Protein 9JLF (pdb70)

Structure (mmCIF, N/CA/C/O backbone):
data_9JLF
#
_entry.id   9JLF
#
loop_
_entity.id
_entity.type
_entity.pdbx_description
1 polymer 'Terminator protein'
2 polymer 'Tail tube protein'
3 polymer 'Portal protein'
4 polymer 'Adaptor protein'
5 polymer 'Connector protein'
#
loop_
_atom_site.group_PDB
_atom_site.id
_atom_site.type_symbol
_atom_site.label_atom_id
_atom_site.label_alt_id
_atom_site.label_comp_id
_atom_site.label_asym_id
_atom_site.label_entity_id
_atom_site.label_seq_id
_atom_site.pdbx_PDB_ins_code
_atom_site.Cartn_x
_atom_site.Cartn_y
_atom_site.Cartn_z
_atom_site.occupancy
_atom_site.B_iso_or_equiv
_atom_site.auth_seq_id
_atom_site.auth_comp_id
_atom_site.auth_asym_id
_atom_site.auth_atom_id
_atom_site.pdbx_PDB_model_num
ATOM 1 N N . MET A 1 1 ? 291.074 267.467 399.981 1.00 68.75 1 MET D N 1
ATOM 2 C CA . MET A 1 1 ? 291.847 266.261 399.716 1.00 68.75 1 MET D CA 1
ATOM 3 C C . MET A 1 1 ? 290.988 265.205 399.030 1.00 68.75 1 MET D C 1
ATOM 4 O O . MET A 1 1 ? 290.671 264.172 399.617 1.00 68.75 1 MET D O 1
ATOM 9 N N . HIS A 1 2 ? 290.615 265.472 397.781 1.00 57.96 2 HIS D N 1
ATOM 10 C CA . HIS A 1 2 ? 289.796 264.560 396.997 1.00 57.96 2 HIS D CA 1
ATOM 11 C C . HIS A 1 2 ? 290.486 264.067 395.735 1.00 57.96 2 HIS D C 1
ATOM 12 O O . HIS A 1 2 ? 290.165 262.978 395.256 1.00 57.96 2 HIS D O 1
ATOM 19 N N . TYR A 1 3 ? 291.416 264.847 395.186 1.00 60.64 3 TYR D N 1
ATOM 20 C CA . TYR A 1 3 ? 292.202 264.412 394.036 1.00 60.64 3 TYR D CA 1
ATOM 21 C C . TYR A 1 3 ? 293.195 263.322 394.431 1.00 60.64 3 TYR D C 1
ATOM 22 O O . TYR A 1 3 ? 293.355 262.322 393.715 1.00 60.64 3 TYR D O 1
ATOM 31 N N . GLU A 1 4 ? 293.848 263.484 395.585 1.00 59.93 4 GLU D N 1
ATOM 32 C CA . GLU A 1 4 ? 294.822 262.497 396.036 1.00 59.93 4 GLU D CA 1
ATOM 33 C C . GLU A 1 4 ? 294.166 261.164 396.372 1.00 59.93 4 GLU D C 1
ATOM 34 O O . GLU A 1 4 ? 294.804 260.116 396.250 1.00 59.93 4 GLU D O 1
ATOM 40 N N . LEU A 1 5 ? 292.902 261.179 396.796 1.00 54.13 5 LEU D N 1
ATOM 41 C CA . LEU A 1 5 ? 292.208 259.928 397.090 1.00 54.13 5 LEU D CA 1
ATOM 42 C C . LEU A 1 5 ? 292.022 259.093 395.827 1.00 54.13 5 LEU D C 1
ATOM 43 O O . LEU A 1 5 ? 292.303 257.885 395.814 1.00 54.13 5 LEU D O 1
ATOM 48 N N . SER A 1 6 ? 291.553 259.726 394.749 1.00 55.17 6 SER D N 1
ATOM 49 C CA . SER A 1 6 ? 291.436 259.029 393.474 1.00 55.17 6 SER D CA 1
ATOM 50 C C . SER A 1 6 ? 292.802 258.594 392.966 1.00 55.17 6 SER D C 1
ATOM 51 O O . SER A 1 6 ? 292.944 257.504 392.396 1.00 55.17 6 SER D O 1
ATOM 54 N N . ALA A 1 7 ? 293.822 259.435 393.162 1.00 56.65 7 ALA D N 1
ATOM 55 C CA . ALA A 1 7 ? 295.173 259.049 392.769 1.00 56.65 7 ALA D CA 1
ATOM 56 C C . ALA A 1 7 ? 295.626 257.793 393.504 1.00 56.65 7 ALA D C 1
ATOM 57 O O . ALA A 1 7 ? 296.223 256.895 392.902 1.00 56.65 7 ALA D O 1
ATOM 59 N N . ALA A 1 8 ? 295.351 257.714 394.807 1.00 55.85 8 ALA D N 1
ATOM 60 C CA . ALA A 1 8 ? 295.736 256.544 395.591 1.00 55.85 8 ALA D CA 1
ATOM 61 C C . ALA A 1 8 ? 294.989 255.297 395.136 1.00 55.85 8 ALA D C 1
ATOM 62 O O . ALA A 1 8 ? 295.580 254.211 395.038 1.00 55.85 8 ALA D O 1
ATOM 64 N N . ALA A 1 9 ? 293.687 255.428 394.873 1.00 54.86 9 ALA D N 1
ATOM 65 C CA . ALA A 1 9 ? 292.922 254.282 394.389 1.00 54.86 9 ALA D CA 1
ATOM 66 C C . ALA A 1 9 ? 293.470 253.782 393.057 1.00 54.86 9 ALA D C 1
ATOM 67 O O . ALA A 1 9 ? 293.635 252.571 392.855 1.00 54.86 9 ALA D O 1
ATOM 69 N N . ARG A 1 10 ? 293.778 254.706 392.143 1.00 59.17 10 ARG D N 1
ATOM 70 C CA . ARG A 1 10 ? 294.378 254.319 390.871 1.00 59.17 10 ARG D CA 1
ATOM 71 C C . ARG A 1 10 ? 295.731 253.653 391.080 1.00 59.17 10 ARG D C 1
ATOM 72 O O . ARG A 1 10 ? 296.055 252.664 390.412 1.00 59.17 10 ARG D O 1
ATOM 80 N N . ALA A 1 11 ? 296.540 254.188 391.995 1.00 60.04 11 ALA D N 1
ATOM 81 C CA . ALA A 1 11 ? 297.857 253.616 392.245 1.00 60.04 11 ALA D CA 1
ATOM 82 C C . ALA A 1 11 ? 297.740 252.174 392.716 1.00 60.04 11 ALA D C 1
ATOM 83 O O . ALA A 1 11 ? 298.451 251.291 392.226 1.00 60.04 11 ALA D O 1
ATOM 85 N N . ALA A 1 12 ? 296.822 251.912 393.647 1.00 58.08 12 ALA D N 1
ATOM 86 C CA . ALA A 1 12 ? 296.618 250.543 394.114 1.00 58.08 12 ALA D CA 1
ATOM 87 C C . ALA A 1 12 ? 296.131 249.641 392.984 1.00 58.08 12 ALA D C 1
ATOM 88 O O . ALA A 1 12 ? 296.626 248.516 392.807 1.00 58.08 12 ALA D O 1
ATOM 90 N N . PHE A 1 13 ? 295.165 250.125 392.195 1.00 56.68 13 PHE D N 1
ATOM 91 C CA . PHE A 1 13 ? 294.590 249.287 391.147 1.00 56.68 13 PHE D CA 1
ATOM 92 C C . PHE A 1 13 ? 295.636 248.907 390.104 1.00 56.68 13 PHE D C 1
ATOM 93 O O . PHE A 1 13 ? 295.710 247.745 389.688 1.00 56.68 13 PHE D O 1
ATOM 101 N N . LEU A 1 14 ? 296.457 249.869 389.670 1.00 62.00 14 LEU D N 1
ATOM 102 C CA . LEU A 1 14 ? 297.539 249.533 388.747 1.00 62.00 14 LEU D CA 1
ATOM 103 C C . LEU A 1 14 ? 298.624 248.703 389.418 1.00 62.00 14 LEU D C 1
ATOM 104 O O . LEU A 1 14 ? 299.306 247.923 388.743 1.00 62.00 14 LEU D O 1
ATOM 109 N N . SER A 1 15 ? 298.811 248.855 390.731 1.00 63.67 15 SER D N 1
ATOM 110 C CA . SER A 1 15 ? 299.768 248.010 391.432 1.00 63.67 15 SER D CA 1
ATOM 111 C C . SER A 1 15 ? 299.345 246.551 391.379 1.00 63.67 15 SER D C 1
ATOM 112 O O . SER A 1 15 ? 300.193 245.651 391.351 1.00 63.67 15 SER D O 1
ATOM 115 N N . LYS A 1 16 ? 298.038 246.293 391.363 1.00 61.22 16 LYS D N 1
ATOM 116 C CA . LYS A 1 16 ? 297.581 244.909 391.300 1.00 61.22 16 LYS D CA 1
ATOM 117 C C . LYS A 1 16 ? 297.345 244.404 389.879 1.00 61.22 16 LYS D C 1
ATOM 118 O O . LYS A 1 16 ? 297.679 243.251 389.583 1.00 61.22 16 LYS D O 1
ATOM 124 N N . TYR A 1 17 ? 296.791 245.226 388.989 1.00 61.01 17 TYR D N 1
ATOM 125 C CA . TYR A 1 17 ? 296.312 244.769 387.683 1.00 61.01 17 TYR D CA 1
ATOM 126 C C . TYR A 1 17 ? 296.887 245.621 386.558 1.00 61.01 17 TYR D C 1
ATOM 127 O O . TYR A 1 17 ? 296.167 246.127 385.695 1.00 61.01 17 TYR D O 1
ATOM 136 N N . ARG A 1 18 ? 298.210 245.796 386.563 1.00 67.46 18 ARG D N 1
ATOM 137 C CA . ARG A 1 18 ? 298.859 246.591 385.525 1.00 67.46 18 ARG D CA 1
ATOM 138 C C . ARG A 1 18 ? 298.685 245.970 384.143 1.00 67.46 18 ARG D C 1
ATOM 139 O O . ARG A 1 18 ? 298.433 246.681 383.164 1.00 67.46 18 ARG D O 1
ATOM 147 N N . ASP A 1 19 ? 298.814 244.646 384.040 1.00 69.35 19 ASP D N 1
ATOM 148 C CA . ASP A 1 19 ? 298.860 243.988 382.740 1.00 69.35 19 ASP D CA 1
ATOM 149 C C . ASP A 1 19 ? 297.489 243.616 382.188 1.00 69.35 19 ASP D C 1
ATOM 150 O O . ASP A 1 19 ? 297.343 243.506 380.965 1.00 69.35 19 ASP D O 1
ATOM 155 N N . PHE A 1 20 ? 296.494 243.414 383.044 1.00 59.24 20 PHE D N 1
ATOM 156 C CA . PHE A 1 20 ? 295.171 243.041 382.564 1.00 59.24 20 PHE D CA 1
ATOM 157 C C . PHE A 1 20 ? 294.550 244.193 381.776 1.00 59.24 20 PHE D C 1
ATOM 158 O O . PHE A 1 20 ? 294.745 245.361 382.128 1.00 59.24 20 PHE D O 1
ATOM 166 N N . PRO A 1 21 ? 293.815 243.902 380.704 1.00 54.83 21 PRO D N 1
ATOM 167 C CA . PRO A 1 21 ? 293.139 244.975 379.963 1.00 54.83 21 PRO D CA 1
ATOM 168 C C . PRO A 1 21 ? 292.117 245.681 380.842 1.00 54.83 21 PRO D C 1
ATOM 169 O O . PRO A 1 21 ? 291.330 245.042 381.544 1.00 54.83 21 PRO D O 1
ATOM 173 N N . HIS A 1 22 ? 292.130 247.010 380.794 1.00 51.19 22 HIS D N 1
ATOM 174 C CA . HIS A 1 22 ? 291.280 247.803 381.668 1.00 51.19 22 HIS D CA 1
ATOM 175 C C . HIS A 1 22 ? 290.948 249.125 380.994 1.00 51.19 22 HIS D C 1
ATOM 176 O O . HIS A 1 22 ? 291.627 249.559 380.060 1.00 51.19 22 HIS D O 1
ATOM 183 N N . TYR A 1 23 ? 289.889 249.761 381.487 1.00 52.53 23 TYR D N 1
ATOM 184 C CA . TYR A 1 23 ? 289.413 251.037 380.976 1.00 52.53 23 TYR D CA 1
ATOM 185 C C . TYR A 1 23 ? 289.534 252.086 382.070 1.00 52.53 23 TYR D C 1
ATOM 186 O O . TYR A 1 23 ? 289.291 251.790 383.245 1.00 52.53 23 TYR D O 1
ATOM 195 N N . MET A 1 24 ? 289.905 253.304 381.688 1.00 57.12 24 MET D N 1
ATOM 196 C CA . MET A 1 24 ? 290.059 254.400 382.632 1.00 57.12 24 MET D CA 1
ATOM 197 C C . MET A 1 24 ? 289.231 255.596 382.187 1.00 57.12 24 MET D C 1
ATOM 198 O O . MET A 1 24 ? 288.938 255.762 380.999 1.00 57.12 24 MET D O 1
ATOM 203 N N . GLU A 1 25 ? 288.861 256.429 383.158 1.00 55.87 25 GLU D N 1
ATOM 204 C CA . GLU A 1 25 ? 287.898 257.495 382.917 1.00 55.87 25 GLU D CA 1
ATOM 205 C C . GLU A 1 25 ? 288.396 258.468 381.857 1.00 55.87 25 GLU D C 1
ATOM 206 O O . GLU A 1 25 ? 289.543 258.920 381.898 1.00 55.87 25 GLU D O 1
ATOM 212 N N . ASN A 1 26 ? 287.514 258.787 380.908 1.00 52.81 26 ASN D N 1
ATOM 213 C CA . ASN A 1 26 ? 287.759 259.814 379.896 1.00 52.81 26 ASN D CA 1
ATOM 214 C C . ASN A 1 26 ? 289.025 259.531 379.090 1.00 52.81 26 ASN D C 1
ATOM 215 O O . ASN A 1 26 ? 289.805 260.436 378.789 1.00 52.81 26 ASN D O 1
ATOM 220 N N . ARG A 1 27 ? 289.239 258.265 378.746 1.00 55.60 27 ARG D N 1
ATOM 221 C CA . ARG A 1 27 ? 290.349 257.866 377.893 1.00 55.60 27 ARG D CA 1
ATOM 222 C C . ARG A 1 27 ? 289.844 256.917 376.819 1.00 55.60 27 ARG D C 1
ATOM 223 O O . ARG A 1 27 ? 289.060 256.007 377.104 1.00 55.60 27 ARG D O 1
ATOM 231 N N . ASN A 1 28 ? 290.292 257.136 375.585 1.00 57.08 28 ASN D N 1
ATOM 232 C CA . ASN A 1 28 ? 289.882 256.288 374.473 1.00 57.08 28 ASN D CA 1
ATOM 233 C C . ASN A 1 28 ? 290.420 254.877 374.673 1.00 57.08 28 ASN D C 1
ATOM 234 O O . ASN A 1 28 ? 291.632 254.679 374.814 1.00 57.08 28 ASN D O 1
ATOM 239 N N . PHE A 1 29 ? 289.520 253.898 374.682 1.00 52.43 29 PHE D N 1
ATOM 240 C CA . PHE A 1 29 ? 289.878 252.509 374.921 1.00 52.43 29 PHE D CA 1
ATOM 241 C C . PHE A 1 29 ? 288.976 251.613 374.089 1.00 52.43 29 PHE D C 1
ATOM 242 O O . PHE A 1 29 ? 287.760 251.810 374.055 1.00 52.43 29 PHE D O 1
ATOM 250 N N . THR A 1 30 ? 289.576 250.627 373.424 1.00 56.48 30 THR D N 1
ATOM 251 C CA . THR A 1 30 ? 288.798 249.702 372.618 1.00 56.48 30 THR D CA 1
ATOM 252 C C . THR A 1 30 ? 288.809 248.308 373.236 1.00 56.48 30 THR D C 1
ATOM 253 O O . THR A 1 30 ? 289.839 247.871 373.761 1.00 56.48 30 THR D O 1
ATOM 257 N N . PRO A 1 31 ? 287.681 247.601 373.210 1.00 52.69 31 PRO D N 1
ATOM 258 C CA . PRO A 1 31 ? 287.641 246.277 373.819 1.00 52.69 31 PRO D CA 1
ATOM 259 C C . PRO A 1 31 ? 288.549 245.318 373.076 1.00 52.69 31 PRO D C 1
ATOM 260 O O . PRO A 1 31 ? 288.843 245.511 371.882 1.00 52.69 31 PRO D O 1
ATOM 264 N N . PRO A 1 32 ? 289.036 244.277 373.752 1.00 55.05 32 PRO D N 1
ATOM 265 C CA . PRO A 1 32 ? 289.930 243.319 373.089 1.00 55.05 32 PRO D CA 1
ATOM 266 C C . PRO A 1 32 ? 289.260 242.651 371.898 1.00 55.05 32 PRO D C 1
ATOM 267 O O . PRO A 1 32 ? 288.063 242.355 371.917 1.00 55.05 32 PRO D O 1
ATOM 271 N N . LYS A 1 33 ? 290.053 242.418 370.851 1.00 57.82 33 LYS D N 1
ATOM 272 C CA . LYS A 1 33 ? 289.524 241.802 369.639 1.00 57.82 33 LYS D CA 1
ATOM 273 C C . LYS A 1 33 ? 289.135 240.349 369.879 1.00 57.82 33 LYS D C 1
ATOM 274 O O . LYS A 1 33 ? 288.209 239.834 369.241 1.00 57.82 33 LYS D O 1
ATOM 280 N N . ASP A 1 34 ? 289.828 239.673 370.795 1.00 61.83 34 ASP D N 1
ATOM 281 C CA . ASP A 1 34 ? 289.581 238.260 371.054 1.00 61.83 34 ASP D CA 1
ATOM 282 C C . ASP A 1 34 ? 288.278 238.008 371.800 1.00 61.83 34 ASP D C 1
ATOM 283 O O . ASP A 1 34 ? 287.920 236.843 372.003 1.00 61.83 34 ASP D O 1
ATOM 288 N N . GLY A 1 35 ? 287.577 239.054 372.229 1.00 55.92 35 GLY D N 1
ATOM 289 C CA . GLY A 1 35 ? 286.323 238.880 372.929 1.00 55.92 35 GLY D CA 1
ATOM 290 C C . GLY A 1 35 ? 286.446 238.550 374.397 1.00 55.92 35 GLY D C 1
ATOM 291 O O . GLY A 1 35 ? 285.426 238.287 375.043 1.00 55.92 35 GLY D O 1
ATOM 292 N N . GLY A 1 36 ? 287.654 238.560 374.948 1.00 55.57 36 GLY D N 1
ATOM 293 C CA . GLY A 1 36 ? 287.852 238.231 376.341 1.00 55.57 36 GLY D CA 1
ATOM 294 C C . GLY A 1 36 ? 287.363 239.332 377.262 1.00 55.57 36 GLY D C 1
ATOM 295 O O . GLY A 1 36 ? 286.938 240.410 376.846 1.00 55.57 36 GLY D O 1
ATOM 296 N N . MET A 1 37 ? 287.430 239.040 378.556 1.00 54.12 37 MET D N 1
ATOM 297 C CA . MET A 1 37 ? 286.946 239.967 379.566 1.00 54.12 37 MET D CA 1
ATOM 298 C C . MET A 1 37 ? 287.951 241.086 379.807 1.00 54.12 37 MET D C 1
ATOM 299 O O . MET A 1 37 ? 289.164 240.903 379.673 1.00 54.12 37 MET D O 1
ATOM 304 N N . TRP A 1 38 ? 287.431 242.258 380.166 1.00 48.04 38 TRP D N 1
ATOM 305 C CA . TRP A 1 38 ? 288.264 243.397 380.521 1.00 48.04 38 TRP D CA 1
ATOM 306 C C . TRP A 1 38 ? 287.674 244.088 381.740 1.00 48.04 38 TRP D C 1
ATOM 307 O O . TRP A 1 38 ? 286.484 243.963 382.037 1.00 48.04 38 TRP D O 1
ATOM 318 N N . LEU A 1 39 ? 288.526 244.822 382.446 1.00 51.14 39 LEU D N 1
ATOM 319 C CA . LEU A 1 39 ? 288.137 245.497 383.673 1.00 51.14 39 LEU D CA 1
ATOM 320 C C . LEU A 1 39 ? 287.624 246.903 383.380 1.00 51.14 39 LEU D C 1
ATOM 321 O O . LEU A 1 39 ? 287.944 247.511 382.356 1.00 51.14 39 LEU D O 1
ATOM 326 N N . ARG A 1 40 ? 286.819 247.415 384.305 1.00 51.75 40 ARG D N 1
ATOM 327 C CA . ARG A 1 40 ? 286.223 248.737 384.199 1.00 51.75 40 ARG D CA 1
ATOM 328 C C . ARG A 1 40 ? 286.440 249.484 385.506 1.00 51.75 40 ARG D C 1
ATOM 329 O O . ARG A 1 40 ? 286.236 248.925 386.587 1.00 51.75 40 ARG D O 1
ATOM 337 N N . PHE A 1 41 ? 286.855 250.744 385.407 1.00 49.38 41 PHE D N 1
ATOM 338 C CA . PHE A 1 41 ? 287.195 251.547 386.574 1.00 49.38 41 PHE D CA 1
ATOM 339 C C . PHE A 1 41 ? 286.376 252.828 386.567 1.00 49.38 41 PHE D C 1
ATOM 340 O O . PHE A 1 41 ? 286.322 253.529 385.552 1.00 49.38 41 PHE D O 1
ATOM 348 N N . ASN A 1 42 ? 285.743 253.130 387.699 1.00 49.89 42 ASN D N 1
ATOM 349 C CA . ASN A 1 42 ? 284.958 254.346 387.849 1.00 49.89 42 ASN D CA 1
ATOM 350 C C . ASN A 1 42 ? 285.159 254.909 389.247 1.00 49.89 42 ASN D C 1
ATOM 351 O O . ASN A 1 42 ? 285.431 254.172 390.198 1.00 49.89 42 ASN D O 1
ATOM 356 N N . TYR A 1 43 ? 285.023 256.227 389.360 1.00 49.43 43 TYR D N 1
ATOM 357 C CA . TYR A 1 43 ? 285.159 256.936 390.626 1.00 49.43 43 TYR D CA 1
ATOM 358 C C . TYR A 1 43 ? 283.896 257.750 390.858 1.00 49.43 43 TYR D C 1
ATOM 359 O O . TYR A 1 43 ? 283.553 258.613 390.043 1.00 49.43 43 TYR D O 1
ATOM 368 N N . ILE A 1 44 ? 283.209 257.479 391.964 1.00 50.19 44 ILE D N 1
ATOM 369 C CA . ILE A 1 44 ? 281.949 258.135 392.294 1.00 50.19 44 ILE D CA 1
ATOM 370 C C . ILE A 1 44 ? 282.178 259.014 393.514 1.00 50.19 44 ILE D C 1
ATOM 371 O O . ILE A 1 44 ? 282.538 258.517 394.588 1.00 50.19 44 ILE D O 1
ATOM 376 N N . GLU A 1 45 ? 281.967 260.317 393.351 1.00 55.85 45 GLU D N 1
ATOM 377 C CA . GLU A 1 45 ? 282.107 261.240 394.467 1.00 55.85 45 GLU D CA 1
ATOM 378 C C . GLU A 1 45 ? 280.983 261.034 395.474 1.00 55.85 45 GLU D C 1
ATOM 379 O O . GLU A 1 45 ? 279.842 260.742 395.105 1.00 55.85 45 GLU D O 1
ATOM 385 N N . GLY A 1 46 ? 281.311 261.185 396.747 1.00 62.67 46 GLY D N 1
ATOM 386 C CA . GLY A 1 46 ? 280.349 261.093 397.831 1.00 62.67 46 GLY D CA 1
ATOM 387 C C . GLY A 1 46 ? 279.964 262.458 398.356 1.00 62.67 46 GLY D C 1
ATOM 388 O O . GLY A 1 46 ? 279.597 263.359 397.593 1.00 62.67 46 GLY D O 1
ATOM 389 N N . ASP A 1 47 ? 280.048 262.617 399.673 1.00 68.21 47 ASP D N 1
ATOM 390 C CA . ASP A 1 47 ? 279.775 263.887 400.325 1.00 68.21 47 ASP D CA 1
ATOM 391 C C . ASP A 1 47 ? 280.846 264.179 401.368 1.00 68.21 47 ASP D C 1
ATOM 392 O O . ASP A 1 47 ? 281.464 263.270 401.929 1.00 68.21 47 ASP D O 1
ATOM 397 N N . THR A 1 48 ? 281.061 265.466 401.619 1.00 65.49 48 THR D N 1
ATOM 398 C CA . THR A 1 48 ? 282.016 265.921 402.619 1.00 65.49 48 THR D CA 1
ATOM 399 C C . THR A 1 48 ? 281.258 266.379 403.856 1.00 65.49 48 THR D C 1
ATOM 400 O O . THR A 1 48 ? 280.333 267.192 403.758 1.00 65.49 48 THR D O 1
ATOM 404 N N . LEU A 1 49 ? 281.649 265.857 405.014 1.00 65.34 49 LEU D N 1
ATOM 405 C CA . LEU A 1 49 ? 280.950 266.105 406.266 1.00 65.34 49 LEU D CA 1
ATOM 406 C C . LEU A 1 49 ? 281.751 267.070 407.128 1.00 65.34 49 LEU D C 1
ATOM 407 O O . LEU A 1 49 ? 282.949 266.863 407.350 1.00 65.34 49 LEU D O 1
ATOM 412 N N . TYR A 1 50 ? 281.088 268.119 407.607 1.00 65.46 50 TYR D N 1
ATOM 413 C CA . TYR A 1 50 ? 281.668 269.030 408.587 1.00 65.46 50 TYR D CA 1
ATOM 414 C C . TYR A 1 50 ? 281.363 268.473 409.972 1.00 65.46 50 TYR D C 1
ATOM 415 O O . TYR A 1 50 ? 280.208 268.477 410.410 1.00 65.46 50 TYR D O 1
ATOM 424 N N . LEU A 1 51 ? 282.397 267.995 410.661 1.00 67.10 51 LEU D N 1
ATOM 425 C CA . LEU A 1 51 ? 282.203 267.221 411.881 1.00 67.10 51 LEU D CA 1
ATOM 426 C C . LEU A 1 51 ? 282.108 268.088 413.131 1.00 67.10 51 LEU D C 1
ATOM 427 O O . LEU A 1 51 ? 281.284 267.812 414.009 1.00 67.10 51 LEU D O 1
ATOM 432 N N . SER A 1 52 ? 282.927 269.127 413.234 1.00 67.20 52 SER D N 1
ATOM 433 C CA . SER A 1 52 ? 283.007 269.925 414.444 1.00 67.20 52 SER D CA 1
ATOM 434 C C . SER A 1 52 ? 282.124 271.166 414.334 1.00 67.20 52 SER D C 1
ATOM 435 O O . SER A 1 52 ? 281.344 271.327 413.391 1.00 67.20 52 SER D O 1
ATOM 438 N N . ILE A 1 53 ? 282.248 272.058 415.317 1.00 65.70 53 ILE D N 1
ATOM 439 C CA . ILE A 1 53 ? 281.469 273.289 415.343 1.00 65.70 53 ILE D CA 1
ATOM 440 C C . ILE A 1 53 ? 282.256 274.487 414.819 1.00 65.70 53 ILE D C 1
ATOM 441 O O . ILE A 1 53 ? 281.644 275.507 414.467 1.00 65.70 53 ILE D O 1
ATOM 446 N N . ASP A 1 54 ? 283.582 274.395 414.746 1.00 70.51 54 ASP D N 1
ATOM 447 C CA . ASP A 1 54 ? 284.401 275.457 414.179 1.00 70.51 54 ASP D CA 1
ATOM 448 C C . ASP A 1 54 ? 284.639 275.281 412.686 1.00 70.51 54 ASP D C 1
ATOM 449 O O . ASP A 1 54 ? 285.362 276.087 412.091 1.00 70.51 54 ASP D O 1
ATOM 454 N N . ARG A 1 55 ? 284.050 274.250 412.077 1.00 67.42 55 ARG D N 1
ATOM 455 C CA . ARG A 1 55 ? 284.142 274.013 410.635 1.00 67.42 55 ARG D CA 1
ATOM 456 C C . ARG A 1 55 ? 285.593 273.893 410.177 1.00 67.42 55 ARG D C 1
ATOM 457 O O . ARG A 1 55 ? 285.988 274.450 409.151 1.00 67.42 55 ARG D O 1
ATOM 465 N N . LYS A 1 56 ? 286.398 273.159 410.944 1.00 74.44 56 LYS D N 1
ATOM 466 C CA . LYS A 1 56 ? 287.809 272.968 410.636 1.00 74.44 56 LYS D CA 1
ATOM 467 C C . LYS A 1 56 ? 288.150 271.532 410.268 1.00 74.44 56 LYS D C 1
ATOM 468 O O . LYS A 1 56 ? 288.710 271.287 409.196 1.00 74.44 56 LYS D O 1
ATOM 474 N N . CYS A 1 57 ? 287.827 270.569 411.128 1.00 78.41 57 CYS D N 1
ATOM 475 C CA . CYS A 1 57 ? 288.111 269.172 410.830 1.00 78.41 57 CYS D CA 1
ATOM 476 C C . CYS A 1 57 ? 286.982 268.584 409.991 1.00 78.41 57 CYS D C 1
ATOM 477 O O . CYS A 1 57 ? 285.814 268.617 410.391 1.00 78.41 57 CYS D O 1
ATOM 480 N N . LYS A 1 58 ? 287.333 268.058 408.821 1.00 69.56 58 LYS D N 1
ATOM 481 C CA . LYS A 1 58 ? 286.373 267.594 407.828 1.00 69.56 58 LYS D CA 1
ATOM 482 C C . LYS A 1 58 ? 286.563 266.103 407.564 1.00 69.56 58 LYS D C 1
ATOM 483 O O . LYS A 1 58 ? 287.361 265.426 408.215 1.00 69.56 58 LYS D O 1
ATOM 489 N N . SER A 1 59 ? 285.811 265.599 406.587 1.00 62.56 59 SER D N 1
ATOM 490 C CA . SER A 1 59 ? 285.893 264.205 406.178 1.00 62.56 59 SER D CA 1
ATOM 491 C C . SER A 1 59 ? 285.425 264.095 404.735 1.00 62.56 59 SER D C 1
ATOM 492 O O . SER A 1 59 ? 284.570 264.863 404.289 1.00 62.56 59 SER D O 1
ATOM 495 N N . TYR A 1 60 ? 285.993 263.132 404.013 1.00 59.32 60 TYR D N 1
ATOM 496 C CA . TYR A 1 60 ? 285.673 262.915 402.609 1.00 59.32 60 TYR D CA 1
ATOM 497 C C . TYR A 1 60 ? 285.285 261.461 402.385 1.00 59.32 60 TYR D C 1
ATOM 498 O O . TYR A 1 60 ? 285.963 260.547 402.863 1.00 59.32 60 TYR D O 1
ATOM 507 N N . ILE A 1 61 ? 284.193 261.255 401.653 1.00 54.44 61 ILE D N 1
ATOM 508 C CA . ILE A 1 61 ? 283.687 259.928 401.329 1.00 54.44 61 ILE D CA 1
ATOM 509 C C . ILE A 1 61 ? 283.657 259.784 399.815 1.00 54.44 61 ILE D C 1
ATOM 510 O O . ILE A 1 61 ? 283.303 260.728 399.101 1.00 54.44 61 ILE D O 1
ATOM 515 N N . ALA A 1 62 ? 284.038 258.606 399.327 1.00 50.06 62 ALA D N 1
ATOM 516 C CA . ALA A 1 62 ? 284.042 258.343 397.897 1.00 50.06 62 ALA D CA 1
ATOM 517 C C . ALA A 1 62 ? 283.724 256.876 397.658 1.00 50.06 62 ALA D C 1
ATOM 518 O O . ALA A 1 62 ? 283.889 256.032 398.541 1.00 50.06 62 ALA D O 1
ATOM 520 N N . ILE A 1 63 ? 283.263 256.582 396.445 1.00 45.74 63 ILE D N 1
ATOM 521 C CA . ILE A 1 63 ? 282.866 255.236 396.053 1.00 45.74 63 ILE D CA 1
ATOM 522 C C . ILE A 1 63 ? 283.642 254.847 394.804 1.00 45.74 63 ILE D C 1
ATOM 523 O O . ILE A 1 63 ? 283.662 255.598 393.823 1.00 45.74 63 ILE D O 1
ATOM 528 N N . VAL A 1 64 ? 284.274 253.678 394.840 1.00 43.32 64 VAL D N 1
ATOM 529 C CA . VAL A 1 64 ? 285.029 253.144 393.714 1.00 43.32 64 VAL D CA 1
ATOM 530 C C . VAL A 1 64 ? 284.336 251.876 393.240 1.00 43.32 64 VAL D C 1
ATOM 531 O O . VAL A 1 64 ? 284.087 250.965 394.038 1.00 43.32 64 VAL D O 1
ATOM 535 N N . GLN A 1 65 ? 284.024 251.820 391.949 1.00 45.83 65 GLN D N 1
ATOM 536 C CA . GLN A 1 65 ? 283.316 250.694 391.358 1.00 45.83 65 GLN D CA 1
ATOM 537 C C . GLN A 1 65 ? 284.189 250.042 390.298 1.00 45.83 65 GLN D C 1
ATOM 538 O O . GLN A 1 65 ? 284.700 250.723 389.403 1.00 45.83 65 GLN D O 1
ATOM 544 N N . ILE A 1 66 ? 284.355 248.726 390.400 1.00 46.38 66 ILE D N 1
ATOM 545 C CA . ILE A 1 66 ? 285.097 247.938 389.423 1.00 46.38 66 ILE D CA 1
ATOM 546 C C . ILE A 1 66 ? 284.150 246.890 388.860 1.00 46.38 66 ILE D C 1
ATOM 547 O O . ILE A 1 66 ? 283.558 246.111 389.618 1.00 46.38 66 ILE D O 1
ATOM 552 N N . GLY A 1 67 ? 284.007 246.869 387.545 1.00 47.85 67 GLY D N 1
ATOM 553 C CA . GLY A 1 67 ? 283.100 245.948 386.878 1.00 47.85 67 GLY D CA 1
ATOM 554 C C . GLY A 1 67 ? 283.846 245.030 385.932 1.00 47.85 67 GLY D C 1
ATOM 555 O O . GLY A 1 67 ? 284.809 245.445 385.284 1.00 47.85 67 GLY D O 1
ATOM 556 N N . VAL A 1 68 ? 283.396 243.780 385.859 1.00 45.84 68 VAL D N 1
ATOM 557 C CA . VAL A 1 68 ? 283.944 242.787 384.944 1.00 45.84 68 VAL D CA 1
ATOM 558 C C . VAL A 1 68 ? 282.892 242.490 383.886 1.00 45.84 68 VAL D C 1
ATOM 559 O O . VAL A 1 68 ? 281.731 242.218 384.213 1.00 45.84 68 VAL D O 1
ATOM 563 N N . VAL A 1 69 ? 283.291 242.560 382.620 1.00 45.14 69 VAL D N 1
ATOM 564 C CA . VAL A 1 69 ? 282.397 242.325 381.494 1.00 45.14 69 VAL D CA 1
ATOM 565 C C . VAL A 1 69 ? 282.899 241.107 380.733 1.00 45.14 69 VAL D C 1
ATOM 566 O O . VAL A 1 69 ? 284.097 240.988 380.457 1.00 45.14 69 VAL D O 1
ATOM 570 N N . PHE A 1 70 ? 281.989 240.194 380.421 1.00 44.85 70 PHE D N 1
ATOM 571 C CA . PHE A 1 70 ? 282.333 238.932 379.792 1.00 44.85 70 PHE D CA 1
ATOM 572 C C . PHE A 1 70 ? 281.348 238.596 378.683 1.00 44.85 70 PHE D C 1
ATOM 573 O O . PHE A 1 70 ? 280.175 238.975 378.750 1.00 44.85 70 PHE D O 1
ATOM 581 N N . PRO A 1 71 ? 281.806 237.895 377.641 1.00 47.13 71 PRO D N 1
ATOM 582 C CA . PRO A 1 71 ? 280.976 237.736 376.448 1.00 47.13 71 PRO D CA 1
ATOM 583 C C . PRO A 1 71 ? 279.760 236.875 376.732 1.00 47.13 71 PRO D C 1
ATOM 584 O O . PRO A 1 71 ? 279.786 236.012 377.625 1.00 47.13 71 PRO D O 1
ATOM 588 N N . PRO A 1 72 ? 278.668 237.074 375.997 1.00 46.70 72 PRO D N 1
ATOM 589 C CA . PRO A 1 72 ? 277.481 236.239 376.197 1.00 46.70 72 PRO D CA 1
ATOM 590 C C . PRO A 1 72 ? 277.715 234.811 375.731 1.00 46.70 72 PRO D C 1
ATOM 591 O O . PRO A 1 72 ? 278.512 234.547 374.828 1.00 46.70 72 PRO D O 1
ATOM 595 N N . GLY A 1 73 ? 276.999 233.884 376.362 1.00 51.14 73 GLY D N 1
ATOM 596 C CA . GLY A 1 73 ? 277.117 232.484 376.013 1.00 51.14 73 GLY D CA 1
ATOM 597 C C . GLY A 1 73 ? 278.385 231.813 376.480 1.00 51.14 73 GLY D C 1
ATOM 598 O O . GLY A 1 73 ? 278.769 230.784 375.917 1.00 51.14 73 GLY D O 1
ATOM 599 N N . SER A 1 74 ? 279.053 232.360 377.498 1.00 52.42 74 SER D N 1
ATOM 600 C CA . SER A 1 74 ? 280.316 231.816 377.983 1.00 52.42 74 SER D CA 1
ATOM 601 C C . SER A 1 74 ? 280.274 231.488 379.472 1.00 52.42 74 SER D C 1
ATOM 602 O O . SER A 1 74 ? 281.327 231.354 380.102 1.00 52.42 74 SER D O 1
ATOM 605 N N . GLY A 1 75 ? 279.082 231.357 380.049 1.00 55.13 75 GLY D N 1
ATOM 606 C CA . GLY A 1 75 ? 278.955 230.990 381.444 1.00 55.13 75 GLY D CA 1
ATOM 607 C C . GLY A 1 75 ? 279.182 232.157 382.386 1.00 55.13 75 GLY D C 1
ATOM 608 O O . GLY A 1 75 ? 279.467 233.287 381.987 1.00 55.13 75 GLY D O 1
ATOM 609 N N . VAL A 1 76 ? 279.049 231.863 383.678 1.00 58.67 76 VAL D N 1
ATOM 610 C CA . VAL A 1 76 ? 279.201 232.870 384.723 1.00 58.67 76 VAL D CA 1
ATOM 611 C C . VAL A 1 76 ? 280.147 232.361 385.802 1.00 58.67 76 VAL D C 1
ATOM 612 O O . VAL A 1 76 ? 280.184 232.900 386.914 1.00 58.67 76 VAL D O 1
ATOM 616 N N . ASP A 1 77 ? 280.916 231.319 385.487 1.00 66.17 77 ASP D N 1
ATOM 617 C CA . ASP A 1 77 ? 281.801 230.716 386.479 1.00 66.17 77 ASP D CA 1
ATOM 618 C C . ASP A 1 77 ? 283.084 231.525 386.648 1.00 66.17 77 ASP D C 1
ATOM 619 O O . ASP A 1 77 ? 283.399 231.993 387.750 1.00 66.17 77 ASP D O 1
ATOM 624 N N . GLU A 1 78 ? 283.840 231.693 385.561 1.00 64.82 78 GLU D N 1
ATOM 625 C CA . GLU A 1 78 ? 285.104 232.418 385.641 1.00 64.82 78 GLU D CA 1
ATOM 626 C C . GLU A 1 78 ? 284.892 233.877 386.025 1.00 64.82 78 GLU D C 1
ATOM 627 O O . GLU A 1 78 ? 285.739 234.467 386.707 1.00 64.82 78 GLU D O 1
ATOM 633 N N . ALA A 1 79 ? 283.772 234.473 385.609 1.00 58.40 79 ALA D N 1
ATOM 634 C CA . ALA A 1 79 ? 283.472 235.839 386.022 1.00 58.40 79 ALA D CA 1
ATOM 635 C C . ALA A 1 79 ? 283.292 235.928 387.530 1.00 58.40 79 ALA D C 1
ATOM 636 O O . ALA A 1 79 ? 283.800 236.856 388.171 1.00 58.40 79 ALA D O 1
ATOM 638 N N . ARG A 1 80 ? 282.578 234.966 388.118 1.00 55.78 80 ARG D N 1
ATOM 639 C CA . ARG A 1 80 ? 282.402 234.968 389.566 1.00 55.78 80 ARG D CA 1
ATOM 640 C C . ARG A 1 80 ? 283.717 234.698 390.284 1.00 55.78 80 ARG D C 1
ATOM 641 O O . ARG A 1 80 ? 283.969 235.260 391.354 1.00 55.78 80 ARG D O 1
ATOM 649 N N . LEU A 1 81 ? 284.571 233.844 389.714 1.00 55.92 81 LEU D N 1
ATOM 650 C CA . LEU A 1 81 ? 285.886 233.622 390.312 1.00 55.92 81 LEU D CA 1
ATOM 651 C C . LEU A 1 81 ? 286.719 234.901 390.304 1.00 55.92 81 LEU D C 1
ATOM 652 O O . LEU A 1 81 ? 287.376 235.237 391.300 1.00 55.92 81 LEU D O 1
ATOM 657 N N . LYS A 1 82 ? 286.699 235.630 389.186 1.00 53.52 82 LYS D N 1
ATOM 658 C CA . LYS A 1 82 ? 287.424 236.894 389.109 1.00 53.52 82 LYS D CA 1
ATOM 659 C C . LYS A 1 82 ? 286.862 237.912 390.092 1.00 53.52 82 LYS D C 1
ATOM 660 O O . LYS A 1 82 ? 287.617 238.656 390.728 1.00 53.52 82 LYS D O 1
ATOM 666 N N . ALA A 1 83 ? 285.534 237.964 390.227 1.00 53.54 83 ALA D N 1
ATOM 667 C CA . ALA A 1 83 ? 284.924 238.868 391.196 1.00 53.54 83 ALA D CA 1
ATOM 668 C C . ALA A 1 83 ? 285.325 238.503 392.619 1.00 53.54 83 ALA D C 1
ATOM 669 O O . ALA A 1 83 ? 285.560 239.386 393.453 1.00 53.54 83 ALA D O 1
ATOM 671 N N . LYS A 1 84 ? 285.400 237.205 392.918 1.00 57.60 84 LYS D N 1
ATOM 672 C CA . LYS A 1 84 ? 285.850 236.770 394.235 1.00 57.60 84 LYS D CA 1
ATOM 673 C C . LYS A 1 84 ? 287.284 237.207 394.497 1.00 57.60 84 LYS D C 1
ATOM 674 O O . LYS A 1 84 ? 287.608 237.673 395.595 1.00 57.60 84 LYS D O 1
ATOM 680 N N . GLU A 1 85 ? 288.159 237.065 393.499 1.00 58.61 85 GLU D N 1
ATOM 681 C CA . GLU A 1 85 ? 289.536 237.527 393.667 1.00 58.61 85 GLU D CA 1
ATOM 682 C C . GLU A 1 85 ? 289.590 239.036 393.884 1.00 58.61 85 GLU D C 1
ATOM 683 O O . GLU A 1 85 ? 290.353 239.525 394.730 1.00 58.61 85 GLU D O 1
ATOM 689 N N . ILE A 1 86 ? 288.780 239.788 393.134 1.00 54.62 86 ILE D N 1
ATOM 690 C CA . ILE A 1 86 ? 288.729 241.240 393.298 1.00 54.62 86 ILE D CA 1
ATOM 691 C C . ILE A 1 86 ? 288.312 241.596 394.719 1.00 54.62 86 ILE D C 1
ATOM 692 O O . ILE A 1 86 ? 288.915 242.459 395.367 1.00 54.62 86 ILE D O 1
ATOM 697 N N . ALA A 1 87 ? 287.269 240.933 395.222 1.00 56.13 87 ALA D N 1
ATOM 698 C CA . ALA A 1 87 ? 286.787 241.218 396.569 1.00 56.13 87 ALA D CA 1
ATOM 699 C C . ALA A 1 87 ? 287.829 240.855 397.619 1.00 56.13 87 ALA D C 1
ATOM 700 O O . ALA A 1 87 ? 288.002 241.577 398.608 1.00 56.13 87 ALA D O 1
ATOM 702 N N . ASP A 1 88 ? 288.528 239.734 397.428 1.00 59.56 88 ASP D N 1
ATOM 703 C CA . ASP A 1 88 ? 289.537 239.321 398.398 1.00 59.56 88 ASP D CA 1
ATOM 704 C C . ASP A 1 88 ? 290.714 240.287 398.429 1.00 59.56 88 ASP D C 1
ATOM 705 O O . ASP A 1 88 ? 291.282 240.543 399.498 1.00 59.56 88 ASP D O 1
ATOM 710 N N . PHE A 1 89 ? 291.109 240.825 397.272 1.00 56.79 89 PHE D N 1
ATOM 711 C CA . PHE A 1 89 ? 292.241 241.748 397.260 1.00 56.79 89 PHE D CA 1
ATOM 712 C C . PHE A 1 89 ? 291.936 243.023 398.040 1.00 56.79 89 PHE D C 1
ATOM 713 O O . PHE A 1 89 ? 292.780 243.506 398.804 1.00 56.79 89 PHE D O 1
ATOM 721 N N . PHE A 1 90 ? 290.742 243.584 397.860 1.00 53.88 90 PHE D N 1
ATOM 722 C CA . PHE A 1 90 ? 290.371 244.842 398.513 1.00 53.88 90 PHE D CA 1
ATOM 723 C C . PHE A 1 90 ? 289.686 244.547 399.848 1.00 53.88 90 PHE D C 1
ATOM 724 O O . PHE A 1 90 ? 288.491 244.776 400.046 1.00 53.88 90 PHE D O 1
ATOM 732 N N . LYS A 1 91 ? 290.482 244.027 400.778 1.00 59.63 91 LYS D N 1
ATOM 733 C CA . LYS A 1 91 ? 289.972 243.676 402.095 1.00 59.63 91 LYS D CA 1
ATOM 734 C C . LYS A 1 91 ? 289.581 244.924 402.878 1.00 59.63 91 LYS D C 1
ATOM 735 O O . LYS A 1 91 ? 290.122 246.013 402.670 1.00 59.63 91 LYS D O 1
ATOM 741 N N . ASP A 1 92 ? 288.622 244.753 403.785 1.00 63.16 92 ASP D N 1
ATOM 742 C CA . ASP A 1 92 ? 288.173 245.858 404.620 1.00 63.16 92 ASP D CA 1
ATOM 743 C C . ASP A 1 92 ? 289.300 246.291 405.551 1.00 63.16 92 ASP D C 1
ATOM 744 O O . ASP A 1 92 ? 290.075 245.467 406.044 1.00 63.16 92 ASP D O 1
ATOM 749 N N . GLY A 1 93 ? 289.386 247.597 405.790 1.00 59.06 93 GLY D N 1
ATOM 750 C CA . GLY A 1 93 ? 290.405 248.147 406.654 1.00 59.06 93 GLY D CA 1
ATOM 751 C C . GLY A 1 93 ? 291.768 248.308 406.021 1.00 59.06 93 GLY D C 1
ATOM 752 O O . GLY A 1 93 ? 292.710 248.705 406.719 1.00 59.06 93 GLY D O 1
ATOM 753 N N . LYS A 1 94 ? 291.910 248.007 404.732 1.00 60.00 94 LYS D N 1
ATOM 754 C CA . LYS A 1 94 ? 293.193 248.168 404.063 1.00 60.00 94 LYS D CA 1
ATOM 755 C C . LYS A 1 94 ? 293.619 249.629 404.079 1.00 60.00 94 LYS D C 1
ATOM 756 O O . LYS A 1 94 ? 292.823 250.531 403.807 1.00 60.00 94 LYS D O 1
ATOM 762 N N . MET A 1 95 ? 294.887 249.860 404.404 1.00 62.90 95 MET D N 1
ATOM 763 C CA . MET A 1 95 ? 295.429 251.205 404.551 1.00 62.90 95 MET D CA 1
ATOM 764 C C . MET A 1 95 ? 296.083 251.624 403.239 1.00 62.90 95 MET D C 1
ATOM 765 O O . MET A 1 95 ? 297.138 251.101 402.868 1.00 62.90 95 MET D O 1
ATOM 770 N N . LEU A 1 96 ? 295.453 252.563 402.540 1.00 61.57 96 LEU D N 1
ATOM 771 C CA . LEU A 1 96 ? 296.066 253.158 401.366 1.00 61.57 96 LEU D CA 1
ATOM 772 C C . LEU A 1 96 ? 297.135 254.163 401.794 1.00 61.57 96 LEU D C 1
ATOM 773 O O . LEU A 1 96 ? 297.338 254.429 402.982 1.00 61.57 96 LEU D O 1
ATOM 778 N N . ASN A 1 97 ? 297.825 254.729 400.808 1.00 63.17 97 ASN D N 1
ATOM 779 C CA . ASN A 1 97 ? 298.874 255.696 401.103 1.00 63.17 97 ASN D CA 1
ATOM 780 C C . ASN A 1 97 ? 298.347 257.115 401.274 1.00 63.17 97 ASN D C 1
ATOM 781 O O . ASN A 1 97 ? 299.134 258.014 401.586 1.00 63.17 97 ASN D O 1
ATOM 786 N N . VAL A 1 98 ? 297.049 257.342 401.075 1.00 59.24 98 VAL D N 1
ATOM 787 C CA . VAL A 1 98 ? 296.462 258.657 401.309 1.00 59.24 98 VAL D CA 1
ATOM 788 C C . VAL A 1 98 ? 295.291 258.518 402.275 1.00 59.24 98 VAL D C 1
ATOM 789 O O . VAL A 1 98 ? 294.997 259.435 403.051 1.00 59.24 98 VAL D O 1
ATOM 793 N N . GLY A 1 99 ? 294.650 257.359 402.272 1.00 59.32 99 GLY D N 1
ATOM 794 C CA . GLY A 1 99 ? 293.488 257.113 403.109 1.00 59.32 99 GLY D CA 1
ATOM 795 C C . GLY A 1 99 ? 293.374 255.649 403.465 1.00 59.32 99 GLY D C 1
ATOM 796 O O . GLY A 1 99 ? 294.380 254.939 403.560 1.00 59.32 99 GLY D O 1
ATOM 797 N N . TYR A 1 100 ? 292.140 255.192 403.668 1.00 54.36 100 TYR D N 1
ATOM 798 C CA . TYR A 1 100 ? 291.885 253.804 404.025 1.00 54.36 100 TYR D CA 1
ATOM 799 C C . TYR A 1 100 ? 290.507 253.406 403.518 1.00 54.36 100 TYR D C 1
ATOM 800 O O . TYR A 1 100 ? 289.680 254.256 403.179 1.00 54.36 100 TYR D O 1
ATOM 809 N N . ILE A 1 101 ? 290.271 252.099 403.471 1.00 53.00 101 ILE D N 1
ATOM 810 C CA . ILE A 1 101 ? 289.011 251.564 402.964 1.00 53.00 101 ILE D CA 1
ATOM 811 C C . ILE A 1 101 ? 287.982 251.563 404.088 1.00 53.00 101 ILE D C 1
ATOM 812 O O . ILE A 1 101 ? 288.161 250.890 405.108 1.00 53.00 101 ILE D O 1
ATOM 817 N N . PHE A 1 102 ? 286.901 252.321 403.900 1.00 56.23 102 PHE D N 1
ATOM 818 C CA . PHE A 1 102 ? 285.829 252.373 404.887 1.00 56.23 102 PHE D CA 1
ATOM 819 C C . PHE A 1 102 ? 284.941 251.135 404.821 1.00 56.23 102 PHE D C 1
ATOM 820 O O . PHE A 1 102 ? 284.447 250.667 405.852 1.00 56.23 102 PHE D O 1
ATOM 828 N N . GLU A 1 103 ? 284.732 250.595 403.623 1.00 61.54 103 GLU D N 1
ATOM 829 C CA . GLU A 1 103 ? 283.812 249.478 403.422 1.00 61.54 103 GLU D CA 1
ATOM 830 C C . GLU A 1 103 ? 284.178 248.816 402.105 1.00 61.54 103 GLU D C 1
ATOM 831 O O . GLU A 1 103 ? 284.159 249.477 401.063 1.00 61.54 103 GLU D O 1
ATOM 837 N N . GLY A 1 104 ? 284.509 247.521 402.143 1.00 58.81 104 GLY D N 1
ATOM 838 C CA . GLY A 1 104 ? 285.048 246.855 400.977 1.00 58.81 104 GLY D CA 1
ATOM 839 C C . GLY A 1 104 ? 284.392 245.512 400.723 1.00 58.81 104 GLY D C 1
ATOM 840 O O . GLY A 1 104 ? 283.630 244.998 401.545 1.00 58.81 104 GLY D O 1
ATOM 841 N N . ALA A 1 105 ? 284.708 244.958 399.550 1.00 57.12 105 ALA D N 1
ATOM 842 C CA . ALA A 1 105 ? 284.317 243.604 399.156 1.00 57.12 105 ALA D CA 1
ATOM 843 C C . ALA A 1 105 ? 282.796 243.430 399.151 1.00 57.12 105 ALA D C 1
ATOM 844 O O . ALA A 1 105 ? 282.226 242.657 399.922 1.00 57.12 105 ALA D O 1
ATOM 846 N N . ILE A 1 106 ? 282.144 244.169 398.257 1.00 54.43 106 ILE D N 1
ATOM 847 C CA . ILE A 1 106 ? 280.707 244.058 398.037 1.00 54.43 106 ILE D CA 1
ATOM 848 C C . ILE A 1 106 ? 280.473 243.700 396.576 1.00 54.43 106 ILE D C 1
ATOM 849 O O . ILE A 1 106 ? 280.995 244.370 395.678 1.00 54.43 106 ILE D O 1
ATOM 854 N N . VAL A 1 107 ? 279.690 242.650 396.342 1.00 51.17 107 VAL D N 1
ATOM 855 C CA . VAL A 1 107 ? 279.347 242.191 395.000 1.00 51.17 107 VAL D CA 1
ATOM 856 C C . VAL A 1 107 ? 277.842 242.319 394.821 1.00 51.17 107 VAL D C 1
ATOM 857 O O . VAL A 1 107 ? 277.068 241.828 395.652 1.00 51.17 107 VAL D O 1
ATOM 861 N N . HIS A 1 108 ? 277.428 242.974 393.740 1.00 53.84 108 HIS D N 1
ATOM 862 C CA . HIS A 1 108 ? 276.023 243.229 393.475 1.00 53.84 108 HIS D CA 1
ATOM 863 C C . HIS A 1 108 ? 275.523 242.334 392.343 1.00 53.84 108 HIS D C 1
ATOM 864 O O . HIS A 1 108 ? 276.261 241.525 391.777 1.00 53.84 108 HIS D O 1
ATOM 871 N N . GLN A 1 109 ? 274.243 242.486 392.013 1.00 54.30 109 GLN D N 1
ATOM 872 C CA . GLN A 1 109 ? 273.605 241.607 391.046 1.00 54.30 109 GLN D CA 1
ATOM 873 C C . GLN A 1 109 ? 274.073 241.918 389.626 1.00 54.30 109 GLN D C 1
ATOM 874 O O . GLN A 1 109 ? 274.520 243.024 389.312 1.00 54.30 109 GLN D O 1
ATOM 880 N N . ILE A 1 110 ? 273.963 240.911 388.766 1.00 49.51 110 ILE D N 1
ATOM 881 C CA . ILE A 1 110 ? 274.451 240.999 387.395 1.00 49.51 110 ILE D CA 1
ATOM 882 C C . ILE A 1 110 ? 273.463 241.787 386.549 1.00 49.51 110 ILE D C 1
ATOM 883 O O . ILE A 1 110 ? 272.244 241.611 386.660 1.00 49.51 110 ILE D O 1
ATOM 888 N N . VAL A 1 111 ? 273.989 242.660 385.694 1.00 48.08 111 VAL D N 1
ATOM 889 C CA . VAL A 1 111 ? 273.192 243.384 384.711 1.00 48.08 111 VAL D CA 1
ATOM 890 C C . VAL A 1 111 ? 273.383 242.716 383.357 1.00 48.08 111 VAL D C 1
ATOM 891 O O . VAL A 1 111 ? 274.510 242.397 382.959 1.00 48.08 111 VAL D O 1
ATOM 895 N N . LYS A 1 112 ? 272.279 242.485 382.654 1.00 51.14 112 LYS D N 1
ATOM 896 C CA . LYS A 1 112 ? 272.275 241.680 381.442 1.00 51.14 112 LYS D CA 1
ATOM 897 C C . LYS A 1 112 ? 272.076 242.556 380.213 1.00 51.14 112 LYS D C 1
ATOM 898 O O . LYS A 1 112 ? 271.335 243.542 380.251 1.00 51.14 112 LYS D O 1
ATOM 904 N N . HIS A 1 113 ? 272.746 242.183 379.126 1.00 54.42 113 HIS D N 1
ATOM 905 C CA . HIS A 1 113 ? 272.581 242.843 377.841 1.00 54.42 113 HIS D CA 1
ATOM 906 C C . HIS A 1 113 ? 272.805 241.814 376.745 1.00 54.42 113 HIS D C 1
ATOM 907 O O . HIS A 1 113 ? 273.416 240.766 376.967 1.00 54.42 113 HIS D O 1
ATOM 914 N N . GLU A 1 114 ? 272.299 242.123 375.552 1.00 58.44 114 GLU D N 1
ATOM 915 C CA . GLU A 1 114 ? 272.398 241.192 374.435 1.00 58.44 114 GLU D CA 1
ATOM 916 C C . GLU A 1 114 ? 273.777 241.179 373.790 1.00 58.44 114 GLU D C 1
ATOM 917 O O . GLU A 1 114 ? 274.032 240.326 372.933 1.00 58.44 114 GLU D O 1
ATOM 923 N N . SER A 1 115 ? 274.668 242.091 374.176 1.00 53.15 115 SER D N 1
ATOM 924 C CA . SER A 1 115 ? 276.032 242.107 373.665 1.00 53.15 115 SER D CA 1
ATOM 925 C C . SER A 1 115 ? 277.075 241.723 374.701 1.00 53.15 115 SER D C 1
ATOM 926 O O . SER A 1 115 ? 278.094 241.135 374.338 1.00 53.15 115 SER D O 1
ATOM 929 N N . GLY A 1 116 ? 276.848 242.034 375.975 1.00 49.88 116 GLY D N 1
ATOM 930 C CA . GLY A 1 116 ? 277.789 241.683 377.020 1.00 49.88 116 GLY D CA 1
ATOM 931 C C . GLY A 1 116 ? 277.251 241.926 378.415 1.00 49.88 116 GLY D C 1
ATOM 932 O O . GLY A 1 116 ? 276.561 242.920 378.656 1.00 49.88 116 GLY D O 1
ATOM 933 N N . TRP A 1 117 ? 277.561 241.027 379.343 1.00 47.45 117 TRP D N 1
ATOM 934 C CA . TRP A 1 117 ? 277.092 241.142 380.714 1.00 47.45 117 TRP D CA 1
ATOM 935 C C . TRP A 1 117 ? 278.111 241.899 381.564 1.00 47.45 117 TRP D C 1
ATOM 936 O O . TRP A 1 117 ? 279.174 242.304 381.094 1.00 47.45 117 TRP D O 1
ATOM 947 N N . MET A 1 118 ? 277.771 242.089 382.839 1.00 48.16 118 MET D N 1
ATOM 948 C CA . MET A 1 118 ? 278.636 242.822 383.755 1.00 48.16 118 MET D CA 1
ATOM 949 C C . MET A 1 118 ? 278.303 242.454 385.192 1.00 48.16 118 MET D C 1
ATOM 950 O O . MET A 1 118 ? 277.128 242.413 385.568 1.00 48.16 118 MET D O 1
ATOM 955 N N . ILE A 1 119 ? 279.336 242.196 385.987 1.00 46.44 119 ILE D N 1
ATOM 956 C CA . ILE A 1 119 ? 279.216 241.963 387.421 1.00 46.44 119 ILE D CA 1
ATOM 957 C C . ILE A 1 119 ? 279.902 243.126 388.133 1.00 46.44 119 ILE D C 1
ATOM 958 O O . ILE A 1 119 ? 281.135 243.243 388.076 1.00 46.44 119 ILE D O 1
ATOM 963 N N . PRO A 1 120 ? 279.164 244.005 388.807 1.00 46.74 120 PRO D N 1
ATOM 964 C CA . PRO A 1 120 ? 279.801 245.169 389.434 1.00 46.74 120 PRO D CA 1
ATOM 965 C C . PRO A 1 120 ? 280.300 244.891 390.843 1.00 46.74 120 PRO D C 1
ATOM 966 O O . PRO A 1 120 ? 279.550 244.402 391.693 1.00 46.74 120 PRO D O 1
ATOM 970 N N . VAL A 1 121 ? 281.568 245.206 391.097 1.00 47.21 121 VAL D N 1
ATOM 971 C CA . VAL A 1 121 ? 282.169 245.109 392.422 1.00 47.21 121 VAL D CA 1
ATOM 972 C C . VAL A 1 121 ? 282.414 246.524 392.924 1.00 47.21 121 VAL D C 1
ATOM 973 O O . VAL A 1 121 ? 283.028 247.338 392.224 1.00 47.21 121 VAL D O 1
ATOM 977 N N . ARG A 1 122 ? 281.938 246.817 394.130 1.00 50.53 122 ARG D N 1
ATOM 978 C CA . ARG A 1 122 ? 281.912 248.182 394.631 1.00 50.53 122 ARG D CA 1
ATOM 979 C C . ARG A 1 122 ? 282.421 248.230 396.063 1.00 50.53 122 ARG D C 1
ATOM 980 O O . ARG A 1 122 ? 282.151 247.325 396.857 1.00 50.53 122 ARG D O 1
ATOM 988 N N . PHE A 1 123 ? 283.162 249.289 396.385 1.00 47.98 123 PHE D N 1
ATOM 989 C CA . PHE A 1 123 ? 283.622 249.534 397.744 1.00 47.98 123 PHE D CA 1
ATOM 990 C C . PHE A 1 123 ? 283.787 251.037 397.932 1.00 47.98 123 PHE D C 1
ATOM 991 O O . PHE A 1 123 ? 283.624 251.820 396.993 1.00 47.98 123 PHE D O 1
ATOM 999 N N . THR A 1 124 ? 284.112 251.441 399.160 1.00 50.38 124 THR D N 1
ATOM 1000 C CA . THR A 1 124 ? 284.204 252.850 399.513 1.00 50.38 124 THR D CA 1
ATOM 1001 C C . THR A 1 124 ? 285.528 253.133 400.206 1.00 50.38 124 THR D C 1
ATOM 1002 O O . THR A 1 124 ? 286.127 252.251 400.825 1.00 50.38 124 THR D O 1
ATOM 1006 N N . VAL A 1 125 ? 285.978 254.384 400.094 1.00 50.48 125 VAL D N 1
ATOM 1007 C CA . VAL A 1 125 ? 287.199 254.852 400.733 1.00 50.48 125 VAL D CA 1
ATOM 1008 C C . VAL A 1 125 ? 286.886 256.131 401.498 1.00 50.48 125 VAL D C 1
ATOM 1009 O O . VAL A 1 125 ? 285.927 256.844 401.200 1.00 50.48 125 VAL D O 1
ATOM 1013 N N . ARG A 1 126 ? 287.715 256.413 402.501 1.00 53.83 126 ARG D N 1
ATOM 1014 C CA . ARG A 1 126 ? 287.514 257.561 403.372 1.00 53.83 126 ARG D CA 1
ATOM 1015 C C . ARG A 1 126 ? 288.863 258.163 403.737 1.00 53.83 126 ARG D C 1
ATOM 1016 O O . ARG A 1 126 ? 289.870 257.457 403.829 1.00 53.83 126 ARG D O 1
ATOM 1024 N N . VAL A 1 127 ? 288.873 259.480 403.938 1.00 58.02 127 VAL D N 1
ATOM 1025 C CA . VAL A 1 127 ? 290.053 260.196 404.403 1.00 58.02 127 VAL D CA 1
ATOM 1026 C C . VAL A 1 127 ? 289.608 261.286 405.369 1.00 58.02 127 VAL D C 1
ATOM 1027 O O . VAL A 1 127 ? 288.506 261.832 405.256 1.00 58.02 127 VAL D O 1
ATOM 1031 N N . ASP A 1 128 ? 290.466 261.584 406.340 1.00 66.88 128 ASP D N 1
ATOM 1032 C CA . ASP A 1 128 ? 290.200 262.600 407.347 1.00 66.88 128 ASP D CA 1
ATOM 1033 C C . ASP A 1 128 ? 291.283 263.667 407.290 1.00 66.88 128 ASP D C 1
ATOM 1034 O O . ASP A 1 128 ? 292.477 263.352 407.270 1.00 66.88 128 ASP D O 1
ATOM 1039 N N . THR A 1 129 ? 290.862 264.928 407.266 1.00 75.90 129 THR D N 1
ATOM 1040 C CA . THR A 1 129 ? 291.778 266.053 407.159 1.00 75.90 129 THR D CA 1
ATOM 1041 C C . THR A 1 129 ? 291.477 267.067 408.251 1.00 75.90 129 THR D C 1
ATOM 1042 O O . THR A 1 129 ? 290.312 267.362 408.534 1.00 75.90 129 THR D O 1
ATOM 1046 N N . LYS A 1 130 ? 292.533 267.593 408.863 1.00 85.30 130 LYS D N 1
ATOM 1047 C CA . LYS A 1 130 ? 292.434 268.655 409.855 1.00 85.30 130 LYS D CA 1
ATOM 1048 C C . LYS A 1 130 ? 293.023 269.924 409.255 1.00 85.30 130 LYS D C 1
ATOM 1049 O O . LYS A 1 130 ? 294.173 269.924 408.804 1.00 85.30 130 LYS D O 1
ATOM 1055 N N . GLU A 1 131 ? 292.239 270.997 409.251 1.00 93.25 131 GLU D N 1
ATOM 1056 C CA . GLU A 1 131 ? 292.641 272.257 408.643 1.00 93.25 131 GLU D CA 1
ATOM 1057 C C . GLU A 1 131 ? 293.201 273.185 409.712 1.00 93.25 131 GLU D C 1
ATOM 1058 O O . GLU A 1 131 ? 292.547 273.434 410.730 1.00 93.25 131 GLU D O 1
ATOM 1064 N N . THR A 1 132 ? 294.408 273.691 409.478 1.00 98.51 132 THR D N 1
ATOM 1065 C CA . THR A 1 132 ? 295.058 274.595 410.420 1.00 98.51 132 THR D CA 1
ATOM 1066 C C . THR A 1 132 ? 295.572 275.844 409.713 1.00 98.51 132 THR D C 1
ATOM 1067 O O . THR A 1 132 ? 295.006 276.281 408.712 1.00 98.51 132 THR D O 1
ATOM 1071 N N . MET B 2 1 ? 270.859 287.957 416.091 1.00 70.86 1 MET E N 1
ATOM 1072 C CA . MET B 2 1 ? 270.567 287.516 414.733 1.00 70.86 1 MET E CA 1
ATOM 1073 C C . MET B 2 1 ? 271.772 286.808 414.126 1.00 70.86 1 MET E C 1
ATOM 1074 O O . MET B 2 1 ? 271.760 286.435 412.955 1.00 70.86 1 MET E O 1
ATOM 1079 N N . HIS B 2 2 ? 272.815 286.629 414.931 1.00 68.45 2 HIS E N 1
ATOM 1080 C CA . HIS B 2 2 ? 274.031 285.992 414.458 1.00 68.45 2 HIS E CA 1
ATOM 1081 C C . HIS B 2 2 ? 273.909 284.471 414.535 1.00 68.45 2 HIS E C 1
ATOM 1082 O O . HIS B 2 2 ? 272.908 283.918 414.997 1.00 68.45 2 HIS E O 1
ATOM 1089 N N . LEU B 2 3 ? 274.957 283.794 414.071 1.00 67.98 3 LEU E N 1
ATOM 1090 C CA . LEU B 2 3 ? 275.003 282.344 414.015 1.00 67.98 3 LEU E CA 1
ATOM 1091 C C . LEU B 2 3 ? 276.270 281.852 414.701 1.00 67.98 3 LEU E C 1
ATOM 1092 O O . LEU B 2 3 ? 277.360 282.379 414.444 1.00 67.98 3 LEU E O 1
ATOM 1097 N N . PRO B 2 4 ? 276.167 280.849 415.574 1.00 64.47 4 PRO E N 1
ATOM 1098 C CA . PRO B 2 4 ? 277.326 280.413 416.361 1.00 64.47 4 PRO E CA 1
ATOM 1099 C C . PRO B 2 4 ? 278.293 279.495 415.629 1.00 64.47 4 PRO E C 1
ATOM 1100 O O . PRO B 2 4 ? 279.124 278.863 416.287 1.00 64.47 4 PRO E O 1
ATOM 1104 N N . ASN B 2 5 ? 278.213 279.393 414.306 1.00 64.75 5 ASN E N 1
ATOM 1105 C CA . ASN B 2 5 ? 279.162 278.575 413.564 1.00 64.75 5 ASN E CA 1
ATOM 1106 C C . ASN B 2 5 ? 280.558 279.183 413.632 1.00 64.75 5 ASN E C 1
ATOM 1107 O O . ASN B 2 5 ? 280.721 280.406 413.650 1.00 64.75 5 ASN E O 1
ATOM 1112 N N . GLY B 2 6 ? 281.569 278.320 413.671 1.00 65.23 6 GLY E N 1
ATOM 1113 C CA . GLY B 2 6 ? 282.945 278.770 413.714 1.00 65.23 6 GLY E CA 1
ATOM 1114 C C . GLY B 2 6 ? 283.465 279.148 415.080 1.00 65.23 6 GLY E C 1
ATOM 1115 O O . GLY B 2 6 ? 284.530 279.768 415.170 1.00 65.23 6 GLY E O 1
ATOM 1116 N N . ALA B 2 7 ? 282.752 278.800 416.147 1.00 66.96 7 ALA E N 1
ATOM 1117 C CA . ALA B 2 7 ? 283.181 279.158 417.491 1.00 66.96 7 ALA E CA 1
ATOM 1118 C C . ALA B 2 7 ? 284.432 278.383 417.891 1.00 66.96 7 ALA E C 1
ATOM 1119 O O . ALA B 2 7 ? 284.681 277.271 417.421 1.00 66.96 7 ALA E O 1
ATOM 1121 N N . GLN B 2 8 ? 285.222 278.988 418.776 1.00 70.00 8 GLN E N 1
ATOM 1122 C CA . GLN B 2 8 ? 286.443 278.384 419.285 1.00 70.00 8 GLN E CA 1
ATOM 1123 C C . GLN B 2 8 ? 286.459 278.479 420.803 1.00 70.00 8 GLN E C 1
ATOM 1124 O O . GLN B 2 8 ? 285.903 279.412 421.388 1.00 70.00 8 GLN E O 1
ATOM 1130 N N . ILE B 2 9 ? 287.103 277.503 421.438 1.00 68.65 9 ILE E N 1
ATOM 1131 C CA . ILE B 2 9 ? 287.170 277.411 422.891 1.00 68.65 9 ILE E CA 1
ATOM 1132 C C . ILE B 2 9 ? 288.632 277.351 423.308 1.00 68.65 9 ILE E C 1
ATOM 1133 O O . ILE B 2 9 ? 289.399 276.535 422.784 1.00 68.65 9 ILE E O 1
ATOM 1138 N N . PHE B 2 10 ? 289.013 278.212 424.248 1.00 71.80 10 PHE E N 1
ATOM 1139 C CA . PHE B 2 10 ? 290.353 278.232 424.815 1.00 71.80 10 PHE E CA 1
ATOM 1140 C C . PHE B 2 10 ? 290.266 278.071 426.326 1.00 71.80 10 PHE E C 1
ATOM 1141 O O . PHE B 2 10 ? 289.287 278.484 426.954 1.00 71.80 10 PHE E O 1
ATOM 1149 N N . VAL B 2 11 ? 291.300 277.470 426.909 1.00 75.16 11 VAL E N 1
ATOM 1150 C CA . VAL B 2 11 ? 291.369 277.242 428.347 1.00 75.16 11 VAL E CA 1
ATOM 1151 C C . VAL B 2 11 ? 292.733 277.694 428.853 1.00 75.16 11 VAL E C 1
ATOM 1152 O O . VAL B 2 11 ? 293.753 277.507 428.180 1.00 75.16 11 VAL E O 1
ATOM 1156 N N . GLU B 2 12 ? 292.742 278.317 430.030 1.00 80.20 12 GLU E N 1
ATOM 1157 C CA . GLU B 2 12 ? 293.972 278.846 430.604 1.00 80.20 12 GLU E CA 1
ATOM 1158 C C . GLU B 2 12 ? 294.923 277.718 430.983 1.00 80.20 12 GLU E C 1
ATOM 1159 O O . GLU B 2 12 ? 294.500 276.652 431.438 1.00 80.20 12 GLU E O 1
ATOM 1165 N N . THR B 2 13 ? 296.220 277.959 430.794 1.00 81.19 13 THR E N 1
ATOM 1166 C CA . THR B 2 13 ? 297.246 276.977 431.114 1.00 81.19 13 THR E CA 1
ATOM 1167 C C . THR B 2 13 ? 298.180 277.396 432.240 1.00 81.19 13 THR E C 1
ATOM 1168 O O . THR B 2 13 ? 298.690 276.524 432.946 1.00 81.19 13 THR E O 1
ATOM 1172 N N . SER B 2 14 ? 298.416 278.693 432.432 1.00 87.35 14 SER E N 1
ATOM 1173 C CA . SER B 2 14 ? 299.338 279.151 433.471 1.00 87.35 14 SER E CA 1
ATOM 1174 C C . SER B 2 14 ? 299.070 280.618 433.757 1.00 87.35 14 SER E C 1
ATOM 1175 O O . SER B 2 14 ? 299.031 281.432 432.828 1.00 87.35 14 SER E O 1
ATOM 1178 N N . ARG B 2 15 ? 298.888 280.956 435.031 1.00 90.82 15 ARG E N 1
ATOM 1179 C CA . ARG B 2 15 ? 298.686 282.336 435.446 1.00 90.82 15 ARG E CA 1
ATOM 1180 C C . ARG B 2 15 ? 300.032 282.960 435.816 1.00 90.82 15 ARG E C 1
ATOM 1181 O O . ARG B 2 15 ? 301.096 282.380 435.583 1.00 90.82 15 ARG E O 1
ATOM 1189 N N . GLY B 2 16 ? 299.998 284.154 436.402 1.00 101.11 16 GLY E N 1
ATOM 1190 C CA . GLY B 2 16 ? 301.219 284.856 436.747 1.00 101.11 16 GLY E CA 1
ATOM 1191 C C . GLY B 2 16 ? 301.319 285.250 438.206 1.00 101.11 16 GLY E C 1
ATOM 1192 O O . GLY B 2 16 ? 300.662 284.656 439.066 1.00 101.11 16 GLY E O 1
ATOM 1193 N N . GLU B 2 17 ? 302.144 286.254 438.495 1.00 112.87 17 GLU E N 1
ATOM 1194 C CA . GLU B 2 17 ? 302.347 286.692 439.869 1.00 112.87 17 GLU E CA 1
ATOM 1195 C C . GLU B 2 17 ? 301.137 287.467 440.376 1.00 112.87 17 GLU E C 1
ATOM 1196 O O . GLU B 2 17 ? 300.457 288.160 439.614 1.00 112.87 17 GLU E O 1
ATOM 1202 N N . GLU B 2 18 ? 300.871 287.344 441.674 1.00 110.40 18 GLU E N 1
ATOM 1203 C CA . GLU B 2 18 ? 299.750 288.050 442.280 1.00 110.40 18 GLU E CA 1
ATOM 1204 C C . GLU B 2 18 ? 300.017 289.551 442.317 1.00 110.40 18 GLU E C 1
ATOM 1205 O O . GLU B 2 18 ? 301.128 289.995 442.617 1.00 110.40 18 GLU E O 1
ATOM 1211 N N . ILE B 2 19 ? 298.983 290.332 442.015 1.00 109.63 19 ILE E N 1
ATOM 1212 C CA . ILE B 2 19 ? 299.055 291.789 442.000 1.00 109.63 19 ILE E CA 1
ATOM 1213 C C . ILE B 2 19 ? 297.982 292.328 442.935 1.00 109.63 19 ILE E C 1
ATOM 1214 O O . ILE B 2 19 ? 296.826 291.892 442.878 1.00 109.63 19 ILE E O 1
ATOM 1219 N N . GLU B 2 20 ? 298.364 293.271 443.792 1.00 115.81 20 GLU E N 1
ATOM 1220 C CA . GLU B 2 20 ? 297.469 293.854 444.781 1.00 115.81 20 GLU E CA 1
ATOM 1221 C C . GLU B 2 20 ? 297.122 295.287 444.397 1.00 115.81 20 GLU E C 1
ATOM 1222 O O . GLU B 2 20 ? 297.996 296.060 443.992 1.00 115.81 20 GLU E O 1
ATOM 1228 N N . ALA B 2 21 ? 295.844 295.635 444.527 1.00 116.64 21 ALA E N 1
ATOM 1229 C CA . ALA B 2 21 ? 295.354 296.979 444.253 1.00 116.64 21 ALA E CA 1
ATOM 1230 C C . ALA B 2 21 ? 294.817 297.583 445.541 1.00 116.64 21 ALA E C 1
ATOM 1231 O O . ALA B 2 21 ? 294.002 296.960 446.231 1.00 116.64 21 ALA E O 1
ATOM 1233 N N . THR B 2 22 ? 295.276 298.795 445.863 1.00 119.46 22 THR E N 1
ATOM 1234 C CA . THR B 2 22 ? 294.888 299.428 447.120 1.00 119.46 22 THR E CA 1
ATOM 1235 C C . THR B 2 22 ? 293.403 299.771 447.137 1.00 119.46 22 THR E C 1
ATOM 1236 O O . THR B 2 22 ? 292.687 299.427 448.085 1.00 119.46 22 THR E O 1
ATOM 1240 N N . ALA B 2 23 ? 292.920 300.448 446.098 1.00 121.30 23 ALA E N 1
ATOM 1241 C CA . ALA B 2 23 ? 291.524 300.857 446.046 1.00 121.30 23 ALA E CA 1
ATOM 1242 C C . ALA B 2 23 ? 291.122 301.074 444.596 1.00 121.30 23 ALA E C 1
ATOM 1243 O O . ALA B 2 23 ? 291.964 301.312 443.727 1.00 121.30 23 ALA E O 1
ATOM 1245 N N . VAL B 2 24 ? 289.817 300.990 444.350 1.00 120.21 24 VAL E N 1
ATOM 1246 C CA . VAL B 2 24 ? 289.251 301.168 443.019 1.00 120.21 24 VAL E CA 1
ATOM 1247 C C . VAL B 2 24 ? 287.977 301.994 443.135 1.00 120.21 24 VAL E C 1
ATOM 1248 O O . VAL B 2 24 ? 287.170 301.790 444.049 1.00 120.21 24 VAL E O 1
ATOM 1252 N N . THR B 2 25 ? 287.809 302.944 442.222 1.00 123.32 25 THR E N 1
ATOM 1253 C CA . THR B 2 25 ? 286.603 303.755 442.166 1.00 123.32 25 THR E CA 1
ATOM 1254 C C . THR B 2 25 ? 285.556 303.088 441.278 1.00 123.32 25 THR E C 1
ATOM 1255 O O . THR B 2 25 ? 285.865 302.240 440.438 1.00 123.32 25 THR E O 1
ATOM 1259 N N . ASN B 2 26 ? 284.301 303.484 441.478 1.00 122.29 26 ASN E N 1
ATOM 1260 C CA . ASN B 2 26 ? 283.155 302.831 440.850 1.00 122.29 26 ASN E CA 1
ATOM 1261 C C . ASN B 2 26 ? 282.510 303.734 439.796 1.00 122.29 26 ASN E C 1
ATOM 1262 O O . ASN B 2 26 ? 281.930 304.775 440.117 1.00 122.29 26 ASN E O 1
ATOM 1267 N N . GLU B 2 27 ? 282.632 303.335 438.535 1.00 120.54 27 GLU E N 1
ATOM 1268 C CA . GLU B 2 27 ? 282.026 304.057 437.419 1.00 120.54 27 GLU E CA 1
ATOM 1269 C C . GLU B 2 27 ? 281.762 303.057 436.297 1.00 120.54 27 GLU E C 1
ATOM 1270 O O . GLU B 2 27 ? 281.760 301.842 436.521 1.00 120.54 27 GLU E O 1
ATOM 1276 N N . LYS B 2 28 ? 281.523 303.569 435.086 1.00 116.68 28 LYS E N 1
ATOM 1277 C CA . LYS B 2 28 ? 281.310 302.699 433.932 1.00 116.68 28 LYS E CA 1
ATOM 1278 C C . LYS B 2 28 ? 282.522 301.811 433.679 1.00 116.68 28 LYS E C 1
ATOM 1279 O O . LYS B 2 28 ? 282.394 300.589 433.536 1.00 116.68 28 LYS E O 1
ATOM 1285 N N . ASN B 2 29 ? 283.709 302.407 433.621 1.00 115.26 29 ASN E N 1
ATOM 1286 C CA . ASN B 2 29 ? 284.957 301.663 433.449 1.00 115.26 29 ASN E CA 1
ATOM 1287 C C . ASN B 2 29 ? 285.835 301.890 434.670 1.00 115.26 29 ASN E C 1
ATOM 1288 O O . ASN B 2 29 ? 286.512 302.929 434.765 1.00 115.26 29 ASN E O 1
ATOM 1293 N N . PRO B 2 30 ? 285.857 300.961 435.624 1.00 114.15 30 PRO E N 1
ATOM 1294 C CA . PRO B 2 30 ? 286.622 301.187 436.856 1.00 114.15 30 PRO E CA 1
ATOM 1295 C C . PRO B 2 30 ? 288.114 301.305 436.586 1.00 114.15 30 PRO E C 1
ATOM 1296 O O . PRO B 2 30 ? 288.659 300.675 435.677 1.00 114.15 30 PRO E O 1
ATOM 1300 N N . VAL B 2 31 ? 288.772 302.131 437.395 1.00 118.71 31 VAL E N 1
ATOM 1301 C CA . VAL B 2 31 ? 290.217 302.319 437.344 1.00 118.71 31 VAL E CA 1
ATOM 1302 C C . VAL B 2 31 ? 290.781 302.025 438.728 1.00 118.71 31 VAL E C 1
ATOM 1303 O O . VAL B 2 31 ? 290.227 302.470 439.740 1.00 118.71 31 VAL E O 1
ATOM 1307 N N . ALA B 2 32 ? 291.859 301.247 438.771 1.00 122.16 32 ALA E N 1
ATOM 1308 C CA . ALA B 2 32 ? 292.453 300.794 440.020 1.00 122.16 32 ALA E CA 1
ATOM 1309 C C . ALA B 2 32 ? 293.829 301.417 440.206 1.00 122.16 32 ALA E C 1
ATOM 1310 O O . ALA B 2 32 ? 294.636 301.455 439.272 1.00 122.16 32 ALA E O 1
ATOM 1312 N N . THR B 2 33 ? 294.091 301.902 441.420 1.00 124.35 33 THR E N 1
ATOM 1313 C CA . THR B 2 33 ? 295.376 302.515 441.758 1.00 124.35 33 THR E CA 1
ATOM 1314 C C . THR B 2 33 ? 296.337 301.414 442.199 1.00 124.35 33 THR E C 1
ATOM 1315 O O . THR B 2 33 ? 296.522 301.135 443.385 1.00 124.35 33 THR E O 1
ATOM 1319 N N . VAL B 2 34 ? 296.958 300.780 441.212 1.00 124.42 34 VAL E N 1
ATOM 1320 C CA . VAL B 2 34 ? 297.894 299.693 441.471 1.00 124.42 34 VAL E CA 1
ATOM 1321 C C . VAL B 2 34 ? 299.221 300.267 441.952 1.00 124.42 34 VAL E C 1
ATOM 1322 O O . VAL B 2 34 ? 299.620 301.376 441.577 1.00 124.42 34 VAL E O 1
ATOM 1326 N N . ALA B 2 35 ? 299.904 299.512 442.816 1.00 125.22 35 ALA E N 1
ATOM 1327 C CA . ALA B 2 35 ? 301.202 299.950 443.318 1.00 125.22 35 ALA E CA 1
ATOM 1328 C C . ALA B 2 35 ? 302.228 300.047 442.195 1.00 125.22 35 ALA E C 1
ATOM 1329 O O . ALA B 2 35 ? 303.006 301.006 442.136 1.00 125.22 35 ALA E O 1
ATOM 1331 N N . SER B 2 36 ? 302.246 299.065 441.297 1.00 125.86 36 SER E N 1
ATOM 1332 C CA . SER B 2 36 ? 303.181 299.062 440.182 1.00 125.86 36 SER E CA 1
ATOM 1333 C C . SER B 2 36 ? 302.553 298.327 439.008 1.00 125.86 36 SER E C 1
ATOM 1334 O O . SER B 2 36 ? 301.805 297.363 439.189 1.00 125.86 36 SER E O 1
ATOM 1337 N N . LYS B 2 37 ? 302.866 298.798 437.798 1.00 122.75 37 LYS E N 1
ATOM 1338 C CA . LYS B 2 37 ? 302.323 298.173 436.596 1.00 122.75 37 LYS E CA 1
ATOM 1339 C C . LYS B 2 37 ? 302.807 296.735 436.457 1.00 122.75 37 LYS E C 1
ATOM 1340 O O . LYS B 2 37 ? 302.028 295.834 436.125 1.00 122.75 37 LYS E O 1
ATOM 1346 N N . GLY B 2 38 ? 304.088 296.500 436.714 1.00 120.98 38 GLY E N 1
ATOM 1347 C CA . GLY B 2 38 ? 304.621 295.155 436.572 1.00 120.98 38 GLY E CA 1
ATOM 1348 C C . GLY B 2 38 ? 304.693 294.754 435.111 1.00 120.98 38 GLY E C 1
ATOM 1349 O O . GLY B 2 38 ? 305.192 295.501 434.262 1.00 120.98 38 GLY E O 1
ATOM 1350 N N . ASP B 2 39 ? 304.190 293.560 434.809 1.00 115.77 39 ASP E N 1
ATOM 1351 C CA . ASP B 2 39 ? 304.220 293.007 433.463 1.00 115.77 39 ASP E CA 1
ATOM 1352 C C . ASP B 2 39 ? 302.933 293.255 432.685 1.00 115.77 39 ASP E C 1
ATOM 1353 O O . ASP B 2 39 ? 302.770 292.710 431.588 1.00 115.77 39 ASP E O 1
ATOM 1358 N N . LEU B 2 40 ? 302.018 294.055 433.225 1.00 111.52 40 LEU E N 1
ATOM 1359 C CA . LEU B 2 40 ? 300.769 294.345 432.535 1.00 111.52 40 LEU E CA 1
ATOM 1360 C C . LEU B 2 40 ? 301.028 295.125 431.251 1.00 111.52 40 LEU E C 1
ATOM 1361 O O . LEU B 2 40 ? 302.000 295.876 431.137 1.00 111.52 40 LEU E O 1
ATOM 1366 N N . ALA B 2 41 ? 300.143 294.939 430.279 1.00 109.78 41 ALA E N 1
ATOM 1367 C CA . ALA B 2 41 ? 300.285 295.568 428.972 1.00 109.78 41 ALA E CA 1
ATOM 1368 C C . ALA B 2 41 ? 298.890 295.835 428.418 1.00 109.78 41 ALA E C 1
ATOM 1369 O O . ALA B 2 41 ? 297.899 295.806 429.154 1.00 109.78 41 ALA E O 1
ATOM 1371 N N . LYS B 2 42 ? 298.812 296.104 427.117 1.00 106.86 42 LYS E N 1
ATOM 1372 C CA . LYS B 2 42 ? 297.546 296.403 426.459 1.00 106.86 42 LYS E CA 1
ATOM 1373 C C . LYS B 2 42 ? 296.881 295.099 426.030 1.00 106.86 42 LYS E C 1
ATOM 1374 O O . LYS B 2 42 ? 297.516 294.251 425.394 1.00 106.86 42 LYS E O 1
ATOM 1380 N N . GLY B 2 43 ? 295.606 294.942 426.373 1.00 101.14 43 GLY E N 1
ATOM 1381 C CA . GLY B 2 43 ? 294.847 293.775 425.957 1.00 101.14 43 GLY E CA 1
ATOM 1382 C C . GLY B 2 43 ? 295.294 292.461 426.559 1.00 101.14 43 GLY E C 1
ATOM 1383 O O . GLY B 2 43 ? 295.401 291.460 425.840 1.00 101.14 43 GLY E O 1
ATOM 1384 N N . ASP B 2 44 ? 295.561 292.436 427.862 1.00 101.70 44 ASP E N 1
ATOM 1385 C CA . ASP B 2 44 ? 295.920 291.218 428.571 1.00 101.70 44 ASP E CA 1
ATOM 1386 C C . ASP B 2 44 ? 294.832 290.869 429.576 1.00 101.70 44 ASP E C 1
ATOM 1387 O O . ASP B 2 44 ? 294.380 291.719 430.348 1.00 101.70 44 ASP E O 1
ATOM 1392 N N . TYR B 2 45 ? 294.417 289.606 429.560 1.00 90.25 45 TYR E N 1
ATOM 1393 C CA . TYR B 2 45 ? 293.325 289.139 430.402 1.00 90.25 45 TYR E CA 1
ATOM 1394 C C . TYR B 2 45 ? 293.805 288.922 431.830 1.00 90.25 45 TYR E C 1
ATOM 1395 O O . TYR B 2 45 ? 294.917 288.438 432.058 1.00 90.25 45 TYR E O 1
ATOM 1404 N N . VAL B 2 46 ? 292.958 289.287 432.790 1.00 89.56 46 VAL E N 1
ATOM 1405 C CA . VAL B 2 46 ? 293.260 289.134 434.207 1.00 89.56 46 VAL E CA 1
ATOM 1406 C C . VAL B 2 46 ? 292.064 288.504 434.904 1.00 89.56 46 VAL E C 1
ATOM 1407 O O . VAL B 2 46 ? 290.923 288.616 434.447 1.00 89.56 46 VAL E O 1
ATOM 1411 N N . ILE B 2 47 ? 292.334 287.837 436.024 1.00 88.85 47 ILE E N 1
ATOM 1412 C CA . ILE B 2 47 ? 291.307 287.189 436.829 1.00 88.85 47 ILE E CA 1
ATOM 1413 C C . ILE B 2 47 ? 291.527 287.556 438.291 1.00 88.85 47 ILE E C 1
ATOM 1414 O O . ILE B 2 47 ? 292.658 287.520 438.788 1.00 88.85 47 ILE E O 1
ATOM 1419 N N . VAL B 2 48 ? 290.448 287.925 438.972 1.00 94.69 48 VAL E N 1
ATOM 1420 C CA . VAL B 2 48 ? 290.505 288.303 440.379 1.00 94.69 48 VAL E CA 1
ATOM 1421 C C . VAL B 2 48 ? 290.406 287.050 441.236 1.00 94.69 48 VAL E C 1
ATOM 1422 O O . VAL B 2 48 ? 289.629 286.134 440.941 1.00 94.69 48 VAL E O 1
ATOM 1426 N N . THR B 2 49 ? 291.206 287.002 442.300 1.00 102.10 49 THR E N 1
ATOM 1427 C CA . THR B 2 49 ? 291.230 285.849 443.190 1.00 102.10 49 THR E CA 1
ATOM 1428 C C . THR B 2 49 ? 290.484 286.075 444.498 1.00 102.10 49 THR E C 1
ATOM 1429 O O . THR B 2 49 ? 289.969 285.110 445.073 1.00 102.10 49 THR E O 1
ATOM 1433 N N . GLN B 2 50 ? 290.404 287.315 444.978 1.00 106.14 50 GLN E N 1
ATOM 1434 C CA . GLN B 2 50 ? 289.696 287.619 446.214 1.00 106.14 50 GLN E CA 1
ATOM 1435 C C . GLN B 2 50 ? 289.527 289.126 446.332 1.00 106.14 50 GLN E C 1
ATOM 1436 O O . GLN B 2 50 ? 290.429 289.884 445.967 1.00 106.14 50 GLN E O 1
ATOM 1442 N N . SER B 2 51 ? 288.371 289.547 446.839 1.00 110.53 51 SER E N 1
ATOM 1443 C CA . SER B 2 51 ? 288.091 290.962 447.037 1.00 110.53 51 SER E CA 1
ATOM 1444 C C . SER B 2 51 ? 286.975 291.103 448.061 1.00 110.53 51 SER E C 1
ATOM 1445 O O . SER B 2 51 ? 286.218 290.163 448.316 1.00 110.53 51 SER E O 1
ATOM 1448 N N . THR B 2 52 ? 286.888 292.299 448.650 1.00 114.58 52 THR E N 1
ATOM 1449 C CA . THR B 2 52 ? 285.805 292.582 449.587 1.00 114.58 52 THR E CA 1
ATOM 1450 C C . THR B 2 52 ? 284.454 292.577 448.886 1.00 114.58 52 THR E C 1
ATOM 1451 O O . THR B 2 52 ? 283.459 292.101 449.446 1.00 114.58 52 THR E O 1
ATOM 1455 N N . TRP B 2 53 ? 284.396 293.108 447.667 1.00 113.71 53 TRP E N 1
ATOM 1456 C CA . TRP B 2 53 ? 283.160 293.121 446.892 1.00 113.71 53 TRP E CA 1
ATOM 1457 C C . TRP B 2 53 ? 282.771 291.688 446.550 1.00 113.71 53 TRP E C 1
ATOM 1458 O O . TRP B 2 53 ? 283.416 291.044 445.717 1.00 113.71 53 TRP E O 1
ATOM 1469 N N . ALA B 2 54 ? 281.716 291.188 447.197 1.00 109.38 54 ALA E N 1
ATOM 1470 C CA . ALA B 2 54 ? 281.334 289.789 447.031 1.00 109.38 54 ALA E CA 1
ATOM 1471 C C . ALA B 2 54 ? 280.886 289.495 445.605 1.00 109.38 54 ALA E C 1
ATOM 1472 O O . ALA B 2 54 ? 281.179 288.422 445.064 1.00 109.38 54 ALA E O 1
ATOM 1474 N N . LYS B 2 55 ? 280.163 290.430 444.984 1.00 107.48 55 LYS E N 1
ATOM 1475 C CA . LYS B 2 55 ? 279.644 290.191 443.641 1.00 107.48 55 LYS E CA 1
ATOM 1476 C C . LYS B 2 55 ? 280.769 290.019 442.628 1.00 107.48 55 LYS E C 1
ATOM 1477 O O . LYS B 2 55 ? 280.693 289.153 441.749 1.00 107.48 55 LYS E O 1
ATOM 1483 N N . MET B 2 56 ? 281.820 290.831 442.733 1.00 103.45 56 MET E N 1
ATOM 1484 C CA . MET B 2 56 ? 282.935 290.780 441.788 1.00 103.45 56 MET E CA 1
ATOM 1485 C C . MET B 2 56 ? 284.035 289.917 442.403 1.00 103.45 56 MET E C 1
ATOM 1486 O O . MET B 2 56 ? 284.993 290.401 443.006 1.00 103.45 56 MET E O 1
ATOM 1491 N N . VAL B 2 57 ? 283.864 288.603 442.267 1.00 99.47 57 VAL E N 1
ATOM 1492 C CA . VAL B 2 57 ? 284.843 287.621 442.723 1.00 99.47 57 VAL E CA 1
ATOM 1493 C C . VAL B 2 57 ? 284.983 286.560 441.642 1.00 99.47 57 VAL E C 1
ATOM 1494 O O . VAL B 2 57 ? 283.978 286.075 441.111 1.00 99.47 57 VAL E O 1
ATOM 1498 N N . SER B 2 58 ? 286.227 286.198 441.320 1.00 93.70 58 SER E N 1
ATOM 1499 C CA . SER B 2 58 ? 286.524 285.191 440.299 1.00 93.70 58 SER E CA 1
ATOM 1500 C C . SER B 2 58 ? 285.883 285.549 438.960 1.00 93.70 58 SER E C 1
ATOM 1501 O O . SER B 2 58 ? 285.326 284.695 438.268 1.00 93.70 58 SER E O 1
ATOM 1504 N N . ARG B 2 59 ? 285.960 286.824 438.594 1.00 88.26 59 ARG E N 1
ATOM 1505 C CA . ARG B 2 59 ? 285.438 287.323 437.330 1.00 88.26 59 ARG E CA 1
ATOM 1506 C C . ARG B 2 59 ? 286.600 287.640 436.401 1.00 88.26 59 ARG E C 1
ATOM 1507 O O . ARG B 2 59 ? 287.551 288.321 436.800 1.00 88.26 59 ARG E O 1
ATOM 1515 N N . VAL B 2 60 ? 286.525 287.146 435.169 1.00 82.29 60 VAL E N 1
ATOM 1516 C CA . VAL B 2 60 ? 287.575 287.385 434.186 1.00 82.29 60 VAL E CA 1
ATOM 1517 C C . VAL B 2 60 ? 287.333 288.738 433.530 1.00 82.29 60 VAL E C 1
ATOM 1518 O O . VAL B 2 60 ? 286.279 288.969 432.929 1.00 82.29 60 VAL E O 1
ATOM 1522 N N . LEU B 2 61 ? 288.308 289.633 433.646 1.00 88.08 61 LEU E N 1
ATOM 1523 C CA . LEU B 2 61 ? 288.226 290.975 433.090 1.00 88.08 61 LEU E CA 1
ATOM 1524 C C . LEU B 2 61 ? 289.356 291.186 432.092 1.00 88.08 61 LEU E C 1
ATOM 1525 O O . LEU B 2 61 ? 290.313 290.410 432.022 1.00 88.08 61 LEU E O 1
ATOM 1530 N N . ILE B 2 62 ? 289.237 292.258 431.313 1.00 94.46 62 ILE E N 1
ATOM 1531 C CA . ILE B 2 62 ? 290.217 292.609 430.294 1.00 94.46 62 ILE E CA 1
ATOM 1532 C C . ILE B 2 62 ? 290.696 294.031 430.543 1.00 94.46 62 ILE E C 1
ATOM 1533 O O . ILE B 2 62 ? 289.895 294.931 430.819 1.00 94.46 62 ILE E O 1
ATOM 1538 N N . VAL B 2 63 ? 292.013 294.226 430.463 1.00 100.96 63 VAL E N 1
ATOM 1539 C CA . VAL B 2 63 ? 292.590 295.545 430.683 1.00 100.96 63 VAL E CA 1
ATOM 1540 C C . VAL B 2 63 ? 292.338 296.431 429.468 1.00 100.96 63 VAL E C 1
ATOM 1541 O O . VAL B 2 63 ? 292.277 295.962 428.323 1.00 100.96 63 VAL E O 1
ATOM 1545 N N . THR B 2 64 ? 292.167 297.728 429.720 1.00 108.08 64 THR E N 1
ATOM 1546 C CA . THR B 2 64 ? 291.944 298.708 428.665 1.00 108.08 64 THR E CA 1
ATOM 1547 C C . THR B 2 64 ? 293.064 299.731 428.577 1.00 108.08 64 THR E C 1
ATOM 1548 O O . THR B 2 64 ? 293.611 299.952 427.490 1.00 108.08 64 THR E O 1
ATOM 1552 N N . ASP B 2 65 ? 293.423 300.366 429.689 1.00 116.92 65 ASP E N 1
ATOM 1553 C CA . ASP B 2 65 ? 294.500 301.344 429.724 1.00 116.92 65 ASP E CA 1
ATOM 1554 C C . ASP B 2 65 ? 295.491 300.951 430.808 1.00 116.92 65 ASP E C 1
ATOM 1555 O O . ASP B 2 65 ? 295.095 300.562 431.911 1.00 116.92 65 ASP E O 1
ATOM 1560 N N . ALA B 2 66 ? 296.778 301.057 430.490 1.00 118.84 66 ALA E N 1
ATOM 1561 C CA . ALA B 2 66 ? 297.849 300.688 431.404 1.00 118.84 66 ALA E CA 1
ATOM 1562 C C . ALA B 2 66 ? 298.713 301.905 431.693 1.00 118.84 66 ALA E C 1
ATOM 1563 O O . ALA B 2 66 ? 299.172 302.582 430.767 1.00 118.84 66 ALA E O 1
ATOM 1565 N N . GLN B 2 67 ? 298.931 302.180 432.978 1.00 123.95 67 GLN E N 1
ATOM 1566 C CA . GLN B 2 67 ? 299.805 303.257 433.415 1.00 123.95 67 GLN E CA 1
ATOM 1567 C C . GLN B 2 67 ? 300.684 302.735 434.544 1.00 123.95 67 GLN E C 1
ATOM 1568 O O . GLN B 2 67 ? 300.541 301.594 434.993 1.00 123.95 67 GLN E O 1
ATOM 1574 N N . GLU B 2 68 ? 301.606 303.584 435.003 1.00 127.43 68 GLU E N 1
ATOM 1575 C CA . GLU B 2 68 ? 302.535 303.169 436.049 1.00 127.43 68 GLU E CA 1
ATOM 1576 C C . GLU B 2 68 ? 301.806 302.854 437.350 1.00 127.43 68 GLU E C 1
ATOM 1577 O O . GLU B 2 68 ? 302.135 301.878 438.033 1.00 127.43 68 GLU E O 1
ATOM 1583 N N . THR B 2 69 ? 300.813 303.668 437.709 1.00 125.68 69 THR E N 1
ATOM 1584 C CA . THR B 2 69 ? 300.088 303.491 438.958 1.00 125.68 69 THR E CA 1
ATOM 1585 C C . THR B 2 69 ? 298.594 303.259 438.783 1.00 125.68 69 THR E C 1
ATOM 1586 O O . THR B 2 69 ? 297.937 302.854 439.748 1.00 125.68 69 THR E O 1
ATOM 1590 N N . SER B 2 70 ? 298.039 303.498 437.598 1.00 123.71 70 SER E N 1
ATOM 1591 C CA . SER B 2 70 ? 296.612 303.345 437.352 1.00 123.71 70 SER E CA 1
ATOM 1592 C C . SER B 2 70 ? 296.393 302.303 436.266 1.00 123.71 70 SER E C 1
ATOM 1593 O O . SER B 2 70 ? 297.091 302.306 435.247 1.00 123.71 70 SER E O 1
ATOM 1596 N N . ILE B 2 71 ? 295.426 301.415 436.488 1.00 117.25 71 ILE E N 1
ATOM 1597 C CA . ILE B 2 71 ? 295.067 300.387 435.522 1.00 117.25 71 ILE E CA 1
ATOM 1598 C C . ILE B 2 71 ? 293.567 300.463 435.272 1.00 117.25 71 ILE E C 1
ATOM 1599 O O . ILE B 2 71 ? 292.778 300.745 436.179 1.00 117.25 71 ILE E O 1
ATOM 1604 N N . THR B 2 72 ? 293.176 300.241 434.019 1.00 111.43 72 THR E N 1
ATOM 1605 C CA . THR B 2 72 ? 291.789 300.366 433.592 1.00 111.43 72 THR E CA 1
ATOM 1606 C C . THR B 2 72 ? 291.279 299.014 433.119 1.00 111.43 72 THR E C 1
ATOM 1607 O O . THR B 2 72 ? 291.932 298.348 432.310 1.00 111.43 72 THR E O 1
ATOM 1611 N N . LEU B 2 73 ? 290.111 298.617 433.617 1.00 105.16 73 LEU E N 1
ATOM 1612 C CA . LEU B 2 73 ? 289.497 297.346 433.270 1.00 105.16 73 LEU E CA 1
ATOM 1613 C C . LEU B 2 73 ? 288.108 297.579 432.695 1.00 105.16 73 LEU E C 1
ATOM 1614 O O . LEU B 2 73 ? 287.407 298.520 433.081 1.00 105.16 73 LEU E O 1
ATOM 1619 N N . ALA B 2 74 ? 287.715 296.710 431.767 1.00 99.60 74 ALA E N 1
ATOM 1620 C CA . ALA B 2 74 ? 286.418 296.793 431.115 1.00 99.60 74 ALA E CA 1
ATOM 1621 C C . ALA B 2 74 ? 285.734 295.435 431.162 1.00 99.60 74 ALA E C 1
ATOM 1622 O O . ALA B 2 74 ? 286.388 294.390 431.111 1.00 99.60 74 ALA E O 1
ATOM 1624 N N . GLY B 2 75 ? 284.409 295.463 431.254 1.00 99.26 75 GLY E N 1
ATOM 1625 C CA . GLY B 2 75 ? 283.603 294.257 431.328 1.00 99.26 75 GLY E CA 1
ATOM 1626 C C . GLY B 2 75 ? 282.691 294.176 432.533 1.00 99.26 75 GLY E C 1
ATOM 1627 O O . GLY B 2 75 ? 281.805 293.309 432.561 1.00 99.26 75 GLY E O 1
ATOM 1628 N N . ILE B 2 76 ? 282.862 295.038 433.533 1.00 103.04 76 ILE E N 1
ATOM 1629 C CA . ILE B 2 76 ? 282.022 295.046 434.723 1.00 103.04 76 ILE E CA 1
ATOM 1630 C C . ILE B 2 76 ? 281.539 296.469 434.963 1.00 103.04 76 ILE E C 1
ATOM 1631 O O . ILE B 2 76 ? 282.304 297.429 434.818 1.00 103.04 76 ILE E O 1
ATOM 1636 N N . ASP B 2 77 ? 280.263 296.605 435.309 1.00 113.19 77 ASP E N 1
ATOM 1637 C CA . ASP B 2 77 ? 279.651 297.898 435.581 1.00 113.19 77 ASP E CA 1
ATOM 1638 C C . ASP B 2 77 ? 279.596 298.128 437.083 1.00 113.19 77 ASP E C 1
ATOM 1639 O O . ASP B 2 77 ? 279.145 297.256 437.834 1.00 113.19 77 ASP E O 1
ATOM 1644 N N . THR B 2 78 ? 280.057 299.298 437.516 1.00 117.97 78 THR E N 1
ATOM 1645 C CA . THR B 2 78 ? 280.053 299.685 438.921 1.00 117.97 78 THR E CA 1
ATOM 1646 C C . THR B 2 78 ? 279.388 301.041 439.098 1.00 117.97 78 THR E C 1
ATOM 1647 O O . THR B 2 78 ? 279.793 301.849 439.938 1.00 117.97 78 THR E O 1
ATOM 1651 N N . SER B 2 79 ? 278.355 301.315 438.297 1.00 121.68 79 SER E N 1
ATOM 1652 C CA . SER B 2 79 ? 277.649 302.587 438.415 1.00 121.68 79 SER E CA 1
ATOM 1653 C C . SER B 2 79 ? 276.945 302.708 439.761 1.00 121.68 79 SER E C 1
ATOM 1654 O O . SER B 2 79 ? 276.957 303.778 440.380 1.00 121.68 79 SER E O 1
ATOM 1657 N N . ASP B 2 80 ? 276.328 301.626 440.228 1.00 123.68 80 ASP E N 1
ATOM 1658 C CA . ASP B 2 80 ? 275.639 301.646 441.509 1.00 123.68 80 ASP E CA 1
ATOM 1659 C C . ASP B 2 80 ? 276.641 301.798 442.649 1.00 123.68 80 ASP E C 1
ATOM 1660 O O . ASP B 2 80 ? 277.798 301.380 442.552 1.00 123.68 80 ASP E O 1
ATOM 1665 N N . THR B 2 81 ? 276.182 302.408 443.739 1.00 123.89 81 THR E N 1
ATOM 1666 C CA . THR B 2 81 ? 277.015 302.673 444.906 1.00 123.89 81 THR E CA 1
ATOM 1667 C C . THR B 2 81 ? 276.705 301.778 446.094 1.00 123.89 81 THR E C 1
ATOM 1668 O O . THR B 2 81 ? 277.623 301.380 446.813 1.00 123.89 81 THR E O 1
ATOM 1672 N N . LEU B 2 82 ? 275.430 301.456 446.327 1.00 124.77 82 LEU E N 1
ATOM 1673 C CA . LEU B 2 82 ? 275.074 300.654 447.494 1.00 124.77 82 LEU E CA 1
ATOM 1674 C C . LEU B 2 82 ? 275.585 299.223 447.366 1.00 124.77 82 LEU E C 1
ATOM 1675 O O . LEU B 2 82 ? 276.014 298.622 448.358 1.00 124.77 82 LEU E O 1
ATOM 1680 N N . VAL B 2 83 ? 275.548 298.659 446.157 1.00 122.68 83 VAL E N 1
ATOM 1681 C CA . VAL B 2 83 ? 276.046 297.302 445.961 1.00 122.68 83 VAL E CA 1
ATOM 1682 C C . VAL B 2 83 ? 277.567 297.270 445.865 1.00 122.68 83 VAL E C 1
ATOM 1683 O O . VAL B 2 83 ? 278.177 296.218 446.094 1.00 122.68 83 VAL E O 1
ATOM 1687 N N . PHE B 2 84 ? 278.199 298.401 445.560 1.00 119.82 84 PHE E N 1
ATOM 1688 C CA . PHE B 2 84 ? 279.653 298.499 445.436 1.00 119.82 84 PHE E CA 1
ATOM 1689 C C . PHE B 2 84 ? 280.128 299.630 446.337 1.00 119.82 84 PHE E C 1
ATOM 1690 O O . PHE B 2 84 ? 280.408 300.741 445.866 1.00 119.82 84 PHE E O 1
ATOM 1698 N N . PRO B 2 85 ? 280.213 299.388 447.645 1.00 120.75 85 PRO E N 1
ATOM 1699 C CA . PRO B 2 85 ? 280.650 300.447 448.563 1.00 120.75 85 PRO E CA 1
ATOM 1700 C C . PRO B 2 85 ? 282.071 300.896 448.258 1.00 120.75 85 PRO E C 1
ATOM 1701 O O . PRO B 2 85 ? 282.929 300.095 447.880 1.00 120.75 85 PRO E O 1
ATOM 1705 N N . ALA B 2 86 ? 282.311 302.193 448.424 1.00 120.01 86 ALA E N 1
ATOM 1706 C CA . ALA B 2 86 ? 283.624 302.755 448.143 1.00 120.01 86 ALA E CA 1
ATOM 1707 C C . ALA B 2 86 ? 284.646 302.276 449.167 1.00 120.01 86 ALA E C 1
ATOM 1708 O O . ALA B 2 86 ? 284.329 302.080 450.343 1.00 120.01 86 ALA E O 1
ATOM 1710 N N . GLY B 2 87 ? 285.882 302.088 448.709 1.00 122.15 87 GLY E N 1
ATOM 1711 C CA . GLY B 2 87 ? 286.970 301.676 449.569 1.00 122.15 87 GLY E CA 1
ATOM 1712 C C . GLY B 2 87 ? 287.296 300.199 449.545 1.00 122.15 87 GLY E C 1
ATOM 1713 O O . GLY B 2 87 ? 288.200 299.773 450.274 1.00 122.15 87 GLY E O 1
ATOM 1714 N N . GLY B 2 88 ? 286.596 299.407 448.738 1.00 119.84 88 GLY E N 1
ATOM 1715 C CA . GLY B 2 88 ? 286.876 297.983 448.687 1.00 119.84 88 GLY E CA 1
ATOM 1716 C C . GLY B 2 88 ? 288.200 297.696 448.000 1.00 119.84 88 GLY E C 1
ATOM 1717 O O . GLY B 2 88 ? 288.518 298.259 446.951 1.00 119.84 88 GLY E O 1
ATOM 1718 N N . THR B 2 89 ? 288.980 296.805 448.605 1.00 118.42 89 THR E N 1
ATOM 1719 C CA . THR B 2 89 ? 290.255 296.412 448.028 1.00 118.42 89 THR E CA 1
ATOM 1720 C C . THR B 2 89 ? 290.041 295.388 446.917 1.00 118.42 89 THR E C 1
ATOM 1721 O O . THR B 2 89 ? 288.963 294.806 446.770 1.00 118.42 89 THR E O 1
ATOM 1725 N N . MET B 2 90 ? 291.090 295.174 446.127 1.00 114.41 90 MET E N 1
ATOM 1726 C CA . MET B 2 90 ? 291.004 294.316 444.956 1.00 114.41 90 MET E CA 1
ATOM 1727 C C . MET B 2 90 ? 292.355 293.666 444.699 1.00 114.41 90 MET E C 1
ATOM 1728 O O . MET B 2 90 ? 293.405 294.289 444.876 1.00 114.41 90 MET E O 1
ATOM 1733 N N . SER B 2 91 ? 292.317 292.402 444.282 1.00 107.96 91 SER E N 1
ATOM 1734 C CA . SER B 2 91 ? 293.527 291.652 443.970 1.00 107.96 91 SER E CA 1
ATOM 1735 C C . SER B 2 91 ? 293.257 290.769 442.763 1.00 107.96 91 SER E C 1
ATOM 1736 O O . SER B 2 91 ? 292.175 290.185 442.653 1.00 107.96 91 SER E O 1
ATOM 1739 N N . PHE B 2 92 ? 294.236 290.670 441.866 1.00 101.30 92 PHE E N 1
ATOM 1740 C CA . PHE B 2 92 ? 294.063 289.896 440.647 1.00 101.30 92 PHE E CA 1
ATOM 1741 C C . PHE B 2 92 ? 295.413 289.383 440.167 1.00 101.30 92 PHE E C 1
ATOM 1742 O O . PHE B 2 92 ? 296.469 289.870 440.577 1.00 101.30 92 PHE E O 1
ATOM 1750 N N . ALA B 2 93 ? 295.359 288.388 439.288 1.00 96.00 93 ALA E N 1
ATOM 1751 C CA . ALA B 2 93 ? 296.528 287.828 438.630 1.00 96.00 93 ALA E CA 1
ATOM 1752 C C . ALA B 2 93 ? 296.355 287.938 437.120 1.00 96.00 93 ALA E C 1
ATOM 1753 O O . ALA B 2 93 ? 295.273 288.247 436.617 1.00 96.00 93 ALA E O 1
ATOM 1755 N N . LYS B 2 94 ? 297.437 287.679 436.393 1.00 93.91 94 LYS E N 1
ATOM 1756 C CA . LYS B 2 94 ? 297.453 287.805 434.941 1.00 93.91 94 LYS E CA 1
ATOM 1757 C C . LYS B 2 94 ? 297.634 286.434 434.305 1.00 93.91 94 LYS E C 1
ATOM 1758 O O . LYS B 2 94 ? 298.504 285.662 434.721 1.00 93.91 94 LYS E O 1
ATOM 1764 N N . ILE B 2 95 ? 296.814 286.140 433.301 1.00 88.00 95 ILE E N 1
ATOM 1765 C CA . ILE B 2 95 ? 296.930 284.892 432.555 1.00 88.00 95 ILE E CA 1
ATOM 1766 C C . ILE B 2 95 ? 298.064 285.026 431.550 1.00 88.00 95 ILE E C 1
ATOM 1767 O O . ILE B 2 95 ? 298.095 285.970 430.751 1.00 88.00 95 ILE E O 1
ATOM 1772 N N . THR B 2 96 ? 299.000 284.077 431.583 1.00 88.45 96 THR E N 1
ATOM 1773 C CA . THR B 2 96 ? 300.174 284.154 430.720 1.00 88.45 96 THR E CA 1
ATOM 1774 C C . THR B 2 96 ? 299.859 283.682 429.305 1.00 88.45 96 THR E C 1
ATOM 1775 O O . THR B 2 96 ? 300.018 284.436 428.338 1.00 88.45 96 THR E O 1
ATOM 1779 N N . GLY B 2 97 ? 299.410 282.432 429.163 1.00 81.85 97 GLY E N 1
ATOM 1780 C CA . GLY B 2 97 ? 299.151 281.870 427.856 1.00 81.85 97 GLY E CA 1
ATOM 1781 C C . GLY B 2 97 ? 297.840 281.111 427.825 1.00 81.85 97 GLY E C 1
ATOM 1782 O O . GLY B 2 97 ? 297.231 280.832 428.860 1.00 81.85 97 GLY E O 1
ATOM 1783 N N . TRP B 2 98 ? 297.415 280.785 426.607 1.00 77.66 98 TRP E N 1
ATOM 1784 C CA . TRP B 2 98 ? 296.199 280.024 426.369 1.00 77.66 98 TRP E CA 1
ATOM 1785 C C . TRP B 2 98 ? 296.516 278.815 425.501 1.00 77.66 98 TRP E C 1
ATOM 1786 O O . TRP B 2 98 ? 297.426 278.849 424.669 1.00 77.66 98 TRP E O 1
ATOM 1797 N N . THR B 2 99 ? 295.754 277.744 425.705 1.00 77.63 99 THR E N 1
ATOM 1798 C CA . THR B 2 99 ? 295.834 276.550 424.876 1.00 77.63 99 THR E CA 1
ATOM 1799 C C . THR B 2 99 ? 294.450 276.235 424.326 1.00 77.63 99 THR E C 1
ATOM 1800 O O . THR B 2 99 ? 293.436 276.502 424.979 1.00 77.63 99 THR E O 1
ATOM 1804 N N . GLU B 2 100 ? 294.411 275.681 423.119 1.00 76.51 100 GLU E N 1
ATOM 1805 C CA . GLU B 2 100 ? 293.166 275.493 422.386 1.00 76.51 100 GLU E CA 1
ATOM 1806 C C . GLU B 2 100 ? 292.795 274.018 422.332 1.00 76.51 100 GLU E C 1
ATOM 1807 O O . GLU B 2 100 ? 293.629 273.173 421.989 1.00 76.51 100 GLU E O 1
ATOM 1813 N N . ILE B 2 101 ? 291.549 273.719 422.672 1.00 73.24 101 ILE E N 1
ATOM 1814 C CA . ILE B 2 101 ? 291.021 272.355 422.547 1.00 73.24 101 ILE E CA 1
ATOM 1815 C C . ILE B 2 101 ? 290.937 271.989 421.070 1.00 73.24 101 ILE E C 1
ATOM 1816 O O . ILE B 2 101 ? 290.631 272.864 420.240 1.00 73.24 101 ILE E O 1
ATOM 1821 N N . PRO B 2 102 ? 291.205 270.731 420.682 1.00 77.08 102 PRO E N 1
ATOM 1822 C CA . PRO B 2 102 ? 291.001 270.333 419.281 1.00 77.08 102 PRO E CA 1
ATOM 1823 C C . PRO B 2 102 ? 289.548 270.472 418.850 1.00 77.08 102 PRO E C 1
ATOM 1824 O O . PRO B 2 102 ? 288.695 270.839 419.664 1.00 77.08 102 PRO E O 1
ATOM 1828 N N . CYS B 2 103 ? 289.257 270.187 417.581 1.00 79.95 103 CYS E N 1
ATOM 1829 C CA . CYS B 2 103 ? 287.938 270.484 417.032 1.00 79.95 103 CYS E CA 1
ATOM 1830 C C . CYS B 2 103 ? 286.844 269.782 417.832 1.00 79.95 103 CYS E C 1
ATOM 1831 O O . CYS B 2 103 ? 286.929 268.583 418.115 1.00 79.95 103 CYS E O 1
ATOM 1834 N N . VAL B 2 104 ? 285.820 270.549 418.205 1.00 69.93 104 VAL E N 1
ATOM 1835 C CA . VAL B 2 104 ? 284.823 270.144 419.190 1.00 69.93 104 VAL E CA 1
ATOM 1836 C C . VAL B 2 104 ? 283.544 269.746 418.470 1.00 69.93 104 VAL E C 1
ATOM 1837 O O . VAL B 2 104 ? 283.047 270.488 417.614 1.00 69.93 104 VAL E O 1
ATOM 1841 N N . GLN B 2 105 ? 282.998 268.583 418.828 1.00 71.57 105 GLN E N 1
ATOM 1842 C CA . GLN B 2 105 ? 281.826 268.059 418.134 1.00 71.57 105 GLN E CA 1
ATOM 1843 C C . GLN B 2 105 ? 280.546 268.757 418.583 1.00 71.57 105 GLN E C 1
ATOM 1844 O O . GLN B 2 105 ? 279.859 269.394 417.777 1.00 71.57 105 GLN E O 1
ATOM 1850 N N . GLU B 2 106 ? 280.207 268.646 419.865 1.00 74.11 106 GLU E N 1
ATOM 1851 C CA . GLU B 2 106 ? 278.951 269.170 420.381 1.00 74.11 106 GLU E CA 1
ATOM 1852 C C . GLU B 2 106 ? 279.199 270.009 421.626 1.00 74.11 106 GLU E C 1
ATOM 1853 O O . GLU B 2 106 ? 280.163 269.792 422.364 1.00 74.11 106 GLU E O 1
ATOM 1859 N N . ILE B 2 107 ? 278.309 270.974 421.846 1.00 72.55 107 ILE E N 1
ATOM 1860 C CA . ILE B 2 107 ? 278.331 271.836 423.021 1.00 72.55 107 ILE E CA 1
ATOM 1861 C C . ILE B 2 107 ? 276.956 271.784 423.673 1.00 72.55 107 ILE E C 1
ATOM 1862 O O . ILE B 2 107 ? 275.933 271.830 422.981 1.00 72.55 107 ILE E O 1
ATOM 1867 N N . GLY B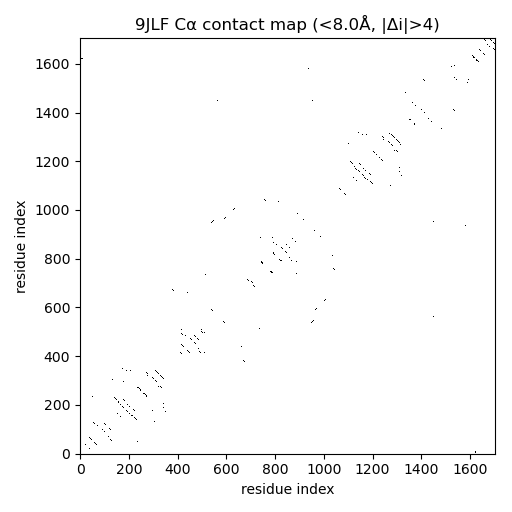 2 108 ? 276.931 271.659 425.000 1.00 79.28 108 GLY E N 1
ATOM 1868 C CA . GLY B 2 108 ? 275.675 271.568 425.717 1.00 79.28 108 GLY E CA 1
ATOM 1869 C C . GLY B 2 108 ? 275.814 272.068 427.138 1.00 79.28 108 GLY E C 1
ATOM 1870 O O . GLY B 2 108 ? 276.917 272.191 427.675 1.00 79.28 108 GLY E O 1
ATOM 1871 N N . GLN B 2 109 ? 274.665 272.356 427.745 1.00 85.05 109 GLN E N 1
ATOM 1872 C CA . GLN B 2 109 ? 274.627 272.855 429.111 1.00 85.05 109 GLN E CA 1
ATOM 1873 C C . GLN B 2 109 ? 273.304 272.459 429.750 1.00 85.05 109 GLN E C 1
ATOM 1874 O O . GLN B 2 109 ? 272.330 272.141 429.064 1.00 85.05 109 GLN E O 1
ATOM 1880 N N . ASP B 2 110 ? 273.284 272.484 431.080 1.00 88.45 110 ASP E N 1
ATOM 1881 C CA . ASP B 2 110 ? 272.094 272.146 431.845 1.00 88.45 110 ASP E CA 1
ATOM 1882 C C . ASP B 2 110 ? 272.029 273.026 433.084 1.00 88.45 110 ASP E C 1
ATOM 1883 O O . ASP B 2 110 ? 273.039 273.562 433.547 1.00 88.45 110 ASP E O 1
ATOM 1888 N N . GLY B 2 111 ? 270.820 273.169 433.619 1.00 93.75 111 GLY E N 1
ATOM 1889 C CA . GLY B 2 111 ? 270.590 274.018 434.767 1.00 93.75 111 GLY E CA 1
ATOM 1890 C C . GLY B 2 111 ? 270.355 275.465 434.375 1.00 93.75 111 GLY E C 1
ATOM 1891 O O . GLY B 2 111 ? 270.476 275.866 433.216 1.00 93.75 111 GLY E O 1
ATOM 1892 N N . GLY B 2 112 ? 270.011 276.268 435.378 1.00 96.77 112 GLY E N 1
ATOM 1893 C CA . GLY B 2 112 ? 269.724 277.674 435.185 1.00 96.77 112 GLY E CA 1
ATOM 1894 C C . GLY B 2 112 ? 268.255 278.026 435.186 1.00 96.77 112 GLY E C 1
ATOM 1895 O O . GLY B 2 112 ? 267.923 279.218 435.151 1.00 96.77 112 GLY E O 1
ATOM 1896 N N . GLU B 2 113 ? 267.364 277.038 435.217 1.00 101.56 113 GLU E N 1
ATOM 1897 C CA . GLU B 2 113 ? 265.935 277.317 435.283 1.00 101.56 113 GLU E CA 1
ATOM 1898 C C . GLU B 2 113 ? 265.612 277.986 436.613 1.00 101.56 113 GLU E C 1
ATOM 1899 O O . GLU B 2 113 ? 265.944 277.457 437.678 1.00 101.56 113 GLU E O 1
ATOM 1905 N N . GLN B 2 114 ? 264.970 279.148 436.551 1.00 96.82 114 GLN E N 1
ATOM 1906 C CA . GLN B 2 114 ? 264.665 279.893 437.763 1.00 96.82 114 GLN E CA 1
ATOM 1907 C C . GLN B 2 114 ? 263.609 279.170 438.587 1.00 96.82 114 GLN E C 1
ATOM 1908 O O . GLN B 2 114 ? 262.682 278.562 438.046 1.00 96.82 114 GLN E O 1
ATOM 1914 N N . GLN B 2 115 ? 263.756 279.239 439.904 1.00 99.23 115 GLN E N 1
ATOM 1915 C CA . GLN B 2 115 ? 262.823 278.620 440.830 1.00 99.23 115 GLN E CA 1
ATOM 1916 C C . GLN B 2 115 ? 261.827 279.649 441.349 1.00 99.23 115 GLN E C 1
ATOM 1917 O O . GLN B 2 115 ? 262.073 280.857 441.329 1.00 99.23 115 GLN E O 1
ATOM 1923 N N . TYR B 2 116 ? 260.687 279.148 441.817 1.00 99.51 116 TYR E N 1
ATOM 1924 C CA . TYR B 2 116 ? 259.612 279.986 442.319 1.00 99.51 116 TYR E CA 1
ATOM 1925 C C . TYR B 2 116 ? 259.132 279.449 443.659 1.00 99.51 116 TYR E C 1
ATOM 1926 O O . TYR B 2 116 ? 259.213 278.250 443.937 1.00 99.51 116 TYR E O 1
ATOM 1935 N N . TYR B 2 117 ? 258.628 280.355 444.490 1.00 107.92 117 TYR E N 1
ATOM 1936 C CA . TYR B 2 117 ? 257.992 280.000 445.752 1.00 107.92 117 TYR E CA 1
ATOM 1937 C C . TYR B 2 117 ? 256.513 280.341 445.646 1.00 107.92 117 TYR E C 1
ATOM 1938 O O . TYR B 2 117 ? 256.156 281.492 445.374 1.00 107.92 117 TYR E O 1
ATOM 1947 N N . THR B 2 118 ? 255.661 279.345 445.863 1.00 105.60 118 THR E N 1
ATOM 1948 C CA . THR B 2 118 ? 254.220 279.499 445.725 1.00 105.60 118 THR E CA 1
ATOM 1949 C C . THR B 2 118 ? 253.588 279.554 447.110 1.00 105.60 118 THR E C 1
ATOM 1950 O O . THR B 2 118 ? 253.765 278.633 447.915 1.00 105.60 118 THR E O 1
ATOM 1954 N N . TYR B 2 119 ? 252.855 280.629 447.383 1.00 113.30 119 TYR E N 1
ATOM 1955 C CA . TYR B 2 119 ? 252.163 280.808 448.650 1.00 113.30 119 TYR E CA 1
ATOM 1956 C C . TYR B 2 119 ? 250.686 281.066 448.391 1.00 113.30 119 TYR E C 1
ATOM 1957 O O . TYR B 2 119 ? 250.326 281.813 447.476 1.00 113.30 119 TYR E O 1
ATOM 1966 N N . GLN B 2 120 ? 249.835 280.434 449.195 1.00 123.46 120 GLN E N 1
ATOM 1967 C CA . GLN B 2 120 ? 248.391 280.586 449.095 1.00 123.46 120 GLN E CA 1
ATOM 1968 C C . GLN B 2 120 ? 247.875 281.248 450.363 1.00 123.46 120 GLN E C 1
ATOM 1969 O O . GLN B 2 120 ? 248.130 280.761 451.470 1.00 123.46 120 GLN E O 1
ATOM 1975 N N . CYS B 2 121 ? 247.155 282.353 450.201 1.00 134.83 121 CYS E N 1
ATOM 1976 C CA . CYS B 2 121 ? 246.584 283.087 451.319 1.00 134.83 121 CYS E CA 1
ATOM 1977 C C . CYS B 2 121 ? 245.102 282.767 451.458 1.00 134.83 121 CYS E C 1
ATOM 1978 O O . CYS B 2 121 ? 244.397 282.586 450.461 1.00 134.83 121 CYS E O 1
ATOM 1981 N N . LEU B 2 122 ? 244.637 282.696 452.706 1.00 134.68 122 LEU E N 1
ATOM 1982 C CA . LEU B 2 122 ? 243.233 282.408 452.967 1.00 134.68 122 LEU E CA 1
ATOM 1983 C C . LEU B 2 122 ? 242.326 283.579 452.610 1.00 134.68 122 LEU E C 1
ATOM 1984 O O . LEU B 2 122 ? 241.134 283.369 452.362 1.00 134.68 122 LEU E O 1
ATOM 1989 N N . SER B 2 123 ? 242.860 284.802 452.575 1.00 135.00 123 SER E N 1
ATOM 1990 C CA . SER B 2 123 ? 242.026 285.968 452.302 1.00 135.00 123 SER E CA 1
ATOM 1991 C C . SER B 2 123 ? 241.536 285.986 450.859 1.00 135.00 123 SER E C 1
ATOM 1992 O O . SER B 2 123 ? 240.373 286.313 450.598 1.00 135.00 123 SER E O 1
ATOM 1995 N N . ASP B 2 124 ? 242.401 285.643 449.911 1.00 132.08 124 ASP E N 1
ATOM 1996 C CA . ASP B 2 124 ? 242.078 285.700 448.493 1.00 132.08 124 ASP E CA 1
ATOM 1997 C C . ASP B 2 124 ? 241.819 284.296 447.956 1.00 132.08 124 ASP E C 1
ATOM 1998 O O . ASP B 2 124 ? 241.840 283.305 448.692 1.00 132.08 124 ASP E O 1
ATOM 2003 N N . ASP B 2 125 ? 241.573 284.220 446.653 1.00 126.05 125 ASP E N 1
ATOM 2004 C CA . ASP B 2 125 ? 241.304 282.958 445.975 1.00 126.05 125 ASP E CA 1
ATOM 2005 C C . ASP B 2 125 ? 242.369 282.580 444.959 1.00 126.05 125 ASP E C 1
ATOM 2006 O O . ASP B 2 125 ? 242.788 281.420 444.919 1.00 126.05 125 ASP E O 1
ATOM 2011 N N . LYS B 2 126 ? 242.819 283.522 444.135 1.00 116.15 126 LYS E N 1
ATOM 2012 C CA . LYS B 2 126 ? 243.860 283.227 443.161 1.00 116.15 126 LYS E CA 1
ATOM 2013 C C . LYS B 2 126 ? 245.193 282.998 443.862 1.00 116.15 126 LYS E C 1
ATOM 2014 O O . LYS B 2 126 ? 245.466 283.573 444.919 1.00 116.15 126 LYS E O 1
ATOM 2020 N N . GLU B 2 127 ? 246.024 282.148 443.268 1.00 110.37 127 GLU E N 1
ATOM 2021 C CA . GLU B 2 127 ? 247.323 281.802 443.827 1.00 110.37 127 GLU E CA 1
ATOM 2022 C C . GLU B 2 127 ? 248.422 282.456 443.000 1.00 110.37 127 GLU E C 1
ATOM 2023 O O . GLU B 2 127 ? 248.399 282.391 441.767 1.00 110.37 127 GLU E O 1
ATOM 2029 N N . GLN B 2 128 ? 249.380 283.080 443.682 1.00 109.88 128 GLN E N 1
ATOM 2030 C CA . GLN B 2 128 ? 250.471 283.788 443.030 1.00 109.88 128 GLN E CA 1
ATOM 2031 C C . GLN B 2 128 ? 251.800 283.353 443.632 1.00 109.88 128 GLN E C 1
ATOM 2032 O O . GLN B 2 128 ? 251.866 282.869 444.765 1.00 109.88 128 GLN E O 1
ATOM 2038 N N . GLN B 2 129 ? 252.864 283.533 442.854 1.00 103.50 129 GLN E N 1
ATOM 2039 C CA . GLN B 2 129 ? 254.206 283.126 443.240 1.00 103.50 129 GLN E CA 1
ATOM 2040 C C . GLN B 2 129 ? 255.174 284.280 443.022 1.00 103.50 129 GLN E C 1
ATOM 2041 O O . GLN B 2 129 ? 254.850 285.284 442.382 1.00 103.50 129 GLN E O 1
ATOM 2047 N N . ILE B 2 130 ? 256.378 284.126 443.565 1.00 101.56 130 ILE E N 1
ATOM 2048 C CA . ILE B 2 130 ? 257.429 285.133 443.436 1.00 101.56 130 ILE E CA 1
ATOM 2049 C C . ILE B 2 130 ? 258.713 284.453 442.973 1.00 101.56 130 ILE E C 1
ATOM 2050 O O . ILE B 2 130 ? 258.912 283.259 443.244 1.00 101.56 130 ILE E O 1
ATOM 2055 N N . PRO B 2 131 ? 259.600 285.155 442.272 1.00 98.36 131 PRO E N 1
ATOM 2056 C CA . PRO B 2 131 ? 260.858 284.537 441.843 1.00 98.36 131 PRO E CA 1
ATOM 2057 C C . PRO B 2 131 ? 261.778 284.256 443.021 1.00 98.36 131 PRO E C 1
ATOM 2058 O O . PRO B 2 131 ? 261.695 284.879 444.081 1.00 98.36 131 PRO E O 1
ATOM 2062 N N . THR B 2 132 ? 262.671 283.292 442.813 1.00 102.51 132 THR E N 1
ATOM 2063 C CA . THR B 2 132 ? 263.607 282.852 443.840 1.00 102.51 132 THR E CA 1
ATOM 2064 C C . THR B 2 132 ? 264.952 282.612 443.151 1.00 102.51 132 THR E C 1
ATOM 2065 O O . THR B 2 132 ? 265.176 283.058 442.021 1.00 102.51 132 THR E O 1
ATOM 2069 N N . PHE B 2 133 ? 265.857 281.914 443.833 1.00 102.79 133 PHE E N 1
ATOM 2070 C CA . PHE B 2 133 ? 267.193 281.662 443.317 1.00 102.79 133 PHE E CA 1
ATOM 2071 C C . PHE B 2 133 ? 267.140 280.843 442.026 1.00 102.79 133 PHE E C 1
ATOM 2072 O O . PHE B 2 133 ? 266.123 280.243 441.670 1.00 102.79 133 PHE E O 1
ATOM 2080 N N . LYS B 2 134 ? 268.270 280.822 441.326 1.00 101.59 134 LYS E N 1
ATOM 2081 C CA . LYS B 2 134 ? 268.436 280.059 440.099 1.00 101.59 134 LYS E CA 1
ATOM 2082 C C . LYS B 2 134 ? 269.309 278.839 440.360 1.00 101.59 134 LYS E C 1
ATOM 2083 O O . LYS B 2 134 ? 270.161 278.843 441.253 1.00 101.59 134 LYS E O 1
ATOM 2089 N N . SER B 2 135 ? 269.092 277.792 439.568 1.00 99.70 135 SER E N 1
ATOM 2090 C CA . SER B 2 135 ? 269.857 276.567 439.726 1.00 99.70 135 SER E CA 1
ATOM 2091 C C . SER B 2 135 ? 271.285 276.756 439.214 1.00 99.70 135 SER E C 1
ATOM 2092 O O . SER B 2 135 ? 271.615 277.743 438.550 1.00 99.70 135 SER E O 1
ATOM 2095 N N . ALA B 2 136 ? 272.138 275.788 439.534 1.00 94.89 136 ALA E N 1
ATOM 2096 C CA . ALA B 2 136 ? 273.536 275.854 439.142 1.00 94.89 136 ALA E CA 1
ATOM 2097 C C . ALA B 2 136 ? 273.687 275.655 437.636 1.00 94.89 136 ALA E C 1
ATOM 2098 O O . ALA B 2 136 ? 272.816 275.099 436.961 1.00 94.89 136 ALA E O 1
ATOM 2100 N N . ILE B 2 137 ? 274.819 276.117 437.112 1.00 86.95 137 ILE E N 1
ATOM 2101 C CA . ILE B 2 137 ? 275.127 276.048 435.688 1.00 86.95 137 ILE E CA 1
ATOM 2102 C C . ILE B 2 137 ? 276.290 275.087 435.492 1.00 86.95 137 ILE E C 1
ATOM 2103 O O . ILE B 2 137 ? 277.314 275.193 436.178 1.00 86.95 137 ILE E O 1
ATOM 2108 N N . SER B 2 138 ? 276.132 274.153 434.557 1.00 83.93 138 SER E N 1
ATOM 2109 C CA . SER B 2 138 ? 277.195 273.223 434.203 1.00 83.93 138 SER E CA 1
ATOM 2110 C C . SER B 2 138 ? 277.327 273.180 432.689 1.00 83.93 138 SER E C 1
ATOM 2111 O O . SER B 2 138 ? 276.331 273.004 431.983 1.00 83.93 138 SER E O 1
ATOM 2114 N N . LEU B 2 139 ? 278.552 273.338 432.199 1.00 75.67 139 LEU E N 1
ATOM 2115 C CA . LEU B 2 139 ? 278.836 273.336 430.770 1.00 75.67 139 LEU E CA 1
ATOM 2116 C C . LEU B 2 139 ? 279.530 272.035 430.395 1.00 75.67 139 LEU E C 1
ATOM 2117 O O . LEU B 2 139 ? 280.458 271.600 431.084 1.00 75.67 139 LEU E O 1
ATOM 2122 N N . THR B 2 140 ? 279.079 271.418 429.306 1.00 72.64 140 THR E N 1
ATOM 2123 C CA . THR B 2 140 ? 279.595 270.132 428.856 1.00 72.64 140 THR E CA 1
ATOM 2124 C C . THR B 2 140 ? 280.159 270.270 427.450 1.00 72.64 140 THR E C 1
ATOM 2125 O O . THR B 2 140 ? 279.493 270.808 426.560 1.00 72.64 140 THR E O 1
ATOM 2129 N N . TYR B 2 141 ? 281.380 269.779 427.254 1.00 69.06 141 TYR E N 1
ATOM 2130 C CA . TYR B 2 141 ? 282.056 269.814 425.965 1.00 69.06 141 TYR E CA 1
ATOM 2131 C C . TYR B 2 141 ? 282.404 268.398 425.532 1.00 69.06 141 TYR E C 1
ATOM 2132 O O . TYR B 2 141 ? 282.785 267.562 426.357 1.00 69.06 141 TYR E O 1
ATOM 2141 N N . THR B 2 142 ? 282.272 268.133 424.234 1.00 66.91 142 THR E N 1
ATOM 2142 C CA . THR B 2 142 ? 282.592 266.834 423.659 1.00 66.91 142 THR E CA 1
ATOM 2143 C C . THR B 2 142 ? 283.483 267.040 422.444 1.00 66.91 142 THR E C 1
ATOM 2144 O O . THR B 2 142 ? 283.120 267.783 421.527 1.00 66.91 142 THR E O 1
ATOM 2148 N N . PHE B 2 143 ? 284.635 266.374 422.428 1.00 66.45 143 PHE E N 1
ATOM 2149 C CA . PHE B 2 143 ? 285.593 266.546 421.346 1.00 66.45 143 PHE E CA 1
ATOM 2150 C C . PHE B 2 143 ? 286.264 265.212 421.050 1.00 66.45 143 PHE E C 1
ATOM 2151 O O . PHE B 2 143 ? 286.152 264.251 421.814 1.00 66.45 143 PHE E O 1
ATOM 2159 N N . ALA B 2 144 ? 286.968 265.169 419.920 1.00 70.08 144 ALA E N 1
ATOM 2160 C CA . ALA B 2 144 ? 287.582 263.933 419.455 1.00 70.08 144 ALA E CA 1
ATOM 2161 C C . ALA B 2 144 ? 288.673 263.470 420.413 1.00 70.08 144 ALA E C 1
ATOM 2162 O O . ALA B 2 144 ? 289.321 264.271 421.091 1.00 70.08 144 ALA E O 1
ATOM 2164 N N . HIS B 2 145 ? 288.875 262.156 420.459 1.00 72.59 145 HIS E N 1
ATOM 2165 C CA . HIS B 2 145 ? 289.814 261.543 421.387 1.00 72.59 145 HIS E CA 1
ATOM 2166 C C . HIS B 2 145 ? 291.159 261.315 420.709 1.00 72.59 145 HIS E C 1
ATOM 2167 O O . HIS B 2 145 ? 291.232 260.671 419.658 1.00 72.59 145 HIS E O 1
ATOM 2174 N N . GLU B 2 146 ? 292.220 261.842 421.318 1.00 84.33 146 GLU E N 1
ATOM 2175 C CA . GLU B 2 146 ? 293.584 261.644 420.841 1.00 84.33 146 GLU E CA 1
ATOM 2176 C C . GLU B 2 146 ? 294.448 261.265 422.034 1.00 84.33 146 GLU E C 1
ATOM 2177 O O . GLU B 2 146 ? 294.413 261.943 423.064 1.00 84.33 146 GLU E O 1
ATOM 2183 N N . PHE B 2 147 ? 295.221 260.187 421.896 1.00 87.96 147 PHE E N 1
ATOM 2184 C CA . PHE B 2 147 ? 295.919 259.634 423.052 1.00 87.96 147 PHE E CA 1
ATOM 2185 C C . PHE B 2 147 ? 297.122 260.476 423.462 1.00 87.96 147 PHE E C 1
ATOM 2186 O O . PHE B 2 147 ? 297.397 260.612 424.659 1.00 87.96 147 PHE E O 1
ATOM 2194 N N . ASP B 2 148 ? 297.848 261.042 422.498 1.00 90.34 148 ASP E N 1
ATOM 2195 C CA . ASP B 2 148 ? 299.103 261.730 422.772 1.00 90.34 148 ASP E CA 1
ATOM 2196 C C . ASP B 2 148 ? 298.986 263.249 422.687 1.00 90.34 148 ASP E C 1
ATOM 2197 O O . ASP B 2 148 ? 300.011 263.936 422.620 1.00 90.34 148 ASP E O 1
ATOM 2202 N N . ASN B 2 149 ? 297.774 263.783 422.680 1.00 87.33 149 ASN E N 1
ATOM 2203 C CA . ASN B 2 149 ? 297.602 265.229 422.597 1.00 87.33 149 ASN E CA 1
ATOM 2204 C C . ASN B 2 149 ? 298.157 265.872 423.862 1.00 87.33 149 ASN E C 1
ATOM 2205 O O . ASN B 2 149 ? 297.869 265.392 424.966 1.00 87.33 149 ASN E O 1
ATOM 2210 N N . PRO B 2 150 ? 298.955 266.937 423.756 1.00 84.94 150 PRO E N 1
ATOM 2211 C CA . PRO B 2 150 ? 299.654 267.458 424.945 1.00 84.94 150 PRO E CA 1
ATOM 2212 C C . PRO B 2 150 ? 298.742 267.991 426.038 1.00 84.94 150 PRO E C 1
ATOM 2213 O O . PRO B 2 150 ? 299.180 268.072 427.192 1.00 84.94 150 PRO E O 1
ATOM 2217 N N . ILE B 2 151 ? 297.496 268.362 425.730 1.00 80.32 151 ILE E N 1
ATOM 2218 C CA . ILE B 2 151 ? 296.645 268.981 426.741 1.00 80.32 151 ILE E CA 1
ATOM 2219 C C . ILE B 2 151 ? 296.102 267.986 427.753 1.00 80.32 151 ILE E C 1
ATOM 2220 O O . ILE B 2 151 ? 295.501 268.402 428.749 1.00 80.32 151 ILE E O 1
ATOM 2225 N N . TYR B 2 152 ? 296.282 266.685 427.520 1.00 79.73 152 TYR E N 1
ATOM 2226 C CA . TYR B 2 152 ? 295.713 265.685 428.418 1.00 79.73 152 TYR E CA 1
ATOM 2227 C C . TYR B 2 152 ? 296.352 265.748 429.801 1.00 79.73 152 TYR E C 1
ATOM 2228 O O . TYR B 2 152 ? 295.654 265.675 430.820 1.00 79.73 152 TYR E O 1
ATOM 2237 N N . GLN B 2 153 ? 297.678 265.886 429.859 1.00 83.79 153 GLN E N 1
ATOM 2238 C CA . GLN B 2 153 ? 298.344 265.998 431.153 1.00 83.79 153 GLN E CA 1
ATOM 2239 C C . GLN B 2 153 ? 297.934 267.276 431.875 1.00 83.79 153 GLN E C 1
ATOM 2240 O O . GLN B 2 153 ? 297.746 267.272 433.097 1.00 83.79 153 GLN E O 1
ATOM 2246 N N . ILE B 2 154 ? 297.786 268.377 431.134 1.00 79.18 154 ILE E N 1
ATOM 2247 C CA . ILE B 2 154 ? 297.346 269.632 431.737 1.00 79.18 154 ILE E CA 1
ATOM 2248 C C . ILE B 2 154 ? 295.948 269.480 432.320 1.00 79.18 154 ILE E C 1
ATOM 2249 O O . ILE B 2 154 ? 295.669 269.938 433.435 1.00 79.18 154 ILE E O 1
ATOM 2254 N N . LEU B 2 155 ? 295.047 268.837 431.574 1.00 77.58 155 LEU E N 1
ATOM 2255 C CA . LEU B 2 155 ? 293.690 268.628 432.066 1.00 77.58 155 LEU E CA 1
ATOM 2256 C C . LEU B 2 155 ? 293.680 267.730 433.296 1.00 77.58 155 LEU E C 1
ATOM 2257 O O . LEU B 2 155 ? 292.929 267.977 434.246 1.00 77.58 155 LEU E O 1
ATOM 2262 N N . ARG B 2 156 ? 294.507 266.680 433.297 1.00 78.52 156 ARG E N 1
ATOM 2263 C CA . ARG B 2 156 ? 294.586 265.808 434.465 1.00 78.52 156 ARG E CA 1
ATOM 2264 C C . ARG B 2 156 ? 295.090 266.565 435.687 1.00 78.52 156 ARG E C 1
ATOM 2265 O O . ARG B 2 156 ? 294.557 266.403 436.792 1.00 78.52 156 ARG E O 1
ATOM 2273 N N . LYS B 2 157 ? 296.120 267.397 435.510 1.00 81.56 157 LYS E N 1
ATOM 2274 C CA . LYS B 2 157 ? 296.635 268.185 436.626 1.00 81.56 157 LYS E CA 1
ATOM 2275 C C . LYS B 2 157 ? 295.591 269.169 437.137 1.00 81.56 157 LYS E C 1
ATOM 2276 O O . LYS B 2 157 ? 295.441 269.349 438.351 1.00 81.56 157 LYS E O 1
ATOM 2282 N N . LEU B 2 158 ? 294.864 269.821 436.227 1.00 77.89 158 LEU E N 1
ATOM 2283 C CA . LEU B 2 158 ? 293.831 270.763 436.646 1.00 77.89 158 LEU E CA 1
ATOM 2284 C C . LEU B 2 158 ? 292.707 270.055 437.390 1.00 77.89 158 LEU E C 1
ATOM 2285 O O . LEU B 2 158 ? 292.166 270.587 438.366 1.00 77.89 158 LEU E O 1
ATOM 2290 N N . ASP B 2 159 ? 292.336 268.856 436.938 1.00 80.20 159 ASP E N 1
ATOM 2291 C CA . ASP B 2 159 ? 291.307 268.088 437.630 1.00 80.20 159 ASP E CA 1
ATOM 2292 C C . ASP B 2 159 ? 291.780 267.689 439.023 1.00 80.20 159 ASP E C 1
ATOM 2293 O O . ASP B 2 159 ? 291.033 267.822 439.999 1.00 80.20 159 ASP E O 1
ATOM 2298 N N . SER B 2 160 ? 293.019 267.205 439.135 1.00 81.51 160 SER E N 1
ATOM 2299 C CA . SER B 2 160 ? 293.523 266.756 440.430 1.00 81.51 160 SER E CA 1
ATOM 2300 C C . SER B 2 160 ? 293.666 267.915 441.410 1.00 81.51 160 SER E C 1
ATOM 2301 O O . SER B 2 160 ? 293.327 267.780 442.591 1.00 81.51 160 SER E O 1
ATOM 2304 N N . SER B 2 161 ? 294.170 269.060 440.941 1.00 81.08 161 SER E N 1
ATOM 2305 C CA . SER B 2 161 ? 294.394 270.191 441.836 1.00 81.08 161 SER E CA 1
ATOM 2306 C C . SER B 2 161 ? 293.083 270.745 442.381 1.00 81.08 161 SER E C 1
ATOM 2307 O O . SER B 2 161 ? 292.989 271.074 443.569 1.00 81.08 161 SER E O 1
ATOM 2310 N N . GLY B 2 162 ? 292.063 270.855 441.534 1.00 81.87 162 GLY E N 1
ATOM 2311 C CA . GLY B 2 162 ? 290.797 271.418 441.952 1.00 81.87 162 GLY E CA 1
ATOM 2312 C C . GLY B 2 162 ? 290.735 272.928 441.952 1.00 81.87 162 GLY E C 1
ATOM 2313 O O . GLY B 2 162 ? 289.758 273.491 442.460 1.00 81.87 162 GLY E O 1
ATOM 2314 N N . GLN B 2 163 ? 291.740 273.603 441.401 1.00 81.27 163 GLN E N 1
ATOM 2315 C CA . GLN B 2 163 ? 291.761 275.056 441.395 1.00 81.27 163 GLN E CA 1
ATOM 2316 C C . GLN B 2 163 ? 290.784 275.605 440.355 1.00 81.27 163 GLN E C 1
ATOM 2317 O O . GLN B 2 163 ? 290.194 274.870 439.559 1.00 81.27 163 GLN E O 1
ATOM 2323 N N . VAL B 2 164 ? 290.619 276.925 440.373 1.00 76.86 164 VAL E N 1
ATOM 2324 C CA . VAL B 2 164 ? 289.721 277.629 439.464 1.00 76.86 164 VAL E CA 1
ATOM 2325 C C . VAL B 2 164 ? 290.514 278.068 438.242 1.00 76.86 164 VAL E C 1
ATOM 2326 O O . VAL B 2 164 ? 291.595 278.656 438.371 1.00 76.86 164 VAL E O 1
ATOM 2330 N N . THR B 2 165 ? 289.980 277.782 437.056 1.00 76.17 165 THR E N 1
ATOM 2331 C CA . THR B 2 165 ? 290.644 278.091 435.799 1.00 76.17 165 THR E CA 1
ATOM 2332 C C . THR B 2 165 ? 289.684 278.851 434.893 1.00 76.17 165 THR E C 1
ATOM 2333 O O . THR B 2 165 ? 288.476 278.601 434.896 1.00 76.17 165 THR E O 1
ATOM 2337 N N . ALA B 2 166 ? 290.232 279.785 434.119 1.00 74.48 166 ALA E N 1
ATOM 2338 C CA . ALA B 2 166 ? 289.438 280.622 433.232 1.00 74.48 166 ALA E CA 1
ATOM 2339 C C . ALA B 2 166 ? 289.286 279.970 431.864 1.00 74.48 166 ALA E C 1
ATOM 2340 O O . ALA B 2 166 ? 290.204 279.309 431.370 1.00 74.48 166 ALA E O 1
ATOM 2342 N N . VAL B 2 167 ? 288.117 280.164 431.256 1.00 72.21 167 VAL E N 1
ATOM 2343 C CA . VAL B 2 167 ? 287.797 279.621 429.942 1.00 72.21 167 VAL E CA 1
ATOM 2344 C C . VAL B 2 167 ? 287.355 280.766 429.043 1.00 72.21 167 VAL E C 1
ATOM 2345 O O . VAL B 2 167 ? 286.670 281.691 429.493 1.00 72.21 167 VAL E O 1
ATOM 2349 N N . ARG B 2 168 ? 287.747 280.707 427.771 1.00 74.36 168 ARG E N 1
ATOM 2350 C CA . ARG B 2 168 ? 287.437 281.751 426.808 1.00 74.36 168 ARG E CA 1
ATOM 2351 C C . ARG B 2 168 ? 286.755 281.148 425.588 1.00 74.36 168 ARG E C 1
ATOM 2352 O O . ARG B 2 168 ? 287.042 280.016 425.191 1.00 74.36 168 ARG E O 1
ATOM 2360 N N . MET B 2 169 ? 285.847 281.922 424.995 1.00 72.97 169 MET E N 1
ATOM 2361 C CA . MET B 2 169 ? 285.096 281.500 423.822 1.00 72.97 169 MET E CA 1
ATOM 2362 C C . MET B 2 169 ? 284.998 282.666 422.850 1.00 72.97 169 MET E C 1
ATOM 2363 O O . MET B 2 169 ? 284.772 283.807 423.264 1.00 72.97 169 MET E O 1
ATOM 2368 N N . TYR B 2 170 ? 285.168 282.378 421.561 1.00 68.66 170 TYR E N 1
ATOM 2369 C CA . TYR B 2 170 ? 285.191 283.401 420.523 1.00 68.66 170 TYR E CA 1
ATOM 2370 C C . TYR B 2 170 ? 284.179 283.053 419.441 1.00 68.66 170 TYR E C 1
ATOM 2371 O O . TYR B 2 170 ? 284.198 281.941 418.904 1.00 68.66 170 TYR E O 1
ATOM 2380 N N . VAL B 2 171 ? 283.307 284.001 419.123 1.00 68.54 171 VAL E N 1
ATOM 2381 C CA . VAL B 2 171 ? 282.264 283.827 418.121 1.00 68.54 171 VAL E CA 1
ATOM 2382 C C . VAL B 2 171 ? 282.521 284.815 416.989 1.00 68.54 171 VAL E C 1
ATOM 2383 O O . VAL B 2 171 ? 282.235 286.006 417.113 1.00 68.54 171 VAL E O 1
ATOM 2387 N N . PRO B 2 172 ? 283.074 284.352 415.863 1.00 67.28 172 PRO E N 1
ATOM 2388 C CA . PRO B 2 172 ? 283.419 285.290 414.779 1.00 67.28 172 PRO E CA 1
ATOM 2389 C C . PRO B 2 172 ? 282.232 286.051 414.212 1.00 67.28 172 PRO E C 1
ATOM 2390 O O . PRO B 2 172 ? 282.375 287.227 413.856 1.00 67.28 172 PRO E O 1
ATOM 2394 N N . LYS B 2 173 ? 281.063 285.416 414.111 1.00 68.58 173 LYS E N 1
ATOM 2395 C CA . LYS B 2 173 ? 279.916 286.083 413.499 1.00 68.58 173 LYS E CA 1
ATOM 2396 C C . LYS B 2 173 ? 279.406 287.226 414.366 1.00 68.58 173 LYS E C 1
ATOM 2397 O O . LYS B 2 173 ? 279.062 288.296 413.851 1.00 68.58 173 LYS E O 1
ATOM 2403 N N . ALA B 2 174 ? 279.347 287.023 415.681 1.00 73.47 174 ALA E N 1
ATOM 2404 C CA . ALA B 2 174 ? 278.897 288.070 416.586 1.00 73.47 174 ALA E CA 1
ATOM 2405 C C . ALA B 2 174 ? 280.011 289.023 416.993 1.00 73.47 174 ALA E C 1
ATOM 2406 O O . ALA B 2 174 ? 279.722 290.049 417.619 1.00 73.47 174 ALA E O 1
ATOM 2408 N N . SER B 2 175 ? 281.263 288.712 416.649 1.00 75.50 175 SER E N 1
ATOM 2409 C CA . SER B 2 175 ? 282.417 289.529 417.029 1.00 75.50 175 SER E CA 1
ATOM 2410 C C . SER B 2 175 ? 282.469 289.743 418.540 1.00 75.50 175 SER E C 1
ATOM 2411 O O . SER B 2 175 ? 282.701 290.853 419.021 1.00 75.50 175 SER E O 1
ATOM 2414 N N . GLU B 2 176 ? 282.248 288.672 419.293 1.00 78.15 176 GLU E N 1
ATOM 2415 C CA . GLU B 2 176 ? 282.191 288.721 420.747 1.00 78.15 176 GLU E CA 1
ATOM 2416 C C . GLU B 2 176 ? 283.273 287.833 421.350 1.00 78.15 176 GLU E C 1
ATOM 2417 O O . GLU B 2 176 ? 284.014 287.143 420.646 1.00 78.15 176 GLU E O 1
ATOM 2423 N N . MET B 2 177 ? 283.353 287.864 422.678 1.00 73.57 177 MET E N 1
ATOM 2424 C CA . MET B 2 177 ? 284.336 287.076 423.415 1.00 73.57 177 MET E CA 1
ATOM 2425 C C . MET B 2 177 ? 283.777 286.831 424.809 1.00 73.57 177 MET E C 1
ATOM 2426 O O . MET B 2 177 ? 283.746 287.750 425.633 1.00 73.57 177 MET E O 1
ATOM 2431 N N . ARG B 2 178 ? 283.335 285.606 425.070 1.00 71.69 178 ARG E N 1
ATOM 2432 C CA . ARG B 2 178 ? 282.775 285.253 426.365 1.00 71.69 178 ARG E CA 1
ATOM 2433 C C . ARG B 2 178 ? 283.877 284.798 427.312 1.00 71.69 178 ARG E C 1
ATOM 2434 O O . ARG B 2 178 ? 284.860 284.175 426.902 1.00 71.69 178 ARG E O 1
ATOM 2442 N N . MET B 2 179 ? 283.704 285.120 428.593 1.00 73.45 179 MET E N 1
ATOM 2443 C CA . MET B 2 179 ? 284.702 284.826 429.610 1.00 73.45 179 MET E CA 1
ATOM 2444 C C . MET B 2 179 ? 284.012 284.303 430.859 1.00 73.45 179 MET E C 1
ATOM 2445 O O . MET B 2 179 ? 282.984 284.841 431.278 1.00 73.45 179 MET E O 1
ATOM 2450 N N . TRP B 2 180 ? 284.584 283.259 431.451 1.00 71.19 180 TRP E N 1
ATOM 2451 C CA . TRP B 2 180 ? 284.071 282.710 432.700 1.00 71.19 180 TRP E CA 1
ATOM 2452 C C . TRP B 2 180 ? 285.157 281.856 433.336 1.00 71.19 180 TRP E C 1
ATOM 2453 O O . TRP B 2 180 ? 286.151 281.500 432.699 1.00 71.19 180 TRP E O 1
ATOM 2464 N N . ALA B 2 181 ? 284.953 281.532 434.611 1.00 73.74 181 ALA E N 1
ATOM 2465 C CA . ALA B 2 181 ? 285.878 280.696 435.358 1.00 73.74 181 ALA E CA 1
ATOM 2466 C C . ALA B 2 181 ? 285.095 279.644 436.128 1.00 73.74 181 ALA E C 1
ATOM 2467 O O . ALA B 2 181 ? 283.976 279.892 436.583 1.00 73.74 181 ALA E O 1
ATOM 2469 N N . GLY B 2 182 ? 285.696 278.472 436.274 1.00 74.37 182 GLY E N 1
ATOM 2470 C CA . GLY B 2 182 ? 285.033 277.391 436.971 1.00 74.37 182 GLY E CA 1
ATOM 2471 C C . GLY B 2 182 ? 285.996 276.271 437.289 1.00 74.37 182 GLY E C 1
ATOM 2472 O O . GLY B 2 182 ? 287.200 276.371 437.044 1.00 74.37 182 GLY E O 1
ATOM 2473 N N . ILE B 2 183 ? 285.444 275.195 437.842 1.00 75.90 183 ILE E N 1
ATOM 2474 C CA . ILE B 2 183 ? 286.212 274.017 438.226 1.00 75.90 183 ILE E CA 1
ATOM 2475 C C . ILE B 2 183 ? 286.117 272.993 437.106 1.00 75.90 183 ILE E C 1
ATOM 2476 O O . ILE B 2 183 ? 285.014 272.613 436.693 1.00 75.90 183 ILE E O 1
ATOM 2481 N N . LEU B 2 184 ? 287.268 272.543 436.617 1.00 71.35 184 LEU E N 1
ATOM 2482 C CA . LEU B 2 184 ? 287.322 271.635 435.483 1.00 71.35 184 LEU E CA 1
ATOM 2483 C C . LEU B 2 184 ? 287.096 270.194 435.921 1.00 71.35 184 LEU E C 1
ATOM 2484 O O . LEU B 2 184 ? 287.495 269.783 437.014 1.00 71.35 184 LEU E O 1
ATOM 2489 N N . SER B 2 185 ? 286.443 269.429 435.049 1.00 76.43 185 SER E N 1
ATOM 2490 C CA . SER B 2 185 ? 286.249 267.999 435.239 1.00 76.43 185 SER E CA 1
ATOM 2491 C C . SER B 2 185 ? 286.524 267.303 433.917 1.00 76.43 185 SER E C 1
ATOM 2492 O O . SER B 2 185 ? 285.967 267.689 432.885 1.00 76.43 185 SER E O 1
ATOM 2495 N N . PHE B 2 186 ? 287.374 266.281 433.947 1.00 74.55 186 PHE E N 1
ATOM 2496 C CA . PHE B 2 186 ? 287.826 265.603 432.740 1.00 74.55 186 PHE E CA 1
ATOM 2497 C C . PHE B 2 186 ? 287.459 264.129 432.804 1.00 74.55 186 PHE E C 1
ATOM 2498 O O . PHE B 2 186 ? 287.698 263.468 433.819 1.00 74.55 186 PHE E O 1
ATOM 2506 N N . ASN B 2 187 ? 286.880 263.622 431.719 1.00 74.69 187 ASN E N 1
ATOM 2507 C CA . ASN B 2 187 ? 286.562 262.209 431.569 1.00 74.69 187 ASN E CA 1
ATOM 2508 C C . ASN B 2 187 ? 287.356 261.661 430.393 1.00 74.69 187 ASN E C 1
ATOM 2509 O O . ASN B 2 187 ? 287.319 262.230 429.297 1.00 74.69 187 ASN E O 1
ATOM 2514 N N . ASP B 2 188 ? 288.069 260.562 430.618 1.00 77.86 188 ASP E N 1
ATOM 2515 C CA . ASP B 2 188 ? 288.961 259.983 429.621 1.00 77.86 188 ASP E CA 1
ATOM 2516 C C . ASP B 2 188 ? 288.585 258.540 429.302 1.00 77.86 188 ASP E C 1
ATOM 2517 O O . ASP B 2 188 ? 289.445 257.667 429.165 1.00 77.86 188 ASP E O 1
ATOM 2522 N N . ILE B 2 189 ? 287.290 258.275 429.172 1.00 74.16 189 ILE E N 1
ATOM 2523 C CA . ILE B 2 189 ? 286.806 256.958 428.766 1.00 74.16 189 ILE E CA 1
ATOM 2524 C C . ILE B 2 189 ? 286.174 257.090 427.386 1.00 74.16 189 ILE E C 1
ATOM 2525 O O . ILE B 2 189 ? 285.068 257.636 427.263 1.00 74.16 189 ILE E O 1
ATOM 2530 N N . PRO B 2 190 ? 286.837 256.627 426.328 1.00 71.76 190 PRO E N 1
ATOM 2531 C CA . PRO B 2 190 ? 286.269 256.768 424.983 1.00 71.76 190 PRO E CA 1
ATOM 2532 C C . PRO B 2 190 ? 284.960 256.007 424.843 1.00 71.76 190 PRO E C 1
ATOM 2533 O O . PRO B 2 190 ? 284.762 254.947 425.441 1.00 71.76 190 PRO E O 1
ATOM 2537 N N . SER B 2 191 ? 284.060 256.567 424.038 1.00 73.96 191 SER E N 1
ATOM 2538 C CA . SER B 2 191 ? 282.749 255.972 423.781 1.00 73.96 191 SER E CA 1
ATOM 2539 C C . SER B 2 191 ? 282.835 255.223 422.456 1.00 73.96 191 SER E C 1
ATOM 2540 O O . SER B 2 191 ? 282.588 255.780 421.386 1.00 73.96 191 SER E O 1
ATOM 2543 N N . THR B 2 192 ? 283.189 253.944 422.534 1.00 75.72 192 THR E N 1
ATOM 2544 C CA . THR B 2 192 ? 283.355 253.136 421.334 1.00 75.72 192 THR E CA 1
ATOM 2545 C C . THR B 2 192 ? 281.998 252.754 420.754 1.00 75.72 192 THR E C 1
ATOM 2546 O O . THR B 2 192 ? 281.115 252.275 421.472 1.00 75.72 192 THR E O 1
ATOM 2550 N N . GLN B 2 193 ? 281.836 252.970 419.455 1.00 77.21 193 GLN E N 1
ATOM 2551 C CA . GLN B 2 193 ? 280.632 252.563 418.738 1.00 77.21 193 GLN E CA 1
ATOM 2552 C C . GLN B 2 193 ? 281.073 252.077 417.360 1.00 77.21 193 GLN E C 1
ATOM 2553 O O . GLN B 2 193 ? 282.255 251.807 417.123 1.00 77.21 193 GLN E O 1
ATOM 2559 N N . VAL B 2 194 ? 280.127 251.947 416.435 1.00 71.55 194 VAL E N 1
ATOM 2560 C CA . VAL B 2 194 ? 280.397 251.415 415.104 1.00 71.55 194 VAL E CA 1
ATOM 2561 C C . VAL B 2 194 ? 280.178 252.519 414.080 1.00 71.55 194 VAL E C 1
ATOM 2562 O O . VAL B 2 194 ? 279.146 253.199 414.104 1.00 71.55 194 VAL E O 1
ATOM 2566 N N . ASN B 2 195 ? 281.158 252.698 413.192 1.00 69.59 195 ASN E N 1
ATOM 2567 C CA . ASN B 2 195 ? 281.064 253.612 412.052 1.00 69.59 195 ASN E CA 1
ATOM 2568 C C . ASN B 2 195 ? 280.921 255.070 412.482 1.00 69.59 195 ASN E C 1
ATOM 2569 O O . ASN B 2 195 ? 280.352 255.886 411.754 1.00 69.59 195 ASN E O 1
ATOM 2574 N N . GLU B 2 196 ? 281.432 255.415 413.661 1.00 74.90 196 GLU E N 1
ATOM 2575 C CA . GLU B 2 196 ? 281.492 256.813 414.066 1.00 74.90 196 GLU E CA 1
ATOM 2576 C C . GLU B 2 196 ? 282.645 256.999 415.040 1.00 74.90 196 GLU E C 1
ATOM 2577 O O . GLU B 2 196 ? 282.978 256.095 415.810 1.00 74.90 196 GLU E O 1
ATOM 2583 N N . MET B 2 197 ? 283.245 258.185 414.991 1.00 71.59 197 MET E N 1
ATOM 2584 C CA . MET B 2 197 ? 284.446 258.460 415.766 1.00 71.59 197 MET E CA 1
ATOM 2585 C C . MET B 2 197 ? 284.136 258.510 417.256 1.00 71.59 197 MET E C 1
ATOM 2586 O O . MET B 2 197 ? 283.101 259.035 417.675 1.00 71.59 197 MET E O 1
ATOM 2591 N N . GLU B 2 198 ? 285.043 257.961 418.058 1.00 72.35 198 GLU E N 1
ATOM 2592 C CA . GLU B 2 198 ? 284.892 257.967 419.504 1.00 72.35 198 GLU E CA 1
ATOM 2593 C C . GLU B 2 198 ? 285.395 259.283 420.081 1.00 72.35 198 GLU E C 1
ATOM 2594 O O . GLU B 2 198 ? 286.385 259.852 419.614 1.00 72.35 198 GLU E O 1
ATOM 2600 N N . THR B 2 199 ? 284.699 259.763 421.108 1.00 71.11 199 THR E N 1
ATOM 2601 C CA . THR B 2 199 ? 284.956 261.069 421.693 1.00 71.11 199 THR E CA 1
ATOM 2602 C C . THR B 2 199 ? 285.144 260.938 423.198 1.00 71.11 199 THR E C 1
ATOM 2603 O O . THR B 2 199 ? 284.917 259.880 423.790 1.00 71.11 199 THR E O 1
ATOM 2607 N N . VAL B 2 200 ? 285.567 262.042 423.815 1.00 68.08 200 VAL E N 1
ATOM 2608 C CA . VAL B 2 200 ? 285.716 262.140 425.259 1.00 68.08 200 VAL E CA 1
ATOM 2609 C C . VAL B 2 200 ? 284.934 263.356 425.734 1.00 68.08 200 VAL E C 1
ATOM 2610 O O . VAL B 2 200 ? 284.604 264.255 424.958 1.00 68.08 200 VAL E O 1
ATOM 2614 N N . GLU B 2 201 ? 284.639 263.375 427.030 1.00 72.23 201 GLU E N 1
ATOM 2615 C CA . GLU B 2 201 ? 283.749 264.366 427.620 1.00 72.23 201 GLU E CA 1
ATOM 2616 C C . GLU B 2 201 ? 284.526 265.264 428.570 1.00 72.23 201 GLU E C 1
ATOM 2617 O O . GLU B 2 201 ? 285.306 264.776 429.395 1.00 72.23 201 GLU E O 1
ATOM 2623 N N . LEU B 2 202 ? 284.309 266.572 428.451 1.00 69.70 202 LEU E N 1
ATOM 2624 C CA . LEU B 2 202 ? 284.892 267.560 429.350 1.00 69.70 202 LEU E CA 1
ATOM 2625 C C . LEU B 2 202 ? 283.778 268.439 429.893 1.00 69.70 202 LEU E C 1
ATOM 2626 O O . LEU B 2 202 ? 282.953 268.944 429.125 1.00 69.70 202 LEU E O 1
ATOM 2631 N N . ALA B 2 203 ? 283.756 268.624 431.211 1.00 71.82 203 ALA E N 1
ATOM 2632 C CA . ALA B 2 203 ? 282.723 269.407 431.872 1.00 71.82 203 ALA E CA 1
ATOM 2633 C C . ALA B 2 203 ? 283.362 270.437 432.789 1.00 71.82 203 ALA E C 1
ATOM 2634 O O . ALA B 2 203 ? 284.340 270.143 433.482 1.00 71.82 203 ALA E O 1
ATOM 2636 N N . VAL B 2 204 ? 282.805 271.646 432.787 1.00 72.32 204 VAL E N 1
ATOM 2637 C CA . VAL B 2 204 ? 283.270 272.734 433.638 1.00 72.32 204 VAL E CA 1
ATOM 2638 C C . VAL B 2 204 ? 282.059 273.402 434.274 1.00 72.32 204 VAL E C 1
ATOM 2639 O O . VAL B 2 204 ? 281.066 273.682 433.592 1.00 72.32 204 VAL E O 1
ATOM 2643 N N . SER B 2 205 ? 282.130 273.636 435.581 1.00 77.08 205 SER E N 1
ATOM 2644 C CA . SER B 2 205 ? 281.065 274.310 436.306 1.00 77.08 205 SER E CA 1
ATOM 2645 C C . SER B 2 205 ? 281.288 275.821 436.240 1.00 77.08 205 SER E C 1
ATOM 2646 O O . SER B 2 205 ? 282.138 276.313 435.495 1.00 77.08 205 SER E O 1
ATOM 2649 N N . LEU B 2 206 ? 280.522 276.576 437.023 1.00 77.68 206 LEU E N 1
ATOM 2650 C CA . LEU B 2 206 ? 280.629 278.027 437.044 1.00 77.68 206 LEU E CA 1
ATOM 2651 C C . LEU B 2 206 ? 280.803 278.519 438.472 1.00 77.68 206 LEU E C 1
ATOM 2652 O O . LEU B 2 206 ? 280.134 278.040 439.392 1.00 77.68 206 LEU E O 1
ATOM 2657 N N . LYS B 2 207 ? 281.708 279.481 438.647 1.00 81.19 207 LYS E N 1
ATOM 2658 C CA . LYS B 2 207 ? 281.903 280.152 439.923 1.00 81.19 207 LYS E CA 1
ATOM 2659 C C . LYS B 2 207 ? 281.478 281.610 439.907 1.00 81.19 207 LYS E C 1
ATOM 2660 O O . LYS B 2 207 ? 281.079 282.135 440.948 1.00 81.19 207 LYS E O 1
ATOM 2666 N N . GLY B 2 208 ? 281.552 282.271 438.755 1.00 82.90 208 GLY E N 1
ATOM 2667 C CA . GLY B 2 208 ? 281.130 283.652 438.639 1.00 82.90 208 GLY E CA 1
ATOM 2668 C C . GLY B 2 208 ? 280.038 283.841 437.608 1.00 82.90 208 GLY E C 1
ATOM 2669 O O . GLY B 2 208 ? 279.160 282.986 437.462 1.00 82.90 208 GLY E O 1
ATOM 2670 N N . ASP B 2 209 ? 280.082 284.957 436.884 1.00 85.78 209 ASP E N 1
ATOM 2671 C CA . ASP B 2 209 ? 279.095 285.276 435.866 1.00 85.78 209 ASP E CA 1
ATOM 2672 C C . ASP B 2 209 ? 279.779 285.491 434.522 1.00 85.78 209 ASP E C 1
ATOM 2673 O O . ASP B 2 209 ? 280.982 285.757 434.446 1.00 85.78 209 ASP E O 1
ATOM 2678 N N . PHE B 2 210 ? 278.993 285.368 433.457 1.00 77.90 210 PHE E N 1
ATOM 2679 C CA . PHE B 2 210 ? 279.500 285.599 432.113 1.00 77.90 210 PHE E CA 1
ATOM 2680 C C . PHE B 2 210 ? 279.785 287.080 431.889 1.00 77.90 210 PHE E C 1
ATOM 2681 O O . PHE B 2 210 ? 279.076 287.957 432.391 1.00 77.90 210 PHE E O 1
ATOM 2689 N N . THR B 2 211 ? 280.840 287.355 431.126 1.00 74.17 211 THR E N 1
ATOM 2690 C CA . THR B 2 211 ? 281.183 288.710 430.716 1.00 74.17 211 THR E CA 1
ATOM 2691 C C . THR B 2 211 ? 281.287 288.748 429.200 1.00 74.17 211 THR E C 1
ATOM 2692 O O . THR B 2 211 ? 281.957 287.902 428.601 1.00 74.17 211 THR E O 1
ATOM 2696 N N . PHE B 2 212 ? 280.628 289.726 428.585 1.00 73.27 212 PHE E N 1
ATOM 2697 C CA . PHE B 2 212 ? 280.621 289.883 427.138 1.00 73.27 212 PHE E CA 1
ATOM 2698 C C . PHE B 2 212 ? 281.317 291.183 426.766 1.00 73.27 212 PHE E C 1
ATOM 2699 O O . PHE B 2 212 ? 280.937 292.255 427.250 1.00 73.27 212 PHE E O 1
ATOM 2707 N N . ILE B 2 213 ? 282.333 291.085 425.908 1.00 76.22 213 ILE E N 1
ATOM 2708 C CA . ILE B 2 213 ? 283.067 292.242 425.417 1.00 76.22 213 ILE E CA 1
ATOM 2709 C C . ILE B 2 213 ? 283.170 292.144 423.902 1.00 76.22 213 ILE E C 1
ATOM 2710 O O . ILE B 2 213 ? 283.011 291.074 423.311 1.00 76.22 213 ILE E O 1
ATOM 2715 N N . SER B 2 214 ? 283.436 293.285 423.276 1.00 77.73 214 SER E N 1
ATOM 2716 C CA . SER B 2 214 ? 283.610 293.332 421.832 1.00 77.73 214 SER E CA 1
ATOM 2717 C C . SER B 2 214 ? 284.961 292.746 421.443 1.00 77.73 214 SER E C 1
ATOM 2718 O O . SER B 2 214 ? 285.948 292.887 422.171 1.00 77.73 214 SER E O 1
ATOM 2721 N N . SER B 2 215 ? 284.998 292.077 420.289 1.00 80.69 215 SER E N 1
ATOM 2722 C CA . SER B 2 215 ? 286.238 291.458 419.833 1.00 80.69 215 SER E CA 1
ATOM 2723 C C . SER B 2 215 ? 287.302 292.503 419.522 1.00 80.69 215 SER E C 1
ATOM 2724 O O . SER B 2 215 ? 288.484 292.302 419.826 1.00 80.69 215 SER E O 1
ATOM 2727 N N . THR B 2 216 ? 286.906 293.623 418.911 1.00 85.88 216 THR E N 1
ATOM 2728 C CA . THR B 2 216 ? 287.868 294.663 418.563 1.00 85.88 216 THR E CA 1
ATOM 2729 C C . THR B 2 216 ? 288.486 295.320 419.791 1.00 85.88 216 THR E C 1
ATOM 2730 O O . THR B 2 216 ? 289.585 295.876 419.693 1.00 85.88 216 THR E O 1
ATOM 2734 N N . LEU B 2 217 ? 287.806 295.275 420.939 1.00 88.76 217 LEU E N 1
ATOM 2735 C CA . LEU B 2 217 ? 288.374 295.842 422.157 1.00 88.76 217 LEU E CA 1
ATOM 2736 C C . LEU B 2 217 ? 289.566 295.032 422.648 1.00 88.76 217 LEU E C 1
ATOM 2737 O O . LEU B 2 217 ? 290.500 295.597 423.229 1.00 88.76 217 LEU E O 1
ATOM 2742 N N . ALA B 2 218 ? 289.550 293.714 422.433 1.00 91.51 218 ALA E N 1
ATOM 2743 C CA . ALA B 2 218 ? 290.659 292.877 422.876 1.00 91.51 218 ALA E CA 1
ATOM 2744 C C . ALA B 2 218 ? 291.947 293.225 422.141 1.00 91.51 218 ALA E C 1
ATOM 2745 O O . ALA B 2 218 ? 293.019 293.298 422.752 1.00 91.51 218 ALA E O 1
ATOM 2747 N N . SER B 2 219 ? 291.864 293.441 420.832 1.00 92.82 219 SER E N 1
ATOM 2748 C CA . SER B 2 219 ? 293.039 293.778 420.036 1.00 92.82 219 SER E CA 1
ATOM 2749 C C . SER B 2 219 ? 292.664 294.684 418.867 1.00 92.82 219 SER E C 1
ATOM 2750 O O . SER B 2 219 ? 292.979 295.873 418.865 1.00 92.82 219 SER E O 1
ATOM 2753 N N . ALA C 3 46 ? 299.679 270.536 261.753 1.00 105.14 46 ALA a N 1
ATOM 2754 C CA . ALA C 3 46 ? 300.252 269.534 262.644 1.00 105.14 46 ALA a CA 1
ATOM 2755 C C . ALA C 3 46 ? 301.489 268.895 262.021 1.00 105.14 46 ALA a C 1
ATOM 2756 O O . ALA C 3 46 ? 302.565 268.893 262.620 1.00 105.14 46 ALA a O 1
ATOM 2758 N N . SER C 3 47 ? 301.326 268.350 260.817 1.00 102.55 47 SER a N 1
ATOM 2759 C CA . SER C 3 47 ? 302.443 267.731 260.117 1.00 102.55 47 SER a CA 1
ATOM 2760 C C . SER C 3 47 ? 303.490 268.778 259.758 1.00 102.55 47 SER a C 1
ATOM 2761 O O . SER C 3 47 ? 303.158 269.875 259.299 1.00 102.55 47 SER a O 1
ATOM 2764 N N . TYR C 3 48 ? 304.759 268.434 259.968 1.00 109.23 48 TYR a N 1
ATOM 2765 C CA . TYR C 3 48 ? 305.847 269.379 259.751 1.00 109.23 48 TYR a CA 1
ATOM 2766 C C . TYR C 3 48 ? 306.422 269.260 258.345 1.00 109.23 48 TYR a C 1
ATOM 2767 O O . TYR C 3 48 ? 306.422 270.233 257.585 1.00 109.23 48 TYR a O 1
ATOM 2776 N N . HIS C 3 49 ? 306.911 268.075 257.989 1.00 94.87 49 HIS a N 1
ATOM 2777 C CA . HIS C 3 49 ? 307.541 267.883 256.689 1.00 94.87 49 HIS a CA 1
ATOM 2778 C C . HIS C 3 49 ? 306.499 267.441 255.669 1.00 94.87 49 HIS a C 1
ATOM 2779 O O . HIS C 3 49 ? 305.799 266.445 255.876 1.00 94.87 49 HIS a O 1
ATOM 2786 N N . VAL C 3 50 ? 306.395 268.187 254.567 1.00 84.49 50 VAL a N 1
ATOM 2787 C CA . VAL C 3 50 ? 305.376 267.893 253.563 1.00 84.49 50 VAL a CA 1
ATOM 2788 C C . VAL C 3 50 ? 305.678 266.579 252.852 1.00 84.49 50 VAL a C 1
ATOM 2789 O O . VAL C 3 50 ? 304.762 265.854 252.449 1.00 84.49 50 VAL a O 1
ATOM 2793 N N . GLY C 3 51 ? 306.960 266.253 252.677 1.00 79.18 51 GLY a N 1
ATOM 2794 C CA . GLY C 3 51 ? 307.307 265.004 252.017 1.00 79.18 51 GLY a CA 1
ATOM 2795 C C . GLY C 3 51 ? 306.906 263.782 252.822 1.00 79.18 51 GLY a C 1
ATOM 2796 O O . GLY C 3 51 ? 306.401 262.798 252.269 1.00 79.18 51 GLY a O 1
ATOM 2797 N N . SER C 3 52 ? 307.136 263.821 254.137 1.00 76.53 52 SER a N 1
ATOM 2798 C CA . SER C 3 52 ? 306.729 262.713 254.994 1.00 76.53 52 SER a CA 1
ATOM 2799 C C . SER C 3 52 ? 305.216 262.549 254.993 1.00 76.53 52 SER a C 1
ATOM 2800 O O . SER C 3 52 ? 304.703 261.425 254.945 1.00 76.53 52 SER a O 1
ATOM 2803 N N . PHE C 3 53 ? 304.484 263.662 255.039 1.00 71.18 53 PHE a N 1
ATOM 2804 C CA . PHE C 3 53 ? 303.028 263.591 254.990 1.00 71.18 53 PHE a CA 1
ATOM 2805 C C . PHE C 3 53 ? 302.550 263.055 253.646 1.00 71.18 53 PHE a C 1
ATOM 2806 O O . PHE C 3 53 ? 301.556 262.323 253.581 1.00 71.18 53 PHE a O 1
ATOM 2814 N N . TYR C 3 54 ? 303.244 263.412 252.563 1.00 64.32 54 TYR a N 1
ATOM 2815 C CA . TYR C 3 54 ? 302.859 262.936 251.239 1.00 64.32 54 TYR a CA 1
ATOM 2816 C C . TYR C 3 54 ? 303.066 261.433 251.109 1.00 64.32 54 TYR a C 1
ATOM 2817 O O . TYR C 3 54 ? 302.156 260.706 250.693 1.00 64.32 54 TYR a O 1
ATOM 2826 N N . ASN C 3 55 ? 304.254 260.944 251.461 1.00 72.46 55 ASN a N 1
ATOM 2827 C CA . ASN C 3 55 ? 304.533 259.526 251.265 1.00 72.46 55 ASN a CA 1
ATOM 2828 C C . ASN C 3 55 ? 304.040 258.660 252.418 1.00 72.46 55 ASN a C 1
ATOM 2829 O O . ASN C 3 55 ? 304.190 257.435 252.358 1.00 72.46 55 ASN a O 1
ATOM 2834 N N . ASP C 3 56 ? 303.460 259.261 253.456 1.00 72.77 56 ASP a N 1
ATOM 2835 C CA . ASP C 3 56 ? 302.855 258.504 254.547 1.00 72.77 56 ASP a CA 1
ATOM 2836 C C . ASP C 3 56 ? 301.356 258.320 254.322 1.00 72.77 56 ASP a C 1
ATOM 2837 O O . ASP C 3 56 ? 300.862 257.189 254.267 1.00 72.77 56 ASP a O 1
ATOM 2842 N N . ASN C 3 57 ? 300.624 259.422 254.191 1.00 64.60 57 ASN a N 1
ATOM 2843 C CA . ASN C 3 57 ? 299.188 259.367 253.977 1.00 64.60 57 ASN a CA 1
ATOM 2844 C C . ASN C 3 57 ? 298.873 259.061 252.514 1.00 64.60 57 ASN a C 1
ATOM 2845 O O . ASN C 3 57 ? 299.707 259.231 251.621 1.00 64.60 57 ASN a O 1
ATOM 2850 N N . ALA C 3 58 ? 297.646 258.601 252.279 1.00 59.24 58 ALA a N 1
ATOM 2851 C CA . ALA C 3 58 ? 297.182 258.284 250.934 1.00 59.24 58 ALA a CA 1
ATOM 2852 C C . ALA C 3 58 ? 296.291 259.360 250.335 1.00 59.24 58 ALA a C 1
ATOM 2853 O O . ALA C 3 58 ? 296.318 259.563 249.116 1.00 59.24 58 ALA a O 1
ATOM 2855 N N . THR C 3 59 ? 295.499 260.049 251.161 1.00 59.00 59 THR a N 1
ATOM 2856 C CA . THR C 3 59 ? 294.628 261.101 250.646 1.00 59.00 59 THR a CA 1
ATOM 2857 C C . THR C 3 59 ? 295.440 262.236 250.034 1.00 59.00 59 THR a C 1
ATOM 2858 O O . THR C 3 59 ? 295.093 262.751 248.963 1.00 59.00 59 THR a O 1
ATOM 2862 N N . ALA C 3 60 ? 296.526 262.638 250.698 1.00 57.67 60 ALA a N 1
ATOM 2863 C CA . ALA C 3 60 ? 297.401 263.659 250.134 1.00 57.67 60 ALA a CA 1
ATOM 2864 C C . ALA C 3 60 ? 298.030 263.182 248.833 1.00 57.67 60 ALA a C 1
ATOM 2865 O O . ALA C 3 60 ? 298.164 263.957 247.877 1.00 57.67 60 ALA a O 1
ATOM 2867 N N . LYS C 3 61 ? 298.428 261.909 248.781 1.00 58.89 61 LYS a N 1
ATOM 2868 C CA . LYS C 3 61 ? 298.975 261.347 247.551 1.00 58.89 61 LYS a CA 1
ATOM 2869 C C . LYS C 3 61 ? 297.978 261.468 246.406 1.00 58.89 61 LYS a C 1
ATOM 2870 O O . LYS C 3 61 ? 298.330 261.907 245.305 1.00 58.89 61 LYS a O 1
ATOM 2876 N N . ARG C 3 62 ? 296.723 261.085 246.650 1.00 60.67 62 ARG a N 1
ATOM 2877 C CA . ARG C 3 62 ? 295.704 261.191 245.609 1.00 60.67 62 ARG a CA 1
ATOM 2878 C C . ARG C 3 62 ? 295.492 262.642 245.197 1.00 60.67 62 ARG a C 1
ATOM 2879 O O . ARG C 3 62 ? 295.447 262.962 244.003 1.00 60.67 62 ARG a O 1
ATOM 2887 N N . ILE C 3 63 ? 295.381 263.541 246.178 1.00 55.50 63 ILE a N 1
ATOM 2888 C CA . ILE C 3 63 ? 295.137 264.949 245.873 1.00 55.50 63 ILE a CA 1
ATOM 2889 C C . ILE C 3 63 ? 296.249 265.502 244.992 1.00 55.50 63 ILE a C 1
ATOM 2890 O O . ILE C 3 63 ? 295.997 266.257 244.045 1.00 55.50 63 ILE a O 1
ATOM 2895 N N . VAL C 3 64 ? 297.495 265.126 245.281 1.00 57.40 64 VAL a N 1
ATOM 2896 C CA . VAL C 3 64 ? 298.618 265.616 244.490 1.00 57.40 64 VAL a CA 1
ATOM 2897 C C . VAL C 3 64 ? 298.627 264.986 243.100 1.00 57.40 64 VAL a C 1
ATOM 2898 O O . VAL C 3 64 ? 298.901 265.664 242.103 1.00 57.40 64 VAL a O 1
ATOM 2902 N N . ASP C 3 65 ? 298.318 263.690 243.001 1.00 64.53 65 ASP a N 1
ATOM 2903 C CA . ASP C 3 65 ? 298.615 262.940 241.785 1.00 64.53 65 ASP a CA 1
ATOM 2904 C C . ASP C 3 65 ? 297.480 262.869 240.769 1.00 64.53 65 ASP a C 1
ATOM 2905 O O . ASP C 3 65 ? 297.762 262.639 239.588 1.00 64.53 65 ASP a O 1
ATOM 2910 N N . VAL C 3 66 ? 296.217 263.040 241.170 1.00 66.84 66 VAL a N 1
ATOM 2911 C CA . VAL C 3 66 ? 295.124 262.809 240.223 1.00 66.84 66 VAL a CA 1
ATOM 2912 C C . VAL C 3 66 ? 295.164 263.808 239.070 1.00 66.84 66 VAL a C 1
ATOM 2913 O O . VAL C 3 66 ? 294.821 263.469 237.931 1.00 66.84 66 VAL a O 1
ATOM 2917 N N . ILE C 3 67 ? 295.575 265.043 239.334 1.00 68.04 67 ILE a N 1
ATOM 2918 C CA . ILE C 3 67 ? 295.513 266.088 238.311 1.00 68.04 67 ILE a CA 1
ATOM 2919 C C . ILE C 3 67 ? 296.605 265.932 237.254 1.00 68.04 67 ILE a C 1
ATOM 2920 O O . ILE C 3 67 ? 296.277 265.869 236.061 1.00 68.04 67 ILE a O 1
ATOM 2925 N N . PRO C 3 68 ? 297.911 265.872 237.612 1.00 69.32 68 PRO a N 1
ATOM 2926 C CA . PRO C 3 68 ? 298.951 265.935 236.571 1.00 69.32 68 PRO a CA 1
ATOM 2927 C C . PRO C 3 68 ? 298.954 264.755 235.610 1.00 69.32 68 PRO a C 1
ATOM 2928 O O . PRO C 3 68 ? 299.066 264.942 234.393 1.00 69.32 68 PRO a O 1
ATOM 2932 N N . GLU C 3 69 ? 298.853 263.533 236.137 1.00 77.64 69 GLU a N 1
ATOM 2933 C CA . GLU C 3 69 ? 298.920 262.365 235.265 1.00 77.64 69 GLU a CA 1
ATOM 2934 C C . GLU C 3 69 ? 297.677 262.239 234.390 1.00 77.64 69 GLU a C 1
ATOM 2935 O O . GLU C 3 69 ? 297.790 261.893 233.208 1.00 77.64 69 GLU a O 1
ATOM 2941 N N . GLU C 3 70 ? 296.492 262.519 234.938 1.00 78.20 70 GLU a N 1
ATOM 2942 C CA . GLU C 3 70 ? 295.291 262.520 234.111 1.00 78.20 70 GLU a CA 1
ATOM 2943 C C . GLU C 3 70 ? 295.334 263.642 233.084 1.00 78.20 70 GLU a C 1
ATOM 2944 O O . GLU C 3 70 ? 294.752 263.516 232.001 1.00 78.20 70 GLU a O 1
ATOM 2950 N N . MET C 3 71 ? 296.013 264.741 233.411 1.00 76.00 71 MET a N 1
ATOM 2951 C CA . MET C 3 71 ? 296.238 265.808 232.444 1.00 76.00 71 MET a CA 1
ATOM 2952 C C . MET C 3 71 ? 297.102 265.326 231.287 1.00 76.00 71 MET a C 1
ATOM 2953 O O . MET C 3 71 ? 296.753 265.505 230.114 1.00 76.00 71 MET a O 1
ATOM 2958 N N . VAL C 3 72 ? 298.243 264.711 231.604 1.00 76.88 72 VAL a N 1
ATOM 2959 C CA . VAL C 3 72 ? 299.216 264.376 230.568 1.00 76.88 72 VAL a CA 1
ATOM 2960 C C . VAL C 3 72 ? 298.746 263.203 229.712 1.00 76.88 72 VAL a C 1
ATOM 2961 O O . VAL C 3 72 ? 298.991 263.183 228.500 1.00 76.88 72 VAL a O 1
ATOM 2965 N N . THR C 3 73 ? 298.066 262.214 230.304 1.00 79.25 73 THR a N 1
ATOM 2966 C CA . THR C 3 73 ? 297.652 261.048 229.528 1.00 79.25 73 THR a CA 1
ATOM 2967 C C . THR C 3 73 ? 296.579 261.379 228.500 1.00 79.25 73 THR a C 1
ATOM 2968 O O . THR C 3 73 ? 296.277 260.536 227.649 1.00 79.25 73 THR a O 1
ATOM 2972 N N . ALA C 3 74 ? 295.991 262.574 228.565 1.00 84.27 74 ALA a N 1
ATOM 2973 C CA . ALA C 3 74 ? 295.042 262.986 227.537 1.00 84.27 74 ALA a CA 1
ATOM 2974 C C . ALA C 3 74 ? 295.707 263.056 226.170 1.00 84.27 74 ALA a C 1
ATOM 2975 O O . ALA C 3 74 ? 295.131 262.616 225.168 1.00 84.27 74 ALA a O 1
ATOM 2977 N N . GLY C 3 75 ? 296.913 263.601 226.110 1.00 90.12 75 GLY a N 1
ATOM 2978 C CA . GLY C 3 75 ? 297.614 263.773 224.857 1.00 90.12 75 GLY a CA 1
ATOM 2979 C C . GLY C 3 75 ? 297.315 265.113 224.218 1.00 90.12 75 GLY a C 1
ATOM 2980 O O . GLY C 3 75 ? 296.596 265.961 224.754 1.00 90.12 75 GLY a O 1
ATOM 2981 N N . PHE C 3 76 ? 297.893 265.295 223.034 1.00 101.57 76 PHE a N 1
ATOM 2982 C CA . PHE C 3 76 ? 297.730 266.524 222.274 1.00 101.57 76 PHE a CA 1
ATOM 2983 C C . PHE C 3 76 ? 298.009 266.227 220.809 1.00 101.57 76 PHE a C 1
ATOM 2984 O O . PHE C 3 76 ? 298.593 265.195 220.466 1.00 101.57 76 PHE a O 1
ATOM 2992 N N . LYS C 3 77 ? 297.584 267.143 219.945 1.00 108.94 77 LYS a N 1
ATOM 2993 C CA . LYS C 3 77 ? 297.836 267.034 218.517 1.00 108.94 77 LYS a CA 1
ATOM 2994 C C . LYS C 3 77 ? 298.420 268.339 218.001 1.00 108.94 77 LYS a C 1
ATOM 2995 O O . LYS C 3 77 ? 297.991 269.426 218.400 1.00 108.94 77 LYS a O 1
ATOM 3001 N N . ILE C 3 78 ? 299.404 268.222 217.115 1.00 114.99 78 ILE a N 1
ATOM 3002 C CA . ILE C 3 78 ? 300.079 269.366 216.518 1.00 114.99 78 ILE a CA 1
ATOM 3003 C C . ILE C 3 78 ? 299.448 269.640 215.160 1.00 114.99 78 ILE a C 1
ATOM 3004 O O . ILE C 3 78 ? 299.059 268.709 214.445 1.00 114.99 78 ILE a O 1
ATOM 3009 N N . SER C 3 79 ? 299.327 270.919 214.817 1.00 118.61 79 SER a N 1
ATOM 3010 C CA . SER C 3 79 ? 298.717 271.341 213.568 1.00 118.61 79 SER a CA 1
ATOM 3011 C C . SER C 3 79 ? 299.721 272.132 212.740 1.00 118.61 79 SER a C 1
ATOM 3012 O O . SER C 3 79 ? 300.705 272.666 213.259 1.00 118.61 79 SER a O 1
ATOM 3015 N N . GLY C 3 80 ? 299.459 272.198 211.437 1.00 125.70 80 GLY a N 1
ATOM 3016 C CA . GLY C 3 80 ? 300.338 272.898 210.525 1.00 125.70 80 GLY a CA 1
ATOM 3017 C C . GLY C 3 80 ? 301.528 272.103 210.041 1.00 125.70 80 GLY a C 1
ATOM 3018 O O . GLY C 3 80 ? 302.420 272.679 209.409 1.00 125.70 80 GLY a O 1
ATOM 3019 N N . VAL C 3 81 ? 301.574 270.803 210.316 1.00 127.88 81 VAL a N 1
ATOM 3020 C CA . VAL C 3 81 ? 302.684 269.948 209.914 1.00 127.88 81 VAL a CA 1
ATOM 3021 C C . VAL C 3 81 ? 302.232 269.090 208.741 1.00 127.88 81 VAL a C 1
ATOM 3022 O O . VAL C 3 81 ? 301.069 268.672 208.675 1.00 127.88 81 VAL a O 1
ATOM 3026 N N . LYS C 3 82 ? 303.150 268.838 207.803 1.00 132.52 82 LYS a N 1
ATOM 3027 C CA . LYS C 3 82 ? 302.795 268.117 206.583 1.00 132.52 82 LYS a CA 1
ATOM 3028 C C . LYS C 3 82 ? 302.298 266.707 206.885 1.00 132.52 82 LYS a C 1
ATOM 3029 O O . LYS C 3 82 ? 301.304 266.256 206.304 1.00 132.52 82 LYS a O 1
ATOM 3035 N N . ASP C 3 83 ? 302.971 265.997 207.788 1.00 129.76 83 ASP a N 1
ATOM 3036 C CA . ASP C 3 83 ? 302.571 264.648 208.160 1.00 129.76 83 ASP a CA 1
ATOM 3037 C C . ASP C 3 83 ? 302.749 264.471 209.661 1.00 129.76 83 ASP a C 1
ATOM 3038 O O . ASP C 3 83 ? 303.572 265.136 210.292 1.00 129.76 83 ASP a O 1
ATOM 3043 N N . GLU C 3 84 ? 301.965 263.553 210.230 1.00 125.16 84 GLU a N 1
ATOM 3044 C CA . GLU C 3 84 ? 301.925 263.369 211.673 1.00 125.16 84 GLU a CA 1
ATOM 3045 C C . GLU C 3 84 ? 302.577 262.083 212.157 1.00 125.16 84 GLU a C 1
ATOM 3046 O O . GLU C 3 84 ? 302.828 261.958 213.360 1.00 125.16 84 GLU a O 1
ATOM 3052 N N . LYS C 3 85 ? 302.849 261.128 211.265 1.00 120.82 85 LYS a N 1
ATOM 3053 C CA . LYS C 3 85 ? 303.395 259.846 211.700 1.00 120.82 85 LYS a CA 1
ATOM 3054 C C . LYS C 3 85 ? 304.789 260.002 212.298 1.00 120.82 85 LYS a C 1
ATOM 3055 O O . LYS C 3 85 ? 305.090 259.410 213.343 1.00 120.82 85 LYS a O 1
ATOM 3061 N N . GLU C 3 86 ? 305.653 260.793 211.656 1.00 121.70 86 GLU a N 1
ATOM 3062 C CA . GLU C 3 86 ? 306.993 260.995 212.196 1.00 121.70 86 GLU a CA 1
ATOM 3063 C C . GLU C 3 86 ? 306.963 261.750 213.517 1.00 121.70 86 GLU a C 1
ATOM 3064 O O . GLU C 3 86 ? 307.841 261.535 214.360 1.00 121.70 86 GLU a O 1
ATOM 3070 N N . PHE C 3 87 ? 305.971 262.620 213.719 1.00 118.08 87 PHE a N 1
ATOM 3071 C CA . PHE C 3 87 ? 305.835 263.302 215.001 1.00 118.08 87 PHE a CA 1
ATOM 3072 C C . PHE C 3 87 ? 305.607 262.302 216.128 1.00 118.08 87 PHE a C 1
ATOM 3073 O O . PHE C 3 87 ? 306.283 262.349 217.162 1.00 118.08 87 PHE a O 1
ATOM 3081 N N . LYS C 3 88 ? 304.663 261.377 215.937 1.00 116.36 88 LYS a N 1
ATOM 3082 C CA . LYS C 3 88 ? 304.425 260.343 216.939 1.00 116.36 88 LYS a CA 1
ATOM 3083 C C . LYS C 3 88 ? 305.627 259.421 217.088 1.00 116.36 88 LYS a C 1
ATOM 3084 O O . LYS C 3 88 ? 305.935 258.982 218.204 1.00 116.36 88 LYS a O 1
ATOM 3090 N N . SER C 3 89 ? 306.306 259.109 215.981 1.00 118.54 89 SER a N 1
ATOM 3091 C CA . SER C 3 89 ? 307.497 258.269 216.053 1.00 118.54 89 SER a CA 1
ATOM 3092 C C . SER C 3 89 ? 308.563 258.909 216.933 1.00 118.54 89 SER a C 1
ATOM 3093 O O . SER C 3 89 ? 309.136 258.255 217.809 1.00 118.54 89 SER a O 1
ATOM 3096 N N . LEU C 3 90 ? 308.828 260.199 216.729 1.00 115.18 90 LEU a N 1
ATOM 3097 C CA . LEU C 3 90 ? 309.778 260.895 217.591 1.00 115.18 90 LEU a CA 1
ATOM 3098 C C . LEU C 3 90 ? 309.280 260.946 219.030 1.00 115.18 90 LEU a C 1
ATOM 3099 O O . LEU C 3 90 ? 310.047 260.703 219.972 1.00 115.18 90 LEU a O 1
ATOM 3104 N N . TRP C 3 91 ? 307.988 261.238 219.217 1.00 110.05 91 TRP a N 1
ATOM 3105 C CA . TRP C 3 91 ? 307.452 261.433 220.559 1.00 110.05 91 TRP a CA 1
ATOM 3106 C C . TRP C 3 91 ? 307.574 260.169 221.399 1.00 110.05 91 TRP a C 1
ATOM 3107 O O . TRP C 3 91 ? 307.954 260.233 222.574 1.00 110.05 91 TRP a O 1
ATOM 3118 N N . ASP C 3 92 ? 307.261 259.010 220.821 1.00 116.78 92 ASP a N 1
ATOM 3119 C CA . ASP C 3 92 ? 307.417 257.771 221.571 1.00 116.78 92 ASP a CA 1
ATOM 3120 C C . ASP C 3 92 ? 308.816 257.177 221.455 1.00 116.78 92 ASP a C 1
ATOM 3121 O O . ASP C 3 92 ? 309.117 256.206 222.158 1.00 116.78 92 ASP a O 1
ATOM 3126 N N . SER C 3 93 ? 309.678 257.731 220.595 1.00 112.15 93 SER a N 1
ATOM 3127 C CA . SER C 3 93 ? 311.085 257.350 220.622 1.00 112.15 93 SER a CA 1
ATOM 3128 C C . SER C 3 93 ? 311.802 257.984 221.806 1.00 112.15 93 SER a C 1
ATOM 3129 O O . SER C 3 93 ? 312.596 257.322 222.484 1.00 112.15 93 SER a O 1
ATOM 3132 N N . TYR C 3 94 ? 311.540 259.268 222.071 1.00 110.30 94 TYR a N 1
ATOM 3133 C CA . TYR C 3 94 ? 312.133 259.889 223.252 1.00 110.30 94 TYR a CA 1
ATOM 3134 C C . TYR C 3 94 ? 311.540 259.332 224.539 1.00 110.30 94 TYR a C 1
ATOM 3135 O O . TYR C 3 94 ? 312.266 259.170 225.527 1.00 110.30 94 TYR a O 1
ATOM 3144 N N . LYS C 3 95 ? 310.243 259.022 224.536 1.00 106.21 95 LYS a N 1
ATOM 3145 C CA . LYS C 3 95 ? 309.503 258.483 225.684 1.00 106.21 95 LYS a CA 1
ATOM 3146 C C . LYS C 3 95 ? 309.910 259.170 226.989 1.00 106.21 95 LYS a C 1
ATOM 3147 O O . LYS C 3 95 ? 310.386 258.551 227.941 1.00 106.21 95 LYS a O 1
ATOM 3153 N N . ILE C 3 96 ? 309.700 260.482 227.018 1.00 97.43 96 ILE a N 1
ATOM 3154 C CA . ILE C 3 96 ? 310.121 261.316 228.134 1.00 97.43 96 ILE a CA 1
ATOM 3155 C C . ILE C 3 96 ? 308.932 261.776 228.977 1.00 97.43 96 ILE a C 1
ATOM 3156 O O . ILE C 3 96 ? 309.072 262.683 229.795 1.00 97.43 96 ILE a O 1
ATOM 3161 N N . ASP C 3 97 ? 307.762 261.162 228.804 1.00 89.84 97 ASP a N 1
ATOM 3162 C CA . ASP C 3 97 ? 306.607 261.633 229.562 1.00 89.84 97 ASP a CA 1
ATOM 3163 C C . ASP C 3 97 ? 306.624 261.282 231.057 1.00 89.84 97 ASP a C 1
ATOM 3164 O O . ASP C 3 97 ? 306.036 262.044 231.838 1.00 89.84 97 ASP a O 1
ATOM 3169 N N . PRO C 3 98 ? 307.255 260.190 231.530 1.00 84.50 98 PRO a N 1
ATOM 3170 C CA . PRO C 3 98 ? 307.275 259.987 232.989 1.00 84.50 98 PRO a CA 1
ATOM 3171 C C . PRO C 3 98 ? 308.018 261.086 233.720 1.00 84.50 98 PRO a C 1
ATOM 3172 O O . PRO C 3 98 ? 307.616 261.472 234.825 1.00 84.50 98 PRO a O 1
ATOM 3176 N N . SER C 3 99 ? 309.088 261.613 233.120 1.00 83.53 99 SER a N 1
ATOM 3177 C CA . SER C 3 99 ? 309.796 262.736 233.722 1.00 83.53 99 SER a CA 1
ATOM 3178 C C . SER C 3 99 ? 308.910 263.972 233.780 1.00 83.53 99 SER a C 1
ATOM 3179 O O . SER C 3 99 ? 308.944 264.722 234.761 1.00 83.53 99 SER a O 1
ATOM 3182 N N . LEU C 3 100 ? 308.113 264.205 232.734 1.00 78.74 100 LEU a N 1
ATOM 3183 C CA . LEU C 3 100 ? 307.177 265.325 232.754 1.00 78.74 100 LEU a CA 1
ATOM 3184 C C . LEU C 3 100 ? 306.153 265.164 233.870 1.00 78.74 100 LEU a C 1
ATOM 3185 O O . LEU C 3 100 ? 305.854 266.123 234.594 1.00 78.74 100 LEU a O 1
ATOM 3190 N N . VAL C 3 101 ? 305.614 263.952 234.031 1.00 76.46 101 VAL a N 1
ATOM 3191 C CA . VAL C 3 101 ? 304.649 263.701 235.100 1.00 76.46 101 VAL a CA 1
ATOM 3192 C C . VAL C 3 101 ? 305.288 263.959 236.457 1.00 76.46 101 VAL a C 1
ATOM 3193 O O . VAL C 3 101 ? 304.695 264.598 237.335 1.00 76.46 101 VAL a O 1
ATOM 3197 N N . ASP C 3 102 ? 306.508 263.456 236.648 1.00 75.78 102 ASP a N 1
ATOM 3198 C CA . ASP C 3 102 ? 307.181 263.605 237.933 1.00 75.78 102 ASP a CA 1
ATOM 3199 C C . ASP C 3 102 ? 307.483 265.070 238.229 1.00 75.78 102 ASP a C 1
ATOM 3200 O O . ASP C 3 102 ? 307.325 265.528 239.369 1.00 75.78 102 ASP a O 1
ATOM 3205 N N . ALA C 3 103 ? 307.922 265.818 237.214 1.00 72.46 103 ALA a N 1
ATOM 3206 C CA . ALA C 3 103 ? 308.189 267.239 237.392 1.00 72.46 103 ALA a CA 1
ATOM 3207 C C . ALA C 3 103 ? 306.919 267.997 237.750 1.00 72.46 103 ALA a C 1
ATOM 3208 O O . ALA C 3 103 ? 306.943 268.877 238.615 1.00 72.46 103 ALA a O 1
ATOM 3210 N N . LEU C 3 104 ? 305.802 267.672 237.095 1.00 68.81 104 LEU a N 1
ATOM 3211 C CA . LEU C 3 104 ? 304.540 268.317 237.442 1.00 68.81 104 LEU a CA 1
ATOM 3212 C C . LEU C 3 104 ? 304.124 267.982 238.871 1.00 68.81 104 LEU a C 1
ATOM 3213 O O . LEU C 3 104 ? 303.632 268.850 239.603 1.00 68.81 104 LEU a O 1
ATOM 3218 N N . CYS C 3 105 ? 304.317 266.727 239.286 1.00 69.64 105 CYS a N 1
ATOM 3219 C CA . CYS C 3 105 ? 303.957 266.337 240.646 1.00 69.64 105 CYS a CA 1
ATOM 3220 C C . CYS C 3 105 ? 304.790 267.083 241.681 1.00 69.64 105 CYS a C 1
ATOM 3221 O O . CYS C 3 105 ? 304.257 267.554 242.692 1.00 69.64 105 CYS a O 1
ATOM 3224 N N . TRP C 3 106 ? 306.101 267.207 241.451 1.00 68.50 106 TRP a N 1
ATOM 3225 C CA . TRP C 3 106 ? 306.922 267.974 242.388 1.00 68.50 106 TRP a CA 1
ATOM 3226 C C . TRP C 3 106 ? 306.619 269.466 242.339 1.00 68.50 106 TRP a C 1
ATOM 3227 O O . TRP C 3 106 ? 306.712 270.141 243.370 1.00 68.50 106 TRP a O 1
ATOM 3238 N N . ALA C 3 107 ? 306.253 270.000 241.173 1.00 69.00 107 ALA a N 1
ATOM 3239 C CA . ALA C 3 107 ? 305.828 271.394 241.117 1.00 69.00 107 ALA a CA 1
ATOM 3240 C C . ALA C 3 107 ? 304.575 271.611 241.954 1.00 69.00 107 ALA a C 1
ATOM 3241 O O . ALA C 3 107 ? 304.452 272.624 242.653 1.00 69.00 107 ALA a O 1
ATOM 3243 N N . ARG C 3 108 ? 303.635 270.667 241.896 1.00 61.65 108 ARG a N 1
ATOM 3244 C CA . ARG C 3 108 ? 302.431 270.770 242.714 1.00 61.65 108 ARG a CA 1
ATOM 3245 C C . ARG C 3 108 ? 302.746 270.626 244.198 1.00 61.65 108 ARG a C 1
ATOM 3246 O O . ARG C 3 108 ? 302.200 271.362 245.027 1.00 61.65 108 ARG a O 1
ATOM 3254 N N . LEU C 3 109 ? 303.623 269.686 244.554 1.00 63.99 109 LEU a N 1
ATOM 3255 C CA . LEU C 3 109 ? 303.839 269.367 245.963 1.00 63.99 109 LEU a CA 1
ATOM 3256 C C . LEU C 3 109 ? 304.762 270.378 246.636 1.00 63.99 109 LEU a C 1
ATOM 3257 O O . LEU C 3 109 ? 304.368 271.049 247.595 1.00 63.99 109 LEU a O 1
ATOM 3262 N N . TYR C 3 110 ? 305.998 270.495 246.151 1.00 67.75 110 TYR a N 1
ATOM 3263 C CA . TYR C 3 110 ? 306.984 271.351 246.797 1.00 67.75 110 TYR a CA 1
ATOM 3264 C C . TYR C 3 110 ? 306.830 272.821 246.436 1.00 67.75 110 TYR a C 1
ATOM 3265 O O . TYR C 3 110 ? 307.507 273.662 247.036 1.00 67.75 110 TYR a O 1
ATOM 3274 N N . GLY C 3 111 ? 305.965 273.152 245.481 1.00 71.48 111 GLY a N 1
ATOM 3275 C CA . GLY C 3 111 ? 305.782 274.521 245.057 1.00 71.48 111 GLY a CA 1
ATOM 3276 C C . GLY C 3 111 ? 306.710 274.981 243.956 1.00 71.48 111 GLY a C 1
ATOM 3277 O O . GLY C 3 111 ? 306.580 276.123 243.497 1.00 71.48 111 GLY a O 1
ATOM 3278 N N . GLY C 3 112 ? 307.638 274.137 243.517 1.00 76.27 112 GLY a N 1
ATOM 3279 C CA . GLY C 3 112 ? 308.545 274.504 242.450 1.00 76.27 112 GLY a CA 1
ATOM 3280 C C . GLY C 3 112 ? 309.342 273.331 241.921 1.00 76.27 112 GLY a C 1
ATOM 3281 O O . GLY C 3 112 ? 309.711 272.428 242.677 1.00 76.27 112 GLY a O 1
ATOM 3282 N N . ALA C 3 113 ? 309.608 273.332 240.617 1.00 80.70 113 ALA a N 1
ATOM 3283 C CA . ALA C 3 113 ? 310.404 272.288 239.993 1.00 80.70 113 ALA a CA 1
ATOM 3284 C C . ALA C 3 113 ? 311.083 272.864 238.761 1.00 80.70 113 ALA a C 1
ATOM 3285 O O . ALA C 3 113 ? 310.627 273.860 238.194 1.00 80.70 113 ALA a O 1
ATOM 3287 N N . ALA C 3 114 ? 312.177 272.228 238.352 1.00 87.92 114 ALA a N 1
ATOM 3288 C CA . ALA C 3 114 ? 312.959 272.673 237.203 1.00 87.92 114 ALA a CA 1
ATOM 3289 C C . ALA C 3 114 ? 313.300 271.464 236.345 1.00 87.92 114 ALA a C 1
ATOM 3290 O O . ALA C 3 114 ? 313.888 270.495 236.835 1.00 87.92 114 ALA a O 1
ATOM 3292 N N . ILE C 3 115 ? 312.932 271.523 235.071 1.00 93.36 115 ILE a N 1
ATOM 3293 C CA . ILE C 3 115 ? 313.275 270.484 234.110 1.00 93.36 115 ILE a CA 1
ATOM 3294 C C . ILE C 3 115 ? 314.472 270.955 233.294 1.00 93.36 115 ILE a C 1
ATOM 3295 O O . ILE C 3 115 ? 314.524 272.110 232.855 1.00 93.36 115 ILE a O 1
ATOM 3300 N N . VAL C 3 116 ? 315.452 270.074 233.119 1.00 101.27 116 VAL a N 1
ATOM 3301 C CA . VAL C 3 116 ? 316.702 270.407 232.444 1.00 101.27 116 VAL a CA 1
ATOM 3302 C C . VAL C 3 116 ? 316.704 269.737 231.080 1.00 101.27 116 VAL a C 1
ATOM 3303 O O . VAL C 3 116 ? 316.589 268.509 230.982 1.00 101.27 116 VAL a O 1
ATOM 3307 N N . ALA C 3 117 ? 316.850 270.539 230.029 1.00 109.65 117 ALA a N 1
ATOM 3308 C CA . ALA C 3 117 ? 316.898 270.041 228.662 1.00 109.65 117 ALA a CA 1
ATOM 3309 C C . ALA C 3 117 ? 318.337 270.072 228.166 1.00 109.65 117 ALA a C 1
ATOM 3310 O O . ALA C 3 117 ? 319.012 271.102 228.265 1.00 109.65 117 ALA a O 1
ATOM 3312 N N . ILE C 3 118 ? 318.799 268.944 227.635 1.00 117.25 118 ILE a N 1
ATOM 3313 C CA . ILE C 3 118 ? 320.172 268.781 227.172 1.00 117.25 118 ILE a CA 1
ATOM 3314 C C . ILE C 3 118 ? 320.153 268.574 225.664 1.00 117.25 118 ILE a C 1
ATOM 3315 O O . ILE C 3 118 ? 319.348 267.790 225.144 1.00 117.25 118 ILE a O 1
ATOM 3320 N N . ILE C 3 119 ? 321.018 269.297 224.961 1.00 127.33 119 ILE a N 1
ATOM 3321 C CA . ILE C 3 119 ? 321.018 269.316 223.508 1.00 127.33 119 ILE a CA 1
ATOM 3322 C C . ILE C 3 119 ? 322.332 268.732 222.995 1.00 127.33 119 ILE a C 1
ATOM 3323 O O . ILE C 3 119 ? 323.305 268.580 223.734 1.00 127.33 119 ILE a O 1
ATOM 3328 N N . ASN C 3 120 ? 322.349 268.402 221.705 1.00 132.40 120 ASN a N 1
ATOM 3329 C CA . ASN C 3 120 ? 323.543 267.862 221.052 1.00 132.40 120 ASN a CA 1
ATOM 3330 C C . ASN C 3 120 ? 324.335 268.977 220.363 1.00 132.40 120 ASN a C 1
ATOM 3331 O O . ASN C 3 120 ? 324.595 268.958 219.160 1.00 132.40 120 ASN a O 1
ATOM 3336 N N . ASP C 3 121 ? 324.733 269.962 221.164 1.00 137.04 121 ASP a N 1
ATOM 3337 C CA . ASP C 3 121 ? 325.504 271.091 220.662 1.00 137.04 121 ASP a CA 1
ATOM 3338 C C . ASP C 3 121 ? 326.983 270.710 220.595 1.00 137.04 121 ASP a C 1
ATOM 3339 O O . ASP C 3 121 ? 327.361 269.547 220.760 1.00 137.04 121 ASP a O 1
ATOM 3344 N N . ASN C 3 122 ? 327.845 271.700 220.351 1.00 141.88 122 ASN a N 1
ATOM 3345 C CA . ASN C 3 122 ? 329.274 271.462 220.222 1.00 141.88 122 ASN a CA 1
ATOM 3346 C C . ASN C 3 122 ? 330.120 272.198 221.251 1.00 141.88 122 ASN a C 1
ATOM 3347 O O . ASN C 3 122 ? 331.270 271.806 221.470 1.00 141.88 122 ASN a O 1
ATOM 3352 N N . ARG C 3 123 ? 329.590 273.240 221.883 1.00 136.05 123 ARG a N 1
ATOM 3353 C CA . ARG C 3 123 ? 330.340 274.057 222.822 1.00 136.05 123 ARG a CA 1
ATOM 3354 C C . ARG C 3 123 ? 329.857 273.798 224.248 1.00 136.05 123 ARG a C 1
ATOM 3355 O O . ARG C 3 123 ? 329.037 272.908 224.501 1.00 136.05 123 ARG a O 1
ATOM 3363 N N . MET C 3 124 ? 330.379 274.585 225.186 1.00 132.57 124 MET a N 1
ATOM 3364 C CA . MET C 3 124 ? 330.050 274.407 226.593 1.00 132.57 124 MET a CA 1
ATOM 3365 C C . MET C 3 124 ? 328.576 274.698 226.850 1.00 132.57 124 MET a C 1
ATOM 3366 O O . MET C 3 124 ? 327.939 275.490 226.150 1.00 132.57 124 MET a O 1
ATOM 3371 N N . LEU C 3 125 ? 328.034 274.034 227.872 1.00 127.85 125 LEU a N 1
ATOM 3372 C CA . LEU C 3 125 ? 326.619 274.143 228.201 1.00 127.85 125 LEU a CA 1
ATOM 3373 C C . LEU C 3 125 ? 326.266 275.454 228.893 1.00 127.85 125 LEU a C 1
ATOM 3374 O O . LEU C 3 125 ? 325.077 275.743 229.057 1.00 127.85 125 LEU a O 1
ATOM 3379 N N . THR C 3 126 ? 327.257 276.247 229.305 1.00 125.70 126 THR a N 1
ATOM 3380 C CA . THR C 3 126 ? 326.958 277.552 229.886 1.00 125.70 126 THR a CA 1
ATOM 3381 C C . THR C 3 126 ? 326.561 278.565 228.818 1.00 125.70 126 THR a C 1
ATOM 3382 O O . THR C 3 126 ? 325.772 279.476 229.091 1.00 125.70 126 THR a O 1
ATOM 3386 N N . SER C 3 127 ? 327.092 278.423 227.607 1.00 126.03 127 SER a N 1
ATOM 3387 C CA . SER C 3 127 ? 326.800 279.355 226.534 1.00 126.03 127 SER a CA 1
ATOM 3388 C C . SER C 3 127 ? 325.382 279.144 226.005 1.00 126.03 127 SER a C 1
ATOM 3389 O O . SER C 3 127 ? 324.786 278.083 226.203 1.00 126.03 127 SER a O 1
ATOM 3392 N N . PRO C 3 128 ? 324.814 280.154 225.328 1.00 127.16 128 PRO a N 1
ATOM 3393 C CA . PRO C 3 128 ? 323.485 279.980 224.723 1.00 127.16 128 PRO a CA 1
ATOM 3394 C C . PRO C 3 128 ? 323.479 278.952 223.602 1.00 127.16 128 PRO a C 1
ATOM 3395 O O . PRO C 3 128 ? 324.516 278.365 223.279 1.00 127.16 128 PRO a O 1
ATOM 3399 N N . VAL C 3 129 ? 322.316 278.732 222.995 1.00 129.08 129 VAL a N 1
ATOM 3400 C CA . VAL C 3 129 ? 322.127 277.643 222.049 1.00 129.08 129 VAL a CA 1
ATOM 3401 C C . VAL C 3 129 ? 321.847 278.204 220.660 1.00 129.08 129 VAL a C 1
ATOM 3402 O O . VAL C 3 129 ? 321.445 279.359 220.488 1.00 129.08 129 VAL a O 1
ATOM 3406 N N . LYS C 3 130 ? 322.075 277.363 219.654 1.00 134.50 130 LYS a N 1
ATOM 3407 C CA . LYS C 3 130 ? 321.748 277.648 218.267 1.00 134.50 130 LYS a CA 1
ATOM 3408 C C . LYS C 3 130 ? 320.955 276.485 217.691 1.00 134.50 130 LYS a C 1
ATOM 3409 O O . LYS C 3 130 ? 321.090 275.350 218.159 1.00 134.50 130 LYS a O 1
ATOM 3415 N N . PRO C 3 131 ? 320.124 276.738 216.676 1.00 135.96 131 PRO a N 1
ATOM 3416 C CA . PRO C 3 131 ? 319.193 275.703 216.201 1.00 135.96 131 PRO a CA 1
ATOM 3417 C C . PRO C 3 131 ? 319.893 274.407 215.811 1.00 135.96 131 PRO a C 1
ATOM 3418 O O . PRO C 3 131 ? 320.992 274.411 215.253 1.00 135.96 131 PRO a O 1
ATOM 3422 N N . GLY C 3 132 ? 319.235 273.295 216.117 1.00 134.80 132 GLY a N 1
ATOM 3423 C CA . GLY C 3 132 ? 319.780 271.986 215.814 1.00 134.80 132 GLY a CA 1
ATOM 3424 C C . GLY C 3 132 ? 318.789 270.906 216.191 1.00 134.80 132 GLY a C 1
ATOM 3425 O O . GLY C 3 132 ? 317.630 271.185 216.504 1.00 134.80 132 GLY a O 1
ATOM 3426 N N . ALA C 3 133 ? 319.261 269.656 216.147 1.00 132.93 133 ALA a N 1
ATOM 3427 C CA . ALA C 3 133 ? 318.413 268.532 216.538 1.00 132.93 133 ALA a CA 1
ATOM 3428 C C . ALA C 3 133 ? 317.979 268.659 217.993 1.00 132.93 133 ALA a C 1
ATOM 3429 O O . ALA C 3 133 ? 316.791 268.532 218.315 1.00 132.93 133 ALA a O 1
ATOM 3431 N N . LYS C 3 134 ? 318.937 268.893 218.889 1.00 131.56 134 LYS a N 1
ATOM 3432 C CA . LYS C 3 134 ? 318.742 269.366 220.256 1.00 131.56 134 LYS a CA 1
ATOM 3433 C C . LYS C 3 134 ? 318.103 268.354 221.201 1.00 131.56 134 LYS a C 1
ATOM 3434 O O . LYS C 3 134 ? 317.980 268.653 222.394 1.00 131.56 134 LYS a O 1
ATOM 3440 N N . LEU C 3 135 ? 317.687 267.180 220.731 1.00 125.27 135 LEU a N 1
ATOM 3441 C CA . LEU C 3 135 ? 316.983 266.227 221.585 1.00 125.27 135 LEU a CA 1
ATOM 3442 C C . LEU C 3 135 ? 317.673 264.875 221.568 1.00 125.27 135 LEU a C 1
ATOM 3443 O O . LEU C 3 135 ? 317.678 264.188 220.541 1.00 125.27 135 LEU a O 1
ATOM 3448 N N . GLU C 3 136 ? 318.252 264.501 222.706 1.00 130.51 136 GLU a N 1
ATOM 3449 C CA . GLU C 3 136 ? 318.610 263.114 222.967 1.00 130.51 136 GLU a CA 1
ATOM 3450 C C . GLU C 3 136 ? 318.303 262.665 224.388 1.00 130.51 136 GLU a C 1
ATOM 3451 O O . GLU C 3 136 ? 318.373 261.461 224.654 1.00 130.51 136 GLU a O 1
ATOM 3457 N N . GLY C 3 137 ? 317.967 263.568 225.302 1.00 120.16 137 GLY a N 1
ATOM 3458 C CA . GLY C 3 137 ? 317.641 263.182 226.663 1.00 120.16 137 GLY a CA 1
ATOM 3459 C C . GLY C 3 137 ? 317.110 264.371 227.433 1.00 120.16 137 GLY a C 1
ATOM 3460 O O . GLY C 3 137 ? 317.052 265.496 226.925 1.00 120.16 137 GLY a O 1
ATOM 3461 N N . VAL C 3 138 ? 316.719 264.104 228.680 1.00 106.34 138 VAL a N 1
ATOM 3462 C CA . VAL C 3 138 ? 316.133 265.124 229.544 1.00 106.34 138 VAL a CA 1
ATOM 3463 C C . VAL C 3 138 ? 316.173 264.608 230.975 1.00 106.34 138 VAL a C 1
ATOM 3464 O O . VAL C 3 138 ? 316.144 263.398 231.214 1.00 106.34 138 VAL a O 1
ATOM 3468 N N . ARG C 3 139 ? 316.255 265.533 231.930 1.00 103.96 139 ARG a N 1
ATOM 3469 C CA . ARG C 3 139 ? 316.224 265.181 233.343 1.00 103.96 139 ARG a CA 1
ATOM 3470 C C . ARG C 3 139 ? 315.510 266.282 234.114 1.00 103.96 139 ARG a C 1
ATOM 3471 O O . ARG C 3 139 ? 315.375 267.413 233.638 1.00 103.96 139 ARG a O 1
ATOM 3479 N N . VAL C 3 140 ? 315.055 265.938 235.320 1.00 91.77 140 VAL a N 1
ATOM 3480 C CA . VAL C 3 140 ? 314.276 266.845 236.151 1.00 91.77 140 VAL a CA 1
ATOM 3481 C C . VAL C 3 140 ? 314.912 266.946 237.531 1.00 91.77 140 VAL a C 1
ATOM 3482 O O . VAL C 3 140 ? 315.676 266.080 237.959 1.00 91.77 140 VAL a O 1
ATOM 3486 N N . TYR C 3 141 ? 314.580 268.033 238.226 1.00 92.64 141 TYR a N 1
ATOM 3487 C CA . TYR C 3 141 ? 315.060 268.285 239.577 1.00 92.64 141 TYR a CA 1
ATOM 3488 C C . TYR C 3 141 ? 313.956 268.955 240.382 1.00 92.64 141 TYR a C 1
ATOM 3489 O O . TYR C 3 141 ? 313.008 269.517 239.828 1.00 92.64 141 TYR a O 1
ATOM 3498 N N . ASP C 3 142 ? 314.089 268.889 241.703 1.00 89.21 142 ASP a N 1
ATOM 3499 C CA . ASP C 3 142 ? 313.113 269.485 242.601 1.00 89.21 142 ASP a CA 1
ATOM 3500 C C . ASP C 3 142 ? 313.491 270.938 242.894 1.00 89.21 142 ASP a C 1
ATOM 3501 O O . ASP C 3 142 ? 314.449 271.482 242.338 1.00 89.21 142 ASP a O 1
ATOM 3506 N N . ARG C 3 143 ? 312.731 271.582 243.783 1.00 85.21 143 ARG a N 1
ATOM 3507 C CA . ARG C 3 143 ? 312.964 272.990 244.089 1.00 85.21 143 ARG a CA 1
ATOM 3508 C C . ARG C 3 143 ? 314.252 273.198 244.875 1.00 85.21 143 ARG a C 1
ATOM 3509 O O . ARG C 3 143 ? 314.937 274.209 244.684 1.00 85.21 143 ARG a O 1
ATOM 3517 N N . PHE C 3 144 ? 314.607 272.252 245.745 1.00 87.45 144 PHE a N 1
ATOM 3518 C CA . PHE C 3 144 ? 315.727 272.440 246.659 1.00 87.45 144 PHE a CA 1
ATOM 3519 C C . PHE C 3 144 ? 317.084 272.382 245.969 1.00 87.45 144 PHE a C 1
ATOM 3520 O O . PHE C 3 144 ? 318.094 272.693 246.610 1.00 87.45 144 PHE a O 1
ATOM 3528 N N . ALA C 3 145 ? 317.141 271.997 244.695 1.00 92.89 145 ALA a N 1
ATOM 3529 C CA . ALA C 3 145 ? 318.404 271.830 243.988 1.00 92.89 145 ALA a CA 1
ATOM 3530 C C . ALA C 3 145 ? 318.670 272.930 242.967 1.00 92.89 145 ALA a C 1
ATOM 3531 O O . ALA C 3 145 ? 319.549 272.766 242.115 1.00 92.89 145 ALA a O 1
ATOM 3533 N N . ILE C 3 146 ? 317.941 274.042 243.025 1.00 93.48 146 ILE a N 1
ATOM 3534 C CA . ILE C 3 146 ? 318.099 275.144 242.082 1.00 93.48 146 ILE a CA 1
ATOM 3535 C C . ILE C 3 146 ? 318.399 276.413 242.866 1.00 93.48 146 ILE a C 1
ATOM 3536 O O . ILE C 3 146 ? 317.761 276.680 243.891 1.00 93.48 146 ILE a O 1
ATOM 3541 N N . THR C 3 147 ? 319.368 277.192 242.385 1.00 105.94 147 THR a N 1
ATOM 3542 C CA . THR C 3 147 ? 319.802 278.404 243.065 1.00 105.94 147 THR a CA 1
ATOM 3543 C C . THR C 3 147 ? 320.193 279.454 242.034 1.00 105.94 147 THR a C 1
ATOM 3544 O O . THR C 3 147 ? 320.748 279.134 240.979 1.00 105.94 147 THR a O 1
ATOM 3548 N N . ILE C 3 148 ? 319.897 280.714 242.349 1.00 117.13 148 ILE a N 1
ATOM 3549 C CA . ILE C 3 148 ? 320.251 281.844 241.498 1.00 117.13 148 ILE a CA 1
ATOM 3550 C C . ILE C 3 148 ? 321.625 282.354 241.912 1.00 117.13 148 ILE a C 1
ATOM 3551 O O . ILE C 3 148 ? 321.895 282.534 243.105 1.00 117.13 148 ILE a O 1
ATOM 3556 N N . GLU C 3 149 ? 322.498 282.588 240.931 1.00 125.48 149 GLU a N 1
ATOM 3557 C CA . GLU C 3 149 ? 323.842 283.059 241.247 1.00 125.48 149 GLU a CA 1
ATOM 3558 C C . GLU C 3 149 ? 324.227 284.311 240.462 1.00 125.48 149 GLU a C 1
ATOM 3559 O O . GLU C 3 149 ? 324.971 285.155 240.973 1.00 125.48 149 GLU a O 1
ATOM 3565 N N . LYS C 3 150 ? 323.737 284.451 239.230 1.00 130.47 150 LYS a N 1
ATOM 3566 C CA . LYS C 3 150 ? 324.087 285.586 238.384 1.00 130.47 150 LYS a CA 1
ATOM 3567 C C . LYS C 3 150 ? 322.823 286.250 237.860 1.00 130.47 150 LYS a C 1
ATOM 3568 O O . LYS C 3 150 ? 321.866 285.570 237.477 1.00 130.47 150 LYS a O 1
ATOM 3574 N N . ARG C 3 151 ? 322.827 287.583 237.840 1.00 137.44 151 ARG a N 1
ATOM 3575 C CA . ARG C 3 151 ? 321.655 288.365 237.476 1.00 137.44 151 ARG a CA 1
ATOM 3576 C C . ARG C 3 151 ? 322.072 289.552 236.619 1.00 137.44 151 ARG a C 1
ATOM 3577 O O . ARG C 3 151 ? 323.148 290.122 236.819 1.00 137.44 151 ARG a O 1
ATOM 3585 N N . VAL C 3 152 ? 321.217 289.922 235.664 1.00 141.01 152 VAL a N 1
ATOM 3586 C CA . VAL C 3 152 ? 321.435 291.088 234.816 1.00 141.01 152 VAL a CA 1
ATOM 3587 C C . VAL C 3 152 ? 320.225 292.005 234.920 1.00 141.01 152 VAL a C 1
ATOM 3588 O O . VAL C 3 152 ? 319.106 291.564 235.202 1.00 141.01 152 VAL a O 1
ATOM 3592 N N . THR C 3 153 ? 320.458 293.295 234.685 1.00 149.12 153 THR a N 1
ATOM 3593 C CA . THR C 3 153 ? 319.430 294.324 234.792 1.00 149.12 153 THR a CA 1
ATOM 3594 C C . THR C 3 153 ? 319.520 295.313 233.636 1.00 149.12 153 THR a C 1
ATOM 3595 O O . THR C 3 153 ? 319.316 296.519 233.807 1.00 149.12 153 THR a O 1
ATOM 3599 N N . ASN C 3 154 ? 319.813 294.816 232.433 1.00 154.35 154 ASN a N 1
ATOM 3600 C CA . ASN C 3 154 ? 319.900 295.675 231.257 1.00 154.35 154 ASN a CA 1
ATOM 3601 C C . ASN C 3 154 ? 318.553 296.323 230.959 1.00 154.35 154 ASN a C 1
ATOM 3602 O O . ASN C 3 154 ? 317.602 295.642 230.565 1.00 154.35 154 ASN a O 1
ATOM 3607 N N . ALA C 3 155 ? 318.470 297.643 231.143 1.00 155.51 155 ALA a N 1
ATOM 3608 C CA . ALA C 3 155 ? 317.199 298.342 230.983 1.00 155.51 155 ALA a CA 1
ATOM 3609 C C . ALA C 3 155 ? 316.708 298.297 229.541 1.00 155.51 155 ALA a C 1
ATOM 3610 O O . ALA C 3 155 ? 315.503 298.162 229.296 1.00 155.51 155 ALA a O 1
ATOM 3612 N N . ARG C 3 156 ? 317.621 298.422 228.575 1.00 160.59 156 ARG a N 1
ATOM 3613 C CA . ARG C 3 156 ? 317.217 298.467 227.172 1.00 160.59 156 ARG a CA 1
ATOM 3614 C C . ARG C 3 156 ? 316.549 297.166 226.744 1.00 160.59 156 ARG a C 1
ATOM 3615 O O . ARG C 3 156 ? 315.516 297.181 226.064 1.00 160.59 156 ARG a O 1
ATOM 3623 N N . SER C 3 157 ? 317.127 296.031 227.130 1.00 156.15 157 SER a N 1
ATOM 3624 C CA . SER C 3 157 ? 316.579 294.732 226.757 1.00 156.15 157 SER a CA 1
ATOM 3625 C C . SER C 3 157 ? 315.475 294.318 227.730 1.00 156.15 157 SER a C 1
ATOM 3626 O O . SER C 3 157 ? 315.683 294.333 228.945 1.00 156.15 157 SER a O 1
ATOM 3629 N N . PRO C 3 158 ? 314.295 293.957 227.224 1.00 151.77 158 PRO a N 1
ATOM 3630 C CA . PRO C 3 158 ? 313.230 293.432 228.084 1.00 151.77 158 PRO a CA 1
ATOM 3631 C C . PRO C 3 158 ? 313.622 292.232 228.934 1.00 151.77 158 PRO a C 1
ATOM 3632 O O . PRO C 3 158 ? 312.819 291.807 229.770 1.00 151.77 158 PRO a O 1
ATOM 3636 N N . ARG C 3 159 ? 314.819 291.675 228.754 1.00 148.22 159 ARG a N 1
ATOM 3637 C CA . ARG C 3 159 ? 315.244 290.482 229.473 1.00 148.22 159 ARG a CA 1
ATOM 3638 C C . ARG C 3 159 ? 315.623 290.759 230.921 1.00 148.22 159 ARG a C 1
ATOM 3639 O O . ARG C 3 159 ? 315.881 289.809 231.668 1.00 148.22 159 ARG a O 1
ATOM 3647 N N . TYR C 3 160 ? 315.671 292.022 231.335 1.00 148.33 160 TYR a N 1
ATOM 3648 C CA . TYR C 3 160 ? 315.991 292.340 232.716 1.00 148.33 160 TYR a CA 1
ATOM 3649 C C . TYR C 3 160 ? 314.835 291.957 233.636 1.00 148.33 160 TYR a C 1
ATOM 3650 O O . TYR C 3 160 ? 313.690 291.789 233.210 1.00 148.33 160 TYR a O 1
ATOM 3659 N N . GLY C 3 161 ? 315.154 291.822 234.923 1.00 144.20 161 GLY a N 1
ATOM 3660 C CA . GLY C 3 161 ? 314.190 291.406 235.915 1.00 144.20 161 GLY a CA 1
ATOM 3661 C C . GLY C 3 161 ? 314.120 289.914 236.156 1.00 144.20 161 GLY a C 1
ATOM 3662 O O . GLY C 3 161 ? 313.394 289.484 237.062 1.00 144.20 161 GLY a O 1
ATOM 3663 N N . GLU C 3 162 ? 314.848 289.108 235.381 1.00 138.70 162 GLU a N 1
ATOM 3664 C CA . GLU C 3 162 ? 314.831 287.662 235.527 1.00 138.70 162 GLU a CA 1
ATOM 3665 C C . GLU C 3 162 ? 316.243 287.101 235.409 1.00 138.70 162 GLU a C 1
ATOM 3666 O O . GLU C 3 162 ? 317.057 287.625 234.635 1.00 138.70 162 GLU a O 1
ATOM 3672 N N . PRO C 3 163 ? 316.561 286.052 236.166 1.00 131.27 163 PRO a N 1
ATOM 3673 C CA . PRO C 3 163 ? 317.921 285.500 236.133 1.00 131.27 163 PRO a CA 1
ATOM 3674 C C . PRO C 3 163 ? 318.247 284.857 234.795 1.00 131.27 163 PRO a C 1
ATOM 3675 O O . PRO C 3 163 ? 317.373 284.347 234.091 1.00 131.27 163 PRO a O 1
ATOM 3679 N N . GLU C 3 164 ? 319.537 284.873 234.455 1.00 131.93 164 GLU a N 1
ATOM 3680 C CA . GLU C 3 164 ? 320.008 284.347 233.182 1.00 131.93 164 GLU a CA 1
ATOM 3681 C C . GLU C 3 164 ? 320.862 283.094 233.307 1.00 131.93 164 GLU a C 1
ATOM 3682 O O . GLU C 3 164 ? 320.928 282.319 232.349 1.00 131.93 164 GLU a O 1
ATOM 3688 N N . ILE C 3 165 ? 321.519 282.877 234.445 1.00 123.87 165 ILE a N 1
ATOM 3689 C CA . ILE C 3 165 ? 322.343 281.695 234.666 1.00 123.87 165 ILE a CA 1
ATOM 3690 C C . ILE C 3 165 ? 321.858 281.005 235.932 1.00 123.87 165 ILE a C 1
ATOM 3691 O O . ILE C 3 165 ? 321.673 281.656 236.967 1.00 123.87 165 ILE a O 1
ATOM 3696 N N . TYR C 3 166 ? 321.658 279.694 235.851 1.00 116.17 166 TYR a N 1
ATOM 3697 C CA . TYR C 3 166 ? 321.133 278.902 236.952 1.00 116.17 166 TYR a CA 1
ATOM 3698 C C . TYR C 3 166 ? 322.208 277.956 237.469 1.00 116.17 166 TYR a C 1
ATOM 3699 O O . TYR C 3 166 ? 323.022 277.444 236.694 1.00 116.17 166 TYR a O 1
ATOM 3708 N N . LYS C 3 167 ? 322.207 277.729 238.779 1.00 109.40 167 LYS a N 1
ATOM 3709 C CA . LYS C 3 167 ? 323.132 276.806 239.424 1.00 109.40 167 LYS a CA 1
ATOM 3710 C C . LYS C 3 167 ? 322.343 275.625 239.971 1.00 109.40 167 LYS a C 1
ATOM 3711 O O . LYS C 3 167 ? 321.417 275.810 240.768 1.00 109.40 167 LYS a O 1
ATOM 3717 N N . VAL C 3 168 ? 322.710 274.419 239.548 1.00 108.99 168 VAL a N 1
ATOM 3718 C CA . VAL C 3 168 ? 322.068 273.192 240.000 1.00 108.99 168 VAL a CA 1
ATOM 3719 C C . VAL C 3 168 ? 323.068 272.393 240.825 1.00 108.99 168 VAL a C 1
ATOM 3720 O O . VAL C 3 168 ? 324.247 272.292 240.468 1.00 108.99 168 VAL a O 1
ATOM 3724 N N . SER C 3 169 ? 322.600 271.853 241.948 1.00 110.41 169 SER a N 1
ATOM 3725 C CA . SER C 3 169 ? 323.430 271.074 242.866 1.00 110.41 169 SER a CA 1
ATOM 3726 C C . SER C 3 169 ? 322.707 269.772 243.182 1.00 110.41 169 SER a C 1
ATOM 3727 O O . SER C 3 169 ? 322.111 269.624 244.258 1.00 110.41 169 SER a O 1
ATOM 3730 N N . PRO C 3 170 ? 322.732 268.807 242.261 1.00 116.03 170 PRO a N 1
ATOM 3731 C CA . PRO C 3 170 ? 322.025 267.540 242.511 1.00 116.03 170 PRO a CA 1
ATOM 3732 C C . PRO C 3 170 ? 322.549 266.778 243.715 1.00 116.03 170 PRO a C 1
ATOM 3733 O O . PRO C 3 170 ? 321.801 265.994 244.313 1.00 116.03 170 PRO a O 1
ATOM 3737 N N . GLY C 3 171 ? 323.803 266.980 244.088 1.00 130.26 171 GLY a N 1
ATOM 3738 C CA . GLY C 3 171 ? 324.392 266.272 245.212 1.00 130.26 171 GLY a CA 1
ATOM 3739 C C . GLY C 3 171 ? 325.146 265.032 244.750 1.00 130.26 171 GLY a C 1
ATOM 3740 O O . GLY C 3 171 ? 325.936 265.096 243.811 1.00 130.26 171 GLY a O 1
ATOM 3741 N N . ASP C 3 172 ? 324.897 263.907 245.424 1.00 139.05 172 ASP a N 1
ATOM 3742 C CA . ASP C 3 172 ? 325.492 262.597 245.123 1.00 139.05 172 ASP a CA 1
ATOM 3743 C C . ASP C 3 172 ? 326.959 262.711 244.707 1.00 139.05 172 ASP a C 1
ATOM 3744 O O . ASP C 3 172 ? 327.404 262.127 243.717 1.00 139.05 172 ASP a O 1
ATOM 3749 N N . ASN C 3 173 ? 327.709 263.474 245.504 1.00 142.28 173 ASN a N 1
ATOM 3750 C CA . ASN C 3 173 ? 329.159 263.664 245.368 1.00 142.28 173 ASN a CA 1
ATOM 3751 C C . ASN C 3 173 ? 329.584 263.901 243.919 1.00 142.28 173 ASN a C 1
ATOM 3752 O O . ASN C 3 173 ? 330.494 263.257 243.392 1.00 142.28 173 ASN a O 1
ATOM 3757 N N . ILE C 3 174 ? 328.915 264.855 243.268 1.00 133.27 174 ILE a N 1
ATOM 3758 C CA . ILE C 3 174 ? 329.331 265.342 241.959 1.00 133.27 174 ILE a CA 1
ATOM 3759 C C . ILE C 3 174 ? 329.351 266.864 241.990 1.00 133.27 174 ILE a C 1
ATOM 3760 O O . ILE C 3 174 ? 328.687 267.505 242.807 1.00 133.27 174 ILE a O 1
ATOM 3765 N N . GLN C 3 175 ? 330.133 267.437 241.084 1.00 126.63 175 GLN a N 1
ATOM 3766 C CA . GLN C 3 175 ? 330.334 268.881 241.075 1.00 126.63 175 GLN a CA 1
ATOM 3767 C C . GLN C 3 175 ? 329.103 269.589 240.519 1.00 126.63 175 GLN a C 1
ATOM 3768 O O . GLN C 3 175 ? 328.610 269.217 239.448 1.00 126.63 175 GLN a O 1
ATOM 3774 N N . PRO C 3 176 ? 328.576 270.597 241.214 1.00 118.14 176 PRO a N 1
ATOM 3775 C CA . PRO C 3 176 ? 327.498 271.406 240.635 1.00 118.14 176 PRO a CA 1
ATOM 3776 C C . PRO C 3 176 ? 327.968 272.128 239.381 1.00 118.14 176 PRO a C 1
ATOM 3777 O O . PRO C 3 176 ? 329.131 272.516 239.259 1.00 118.14 176 PRO a O 1
ATOM 3781 N N . TYR C 3 177 ? 327.042 272.308 238.442 1.00 114.16 177 TYR a N 1
ATOM 3782 C CA . TYR C 3 177 ? 327.353 272.932 237.164 1.00 114.16 177 TYR a CA 1
ATOM 3783 C C . TYR C 3 177 ? 326.320 274.002 236.849 1.00 114.16 177 TYR a C 1
ATOM 3784 O O . TYR C 3 177 ? 325.157 273.905 237.250 1.00 114.16 177 TYR a O 1
ATOM 3793 N N . LEU C 3 178 ? 326.760 275.026 236.124 1.00 115.69 178 LEU a N 1
ATOM 3794 C CA . LEU C 3 178 ? 325.928 276.177 235.807 1.00 115.69 178 LEU a CA 1
ATOM 3795 C C . LEU C 3 178 ? 325.210 275.975 234.478 1.00 115.69 178 LEU a C 1
ATOM 3796 O O . LEU C 3 178 ? 325.700 275.282 233.583 1.00 115.69 178 LEU a O 1
ATOM 3801 N N . ILE C 3 179 ? 324.039 276.599 234.356 1.00 118.30 179 ILE a N 1
ATOM 3802 C CA . ILE C 3 179 ? 323.166 276.424 233.201 1.00 118.30 179 ILE a CA 1
ATOM 3803 C C . ILE C 3 179 ? 322.713 277.792 232.706 1.00 118.30 179 ILE a C 1
ATOM 3804 O O . ILE C 3 179 ? 322.386 278.675 233.505 1.00 118.30 179 ILE a O 1
ATOM 3809 N N . HIS C 3 180 ? 322.693 277.964 231.386 1.00 125.31 180 HIS a N 1
ATOM 3810 C CA . HIS C 3 180 ? 322.105 279.153 230.790 1.00 125.31 180 HIS a CA 1
ATOM 3811 C C . HIS C 3 180 ? 320.580 279.094 230.878 1.00 125.31 180 HIS a C 1
ATOM 3812 O O . HIS C 3 180 ? 319.976 278.021 230.961 1.00 125.31 180 HIS a O 1
ATOM 3819 N N . HIS C 3 181 ? 319.956 280.275 230.857 1.00 129.89 181 HIS a N 1
ATOM 3820 C CA . HIS C 3 181 ? 318.505 280.349 231.013 1.00 129.89 181 HIS a CA 1
ATOM 3821 C C . HIS C 3 181 ? 317.779 279.641 229.876 1.00 129.89 181 HIS a C 1
ATOM 3822 O O . HIS C 3 181 ? 316.803 278.918 230.109 1.00 129.89 181 HIS a O 1
ATOM 3829 N N . THR C 3 182 ? 318.238 279.836 228.638 1.00 125.03 182 THR a N 1
ATOM 3830 C CA . THR C 3 182 ? 317.522 279.306 227.483 1.00 125.03 182 THR a CA 1
ATOM 3831 C C . THR C 3 182 ? 317.508 277.784 227.441 1.00 125.03 182 THR a C 1
ATOM 3832 O O . THR C 3 182 ? 316.661 277.206 226.752 1.00 125.03 182 THR a O 1
ATOM 3836 N N . ARG C 3 183 ? 318.421 277.123 228.153 1.00 120.98 183 ARG a N 1
ATOM 3837 C CA . ARG C 3 183 ? 318.505 275.669 228.071 1.00 120.98 183 ARG a CA 1
ATOM 3838 C C . ARG C 3 183 ? 317.389 274.982 228.850 1.00 120.98 183 ARG a C 1
ATOM 3839 O O . ARG C 3 183 ? 316.835 273.980 228.384 1.00 120.98 183 ARG a O 1
ATOM 3847 N N . ILE C 3 184 ? 317.041 275.496 230.028 1.00 105.51 184 ILE a N 1
ATOM 3848 C CA . ILE C 3 184 ? 316.118 274.817 230.926 1.00 105.51 184 ILE a CA 1
ATOM 3849 C C . ILE C 3 184 ? 314.874 275.674 231.131 1.00 105.51 184 ILE a C 1
ATOM 3850 O O . ILE C 3 184 ? 314.787 276.814 230.676 1.00 105.51 184 ILE a O 1
ATOM 3855 N N . PHE C 3 185 ? 313.905 275.093 231.834 1.00 96.92 185 PHE a N 1
ATOM 3856 C CA . PHE C 3 185 ? 312.627 275.724 232.123 1.00 96.92 185 PHE a CA 1
ATOM 3857 C C . PHE C 3 185 ? 312.320 275.595 233.606 1.00 96.92 185 PHE a C 1
ATOM 3858 O O . PHE C 3 185 ? 312.706 274.612 234.245 1.00 96.92 185 PHE a O 1
ATOM 3866 N N . ILE C 3 186 ? 311.623 276.589 234.148 1.00 90.13 186 ILE a N 1
ATOM 3867 C CA . ILE C 3 186 ? 311.251 276.619 235.557 1.00 90.13 186 ILE a CA 1
ATOM 3868 C C . ILE C 3 186 ? 309.749 276.395 235.660 1.00 90.13 186 ILE a C 1
ATOM 3869 O O . ILE C 3 186 ? 308.959 277.141 235.069 1.00 90.13 186 ILE a O 1
ATOM 3874 N N . ALA C 3 187 ? 309.353 275.376 236.416 1.00 85.50 187 ALA a N 1
ATOM 3875 C CA . ALA C 3 187 ? 307.950 275.033 236.604 1.00 85.50 187 ALA a CA 1
ATOM 3876 C C . ALA C 3 187 ? 307.481 275.538 237.962 1.00 85.50 187 ALA a C 1
ATOM 3877 O O . ALA C 3 187 ? 308.144 275.308 238.978 1.00 85.50 187 ALA a O 1
ATOM 3879 N N . ASP C 3 188 ? 306.341 276.220 237.973 1.00 84.20 188 ASP a N 1
ATOM 3880 C CA . ASP C 3 188 ? 305.795 276.836 239.171 1.00 84.20 188 ASP a CA 1
ATOM 3881 C C . ASP C 3 188 ? 304.402 276.282 239.445 1.00 84.20 188 ASP a C 1
ATOM 3882 O O . ASP C 3 188 ? 303.725 275.763 238.554 1.00 84.20 188 ASP a O 1
ATOM 3887 N N . GLY C 3 189 ? 303.974 276.403 240.699 1.00 79.29 189 GLY a N 1
ATOM 3888 C CA . GLY C 3 189 ? 302.685 275.883 241.110 1.00 79.29 189 GLY a CA 1
ATOM 3889 C C . GLY C 3 189 ? 301.569 276.902 241.014 1.00 79.29 189 GLY a C 1
ATOM 3890 O O . GLY C 3 189 ? 301.213 277.339 239.915 1.00 79.29 189 GLY a O 1
ATOM 3891 N N . GLU C 3 190 ? 301.009 277.289 242.155 1.00 77.29 190 GLU a N 1
ATOM 3892 C CA . GLU C 3 190 ? 299.896 278.224 242.213 1.00 77.29 190 GLU a CA 1
ATOM 3893 C C . GLU C 3 190 ? 300.377 279.596 242.666 1.00 77.29 190 GLU a C 1
ATOM 3894 O O . GLU C 3 190 ? 301.401 279.733 243.341 1.00 77.29 190 GLU a O 1
ATOM 3900 N N . ARG C 3 191 ? 299.614 280.616 242.283 1.00 74.75 191 ARG a N 1
ATOM 3901 C CA . ARG C 3 191 ? 300.010 281.993 242.540 1.00 74.75 191 ARG a CA 1
ATOM 3902 C C . ARG C 3 191 ? 299.946 282.316 244.028 1.00 74.75 191 ARG a C 1
ATOM 3903 O O . ARG C 3 191 ? 299.112 281.782 244.765 1.00 74.75 191 ARG a O 1
ATOM 3911 N N . VAL C 3 192 ? 300.848 283.193 244.467 1.00 76.16 192 VAL a N 1
ATOM 3912 C CA . VAL C 3 192 ? 300.869 283.711 245.826 1.00 76.16 192 VAL a CA 1
ATOM 3913 C C . VAL C 3 192 ? 301.048 285.222 245.754 1.00 76.16 192 VAL a C 1
ATOM 3914 O O . VAL C 3 192 ? 301.376 285.781 244.707 1.00 76.16 192 VAL a O 1
ATOM 3918 N N . THR C 3 193 ? 300.829 285.877 246.889 1.00 78.27 193 THR a N 1
ATOM 3919 C CA . THR C 3 193 ? 300.964 287.324 246.945 1.00 78.27 193 THR a CA 1
ATOM 3920 C C . THR C 3 193 ? 302.390 287.729 246.577 1.00 78.27 193 THR a C 1
ATOM 3921 O O . THR C 3 193 ? 303.344 287.020 246.920 1.00 78.27 193 THR a O 1
ATOM 3925 N N . PRO C 3 194 ? 302.571 288.847 245.870 1.00 78.99 194 PRO a N 1
ATOM 3926 C CA . PRO C 3 194 ? 303.925 289.221 245.427 1.00 78.99 194 PRO a CA 1
ATOM 3927 C C . PRO C 3 194 ? 304.910 289.405 246.566 1.00 78.99 194 PRO a C 1
ATOM 3928 O O . PRO C 3 194 ? 306.099 289.111 246.394 1.00 78.99 194 PRO a O 1
ATOM 3932 N N . GLN C 3 195 ? 304.455 289.887 247.724 1.00 83.96 195 GLN a N 1
ATOM 3933 C CA . GLN C 3 195 ? 305.343 289.995 248.877 1.00 83.96 195 GLN a CA 1
ATOM 3934 C C . GLN C 3 195 ? 305.848 288.621 249.300 1.00 83.96 195 GLN a C 1
ATOM 3935 O O . GLN C 3 195 ? 307.048 288.428 249.529 1.00 83.96 195 GLN a O 1
ATOM 3941 N N . MET C 3 196 ? 304.943 287.645 249.392 1.00 82.89 196 MET a N 1
ATOM 3942 C CA . MET C 3 196 ? 305.361 286.285 249.712 1.00 82.89 196 MET a CA 1
ATOM 3943 C C . MET C 3 196 ? 306.158 285.664 248.573 1.00 82.89 196 MET a C 1
ATOM 3944 O O . MET C 3 196 ? 307.038 284.830 248.818 1.00 82.89 196 MET a O 1
ATOM 3949 N N . ARG C 3 197 ? 305.862 286.047 247.329 1.00 80.79 197 ARG a N 1
ATOM 3950 C CA . ARG C 3 197 ? 306.626 285.536 246.196 1.00 80.79 197 ARG a CA 1
ATOM 3951 C C . ARG C 3 197 ? 308.082 285.975 246.269 1.00 80.79 197 ARG a C 1
ATOM 3952 O O . ARG C 3 197 ? 308.993 285.168 246.054 1.00 80.79 197 ARG a O 1
ATOM 3960 N N . LYS C 3 198 ? 308.321 287.252 246.573 1.00 83.15 198 LYS a N 1
ATOM 3961 C CA . LYS C 3 198 ? 309.692 287.727 246.718 1.00 83.15 198 LYS a CA 1
ATOM 3962 C C . LYS C 3 198 ? 310.310 287.271 248.032 1.00 83.15 198 LYS a C 1
ATOM 3963 O O . LYS C 3 198 ? 311.539 287.247 248.158 1.00 83.15 198 LYS a O 1
ATOM 3969 N N . GLN C 3 199 ? 309.483 286.910 249.016 1.00 82.00 199 GLN a N 1
ATOM 3970 C CA . GLN C 3 199 ? 310.016 286.362 250.258 1.00 82.00 199 GLN a CA 1
ATOM 3971 C C . GLN C 3 199 ? 310.487 284.924 250.076 1.00 82.00 199 GLN a C 1
ATOM 3972 O O . GLN C 3 199 ? 311.432 284.493 250.746 1.00 82.00 199 GLN a O 1
ATOM 3978 N N . ASN C 3 200 ? 309.851 284.172 249.177 1.00 81.98 200 ASN a N 1
ATOM 3979 C CA . ASN C 3 200 ? 310.178 282.772 248.945 1.00 81.98 200 ASN a CA 1
ATOM 3980 C C . ASN C 3 200 ? 311.186 282.576 247.818 1.00 81.98 200 ASN a C 1
ATOM 3981 O O . ASN C 3 200 ? 311.252 281.482 247.246 1.00 81.98 200 ASN a O 1
ATOM 3986 N N . GLN C 3 201 ? 311.964 283.607 247.490 1.00 82.45 201 GLN a N 1
ATOM 3987 C CA . GLN C 3 201 ? 312.984 283.537 246.443 1.00 82.45 201 GLN a CA 1
ATOM 3988 C C . GLN C 3 201 ? 312.377 283.115 245.105 1.00 82.45 201 GLN a C 1
ATOM 3989 O O . GLN C 3 201 ? 312.934 282.301 244.366 1.00 82.45 201 GLN a O 1
ATOM 3995 N N . GLY C 3 202 ? 311.216 283.683 244.797 1.00 82.21 202 GLY a N 1
ATOM 3996 C CA . GLY C 3 202 ? 310.553 283.407 243.534 1.00 82.21 202 GLY a CA 1
ATOM 3997 C C . GLY C 3 202 ? 310.058 281.986 243.373 1.00 82.21 202 GLY a C 1
ATOM 3998 O O . GLY C 3 202 ? 310.118 281.435 242.266 1.00 82.21 202 GLY a O 1
ATOM 3999 N N . TRP C 3 203 ? 309.567 281.377 244.448 1.00 79.16 203 TRP a N 1
ATOM 4000 C CA . TRP C 3 203 ? 308.994 280.041 244.408 1.00 79.16 203 TRP a CA 1
ATOM 4001 C C . TRP C 3 203 ? 307.555 280.086 244.902 1.00 79.16 203 TRP a C 1
ATOM 4002 O O . TRP C 3 203 ? 307.215 280.861 245.801 1.00 79.16 203 TRP a O 1
ATOM 4013 N N . GLY C 3 204 ? 306.714 279.246 244.310 1.00 74.57 204 GLY a N 1
ATOM 4014 C CA . GLY C 3 204 ? 305.323 279.176 244.697 1.00 74.57 204 GLY a CA 1
ATOM 4015 C C . GLY C 3 204 ? 305.135 278.439 246.011 1.00 74.57 204 GLY a C 1
ATOM 4016 O O . GLY C 3 204 ? 306.080 278.007 246.672 1.00 74.57 204 GLY a O 1
ATOM 4017 N N . ALA C 3 205 ? 303.871 278.298 246.393 1.00 70.32 205 ALA a N 1
ATOM 4018 C CA . ALA C 3 205 ? 303.497 277.634 247.631 1.00 70.32 205 ALA a CA 1
ATOM 4019 C C . ALA C 3 205 ? 303.038 276.209 247.352 1.00 70.32 205 ALA a C 1
ATOM 4020 O O . ALA C 3 205 ? 302.738 275.838 246.215 1.00 70.32 205 ALA a O 1
ATOM 4022 N N . SER C 3 206 ? 302.997 275.410 248.413 1.00 64.57 206 SER a N 1
ATOM 4023 C CA . SER C 3 206 ? 302.532 274.039 248.300 1.00 64.57 206 SER a CA 1
ATOM 4024 C C . SER C 3 206 ? 301.011 273.995 248.185 1.00 64.57 206 SER a C 1
ATOM 4025 O O . SER C 3 206 ? 300.295 274.861 248.695 1.00 64.57 206 SER a O 1
ATOM 4028 N N . VAL C 3 207 ? 300.517 272.961 247.500 1.00 58.45 207 VAL a N 1
ATOM 4029 C CA . VAL C 3 207 ? 299.074 272.759 247.393 1.00 58.45 207 VAL a CA 1
ATOM 4030 C C . VAL C 3 207 ? 298.472 272.248 248.692 1.00 58.45 207 VAL a C 1
ATOM 4031 O O . VAL C 3 207 ? 297.255 272.351 248.887 1.00 58.45 207 VAL a O 1
ATOM 4035 N N . LEU C 3 208 ? 299.295 271.729 249.604 1.00 56.48 208 LEU a N 1
ATOM 4036 C CA . LEU C 3 208 ? 298.835 271.295 250.922 1.00 56.48 208 LEU a CA 1
ATOM 4037 C C . LEU C 3 208 ? 298.974 272.468 251.889 1.00 56.48 208 LEU a C 1
ATOM 4038 O O . LEU C 3 208 ? 299.961 272.607 252.610 1.00 56.48 208 LEU a O 1
ATOM 4043 N N . ASN C 3 209 ? 297.957 273.326 251.896 1.00 56.05 209 ASN a N 1
ATOM 4044 C CA . ASN C 3 209 ? 297.937 274.469 252.795 1.00 56.05 209 ASN a CA 1
ATOM 4045 C C . ASN C 3 209 ? 297.568 274.021 254.209 1.00 56.05 209 ASN a C 1
ATOM 4046 O O . ASN C 3 209 ? 297.236 272.859 254.456 1.00 56.05 209 ASN a O 1
ATOM 4051 N N . LYS C 3 210 ? 297.626 274.964 255.152 1.00 57.80 210 LYS a N 1
ATOM 4052 C CA . LYS C 3 210 ? 297.393 274.632 256.556 1.00 57.80 210 LYS a CA 1
ATOM 4053 C C . LYS C 3 210 ? 295.975 274.119 256.784 1.00 57.80 210 LYS a C 1
ATOM 4054 O O . LYS C 3 210 ? 295.769 273.145 257.522 1.00 57.80 210 LYS a O 1
ATOM 4060 N N . SER C 3 211 ? 294.984 274.767 256.167 1.00 55.56 211 SER a N 1
ATOM 4061 C CA . SER C 3 211 ? 293.598 274.344 256.342 1.00 55.56 211 SER a CA 1
ATOM 4062 C C . SER C 3 211 ? 293.386 272.933 255.810 1.00 55.56 211 SER a C 1
ATOM 4063 O O . SER C 3 211 ? 292.750 272.098 256.462 1.00 55.56 211 SER a O 1
ATOM 4066 N N . LEU C 3 212 ? 293.927 272.641 254.626 1.00 52.32 212 LEU a N 1
ATOM 4067 C CA . LEU C 3 212 ? 293.828 271.285 254.098 1.00 52.32 212 LEU a CA 1
ATOM 4068 C C . LEU C 3 212 ? 294.550 270.297 255.004 1.00 52.32 212 LEU a C 1
ATOM 4069 O O . LEU C 3 212 ? 294.061 269.185 255.239 1.00 52.32 212 LEU a O 1
ATOM 4074 N N . ILE C 3 213 ? 295.705 270.696 255.541 1.00 54.61 213 ILE a N 1
ATOM 4075 C CA . ILE C 3 213 ? 296.487 269.801 256.389 1.00 54.61 213 ILE a CA 1
ATOM 4076 C C . ILE C 3 213 ? 295.695 269.407 257.629 1.00 54.61 213 ILE a C 1
ATOM 4077 O O . ILE C 3 213 ? 295.564 268.220 257.949 1.00 54.61 213 ILE a O 1
ATOM 4082 N N . ASP C 3 214 ? 295.136 270.390 258.343 1.00 58.93 214 ASP a N 1
ATOM 4083 C CA . ASP C 3 214 ? 294.449 270.031 259.582 1.00 58.93 214 ASP a CA 1
ATOM 4084 C C . ASP C 3 214 ? 293.080 269.410 259.310 1.00 58.93 214 ASP a C 1
ATOM 4085 O O . ASP C 3 214 ? 292.595 268.610 260.123 1.00 58.93 214 ASP a O 1
ATOM 4090 N N . ALA C 3 215 ? 292.458 269.732 258.169 1.00 54.49 215 ALA a N 1
ATOM 4091 C CA . ALA C 3 215 ? 291.236 269.037 257.778 1.00 54.49 215 ALA a CA 1
ATOM 4092 C C . ALA C 3 215 ? 291.502 267.560 257.524 1.00 54.49 215 ALA a C 1
ATOM 4093 O O . ALA C 3 215 ? 290.676 266.705 257.863 1.00 54.49 215 ALA a O 1
ATOM 4095 N N . ILE C 3 216 ? 292.638 267.239 256.902 1.00 51.86 216 ILE a N 1
ATOM 4096 C CA . ILE C 3 216 ? 293.030 265.839 256.771 1.00 51.86 216 ILE a CA 1
ATOM 4097 C C . ILE C 3 216 ? 293.338 265.244 258.139 1.00 51.86 216 ILE a C 1
ATOM 4098 O O . ILE C 3 216 ? 292.969 264.100 258.433 1.00 51.86 216 ILE a O 1
ATOM 4103 N N . CYS C 3 217 ? 294.015 266.011 258.996 1.00 57.66 217 CYS a N 1
ATOM 4104 C CA . CYS C 3 217 ? 294.512 265.473 260.259 1.00 57.66 217 CYS a CA 1
ATOM 4105 C C . CYS C 3 217 ? 293.376 265.081 261.199 1.00 57.66 217 CYS a C 1
ATOM 4106 O O . CYS C 3 217 ? 293.414 264.009 261.815 1.00 57.66 217 CYS a O 1
ATOM 4109 N N . ASP C 3 218 ? 292.356 265.932 261.330 1.00 59.05 218 ASP a N 1
ATOM 4110 C CA . ASP C 3 218 ? 291.326 265.652 262.329 1.00 59.05 218 ASP a CA 1
ATOM 4111 C C . ASP C 3 218 ? 290.371 264.537 261.913 1.00 59.05 218 ASP a C 1
ATOM 4112 O O . ASP C 3 218 ? 289.647 264.012 262.768 1.00 59.05 218 ASP a O 1
ATOM 4117 N N . TYR C 3 219 ? 290.363 264.150 260.635 1.00 56.01 219 TYR a N 1
ATOM 4118 C CA . TYR C 3 219 ? 289.541 263.022 260.209 1.00 56.01 219 TYR a CA 1
ATOM 4119 C C . TYR C 3 219 ? 289.976 261.729 260.890 1.00 56.01 219 TYR a C 1
ATOM 4120 O O . TYR C 3 219 ? 289.135 260.929 261.320 1.00 56.01 219 TYR a O 1
ATOM 4129 N N . ASP C 3 220 ? 291.287 261.500 260.981 1.00 56.69 220 ASP a N 1
ATOM 4130 C CA . ASP C 3 220 ? 291.783 260.303 261.649 1.00 56.69 220 ASP a CA 1
ATOM 4131 C C . ASP C 3 220 ? 291.426 260.315 263.129 1.00 56.69 220 ASP a C 1
ATOM 4132 O O . ASP C 3 220 ? 291.093 259.272 263.705 1.00 56.69 220 ASP a O 1
ATOM 4137 N N . TYR C 3 221 ? 291.495 261.488 263.761 1.00 52.09 221 TYR a N 1
ATOM 4138 C CA . TYR C 3 221 ? 291.067 261.609 265.149 1.00 52.09 221 TYR a CA 1
ATOM 4139 C C . TYR C 3 221 ? 289.594 261.252 265.296 1.00 52.09 221 TYR a C 1
ATOM 4140 O O . TYR C 3 221 ? 289.205 260.555 266.242 1.00 52.09 221 TYR a O 1
ATOM 4149 N N . CYS C 3 222 ? 288.760 261.714 264.361 1.00 53.10 222 CYS a N 1
ATOM 4150 C CA . CYS C 3 222 ? 287.337 261.390 264.414 1.00 53.10 222 CYS a CA 1
ATOM 4151 C C . CYS C 3 222 ? 287.098 259.892 264.250 1.00 53.10 222 CYS a C 1
ATOM 4152 O O . CYS C 3 222 ? 286.257 259.312 264.946 1.00 53.10 222 CYS a O 1
ATOM 4155 N N . GLU C 3 223 ? 287.822 259.248 263.331 1.00 52.76 223 GLU a N 1
ATOM 4156 C CA . GLU C 3 223 ? 287.670 257.802 263.158 1.00 52.76 223 GLU a CA 1
ATOM 4157 C C . GLU C 3 223 ? 288.116 257.034 264.397 1.00 52.76 223 GLU a C 1
ATOM 4158 O O . GLU C 3 223 ? 287.467 256.058 264.801 1.00 52.76 223 GLU a O 1
ATOM 4164 N N . SER C 3 224 ? 289.230 257.446 265.007 1.00 47.34 224 SER a N 1
ATOM 4165 C CA . SER C 3 224 ? 289.674 256.796 266.235 1.00 47.34 224 SER a CA 1
ATOM 4166 C C . SER C 3 224 ? 288.645 256.969 267.344 1.00 47.34 224 SER a C 1
ATOM 4167 O O . SER C 3 224 ? 288.373 256.030 268.105 1.00 47.34 224 SER a O 1
ATOM 4170 N N . LEU C 3 225 ? 288.057 258.163 267.446 1.00 47.59 225 LEU a N 1
ATOM 4171 C CA . LEU C 3 225 ? 287.008 258.388 268.433 1.00 47.59 225 LEU a CA 1
ATOM 4172 C C . LEU C 3 225 ? 285.795 257.509 268.161 1.00 47.59 225 LEU a C 1
ATOM 4173 O O . LEU C 3 225 ? 285.171 256.998 269.095 1.00 47.59 225 LEU a O 1
ATOM 4178 N N . ALA C 3 226 ? 285.437 257.329 266.887 1.00 46.34 226 ALA a N 1
ATOM 4179 C CA . ALA C 3 226 ? 284.309 256.465 266.552 1.00 46.34 226 ALA a CA 1
ATOM 4180 C C . ALA C 3 226 ? 284.576 255.021 266.961 1.00 46.34 226 ALA a C 1
ATOM 4181 O O . ALA C 3 226 ? 283.698 254.349 267.519 1.00 46.34 226 ALA a O 1
ATOM 4183 N N . THR C 3 227 ? 285.785 254.525 266.687 1.00 47.07 227 THR a N 1
ATOM 4184 C CA . THR C 3 227 ? 286.128 253.165 267.096 1.00 47.07 227 THR a CA 1
ATOM 4185 C C . THR C 3 227 ? 286.094 253.023 268.614 1.00 47.07 227 THR a C 1
ATOM 4186 O O . THR C 3 227 ? 285.574 252.032 269.145 1.00 47.07 227 THR a O 1
ATOM 4190 N N . GLN C 3 228 ? 286.630 254.016 269.330 1.00 47.26 228 GLN a N 1
ATOM 4191 C CA . GLN C 3 228 ? 286.596 253.976 270.789 1.00 47.26 228 GLN a CA 1
ATOM 4192 C C . GLN C 3 228 ? 285.164 253.990 271.308 1.00 47.26 228 GLN a C 1
ATOM 4193 O O . GLN C 3 228 ? 284.839 253.291 272.273 1.00 47.26 228 GLN a O 1
ATOM 4199 N N . ILE C 3 229 ? 284.295 254.784 270.679 1.00 46.54 229 ILE a N 1
ATOM 4200 C CA . ILE C 3 229 ? 282.897 254.849 271.093 1.00 46.54 229 ILE a CA 1
ATOM 4201 C C . ILE C 3 229 ? 282.218 253.503 270.881 1.00 46.54 229 ILE a C 1
ATOM 4202 O O . ILE C 3 229 ? 281.441 253.043 271.727 1.00 46.54 229 ILE a O 1
ATOM 4207 N N . LEU C 3 230 ? 282.501 252.848 269.752 1.00 45.69 230 LEU a N 1
ATOM 4208 C CA . LEU C 3 230 ? 281.950 251.514 269.529 1.00 45.69 230 LEU a CA 1
ATOM 4209 C C . LEU C 3 230 ? 282.439 250.532 270.586 1.00 45.69 230 LEU a C 1
ATOM 4210 O O . LEU C 3 230 ? 281.666 249.700 271.076 1.00 45.69 230 LEU a O 1
ATOM 4215 N N . ARG C 3 231 ? 283.721 250.613 270.952 1.00 49.97 231 ARG a N 1
ATOM 4216 C CA . ARG C 3 231 ? 284.283 249.643 271.888 1.00 49.97 231 ARG a CA 1
ATOM 4217 C C . ARG C 3 231 ? 283.617 249.725 273.259 1.00 49.97 231 ARG a C 1
ATOM 4218 O O . ARG C 3 231 ? 283.492 248.711 273.953 1.00 49.97 231 ARG a O 1
ATOM 4226 N N . ARG C 3 232 ? 283.177 250.918 273.665 1.00 47.57 232 ARG a N 1
ATOM 4227 C CA . ARG C 3 232 ? 282.599 251.129 274.988 1.00 47.57 232 ARG a CA 1
ATOM 4228 C C . ARG C 3 232 ? 281.076 251.161 274.972 1.00 47.57 232 ARG a C 1
ATOM 4229 O O . ARG C 3 232 ? 280.473 251.945 275.717 1.00 47.57 232 ARG a O 1
ATOM 4237 N N . LYS C 3 233 ? 280.434 250.338 274.139 1.00 48.35 233 LYS a N 1
ATOM 4238 C CA . LYS C 3 233 ? 278.978 250.378 274.045 1.00 48.35 233 LYS a CA 1
ATOM 4239 C C . LYS C 3 233 ? 278.320 249.970 275.358 1.00 48.35 233 LYS a C 1
ATOM 4240 O O . LYS C 3 233 ? 277.338 250.589 275.785 1.00 48.35 233 LYS a O 1
ATOM 4246 N N . GLN C 3 234 ? 278.840 248.934 276.012 1.00 49.96 234 GLN a N 1
ATOM 4247 C CA . GLN C 3 234 ? 278.294 248.483 277.282 1.00 49.96 234 GLN a CA 1
ATOM 4248 C C . GLN C 3 234 ? 279.427 248.034 278.193 1.00 49.96 234 GLN a C 1
ATOM 4249 O O . GLN C 3 234 ? 280.497 247.627 277.737 1.00 49.96 234 GLN a O 1
ATOM 4255 N N . GLN C 3 235 ? 279.176 248.118 279.497 1.00 49.38 235 GLN a N 1
ATOM 4256 C CA . GLN C 3 235 ? 280.163 247.771 280.508 1.00 49.38 235 GLN a CA 1
ATOM 4257 C C . GLN C 3 235 ? 279.478 247.049 281.657 1.00 49.38 235 GLN a C 1
ATOM 4258 O O . GLN C 3 235 ? 278.398 247.451 282.096 1.00 49.38 235 GLN a O 1
ATOM 4264 N N . ALA C 3 236 ? 280.112 245.985 282.142 1.00 48.37 236 ALA a N 1
ATOM 4265 C CA . ALA C 3 236 ? 279.604 245.199 283.257 1.00 48.37 236 ALA a CA 1
ATOM 4266 C C . ALA C 3 236 ? 280.409 245.521 284.507 1.00 48.37 236 ALA a C 1
ATOM 4267 O O . ALA C 3 236 ? 281.643 245.486 284.480 1.00 48.37 236 ALA a O 1
ATOM 4269 N N . VAL C 3 237 ? 279.711 245.830 285.596 1.00 47.40 237 VAL a N 1
ATOM 4270 C CA . VAL C 3 237 ? 280.333 246.241 286.849 1.00 47.40 237 VAL a CA 1
ATOM 4271 C C . VAL C 3 237 ? 280.041 245.184 287.903 1.00 47.40 237 VAL a C 1
ATOM 4272 O O . VAL C 3 237 ? 278.884 244.795 288.096 1.00 47.40 237 VAL a O 1
ATOM 4276 N N . TRP C 3 238 ? 281.089 244.725 288.583 1.00 45.95 238 TRP a N 1
ATOM 4277 C CA . TRP C 3 238 ? 280.988 243.698 289.613 1.00 45.95 238 TRP a CA 1
ATOM 4278 C C . TRP C 3 238 ? 281.352 244.321 290.952 1.00 45.95 238 TRP a C 1
ATOM 4279 O O . TRP C 3 238 ? 282.445 244.876 291.104 1.00 45.95 238 TRP a O 1
ATOM 4290 N N . LYS C 3 239 ? 280.445 244.226 291.919 1.00 48.05 239 LYS a N 1
ATOM 4291 C CA . LYS C 3 239 ? 280.628 244.818 293.237 1.00 48.05 239 LYS a CA 1
ATOM 4292 C C . LYS C 3 239 ? 280.722 243.716 294.282 1.00 48.05 239 LYS a C 1
ATOM 4293 O O . LYS C 3 239 ? 279.869 242.825 294.324 1.00 48.05 239 LYS a O 1
ATOM 4299 N N . VAL C 3 240 ? 281.755 243.778 295.119 1.00 49.08 240 VAL a N 1
ATOM 4300 C CA . VAL C 3 240 ? 281.994 242.784 296.158 1.00 49.08 240 VAL a CA 1
ATOM 4301 C C . VAL C 3 240 ? 282.225 243.499 297.480 1.00 49.08 240 VAL a C 1
ATOM 4302 O O . VAL C 3 240 ? 282.950 244.499 297.538 1.00 49.08 240 VAL a O 1
ATOM 4306 N N . LYS C 3 241 ? 281.607 242.988 298.542 1.00 53.60 241 LYS a N 1
ATOM 4307 C CA . LYS C 3 241 ? 281.836 243.527 299.875 1.00 53.60 241 LYS a CA 1
ATOM 4308 C C . LYS C 3 241 ? 283.232 243.155 300.360 1.00 53.60 241 LYS a C 1
ATOM 4309 O O . LYS C 3 241 ? 283.634 241.990 300.290 1.00 53.60 241 LYS a O 1
ATOM 4315 N N . GLY C 3 242 ? 283.966 244.145 300.857 1.00 56.41 242 GLY a N 1
ATOM 4316 C CA . GLY C 3 242 ? 285.292 243.891 301.400 1.00 56.41 242 GLY a CA 1
ATOM 4317 C C . GLY C 3 242 ? 286.302 243.397 300.387 1.00 56.41 242 GLY a C 1
ATOM 4318 O O . GLY C 3 242 ? 287.065 242.468 300.678 1.00 56.41 242 GLY a O 1
ATOM 4319 N N . LEU C 3 243 ? 286.324 243.995 299.198 1.00 54.03 243 LEU a N 1
ATOM 4320 C CA . LEU C 3 243 ? 287.289 243.629 298.171 1.00 54.03 243 LEU a CA 1
ATOM 4321 C C . LEU C 3 243 ? 288.572 244.448 298.239 1.00 54.03 243 LEU a C 1
ATOM 4322 O O . LEU C 3 243 ? 289.523 244.141 297.512 1.00 54.03 243 LEU a O 1
ATOM 4327 N N . ALA C 3 244 ? 288.628 245.466 299.092 1.00 59.41 244 ALA a N 1
ATOM 4328 C CA . ALA C 3 244 ? 289.784 246.347 299.175 1.00 59.41 244 ALA a CA 1
ATOM 4329 C C . ALA C 3 244 ? 290.810 245.898 300.206 1.00 59.41 244 ALA a C 1
ATOM 4330 O O . ALA C 3 244 ? 291.826 246.577 300.381 1.00 59.41 244 ALA a O 1
ATOM 4332 N N . GLU C 3 245 ? 290.576 244.780 300.890 1.00 63.05 245 GLU a N 1
ATOM 4333 C CA . GLU C 3 245 ? 291.486 244.314 301.927 1.00 63.05 245 GLU a CA 1
ATOM 4334 C C . GLU C 3 245 ? 292.577 243.392 301.401 1.00 63.05 245 GLU a C 1
ATOM 4335 O O . GLU C 3 245 ? 293.496 243.056 302.155 1.00 63.05 245 GLU a O 1
ATOM 4341 N N . MET C 3 246 ? 292.501 242.976 300.141 1.00 63.71 246 MET a N 1
ATOM 4342 C CA . MET C 3 246 ? 293.532 242.120 299.571 1.00 63.71 246 MET a CA 1
ATOM 4343 C C . MET C 3 246 ? 294.792 242.928 299.288 1.00 63.71 246 MET a C 1
ATOM 4344 O O . MET C 3 246 ? 294.722 244.037 298.751 1.00 63.71 246 MET a O 1
ATOM 4349 N N . CYS C 3 247 ? 295.946 242.374 299.652 1.00 72.00 247 CYS a N 1
ATOM 4350 C CA . CYS C 3 247 ? 297.210 243.014 299.317 1.00 72.00 247 CYS a CA 1
ATOM 4351 C C . CYS C 3 247 ? 297.435 242.988 297.811 1.00 72.00 247 CYS a C 1
ATOM 4352 O O . CYS C 3 247 ? 297.109 242.011 297.133 1.00 72.00 247 CYS a O 1
ATOM 4355 N N . ASP C 3 248 ? 297.992 244.077 297.289 1.00 73.60 248 ASP a N 1
ATOM 4356 C CA . ASP C 3 248 ? 298.275 244.159 295.864 1.00 73.60 248 ASP a CA 1
ATOM 4357 C C . ASP C 3 248 ? 299.362 243.164 295.478 1.00 73.60 248 ASP a C 1
ATOM 4358 O O . ASP C 3 248 ? 300.324 242.951 296.221 1.00 73.60 248 ASP a O 1
ATOM 4363 N N . ASP C 3 249 ? 299.195 242.550 294.304 1.00 80.84 249 ASP a N 1
ATOM 4364 C CA . ASP C 3 249 ? 300.135 241.558 293.781 1.00 80.84 249 ASP a CA 1
ATOM 4365 C C . ASP C 3 249 ? 300.290 240.383 294.746 1.00 80.84 249 ASP a C 1
ATOM 4366 O O . ASP C 3 249 ? 301.398 240.006 295.134 1.00 80.84 249 ASP a O 1
ATOM 4371 N N . ASP C 3 250 ? 299.160 239.804 295.135 1.00 77.79 250 ASP a N 1
ATOM 4372 C CA . ASP C 3 250 ? 299.119 238.651 296.019 1.00 77.79 250 ASP a CA 1
ATOM 4373 C C . ASP C 3 250 ? 298.396 237.500 295.332 1.00 77.79 250 ASP a C 1
ATOM 4374 O O . ASP C 3 250 ? 297.786 237.660 294.273 1.00 77.79 250 ASP a O 1
ATOM 4379 N N . ASP C 3 251 ? 298.473 236.322 295.955 1.00 75.80 251 ASP a N 1
ATOM 4380 C CA . ASP C 3 251 ? 297.835 235.140 295.383 1.00 75.80 251 ASP a CA 1
ATOM 4381 C C . ASP C 3 251 ? 296.320 235.292 295.336 1.00 75.80 251 ASP a C 1
ATOM 4382 O O . ASP C 3 251 ? 295.679 234.886 294.358 1.00 75.80 251 ASP a O 1
ATOM 4387 N N . ALA C 3 252 ? 295.730 235.870 296.385 1.00 69.37 252 ALA a N 1
ATOM 4388 C CA . ALA C 3 252 ? 294.280 236.025 296.430 1.00 69.37 252 ALA a CA 1
ATOM 4389 C C . ALA C 3 252 ? 293.781 236.926 295.308 1.00 69.37 252 ALA a C 1
ATOM 4390 O O . ALA C 3 252 ? 292.786 236.611 294.647 1.00 69.37 252 ALA a O 1
ATOM 4392 N N . GLN C 3 253 ? 294.459 238.053 295.079 1.00 68.25 253 GLN a N 1
ATOM 4393 C CA . GLN C 3 253 ? 294.035 238.964 294.021 1.00 68.25 253 GLN a CA 1
ATOM 4394 C C . GLN C 3 253 ? 294.169 238.318 292.648 1.00 68.25 253 GLN a C 1
ATOM 4395 O O . GLN C 3 253 ? 293.291 238.476 291.790 1.00 68.25 253 GLN a O 1
ATOM 4401 N N . TYR C 3 254 ? 295.267 237.592 292.421 1.00 67.92 254 TYR a N 1
ATOM 4402 C CA . TYR C 3 254 ? 295.452 236.913 291.143 1.00 67.92 254 TYR a CA 1
ATOM 4403 C C . TYR C 3 254 ? 294.367 235.871 290.914 1.00 67.92 254 TYR a C 1
ATOM 4404 O O . TYR C 3 254 ? 293.811 235.774 289.813 1.00 67.92 254 TYR a O 1
ATOM 4413 N N . ALA C 3 255 ? 294.041 235.090 291.946 1.00 61.34 255 ALA a N 1
ATOM 4414 C CA . ALA C 3 255 ? 292.971 234.108 291.814 1.00 61.34 255 ALA a CA 1
ATOM 4415 C C . ALA C 3 255 ? 291.635 234.785 291.541 1.00 61.34 255 ALA a C 1
ATOM 4416 O O . ALA C 3 255 ? 290.847 234.309 290.715 1.00 61.34 255 ALA a O 1
ATOM 4418 N N . ALA C 3 256 ? 291.365 235.902 292.221 1.00 60.96 256 ALA a N 1
ATOM 4419 C CA . ALA C 3 256 ? 290.100 236.605 292.028 1.00 60.96 256 ALA a CA 1
ATOM 4420 C C . ALA C 3 256 ? 289.968 237.125 290.602 1.00 60.96 256 ALA a C 1
ATOM 4421 O O . ALA C 3 256 ? 288.915 236.975 289.969 1.00 60.96 256 ALA a O 1
ATOM 4423 N N . ARG C 3 257 ? 291.030 237.737 290.071 1.00 60.08 257 ARG a N 1
ATOM 4424 C CA . ARG C 3 257 ? 290.933 238.274 288.717 1.00 60.08 257 ARG a CA 1
ATOM 4425 C C . ARG C 3 257 ? 290.902 237.162 287.674 1.00 60.08 257 ARG a C 1
ATOM 4426 O O . ARG C 3 257 ? 290.224 237.301 286.648 1.00 60.08 257 ARG a O 1
ATOM 4434 N N . LEU C 3 258 ? 291.599 236.049 287.920 1.00 56.90 258 LEU a N 1
ATOM 4435 C CA . LEU C 3 258 ? 291.487 234.906 287.020 1.00 56.90 258 LEU a CA 1
ATOM 4436 C C . LEU C 3 258 ? 290.066 234.359 287.003 1.00 56.90 258 LEU a C 1
ATOM 4437 O O . LEU C 3 258 ? 289.534 234.026 285.937 1.00 56.90 258 LEU a O 1
ATOM 4442 N N . ARG C 3 259 ? 289.436 234.259 288.176 1.00 56.81 259 ARG a N 1
ATOM 4443 C CA . ARG C 3 259 ? 288.051 233.805 288.242 1.00 56.81 259 ARG a CA 1
ATOM 4444 C C . ARG C 3 259 ? 287.122 234.763 287.510 1.00 56.81 259 ARG a C 1
ATOM 4445 O O . ARG C 3 259 ? 286.215 234.331 286.786 1.00 56.81 259 ARG a O 1
ATOM 4453 N N . LEU C 3 260 ? 287.328 236.069 287.693 1.00 53.96 260 LEU a N 1
ATOM 4454 C CA . LEU C 3 260 ? 286.502 237.053 287.001 1.00 53.96 260 LEU a CA 1
ATOM 4455 C C . LEU C 3 260 ? 286.638 236.914 285.491 1.00 53.96 260 LEU a C 1
ATOM 4456 O O . LEU C 3 260 ? 285.636 236.920 284.766 1.00 53.96 260 LEU a O 1
ATOM 4461 N N . ALA C 3 261 ? 287.869 236.761 285.002 1.00 57.47 261 ALA a N 1
ATOM 4462 C CA . ALA C 3 261 ? 288.084 236.585 283.570 1.00 57.47 261 ALA a CA 1
ATOM 4463 C C . ALA C 3 261 ? 287.413 235.314 283.063 1.00 57.47 261 ALA a C 1
ATOM 4464 O O . ALA C 3 261 ? 286.740 235.324 282.024 1.00 57.47 261 ALA a O 1
ATOM 4466 N N . GLN C 3 262 ? 287.578 234.208 283.794 1.00 59.55 262 GLN a N 1
ATOM 4467 C CA . GLN C 3 262 ? 287.011 232.937 283.357 1.00 59.55 262 GLN a CA 1
ATOM 4468 C C . GLN C 3 262 ? 285.492 233.005 283.289 1.00 59.55 262 GLN a C 1
ATOM 4469 O O . GLN C 3 262 ? 284.882 232.479 282.350 1.00 59.55 262 GLN a O 1
ATOM 4475 N N . VAL C 3 263 ? 284.863 233.643 284.277 1.00 56.44 263 VAL a N 1
ATOM 4476 C CA . VAL C 3 263 ? 283.417 233.837 284.223 1.00 56.44 263 VAL a CA 1
ATOM 4477 C C . VAL C 3 263 ? 283.047 234.743 283.057 1.00 56.44 263 VAL a C 1
ATOM 4478 O O . VAL C 3 263 ? 282.006 234.561 282.413 1.00 56.44 263 VAL a O 1
ATOM 4482 N N . ASP C 3 264 ? 283.896 235.730 282.761 1.00 59.34 264 ASP a N 1
ATOM 4483 C CA . ASP C 3 264 ? 283.617 236.642 281.658 1.00 59.34 264 ASP a CA 1
ATOM 4484 C C . ASP C 3 264 ? 283.586 235.906 280.322 1.00 59.34 264 ASP a C 1
ATOM 4485 O O . ASP C 3 264 ? 282.694 236.139 279.499 1.00 59.34 264 ASP a O 1
ATOM 4490 N N . ASP C 3 265 ? 284.544 235.003 280.089 1.00 62.13 265 ASP a N 1
ATOM 4491 C CA . ASP C 3 265 ? 284.594 234.332 278.791 1.00 62.13 265 ASP a CA 1
ATOM 4492 C C . ASP C 3 265 ? 283.478 233.310 278.603 1.00 62.13 265 ASP a C 1
ATOM 4493 O O . ASP C 3 265 ? 283.247 232.873 277.471 1.00 62.13 265 ASP a O 1
ATOM 4498 N N . ASN C 3 266 ? 282.781 232.919 279.670 1.00 58.53 266 ASN a N 1
ATOM 4499 C CA . ASN C 3 266 ? 281.776 231.864 279.597 1.00 58.53 266 ASN a CA 1
ATOM 4500 C C . ASN C 3 266 ? 280.365 232.379 279.867 1.00 58.53 266 ASN a C 1
ATOM 4501 O O . ASN C 3 266 ? 279.576 231.714 280.541 1.00 58.53 266 ASN a O 1
ATOM 4506 N N . SER C 3 267 ? 280.033 233.558 279.352 1.00 53.63 267 SER a N 1
ATOM 4507 C CA . SER C 3 267 ? 278.691 234.103 279.462 1.00 53.63 267 SER a CA 1
ATOM 4508 C C . SER C 3 267 ? 278.099 234.307 278.069 1.00 53.63 267 SER a C 1
ATOM 4509 O O . SER C 3 267 ? 278.774 234.157 277.048 1.00 53.63 267 SER a O 1
ATOM 4512 N N . GLY C 3 268 ? 276.824 234.656 278.030 1.00 49.50 268 GLY a N 1
ATOM 4513 C CA . GLY C 3 268 ? 276.139 234.874 276.774 1.00 49.50 268 GLY a CA 1
ATOM 4514 C C . GLY C 3 268 ? 274.641 234.731 276.951 1.00 49.50 268 GLY a C 1
ATOM 4515 O O . GLY C 3 268 ? 274.128 234.775 278.064 1.00 49.50 268 GLY a O 1
ATOM 4516 N N . VAL C 3 269 ? 273.957 234.564 275.818 1.00 48.77 269 VAL a N 1
ATOM 4517 C CA . VAL C 3 269 ? 272.501 234.458 275.833 1.00 48.77 269 VAL a CA 1
ATOM 4518 C C . VAL C 3 269 ? 272.064 233.154 276.487 1.00 48.77 269 VAL a C 1
ATOM 4519 O O . VAL C 3 269 ? 271.158 233.135 277.329 1.00 48.77 269 VAL a O 1
ATOM 4523 N N . GLY C 3 270 ? 272.700 232.047 276.115 1.00 51.57 270 GLY a N 1
ATOM 4524 C CA . GLY C 3 270 ? 272.278 230.744 276.588 1.00 51.57 270 GLY a CA 1
ATOM 4525 C C . GLY C 3 270 ? 273.003 230.256 277.824 1.00 51.57 270 GLY a C 1
ATOM 4526 O O . GLY C 3 270 ? 272.940 229.068 278.151 1.00 51.57 270 GLY a O 1
ATOM 4527 N N . ARG C 3 271 ? 273.706 231.153 278.511 1.00 52.93 271 ARG a N 1
ATOM 4528 C CA . ARG C 3 271 ? 274.420 230.818 279.735 1.00 52.93 271 ARG a CA 1
ATOM 4529 C C . ARG C 3 271 ? 274.107 231.848 280.810 1.00 52.93 271 ARG a C 1
ATOM 4530 O O . ARG C 3 271 ? 273.893 233.028 280.519 1.00 52.93 271 ARG a O 1
ATOM 4538 N N . ALA C 3 272 ? 274.086 231.389 282.058 1.00 48.06 272 ALA a N 1
ATOM 4539 C CA . ALA C 3 272 ? 273.759 232.231 283.198 1.00 48.06 272 ALA a CA 1
ATOM 4540 C C . ALA C 3 272 ? 274.856 232.121 284.247 1.00 48.06 272 ALA a C 1
ATOM 4541 O O . ALA C 3 272 ? 275.676 231.200 284.225 1.00 48.06 272 ALA a O 1
ATOM 4543 N N . ILE C 3 273 ? 274.864 233.080 285.170 1.00 45.33 273 ILE a N 1
ATOM 4544 C CA . ILE C 3 273 ? 275.857 233.137 286.234 1.00 45.33 273 ILE a CA 1
ATOM 4545 C C . ILE C 3 273 ? 275.141 233.202 287.575 1.00 45.33 273 ILE a C 1
ATOM 4546 O O . ILE C 3 273 ? 273.984 233.624 287.665 1.00 45.33 273 ILE a O 1
ATOM 4551 N N . GLY C 3 274 ? 275.836 232.774 288.618 1.00 45.66 274 GLY a N 1
ATOM 4552 C CA . GLY C 3 274 ? 275.300 232.789 289.971 1.00 45.66 274 GLY a CA 1
ATOM 4553 C C . GLY C 3 274 ? 276.169 233.624 290.890 1.00 45.66 274 GLY a C 1
ATOM 4554 O O . GLY C 3 274 ? 277.397 233.547 290.832 1.00 45.66 274 GLY a O 1
ATOM 4555 N N . ILE C 3 275 ? 275.521 234.423 291.739 1.00 45.83 275 ILE a N 1
ATOM 4556 C CA . ILE C 3 275 ? 276.208 235.307 292.670 1.00 45.83 275 ILE a CA 1
ATOM 4557 C C . ILE C 3 275 ? 275.564 235.174 294.043 1.00 45.83 275 ILE a C 1
ATOM 4558 O O . ILE C 3 275 ? 274.471 234.626 294.193 1.00 45.83 275 ILE a O 1
ATOM 4563 N N . ASP C 3 276 ? 276.265 235.684 295.051 1.00 50.52 276 ASP a N 1
ATOM 4564 C CA . ASP C 3 276 ? 275.749 235.684 296.412 1.00 50.52 276 ASP a CA 1
ATOM 4565 C C . ASP C 3 276 ? 274.847 236.899 296.590 1.00 50.52 276 ASP a C 1
ATOM 4566 O O . ASP C 3 276 ? 275.250 238.030 296.305 1.00 50.52 276 ASP a O 1
ATOM 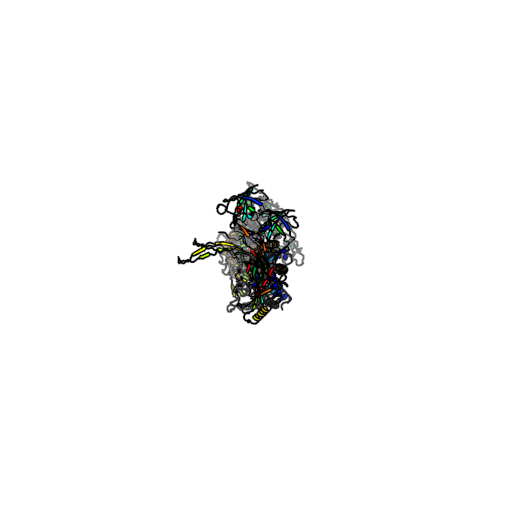4571 N N . ALA C 3 277 ? 273.625 236.664 297.069 1.00 51.59 277 ALA a N 1
ATOM 4572 C CA . ALA C 3 277 ? 272.653 237.744 297.196 1.00 51.59 277 ALA a CA 1
ATOM 4573 C C . ALA C 3 277 ? 272.959 238.669 298.366 1.00 51.59 277 ALA a C 1
ATOM 4574 O O . ALA C 3 277 ? 272.591 239.848 298.329 1.00 51.59 277 ALA a O 1
ATOM 4576 N N . GLU C 3 278 ? 273.621 238.161 299.407 1.00 58.28 278 GLU a N 1
ATOM 4577 C CA . GLU C 3 278 ? 273.830 238.964 300.608 1.00 58.28 278 GLU a CA 1
ATOM 4578 C C . GLU C 3 278 ? 274.889 240.038 300.392 1.00 58.28 278 GLU a C 1
ATOM 4579 O O . GLU C 3 278 ? 274.740 241.167 300.873 1.00 58.28 278 GLU a O 1
ATOM 4585 N N . THR C 3 279 ? 275.959 239.715 299.667 1.00 52.17 279 THR a N 1
ATOM 4586 C CA . THR C 3 279 ? 277.126 240.583 299.590 1.00 52.17 279 THR a CA 1
ATOM 4587 C C . THR C 3 279 ? 277.312 241.216 298.217 1.00 52.17 279 THR a C 1
ATOM 4588 O O . THR C 3 279 ? 277.372 242.444 298.110 1.00 52.17 279 THR a O 1
ATOM 4592 N N . GLU C 3 280 ? 277.402 240.419 297.160 1.00 49.17 280 GLU a N 1
ATOM 4593 C CA . GLU C 3 280 ? 277.823 240.921 295.861 1.00 49.17 280 GLU a CA 1
ATOM 4594 C C . GLU C 3 280 ? 276.632 241.202 294.952 1.00 49.17 280 GLU a C 1
ATOM 4595 O O . GLU C 3 280 ? 275.533 240.674 295.137 1.00 49.17 280 GLU a O 1
ATOM 4601 N N . GLU C 3 281 ? 276.873 242.056 293.958 1.00 52.50 281 GLU a N 1
ATOM 4602 C CA . GLU C 3 281 ? 275.870 242.429 292.973 1.00 52.50 281 GLU a CA 1
ATOM 4603 C C . GLU C 3 281 ? 276.504 242.417 291.591 1.00 52.50 281 GLU a C 1
ATOM 4604 O O . GLU C 3 281 ? 277.722 242.548 291.449 1.00 52.50 281 GLU a O 1
ATOM 4610 N N . TYR C 3 282 ? 275.665 242.255 290.571 1.00 47.06 282 TYR a N 1
ATOM 4611 C CA . TYR C 3 282 ? 276.100 242.292 289.180 1.00 47.06 282 TYR a CA 1
ATOM 4612 C C . TYR C 3 282 ? 275.189 243.236 288.414 1.00 47.06 282 TYR a C 1
ATOM 4613 O O . TYR C 3 282 ? 273.965 243.070 288.431 1.00 47.06 282 TYR a O 1
ATOM 4622 N N . ASP C 3 283 ? 275.783 244.221 287.745 1.00 54.18 283 ASP a N 1
ATOM 4623 C CA . ASP C 3 283 ? 275.029 245.197 286.975 1.00 54.18 283 ASP a CA 1
ATOM 4624 C C . ASP C 3 283 ? 275.760 245.480 285.672 1.00 54.18 283 ASP a C 1
ATOM 4625 O O . ASP C 3 283 ? 276.977 245.314 285.569 1.00 54.18 283 ASP a O 1
ATOM 4630 N N . VAL C 3 284 ? 274.997 245.911 284.671 1.00 48.93 284 VAL a N 1
ATOM 4631 C CA . VAL C 3 284 ? 275.530 246.239 283.356 1.00 48.93 284 VAL a CA 1
ATOM 4632 C C . VAL C 3 284 ? 275.051 247.633 282.972 1.00 48.93 284 VAL a C 1
ATOM 4633 O O . VAL C 3 284 ? 273.881 247.975 283.178 1.00 48.93 284 VAL a O 1
ATOM 4637 N N . LEU C 3 285 ? 275.967 248.448 282.458 1.00 50.12 285 LEU a N 1
ATOM 4638 C CA . LEU C 3 285 ? 275.666 249.796 281.997 1.00 50.12 285 LEU a CA 1
ATOM 4639 C C . LEU C 3 285 ? 275.867 249.854 280.490 1.00 50.12 285 LEU a C 1
ATOM 4640 O O . LEU C 3 285 ? 276.947 249.517 279.995 1.00 50.12 285 LEU a O 1
ATOM 4645 N N . ASN C 3 286 ? 274.837 250.287 279.767 1.00 54.16 286 ASN a N 1
ATOM 4646 C CA . ASN C 3 286 ? 274.861 250.283 278.313 1.00 54.16 286 ASN a CA 1
ATOM 4647 C C . ASN C 3 286 ? 274.548 251.671 277.776 1.00 54.16 286 ASN a C 1
ATOM 4648 O O . ASN C 3 286 ? 273.798 252.439 278.384 1.00 54.16 286 ASN a O 1
ATOM 4653 N N . SER C 3 287 ? 275.134 251.980 276.622 1.00 55.73 287 SER a N 1
ATOM 4654 C CA . SER C 3 287 ? 274.920 253.240 275.928 1.00 55.73 287 SER a CA 1
ATOM 4655 C C . SER C 3 287 ? 274.448 252.953 274.510 1.00 55.73 287 SER a C 1
ATOM 4656 O O . SER C 3 287 ? 274.214 251.804 274.129 1.00 55.73 287 SER a O 1
ATOM 4659 N N . ASP C 3 288 ? 274.306 254.015 273.723 1.00 59.59 288 ASP a N 1
ATOM 4660 C CA . ASP C 3 288 ? 273.842 253.911 272.350 1.00 59.59 288 ASP a CA 1
ATOM 4661 C C . ASP C 3 288 ? 274.814 254.588 271.391 1.00 59.59 288 ASP a C 1
ATOM 4662 O O . ASP C 3 288 ? 275.658 255.395 271.786 1.00 59.59 288 ASP a O 1
ATOM 4667 N N . ILE C 3 289 ? 274.689 254.232 270.114 1.00 56.65 289 ILE a N 1
ATOM 4668 C CA . ILE C 3 289 ? 275.478 254.826 269.043 1.00 56.65 289 ILE a CA 1
ATOM 4669 C C . ILE C 3 289 ? 274.527 255.211 267.919 1.00 56.65 289 ILE a C 1
ATOM 4670 O O . ILE C 3 289 ? 273.781 254.363 267.414 1.00 56.65 289 ILE a O 1
ATOM 4675 N N . SER C 3 290 ? 274.546 256.485 267.533 1.00 58.16 290 SER a N 1
ATOM 4676 C CA . SER C 3 290 ? 273.667 256.980 266.484 1.00 58.16 290 SER a CA 1
ATOM 4677 C C . SER C 3 290 ? 274.172 258.335 266.016 1.00 58.16 290 SER a C 1
ATOM 4678 O O . SER C 3 290 ? 274.542 259.178 266.836 1.00 58.16 290 SER a O 1
ATOM 4681 N N . GLY C 3 291 ? 274.180 258.535 264.699 1.00 55.32 291 GLY a N 1
ATOM 4682 C CA . GLY C 3 291 ? 274.629 259.777 264.111 1.00 55.32 291 GLY a CA 1
ATOM 4683 C C . GLY C 3 291 ? 276.108 259.847 263.802 1.00 55.32 291 GLY a C 1
ATOM 4684 O O . GLY C 3 291 ? 276.549 260.828 263.189 1.00 55.32 291 GLY a O 1
ATOM 4685 N N . VAL C 3 292 ? 276.891 258.847 264.214 1.00 52.91 292 VAL a N 1
ATOM 4686 C CA . VAL C 3 292 ? 278.325 258.855 263.909 1.00 52.91 292 VAL a CA 1
ATOM 4687 C C . VAL C 3 292 ? 278.594 258.771 262.413 1.00 52.91 292 VAL a C 1
ATOM 4688 O O . VAL C 3 292 ? 279.442 259.532 261.916 1.00 52.91 292 VAL a O 1
ATOM 4692 N N . PRO C 3 293 ? 277.959 257.875 261.639 1.00 51.91 293 PRO a N 1
ATOM 4693 C CA . PRO C 3 293 ? 278.227 257.867 260.190 1.00 51.91 293 PRO a CA 1
ATOM 4694 C C . PRO C 3 293 ? 277.928 259.191 259.511 1.00 51.91 293 PRO a C 1
ATOM 4695 O O . PRO C 3 293 ? 278.666 259.596 258.605 1.00 51.91 293 PRO a O 1
ATOM 4699 N N . GLU C 3 294 ? 276.868 259.885 259.930 1.00 55.47 294 GLU a N 1
ATOM 4700 C CA . GLU C 3 294 ? 276.572 261.193 259.354 1.00 55.47 294 GLU a CA 1
ATOM 4701 C C . GLU C 3 294 ? 277.670 262.197 259.680 1.00 55.47 294 GLU a C 1
ATOM 4702 O O . GLU C 3 294 ? 278.044 263.017 258.834 1.00 55.47 294 GLU a O 1
ATOM 4708 N N . PHE C 3 295 ? 278.199 262.146 260.903 1.00 52.19 295 PHE a N 1
ATOM 4709 C CA . PHE C 3 295 ? 279.278 263.049 261.290 1.00 52.19 295 PHE a CA 1
ATOM 4710 C C . PHE C 3 295 ? 280.527 262.792 260.452 1.00 52.19 295 PHE a C 1
ATOM 4711 O O . PHE C 3 295 ? 281.183 263.729 259.976 1.00 52.19 295 PHE a O 1
ATOM 4719 N N . LEU C 3 296 ? 280.866 261.515 260.253 1.00 50.86 296 LEU a N 1
ATOM 4720 C CA . LEU C 3 296 ? 282.024 261.178 259.429 1.00 50.86 296 LEU a CA 1
ATOM 4721 C C . LEU C 3 296 ? 281.814 261.602 257.979 1.00 50.86 296 LEU a C 1
ATOM 4722 O O . LEU C 3 296 ? 282.746 262.080 257.318 1.00 50.86 296 LEU a O 1
ATOM 4727 N N . SER C 3 297 ? 280.594 261.430 257.465 1.00 51.71 297 SER a N 1
ATOM 4728 C CA . SER C 3 297 ? 280.291 261.876 256.110 1.00 51.71 297 SER a CA 1
ATOM 4729 C C . SER C 3 297 ? 280.423 263.388 255.987 1.00 51.71 297 SER a C 1
ATOM 4730 O O . SER C 3 297 ? 280.896 263.894 254.964 1.00 51.71 297 SER a O 1
ATOM 4733 N N . SER C 3 298 ? 280.004 264.126 257.016 1.00 53.70 298 SER a N 1
ATOM 4734 C CA . SER C 3 298 ? 280.166 265.578 257.001 1.00 53.70 298 SER a CA 1
ATOM 4735 C C . SER C 3 298 ? 281.639 265.971 257.002 1.00 53.70 298 SER a C 1
ATOM 4736 O O . SER C 3 298 ? 282.038 266.922 256.317 1.00 53.70 298 SER a O 1
ATOM 4739 N N . LYS C 3 299 ? 282.462 265.261 257.779 1.00 51.42 299 LYS a N 1
ATOM 4740 C CA . LYS C 3 299 ? 283.899 265.530 257.762 1.00 51.42 299 LYS a CA 1
ATOM 4741 C C . LYS C 3 299 ? 284.490 265.284 256.376 1.00 51.42 299 LYS a C 1
ATOM 4742 O O . LYS C 3 299 ? 285.287 266.091 255.873 1.00 51.42 299 LYS a O 1
ATOM 4748 N N . MET C 3 300 ? 284.102 264.177 255.739 1.00 55.32 300 MET a N 1
ATOM 4749 C CA . MET C 3 300 ? 284.546 263.925 254.371 1.00 55.32 300 MET a CA 1
ATOM 4750 C C . MET C 3 300 ? 284.065 265.008 253.414 1.00 55.32 300 MET a C 1
ATOM 4751 O O . MET C 3 300 ? 284.794 265.396 252.498 1.00 55.32 300 MET a O 1
ATOM 4756 N N . ASP C 3 301 ? 282.836 265.493 253.597 1.00 58.31 301 ASP a N 1
ATOM 4757 C CA . ASP C 3 301 ? 282.327 266.555 252.736 1.00 58.31 301 ASP a CA 1
ATOM 4758 C C . ASP C 3 301 ? 283.146 267.829 252.895 1.00 58.31 301 ASP a C 1
ATOM 4759 O O . ASP C 3 301 ? 283.420 268.527 251.912 1.00 58.31 301 ASP a O 1
ATOM 4764 N N . ARG C 3 302 ? 283.542 268.150 254.128 1.00 55.40 302 ARG a N 1
ATOM 4765 C CA . ARG C 3 302 ? 284.420 269.297 254.341 1.00 55.40 302 ARG a CA 1
ATOM 4766 C C . ARG C 3 302 ? 285.759 269.102 253.642 1.00 55.40 302 ARG a C 1
ATOM 4767 O O . ARG C 3 302 ? 286.296 270.037 253.032 1.00 55.40 302 ARG a O 1
ATOM 4775 N N . ILE C 3 303 ? 286.319 267.892 253.729 1.00 54.00 303 ILE a N 1
ATOM 4776 C CA . ILE C 3 303 ? 287.583 267.612 253.047 1.00 54.00 303 ILE a CA 1
ATOM 4777 C C . ILE C 3 303 ? 287.431 267.798 251.541 1.00 54.00 303 ILE a C 1
ATOM 4778 O O . ILE C 3 303 ? 288.300 268.377 250.877 1.00 54.00 303 ILE a O 1
ATOM 4783 N N . VAL C 3 304 ? 286.326 267.304 250.980 1.00 56.45 304 VAL a N 1
ATOM 4784 C CA . VAL C 3 304 ? 286.087 267.438 249.544 1.00 56.45 304 VAL a CA 1
ATOM 4785 C C . VAL C 3 304 ? 285.960 268.904 249.157 1.00 56.45 304 VAL a C 1
ATOM 4786 O O . VAL C 3 304 ? 286.505 269.344 248.138 1.00 56.45 304 VAL a O 1
ATOM 4790 N N . SER C 3 305 ? 285.231 269.683 249.960 1.00 56.25 305 SER a N 1
ATOM 4791 C CA . SER C 3 305 ? 285.058 271.100 249.659 1.00 56.25 305 SER a CA 1
ATOM 4792 C C . SER C 3 305 ? 286.390 271.837 249.688 1.00 56.25 305 SER a C 1
ATOM 4793 O O . SER C 3 305 ? 286.659 272.681 248.826 1.00 56.25 305 SER a O 1
ATOM 4796 N N . LEU C 3 306 ? 287.237 271.535 250.675 1.00 53.54 306 LEU a N 1
ATOM 4797 C CA . LEU C 3 306 ? 288.524 272.220 250.764 1.00 53.54 306 LEU a CA 1
ATOM 4798 C C . LEU C 3 306 ? 289.484 271.786 249.662 1.00 53.54 306 LEU a C 1
ATOM 4799 O O . LEU C 3 306 ? 290.248 272.612 249.152 1.00 53.54 306 LEU a O 1
ATOM 4804 N N . SER C 3 307 ? 289.465 270.505 249.285 1.00 56.61 307 SER a N 1
ATOM 4805 C CA . SER C 3 307 ? 290.441 269.997 248.324 1.00 56.61 307 SER a CA 1
ATOM 4806 C C . SER C 3 307 ? 290.233 270.600 246.940 1.00 56.61 307 SER a C 1
ATOM 4807 O O . SER C 3 307 ? 291.186 271.072 246.308 1.00 56.61 307 SER a O 1
ATOM 4810 N N . GLY C 3 308 ? 288.996 270.592 246.450 1.00 61.47 308 GLY a N 1
ATOM 4811 C CA . GLY C 3 308 ? 288.696 271.068 245.117 1.00 61.47 308 GLY a CA 1
ATOM 4812 C C . GLY C 3 308 ? 288.513 269.990 244.071 1.00 61.47 308 GLY a C 1
ATOM 4813 O O . GLY C 3 308 ? 288.362 270.322 242.889 1.00 61.47 308 GLY a O 1
ATOM 4814 N N . ILE C 3 309 ? 288.521 268.718 244.461 1.00 65.48 309 ILE a N 1
ATOM 4815 C CA . ILE C 3 309 ? 288.288 267.612 243.542 1.00 65.48 309 ILE a CA 1
ATOM 4816 C C . ILE C 3 309 ? 287.002 266.905 243.949 1.00 65.48 309 ILE a C 1
ATOM 4817 O O . ILE C 3 309 ? 286.726 266.700 245.137 1.00 65.48 309 ILE a O 1
ATOM 4822 N N . HIS C 3 310 ? 286.201 266.551 242.948 1.00 73.77 310 HIS a N 1
ATOM 4823 C CA . HIS C 3 310 ? 284.826 266.141 243.187 1.00 73.77 310 HIS a CA 1
ATOM 4824 C C . HIS C 3 310 ? 284.785 264.704 243.715 1.00 73.77 310 HIS a C 1
ATOM 4825 O O . HIS C 3 310 ? 285.758 263.952 243.619 1.00 73.77 310 HIS a O 1
ATOM 4832 N N . GLU C 3 311 ? 283.630 264.327 244.279 1.00 70.44 311 GLU a N 1
ATOM 4833 C CA . GLU C 3 311 ? 283.567 263.148 245.143 1.00 70.44 311 GLU a CA 1
ATOM 4834 C C . GLU C 3 311 ? 283.876 261.848 244.412 1.00 70.44 311 GLU a C 1
ATOM 4835 O O . GLU C 3 311 ? 284.553 260.980 244.973 1.00 70.44 311 GLU a O 1
ATOM 4841 N N . ILE C 3 312 ? 283.384 261.676 243.182 1.00 67.04 312 ILE a N 1
ATOM 4842 C CA . ILE C 3 312 ? 283.634 260.423 242.471 1.00 67.04 312 ILE a CA 1
ATOM 4843 C C . ILE C 3 312 ? 285.128 260.180 242.315 1.00 67.04 312 ILE a C 1
ATOM 4844 O O . ILE C 3 312 ? 285.579 259.027 242.292 1.00 67.04 312 ILE a O 1
ATOM 4849 N N . ILE C 3 313 ? 285.922 261.247 242.251 1.00 66.30 313 ILE a N 1
ATOM 4850 C CA . ILE C 3 313 ? 287.368 261.097 242.163 1.00 66.30 313 ILE a CA 1
ATOM 4851 C C . ILE C 3 313 ? 288.029 260.921 243.527 1.00 66.30 313 ILE a C 1
ATOM 4852 O O . ILE C 3 313 ? 289.101 260.305 243.608 1.00 66.30 313 ILE a O 1
ATOM 4857 N N . ILE C 3 314 ? 287.421 261.425 244.601 1.00 64.17 314 ILE a N 1
ATOM 4858 C CA . ILE C 3 314 ? 288.073 261.414 245.907 1.00 64.17 314 ILE a CA 1
ATOM 4859 C C . ILE C 3 314 ? 287.426 260.393 246.837 1.00 64.17 314 ILE a C 1
ATOM 4860 O O . ILE C 3 314 ? 288.064 259.908 247.778 1.00 64.17 314 ILE a O 1
ATOM 4865 N N . LYS C 3 315 ? 286.162 260.050 246.584 1.00 64.37 315 LYS a N 1
ATOM 4866 C CA . LYS C 3 315 ? 285.467 259.061 247.400 1.00 64.37 315 LYS a CA 1
ATOM 4867 C C . LYS C 3 315 ? 285.273 257.727 246.697 1.00 64.37 315 LYS a C 1
ATOM 4868 O O . LYS C 3 315 ? 285.070 256.715 247.377 1.00 64.37 315 LYS a O 1
ATOM 4874 N N . ASN C 3 316 ? 285.319 257.706 245.364 1.00 65.44 316 ASN a N 1
ATOM 4875 C CA . ASN C 3 316 ? 285.131 256.483 244.582 1.00 65.44 316 ASN a CA 1
ATOM 4876 C C . ASN C 3 316 ? 283.797 255.820 244.915 1.00 65.44 316 ASN a C 1
ATOM 4877 O O . ASN C 3 316 ? 283.678 254.593 244.933 1.00 65.44 316 ASN a O 1
ATOM 4882 N N . LYS C 3 317 ? 282.783 256.640 245.180 1.00 73.39 317 LYS a N 1
ATOM 4883 C CA . LYS C 3 317 ? 281.475 256.167 245.618 1.00 73.39 317 LYS a CA 1
ATOM 4884 C C . LYS C 3 317 ? 280.409 256.800 244.736 1.00 73.39 317 LYS a C 1
ATOM 4885 O O . LYS C 3 317 ? 280.161 258.007 244.826 1.00 73.39 317 LYS a O 1
ATOM 4891 N N . ASN C 3 318 ? 279.783 255.992 243.886 1.00 98.39 318 ASN a N 1
ATOM 4892 C CA . ASN C 3 318 ? 278.673 256.477 243.082 1.00 98.39 318 ASN a CA 1
ATOM 4893 C C . ASN C 3 318 ? 277.447 256.701 243.960 1.00 98.39 318 ASN a C 1
ATOM 4894 O O . ASN C 3 318 ? 277.201 255.968 244.922 1.00 98.39 318 ASN a O 1
ATOM 4899 N N . VAL C 3 319 ? 276.676 257.737 243.624 1.00 114.01 319 VAL a N 1
ATOM 4900 C CA . VAL C 3 319 ? 275.508 258.082 244.431 1.00 114.01 319 VAL a CA 1
ATOM 4901 C C . VAL C 3 319 ? 274.465 256.969 244.376 1.00 114.01 319 VAL a C 1
ATOM 4902 O O . VAL C 3 319 ? 273.878 256.599 245.400 1.00 114.01 319 VAL a O 1
ATOM 4906 N N . GLY C 3 320 ? 274.214 256.420 243.187 1.00 128.69 320 GLY a N 1
ATOM 4907 C CA . GLY C 3 320 ? 273.313 255.299 243.030 1.00 128.69 320 GLY a CA 1
ATOM 4908 C C . GLY C 3 320 ? 271.842 255.646 242.970 1.00 128.69 320 GLY a C 1
ATOM 4909 O O . GLY C 3 320 ? 271.037 254.786 242.589 1.00 128.69 320 GLY a O 1
ATOM 4910 N N . GLY C 3 321 ? 271.457 256.866 243.332 1.00 135.14 321 GLY a N 1
ATOM 4911 C CA . GLY C 3 321 ? 270.073 257.282 243.309 1.00 135.14 321 GLY a CA 1
ATOM 4912 C C . GLY C 3 321 ? 269.621 257.979 242.049 1.00 135.14 321 GLY a C 1
ATOM 4913 O O . GLY C 3 321 ? 268.495 258.483 242.000 1.00 135.14 321 GLY a O 1
ATOM 4914 N N . VAL C 3 322 ? 270.467 258.024 241.018 1.00 139.01 322 VAL a N 1
ATOM 4915 C CA . VAL C 3 322 ? 270.170 258.739 239.785 1.00 139.01 322 VAL a CA 1
ATOM 4916 C C . VAL C 3 322 ? 270.758 257.959 238.617 1.00 139.01 322 VAL a C 1
ATOM 4917 O O . VAL C 3 322 ? 271.683 257.159 238.777 1.00 139.01 322 VAL a O 1
ATOM 4921 N N . SER C 3 323 ? 270.204 258.198 237.427 1.00 139.50 323 SER a N 1
ATOM 4922 C CA . SER C 3 323 ? 270.616 257.449 236.243 1.00 139.50 323 SER a CA 1
ATOM 4923 C C . SER C 3 323 ? 271.883 258.026 235.619 1.00 139.50 323 SER a C 1
ATOM 4924 O O . SER C 3 323 ? 272.923 257.360 235.572 1.00 139.50 323 SER a O 1
ATOM 4927 N N . ALA C 3 324 ? 271.818 259.262 235.130 1.00 136.07 324 ALA a N 1
ATOM 4928 C CA . ALA C 3 324 ? 272.918 259.841 234.362 1.00 136.07 324 ALA a CA 1
ATOM 4929 C C . ALA C 3 324 ? 273.186 261.279 234.796 1.00 136.07 324 ALA a C 1
ATOM 4930 O O . ALA C 3 324 ? 273.382 262.175 233.974 1.00 136.07 324 ALA a O 1
ATOM 4932 N N . SER C 3 325 ? 273.196 261.519 236.107 1.00 130.23 325 SER a N 1
ATOM 4933 C CA . SER C 3 325 ? 273.590 262.825 236.620 1.00 130.23 325 SER a CA 1
ATOM 4934 C C . SER C 3 325 ? 275.090 262.949 236.832 1.00 130.23 325 SER a C 1
ATOM 4935 O O . SER C 3 325 ? 275.589 264.068 236.996 1.00 130.23 325 SER a O 1
ATOM 4938 N N . GLN C 3 326 ? 275.818 261.832 236.834 1.00 125.54 326 GLN a N 1
ATOM 4939 C CA . GLN C 3 326 ? 277.268 261.869 236.970 1.00 125.54 326 GLN a CA 1
ATOM 4940 C C . GLN C 3 326 ? 277.960 262.418 235.731 1.00 125.54 326 GLN a C 1
ATOM 4941 O O . GLN C 3 326 ? 279.161 262.704 235.790 1.00 125.54 326 GLN a O 1
ATOM 4947 N N . ASN C 3 327 ? 277.237 262.571 234.617 1.00 118.84 327 ASN a N 1
ATOM 4948 C CA . ASN C 3 327 ? 277.814 263.223 233.447 1.00 118.84 327 ASN a CA 1
ATOM 4949 C C . ASN C 3 327 ? 278.185 264.667 233.761 1.00 118.84 327 ASN a C 1
ATOM 4950 O O . ASN C 3 327 ? 279.253 265.147 233.361 1.00 118.84 327 ASN a O 1
ATOM 4955 N N . THR C 3 328 ? 277.317 265.373 234.486 1.00 115.65 328 THR a N 1
ATOM 4956 C CA . THR C 3 328 ? 277.627 266.742 234.878 1.00 115.65 328 THR a CA 1
ATOM 4957 C C . THR C 3 328 ? 278.809 266.789 235.839 1.00 115.65 328 THR a C 1
ATOM 4958 O O . THR C 3 328 ? 279.660 267.682 235.745 1.00 115.65 328 THR a O 1
ATOM 4962 N N . ALA C 3 329 ? 278.881 265.833 236.769 1.00 109.86 329 ALA a N 1
ATOM 4963 C CA . ALA C 3 329 ? 280.020 265.769 237.681 1.00 109.86 329 ALA a CA 1
ATOM 4964 C C . ALA C 3 329 ? 281.320 265.583 236.914 1.00 109.86 329 ALA a C 1
ATOM 4965 O O . ALA C 3 329 ? 282.302 266.312 237.132 1.00 109.86 329 ALA a O 1
ATOM 4967 N N . LEU C 3 330 ? 281.343 264.612 235.997 1.00 108.36 330 LEU a N 1
ATOM 4968 C CA . LEU C 3 330 ? 282.559 264.394 235.231 1.00 108.36 330 LEU a CA 1
ATOM 4969 C C . LEU C 3 330 ? 282.915 265.633 234.425 1.00 108.36 330 LEU a C 1
ATOM 4970 O O . LEU C 3 330 ? 284.057 266.088 234.484 1.00 108.36 330 LEU a O 1
ATOM 4975 N N . GLU C 3 331 ? 281.941 266.249 233.744 1.00 105.52 331 GLU a N 1
ATOM 4976 C CA . GLU C 3 331 ? 282.273 267.385 232.889 1.00 105.52 331 GLU a CA 1
ATOM 4977 C C . GLU C 3 331 ? 282.752 268.585 233.701 1.00 105.52 331 GLU a C 1
ATOM 4978 O O . GLU C 3 331 ? 283.601 269.346 233.227 1.00 105.52 331 GLU a O 1
ATOM 4984 N N . THR C 3 332 ? 282.237 268.771 234.920 1.00 96.67 332 THR a N 1
ATOM 4985 C CA . THR C 3 332 ? 282.792 269.796 235.801 1.00 96.67 332 THR a CA 1
ATOM 4986 C C . THR C 3 332 ? 284.242 269.483 236.153 1.00 96.67 332 THR a C 1
ATOM 4987 O O . THR C 3 332 ? 285.109 270.374 236.138 1.00 96.67 332 THR a O 1
ATOM 4991 N N . PHE C 3 333 ? 284.529 268.214 236.455 1.00 88.15 333 PHE a N 1
ATOM 4992 C CA . PHE C 3 333 ? 285.913 267.819 236.701 1.00 88.15 333 PHE a CA 1
ATOM 4993 C C . PHE C 3 333 ? 286.786 268.089 235.480 1.00 88.15 333 PHE a C 1
ATOM 4994 O O . PHE C 3 333 ? 287.940 268.521 235.612 1.00 88.15 333 PHE a O 1
ATOM 5002 N N . TYR C 3 334 ? 286.253 267.839 234.281 1.00 93.45 334 TYR a N 1
ATOM 5003 C CA . TYR C 3 334 ? 287.060 268.040 233.085 1.00 93.45 334 TYR a CA 1
ATOM 5004 C C . TYR C 3 334 ? 287.264 269.520 232.813 1.00 93.45 334 TYR a C 1
ATOM 5005 O O . TYR C 3 334 ? 288.306 269.910 232.287 1.00 93.45 334 TYR a O 1
ATOM 5014 N N . LYS C 3 335 ? 286.289 270.355 233.174 1.00 89.68 335 LYS a N 1
ATOM 5015 C CA . LYS C 3 335 ? 286.484 271.799 233.098 1.00 89.68 335 LYS a CA 1
ATOM 5016 C C . LYS C 3 335 ? 287.608 272.245 234.021 1.00 89.68 335 LYS a C 1
ATOM 5017 O O . LYS C 3 335 ? 288.459 273.060 233.637 1.00 89.68 335 LYS a O 1
ATOM 5023 N N . LEU C 3 336 ? 287.630 271.714 235.245 1.00 82.53 336 LEU a N 1
ATOM 5024 C CA . LEU C 3 336 ? 288.697 272.069 236.176 1.00 82.53 336 LEU a CA 1
ATOM 5025 C C . LEU C 3 336 ? 290.060 271.639 235.643 1.00 82.53 336 LEU a C 1
ATOM 5026 O O . LEU C 3 336 ? 291.025 272.419 235.656 1.00 82.53 336 LEU a O 1
ATOM 5031 N N . VAL C 3 337 ? 290.157 270.400 235.157 1.00 83.40 337 VAL a N 1
ATOM 5032 C CA . VAL C 3 337 ? 291.453 269.919 234.688 1.00 83.40 337 VAL a CA 1
ATOM 5033 C C . VAL C 3 337 ? 291.848 270.623 233.395 1.00 83.40 337 VAL a C 1
ATOM 5034 O O . VAL C 3 337 ? 293.037 270.789 233.115 1.00 83.40 337 VAL a O 1
ATOM 5038 N N . ASP C 3 338 ? 290.874 271.073 232.599 1.00 85.47 338 ASP a N 1
ATOM 5039 C CA . ASP C 3 338 ? 291.187 271.846 231.403 1.00 85.47 338 ASP a CA 1
ATOM 5040 C C . ASP C 3 338 ? 291.750 273.212 231.765 1.00 85.47 338 ASP a C 1
ATOM 5041 O O . ASP C 3 338 ? 292.692 273.690 231.123 1.00 85.47 338 ASP a O 1
ATOM 5046 N N . ARG C 3 339 ? 291.177 273.864 232.780 1.00 81.64 339 ARG a N 1
ATOM 5047 C CA . ARG C 3 339 ? 291.759 275.112 233.266 1.00 81.64 339 ARG a CA 1
ATOM 5048 C C . ARG C 3 339 ? 293.190 274.890 233.736 1.00 81.64 339 ARG a C 1
ATOM 5049 O O . ARG C 3 339 ? 294.106 275.647 233.378 1.00 81.64 339 ARG a O 1
ATOM 5057 N N . LYS C 3 340 ? 293.403 273.835 234.529 1.00 82.22 340 LYS a N 1
ATOM 5058 C CA . LYS C 3 340 ? 294.747 273.545 235.020 1.00 82.22 340 LYS a CA 1
ATOM 5059 C C . LYS C 3 340 ? 295.709 273.275 233.869 1.00 82.22 340 LYS a C 1
ATOM 5060 O O . LYS C 3 340 ? 296.857 273.735 233.888 1.00 82.22 340 LYS a O 1
ATOM 5066 N N . ARG C 3 341 ? 295.257 272.535 232.854 1.00 88.05 341 ARG a N 1
ATOM 5067 C CA . ARG C 3 341 ? 296.106 272.251 231.704 1.00 88.05 341 ARG a CA 1
ATOM 5068 C C . ARG C 3 341 ? 296.470 273.530 230.968 1.00 88.05 341 ARG a C 1
ATOM 5069 O O . ARG C 3 341 ? 297.652 273.809 230.746 1.00 88.05 341 ARG a O 1
ATOM 5077 N N . GLU C 3 342 ? 295.468 274.341 230.627 1.00 90.20 342 GLU a N 1
ATOM 5078 C CA . GLU C 3 342 ? 295.724 275.565 229.880 1.00 90.20 342 GLU a CA 1
ATOM 5079 C C . GLU C 3 342 ? 296.629 276.516 230.653 1.00 90.20 342 GLU a C 1
ATOM 5080 O O . GLU C 3 342 ? 297.353 277.312 230.043 1.00 90.20 342 GLU a O 1
ATOM 5086 N N . GLU C 3 343 ? 296.617 276.451 231.986 1.00 87.55 343 GLU a N 1
ATOM 5087 C CA . GLU C 3 343 ? 297.461 277.365 232.746 1.00 87.55 343 GLU a CA 1
ATOM 5088 C C . GLU C 3 343 ? 298.834 276.797 233.095 1.00 87.55 343 GLU a C 1
ATOM 5089 O O . GLU C 3 343 ? 299.733 277.575 233.431 1.00 87.55 343 GLU a O 1
ATOM 5095 N N . ASP C 3 344 ? 299.031 275.479 233.029 1.00 87.64 344 ASP a N 1
ATOM 5096 C CA . ASP C 3 344 ? 300.307 274.923 233.475 1.00 87.64 344 ASP a CA 1
ATOM 5097 C C . ASP C 3 344 ? 301.014 274.049 232.449 1.00 87.64 344 ASP a C 1
ATOM 5098 O O . ASP C 3 344 ? 302.241 274.111 232.343 1.00 87.64 344 ASP a O 1
ATOM 5103 N N . TYR C 3 345 ? 300.284 273.223 231.696 1.00 89.41 345 TYR a N 1
ATOM 5104 C CA . TYR C 3 345 ? 300.928 272.245 230.824 1.00 89.41 345 TYR a CA 1
ATOM 5105 C C . TYR C 3 345 ? 301.524 272.899 229.585 1.00 89.41 345 TYR a C 1
ATOM 5106 O O . TYR C 3 345 ? 302.590 272.486 229.113 1.00 89.41 345 TYR a O 1
ATOM 5115 N N . ARG C 3 346 ? 300.850 273.913 229.042 1.00 92.21 346 ARG a N 1
ATOM 5116 C CA . ARG C 3 346 ? 301.287 274.516 227.783 1.00 92.21 346 ARG a CA 1
ATOM 5117 C C . ARG C 3 346 ? 302.719 275.038 227.825 1.00 92.21 346 ARG a C 1
ATOM 5118 O O . ARG C 3 346 ? 303.487 274.726 226.896 1.00 92.21 346 ARG a O 1
ATOM 5126 N N . PRO C 3 347 ? 303.159 275.791 228.848 1.00 94.41 347 PRO a N 1
ATOM 5127 C CA . PRO C 3 347 ? 304.533 276.324 228.812 1.00 94.41 347 PRO a CA 1
ATOM 5128 C C . PRO C 3 347 ? 305.590 275.277 228.507 1.00 94.41 347 PRO a C 1
ATOM 5129 O O . PRO C 3 347 ? 306.518 275.556 227.740 1.00 94.41 347 PRO a O 1
ATOM 5133 N N . LEU C 3 348 ? 305.453 274.063 229.045 1.00 94.07 348 LEU a N 1
ATOM 5134 C CA . LEU C 3 348 ? 306.330 272.976 228.621 1.00 94.07 348 LEU a CA 1
ATOM 5135 C C . LEU C 3 348 ? 306.164 272.686 227.134 1.00 94.07 348 LEU a C 1
ATOM 5136 O O . LEU C 3 348 ? 307.139 272.360 226.445 1.00 94.07 348 LEU a O 1
ATOM 5141 N N . LEU C 3 349 ? 304.938 272.802 226.619 1.00 99.28 349 LEU a N 1
ATOM 5142 C CA . LEU C 3 349 ? 304.696 272.487 225.214 1.00 99.28 349 LEU a CA 1
ATOM 5143 C C . LEU C 3 349 ? 305.436 273.453 224.296 1.00 99.28 349 LEU a C 1
ATOM 5144 O O . LEU C 3 349 ? 306.145 273.026 223.378 1.00 99.28 349 LEU a O 1
ATOM 5149 N N . GLU C 3 350 ? 305.302 274.763 224.525 1.00 101.51 350 GLU a N 1
ATOM 5150 C CA . GLU C 3 350 ? 306.087 275.646 223.661 1.00 101.51 350 GLU a CA 1
ATOM 5151 C C . GLU C 3 350 ? 307.529 275.812 224.126 1.00 101.51 350 GLU a C 1
ATOM 5152 O O . GLU C 3 350 ? 308.294 276.521 223.463 1.00 101.51 350 GLU a O 1
ATOM 5158 N N . PHE C 3 351 ? 307.924 275.196 225.241 1.00 101.15 351 PHE a N 1
ATOM 5159 C CA . PHE C 3 351 ? 309.343 275.128 225.567 1.00 101.15 351 PHE a CA 1
ATOM 5160 C C . PHE C 3 351 ? 310.033 273.971 224.856 1.00 101.15 351 PHE a C 1
ATOM 5161 O O . PHE C 3 351 ? 311.230 274.056 224.562 1.00 101.15 351 PHE a O 1
ATOM 5169 N N . LEU C 3 352 ? 309.301 272.895 224.568 1.00 103.72 352 LEU a N 1
ATOM 5170 C CA . LEU C 3 352 ? 309.893 271.694 223.989 1.00 103.72 352 LEU a CA 1
ATOM 5171 C C . LEU C 3 352 ? 309.647 271.560 222.489 1.00 103.72 352 LEU a C 1
ATOM 5172 O O . LEU C 3 352 ? 310.566 271.195 221.751 1.00 103.72 352 LEU a O 1
ATOM 5177 N N . LEU C 3 353 ? 308.428 271.840 222.022 1.00 108.34 353 LEU a N 1
ATOM 5178 C CA . LEU C 3 353 ? 308.109 271.643 220.609 1.00 108.34 353 LEU a CA 1
ATOM 5179 C C . LEU C 3 353 ? 309.014 272.400 219.641 1.00 108.34 353 LEU a C 1
ATOM 5180 O O . LEU C 3 353 ? 309.395 271.805 218.618 1.00 108.34 353 LEU a O 1
ATOM 5185 N N . PRO C 3 354 ? 309.376 273.671 219.862 1.00 111.80 354 PRO a N 1
ATOM 5186 C CA . PRO C 3 354 ? 310.297 274.321 218.913 1.00 111.80 354 PRO a CA 1
ATOM 5187 C C . PRO C 3 354 ? 311.627 273.604 218.785 1.00 111.80 354 PRO a C 1
ATOM 5188 O O . PRO C 3 354 ? 312.275 273.696 217.736 1.00 111.80 354 PRO a O 1
ATOM 5192 N N . PHE C 3 355 ? 312.052 272.888 219.825 1.00 116.42 355 PHE a N 1
ATOM 5193 C CA . PHE C 3 355 ? 313.262 272.082 219.753 1.00 116.42 355 PHE a CA 1
ATOM 5194 C C . PHE C 3 355 ? 313.036 270.736 219.077 1.00 116.42 355 PHE a C 1
ATOM 5195 O O . PHE C 3 355 ? 314.010 270.097 218.667 1.00 116.42 355 PHE a O 1
ATOM 5203 N N . ILE C 3 356 ? 311.783 270.303 218.929 1.00 116.23 356 ILE a N 1
ATOM 5204 C CA . ILE C 3 356 ? 311.472 268.990 218.372 1.00 116.23 356 ILE a CA 1
ATOM 5205 C C . ILE C 3 356 ? 311.473 269.063 216.852 1.00 116.23 356 ILE a C 1
ATOM 5206 O O . ILE C 3 356 ? 312.268 268.391 216.185 1.00 116.23 356 ILE a O 1
ATOM 5211 N N . VAL C 3 357 ? 310.583 269.878 216.299 1.00 119.29 357 VAL a N 1
ATOM 5212 C CA . VAL C 3 357 ? 310.385 269.967 214.859 1.00 119.29 357 VAL a CA 1
ATOM 5213 C C . VAL C 3 357 ? 311.142 271.171 214.323 1.00 119.29 357 VAL a C 1
ATOM 5214 O O . VAL C 3 357 ? 311.451 272.119 215.055 1.00 119.29 357 VAL a O 1
ATOM 5218 N N . ASP C 3 358 ? 311.447 271.131 213.028 1.00 124.01 358 ASP a N 1
ATOM 5219 C CA . ASP C 3 358 ? 312.161 272.205 212.355 1.00 124.01 358 ASP a CA 1
ATOM 5220 C C . ASP C 3 358 ? 311.239 273.098 211.535 1.00 124.01 358 ASP a C 1
ATOM 5221 O O . ASP C 3 358 ? 311.725 273.969 210.807 1.00 124.01 358 ASP a O 1
ATOM 5226 N N . GLU C 3 359 ? 309.927 272.900 211.632 1.00 127.62 359 GLU a N 1
ATOM 5227 C CA . GLU C 3 359 ? 308.987 273.722 210.885 1.00 127.62 359 GLU a CA 1
ATOM 5228 C C . GLU C 3 359 ? 308.969 275.149 211.421 1.00 127.62 359 GLU a C 1
ATOM 5229 O O . GLU C 3 359 ? 309.119 275.391 212.622 1.00 127.62 359 GLU a O 1
ATOM 5235 N N . GLN C 3 360 ? 308.785 276.103 210.506 1.00 130.66 360 GLN a N 1
ATOM 5236 C CA . GLN C 3 360 ? 308.811 277.512 210.884 1.00 130.66 360 GLN a CA 1
ATOM 5237 C C . GLN C 3 360 ? 307.624 277.881 211.767 1.00 130.66 360 GLN a C 1
ATOM 5238 O O . GLN C 3 360 ? 307.786 278.593 212.764 1.00 130.66 360 GLN a O 1
ATOM 5244 N N . GLU C 3 361 ? 306.428 277.408 211.423 1.00 126.66 361 GLU a N 1
ATOM 5245 C CA . GLU C 3 361 ? 305.212 277.795 212.121 1.00 126.66 361 GLU a CA 1
ATOM 5246 C C . GLU C 3 361 ? 304.376 276.566 212.450 1.00 126.66 361 GLU a C 1
ATOM 5247 O O . GLU C 3 361 ? 304.230 275.655 211.631 1.00 126.66 361 GLU a O 1
ATOM 5253 N N . TRP C 3 362 ? 303.827 276.556 213.663 1.00 117.97 362 TRP a N 1
ATOM 5254 C CA . TRP C 3 362 ? 302.937 275.492 214.103 1.00 117.97 362 TRP a CA 1
ATOM 5255 C C . TRP C 3 362 ? 302.069 276.024 215.233 1.00 117.97 362 TRP a C 1
ATOM 5256 O O . TRP C 3 362 ? 302.371 277.055 215.840 1.00 117.97 362 TRP a O 1
ATOM 5267 N N . SER C 3 363 ? 300.982 275.306 215.506 1.00 117.12 363 SER a N 1
ATOM 5268 C CA . SER C 3 363 ? 300.062 275.655 216.578 1.00 117.12 363 SER a CA 1
ATOM 5269 C C . SER C 3 363 ? 299.682 274.402 217.354 1.00 117.12 363 SER a C 1
ATOM 5270 O O . SER C 3 363 ? 299.686 273.292 216.814 1.00 117.12 363 SER a O 1
ATOM 5273 N N . ILE C 3 364 ? 299.350 274.593 218.629 1.00 110.99 364 ILE a N 1
ATOM 5274 C CA . ILE C 3 364 ? 298.994 273.506 219.534 1.00 110.99 364 ILE a CA 1
ATOM 5275 C C . ILE C 3 364 ? 297.604 273.774 220.093 1.00 110.99 364 ILE a C 1
ATOM 5276 O O . ILE C 3 364 ? 297.337 274.862 220.617 1.00 110.99 364 ILE a O 1
ATOM 5281 N N . GLU C 3 365 ? 296.724 272.781 219.983 1.00 110.64 365 GLU a N 1
ATOM 5282 C CA . GLU C 3 365 ? 295.388 272.851 220.555 1.00 110.64 365 GLU a CA 1
ATOM 5283 C C . GLU C 3 365 ? 295.072 271.527 221.233 1.00 110.64 365 GLU a C 1
ATOM 5284 O O . GLU C 3 365 ? 295.567 270.474 220.819 1.00 110.64 365 GLU a O 1
ATOM 5290 N N . PHE C 3 366 ? 294.252 271.589 222.278 1.00 99.44 366 PHE a N 1
ATOM 5291 C CA . PHE C 3 366 ? 293.923 270.426 223.090 1.00 99.44 366 PHE a CA 1
ATOM 5292 C C . PHE C 3 366 ? 292.549 269.901 222.697 1.00 99.44 366 PHE a C 1
ATOM 5293 O O . PHE C 3 366 ? 291.588 270.672 222.602 1.00 99.44 366 PHE a O 1
ATOM 5301 N N . GLU C 3 367 ? 292.463 268.595 222.469 1.00 103.76 367 GLU a N 1
ATOM 5302 C CA . GLU C 3 367 ? 291.193 267.985 222.125 1.00 103.76 367 GLU a CA 1
ATOM 5303 C C . GLU C 3 367 ? 290.298 267.942 223.361 1.00 103.76 367 GLU a C 1
ATOM 5304 O O . GLU C 3 367 ? 290.791 267.988 224.492 1.00 103.76 367 GLU a O 1
ATOM 5310 N N . PRO C 3 368 ? 288.981 267.880 223.178 1.00 105.07 368 PRO a N 1
ATOM 5311 C CA . PRO C 3 368 ? 288.116 267.528 224.306 1.00 105.07 368 PRO a CA 1
ATOM 5312 C C . PRO C 3 368 ? 288.524 266.176 224.868 1.00 105.07 368 PRO a C 1
ATOM 5313 O O . PRO C 3 368 ? 288.593 265.175 224.150 1.00 105.07 368 PRO a O 1
ATOM 5317 N N . LEU C 3 369 ? 288.783 266.156 226.175 1.00 104.46 369 LEU a N 1
ATOM 5318 C CA . LEU C 3 369 ? 289.369 264.975 226.789 1.00 104.46 369 LEU a CA 1
ATOM 5319 C C . LEU C 3 369 ? 288.348 263.852 226.900 1.00 104.46 369 LEU a C 1
ATOM 5320 O O . LEU C 3 369 ? 288.722 262.675 226.849 1.00 104.46 369 LEU a O 1
ATOM 5325 N N . SER C 3 370 ? 287.066 264.199 227.036 1.00 112.63 370 SER a N 1
ATOM 5326 C CA . SER C 3 370 ? 285.995 263.227 227.212 1.00 112.63 370 SER a CA 1
ATOM 5327 C C . SER C 3 370 ? 285.977 262.241 226.055 1.00 112.63 370 SER a C 1
ATOM 5328 O O . SER C 3 370 ? 285.659 262.613 224.921 1.00 112.63 370 SER a O 1
ATOM 5331 N N . VAL C 3 371 ? 286.314 260.986 226.336 1.00 116.79 371 VAL a N 1
ATOM 5332 C CA . VAL C 3 371 ? 286.482 259.965 225.307 1.00 116.79 371 VAL a CA 1
ATOM 5333 C C . VAL C 3 371 ? 285.129 259.349 224.972 1.00 116.79 371 VAL a C 1
ATOM 5334 O O . VAL C 3 371 ? 284.435 258.837 225.863 1.00 116.79 371 VAL a O 1
ATOM 5338 N N . PRO C 3 372 ? 284.757 259.315 223.644 1.00 118.93 372 PRO a N 1
ATOM 5339 C CA . PRO C 3 372 ? 283.514 258.573 223.384 1.00 118.93 372 PRO a CA 1
ATOM 5340 C C . PRO C 3 372 ? 283.788 257.074 223.206 1.00 118.93 372 PRO a C 1
ATOM 5341 O O . PRO C 3 372 ? 284.934 256.676 222.987 1.00 118.93 372 PRO a O 1
ATOM 5345 N N . SER C 3 373 ? 282.757 256.246 223.309 1.00 30.00 373 SER a N 1
ATOM 5346 C CA . SER C 3 373 ? 282.905 254.802 223.149 1.00 30.00 373 SER a CA 1
ATOM 5347 C C . SER C 3 373 ? 282.538 254.368 221.746 1.00 30.00 373 SER a C 1
ATOM 5348 O O . SER C 3 373 ? 281.951 255.148 221.003 1.00 30.00 373 SER a O 1
ATOM 5351 N N . LYS C 3 374 ? 282.830 253.117 221.397 1.00 125.30 374 LYS a N 1
ATOM 5352 C CA . LYS C 3 374 ? 282.598 252.604 220.034 1.00 125.30 374 LYS a CA 1
ATOM 5353 C C . LYS C 3 374 ? 281.298 252.922 219.286 1.00 125.30 374 LYS a C 1
ATOM 5354 O O . LYS C 3 374 ? 281.306 252.965 218.059 1.00 125.30 374 LYS a O 1
ATOM 5360 N N . LYS C 3 375 ? 280.186 253.121 219.983 1.00 127.99 375 LYS a N 1
ATOM 5361 C CA . LYS C 3 375 ? 278.930 253.327 219.265 1.00 127.99 375 LYS a CA 1
ATOM 5362 C C . LYS C 3 375 ? 278.770 254.775 218.809 1.00 127.99 375 LYS a C 1
ATOM 5363 O O . LYS C 3 375 ? 278.648 255.057 217.607 1.00 127.99 375 LYS a O 1
ATOM 5369 N N . GLU C 3 376 ? 278.748 255.713 219.760 1.00 130.00 376 GLU a N 1
ATOM 5370 C CA . GLU C 3 376 ? 278.448 257.093 219.400 1.00 130.00 376 GLU a CA 1
ATOM 5371 C C . GLU C 3 376 ? 279.547 257.706 218.544 1.00 130.00 376 GLU a C 1
ATOM 5372 O O . GLU C 3 376 ? 279.272 258.611 217.752 1.00 130.00 376 GLU a O 1
ATOM 5378 N N . GLU C 3 377 ? 280.788 257.225 218.661 1.00 131.57 377 GLU a N 1
ATOM 5379 C CA . GLU C 3 377 ? 281.819 257.711 217.750 1.00 131.57 377 GLU a CA 1
ATOM 5380 C C . GLU C 3 377 ? 281.553 257.224 216.331 1.00 131.57 377 GLU a C 1
ATOM 5381 O O . GLU C 3 377 ? 281.839 257.933 215.360 1.00 131.57 377 GLU a O 1
ATOM 5387 N N . SER C 3 378 ? 280.986 256.022 216.190 1.00 129.96 378 SER a N 1
ATOM 5388 C CA . SER C 3 378 ? 280.559 255.556 214.875 1.00 129.96 378 SER a CA 1
ATOM 5389 C C . SER C 3 378 ? 279.428 256.419 214.330 1.00 129.96 378 SER a C 1
ATOM 5390 O O . SER C 3 378 ? 279.388 256.723 213.131 1.00 129.96 378 SER a O 1
ATOM 5393 N N . GLU C 3 379 ? 278.492 256.818 215.196 1.00 130.25 379 GLU a N 1
ATOM 5394 C CA . GLU C 3 379 ? 277.437 257.731 214.758 1.00 130.25 379 GLU a CA 1
ATOM 5395 C C . GLU C 3 379 ? 278.015 259.073 214.317 1.00 130.25 379 GLU a C 1
ATOM 5396 O O . GLU C 3 379 ? 277.574 259.654 213.315 1.00 130.25 379 GLU a O 1
ATOM 5402 N N . ILE C 3 380 ? 279.002 259.582 215.060 1.00 128.42 380 ILE a N 1
ATOM 5403 C CA . ILE C 3 380 ? 279.680 260.818 214.678 1.00 128.42 380 ILE a CA 1
ATOM 5404 C C . ILE C 3 380 ? 280.353 260.657 213.323 1.00 128.42 380 ILE a C 1
ATOM 5405 O O . ILE C 3 380 ? 280.309 261.559 212.479 1.00 128.42 380 ILE a O 1
ATOM 5410 N N . THR C 3 381 ? 281.007 259.514 213.105 1.00 129.11 381 THR a N 1
ATOM 5411 C CA . THR C 3 381 ? 281.658 259.259 211.825 1.00 129.11 381 THR a CA 1
ATOM 5412 C C . THR C 3 381 ? 280.645 259.242 210.688 1.00 129.11 381 THR a C 1
ATOM 5413 O O . THR C 3 381 ? 280.899 259.800 209.614 1.00 129.11 381 THR a O 1
ATOM 5417 N N . LYS C 3 382 ? 279.494 258.602 210.905 1.00 130.44 382 LYS a N 1
ATOM 5418 C CA . LYS C 3 382 ? 278.439 258.609 209.894 1.00 130.44 382 LYS a CA 1
ATOM 5419 C C . LYS C 3 382 ? 277.991 260.028 209.576 1.00 130.44 382 LYS a C 1
ATOM 5420 O O . LYS C 3 382 ? 277.884 260.412 208.403 1.00 130.44 382 LYS a O 1
ATOM 5426 N N . ASN C 3 383 ? 277.712 260.821 210.613 1.00 128.05 383 ASN a N 1
ATOM 5427 C CA . ASN C 3 383 ? 277.255 262.188 210.388 1.00 128.05 383 ASN a CA 1
ATOM 5428 C C . ASN C 3 383 ? 278.302 262.996 209.635 1.00 128.05 383 ASN a C 1
ATOM 5429 O O . ASN C 3 383 ? 277.975 263.734 208.699 1.00 128.05 383 ASN a O 1
ATOM 5434 N N . ASN C 3 384 ? 279.572 262.848 210.015 1.00 129.37 384 ASN a N 1
ATOM 5435 C CA . ASN C 3 384 ? 280.638 263.596 209.362 1.00 129.37 384 ASN a CA 1
ATOM 5436 C C . ASN C 3 384 ? 280.786 263.195 207.899 1.00 129.37 384 ASN a C 1
ATOM 5437 O O . ASN C 3 384 ? 280.920 264.059 207.024 1.00 129.37 384 ASN a O 1
ATOM 5442 N N . VAL C 3 385 ? 280.760 261.891 207.611 1.00 131.03 385 VAL a N 1
ATOM 5443 C CA . VAL C 3 385 ? 280.982 261.444 206.240 1.00 131.03 385 VAL a CA 1
ATOM 5444 C C . VAL C 3 385 ? 279.806 261.831 205.351 1.00 131.03 385 VAL a C 1
ATOM 5445 O O . VAL C 3 385 ? 279.990 262.163 204.174 1.00 131.03 385 VAL a O 1
ATOM 5449 N N . GLU C 3 386 ? 278.581 261.802 205.884 1.00 132.39 386 GLU a N 1
ATOM 5450 C CA . GLU C 3 386 ? 277.454 262.230 205.064 1.00 132.39 386 GLU a CA 1
ATOM 5451 C C . GLU C 3 386 ? 277.390 263.745 204.911 1.00 132.39 386 GLU a C 1
ATOM 5452 O O . GLU C 3 386 ? 276.888 264.228 203.891 1.00 132.39 386 GLU a O 1
ATOM 5458 N N . SER C 3 387 ? 277.882 264.503 205.895 1.00 131.50 387 SER a N 1
ATOM 5459 C CA . SER C 3 387 ? 277.860 265.957 205.785 1.00 131.50 387 SER a CA 1
ATOM 5460 C C . SER C 3 387 ? 278.945 266.469 204.845 1.00 131.50 387 SER a C 1
ATOM 5461 O O . SER C 3 387 ? 278.723 267.439 204.112 1.00 131.50 387 SER a O 1
ATOM 5464 N N . VAL C 3 388 ? 280.123 265.839 204.856 1.00 131.03 388 VAL a N 1
ATOM 5465 C CA . VAL C 3 388 ? 281.205 266.310 203.997 1.00 131.03 388 VAL a CA 1
ATOM 5466 C C . VAL C 3 388 ? 280.881 266.065 202.527 1.00 131.03 388 VAL a C 1
ATOM 5467 O O . VAL C 3 388 ? 281.222 266.884 201.666 1.00 131.03 388 VAL a O 1
ATOM 5471 N N . THR C 3 389 ? 280.214 264.954 202.211 1.00 131.45 389 THR a N 1
ATOM 5472 C CA . THR C 3 389 ? 279.844 264.661 200.833 1.00 131.45 389 THR a CA 1
ATOM 5473 C C . THR C 3 389 ? 278.665 265.490 200.344 1.00 131.45 389 THR a C 1
ATOM 5474 O O . THR C 3 389 ? 278.459 265.588 199.130 1.00 131.45 389 THR a O 1
ATOM 5478 N N . LYS C 3 390 ? 277.890 266.085 201.253 1.00 133.12 390 LYS a N 1
ATOM 5479 C CA . LYS C 3 390 ? 276.735 266.873 200.837 1.00 133.12 390 LYS a CA 1
ATOM 5480 C C . LYS C 3 390 ? 277.159 268.184 200.186 1.00 133.12 390 LYS a C 1
ATOM 5481 O O . LYS C 3 390 ? 276.526 268.640 199.227 1.00 133.12 390 LYS a O 1
ATOM 5487 N N . ALA C 3 391 ? 278.226 268.802 200.687 1.00 135.67 391 ALA a N 1
ATOM 5488 C CA . ALA C 3 391 ? 278.641 270.123 200.234 1.00 135.67 391 ALA a CA 1
ATOM 5489 C C . ALA C 3 391 ? 279.684 270.086 199.125 1.00 135.67 391 ALA a C 1
ATOM 5490 O O . ALA C 3 391 ? 280.143 271.150 198.696 1.00 135.67 391 ALA a O 1
ATOM 5492 N N . ILE C 3 392 ? 280.073 268.904 198.649 1.00 136.30 392 ILE a N 1
ATOM 5493 C CA . ILE C 3 392 ? 281.088 268.782 197.610 1.00 136.30 392 ILE a CA 1
ATOM 5494 C C . ILE C 3 392 ? 280.511 268.334 196.281 1.00 136.30 392 ILE a C 1
ATOM 5495 O O . ILE C 3 392 ? 281.273 268.142 195.322 1.00 136.30 392 ILE a O 1
ATOM 5500 N N . THR C 3 393 ? 279.196 268.157 196.187 1.00 133.77 393 THR a N 1
ATOM 5501 C CA . THR C 3 393 ? 278.561 267.694 194.963 1.00 133.77 393 THR a CA 1
ATOM 5502 C C . THR C 3 393 ? 277.912 268.815 194.162 1.00 133.77 393 THR a C 1
ATOM 5503 O O . THR C 3 393 ? 277.264 268.535 193.149 1.00 133.77 393 THR a O 1
ATOM 5507 N N . GLU C 3 394 ? 277.981 270.037 194.678 1.00 137.30 394 GLU a N 1
ATOM 5508 C CA . GLU C 3 394 ? 277.386 271.176 193.994 1.00 137.30 394 GLU a CA 1
ATOM 5509 C C . GLU C 3 394 ? 278.537 271.969 193.439 1.00 137.30 394 GLU a C 1
ATOM 5510 O O . GLU C 3 394 ? 278.423 273.185 193.273 1.00 137.30 394 GLU a O 1
ATOM 5516 N N . GLN C 3 395 ? 279.645 271.282 193.163 1.00 137.35 395 GLN a N 1
ATOM 5517 C CA . GLN C 3 395 ? 280.837 271.933 192.614 1.00 137.35 395 GLN a CA 1
ATOM 5518 C C . GLN C 3 395 ? 281.280 273.130 193.437 1.00 137.35 395 GLN a C 1
ATOM 5519 O O . GLN C 3 395 ? 281.697 274.149 192.889 1.00 137.35 395 GLN a O 1
ATOM 5525 N N . ILE C 3 396 ? 281.190 273.011 194.756 1.00 143.06 396 ILE a N 1
ATOM 5526 C CA . ILE C 3 396 ? 281.639 274.084 195.621 1.00 143.06 396 ILE a CA 1
ATOM 5527 C C . ILE C 3 396 ? 283.071 273.757 195.967 1.00 143.06 396 ILE a C 1
ATOM 5528 O O . ILE C 3 396 ? 283.968 274.580 195.782 1.00 143.06 396 ILE a O 1
ATOM 5533 N N . ILE C 3 397 ? 283.292 272.539 196.449 1.00 141.89 397 ILE a N 1
ATOM 5534 C CA . ILE C 3 397 ? 284.635 272.124 196.831 1.00 141.89 397 ILE a CA 1
ATOM 5535 C C . ILE C 3 397 ? 284.998 270.804 196.149 1.00 141.89 397 ILE a C 1
ATOM 5536 O O . ILE C 3 397 ? 284.118 269.993 195.870 1.00 141.89 397 ILE a O 1
ATOM 5541 N N . ASP C 3 398 ? 286.281 270.587 195.863 1.00 145.44 398 ASP a N 1
ATOM 5542 C CA . ASP C 3 398 ? 286.704 269.379 195.134 1.00 145.44 398 ASP a CA 1
ATOM 5543 C C . ASP C 3 398 ? 287.291 268.303 196.044 1.00 145.44 398 ASP a C 1
ATOM 5544 O O . ASP C 3 398 ? 287.117 268.384 197.260 1.00 145.44 398 ASP a O 1
ATOM 5549 N N . LEU C 3 399 ? 287.994 267.304 195.492 1.00 142.93 399 LEU a N 1
ATOM 5550 C CA . LEU C 3 399 ? 288.443 266.217 196.361 1.00 142.93 399 LEU a CA 1
ATOM 5551 C C . LEU C 3 399 ? 289.767 266.519 197.059 1.00 142.93 399 LEU a C 1
ATOM 5552 O O . LEU C 3 399 ? 290.042 265.936 198.115 1.00 142.93 399 LEU a O 1
ATOM 5557 N N . GLU C 3 400 ? 290.600 267.410 196.507 1.00 143.79 400 GLU a N 1
ATOM 5558 C CA . GLU C 3 400 ? 291.953 267.553 197.044 1.00 143.79 400 GLU a CA 1
ATOM 5559 C C . GLU C 3 400 ? 291.946 268.088 198.472 1.00 143.79 400 GLU a C 1
ATOM 5560 O O . GLU C 3 400 ? 292.802 267.708 199.280 1.00 143.79 400 GLU a O 1
ATOM 5566 N N . GLU C 3 401 ? 290.996 268.960 198.806 1.00 142.19 401 GLU a N 1
ATOM 5567 C CA . GLU C 3 401 ? 290.852 269.440 200.173 1.00 142.19 401 GLU a CA 1
ATOM 5568 C C . GLU C 3 401 ? 289.867 268.614 200.986 1.00 142.19 401 GLU a C 1
ATOM 5569 O O . GLU C 3 401 ? 289.981 268.574 202.219 1.00 142.19 401 GLU a O 1
ATOM 5575 N N . ALA C 3 402 ? 288.914 267.949 200.328 1.00 140.93 402 ALA a N 1
ATOM 5576 C CA . ALA C 3 402 ? 288.037 267.027 201.037 1.00 140.93 402 ALA a CA 1
ATOM 5577 C C . ALA C 3 402 ? 288.822 265.872 201.640 1.00 140.93 402 ALA a C 1
ATOM 5578 O O . ALA C 3 402 ? 288.452 265.359 202.702 1.00 140.93 402 ALA a O 1
ATOM 5580 N N . ARG C 3 403 ? 289.912 265.460 200.985 1.00 140.77 403 ARG a N 1
ATOM 5581 C CA . ARG C 3 403 ? 290.780 264.429 201.547 1.00 140.77 403 ARG a CA 1
ATOM 5582 C C . ARG C 3 403 ? 291.270 264.820 202.934 1.00 140.77 403 ARG a C 1
ATOM 5583 O O . ARG C 3 403 ? 291.103 264.069 203.901 1.00 140.77 403 ARG a O 1
ATOM 5591 N N . ASP C 3 404 ? 291.858 266.013 203.054 1.00 139.69 404 ASP a N 1
ATOM 5592 C CA . ASP C 3 404 ? 292.371 266.455 204.345 1.00 139.69 404 ASP a CA 1
ATOM 5593 C C . ASP C 3 404 ? 291.247 266.751 205.327 1.00 139.69 404 ASP a C 1
ATOM 5594 O O . ASP C 3 404 ? 291.394 266.493 206.529 1.00 139.69 404 ASP a O 1
ATOM 5599 N N . THR C 3 405 ? 290.122 267.284 204.842 1.00 138.40 405 THR a N 1
ATOM 5600 C CA . THR C 3 405 ? 288.999 267.573 205.727 1.00 138.40 405 THR a CA 1
ATOM 5601 C C . THR C 3 405 ? 288.474 266.297 206.376 1.00 138.40 405 THR a C 1
ATOM 5602 O O . THR C 3 405 ? 288.177 266.273 207.576 1.00 138.40 405 THR a O 1
ATOM 5606 N N . LEU C 3 406 ? 288.359 265.221 205.596 1.00 137.48 406 LEU a N 1
ATOM 5607 C CA . LEU C 3 406 ? 287.919 263.946 206.149 1.00 137.48 406 LEU a CA 1
ATOM 5608 C C . LEU C 3 406 ? 289.007 263.279 206.982 1.00 137.48 406 LEU a C 1
ATOM 5609 O O . LEU C 3 406 ? 288.696 262.605 207.970 1.00 137.48 406 LEU a O 1
ATOM 5614 N N . ARG C 3 407 ? 290.277 263.457 206.608 1.00 135.02 407 ARG a N 1
ATOM 5615 C CA . ARG C 3 407 ? 291.365 262.854 207.370 1.00 135.02 407 ARG a CA 1
ATOM 5616 C C . ARG C 3 407 ? 291.489 263.464 208.758 1.00 135.02 407 ARG a C 1
ATOM 5617 O O . ARG C 3 407 ? 291.805 262.756 209.721 1.00 135.02 407 ARG a O 1
ATOM 5625 N N . SER C 3 408 ? 291.254 264.772 208.881 1.00 133.15 408 SER a N 1
ATOM 5626 C CA . SER C 3 408 ? 291.390 265.437 210.174 1.00 133.15 408 SER a CA 1
ATOM 5627 C C . SER C 3 408 ? 290.353 264.928 211.170 1.00 133.15 408 SER a C 1
ATOM 5628 O O . SER C 3 408 ? 290.642 264.771 212.362 1.00 133.15 408 SER a O 1
ATOM 5631 N N . ILE C 3 409 ? 289.134 264.664 210.697 1.00 133.48 409 ILE a N 1
ATOM 5632 C CA . ILE C 3 409 ? 288.039 264.339 211.604 1.00 133.48 409 ILE a CA 1
ATOM 5633 C C . ILE C 3 409 ? 287.773 262.844 211.711 1.00 133.48 409 ILE a C 1
ATOM 5634 O O . ILE C 3 409 ? 287.174 262.402 212.699 1.00 133.48 409 ILE a O 1
ATOM 5639 N N . ALA C 3 410 ? 288.196 262.051 210.729 1.00 135.32 410 ALA a N 1
ATOM 5640 C CA . ALA C 3 410 ? 287.917 260.616 210.698 1.00 135.32 410 ALA a CA 1
ATOM 5641 C C . ALA C 3 410 ? 289.222 259.856 210.507 1.00 135.32 410 ALA a C 1
ATOM 5642 O O . ALA C 3 410 ? 289.532 259.396 209.400 1.00 135.32 410 ALA a O 1
ATOM 5644 N N . PRO C 3 411 ? 290.018 259.708 211.571 1.00 137.38 411 PRO a N 1
ATOM 5645 C CA . PRO C 3 411 ? 291.225 258.873 211.471 1.00 137.38 411 PRO a CA 1
ATOM 5646 C C . PRO C 3 411 ? 290.927 257.404 211.239 1.00 137.38 411 PRO a C 1
ATOM 5647 O O . PRO C 3 411 ? 291.831 256.669 210.818 1.00 137.38 411 PRO a O 1
ATOM 5651 N N . GLU C 3 412 ? 289.698 256.954 211.506 1.00 136.30 412 GLU a N 1
ATOM 5652 C CA . GLU C 3 412 ? 289.346 255.559 211.264 1.00 136.30 412 GLU a CA 1
ATOM 5653 C C . GLU C 3 412 ? 289.463 255.202 209.789 1.00 136.30 412 GLU a C 1
ATOM 5654 O O . GLU C 3 412 ? 289.904 254.098 209.450 1.00 136.30 412 GLU a O 1
ATOM 5660 N N . PHE C 3 413 ? 289.073 256.115 208.903 1.00 134.51 413 PHE a N 1
ATOM 5661 C CA . PHE C 3 413 ? 289.211 255.896 207.468 1.00 134.51 413 PHE a CA 1
ATOM 5662 C C . PHE C 3 413 ? 290.689 255.880 207.102 1.00 134.51 413 PHE a C 1
ATOM 5663 O O . PHE C 3 413 ? 291.357 256.918 207.129 1.00 134.51 413 PHE a O 1
ATOM 5671 N N . LYS C 3 414 ? 291.203 254.699 206.771 1.00 134.93 414 LYS a N 1
ATOM 5672 C CA . LYS C 3 414 ? 292.603 254.526 206.395 1.00 134.93 414 LYS a CA 1
ATOM 5673 C C . LYS C 3 414 ? 292.823 255.128 205.014 1.00 134.93 414 LYS a C 1
ATOM 5674 O O . LYS C 3 414 ? 292.413 254.557 204.000 1.00 134.93 414 LYS a O 1
ATOM 5680 N N . LEU C 3 415 ? 293.471 256.289 204.967 1.00 135.94 415 LEU a N 1
ATOM 5681 C CA . LEU C 3 415 ? 293.797 256.966 203.719 1.00 135.94 415 LEU a CA 1
ATOM 5682 C C . LEU C 3 415 ? 295.305 257.067 203.558 1.00 135.94 415 LEU a C 1
ATOM 5683 O O . LEU C 3 415 ? 296.012 257.453 204.495 1.00 135.94 415 LEU a O 1
ATOM 5688 N N . LYS C 3 416 ? 295.788 256.717 202.372 1.00 140.69 416 LYS a N 1
ATOM 5689 C CA . LYS C 3 416 ? 297.155 257.006 201.974 1.00 140.69 416 LYS a CA 1
ATOM 5690 C C . LYS C 3 416 ? 297.203 258.420 201.395 1.00 140.69 416 LYS a C 1
ATOM 5691 O O . LYS C 3 416 ? 296.188 259.119 201.327 1.00 140.69 416 LYS a O 1
ATOM 5697 N N . ASP C 3 417 ? 298.380 258.860 200.968 1.00 144.04 417 ASP a N 1
ATOM 5698 C CA . ASP C 3 417 ? 298.542 260.190 200.404 1.00 144.04 417 ASP a CA 1
ATOM 5699 C C . ASP C 3 417 ? 298.640 260.113 198.886 1.00 144.04 417 ASP a C 1
ATOM 5700 O O . ASP C 3 417 ? 299.261 259.204 198.329 1.00 144.04 417 ASP a O 1
ATOM 5705 N N . GLY C 3 418 ? 298.023 261.085 198.221 1.00 143.86 418 GLY a N 1
ATOM 5706 C CA . GLY C 3 418 ? 297.987 261.101 196.772 1.00 143.86 418 GLY a CA 1
ATOM 5707 C C . GLY C 3 418 ? 297.176 262.247 196.207 1.00 143.86 418 GLY a C 1
ATOM 5708 O O . GLY C 3 418 ? 297.339 263.397 196.626 1.00 143.86 418 GLY a O 1
ATOM 5709 N N . ASN C 3 419 ? 296.304 261.946 195.250 1.00 144.26 419 ASN a N 1
ATOM 5710 C CA . ASN C 3 419 ? 295.478 262.961 194.602 1.00 144.26 419 ASN a CA 1
ATOM 5711 C C . ASN C 3 419 ? 294.572 263.674 195.601 1.00 144.26 419 ASN a C 1
ATOM 5712 O O . ASN C 3 419 ? 294.290 263.155 196.681 1.00 144.26 419 ASN a O 1
ATOM 5717 N N . ALA D 3 46 ? 292.576 286.792 262.199 1.00 106.19 46 ALA A N 1
ATOM 5718 C CA . ALA D 3 46 ? 291.817 287.836 261.521 1.00 106.19 46 ALA A CA 1
ATOM 5719 C C . ALA D 3 46 ? 292.371 288.093 260.124 1.00 106.19 46 ALA A C 1
ATOM 5720 O O . ALA D 3 46 ? 293.243 287.367 259.647 1.00 106.19 46 ALA A O 1
ATOM 5722 N N . SER D 3 47 ? 291.855 289.133 259.469 1.00 102.56 47 SER A N 1
ATOM 5723 C CA . SER D 3 47 ? 292.278 289.472 258.116 1.00 102.56 47 SER A CA 1
ATOM 5724 C C . SER D 3 47 ? 293.682 290.062 258.072 1.00 102.56 47 SER A C 1
ATOM 5725 O O . SER D 3 47 ? 294.492 289.659 257.230 1.00 102.56 47 SER A O 1
ATOM 5728 N N . TYR D 3 48 ? 293.984 290.999 258.969 1.00 106.36 48 TYR A N 1
ATOM 5729 C CA . TYR D 3 48 ? 295.271 291.712 259.003 1.00 106.36 48 TYR A CA 1
ATOM 5730 C C . TYR D 3 48 ? 295.486 292.338 257.626 1.00 106.36 48 TYR A C 1
ATOM 5731 O O . TYR D 3 48 ? 294.668 293.172 257.204 1.00 106.36 48 TYR A O 1
ATOM 5740 N N . HIS D 3 49 ? 296.561 291.974 256.933 1.00 98.88 49 HIS A N 1
ATOM 5741 C CA . HIS D 3 49 ? 296.865 292.579 255.633 1.00 98.88 49 HIS A CA 1
ATOM 5742 C C . HIS D 3 49 ? 296.042 291.949 254.524 1.00 98.88 49 HIS A C 1
ATOM 5743 O O . HIS D 3 49 ? 296.280 292.230 253.347 1.00 98.88 49 HIS A O 1
ATOM 5750 N N . VAL D 3 50 ? 295.062 291.116 254.879 1.00 86.48 50 VAL A N 1
ATOM 5751 C CA . VAL D 3 50 ? 294.255 290.385 253.881 1.00 86.48 50 VAL A CA 1
ATOM 5752 C C . VAL D 3 50 ? 295.123 289.750 252.796 1.00 86.48 50 VAL A C 1
ATOM 5753 O O . VAL D 3 50 ? 294.760 289.730 251.621 1.00 86.48 50 VAL A O 1
ATOM 5757 N N . GLY D 3 51 ? 296.303 289.282 253.189 1.00 81.44 51 GLY A N 1
ATOM 5758 C CA . GLY D 3 51 ? 297.182 288.595 252.256 1.00 81.44 51 GLY A CA 1
ATOM 5759 C C . GLY D 3 51 ? 297.337 287.281 252.969 1.00 81.44 51 GLY A C 1
ATOM 5760 O O . GLY D 3 51 ? 297.170 286.238 252.357 1.00 81.44 51 GLY A O 1
ATOM 5761 N N . SER D 3 52 ? 297.657 287.323 254.259 1.00 78.83 52 SER A N 1
ATOM 5762 C CA . SER D 3 52 ? 297.738 286.115 255.073 1.00 78.83 52 SER A CA 1
ATOM 5763 C C . SER D 3 52 ? 296.442 285.320 254.998 1.00 78.83 52 SER A C 1
ATOM 5764 O O . SER D 3 52 ? 296.465 284.089 254.886 1.00 78.83 52 SER A O 1
ATOM 5767 N N . PHE D 3 53 ? 295.301 286.009 255.052 1.00 73.07 53 PHE A N 1
ATOM 5768 C CA . PHE D 3 53 ? 294.018 285.328 254.923 1.00 73.07 53 PHE A CA 1
ATOM 5769 C C . PHE D 3 53 ? 293.875 284.666 253.560 1.00 73.07 53 PHE A C 1
ATOM 5770 O O . PHE D 3 53 ? 293.271 283.593 253.451 1.00 73.07 53 PHE A O 1
ATOM 5778 N N . TYR D 3 54 ? 294.419 285.288 252.514 1.00 66.55 54 TYR A N 1
ATOM 5779 C CA . TYR D 3 54 ? 294.345 284.707 251.178 1.00 66.55 54 TYR A CA 1
ATOM 5780 C C . TYR D 3 54 ? 295.221 283.466 251.060 1.00 66.55 54 TYR A C 1
ATOM 5781 O O . TYR D 3 54 ? 294.781 282.431 250.549 1.00 66.55 54 TYR A O 1
ATOM 5790 N N . ASN D 3 55 ? 296.464 283.548 251.527 1.00 73.53 55 ASN A N 1
ATOM 5791 C CA . ASN D 3 55 ? 297.413 282.460 251.326 1.00 73.53 55 ASN A CA 1
ATOM 5792 C C . ASN D 3 55 ? 297.393 281.426 252.445 1.00 73.53 55 ASN A C 1
ATOM 5793 O O . ASN D 3 55 ? 298.186 280.480 252.404 1.00 73.53 55 ASN A O 1
ATOM 5798 N N . ASP D 3 56 ? 296.518 281.576 253.438 1.00 74.00 56 ASP A N 1
ATOM 5799 C CA . ASP D 3 56 ? 296.338 280.568 254.475 1.00 74.00 56 ASP A CA 1
ATOM 5800 C C . ASP D 3 56 ? 295.041 279.790 254.318 1.00 74.00 56 ASP A C 1
ATOM 5801 O O . ASP D 3 56 ? 295.057 278.555 254.301 1.00 74.00 56 ASP A O 1
ATOM 5806 N N . ASN D 3 57 ? 293.912 280.481 254.201 1.00 64.29 57 ASN A N 1
ATOM 5807 C CA . ASN D 3 57 ? 292.629 279.816 254.038 1.00 64.29 57 ASN A CA 1
ATOM 5808 C C . ASN D 3 57 ? 292.381 279.486 252.571 1.00 64.29 57 ASN A C 1
ATOM 5809 O O . ASN D 3 57 ? 292.757 280.239 251.668 1.00 64.29 57 ASN A O 1
ATOM 5814 N N . ALA D 3 58 ? 291.738 278.341 252.339 1.00 58.23 58 ALA A N 1
ATOM 5815 C CA . ALA D 3 58 ? 291.481 277.874 250.982 1.00 58.23 58 ALA A CA 1
ATOM 5816 C C . ALA D 3 58 ? 290.155 278.367 250.423 1.00 58.23 58 ALA A C 1
ATOM 5817 O O . ALA D 3 58 ? 290.021 278.505 249.200 1.00 58.23 58 ALA A O 1
ATOM 5819 N N . THR D 3 59 ? 289.169 278.625 251.285 1.00 57.68 59 THR A N 1
ATOM 5820 C CA . THR D 3 59 ? 287.887 279.133 250.808 1.00 57.68 59 THR A CA 1
ATOM 5821 C C . THR D 3 59 ? 288.050 280.499 250.154 1.00 57.68 59 THR A C 1
ATOM 5822 O O . THR D 3 59 ? 287.485 280.761 249.087 1.00 57.68 59 THR A O 1
ATOM 5826 N N . ALA D 3 60 ? 288.829 281.384 250.783 1.00 58.09 60 ALA A N 1
ATOM 5827 C CA . ALA D 3 60 ? 289.114 282.680 250.176 1.00 58.09 60 ALA A CA 1
ATOM 5828 C C . ALA D 3 60 ? 289.885 282.515 248.874 1.00 58.09 60 ALA A C 1
ATOM 5829 O O . ALA D 3 60 ? 289.626 283.227 247.894 1.00 58.09 60 ALA A O 1
ATOM 5831 N N . LYS D 3 61 ? 290.838 281.579 248.850 1.00 59.33 61 LYS A N 1
ATOM 5832 C CA . LYS D 3 61 ? 291.568 281.266 247.626 1.00 59.33 61 LYS A CA 1
ATOM 5833 C C . LYS D 3 61 ? 290.607 280.955 246.487 1.00 59.33 61 LYS A C 1
ATOM 5834 O O . LYS D 3 61 ? 290.677 281.558 245.410 1.00 59.33 61 LYS A O 1
ATOM 5840 N N . ARG D 3 62 ? 289.679 280.026 246.724 1.00 60.64 62 ARG A N 1
ATOM 5841 C CA . ARG D 3 62 ? 288.736 279.644 245.679 1.00 60.64 62 ARG A CA 1
ATOM 5842 C C . ARG D 3 62 ? 287.825 280.806 245.301 1.00 60.64 62 ARG A C 1
ATOM 5843 O O . ARG D 3 62 ? 287.615 281.074 244.113 1.00 60.64 62 ARG A O 1
ATOM 5851 N N . ILE D 3 63 ? 287.298 281.526 246.296 1.00 56.73 63 ILE A N 1
ATOM 5852 C CA . ILE D 3 63 ? 286.355 282.606 246.015 1.00 56.73 63 ILE A CA 1
ATOM 5853 C C . ILE D 3 63 ? 287.004 283.672 245.143 1.00 56.73 63 ILE A C 1
ATOM 5854 O O . ILE D 3 63 ? 286.370 284.222 244.234 1.00 56.73 63 ILE A O 1
ATOM 5859 N N . VAL D 3 64 ? 288.283 283.973 245.389 1.00 58.87 64 VAL A N 1
ATOM 5860 C CA . VAL D 3 64 ? 288.948 285.011 244.606 1.00 58.87 64 VAL A CA 1
ATOM 5861 C C . VAL D 3 64 ? 289.533 284.490 243.302 1.00 58.87 64 VAL A C 1
ATOM 5862 O O . VAL D 3 64 ? 289.799 285.289 242.395 1.00 58.87 64 VAL A O 1
ATOM 5866 N N . ASP D 3 65 ? 289.724 283.177 243.158 1.00 67.58 65 ASP A N 1
ATOM 5867 C CA . ASP D 3 65 ? 290.386 282.664 241.964 1.00 67.58 65 ASP A CA 1
ATOM 5868 C C . ASP D 3 65 ? 289.457 282.045 240.926 1.00 67.58 65 ASP A C 1
ATOM 5869 O O . ASP D 3 65 ? 289.815 282.032 239.748 1.00 67.58 65 ASP A O 1
ATOM 5874 N N . VAL D 3 66 ? 288.284 281.529 241.302 1.00 69.57 66 VAL A N 1
ATOM 5875 C CA . VAL D 3 66 ? 287.481 280.795 240.320 1.00 69.57 66 VAL A CA 1
ATOM 5876 C C . VAL D 3 66 ? 287.062 281.676 239.148 1.00 69.57 66 VAL A C 1
ATOM 5877 O O . VAL D 3 66 ? 286.829 281.173 238.043 1.00 69.57 66 VAL A O 1
ATOM 5881 N N . ILE D 3 67 ? 286.960 282.985 239.352 1.00 73.46 67 ILE A N 1
ATOM 5882 C CA . ILE D 3 67 ? 286.453 283.873 238.306 1.00 73.46 67 ILE A CA 1
ATOM 5883 C C . ILE D 3 67 ? 287.511 284.187 237.246 1.00 73.46 67 ILE A C 1
ATOM 5884 O O . ILE D 3 67 ? 287.216 284.048 236.050 1.00 73.46 67 ILE A O 1
ATOM 5889 N N . PRO D 3 68 ? 288.751 284.609 237.607 1.00 74.73 68 PRO A N 1
ATOM 5890 C CA . PRO D 3 68 ? 289.703 285.041 236.567 1.00 74.73 68 PRO A CA 1
ATOM 5891 C C . PRO D 3 68 ? 290.073 284.007 235.508 1.00 74.73 68 PRO A C 1
ATOM 5892 O O . PRO D 3 68 ? 289.940 284.300 234.315 1.00 74.73 68 PRO A O 1
ATOM 5896 N N . GLU D 3 69 ? 290.562 282.823 235.892 1.00 78.51 69 GLU A N 1
ATOM 5897 C CA . GLU D 3 69 ? 291.008 281.882 234.865 1.00 78.51 69 GLU A CA 1
ATOM 5898 C C . GLU D 3 69 ? 289.833 281.291 234.095 1.00 78.51 69 GLU A C 1
ATOM 5899 O O . GLU D 3 69 ? 289.937 281.060 232.885 1.00 78.51 69 GLU A O 1
ATOM 5905 N N . GLU D 3 70 ? 288.711 281.034 234.771 1.00 83.48 70 GLU A N 1
ATOM 5906 C CA . GLU D 3 70 ? 287.511 280.615 234.053 1.00 83.48 70 GLU A CA 1
ATOM 5907 C C . GLU D 3 70 ? 287.086 281.674 233.046 1.00 83.48 70 GLU A C 1
ATOM 5908 O O . GLU D 3 70 ? 286.550 281.353 231.978 1.00 83.48 70 GLU A O 1
ATOM 5914 N N . MET D 3 71 ? 287.327 282.945 233.369 1.00 81.87 71 MET A N 1
ATOM 5915 C CA . MET D 3 71 ? 286.979 284.028 232.459 1.00 81.87 71 MET A CA 1
ATOM 5916 C C . MET D 3 71 ? 287.944 284.093 231.281 1.00 81.87 71 MET A C 1
ATOM 5917 O O . MET D 3 71 ? 287.534 284.357 230.145 1.00 81.8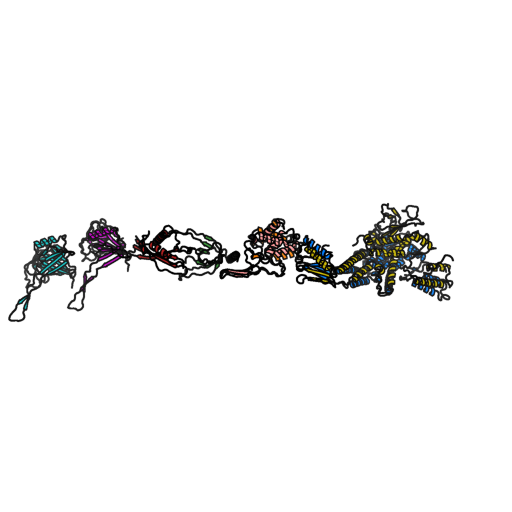7 71 MET A O 1
ATOM 5922 N N . VAL D 3 72 ? 289.230 283.854 231.534 1.00 81.48 72 VAL A N 1
ATOM 5923 C CA . VAL D 3 72 ? 290.239 284.121 230.512 1.00 81.48 72 VAL A CA 1
ATOM 5924 C C . VAL D 3 72 ? 290.451 282.922 229.590 1.00 81.48 72 VAL A C 1
ATOM 5925 O O . VAL D 3 72 ? 290.805 283.098 228.418 1.00 81.48 72 VAL A O 1
ATOM 5929 N N . THR D 3 73 ? 290.240 281.697 230.075 1.00 84.21 73 THR A N 1
ATOM 5930 C CA . THR D 3 73 ? 290.478 280.519 229.250 1.00 84.21 73 THR A CA 1
ATOM 5931 C C . THR D 3 73 ? 289.394 280.293 228.205 1.00 84.21 73 THR A C 1
ATOM 5932 O O . THR D 3 73 ? 289.563 279.423 227.344 1.00 84.21 73 THR A O 1
ATOM 5936 N N . ALA D 3 74 ? 288.291 281.041 228.263 1.00 92.68 74 ALA A N 1
ATOM 5937 C CA . ALA D 3 74 ? 287.248 280.895 227.254 1.00 92.68 74 ALA A CA 1
ATOM 5938 C C . ALA D 3 74 ? 287.761 281.279 225.872 1.00 92.68 74 ALA A C 1
ATOM 5939 O O . ALA D 3 74 ? 287.449 280.613 224.878 1.00 92.68 74 ALA A O 1
ATOM 5941 N N . GLY D 3 75 ? 288.549 282.344 225.789 1.00 97.38 75 GLY A N 1
ATOM 5942 C CA . GLY D 3 75 ? 289.091 282.798 224.528 1.00 97.38 75 GLY A CA 1
ATOM 5943 C C . GLY D 3 75 ? 288.172 283.776 223.815 1.00 97.38 75 GLY A C 1
ATOM 5944 O O . GLY D 3 75 ? 287.037 284.024 224.219 1.00 97.38 75 GLY A O 1
ATOM 5945 N N . PHE D 3 76 ? 288.690 284.340 222.726 1.00 105.39 76 PHE A N 1
ATOM 5946 C CA . PHE D 3 76 ? 287.949 285.315 221.942 1.00 105.39 76 PHE A CA 1
ATOM 5947 C C . PHE D 3 76 ? 288.423 285.257 220.498 1.00 105.39 76 PHE A C 1
ATOM 5948 O O . PHE D 3 76 ? 289.519 284.770 220.209 1.00 105.39 76 PHE A O 1
ATOM 5956 N N . LYS D 3 77 ? 287.585 285.762 219.595 1.00 108.99 77 LYS A N 1
ATOM 5957 C CA . LYS D 3 77 ? 287.925 285.859 218.185 1.00 108.99 77 LYS A CA 1
ATOM 5958 C C . LYS D 3 77 ? 287.743 287.295 217.719 1.00 108.99 77 LYS A C 1
ATOM 5959 O O . LYS D 3 77 ? 286.912 288.038 218.248 1.00 108.99 77 LYS A O 1
ATOM 5965 N N . ILE D 3 78 ? 288.533 287.678 216.724 1.00 115.16 78 ILE A N 1
ATOM 5966 C CA . ILE D 3 78 ? 288.491 289.021 216.162 1.00 115.16 78 ILE A CA 1
ATOM 5967 C C . ILE D 3 78 ? 287.659 288.994 214.889 1.00 115.16 78 ILE A C 1
ATOM 5968 O O . ILE D 3 78 ? 287.515 287.956 214.232 1.00 115.16 78 ILE A O 1
ATOM 5973 N N . SER D 3 79 ? 287.090 290.146 214.543 1.00 118.73 79 SER A N 1
ATOM 5974 C CA . SER D 3 79 ? 286.284 290.294 213.342 1.00 118.73 79 SER A CA 1
ATOM 5975 C C . SER D 3 79 ? 286.714 291.548 212.596 1.00 118.73 79 SER A C 1
ATOM 5976 O O . SER D 3 79 ? 287.220 292.503 213.193 1.00 118.73 79 SER A O 1
ATOM 5979 N N . GLY D 3 80 ? 286.508 291.537 211.282 1.00 126.03 80 GLY A N 1
ATOM 5980 C CA . GLY D 3 80 ? 286.941 292.627 210.436 1.00 126.03 80 GLY A CA 1
ATOM 5981 C C . GLY D 3 80 ? 288.405 292.599 210.061 1.00 126.03 80 GLY A C 1
ATOM 5982 O O . GLY D 3 80 ? 288.875 293.531 209.396 1.00 126.03 80 GLY A O 1
ATOM 5983 N N . VAL D 3 81 ? 289.139 291.565 210.463 1.00 129.62 81 VAL A N 1
ATOM 5984 C CA . VAL D 3 81 ? 290.554 291.413 210.150 1.00 129.62 81 VAL A CA 1
ATOM 5985 C C . VAL D 3 81 ? 290.675 290.428 208.995 1.00 129.62 81 VAL A C 1
ATOM 5986 O O . VAL D 3 81 ? 289.846 289.521 208.856 1.00 129.62 81 VAL A O 1
ATOM 5990 N N . LYS D 3 82 ? 291.697 290.620 208.158 1.00 131.27 82 LYS A N 1
ATOM 5991 C CA . LYS D 3 82 ? 291.896 289.786 206.978 1.00 131.27 82 LYS A CA 1
ATOM 5992 C C . LYS D 3 82 ? 291.950 288.299 207.324 1.00 131.27 82 LYS A C 1
ATOM 5993 O O . LYS D 3 82 ? 291.322 287.471 206.655 1.00 131.27 82 LYS A O 1
ATOM 5999 N N . ASP D 3 83 ? 292.694 287.944 208.370 1.00 131.32 83 ASP A N 1
ATOM 6000 C CA . ASP D 3 83 ? 292.779 286.568 208.840 1.00 131.32 83 ASP A CA 1
ATOM 6001 C C . ASP D 3 83 ? 293.247 286.573 210.287 1.00 131.32 83 ASP A C 1
ATOM 6002 O O . ASP D 3 83 ? 293.904 287.523 210.725 1.00 131.32 83 ASP A O 1
ATOM 6007 N N . GLU D 3 84 ? 292.910 285.517 211.027 1.00 128.69 84 GLU A N 1
ATOM 6008 C CA . GLU D 3 84 ? 293.189 285.475 212.456 1.00 128.69 84 GLU A CA 1
ATOM 6009 C C . GLU D 3 84 ? 294.248 284.451 212.850 1.00 128.69 84 GLU A C 1
ATOM 6010 O O . GLU D 3 84 ? 294.683 284.458 214.007 1.00 128.69 84 GLU A O 1
ATOM 6016 N N . LYS D 3 85 ? 294.670 283.571 211.938 1.00 127.44 85 LYS A N 1
ATOM 6017 C CA . LYS D 3 85 ? 295.711 282.609 212.293 1.00 127.44 85 LYS A CA 1
ATOM 6018 C C . LYS D 3 85 ? 297.053 283.274 212.570 1.00 127.44 85 LYS A C 1
ATOM 6019 O O . LYS D 3 85 ? 297.763 282.850 213.489 1.00 127.44 85 LYS A O 1
ATOM 6025 N N . GLU D 3 86 ? 297.429 284.300 211.802 1.00 128.18 86 GLU A N 1
ATOM 6026 C CA . GLU D 3 86 ? 298.630 285.050 212.158 1.00 128.18 86 GLU A CA 1
ATOM 6027 C C . GLU D 3 86 ? 298.448 285.747 213.499 1.00 128.18 86 GLU A C 1
ATOM 6028 O O . GLU D 3 86 ? 299.382 285.810 214.308 1.00 128.18 86 GLU A O 1
ATOM 6034 N N . PHE D 3 87 ? 297.244 286.265 213.755 1.00 127.56 87 PHE A N 1
ATOM 6035 C CA . PHE D 3 87 ? 296.931 286.820 215.066 1.00 127.56 87 PHE A CA 1
ATOM 6036 C C . PHE D 3 87 ? 297.059 285.767 216.158 1.00 127.56 87 PHE A C 1
ATOM 6037 O O . PHE D 3 87 ? 297.603 286.045 217.231 1.00 127.56 87 PHE A O 1
ATOM 6045 N N . LYS D 3 88 ? 296.565 284.555 215.904 1.00 125.64 88 LYS A N 1
ATOM 6046 C CA . LYS D 3 88 ? 296.642 283.490 216.900 1.00 125.64 88 LYS A CA 1
ATOM 6047 C C . LYS D 3 88 ? 298.095 283.129 217.198 1.00 125.64 88 LYS A C 1
ATOM 6048 O O . LYS D 3 88 ? 298.486 282.947 218.362 1.00 125.64 88 LYS A O 1
ATOM 6054 N N . SER D 3 89 ? 298.911 283.019 216.146 1.00 128.06 89 SER A N 1
ATOM 6055 C CA . SER D 3 89 ? 300.323 282.691 216.310 1.00 128.06 89 SER A CA 1
ATOM 6056 C C . SER D 3 89 ? 301.063 283.789 217.065 1.00 128.06 89 SER A C 1
ATOM 6057 O O . SER D 3 89 ? 301.886 283.511 217.941 1.00 128.06 89 SER A O 1
ATOM 6060 N N . LEU D 3 90 ? 300.785 285.051 216.738 1.00 125.73 90 LEU A N 1
ATOM 6061 C CA . LEU D 3 90 ? 301.429 286.142 217.462 1.00 125.73 90 LEU A CA 1
ATOM 6062 C C . LEU D 3 90 ? 300.980 286.164 218.919 1.00 125.73 90 LEU A C 1
ATOM 6063 O O . LEU D 3 90 ? 301.785 286.424 219.826 1.00 125.73 90 LEU A O 1
ATOM 6068 N N . TRP D 3 91 ? 299.701 285.864 219.163 1.00 121.55 91 TRP A N 1
ATOM 6069 C CA . TRP D 3 91 ? 299.174 285.857 220.522 1.00 121.55 91 TRP A CA 1
ATOM 6070 C C . TRP D 3 91 ? 299.860 284.804 221.380 1.00 121.55 91 TRP A C 1
ATOM 6071 O O . TRP D 3 91 ? 300.315 285.103 222.490 1.00 121.55 91 TRP A O 1
ATOM 6082 N N . ASP D 3 92 ? 299.952 283.565 220.891 1.00 126.90 92 ASP A N 1
ATOM 6083 C CA . ASP D 3 92 ? 300.624 282.552 221.701 1.00 126.90 92 ASP A CA 1
ATOM 6084 C C . ASP D 3 92 ? 302.143 282.638 221.619 1.00 126.90 92 ASP A C 1
ATOM 6085 O O . ASP D 3 92 ? 302.827 281.953 222.387 1.00 126.90 92 ASP A O 1
ATOM 6090 N N . SER D 3 93 ? 302.686 283.456 220.714 1.00 123.62 93 SER A N 1
ATOM 6091 C CA . SER D 3 93 ? 304.105 283.781 220.777 1.00 123.62 93 SER A CA 1
ATOM 6092 C C . SER D 3 93 ? 304.388 284.770 221.899 1.00 123.62 93 SER A C 1
ATOM 6093 O O . SER D 3 93 ? 305.445 284.705 222.536 1.00 123.62 93 SER A O 1
ATOM 6096 N N . TYR D 3 94 ? 303.458 285.696 222.148 1.00 122.16 94 TYR A N 1
ATOM 6097 C CA . TYR D 3 94 ? 303.612 286.595 223.288 1.00 122.16 94 TYR A CA 1
ATOM 6098 C C . TYR D 3 94 ? 303.562 285.835 224.608 1.00 122.16 94 TYR A C 1
ATOM 6099 O O . TYR D 3 94 ? 304.349 286.120 225.519 1.00 122.16 94 TYR A O 1
ATOM 6108 N N . LYS D 3 95 ? 302.655 284.865 224.719 1.00 117.65 95 LYS A N 1
ATOM 6109 C CA . LYS D 3 95 ? 302.410 284.073 225.932 1.00 117.65 95 LYS A CA 1
ATOM 6110 C C . LYS D 3 95 ? 302.440 284.949 227.188 1.00 117.65 95 LYS A C 1
ATOM 6111 O O . LYS D 3 95 ? 303.237 284.761 228.107 1.00 117.65 95 LYS A O 1
ATOM 6117 N N . ILE D 3 96 ? 301.524 285.916 227.214 1.00 105.83 96 ILE A N 1
ATOM 6118 C CA . ILE D 3 96 ? 301.473 286.924 228.267 1.00 105.83 96 ILE A CA 1
ATOM 6119 C C . ILE D 3 96 ? 300.265 286.772 229.174 1.00 105.83 96 ILE A C 1
ATOM 6120 O O . ILE D 3 96 ? 300.133 287.542 230.136 1.00 105.83 96 ILE A O 1
ATOM 6125 N N . ASP D 3 97 ? 299.378 285.811 228.910 1.00 99.42 97 ASP A N 1
ATOM 6126 C CA . ASP D 3 97 ? 298.151 285.727 229.700 1.00 99.42 97 ASP A CA 1
ATOM 6127 C C . ASP D 3 97 ? 298.305 285.327 231.176 1.00 99.42 97 ASP A C 1
ATOM 6128 O O . ASP D 3 97 ? 297.406 285.662 231.960 1.00 99.42 97 ASP A O 1
ATOM 6133 N N . PRO D 3 98 ? 299.364 284.625 231.630 1.00 95.23 98 PRO A N 1
ATOM 6134 C CA . PRO D 3 98 ? 299.465 284.418 233.087 1.00 95.23 98 PRO A CA 1
ATOM 6135 C C . PRO D 3 98 ? 299.584 285.725 233.848 1.00 95.23 98 PRO A C 1
ATOM 6136 O O . PRO D 3 98 ? 299.043 285.858 234.954 1.00 95.23 98 PRO A O 1
ATOM 6140 N N . SER D 3 99 ? 300.276 286.708 233.266 1.00 90.88 99 SER A N 1
ATOM 6141 C CA . SER D 3 99 ? 300.350 288.028 233.881 1.00 90.88 99 SER A CA 1
ATOM 6142 C C . SER D 3 99 ? 298.979 288.689 233.920 1.00 90.88 99 SER A C 1
ATOM 6143 O O . SER D 3 99 ? 298.645 289.382 234.886 1.00 90.88 99 SER A O 1
ATOM 6146 N N . LEU D 3 100 ? 298.171 288.488 232.876 1.00 84.82 100 LEU A N 1
ATOM 6147 C CA . LEU D 3 100 ? 296.808 289.010 232.885 1.00 84.82 100 LEU A CA 1
ATOM 6148 C C . LEU D 3 100 ? 295.986 288.381 234.003 1.00 84.82 100 LEU A C 1
ATOM 6149 O O . LEU D 3 100 ? 295.234 289.074 234.701 1.00 84.82 100 LEU A O 1
ATOM 6154 N N . VAL D 3 101 ? 296.118 287.065 234.187 1.00 81.80 101 VAL A N 1
ATOM 6155 C CA . VAL D 3 101 ? 295.393 286.389 235.260 1.00 81.80 101 VAL A CA 1
ATOM 6156 C C . VAL D 3 101 ? 295.839 286.918 236.616 1.00 81.80 101 VAL A C 1
ATOM 6157 O O . VAL D 3 101 ? 295.015 287.168 237.506 1.00 81.80 101 VAL A O 1
ATOM 6161 N N . ASP D 3 102 ? 297.150 287.096 236.796 1.00 81.56 102 ASP A N 1
ATOM 6162 C CA . ASP D 3 102 ? 297.660 287.630 238.055 1.00 81.56 102 ASP A CA 1
ATOM 6163 C C . ASP D 3 102 ? 297.147 289.043 238.303 1.00 81.56 102 ASP A C 1
ATOM 6164 O O . ASP D 3 102 ? 296.782 289.389 239.433 1.00 81.56 102 ASP A O 1
ATOM 6169 N N . ALA D 3 103 ? 297.115 289.874 237.259 1.00 77.61 103 ALA A N 1
ATOM 6170 C CA . ALA D 3 103 ? 296.614 291.236 237.404 1.00 77.61 103 ALA A CA 1
ATOM 6171 C C . ALA D 3 103 ? 295.146 291.245 237.801 1.00 77.61 103 ALA A C 1
ATOM 6172 O O . ALA D 3 103 ? 294.737 292.015 238.677 1.00 77.61 103 ALA A O 1
ATOM 6174 N N . LEU D 3 104 ? 294.336 290.396 237.165 1.00 73.32 104 LEU A N 1
ATOM 6175 C CA . LEU D 3 104 ? 292.924 290.320 237.528 1.00 73.32 104 LEU A CA 1
ATOM 6176 C C . LEU D 3 104 ? 292.749 289.837 238.963 1.00 73.32 104 LEU A C 1
ATOM 6177 O O . LEU D 3 104 ? 291.896 290.349 239.700 1.00 73.32 104 LEU A O 1
ATOM 6182 N N . CYS D 3 105 ? 293.551 288.854 239.381 1.00 73.05 105 CYS A N 1
ATOM 6183 C CA . CYS D 3 105 ? 293.460 288.364 240.753 1.00 73.05 105 CYS A CA 1
ATOM 6184 C C . CYS D 3 105 ? 293.830 289.449 241.756 1.00 73.05 105 CYS A C 1
ATOM 6185 O O . CYS D 3 105 ? 293.159 289.609 242.783 1.00 73.05 105 CYS A O 1
ATOM 6188 N N . TRP D 3 106 ? 294.891 290.210 241.478 1.00 72.20 106 TRP A N 1
ATOM 6189 C CA . TRP D 3 106 ? 295.274 291.287 242.386 1.00 72.20 106 TRP A CA 1
ATOM 6190 C C . TRP D 3 106 ? 294.223 292.389 242.409 1.00 72.20 106 TRP A C 1
ATOM 6191 O O . TRP D 3 106 ? 293.962 292.982 243.461 1.00 72.20 106 TRP A O 1
ATOM 6202 N N . ALA D 3 107 ? 293.613 292.681 241.258 1.00 71.11 107 ALA A N 1
ATOM 6203 C CA . ALA D 3 107 ? 292.544 293.673 241.222 1.00 71.11 107 ALA A CA 1
ATOM 6204 C C . ALA D 3 107 ? 291.354 293.226 242.058 1.00 71.11 107 ALA A C 1
ATOM 6205 O O . ALA D 3 107 ? 290.748 294.033 242.772 1.00 71.11 107 ALA A O 1
ATOM 6207 N N . ARG D 3 108 ? 291.000 291.941 241.981 1.00 64.56 108 ARG A N 1
ATOM 6208 C CA . ARG D 3 108 ? 289.892 291.436 242.784 1.00 64.56 108 ARG A CA 1
ATOM 6209 C C . ARG D 3 108 ? 290.233 291.405 244.268 1.00 64.56 108 ARG A C 1
ATOM 6210 O O . ARG D 3 108 ? 289.354 291.626 245.108 1.00 64.56 108 ARG A O 1
ATOM 6218 N N . LEU D 3 109 ? 291.493 291.135 244.614 1.00 63.71 109 LEU A N 1
ATOM 6219 C CA . LEU D 3 109 ? 291.862 290.991 246.019 1.00 63.71 109 LEU A CA 1
ATOM 6220 C C . LEU D 3 109 ? 292.090 292.343 246.687 1.00 63.71 109 LEU A C 1
ATOM 6221 O O . LEU D 3 109 ? 291.388 292.703 247.638 1.00 63.71 109 LEU A O 1
ATOM 6226 N N . TYR D 3 110 ? 293.074 293.102 246.207 1.00 67.09 110 TYR A N 1
ATOM 6227 C CA . TYR D 3 110 ? 293.449 294.361 246.838 1.00 67.09 110 TYR A CA 1
ATOM 6228 C C . TYR D 3 110 ? 292.558 295.526 246.433 1.00 67.09 110 TYR A C 1
ATOM 6229 O O . TYR D 3 110 ? 292.600 296.572 247.089 1.00 67.09 110 TYR A O 1
ATOM 6238 N N . GLY D 3 111 ? 291.757 295.377 245.381 1.00 74.98 111 GLY A N 1
ATOM 6239 C CA . GLY D 3 111 ? 290.913 296.445 244.895 1.00 74.98 111 GLY A CA 1
ATOM 6240 C C . GLY D 3 111 ? 291.478 297.217 243.722 1.00 74.98 111 GLY A C 1
ATOM 6241 O O . GLY D 3 111 ? 290.759 298.037 243.139 1.00 74.98 111 GLY A O 1
ATOM 6242 N N . GLY D 3 112 ? 292.736 296.981 243.360 1.00 77.90 112 GLY A N 1
ATOM 6243 C CA . GLY D 3 112 ? 293.339 297.676 242.241 1.00 77.90 112 GLY A CA 1
ATOM 6244 C C . GLY D 3 112 ? 294.657 297.075 241.801 1.00 77.90 112 GLY A C 1
ATOM 6245 O O . GLY D 3 112 ? 295.426 296.573 242.625 1.00 77.90 112 GLY A O 1
ATOM 6246 N N . ALA D 3 113 ? 294.925 297.115 240.498 1.00 83.40 113 ALA A N 1
ATOM 6247 C CA . ALA D 3 113 ? 296.177 296.613 239.955 1.00 83.40 113 ALA A CA 1
ATOM 6248 C C . ALA D 3 113 ? 296.484 297.356 238.666 1.00 83.40 113 ALA A C 1
ATOM 6249 O O . ALA D 3 113 ? 295.590 297.899 238.012 1.00 83.40 113 ALA A O 1
ATOM 6251 N N . ALA D 3 114 ? 297.764 297.375 238.304 1.00 93.97 114 ALA A N 1
ATOM 6252 C CA . ALA D 3 114 ? 298.216 298.076 237.113 1.00 93.97 114 ALA A CA 1
ATOM 6253 C C . ALA D 3 114 ? 299.187 297.202 236.336 1.00 93.97 114 ALA A C 1
ATOM 6254 O O . ALA D 3 114 ? 299.962 296.444 236.926 1.00 93.97 114 ALA A O 1
ATOM 6256 N N . ILE D 3 115 ? 299.139 297.314 235.012 1.00 101.56 115 ILE A N 1
ATOM 6257 C CA . ILE D 3 115 ? 300.055 296.617 234.119 1.00 101.56 115 ILE A CA 1
ATOM 6258 C C . ILE D 3 115 ? 300.759 297.650 233.251 1.00 101.56 115 ILE A C 1
ATOM 6259 O O . ILE D 3 115 ? 300.143 298.625 232.804 1.00 101.56 115 ILE A O 1
ATOM 6264 N N . VAL D 3 116 ? 302.054 297.446 233.031 1.00 108.63 116 VAL A N 1
ATOM 6265 C CA . VAL D 3 116 ? 302.885 298.373 232.274 1.00 108.63 116 VAL A CA 1
ATOM 6266 C C . VAL D 3 116 ? 303.224 297.738 230.933 1.00 108.63 116 VAL A C 1
ATOM 6267 O O . VAL D 3 116 ? 303.501 296.535 230.854 1.00 108.63 116 VAL A O 1
ATOM 6271 N N . ALA D 3 117 ? 303.180 298.542 229.877 1.00 116.10 117 ALA A N 1
ATOM 6272 C CA . ALA D 3 117 ? 303.480 298.081 228.530 1.00 116.10 117 ALA A CA 1
ATOM 6273 C C . ALA D 3 117 ? 304.854 298.584 228.112 1.00 116.10 117 ALA A C 1
ATOM 6274 O O . ALA D 3 117 ? 305.150 299.776 228.241 1.00 116.10 117 ALA A O 1
ATOM 6276 N N . ILE D 3 118 ? 305.688 297.675 227.613 1.00 123.28 118 ILE A N 1
ATOM 6277 C CA . ILE D 3 118 ? 307.028 298.000 227.141 1.00 123.28 118 ILE A CA 1
ATOM 6278 C C . ILE D 3 118 ? 306.978 298.085 225.623 1.00 123.28 118 ILE A C 1
ATOM 6279 O O . ILE D 3 118 ? 306.557 297.133 224.953 1.00 123.28 118 ILE A O 1
ATOM 6284 N N . ILE D 3 119 ? 307.406 299.222 225.082 1.00 130.23 119 ILE A N 1
ATOM 6285 C CA . ILE D 3 119 ? 307.341 299.499 223.653 1.00 130.23 119 ILE A CA 1
ATOM 6286 C C . ILE D 3 119 ? 308.756 299.677 223.123 1.00 130.23 119 ILE A C 1
ATOM 6287 O O . ILE D 3 119 ? 309.599 300.311 223.769 1.00 130.23 119 ILE A O 1
ATOM 6292 N N . ASN D 3 120 ? 309.014 299.115 221.943 1.00 134.47 120 ASN A N 1
ATOM 6293 C CA . ASN D 3 120 ? 310.316 299.192 221.284 1.00 134.47 120 ASN A CA 1
ATOM 6294 C C . ASN D 3 120 ? 310.628 300.576 220.722 1.00 134.47 120 ASN A C 1
ATOM 6295 O O . ASN D 3 120 ? 311.653 300.711 220.040 1.00 134.47 120 ASN A O 1
ATOM 6300 N N . ASP D 3 121 ? 309.797 301.586 220.969 1.00 138.89 121 ASP A N 1
ATOM 6301 C CA . ASP D 3 121 ? 310.071 302.923 220.461 1.00 138.89 121 ASP A CA 1
ATOM 6302 C C . ASP D 3 121 ? 311.331 303.492 221.101 1.00 138.89 121 ASP A C 1
ATOM 6303 O O . ASP D 3 121 ? 311.537 303.386 222.313 1.00 138.89 121 ASP A O 1
ATOM 6308 N N . ASN D 3 122 ? 312.180 304.102 220.271 1.00 143.60 122 ASN A N 1
ATOM 6309 C CA . ASN D 3 122 ? 313.428 304.675 220.760 1.00 143.60 122 ASN A CA 1
ATOM 6310 C C . ASN D 3 122 ? 313.205 305.883 221.659 1.00 143.60 122 ASN A C 1
ATOM 6311 O O . ASN D 3 122 ? 314.112 306.256 222.411 1.00 143.60 122 ASN A O 1
ATOM 6316 N N . ARG D 3 123 ? 312.028 306.500 221.601 1.00 138.40 123 ARG A N 1
ATOM 6317 C CA . ARG D 3 123 ? 311.761 307.689 222.393 1.00 138.40 123 ARG A CA 1
ATOM 6318 C C . ARG D 3 123 ? 311.631 307.341 223.874 1.00 138.40 123 ARG A C 1
ATOM 6319 O O . ARG D 3 123 ? 311.461 306.180 224.260 1.00 138.40 123 ARG A O 1
ATOM 6327 N N . MET D 3 124 ? 311.723 308.375 224.708 1.00 138.36 124 MET A N 1
ATOM 6328 C CA . MET D 3 124 ? 311.626 308.192 226.149 1.00 138.36 124 MET A CA 1
ATOM 6329 C C . MET D 3 124 ? 310.236 307.701 226.536 1.00 138.36 124 MET A C 1
ATOM 6330 O O . MET D 3 124 ? 309.227 308.125 225.966 1.00 138.36 124 MET A O 1
ATOM 6335 N N . LEU D 3 125 ? 310.192 306.794 227.516 1.00 132.29 125 LEU A N 1
ATOM 6336 C CA . LEU D 3 125 ? 308.922 306.228 227.957 1.00 132.29 125 LEU A CA 1
ATOM 6337 C C . LEU D 3 125 ? 308.010 307.266 228.599 1.00 132.29 125 LEU A C 1
ATOM 6338 O O . LEU D 3 125 ? 306.791 307.066 228.629 1.00 132.29 125 LEU A O 1
ATOM 6343 N N . THR D 3 126 ? 308.567 308.364 229.114 1.00 130.15 126 THR A N 1
ATOM 6344 C CA . THR D 3 126 ? 307.731 309.418 229.678 1.00 130.15 126 THR A CA 1
ATOM 6345 C C . THR D 3 126 ? 306.922 310.127 228.599 1.00 130.15 126 THR A C 1
ATOM 6346 O O . THR D 3 126 ? 305.794 310.563 228.856 1.00 130.15 126 THR A O 1
ATOM 6350 N N . SER D 3 127 ? 307.476 310.255 227.398 1.00 131.15 127 SER A N 1
ATOM 6351 C CA . SER D 3 127 ? 306.751 310.873 226.302 1.00 131.15 127 SER A CA 1
ATOM 6352 C C . SER D 3 127 ? 305.681 309.922 225.763 1.00 131.15 127 SER A C 1
ATOM 6353 O O . SER D 3 127 ? 305.839 308.700 225.821 1.00 131.15 127 SER A O 1
ATOM 6356 N N . PRO D 3 128 ? 304.580 310.460 225.240 1.00 130.02 128 PRO A N 1
ATOM 6357 C CA . PRO D 3 128 ? 303.490 309.601 224.764 1.00 130.02 128 PRO A CA 1
ATOM 6358 C C . PRO D 3 128 ? 303.879 308.800 223.530 1.00 130.02 128 PRO A C 1
ATOM 6359 O O . PRO D 3 128 ? 304.810 309.136 222.794 1.00 130.02 128 PRO A O 1
ATOM 6363 N N . VAL D 3 129 ? 303.134 307.716 223.314 1.00 131.90 129 VAL A N 1
ATOM 6364 C CA . VAL D 3 129 ? 303.363 306.802 222.199 1.00 131.90 129 VAL A CA 1
ATOM 6365 C C . VAL D 3 129 ? 302.975 307.459 220.882 1.00 131.90 129 VAL A C 1
ATOM 6366 O O . VAL D 3 129 ? 302.349 308.525 220.862 1.00 131.90 129 VAL A O 1
ATOM 6370 N N . LYS D 3 130 ? 303.348 306.820 219.773 1.00 136.29 130 LYS A N 1
ATOM 6371 C CA . LYS D 3 130 ? 302.970 307.207 218.426 1.00 136.29 130 LYS A CA 1
ATOM 6372 C C . LYS D 3 130 ? 302.213 306.069 217.747 1.00 136.29 130 LYS A C 1
ATOM 6373 O O . LYS D 3 130 ? 302.415 304.897 218.080 1.00 136.29 130 LYS A O 1
ATOM 6379 N N . PRO D 3 131 ? 301.320 306.379 216.808 1.00 138.89 131 PRO A N 1
ATOM 6380 C CA . PRO D 3 131 ? 300.618 305.313 216.085 1.00 138.89 131 PRO A CA 1
ATOM 6381 C C . PRO D 3 131 ? 301.589 304.446 215.296 1.00 138.89 131 PRO A C 1
ATOM 6382 O O . PRO D 3 131 ? 302.613 304.920 214.800 1.00 138.89 131 PRO A O 1
ATOM 6386 N N . GLY D 3 132 ? 301.256 303.161 215.187 1.00 138.76 132 GLY A N 1
ATOM 6387 C CA . GLY D 3 132 ? 302.067 302.207 214.464 1.00 138.76 132 GLY A CA 1
ATOM 6388 C C . GLY D 3 132 ? 303.093 301.472 215.300 1.00 138.76 132 GLY A C 1
ATOM 6389 O O . GLY D 3 132 ? 303.746 300.558 214.782 1.00 138.76 132 GLY A O 1
ATOM 6390 N N . ALA D 3 133 ? 303.257 301.841 216.568 1.00 135.72 133 ALA A N 1
ATOM 6391 C CA . ALA D 3 133 ? 304.215 301.161 217.426 1.00 135.72 133 ALA A CA 1
ATOM 6392 C C . ALA D 3 133 ? 303.731 299.756 217.769 1.00 135.72 133 ALA A C 1
ATOM 6393 O O . ALA D 3 133 ? 302.531 299.470 217.774 1.00 135.72 133 ALA A O 1
ATOM 6395 N N . LYS D 3 134 ? 304.683 298.876 218.059 1.00 132.15 134 LYS A N 1
ATOM 6396 C CA . LYS D 3 134 ? 304.409 297.485 218.388 1.00 132.15 134 LYS A CA 1
ATOM 6397 C C . LYS D 3 134 ? 304.688 297.232 219.867 1.00 132.15 134 LYS A C 1
ATOM 6398 O O . LYS D 3 134 ? 305.109 298.123 220.610 1.00 132.15 134 LYS A O 1
ATOM 6404 N N . LEU D 3 135 ? 304.448 295.993 220.289 1.00 130.85 135 LEU A N 1
ATOM 6405 C CA . LEU D 3 135 ? 304.611 295.588 221.676 1.00 130.85 135 LEU A CA 1
ATOM 6406 C C . LEU D 3 135 ? 305.439 294.313 221.737 1.00 130.85 135 LEU A C 1
ATOM 6407 O O . LEU D 3 135 ? 305.334 293.443 220.868 1.00 130.85 135 LEU A O 1
ATOM 6412 N N . GLU D 3 136 ? 306.268 294.211 222.776 1.00 131.30 136 GLU A N 1
ATOM 6413 C CA . GLU D 3 136 ? 307.109 293.038 222.980 1.00 131.30 136 GLU A CA 1
ATOM 6414 C C . GLU D 3 136 ? 306.979 292.407 224.358 1.00 131.30 136 GLU A C 1
ATOM 6415 O O . GLU D 3 136 ? 307.364 291.242 224.513 1.00 131.30 136 GLU A O 1
ATOM 6421 N N . GLY D 3 137 ? 306.457 293.117 225.355 1.00 122.43 137 GLY A N 1
ATOM 6422 C CA . GLY D 3 137 ? 306.315 292.552 226.682 1.00 122.43 137 GLY A CA 1
ATOM 6423 C C . GLY D 3 137 ? 305.425 293.365 227.599 1.00 122.43 137 GLY A C 1
ATOM 6424 O O . GLY D 3 137 ? 305.199 294.556 227.363 1.00 122.43 137 GLY A O 1
ATOM 6425 N N . VAL D 3 138 ? 304.912 292.728 228.649 1.00 110.83 138 VAL A N 1
ATOM 6426 C CA . VAL D 3 138 ? 304.047 293.377 229.625 1.00 110.83 138 VAL A CA 1
ATOM 6427 C C . VAL D 3 138 ? 304.435 292.895 231.016 1.00 110.83 138 VAL A C 1
ATOM 6428 O O . VAL D 3 138 ? 304.766 291.723 231.220 1.00 110.83 138 VAL A O 1
ATOM 6432 N N . ARG D 3 139 ? 304.414 293.817 231.976 1.00 108.73 139 ARG A N 1
ATOM 6433 C CA . ARG D 3 139 ? 304.761 293.514 233.356 1.00 108.73 139 ARG A CA 1
ATOM 6434 C C . ARG D 3 139 ? 303.676 294.057 234.276 1.00 108.73 139 ARG A C 1
ATOM 6435 O O . ARG D 3 139 ? 303.051 295.081 233.988 1.00 108.73 139 ARG A O 1
ATOM 6443 N N . VAL D 3 140 ? 303.445 293.351 235.381 1.00 98.50 140 VAL A N 1
ATOM 6444 C CA . VAL D 3 140 ? 302.296 293.583 236.246 1.00 98.50 140 VAL A CA 1
ATOM 6445 C C . VAL D 3 140 ? 302.772 294.100 237.598 1.00 98.50 140 VAL A C 1
ATOM 6446 O O . VAL D 3 140 ? 303.827 293.693 238.096 1.00 98.50 140 VAL A O 1
ATOM 6450 N N . TYR D 3 141 ? 301.997 295.016 238.177 1.00 98.38 141 TYR A N 1
ATOM 6451 C CA . TYR D 3 141 ? 302.235 295.532 239.516 1.00 98.38 141 TYR A CA 1
ATOM 6452 C C . TYR D 3 141 ? 300.951 295.441 240.327 1.00 98.38 141 TYR A C 1
ATOM 6453 O O . TYR D 3 141 ? 299.858 295.269 239.781 1.00 98.38 141 TYR A O 1
ATOM 6462 N N . ASP D 3 142 ? 301.093 295.558 241.643 1.00 92.26 142 ASP A N 1
ATOM 6463 C CA . ASP D 3 142 ? 299.952 295.523 242.544 1.00 92.26 142 ASP A CA 1
ATOM 6464 C C . ASP D 3 142 ? 299.505 296.948 242.879 1.00 92.26 142 ASP A C 1
ATOM 6465 O O . ASP D 3 142 ? 299.976 297.927 242.295 1.00 92.26 142 ASP A O 1
ATOM 6470 N N . ARG D 3 143 ? 298.578 297.071 243.832 1.00 84.62 143 ARG A N 1
ATOM 6471 C CA . ARG D 3 143 ? 298.014 298.376 244.166 1.00 84.62 143 ARG A CA 1
ATOM 6472 C C . ARG D 3 143 ? 299.033 299.267 244.866 1.00 84.62 143 ARG A C 1
ATOM 6473 O O . ARG D 3 143 ? 299.048 300.485 244.657 1.00 84.62 143 ARG A O 1
ATOM 6481 N N . PHE D 3 144 ? 299.898 298.680 245.694 1.00 87.21 144 PHE A N 1
ATOM 6482 C CA . PHE D 3 144 ? 300.801 299.464 246.526 1.00 87.21 144 PHE A CA 1
ATOM 6483 C C . PHE D 3 144 ? 302.030 299.963 245.779 1.00 87.21 144 PHE A C 1
ATOM 6484 O O . PHE D 3 144 ? 302.805 300.737 246.350 1.00 87.21 144 PHE A O 1
ATOM 6492 N N . ALA D 3 145 ? 302.231 299.547 244.531 1.00 94.70 145 ALA A N 1
ATOM 6493 C CA . ALA D 3 145 ? 303.384 299.965 243.749 1.00 94.70 145 ALA A CA 1
ATOM 6494 C C . ALA D 3 145 ? 303.074 301.126 242.813 1.00 94.70 145 ALA A C 1
ATOM 6495 O O . ALA D 3 145 ? 303.945 301.531 242.038 1.00 94.70 145 ALA A O 1
ATOM 6497 N N . ILE D 3 146 ? 301.863 301.674 242.868 1.00 95.23 146 ILE A N 1
ATOM 6498 C CA . ILE D 3 146 ? 301.441 302.755 241.986 1.00 95.23 146 ILE A CA 1
ATOM 6499 C C . ILE D 3 146 ? 301.018 303.940 242.841 1.00 95.23 146 ILE A C 1
ATOM 6500 O O . ILE D 3 146 ? 300.235 303.783 243.784 1.00 95.23 146 ILE A O 1
ATOM 6505 N N . THR D 3 147 ? 301.536 305.122 242.510 1.00 111.01 147 THR A N 1
ATOM 6506 C CA . THR D 3 147 ? 301.173 306.351 243.200 1.00 111.01 147 THR A CA 1
ATOM 6507 C C . THR D 3 147 ? 301.054 307.476 242.181 1.00 111.01 147 THR A C 1
ATOM 6508 O O . THR D 3 147 ? 301.575 307.393 241.067 1.00 111.01 147 THR A O 1
ATOM 6512 N N . ILE D 3 148 ? 300.352 308.529 242.577 1.00 118.92 148 ILE A N 1
ATOM 6513 C CA . ILE D 3 148 ? 299.989 309.616 241.675 1.00 118.92 148 ILE A CA 1
ATOM 6514 C C . ILE D 3 148 ? 301.058 310.696 241.742 1.00 118.92 148 ILE A C 1
ATOM 6515 O O . ILE D 3 148 ? 301.533 311.049 242.828 1.00 118.92 148 ILE A O 1
ATOM 6520 N N . GLU D 3 149 ? 301.445 311.228 240.582 1.00 127.32 149 GLU A N 1
ATOM 6521 C CA . GLU D 3 149 ? 302.539 312.188 240.506 1.00 127.32 149 GLU A CA 1
ATOM 6522 C C . GLU D 3 149 ? 302.110 313.558 239.997 1.00 127.32 149 GLU A C 1
ATOM 6523 O O . GLU D 3 149 ? 302.405 314.568 240.643 1.00 127.32 149 GLU A O 1
ATOM 6529 N N . LYS D 3 150 ? 301.421 313.635 238.858 1.00 133.06 150 LYS A N 1
ATOM 6530 C CA . LYS D 3 150 ? 301.015 314.922 238.307 1.00 133.06 150 LYS A CA 1
ATOM 6531 C C . LYS D 3 150 ? 299.554 314.865 237.882 1.00 133.06 150 LYS A C 1
ATOM 6532 O O . LYS D 3 150 ? 299.022 313.806 237.542 1.00 133.06 150 LYS A O 1
ATOM 6538 N N . ARG D 3 151 ? 298.913 316.034 237.900 1.00 141.38 151 ARG A N 1
ATOM 6539 C CA . ARG D 3 151 ? 297.498 316.181 237.594 1.00 141.38 151 ARG A CA 1
ATOM 6540 C C . ARG D 3 151 ? 297.316 317.354 236.641 1.00 141.38 151 ARG A C 1
ATOM 6541 O O . ARG D 3 151 ? 297.988 318.380 236.778 1.00 141.38 151 ARG A O 1
ATOM 6549 N N . VAL D 3 152 ? 296.409 317.201 235.677 1.00 146.12 152 VAL A N 1
ATOM 6550 C CA . VAL D 3 152 ? 296.123 318.233 234.684 1.00 146.12 152 VAL A CA 1
ATOM 6551 C C . VAL D 3 152 ? 294.633 318.546 234.716 1.00 146.12 152 VAL A C 1
ATOM 6552 O O . VAL D 3 152 ? 293.801 317.636 234.809 1.00 146.12 152 VAL A O 1
ATOM 6556 N N . THR D 3 153 ? 294.301 319.836 234.655 1.00 154.36 153 THR A N 1
ATOM 6557 C CA . THR D 3 153 ? 292.918 320.297 234.749 1.00 154.36 153 THR A CA 1
ATOM 6558 C C . THR D 3 153 ? 292.633 321.369 233.703 1.00 154.36 153 THR A C 1
ATOM 6559 O O . THR D 3 153 ? 291.938 322.355 233.972 1.00 154.36 153 THR A O 1
ATOM 6563 N N . ASN D 3 154 ? 293.161 321.188 232.493 1.00 160.18 154 ASN A N 1
ATOM 6564 C CA . ASN D 3 154 ? 292.913 322.141 231.418 1.00 160.18 154 ASN A CA 1
ATOM 6565 C C . ASN D 3 154 ? 291.430 322.177 231.070 1.00 160.18 154 ASN A C 1
ATOM 6566 O O . ASN D 3 154 ? 290.793 321.133 230.905 1.00 160.18 154 ASN A O 1
ATOM 6571 N N . ALA D 3 155 ? 290.882 323.388 230.954 1.00 160.64 155 ALA A N 1
ATOM 6572 C CA . ALA D 3 155 ? 289.447 323.533 230.729 1.00 160.64 155 ALA A CA 1
ATOM 6573 C C . ALA D 3 155 ? 289.052 323.082 229.327 1.00 160.64 155 ALA A C 1
ATOM 6574 O O . ALA D 3 155 ? 288.087 322.328 229.157 1.00 160.64 155 ALA A O 1
ATOM 6576 N N . ARG D 3 156 ? 289.786 323.536 228.308 1.00 162.42 156 ARG A N 1
ATOM 6577 C CA . ARG D 3 156 ? 289.417 323.216 226.932 1.00 162.42 156 ARG A CA 1
ATOM 6578 C C . ARG D 3 156 ? 289.620 321.735 226.635 1.00 162.42 156 ARG A C 1
ATOM 6579 O O . ARG D 3 156 ? 288.742 321.081 226.061 1.00 162.42 156 ARG A O 1
ATOM 6587 N N . SER D 3 157 ? 290.768 321.193 227.016 1.00 158.35 157 SER A N 1
ATOM 6588 C CA . SER D 3 157 ? 291.026 319.777 226.791 1.00 158.35 157 SER A CA 1
ATOM 6589 C C . SER D 3 157 ? 290.156 318.946 227.726 1.00 158.35 157 SER A C 1
ATOM 6590 O O . SER D 3 157 ? 290.211 319.136 228.946 1.00 158.35 157 SER A O 1
ATOM 6593 N N . PRO D 3 158 ? 289.354 318.018 227.205 1.00 153.46 158 PRO A N 1
ATOM 6594 C CA . PRO D 3 158 ? 288.468 317.221 228.060 1.00 153.46 158 PRO A CA 1
ATOM 6595 C C . PRO D 3 158 ? 289.147 316.051 228.753 1.00 153.46 158 PRO A C 1
ATOM 6596 O O . PRO D 3 158 ? 288.454 315.224 229.353 1.00 153.46 158 PRO A O 1
ATOM 6600 N N . ARG D 3 159 ? 290.473 315.966 228.686 1.00 154.83 159 ARG A N 1
ATOM 6601 C CA . ARG D 3 159 ? 291.230 314.891 229.310 1.00 154.83 159 ARG A CA 1
ATOM 6602 C C . ARG D 3 159 ? 291.361 315.059 230.820 1.00 154.83 159 ARG A C 1
ATOM 6603 O O . ARG D 3 159 ? 291.813 314.128 231.495 1.00 154.83 159 ARG A O 1
ATOM 6611 N N . TYR D 3 160 ? 290.963 316.206 231.368 1.00 150.59 160 TYR A N 1
ATOM 6612 C CA . TYR D 3 160 ? 291.085 316.426 232.802 1.00 150.59 160 TYR A CA 1
ATOM 6613 C C . TYR D 3 160 ? 290.178 315.469 233.566 1.00 150.59 160 TYR A C 1
ATOM 6614 O O . TYR D 3 160 ? 289.122 315.053 233.082 1.00 150.59 160 TYR A O 1
ATOM 6623 N N . GLY D 3 161 ? 290.603 315.124 234.777 1.00 145.38 161 GLY A N 1
ATOM 6624 C CA . GLY D 3 161 ? 289.937 314.117 235.573 1.00 145.38 161 GLY A CA 1
ATOM 6625 C C . GLY D 3 161 ? 290.728 312.845 235.778 1.00 145.38 161 GLY A C 1
ATOM 6626 O O . GLY D 3 161 ? 290.193 311.891 236.355 1.00 145.38 161 GLY A O 1
ATOM 6627 N N . GLU D 3 162 ? 291.983 312.798 235.325 1.00 141.10 162 GLU A N 1
ATOM 6628 C CA . GLU D 3 162 ? 292.838 311.642 235.498 1.00 141.10 162 GLU A CA 1
ATOM 6629 C C . GLU D 3 162 ? 294.276 312.131 235.573 1.00 141.10 162 GLU A C 1
ATOM 6630 O O . GLU D 3 162 ? 294.626 313.109 234.895 1.00 141.10 162 GLU A O 1
ATOM 6636 N N . PRO D 3 163 ? 295.114 311.506 236.396 1.00 133.26 163 PRO A N 1
ATOM 6637 C CA . PRO D 3 163 ? 296.497 311.977 236.537 1.00 133.26 163 PRO A CA 1
ATOM 6638 C C . PRO D 3 163 ? 297.296 311.784 235.257 1.00 133.26 163 PRO A C 1
ATOM 6639 O O . PRO D 3 163 ? 297.298 310.706 234.658 1.00 133.26 163 PRO A O 1
ATOM 6643 N N . GLU D 3 164 ? 298.002 312.844 234.857 1.00 133.19 164 GLU A N 1
ATOM 6644 C CA . GLU D 3 164 ? 298.735 312.816 233.595 1.00 133.19 164 GLU A CA 1
ATOM 6645 C C . GLU D 3 164 ? 299.922 311.864 233.656 1.00 133.19 164 GLU A C 1
ATOM 6646 O O . GLU D 3 164 ? 300.137 311.073 232.731 1.00 133.19 164 GLU A O 1
ATOM 6652 N N . ILE D 3 165 ? 300.701 311.919 234.733 1.00 127.06 165 ILE A N 1
ATOM 6653 C CA . ILE D 3 165 ? 301.925 311.138 234.864 1.00 127.06 165 ILE A CA 1
ATOM 6654 C C . ILE D 3 165 ? 301.799 310.241 236.086 1.00 127.06 165 ILE A C 1
ATOM 6655 O O . ILE D 3 165 ? 301.466 310.714 237.179 1.00 127.06 165 ILE A O 1
ATOM 6660 N N . TYR D 3 166 ? 302.068 308.952 235.900 1.00 118.05 166 TYR A N 1
ATOM 6661 C CA . TYR D 3 166 ? 302.017 307.970 236.973 1.00 118.05 166 TYR A CA 1
ATOM 6662 C C . TYR D 3 166 ? 303.423 307.707 237.493 1.00 118.05 166 TYR A C 1
ATOM 6663 O O . TYR D 3 166 ? 304.373 307.611 236.708 1.00 118.05 166 TYR A O 1
ATOM 6672 N N . LYS D 3 167 ? 303.552 307.595 238.811 1.00 114.60 167 LYS A N 1
ATOM 6673 C CA . LYS D 3 167 ? 304.818 307.288 239.462 1.00 114.60 167 LYS A CA 1
ATOM 6674 C C . LYS D 3 167 ? 304.746 305.871 240.015 1.00 114.60 167 LYS A C 1
ATOM 6675 O O . LYS D 3 167 ? 303.843 305.552 240.796 1.00 114.60 167 LYS A O 1
ATOM 6681 N N . VAL D 3 168 ? 305.691 305.029 239.610 1.00 111.23 168 VAL A N 1
ATOM 6682 C CA . VAL D 3 168 ? 305.724 303.630 240.015 1.00 111.23 168 VAL A CA 1
ATOM 6683 C C . VAL D 3 168 ? 306.952 303.396 240.884 1.00 111.23 168 VAL A C 1
ATOM 6684 O O . VAL D 3 168 ? 308.029 303.954 240.645 1.00 111.23 168 VAL A O 1
ATOM 6688 N N . SER D 3 169 ? 306.775 302.578 241.920 1.00 111.64 169 SER A N 1
ATOM 6689 C CA . SER D 3 169 ? 307.842 302.232 242.860 1.00 111.64 169 SER A CA 1
ATOM 6690 C C . SER D 3 169 ? 307.917 300.715 242.951 1.00 111.64 169 SER A C 1
ATOM 6691 O O . SER D 3 169 ? 307.401 300.109 243.899 1.00 111.64 169 SER A O 1
ATOM 6694 N N . PRO D 3 170 ? 308.554 300.067 241.973 1.00 114.94 170 PRO A N 1
ATOM 6695 C CA . PRO D 3 170 ? 308.586 298.595 241.962 1.00 114.94 170 PRO A CA 1
ATOM 6696 C C . PRO D 3 170 ? 309.307 297.982 243.149 1.00 114.94 170 PRO A C 1
ATOM 6697 O O . PRO D 3 170 ? 309.090 296.799 243.438 1.00 114.94 170 PRO A O 1
ATOM 6701 N N . GLY D 3 171 ? 310.153 298.735 243.843 1.00 124.97 171 GLY A N 1
ATOM 6702 C CA . GLY D 3 171 ? 310.916 298.174 244.939 1.00 124.97 171 GLY A CA 1
ATOM 6703 C C . GLY D 3 171 ? 312.140 297.429 244.451 1.00 124.97 171 GLY A C 1
ATOM 6704 O O . GLY D 3 171 ? 312.827 297.902 243.541 1.00 124.97 171 GLY A O 1
ATOM 6705 N N . ASP D 3 172 ? 312.413 296.263 245.046 1.00 129.76 172 ASP A N 1
ATOM 6706 C CA . ASP D 3 172 ? 313.550 295.402 244.718 1.00 129.76 172 ASP A CA 1
ATOM 6707 C C . ASP D 3 172 ? 314.822 296.198 244.444 1.00 129.76 172 ASP A C 1
ATOM 6708 O O . ASP D 3 172 ? 315.544 295.917 243.482 1.00 129.76 172 ASP A O 1
ATOM 6713 N N . ASN D 3 173 ? 315.094 297.181 245.305 1.00 130.68 173 ASN A N 1
ATOM 6714 C CA . ASN D 3 173 ? 316.273 298.054 245.244 1.00 130.68 173 ASN A CA 1
ATOM 6715 C C . ASN D 3 173 ? 316.602 298.492 243.816 1.00 130.68 173 ASN A C 1
ATOM 6716 O O . ASN D 3 173 ? 317.726 298.346 243.332 1.00 130.68 173 ASN A O 1
ATOM 6721 N N . ILE D 3 174 ? 315.597 299.048 243.136 1.00 124.88 174 ILE A N 1
ATOM 6722 C CA . ILE D 3 174 ? 315.802 299.725 241.863 1.00 124.88 174 ILE A CA 1
ATOM 6723 C C . ILE D 3 174 ? 315.094 301.073 241.916 1.00 124.88 174 ILE A C 1
ATOM 6724 O O . ILE D 3 174 ? 314.179 301.293 242.713 1.00 124.88 174 ILE A O 1
ATOM 6729 N N . GLN D 3 175 ? 315.534 301.977 241.052 1.00 125.60 175 GLN A N 1
ATOM 6730 C CA . GLN D 3 175 ? 315.081 303.361 241.121 1.00 125.60 175 GLN A CA 1
ATOM 6731 C C . GLN D 3 175 ? 313.654 303.493 240.601 1.00 125.60 175 GLN A C 1
ATOM 6732 O O . GLN D 3 175 ? 313.348 303.002 239.508 1.00 125.60 175 GLN A O 1
ATOM 6738 N N . PRO D 3 176 ? 312.756 304.131 241.351 1.00 119.88 176 PRO A N 1
ATOM 6739 C CA . PRO D 3 176 ? 311.418 304.414 240.821 1.00 119.88 176 PRO A CA 1
ATOM 6740 C C . PRO D 3 176 ? 311.487 305.360 239.632 1.00 119.88 176 PRO A C 1
ATOM 6741 O O . PRO D 3 176 ? 312.388 306.194 239.524 1.00 119.88 176 PRO A O 1
ATOM 6745 N N . TYR D 3 177 ? 310.515 305.223 238.732 1.00 116.80 177 TYR A N 1
ATOM 6746 C CA . TYR D 3 177 ? 310.486 306.006 237.506 1.00 116.80 177 TYR A CA 1
ATOM 6747 C C . TYR D 3 177 ? 309.062 306.459 237.217 1.00 116.80 177 TYR A C 1
ATOM 6748 O O . TYR D 3 177 ? 308.090 305.878 237.706 1.00 116.80 177 TYR A O 1
ATOM 6757 N N . LEU D 3 178 ? 308.953 307.513 236.415 1.00 121.19 178 LEU A N 1
ATOM 6758 C CA . LEU D 3 178 ? 307.677 308.115 236.057 1.00 121.19 178 LEU A CA 1
ATOM 6759 C C . LEU D 3 178 ? 307.194 307.567 234.720 1.00 121.19 178 LEU A C 1
ATOM 6760 O O . LEU D 3 178 ? 307.990 307.262 233.830 1.00 121.19 178 LEU A O 1
ATOM 6765 N N . ILE D 3 179 ? 305.874 307.444 234.586 1.00 121.05 179 ILE A N 1
ATOM 6766 C CA . ILE D 3 179 ? 305.250 306.853 233.408 1.00 121.05 179 ILE A CA 1
ATOM 6767 C C . ILE D 3 179 ? 304.123 307.755 232.927 1.00 121.05 179 ILE A C 1
ATOM 6768 O O . ILE D 3 179 ? 303.375 308.317 233.736 1.00 121.05 179 ILE A O 1
ATOM 6773 N N . HIS D 3 180 ? 304.005 307.895 231.609 1.00 124.84 180 HIS A N 1
ATOM 6774 C CA . HIS D 3 180 ? 302.884 308.604 231.014 1.00 124.84 180 HIS A CA 1
ATOM 6775 C C . HIS D 3 180 ? 301.602 307.787 231.156 1.00 124.84 180 HIS A C 1
ATOM 6776 O O . HIS D 3 180 ? 301.624 306.560 231.286 1.00 124.84 180 HIS A O 1
ATOM 6783 N N . HIS D 3 181 ? 300.465 308.488 231.127 1.00 125.21 181 HIS A N 1
ATOM 6784 C CA . HIS D 3 181 ? 299.185 307.818 231.334 1.00 125.21 181 HIS A CA 1
ATOM 6785 C C . HIS D 3 181 ? 298.803 306.937 230.151 1.00 125.21 181 HIS A C 1
ATOM 6786 O O . HIS D 3 181 ? 298.069 305.958 230.325 1.00 125.21 181 HIS A O 1
ATOM 6793 N N . THR D 3 182 ? 299.278 307.261 228.948 1.00 123.37 182 THR A N 1
ATOM 6794 C CA . THR D 3 182 ? 298.975 306.446 227.779 1.00 123.37 182 THR A CA 1
ATOM 6795 C C . THR D 3 182 ? 299.766 305.146 227.738 1.00 123.37 182 THR A C 1
ATOM 6796 O O . THR D 3 182 ? 299.396 304.240 226.984 1.00 123.37 182 THR A O 1
ATOM 6800 N N . ARG D 3 183 ? 300.841 305.031 228.521 1.00 122.44 183 ARG A N 1
ATOM 6801 C CA . ARG D 3 183 ? 301.655 303.821 228.479 1.00 122.44 183 ARG A CA 1
ATOM 6802 C C . ARG D 3 183 ? 300.973 302.658 229.191 1.00 122.44 183 ARG A C 1
ATOM 6803 O O . ARG D 3 183 ? 301.029 301.517 228.716 1.00 122.44 183 ARG A O 1
ATOM 6811 N N . ILE D 3 184 ? 300.328 302.920 230.327 1.00 109.02 184 ILE A N 1
ATOM 6812 C CA . ILE D 3 184 ? 299.875 301.842 231.199 1.00 109.02 184 ILE A CA 1
ATOM 6813 C C . ILE D 3 184 ? 298.356 301.800 231.289 1.00 109.02 184 ILE A C 1
ATOM 6814 O O . ILE D 3 184 ? 297.659 302.660 230.740 1.00 109.02 184 ILE A O 1
ATOM 6819 N N . PHE D 3 185 ? 297.842 300.791 231.988 1.00 98.35 185 PHE A N 1
ATOM 6820 C CA . PHE D 3 185 ? 296.418 300.617 232.221 1.00 98.35 185 PHE A CA 1
ATOM 6821 C C . PHE D 3 185 ? 296.182 300.328 233.696 1.00 98.35 185 PHE A C 1
ATOM 6822 O O . PHE D 3 185 ? 297.020 299.722 234.368 1.00 98.35 185 PHE A O 1
ATOM 6830 N N . ILE D 3 186 ? 295.029 300.768 234.194 1.00 89.95 186 ILE A N 1
ATOM 6831 C CA . ILE D 3 186 ? 294.652 300.601 235.592 1.00 89.95 186 ILE A CA 1
ATOM 6832 C C . ILE D 3 186 ? 293.464 299.653 235.663 1.00 89.95 186 ILE A C 1
ATOM 6833 O O . ILE D 3 186 ? 292.440 299.879 235.006 1.00 89.95 186 ILE A O 1
ATOM 6838 N N . ALA D 3 187 ? 293.598 298.599 236.462 1.00 85.53 187 ALA A N 1
ATOM 6839 C CA . ALA D 3 187 ? 292.542 297.619 236.669 1.00 85.53 187 ALA A CA 1
ATOM 6840 C C . ALA D 3 187 ? 291.915 297.844 238.037 1.00 85.53 187 ALA A C 1
ATOM 6841 O O . ALA D 3 187 ? 292.628 297.953 239.040 1.00 85.53 187 ALA A O 1
ATOM 6843 N N . ASP D 3 188 ? 290.588 297.908 238.075 1.00 81.98 188 ASP A N 1
ATOM 6844 C CA . ASP D 3 188 ? 289.850 298.196 239.293 1.00 81.98 188 ASP A CA 1
ATOM 6845 C C . ASP D 3 188 ? 288.909 297.044 239.618 1.00 81.98 188 ASP A C 1
ATOM 6846 O O . ASP D 3 188 ? 288.534 296.253 238.748 1.00 81.98 188 ASP A O 1
ATOM 6851 N N . GLY D 3 189 ? 288.528 296.961 240.890 1.00 80.03 189 GLY A N 1
ATOM 6852 C CA . GLY D 3 189 ? 287.656 295.897 241.347 1.00 80.03 189 GLY A CA 1
ATOM 6853 C C . GLY D 3 189 ? 286.188 296.242 241.213 1.00 80.03 189 GLY A C 1
ATOM 6854 O O . GLY D 3 189 ? 285.716 296.548 240.114 1.00 80.03 189 GLY A O 1
ATOM 6855 N N . GLU D 3 190 ? 285.455 296.197 242.319 1.00 75.88 190 GLU A N 1
ATOM 6856 C CA . GLU D 3 190 ? 284.031 296.490 242.321 1.00 75.88 190 GLU A CA 1
ATOM 6857 C C . GLU D 3 190 ? 283.782 297.941 242.710 1.00 75.88 190 GLU A C 1
ATOM 6858 O O . GLU D 3 190 ? 284.624 298.603 243.321 1.00 75.88 190 GLU A O 1
ATOM 6864 N N . ARG D 3 191 ? 282.601 298.428 242.344 1.00 71.91 191 ARG A N 1
ATOM 6865 C CA . ARG D 3 191 ? 282.242 299.818 242.574 1.00 71.91 191 ARG A CA 1
ATOM 6866 C C . ARG D 3 191 ? 282.023 300.090 244.057 1.00 71.91 191 ARG A C 1
ATOM 6867 O O . ARG D 3 191 ? 281.572 299.225 244.814 1.00 71.91 191 ARG A O 1
ATOM 6875 N N . VAL D 3 192 ? 282.357 301.313 244.467 1.00 73.16 192 VAL A N 1
ATOM 6876 C CA . VAL D 3 192 ? 282.195 301.773 245.839 1.00 73.16 192 VAL A CA 1
ATOM 6877 C C . VAL D 3 192 ? 281.637 303.192 245.787 1.00 73.16 192 VAL A C 1
ATOM 6878 O O . VAL D 3 192 ? 281.638 303.844 244.742 1.00 73.16 192 VAL A O 1
ATOM 6882 N N . THR D 3 193 ? 281.144 303.662 246.931 1.00 75.59 193 THR A N 1
ATOM 6883 C CA . THR D 3 193 ? 280.550 304.988 246.994 1.00 75.59 193 THR A CA 1
ATOM 6884 C C . THR D 3 193 ? 281.592 306.052 246.651 1.00 75.59 193 THR A C 1
ATOM 6885 O O . THR D 3 193 ? 282.771 305.908 246.986 1.00 75.59 193 THR A O 1
ATOM 6889 N N . PRO D 3 194 ? 281.183 307.127 245.968 1.00 75.29 194 PRO A N 1
ATOM 6890 C CA . PRO D 3 194 ? 282.161 308.151 245.563 1.00 75.29 194 PRO A CA 1
ATOM 6891 C C . PRO D 3 194 ? 282.905 308.774 246.729 1.00 75.29 194 PRO A C 1
ATOM 6892 O O . PRO D 3 194 ? 284.086 309.114 246.584 1.00 75.29 194 PRO A O 1
ATOM 6896 N N . GLN D 3 195 ? 282.253 308.938 247.881 1.00 80.34 195 GLN A N 1
ATOM 6897 C CA . GLN D 3 195 ? 282.955 309.430 249.061 1.00 80.34 195 GLN A CA 1
ATOM 6898 C C . GLN D 3 195 ? 284.065 308.468 249.468 1.00 80.34 195 GLN A C 1
ATOM 6899 O O . GLN D 3 195 ? 285.211 308.877 249.691 1.00 80.34 195 GLN A O 1
ATOM 6905 N N . MET D 3 196 ? 283.746 307.175 249.552 1.00 79.50 196 MET A N 1
ATOM 6906 C CA . MET D 3 196 ? 284.774 306.181 249.841 1.00 79.50 196 MET A CA 1
ATOM 6907 C C . MET D 3 196 ? 285.758 306.044 248.687 1.00 79.50 196 MET A C 1
ATOM 6908 O O . MET D 3 196 ? 286.931 305.725 248.910 1.00 79.50 196 MET A O 1
ATOM 6913 N N . ARG D 3 197 ? 285.300 306.270 247.453 1.00 77.36 197 ARG A N 1
ATOM 6914 C CA . ARG D 3 197 ? 286.193 306.186 246.302 1.00 77.36 197 ARG A CA 1
ATOM 6915 C C . ARG D 3 197 ? 287.290 307.239 246.382 1.00 77.36 197 ARG A C 1
ATOM 6916 O O . ARG D 3 197 ? 288.471 306.942 246.168 1.00 77.36 197 ARG A O 1
ATOM 6924 N N . LYS D 3 198 ? 286.918 308.483 246.692 1.00 79.61 198 LYS A N 1
ATOM 6925 C CA . LYS D 3 198 ? 287.919 309.530 246.856 1.00 79.61 198 LYS A CA 1
ATOM 6926 C C . LYS D 3 198 ? 288.642 309.425 248.190 1.00 79.61 198 LYS A C 1
ATOM 6927 O O . LYS D 3 198 ? 289.723 310.003 248.342 1.00 79.61 198 LYS A O 1
ATOM 6933 N N . GLN D 3 199 ? 288.072 308.705 249.159 1.00 80.27 199 GLN A N 1
ATOM 6934 C CA . GLN D 3 199 ? 288.781 308.474 250.411 1.00 80.27 199 GLN A CA 1
ATOM 6935 C C . GLN D 3 199 ? 289.914 307.472 250.227 1.00 80.27 199 GLN A C 1
ATOM 6936 O O . GLN D 3 199 ? 290.913 307.530 250.953 1.00 80.27 199 GLN A O 1
ATOM 6942 N N . ASN D 3 200 ? 289.788 306.563 249.260 1.00 80.73 200 ASN A N 1
ATOM 6943 C CA . ASN D 3 200 ? 290.819 305.579 248.959 1.00 80.73 200 ASN A CA 1
ATOM 6944 C C . ASN D 3 200 ? 291.662 305.970 247.750 1.00 80.73 200 ASN A C 1
ATOM 6945 O O . ASN D 3 200 ? 292.209 305.090 247.075 1.00 80.73 200 ASN A O 1
ATOM 6950 N N . GLN D 3 201 ? 291.790 307.270 247.480 1.00 83.48 201 GLN A N 1
ATOM 6951 C CA . GLN D 3 201 ? 292.587 307.783 246.363 1.00 83.48 201 GLN A CA 1
ATOM 6952 C C . GLN D 3 201 ? 292.236 307.091 245.048 1.00 83.48 201 GLN A C 1
ATOM 6953 O O . GLN D 3 201 ? 293.110 306.708 244.268 1.00 83.48 201 GLN A O 1
ATOM 6959 N N . GLY D 3 202 ? 290.939 306.929 244.799 1.00 79.76 202 GLY A N 1
ATOM 6960 C CA . GLY D 3 202 ? 290.490 306.397 243.528 1.00 79.76 202 GLY A CA 1
ATOM 6961 C C . GLY D 3 202 ? 290.593 304.897 243.377 1.00 79.76 202 GLY A C 1
ATOM 6962 O O . GLY D 3 202 ? 290.402 304.385 242.272 1.00 79.76 202 GLY A O 1
ATOM 6963 N N . TRP D 3 203 ? 290.885 304.175 244.453 1.00 77.26 203 TRP A N 1
ATOM 6964 C CA . TRP D 3 203 ? 290.986 302.724 244.407 1.00 77.26 203 TRP A CA 1
ATOM 6965 C C . TRP D 3 203 ? 289.674 302.089 244.850 1.00 77.26 203 TRP A C 1
ATOM 6966 O O . TRP D 3 203 ? 288.921 302.660 245.642 1.00 77.26 203 TRP A O 1
ATOM 6977 N N . GLY D 3 204 ? 289.408 300.894 244.327 1.00 72.23 204 GLY A N 1
ATOM 6978 C CA . GLY D 3 204 ? 288.167 300.200 244.613 1.00 72.23 204 GLY A CA 1
ATOM 6979 C C . GLY D 3 204 ? 288.120 299.568 245.988 1.00 72.23 204 GLY A C 1
ATOM 6980 O O . GLY D 3 204 ? 288.720 300.081 246.936 1.00 72.23 204 GLY A O 1
ATOM 6981 N N . ALA D 3 205 ? 287.406 298.451 246.109 1.00 67.61 205 ALA A N 1
ATOM 6982 C CA . ALA D 3 205 ? 287.236 297.764 247.379 1.00 67.61 205 ALA A CA 1
ATOM 6983 C C . ALA D 3 205 ? 287.580 296.291 247.224 1.00 67.61 205 ALA A C 1
ATOM 6984 O O . ALA D 3 205 ? 287.451 295.716 246.140 1.00 67.61 205 ALA A O 1
ATOM 6986 N N . SER D 3 206 ? 288.024 295.688 248.322 1.00 62.15 206 SER A N 1
ATOM 6987 C CA . SER D 3 206 ? 288.364 294.274 248.321 1.00 62.15 206 SER A CA 1
ATOM 6988 C C . SER D 3 206 ? 287.108 293.415 248.230 1.00 62.15 206 SER A C 1
ATOM 6989 O O . SER D 3 206 ? 286.041 293.778 248.733 1.00 62.15 206 SER A O 1
ATOM 6992 N N . VAL D 3 207 ? 287.244 292.260 247.574 1.00 57.55 207 VAL A N 1
ATOM 6993 C CA . VAL D 3 207 ? 286.123 291.336 247.462 1.00 57.55 207 VAL A CA 1
ATOM 6994 C C . VAL D 3 207 ? 285.802 290.693 248.805 1.00 57.55 207 VAL A C 1
ATOM 6995 O O . VAL D 3 207 ? 284.680 290.215 249.011 1.00 57.55 207 VAL A O 1
ATOM 6999 N N . LEU D 3 208 ? 286.752 290.691 249.738 1.00 55.59 208 LEU A N 1
ATOM 7000 C CA . LEU D 3 208 ? 286.564 290.072 251.048 1.00 55.59 208 LEU A CA 1
ATOM 7001 C C . LEU D 3 208 ? 286.174 291.154 252.051 1.00 55.59 208 LEU A C 1
ATOM 7002 O O . LEU D 3 208 ? 286.982 291.622 252.853 1.00 55.59 208 LEU A O 1
ATOM 7007 N N . ASN D 3 209 ? 284.907 291.555 251.998 1.00 57.17 209 ASN A N 1
ATOM 7008 C CA . ASN D 3 209 ? 284.386 292.481 252.989 1.00 57.17 209 ASN A CA 1
ATOM 7009 C C . ASN D 3 209 ? 284.220 291.769 254.332 1.00 57.17 209 ASN A C 1
ATOM 7010 O O . ASN D 3 209 ? 284.270 290.540 254.427 1.00 57.17 209 ASN A O 1
ATOM 7015 N N . LYS D 3 210 ? 284.023 292.565 255.387 1.00 59.72 210 LYS A N 1
ATOM 7016 C CA . LYS D 3 210 ? 284.043 292.012 256.738 1.00 59.72 210 LYS A CA 1
ATOM 7017 C C . LYS D 3 210 ? 282.905 291.026 256.972 1.00 59.72 210 LYS A C 1
ATOM 7018 O O . LYS D 3 210 ? 283.057 290.085 257.760 1.00 59.72 210 LYS A O 1
ATOM 7024 N N . SER D 3 211 ? 281.766 291.214 256.302 1.00 55.34 211 SER A N 1
ATOM 7025 C CA . SER D 3 211 ? 280.670 290.260 256.437 1.00 55.34 211 SER A CA 1
ATOM 7026 C C . SER D 3 211 ? 281.084 288.884 255.932 1.00 55.34 211 SER A C 1
ATOM 7027 O O . SER D 3 211 ? 280.907 287.875 256.625 1.00 55.34 211 SER A O 1
ATOM 7030 N N . LEU D 3 212 ? 281.660 288.828 254.728 1.00 51.87 212 LEU A N 1
ATOM 7031 C CA . LEU D 3 212 ? 282.169 287.565 254.208 1.00 51.87 212 LEU A CA 1
ATOM 7032 C C . LEU D 3 212 ? 283.311 287.034 255.060 1.00 51.87 212 LEU A C 1
ATOM 7033 O O . LEU D 3 212 ? 283.425 285.818 255.255 1.00 51.87 212 LEU A O 1
ATOM 7038 N N . ILE D 3 213 ? 284.155 287.925 255.583 1.00 54.02 213 ILE A N 1
ATOM 7039 C CA . ILE D 3 213 ? 285.283 287.494 256.404 1.00 54.02 213 ILE A CA 1
ATOM 7040 C C . ILE D 3 213 ? 284.785 286.752 257.638 1.00 54.02 213 ILE A C 1
ATOM 7041 O O . ILE D 3 213 ? 285.232 285.639 257.939 1.00 54.02 213 ILE A O 1
ATOM 7046 N N . ASP D 3 214 ? 283.823 287.337 258.351 1.00 56.41 214 ASP A N 1
ATOM 7047 C CA . ASP D 3 214 ? 283.320 286.685 259.554 1.00 56.41 214 ASP A CA 1
ATOM 7048 C C . ASP D 3 214 ? 282.425 285.488 259.250 1.00 56.41 214 ASP A C 1
ATOM 7049 O O . ASP D 3 214 ? 282.394 284.539 260.045 1.00 56.41 214 ASP A O 1
ATOM 7054 N N . ALA D 3 215 ? 281.723 285.497 258.112 1.00 52.96 215 ALA A N 1
ATOM 7055 C CA . ALA D 3 215 ? 280.960 284.321 257.707 1.00 52.96 215 ALA A CA 1
ATOM 7056 C C . ALA D 3 215 ? 281.882 283.144 257.423 1.00 52.96 215 ALA A C 1
ATOM 7057 O O . ALA D 3 215 ? 281.542 281.993 257.718 1.00 52.96 215 ALA A O 1
ATOM 7059 N N . ILE D 3 216 ? 283.045 283.410 256.829 1.00 51.16 216 ILE A N 1
ATOM 7060 C CA . ILE D 3 216 ? 284.037 282.358 256.643 1.00 51.16 216 ILE A CA 1
ATOM 7061 C C . ILE D 3 216 ? 284.626 281.940 257.984 1.00 51.16 216 ILE A C 1
ATOM 7062 O O . ILE D 3 216 ? 284.852 280.750 258.236 1.00 51.16 216 ILE A O 1
ATOM 7067 N N . CYS D 3 217 ? 284.871 282.909 258.870 1.00 55.13 217 CYS A N 1
ATOM 7068 C CA . CYS D 3 217 ? 285.573 282.620 260.117 1.00 55.13 217 CYS A CA 1
ATOM 7069 C C . CYS D 3 217 ? 284.742 281.752 261.057 1.00 55.13 217 CYS A C 1
ATOM 7070 O O . CYS D 3 217 ? 285.269 280.812 261.662 1.00 55.13 217 CYS A O 1
ATOM 7073 N N . ASP D 3 218 ? 283.445 282.047 261.201 1.00 55.95 218 ASP A N 1
ATOM 7074 C CA . ASP D 3 218 ? 282.651 281.336 262.202 1.00 55.95 218 ASP A CA 1
ATOM 7075 C C . ASP D 3 218 ? 282.429 279.868 261.846 1.00 55.95 218 ASP A C 1
ATOM 7076 O O . ASP D 3 218 ? 282.125 279.065 262.737 1.00 55.95 218 ASP A O 1
ATOM 7081 N N . TYR D 3 219 ? 282.575 279.501 260.571 1.00 55.80 219 TYR A N 1
ATOM 7082 C CA . TYR D 3 219 ? 282.425 278.102 260.182 1.00 55.80 219 TYR A CA 1
ATOM 7083 C C . TYR D 3 219 ? 283.497 277.231 260.828 1.00 55.80 219 TYR A C 1
ATOM 7084 O O . TYR D 3 219 ? 283.219 276.103 261.253 1.00 55.80 219 TYR A O 1
ATOM 7093 N N . ASP D 3 220 ? 284.731 277.736 260.909 1.00 54.76 220 ASP A N 1
ATOM 7094 C CA . ASP D 3 220 ? 285.796 276.986 261.568 1.00 54.76 220 ASP A CA 1
ATOM 7095 C C . ASP D 3 220 ? 285.508 276.807 263.053 1.00 54.76 220 ASP A C 1
ATOM 7096 O O . ASP D 3 220 ? 285.762 275.737 263.621 1.00 54.76 220 ASP A O 1
ATOM 7101 N N . TYR D 3 221 ? 284.987 277.851 263.702 1.00 51.62 221 TYR A N 1
ATOM 7102 C CA . TYR D 3 221 ? 284.602 277.737 265.104 1.00 51.62 221 TYR A CA 1
ATOM 7103 C C . TYR D 3 221 ? 283.513 276.689 265.287 1.00 51.62 221 TYR A C 1
ATOM 7104 O O . TYR D 3 221 ? 283.558 275.892 266.232 1.00 51.62 221 TYR A O 1
ATOM 7113 N N . CYS D 3 222 ? 282.528 276.673 264.386 1.00 52.96 222 CYS A N 1
ATOM 7114 C CA . CYS D 3 222 ? 281.474 275.665 264.461 1.00 52.96 222 CYS A CA 1
ATOM 7115 C C . CYS D 3 222 ? 282.036 274.260 264.271 1.00 52.96 222 CYS A C 1
ATOM 7116 O O . CYS D 3 222 ? 281.618 273.318 264.955 1.00 52.96 222 CYS A O 1
ATOM 7119 N N . GLU D 3 223 ? 282.979 274.097 263.340 1.00 53.29 223 GLU A N 1
ATOM 7120 C CA . GLU D 3 223 ? 283.597 272.790 263.130 1.00 53.29 223 GLU A CA 1
ATOM 7121 C C . GLU D 3 223 ? 284.353 272.326 264.370 1.00 53.29 223 GLU A C 1
ATOM 7122 O O . GLU D 3 223 ? 284.261 271.155 264.765 1.00 53.29 223 GLU A O 1
ATOM 7128 N N . SER D 3 224 ? 285.108 273.232 264.996 1.00 49.38 224 SER A N 1
ATOM 7129 C CA . SER D 3 224 ? 285.826 272.879 266.217 1.00 49.38 224 SER A CA 1
ATOM 7130 C C . SER D 3 224 ? 284.860 272.508 267.335 1.00 49.38 224 SER A C 1
ATOM 7131 O O . SER D 3 224 ? 285.104 271.557 268.090 1.00 49.38 224 SER A O 1
ATOM 7134 N N . LEU D 3 225 ? 283.756 273.249 267.458 1.00 49.32 225 LEU A N 1
ATOM 7135 C CA . LEU D 3 225 ? 282.759 272.919 268.469 1.00 49.32 225 LEU A CA 1
ATOM 7136 C C . LEU D 3 225 ? 282.140 271.552 268.207 1.00 49.32 225 LEU A C 1
ATOM 7137 O O . LEU D 3 225 ? 281.878 270.794 269.146 1.00 49.32 225 LEU A O 1
ATOM 7142 N N . ALA D 3 226 ? 281.890 271.223 266.938 1.00 49.25 226 ALA A N 1
ATOM 7143 C CA . ALA D 3 226 ? 281.356 269.904 266.610 1.00 49.25 226 ALA A CA 1
ATOM 7144 C C . ALA D 3 226 ? 282.339 268.801 266.982 1.00 49.25 226 ALA A C 1
ATOM 7145 O O . ALA D 3 226 ? 281.942 267.753 267.512 1.00 49.25 226 ALA A O 1
ATOM 7147 N N . THR D 3 227 ? 283.627 269.016 266.707 1.00 47.09 227 THR A N 1
ATOM 7148 C CA . THR D 3 227 ? 284.633 268.028 267.090 1.00 47.09 227 THR A CA 1
ATOM 7149 C C . THR D 3 227 ? 284.674 267.843 268.603 1.00 47.09 227 THR A C 1
ATOM 7150 O O . THR D 3 227 ? 284.741 266.710 269.098 1.00 47.09 227 THR A O 1
ATOM 7154 N N . GLN D 3 228 ? 284.618 268.945 269.355 1.00 47.54 228 GLN A N 1
ATOM 7155 C CA . GLN D 3 228 ? 284.599 268.843 270.812 1.00 47.54 228 GLN A CA 1
ATOM 7156 C C . GLN D 3 228 ? 283.348 268.120 271.302 1.00 47.54 228 GLN A C 1
ATOM 7157 O O . GLN D 3 228 ? 283.409 267.331 272.253 1.00 47.54 228 GLN A O 1
ATOM 7163 N N . ILE D 3 229 ? 282.202 268.388 270.673 1.00 46.90 229 ILE A N 1
ATOM 7164 C CA . ILE D 3 229 ? 280.958 267.735 271.070 1.00 46.90 229 ILE A CA 1
ATOM 7165 C C . ILE D 3 229 ? 281.053 266.232 270.844 1.00 46.90 229 ILE A C 1
ATOM 7166 O O . ILE D 3 229 ? 280.615 265.435 271.683 1.00 46.90 229 ILE A O 1
ATOM 7171 N N . LEU D 3 230 ? 281.628 265.821 269.712 1.00 46.04 230 LEU A N 1
ATOM 7172 C CA . LEU D 3 230 ? 281.847 264.395 269.486 1.00 46.04 230 LEU A CA 1
ATOM 7173 C C . LEU D 3 230 ? 282.789 263.811 270.532 1.00 46.04 230 LEU A C 1
ATOM 7174 O O . LEU D 3 230 ? 282.555 262.710 271.044 1.00 46.04 230 LEU A O 1
ATOM 7179 N N . ARG D 3 231 ? 283.859 264.537 270.864 1.00 49.86 231 ARG A N 1
ATOM 7180 C CA . ARG D 3 231 ? 284.824 264.031 271.836 1.00 49.86 231 ARG A CA 1
ATOM 7181 C C . ARG D 3 231 ? 284.202 263.854 273.216 1.00 49.86 231 ARG A C 1
ATOM 7182 O O . ARG D 3 231 ? 284.553 262.915 273.938 1.00 49.86 231 ARG A O 1
ATOM 7190 N N . ARG D 3 232 ? 283.276 264.736 273.599 1.00 49.69 232 ARG A N 1
ATOM 7191 C CA . ARG D 3 232 ? 282.647 264.680 274.915 1.00 49.69 232 ARG A CA 1
ATOM 7192 C C . ARG D 3 232 ? 281.336 263.901 274.915 1.00 49.69 232 ARG A C 1
ATOM 7193 O O . ARG D 3 232 ? 280.424 264.234 275.683 1.00 49.69 232 ARG A O 1
ATOM 7201 N N . LYS D 3 233 ? 281.212 262.872 274.073 1.00 46.96 233 LYS A N 1
ATOM 7202 C CA . LYS D 3 233 ? 279.955 262.134 273.989 1.00 46.96 233 LYS A CA 1
ATOM 7203 C C . LYS D 3 233 ? 27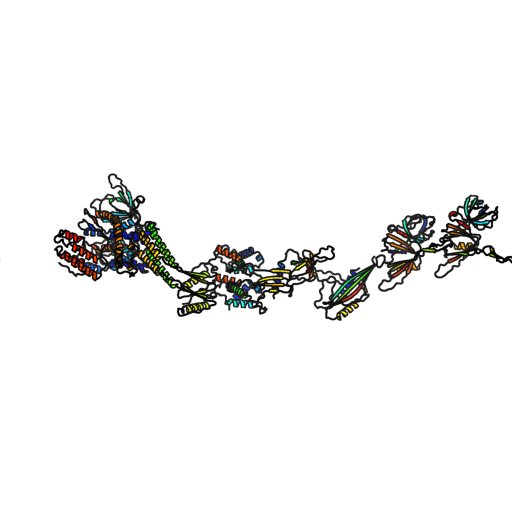9.679 261.319 275.247 1.00 46.96 233 LYS A C 1
ATOM 7204 O O . LYS D 3 233 ? 278.513 261.117 275.604 1.00 46.96 233 LYS A O 1
ATOM 7210 N N . GLN D 3 234 ? 280.719 260.845 275.928 1.00 46.74 234 GLN A N 1
ATOM 7211 C CA . GLN D 3 234 ? 280.535 259.955 277.066 1.00 46.74 234 GLN A CA 1
ATOM 7212 C C . GLN D 3 234 ? 281.630 260.202 278.092 1.00 46.74 234 GLN A C 1
ATOM 7213 O O . GLN D 3 234 ? 282.803 260.341 277.735 1.00 46.74 234 GLN A O 1
ATOM 7219 N N . GLN D 3 235 ? 281.239 260.251 279.364 1.00 45.70 235 GLN A N 1
ATOM 7220 C CA . GLN D 3 235 ? 282.166 260.462 280.466 1.00 45.70 235 GLN A CA 1
ATOM 7221 C C . GLN D 3 235 ? 281.891 259.452 281.571 1.00 45.70 235 GLN A C 1
ATOM 7222 O O . GLN D 3 235 ? 280.734 259.191 281.910 1.00 45.70 235 GLN A O 1
ATOM 7228 N N . ALA D 3 236 ? 282.961 258.890 282.129 1.00 43.49 236 ALA A N 1
ATOM 7229 C CA . ALA D 3 236 ? 282.878 257.941 283.231 1.00 43.49 236 ALA A CA 1
ATOM 7230 C C . ALA D 3 236 ? 283.493 258.570 284.472 1.00 43.49 236 ALA A C 1
ATOM 7231 O O . ALA D 3 236 ? 284.578 259.156 284.402 1.00 43.49 236 ALA A O 1
ATOM 7233 N N . VAL D 3 237 ? 282.802 258.447 285.602 1.00 42.51 237 VAL A N 1
ATOM 7234 C CA . VAL D 3 237 ? 283.213 259.069 286.855 1.00 42.51 237 VAL A CA 1
ATOM 7235 C C . VAL D 3 237 ? 283.472 257.976 287.881 1.00 42.51 237 VAL A C 1
ATOM 7236 O O . VAL D 3 237 ? 282.639 257.082 288.068 1.00 42.51 237 VAL A O 1
ATOM 7240 N N . TRP D 3 238 ? 284.624 258.052 288.542 1.00 44.45 238 TRP A N 1
ATOM 7241 C CA . TRP D 3 238 ? 285.028 257.096 289.567 1.00 44.45 238 TRP A CA 1
ATOM 7242 C C . TRP D 3 238 ? 284.954 257.795 290.919 1.00 44.45 238 TRP A C 1
ATOM 7243 O O . TRP D 3 238 ? 285.692 258.754 291.168 1.00 44.45 238 TRP A O 1
ATOM 7254 N N . LYS D 3 239 ? 284.068 257.318 291.788 1.00 45.60 239 LYS A N 1
ATOM 7255 C CA . LYS D 3 239 ? 283.856 257.916 293.100 1.00 45.60 239 LYS A CA 1
ATOM 7256 C C . LYS D 3 239 ? 284.503 257.036 294.162 1.00 45.60 239 LYS A C 1
ATOM 7257 O O . LYS D 3 239 ? 284.187 255.846 294.264 1.00 45.60 239 LYS A O 1
ATOM 7263 N N . VAL D 3 240 ? 285.400 257.622 294.950 1.00 47.40 240 VAL A N 1
ATOM 7264 C CA . VAL D 3 240 ? 286.118 256.911 296.001 1.00 47.40 240 VAL A CA 1
ATOM 7265 C C . VAL D 3 240 ? 285.940 257.674 297.305 1.00 47.40 240 VAL A C 1
ATOM 7266 O O . VAL D 3 240 ? 286.116 258.896 297.342 1.00 47.40 240 VAL A O 1
ATOM 7270 N N . LYS D 3 241 ? 285.593 256.955 298.368 1.00 52.20 241 LYS A N 1
ATOM 7271 C CA . LYS D 3 241 ? 285.453 257.564 299.682 1.00 52.20 241 LYS A CA 1
ATOM 7272 C C . LYS D 3 241 ? 286.828 257.859 300.267 1.00 52.20 241 LYS A C 1
ATOM 7273 O O . LYS D 3 241 ? 287.713 256.999 300.261 1.00 52.20 241 LYS A O 1
ATOM 7279 N N . GLY D 3 242 ? 287.003 259.077 300.773 1.00 54.49 242 GLY A N 1
ATOM 7280 C CA . GLY D 3 242 ? 288.273 259.466 301.353 1.00 54.49 242 GLY A CA 1
ATOM 7281 C C . GLY D 3 242 ? 289.418 259.581 300.375 1.00 54.49 242 GLY A C 1
ATOM 7282 O O . GLY D 3 242 ? 290.536 259.173 300.698 1.00 54.49 242 GLY A O 1
ATOM 7283 N N . LEU D 3 243 ? 289.173 260.119 299.179 1.00 51.99 243 LEU A N 1
ATOM 7284 C CA . LEU D 3 243 ? 290.247 260.325 298.217 1.00 51.99 243 LEU A CA 1
ATOM 7285 C C . LEU D 3 243 ? 290.990 261.635 298.441 1.00 51.99 243 LEU A C 1
ATOM 7286 O O . LEU D 3 243 ? 292.076 261.819 297.882 1.00 51.99 243 LEU A O 1
ATOM 7291 N N . ALA D 3 244 ? 290.436 262.543 299.244 1.00 57.22 244 ALA A N 1
ATOM 7292 C CA . ALA D 3 244 ? 291.063 263.835 299.485 1.00 57.22 244 ALA A CA 1
ATOM 7293 C C . ALA D 3 244 ? 292.196 263.770 300.498 1.00 57.22 244 ALA A C 1
ATOM 7294 O O . ALA D 3 244 ? 292.967 264.731 300.600 1.00 57.22 244 ALA A O 1
ATOM 7296 N N . GLU D 3 245 ? 292.319 262.673 301.245 1.00 61.27 245 GLU A N 1
ATOM 7297 C CA . GLU D 3 245 ? 293.383 262.552 302.232 1.00 61.27 245 GLU A CA 1
ATOM 7298 C C . GLU D 3 245 ? 294.742 262.295 301.599 1.00 61.27 245 GLU A C 1
ATOM 7299 O O . GLU D 3 245 ? 295.766 262.513 302.256 1.00 61.27 245 GLU A O 1
ATOM 7305 N N . MET D 3 246 ? 294.775 261.838 300.351 1.00 60.07 246 MET A N 1
ATOM 7306 C CA . MET D 3 246 ? 296.037 261.536 299.692 1.00 60.07 246 MET A CA 1
ATOM 7307 C C . MET D 3 246 ? 296.852 262.805 299.481 1.00 60.07 246 MET A C 1
ATOM 7308 O O . MET D 3 246 ? 296.322 263.847 299.088 1.00 60.07 246 MET A O 1
ATOM 7313 N N . CYS D 3 247 ? 298.151 262.710 299.749 1.00 71.77 247 CYS A N 1
ATOM 7314 C CA . CYS D 3 247 ? 299.047 263.834 299.525 1.00 71.77 247 CYS A CA 1
ATOM 7315 C C . CYS D 3 247 ? 299.162 264.144 298.039 1.00 71.77 247 CYS A C 1
ATOM 7316 O O . CYS D 3 247 ? 299.146 263.244 297.196 1.00 71.77 247 CYS A O 1
ATOM 7319 N N . ASP D 3 248 ? 299.276 265.430 297.722 1.00 72.65 248 ASP A N 1
ATOM 7320 C CA . ASP D 3 248 ? 299.475 265.841 296.342 1.00 72.65 248 ASP A CA 1
ATOM 7321 C C . ASP D 3 248 ? 300.842 265.388 295.843 1.00 72.65 248 ASP A C 1
ATOM 7322 O O . ASP D 3 248 ? 301.781 265.212 296.624 1.00 72.65 248 ASP A O 1
ATOM 7327 N N . ASP D 3 249 ? 300.910 265.140 294.533 1.00 78.32 249 ASP A N 1
ATOM 7328 C CA . ASP D 3 249 ? 302.117 264.762 293.776 1.00 78.32 249 ASP A CA 1
ATOM 7329 C C . ASP D 3 249 ? 303.096 263.934 294.610 1.00 78.32 249 ASP A C 1
ATOM 7330 O O . ASP D 3 249 ? 304.285 264.238 294.719 1.00 78.32 249 ASP A O 1
ATOM 7335 N N . ASP D 3 250 ? 302.574 262.864 295.202 1.00 76.96 250 ASP A N 1
ATOM 7336 C CA . ASP D 3 250 ? 303.375 261.858 295.881 1.00 76.96 250 ASP A CA 1
ATOM 7337 C C . ASP D 3 250 ? 303.169 260.506 295.212 1.00 76.96 250 ASP A C 1
ATOM 7338 O O . ASP D 3 250 ? 302.269 260.324 294.389 1.00 76.96 250 ASP A O 1
ATOM 7343 N N . ASP D 3 251 ? 304.018 259.547 295.593 1.00 73.52 251 ASP A N 1
ATOM 7344 C CA . ASP D 3 251 ? 304.019 258.245 294.934 1.00 73.52 251 ASP A CA 1
ATOM 7345 C C . ASP D 3 251 ? 302.673 257.540 295.048 1.00 73.52 251 ASP A C 1
ATOM 7346 O O . ASP D 3 251 ? 302.285 256.799 294.137 1.00 73.52 251 ASP A O 1
ATOM 7351 N N . ALA D 3 252 ? 301.948 257.755 296.147 1.00 68.13 252 ALA A N 1
ATOM 7352 C CA . ALA D 3 252 ? 300.633 257.141 296.298 1.00 68.13 252 ALA A CA 1
ATOM 7353 C C . ALA D 3 252 ? 299.665 257.648 295.235 1.00 68.13 252 ALA A C 1
ATOM 7354 O O . ALA D 3 252 ? 298.940 256.863 294.611 1.00 68.13 252 ALA A O 1
ATOM 7356 N N . GLN D 3 253 ? 299.644 258.964 295.012 1.00 65.96 253 GLN A N 1
ATOM 7357 C CA . GLN D 3 253 ? 298.757 259.532 294.002 1.00 65.96 253 GLN A CA 1
ATOM 7358 C C . GLN D 3 253 ? 299.144 259.071 292.602 1.00 65.96 253 GLN A C 1
ATOM 7359 O O . GLN D 3 253 ? 298.270 258.763 291.780 1.00 65.96 253 GLN A O 1
ATOM 7365 N N . TYR D 3 254 ? 300.447 259.025 292.312 1.00 68.40 254 TYR A N 1
ATOM 7366 C CA . TYR D 3 254 ? 300.895 258.541 291.011 1.00 68.40 254 TYR A CA 1
ATOM 7367 C C . TYR D 3 254 ? 300.474 257.095 290.793 1.00 68.40 254 TYR A C 1
ATOM 7368 O O . TYR D 3 254 ? 300.007 256.736 289.708 1.00 68.40 254 TYR A O 1
ATOM 7377 N N . ALA D 3 255 ? 300.629 256.252 291.816 1.00 61.14 255 ALA A N 1
ATOM 7378 C CA . ALA D 3 255 ? 300.208 254.861 291.694 1.00 61.14 255 ALA A CA 1
ATOM 7379 C C . ALA D 3 255 ? 298.704 254.758 291.480 1.00 61.14 255 ALA A C 1
ATOM 7380 O O . ALA D 3 255 ? 298.240 253.951 290.667 1.00 61.14 255 ALA A O 1
ATOM 7382 N N . ALA D 3 256 ? 297.928 255.571 292.200 1.00 58.35 256 ALA A N 1
ATOM 7383 C CA . ALA D 3 256 ? 296.476 255.532 292.052 1.00 58.35 256 ALA A CA 1
ATOM 7384 C C . ALA D 3 256 ? 296.055 255.900 290.635 1.00 58.35 256 ALA A C 1
ATOM 7385 O O . ALA D 3 256 ? 295.238 255.206 290.016 1.00 58.35 256 ALA A O 1
ATOM 7387 N N . ARG D 3 257 ? 296.614 256.985 290.092 1.00 58.86 257 ARG A N 1
ATOM 7388 C CA . ARG D 3 257 ? 296.206 257.394 288.750 1.00 58.86 257 ARG A CA 1
ATOM 7389 C C . ARG D 3 257 ? 296.752 256.450 287.684 1.00 58.86 257 ARG A C 1
ATOM 7390 O O . ARG D 3 257 ? 296.097 256.238 286.656 1.00 58.86 257 ARG A O 1
ATOM 7398 N N . LEU D 3 258 ? 297.928 255.860 287.911 1.00 57.61 258 LEU A N 1
ATOM 7399 C CA . LEU D 3 258 ? 298.433 254.846 286.992 1.00 57.61 258 LEU A CA 1
ATOM 7400 C C . LEU D 3 258 ? 297.515 253.633 286.960 1.00 57.61 258 LEU A C 1
ATOM 7401 O O . LEU D 3 258 ? 297.227 253.091 285.886 1.00 57.61 258 LEU A O 1
ATOM 7406 N N . ARG D 3 259 ? 297.045 253.192 288.130 1.00 54.75 259 ARG A N 1
ATOM 7407 C CA . ARG D 3 259 ? 296.095 252.086 288.178 1.00 54.75 259 ARG A CA 1
ATOM 7408 C C . ARG D 3 259 ? 294.793 252.450 287.480 1.00 54.75 259 ARG A C 1
ATOM 7409 O O . ARG D 3 259 ? 294.215 251.628 286.758 1.00 54.75 259 ARG A O 1
ATOM 7417 N N . LEU D 3 260 ? 294.312 253.678 287.688 1.00 51.63 260 LEU A N 1
ATOM 7418 C CA . LEU D 3 260 ? 293.090 254.115 287.021 1.00 51.63 260 LEU A CA 1
ATOM 7419 C C . LEU D 3 260 ? 293.244 254.056 285.506 1.00 51.63 260 LEU A C 1
ATOM 7420 O O . LEU D 3 260 ? 292.381 253.520 284.802 1.00 51.63 260 LEU A O 1
ATOM 7425 N N . ALA D 3 261 ? 294.356 254.583 284.989 1.00 55.22 261 ALA A N 1
ATOM 7426 C CA . ALA D 3 261 ? 294.588 254.546 283.548 1.00 55.22 261 ALA A CA 1
ATOM 7427 C C . ALA D 3 261 ? 294.702 253.113 283.041 1.00 55.22 261 ALA A C 1
ATOM 7428 O O . ALA D 3 261 ? 294.129 252.769 281.999 1.00 55.22 261 ALA A O 1
ATOM 7430 N N . GLN D 3 262 ? 295.428 252.261 283.771 1.00 58.26 262 GLN A N 1
ATOM 7431 C CA . GLN D 3 262 ? 295.623 250.882 283.335 1.00 58.26 262 GLN A CA 1
ATOM 7432 C C . GLN D 3 262 ? 294.299 250.133 283.267 1.00 58.26 262 GLN A C 1
ATOM 7433 O O . GLN D 3 262 ? 294.056 249.370 282.325 1.00 58.26 262 GLN A O 1
ATOM 7439 N N . VAL D 3 263 ? 293.431 250.334 284.260 1.00 54.83 263 VAL A N 1
ATOM 7440 C CA . VAL D 3 263 ? 292.097 249.742 284.208 1.00 54.83 263 VAL A CA 1
ATOM 7441 C C . VAL D 3 263 ? 291.302 250.335 283.052 1.00 54.83 263 VAL A C 1
ATOM 7442 O O . VAL D 3 263 ? 290.506 249.644 282.404 1.00 54.83 263 VAL A O 1
ATOM 7446 N N . ASP D 3 264 ? 291.511 251.623 282.769 1.00 56.80 264 ASP A N 1
ATOM 7447 C CA . ASP D 3 264 ? 290.777 252.272 281.689 1.00 56.80 264 ASP A CA 1
ATOM 7448 C C . ASP D 3 264 ? 291.127 251.672 280.332 1.00 56.80 264 ASP A C 1
ATOM 7449 O O . ASP D 3 264 ? 290.256 251.535 279.465 1.00 56.80 264 ASP A O 1
ATOM 7454 N N . ASP D 3 265 ? 292.399 251.317 280.120 1.00 59.85 265 ASP A N 1
ATOM 7455 C CA . ASP D 3 265 ? 292.786 250.757 278.826 1.00 59.85 265 ASP A CA 1
ATOM 7456 C C . ASP D 3 265 ? 292.150 249.394 278.573 1.00 59.85 265 ASP A C 1
ATOM 7457 O O . ASP D 3 265 ? 291.805 249.081 277.428 1.00 59.85 265 ASP A O 1
ATOM 7462 N N . ASN D 3 266 ? 291.988 248.575 279.610 1.00 57.16 266 ASN A N 1
ATOM 7463 C CA . ASN D 3 266 ? 291.566 247.189 279.450 1.00 57.16 266 ASN A CA 1
ATOM 7464 C C . ASN D 3 266 ? 290.056 247.001 279.539 1.00 57.16 266 ASN A C 1
ATOM 7465 O O . ASN D 3 266 ? 289.584 245.861 279.498 1.00 57.16 266 ASN A O 1
ATOM 7470 N N . SER D 3 267 ? 289.289 248.080 279.662 1.00 54.07 267 SER A N 1
ATOM 7471 C CA . SER D 3 267 ? 287.841 247.957 279.686 1.00 54.07 267 SER A CA 1
ATOM 7472 C C . SER D 3 267 ? 287.293 247.811 278.269 1.00 54.07 267 SER A C 1
ATOM 7473 O O . SER D 3 267 ? 287.987 248.048 277.277 1.00 54.07 267 SER A O 1
ATOM 7476 N N . GLY D 3 268 ? 286.029 247.413 278.182 1.00 48.81 268 GLY A N 1
ATOM 7477 C CA . GLY D 3 268 ? 285.396 247.250 276.890 1.00 48.81 268 GLY A CA 1
ATOM 7478 C C . GLY D 3 268 ? 284.069 246.530 277.017 1.00 48.81 268 GLY A C 1
ATOM 7479 O O . GLY D 3 268 ? 283.575 246.281 278.119 1.00 48.81 268 GLY A O 1
ATOM 7480 N N . VAL D 3 269 ? 283.500 246.203 275.853 1.00 50.72 269 VAL A N 1
ATOM 7481 C CA . VAL D 3 269 ? 282.201 245.539 275.818 1.00 50.72 269 VAL A CA 1
ATOM 7482 C C . VAL D 3 269 ? 282.313 244.102 276.316 1.00 50.72 269 VAL A C 1
ATOM 7483 O O . VAL D 3 269 ? 281.457 243.625 277.071 1.00 50.72 269 VAL A O 1
ATOM 7487 N N . GLY D 3 270 ? 283.363 243.396 275.916 1.00 52.11 270 GLY A N 1
ATOM 7488 C CA . GLY D 3 270 ? 283.576 242.027 276.325 1.00 52.11 270 GLY A CA 1
ATOM 7489 C C . GLY D 3 270 ? 284.366 241.865 277.602 1.00 52.11 270 GLY A C 1
ATOM 7490 O O . GLY D 3 270 ? 284.759 240.742 277.935 1.00 52.11 270 GLY A O 1
ATOM 7491 N N . ARG D 3 271 ? 284.617 242.951 278.327 1.00 55.88 271 ARG A N 1
ATOM 7492 C CA . ARG D 3 271 ? 285.458 242.926 279.512 1.00 55.88 271 ARG A CA 1
ATOM 7493 C C . ARG D 3 271 ? 284.741 243.610 280.666 1.00 55.88 271 ARG A C 1
ATOM 7494 O O . ARG D 3 271 ? 284.044 244.610 280.470 1.00 55.88 271 ARG A O 1
ATOM 7502 N N . ALA D 3 272 ? 284.916 243.068 281.867 1.00 51.99 272 ALA A N 1
ATOM 7503 C CA . ALA D 3 272 ? 284.270 243.581 283.064 1.00 51.99 272 ALA A CA 1
ATOM 7504 C C . ALA D 3 272 ? 285.317 244.002 284.085 1.00 51.99 272 ALA A C 1
ATOM 7505 O O . ALA D 3 272 ? 286.483 243.606 284.012 1.00 51.99 272 ALA A O 1
ATOM 7507 N N . ILE D 3 273 ? 284.884 244.818 285.046 1.00 50.16 273 ILE A N 1
ATOM 7508 C CA . ILE D 3 273 ? 285.745 245.307 286.113 1.00 50.16 273 ILE A CA 1
ATOM 7509 C C . ILE D 3 273 ? 285.068 245.048 287.451 1.00 50.16 273 ILE A C 1
ATOM 7510 O O . ILE D 3 273 ? 283.848 244.898 287.542 1.00 50.16 273 ILE A O 1
ATOM 7515 N N . GLY D 3 274 ? 285.881 244.994 288.495 1.00 49.58 274 GLY A N 1
ATOM 7516 C CA . GLY D 3 274 ? 285.398 244.752 289.846 1.00 49.58 274 GLY A CA 1
ATOM 7517 C C . GLY D 3 274 ? 285.715 245.923 290.755 1.00 49.58 274 GLY A C 1
ATOM 7518 O O . GLY D 3 274 ? 286.821 246.465 290.715 1.00 49.58 274 GLY A O 1
ATOM 7519 N N . ILE D 3 275 ? 284.737 246.308 291.574 1.00 47.86 275 ILE A N 1
ATOM 7520 C CA . ILE D 3 275 ? 284.877 247.434 292.485 1.00 47.86 275 ILE A CA 1
ATOM 7521 C C . ILE D 3 275 ? 284.352 247.034 293.857 1.00 47.86 275 ILE A C 1
ATOM 7522 O O . ILE D 3 275 ? 283.574 246.089 294.002 1.00 47.86 275 ILE A O 1
ATOM 7527 N N . ASP D 3 276 ? 284.797 247.770 294.871 1.00 53.44 276 ASP A N 1
ATOM 7528 C CA . ASP D 3 276 ? 284.298 247.566 296.221 1.00 53.44 276 ASP A CA 1
ATOM 7529 C C . ASP D 3 276 ? 282.859 248.064 296.333 1.00 53.44 276 ASP A C 1
ATOM 7530 O O . ASP D 3 276 ? 282.419 248.949 295.595 1.00 53.44 276 ASP A O 1
ATOM 7535 N N . ALA D 3 277 ? 282.121 247.481 297.276 1.00 54.39 277 ALA A N 1
ATOM 7536 C CA . ALA D 3 277 ? 280.714 247.811 297.452 1.00 54.39 277 ALA A CA 1
ATOM 7537 C C . ALA D 3 277 ? 280.452 248.781 298.595 1.00 54.39 277 ALA A C 1
ATOM 7538 O O . ALA D 3 277 ? 279.322 249.264 298.726 1.00 54.39 277 ALA A O 1
ATOM 7540 N N . GLU D 3 278 ? 281.455 249.077 299.421 1.00 61.90 278 GLU A N 1
ATOM 7541 C CA . GLU D 3 278 ? 281.266 249.962 300.562 1.00 61.90 278 GLU A CA 1
ATOM 7542 C C . GLU D 3 278 ? 281.909 251.330 300.388 1.00 61.90 278 GLU A C 1
ATOM 7543 O O . GLU D 3 278 ? 281.518 252.270 301.088 1.00 61.90 278 GLU A O 1
ATOM 7549 N N . THR D 3 279 ? 282.880 251.470 299.483 1.00 54.36 279 THR A N 1
ATOM 7550 C CA . THR D 3 279 ? 283.606 252.723 299.331 1.00 54.36 279 THR A CA 1
ATOM 7551 C C . THR D 3 279 ? 283.745 253.204 297.894 1.00 54.36 279 THR A C 1
ATOM 7552 O O . THR D 3 279 ? 284.240 254.317 297.689 1.00 54.36 279 THR A O 1
ATOM 7556 N N . GLU D 3 280 ? 283.333 252.421 296.902 1.00 51.00 280 GLU A N 1
ATOM 7557 C CA . GLU D 3 280 ? 283.509 252.781 295.504 1.00 51.00 280 GLU A CA 1
ATOM 7558 C C . GLU D 3 280 ? 282.173 252.818 294.776 1.00 51.00 280 GLU A C 1
ATOM 7559 O O . GLU D 3 280 ? 281.248 252.065 295.093 1.00 51.00 280 GLU A O 1
ATOM 7565 N N . GLU D 3 281 ? 282.090 253.710 293.791 1.00 49.93 281 GLU A N 1
ATOM 7566 C CA . GLU D 3 281 ? 280.953 253.798 292.889 1.00 49.93 281 GLU A CA 1
ATOM 7567 C C . GLU D 3 281 ? 281.467 254.081 291.487 1.00 49.93 281 GLU A C 1
ATOM 7568 O O . GLU D 3 281 ? 282.409 254.858 291.310 1.00 49.93 281 GLU A O 1
ATOM 7574 N N . TYR D 3 282 ? 280.849 253.448 290.494 1.00 44.98 282 TYR A N 1
ATOM 7575 C CA . TYR D 3 282 ? 281.222 253.623 289.096 1.00 44.98 282 TYR A CA 1
ATOM 7576 C C . TYR D 3 282 ? 279.962 253.896 288.291 1.00 44.98 282 TYR A C 1
ATOM 7577 O O . TYR D 3 282 ? 279.073 253.041 288.216 1.00 44.98 282 TYR A O 1
ATOM 7586 N N . ASP D 3 283 ? 279.887 255.080 287.690 1.00 51.00 283 ASP A N 1
ATOM 7587 C CA . ASP D 3 283 ? 278.733 255.487 286.906 1.00 51.00 283 ASP A CA 1
ATOM 7588 C C . ASP D 3 283 ? 279.197 256.153 285.620 1.00 51.00 283 ASP A C 1
ATOM 7589 O O . ASP D 3 283 ? 280.299 256.702 285.548 1.00 51.00 283 ASP A O 1
ATOM 7594 N N . VAL D 3 284 ? 278.341 256.098 284.603 1.00 47.36 284 VAL A N 1
ATOM 7595 C CA . VAL D 3 284 ? 278.631 256.654 283.288 1.00 47.36 284 VAL A CA 1
ATOM 7596 C C . VAL D 3 284 ? 277.540 257.654 282.936 1.00 47.36 284 VAL A C 1
ATOM 7597 O O . VAL D 3 284 ? 276.349 257.329 283.004 1.00 47.36 284 VAL A O 1
ATOM 7601 N N . LEU D 3 285 ? 277.946 258.864 282.562 1.00 48.34 285 LEU A N 1
ATOM 7602 C CA . LEU D 3 285 ? 277.036 259.887 282.068 1.00 48.34 285 LEU A CA 1
ATOM 7603 C C . LEU D 3 285 ? 277.264 260.064 280.575 1.00 48.34 285 LEU A C 1
ATOM 7604 O O . LEU D 3 285 ? 278.389 260.338 280.145 1.00 48.34 285 LEU A O 1
ATOM 7609 N N . ASN D 3 286 ? 276.202 259.910 279.792 1.00 49.74 286 ASN A N 1
ATOM 7610 C CA . ASN D 3 286 ? 276.288 259.943 278.340 1.00 49.74 286 ASN A CA 1
ATOM 7611 C C . ASN D 3 286 ? 275.335 260.984 277.772 1.00 49.74 286 ASN A C 1
ATOM 7612 O O . ASN D 3 286 ? 274.258 261.228 278.326 1.00 49.74 286 ASN A O 1
ATOM 7617 N N . SER D 3 287 ? 275.748 261.604 276.669 1.00 51.30 287 SER A N 1
ATOM 7618 C CA . SER D 3 287 ? 274.950 262.598 275.968 1.00 51.30 287 SER A CA 1
ATOM 7619 C C . SER D 3 287 ? 274.928 262.257 274.487 1.00 51.30 287 SER A C 1
ATOM 7620 O O . SER D 3 287 ? 275.897 261.710 273.954 1.00 51.30 287 SER A O 1
ATOM 7623 N N . ASP D 3 288 ? 273.821 262.578 273.827 1.00 55.86 288 ASP A N 1
ATOM 7624 C CA . ASP D 3 288 ? 273.652 262.244 272.422 1.00 55.86 288 ASP A CA 1
ATOM 7625 C C . ASP D 3 288 ? 274.146 263.371 271.520 1.00 55.86 288 ASP A C 1
ATOM 7626 O O . ASP D 3 288 ? 274.301 264.520 271.939 1.00 55.86 288 ASP A O 1
ATOM 7631 N N . ILE D 3 289 ? 274.407 263.017 270.263 1.00 52.68 289 ILE A N 1
ATOM 7632 C CA . ILE D 3 289 ? 274.791 263.971 269.232 1.00 52.68 289 ILE A CA 1
ATOM 7633 C C . ILE D 3 289 ? 273.823 263.823 268.067 1.00 52.68 289 ILE A C 1
ATOM 7634 O O . ILE D 3 289 ? 273.611 262.714 267.564 1.00 52.68 289 ILE A O 1
ATOM 7639 N N . SER D 3 290 ? 273.223 264.936 267.651 1.00 56.91 290 SER A N 1
ATOM 7640 C CA . SER D 3 290 ? 272.235 264.915 266.583 1.00 56.91 290 SER A CA 1
ATOM 7641 C C . SER D 3 290 ? 271.941 266.343 266.155 1.00 56.91 290 SER A C 1
ATOM 7642 O O . SER D 3 290 ? 271.904 267.249 266.991 1.00 56.91 290 SER A O 1
ATOM 7645 N N . GLY D 3 291 ? 271.732 266.534 264.856 1.00 55.88 291 GLY A N 1
ATOM 7646 C CA . GLY D 3 291 ? 271.375 267.827 264.320 1.00 55.88 291 GLY A CA 1
ATOM 7647 C C . GLY D 3 291 ? 272.533 268.719 263.934 1.00 55.88 291 GLY A C 1
ATOM 7648 O O . GLY D 3 291 ? 272.296 269.807 263.394 1.00 55.88 291 GLY A O 1
ATOM 7649 N N . VAL D 3 292 ? 273.770 268.306 264.188 1.00 55.46 292 VAL A N 1
ATOM 7650 C CA . VAL D 3 292 ? 274.933 269.116 263.824 1.00 55.46 292 VAL A CA 1
ATOM 7651 C C . VAL D 3 292 ? 275.247 269.078 262.326 1.00 55.46 292 VAL A C 1
ATOM 7652 O O . VAL D 3 292 ? 275.709 270.103 261.798 1.00 55.46 292 VAL A O 1
ATOM 7656 N N . PRO D 3 293 ? 275.048 267.970 261.587 1.00 52.76 293 PRO A N 1
ATOM 7657 C CA . PRO D 3 293 ? 275.351 268.035 260.144 1.00 52.76 293 PRO A CA 1
ATOM 7658 C C . PRO D 3 293 ? 274.508 269.062 259.407 1.00 52.76 293 PRO A C 1
ATOM 7659 O O . PRO D 3 293 ? 275.026 269.790 258.551 1.00 52.76 293 PRO A O 1
ATOM 7663 N N . GLU D 3 294 ? 273.218 269.155 259.733 1.00 55.04 294 GLU A N 1
ATOM 7664 C CA . GLU D 3 294 ? 272.374 270.179 259.130 1.00 55.04 294 GLU A CA 1
ATOM 7665 C C . GLU D 3 294 ? 272.767 271.581 259.573 1.00 55.04 294 GLU A C 1
ATOM 7666 O O . GLU D 3 294 ? 272.639 272.522 258.786 1.00 55.04 294 GLU A O 1
ATOM 7672 N N . PHE D 3 295 ? 273.247 271.741 260.808 1.00 51.91 295 PHE A N 1
ATOM 7673 C CA . PHE D 3 295 ? 273.730 273.046 261.248 1.00 51.91 295 PHE A CA 1
ATOM 7674 C C . PHE D 3 295 ? 274.936 273.489 260.425 1.00 51.91 295 PHE A C 1
ATOM 7675 O O . PHE D 3 295 ? 274.998 274.637 259.958 1.00 51.91 295 PHE A O 1
ATOM 7683 N N . LEU D 3 296 ? 275.897 272.585 260.221 1.00 51.69 296 LEU A N 1
ATOM 7684 C CA . LEU D 3 296 ? 277.049 272.911 259.386 1.00 51.69 296 LEU A CA 1
ATOM 7685 C C . LEU D 3 296 ? 276.642 273.145 257.937 1.00 51.69 296 LEU A C 1
ATOM 7686 O O . LEU D 3 296 ? 277.219 274.008 257.262 1.00 51.69 296 LEU A O 1
ATOM 7691 N N . SER D 3 297 ? 275.657 272.393 257.441 1.00 53.02 297 SER A N 1
ATOM 7692 C CA . SER D 3 297 ? 275.155 272.630 256.092 1.00 53.02 297 SER A CA 1
ATOM 7693 C C . SER D 3 297 ? 274.538 274.018 255.972 1.00 53.02 297 SER A C 1
ATOM 7694 O O . SER D 3 297 ? 274.728 274.703 254.963 1.00 53.02 297 SER A O 1
ATOM 7697 N N . SER D 3 298 ? 273.791 274.447 256.990 1.00 52.95 298 SER A N 1
ATOM 7698 C CA . SER D 3 298 ? 273.228 275.793 256.983 1.00 52.95 298 SER A CA 1
ATOM 7699 C C . SER D 3 298 ? 274.324 276.851 256.995 1.00 52.95 298 SER A C 1
ATOM 7700 O O . SER D 3 298 ? 274.215 277.876 256.311 1.00 52.95 298 SER A O 1
ATOM 7703 N N . LYS D 3 299 ? 275.386 276.624 257.773 1.00 51.17 299 LYS A N 1
ATOM 7704 C CA . LYS D 3 299 ? 276.511 277.557 257.765 1.00 51.17 299 LYS A CA 1
ATOM 7705 C C . LYS D 3 299 ? 277.145 277.647 256.378 1.00 51.17 299 LYS A C 1
ATOM 7706 O O . LYS D 3 299 ? 277.450 278.746 255.890 1.00 51.17 299 LYS A O 1
ATOM 7712 N N . MET D 3 300 ? 277.346 276.500 255.727 1.00 55.25 300 MET A N 1
ATOM 7713 C CA . MET D 3 300 ? 277.911 276.504 254.381 1.00 55.25 300 MET A CA 1
ATOM 7714 C C . MET D 3 300 ? 276.989 277.208 253.392 1.00 55.25 300 MET A C 1
ATOM 7715 O O . MET D 3 300 ? 277.457 277.920 252.498 1.00 55.25 300 MET A O 1
ATOM 7720 N N . ASP D 3 301 ? 275.676 277.012 253.527 1.00 57.58 301 ASP A N 1
ATOM 7721 C CA . ASP D 3 301 ? 274.733 277.706 252.655 1.00 57.58 301 ASP A CA 1
ATOM 7722 C C . ASP D 3 301 ? 274.778 279.214 252.871 1.00 57.58 301 ASP A C 1
ATOM 7723 O O . ASP D 3 301 ? 274.648 279.986 251.916 1.00 57.58 301 ASP A O 1
ATOM 7728 N N . ARG D 3 302 ? 274.950 279.655 254.119 1.00 54.62 302 ARG A N 1
ATOM 7729 C CA . ARG D 3 302 ? 275.124 281.084 254.365 1.00 54.62 302 ARG A CA 1
ATOM 7730 C C . ARG D 3 302 ? 276.384 281.608 253.688 1.00 54.62 302 ARG A C 1
ATOM 7731 O O . ARG D 3 302 ? 276.376 282.694 253.091 1.00 54.62 302 ARG A O 1
ATOM 7739 N N . ILE D 3 303 ? 277.481 280.853 253.783 1.00 53.11 303 ILE A N 1
ATOM 7740 C CA . ILE D 3 303 ? 278.715 281.258 253.112 1.00 53.11 303 ILE A CA 1
ATOM 7741 C C . ILE D 3 303 ? 278.492 281.355 251.607 1.00 53.11 303 ILE A C 1
ATOM 7742 O O . ILE D 3 303 ? 278.961 282.294 250.952 1.00 53.11 303 ILE A O 1
ATOM 7747 N N . VAL D 3 304 ? 277.764 280.392 251.040 1.00 55.33 304 VAL A N 1
ATOM 7748 C CA . VAL D 3 304 ? 277.474 280.403 249.608 1.00 55.33 304 VAL A CA 1
ATOM 7749 C C . VAL D 3 304 ? 276.659 281.636 249.238 1.00 55.33 304 VAL A C 1
ATOM 7750 O O . VAL D 3 304 ? 276.941 282.317 248.245 1.00 55.33 304 VAL A O 1
ATOM 7754 N N . SER D 3 305 ? 275.631 281.938 250.034 1.00 55.98 305 SER A N 1
ATOM 7755 C CA . SER D 3 305 ? 274.754 283.063 249.723 1.00 55.98 305 SER A CA 1
ATOM 7756 C C . SER D 3 305 ? 275.504 284.387 249.785 1.00 55.98 305 SER A C 1
ATOM 7757 O O . SER D 3 305 ? 275.321 285.251 248.920 1.00 55.98 305 SER A O 1
ATOM 7760 N N . LEU D 3 306 ? 276.351 284.569 250.800 1.00 55.08 306 LEU A N 1
ATOM 7761 C CA . LEU D 3 306 ? 277.106 285.815 250.894 1.00 55.08 306 LEU A CA 1
ATOM 7762 C C . LEU D 3 306 ? 278.215 285.905 249.852 1.00 55.08 306 LEU A C 1
ATOM 7763 O O . LEU D 3 306 ? 278.547 287.009 249.407 1.00 55.08 306 LEU A O 1
ATOM 7768 N N . SER D 3 307 ? 278.799 284.771 249.457 1.00 56.05 307 SER A N 1
ATOM 7769 C CA . SER D 3 307 ? 279.898 284.800 248.496 1.00 56.05 307 SER A CA 1
ATOM 7770 C C . SER D 3 307 ? 279.439 285.296 247.130 1.00 56.05 307 SER A C 1
ATOM 7771 O O . SER D 3 307 ? 280.136 286.087 246.485 1.00 56.05 307 SER A O 1
ATOM 7774 N N . GLY D 3 308 ? 278.276 284.845 246.673 1.00 57.72 308 GLY A N 1
ATOM 7775 C CA . GLY D 3 308 ? 277.781 285.199 245.361 1.00 57.72 308 GLY A CA 1
ATOM 7776 C C . GLY D 3 308 ? 278.098 284.214 244.259 1.00 57.72 308 GLY A C 1
ATOM 7777 O O . GLY D 3 308 ? 277.920 284.551 243.083 1.00 57.72 308 GLY A O 1
ATOM 7778 N N . ILE D 3 309 ? 278.561 283.010 244.598 1.00 62.03 309 ILE A N 1
ATOM 7779 C CA . ILE D 3 309 ? 278.893 281.982 243.623 1.00 62.03 309 ILE A CA 1
ATOM 7780 C C . ILE D 3 309 ? 278.076 280.739 243.949 1.00 62.03 309 ILE A C 1
ATOM 7781 O O . ILE D 3 309 ? 277.745 280.471 245.106 1.00 62.03 309 ILE A O 1
ATOM 7786 N N . HIS D 3 310 ? 277.746 279.979 242.907 1.00 68.88 310 HIS A N 1
ATOM 7787 C CA . HIS D 3 310 ? 276.887 278.818 243.074 1.00 68.88 310 HIS A CA 1
ATOM 7788 C C . HIS D 3 310 ? 277.567 277.751 243.928 1.00 68.88 310 HIS A C 1
ATOM 7789 O O . HIS D 3 310 ? 278.795 277.682 244.031 1.00 68.88 310 HIS A O 1
ATOM 7796 N N . GLU D 3 311 ? 276.738 276.904 244.546 1.00 69.69 311 GLU A N 1
ATOM 7797 C CA . GLU D 3 311 ? 277.251 275.906 245.478 1.00 69.69 311 GLU A CA 1
ATOM 7798 C C . GLU D 3 311 ? 278.010 274.795 244.765 1.00 69.69 311 GLU A C 1
ATOM 7799 O O . GLU D 3 311 ? 278.883 274.162 245.369 1.00 69.69 311 GLU A O 1
ATOM 7805 N N . ILE D 3 312 ? 277.694 274.538 243.494 1.00 68.82 312 ILE A N 1
ATOM 7806 C CA . ILE D 3 312 ? 278.385 273.482 242.760 1.00 68.82 312 ILE A CA 1
ATOM 7807 C C . ILE D 3 312 ? 279.861 273.818 242.599 1.00 68.82 312 ILE A C 1
ATOM 7808 O O . ILE D 3 312 ? 280.722 272.934 242.680 1.00 68.82 312 ILE A O 1
ATOM 7813 N N . ILE D 3 313 ? 280.180 275.092 242.390 1.00 65.30 313 ILE A N 1
ATOM 7814 C CA . ILE D 3 313 ? 281.571 275.494 242.226 1.00 65.30 313 ILE A CA 1
ATOM 7815 C C . ILE D 3 313 ? 282.297 275.622 243.565 1.00 65.30 313 ILE A C 1
ATOM 7816 O O . ILE D 3 313 ? 283.495 275.333 243.645 1.00 65.30 313 ILE A O 1
ATOM 7821 N N . ILE D 3 314 ? 281.603 276.037 244.623 1.00 65.56 314 ILE A N 1
ATOM 7822 C CA . ILE D 3 314 ? 282.279 276.285 245.892 1.00 65.56 314 ILE A CA 1
ATOM 7823 C C . ILE D 3 314 ? 282.215 275.085 246.838 1.00 65.56 314 ILE A C 1
ATOM 7824 O O . ILE D 3 314 ? 283.209 274.777 247.504 1.00 65.56 314 ILE A O 1
ATOM 7829 N N . LYS D 3 315 ? 281.078 274.391 246.918 1.00 67.75 315 LYS A N 1
ATOM 7830 C CA . LYS D 3 315 ? 281.000 273.173 247.713 1.00 67.75 315 LYS A CA 1
ATOM 7831 C C . LYS D 3 315 ? 281.456 271.939 246.952 1.00 67.75 315 LYS A C 1
ATOM 7832 O O . LYS D 3 315 ? 281.707 270.904 247.580 1.00 67.75 315 LYS A O 1
ATOM 7838 N N . AS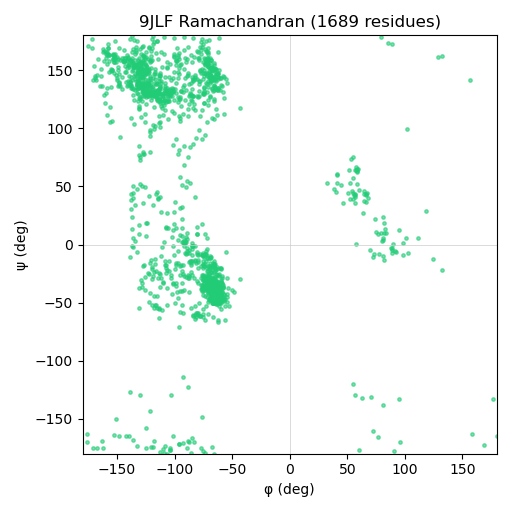N D 3 316 ? 281.580 272.035 245.629 1.00 71.27 316 ASN A N 1
ATOM 7839 C CA . ASN D 3 316 ? 282.043 270.938 244.781 1.00 71.27 316 ASN A CA 1
ATOM 7840 C C . ASN D 3 316 ? 281.226 269.675 245.055 1.00 71.27 316 ASN A C 1
ATOM 7841 O O . ASN D 3 316 ? 281.757 268.603 245.350 1.00 71.27 316 ASN A O 1
ATOM 7846 N N . LYS D 3 317 ? 279.908 269.824 244.967 1.00 81.05 317 LYS A N 1
ATOM 7847 C CA . LYS D 3 317 ? 278.960 268.791 245.352 1.00 81.05 317 LYS A CA 1
ATOM 7848 C C . LYS D 3 317 ? 277.979 268.542 244.217 1.00 81.05 317 LYS A C 1
ATOM 7849 O O . LYS D 3 317 ? 277.623 269.466 243.478 1.00 81.05 317 LYS A O 1
ATOM 7855 N N . ASN D 3 318 ? 277.545 267.294 244.079 1.00 102.86 318 ASN A N 1
ATOM 7856 C CA . ASN D 3 318 ? 276.439 266.943 243.199 1.00 102.86 318 ASN A CA 1
ATOM 7857 C C . ASN D 3 318 ? 275.234 266.558 244.044 1.00 102.86 318 ASN A C 1
ATOM 7858 O O . ASN D 3 318 ? 275.363 265.785 244.999 1.00 102.86 318 ASN A O 1
ATOM 7863 N N . VAL D 3 319 ? 274.068 267.105 243.694 1.00 117.93 319 VAL A N 1
ATOM 7864 C CA . VAL D 3 319 ? 272.860 266.829 244.466 1.00 117.93 319 VAL A CA 1
ATOM 7865 C C . VAL D 3 319 ? 272.501 265.349 244.394 1.00 117.93 319 VAL A C 1
ATOM 7866 O O . VAL D 3 319 ? 272.157 264.729 245.407 1.00 117.93 319 VAL A O 1
ATOM 7870 N N . GLY D 3 320 ? 272.575 264.759 243.200 1.00 130.84 320 GLY A N 1
ATOM 7871 C CA . GLY D 3 320 ? 272.313 263.349 243.019 1.00 130.84 320 GLY A CA 1
ATOM 7872 C C . GLY D 3 320 ? 270.853 262.965 242.932 1.00 130.84 320 GLY A C 1
ATOM 7873 O O . GLY D 3 320 ? 270.551 261.810 242.608 1.00 130.84 320 GLY A O 1
ATOM 7874 N N . GLY D 3 321 ? 269.935 263.884 243.216 1.00 137.01 321 GLY A N 1
ATOM 7875 C CA . GLY D 3 321 ? 268.517 263.612 243.140 1.00 137.01 321 GLY A CA 1
ATOM 7876 C C . GLY D 3 321 ? 267.863 263.936 241.819 1.00 137.01 321 GLY A C 1
ATOM 7877 O O . GLY D 3 321 ? 266.659 263.708 241.661 1.00 137.01 321 GLY A O 1
ATOM 7878 N N . VAL D 3 322 ? 268.618 264.464 240.857 1.00 138.45 322 VAL A N 1
ATOM 7879 C CA . VAL D 3 322 ? 268.073 264.846 239.561 1.00 138.45 322 VAL A CA 1
ATOM 7880 C C . VAL D 3 322 ? 269.155 264.641 238.510 1.00 138.45 322 VAL A C 1
ATOM 7881 O O . VAL D 3 322 ? 270.347 264.809 238.780 1.00 138.45 322 VAL A O 1
ATOM 7885 N N . SER D 3 323 ? 268.730 264.266 237.302 1.00 138.08 323 SER A N 1
ATOM 7886 C CA . SER D 3 323 ? 269.677 263.873 236.263 1.00 138.08 323 SER A CA 1
ATOM 7887 C C . SER D 3 323 ? 270.384 265.078 235.648 1.00 138.08 323 SER A C 1
ATOM 7888 O O . SER D 3 323 ? 271.609 265.210 235.749 1.00 138.08 323 SER A O 1
ATOM 7891 N N . ALA D 3 324 ? 269.631 265.969 235.009 1.00 133.06 324 ALA A N 1
ATOM 7892 C CA . ALA D 3 324 ? 270.208 267.051 234.216 1.00 133.06 324 ALA A CA 1
ATOM 7893 C C . ALA D 3 324 ? 269.551 268.382 234.554 1.00 133.06 324 ALA A C 1
ATOM 7894 O O . ALA D 3 324 ? 269.145 269.146 233.675 1.00 133.06 324 ALA A O 1
ATOM 7896 N N . SER D 3 325 ? 269.430 268.677 235.847 1.00 129.17 325 SER A N 1
ATOM 7897 C CA . SER D 3 325 ? 268.966 269.991 236.274 1.00 129.17 325 SER A CA 1
ATOM 7898 C C . SER D 3 325 ? 270.112 270.940 236.586 1.00 129.17 325 SER A C 1
ATOM 7899 O O . SER D 3 325 ? 269.942 272.161 236.487 1.00 129.17 325 SER A O 1
ATOM 7902 N N . GLN D 3 326 ? 271.276 270.406 236.960 1.00 123.98 326 GLN A N 1
ATOM 7903 C CA . GLN D 3 326 ? 272.430 271.242 237.260 1.00 123.98 326 GLN A CA 1
ATOM 7904 C C . GLN D 3 326 ? 273.054 271.853 236.014 1.00 123.98 326 GLN A C 1
ATOM 7905 O O . GLN D 3 326 ? 273.948 272.696 236.143 1.00 123.98 326 GLN A O 1
ATOM 7911 N N . ASN D 3 327 ? 272.616 271.451 234.817 1.00 120.85 327 ASN A N 1
ATOM 7912 C CA . ASN D 3 327 ? 273.017 272.176 233.616 1.00 120.85 327 ASN A CA 1
ATOM 7913 C C . ASN D 3 327 ? 272.513 273.611 233.666 1.00 120.85 327 ASN A C 1
ATOM 7914 O O . ASN D 3 327 ? 273.220 274.544 233.266 1.00 120.85 327 ASN A O 1
ATOM 7919 N N . THR D 3 328 ? 271.294 273.807 234.170 1.00 117.40 328 THR A N 1
ATOM 7920 C CA . THR D 3 328 ? 270.793 275.159 234.391 1.00 117.40 328 THR A CA 1
ATOM 7921 C C . THR D 3 328 ? 271.638 275.893 235.424 1.00 117.40 328 THR A C 1
ATOM 7922 O O . THR D 3 328 ? 271.878 277.098 235.298 1.00 117.40 328 THR A O 1
ATOM 7926 N N . ALA D 3 329 ? 272.103 275.182 236.452 1.00 107.21 329 ALA A N 1
ATOM 7927 C CA . ALA D 3 329 ? 272.961 275.804 237.455 1.00 107.21 329 ALA A CA 1
ATOM 7928 C C . ALA D 3 329 ? 274.274 276.278 236.841 1.00 107.21 329 ALA A C 1
ATOM 7929 O O . ALA D 3 329 ? 274.717 277.411 237.079 1.00 107.21 329 ALA A O 1
ATOM 7931 N N . LEU D 3 330 ? 274.910 275.424 236.037 1.00 107.60 330 LEU A N 1
ATOM 7932 C CA . LEU D 3 330 ? 276.178 275.814 235.433 1.00 107.60 330 LEU A CA 1
ATOM 7933 C C . LEU D 3 330 ? 275.986 276.897 234.380 1.00 107.60 330 LEU A C 1
ATOM 7934 O O . LEU D 3 330 ? 276.868 277.742 234.207 1.00 107.60 330 LEU A O 1
ATOM 7939 N N . GLU D 3 331 ? 274.843 276.922 233.688 1.00 107.82 331 GLU A N 1
ATOM 7940 C CA . GLU D 3 331 ? 274.624 278.013 232.743 1.00 107.82 331 GLU A CA 1
ATOM 7941 C C . GLU D 3 331 ? 274.297 279.316 233.466 1.00 107.82 331 GLU A C 1
ATOM 7942 O O . GLU D 3 331 ? 274.611 280.394 232.956 1.00 107.82 331 GLU A O 1
ATOM 7948 N N . THR D 3 332 ? 273.689 279.246 234.653 1.00 98.14 332 THR A N 1
ATOM 7949 C CA . THR D 3 332 ? 273.536 280.445 235.474 1.00 98.14 332 THR A CA 1
ATOM 7950 C C . THR D 3 332 ? 274.893 280.972 235.929 1.00 98.14 332 THR A C 1
ATOM 7951 O O . THR D 3 332 ? 275.143 282.187 235.910 1.00 98.14 332 THR A O 1
ATOM 7955 N N . PHE D 3 333 ? 275.783 280.068 236.344 1.00 90.38 333 PHE A N 1
ATOM 7956 C CA . PHE D 3 333 ? 277.140 280.481 236.689 1.00 90.38 333 PHE A CA 1
ATOM 7957 C C . PHE D 3 333 ? 277.853 281.078 235.480 1.00 90.38 333 PHE A C 1
ATOM 7958 O O . PHE D 3 333 ? 278.600 282.055 235.606 1.00 90.38 333 PHE A O 1
ATOM 7966 N N . TYR D 3 334 ? 277.634 280.498 234.299 1.00 97.51 334 TYR A N 1
ATOM 7967 C CA . TYR D 3 334 ? 278.202 281.052 233.076 1.00 97.51 334 TYR A CA 1
ATOM 7968 C C . TYR D 3 334 ? 277.645 282.441 232.792 1.00 97.51 334 TYR A C 1
ATOM 7969 O O . TYR D 3 334 ? 278.374 283.335 232.349 1.00 97.51 334 TYR A O 1
ATOM 7978 N N . LYS D 3 335 ? 276.350 282.636 233.036 1.00 94.57 335 LYS A N 1
ATOM 7979 C CA . LYS D 3 335 ? 275.749 283.951 232.858 1.00 94.57 335 LYS A CA 1
ATOM 7980 C C . LYS D 3 335 ? 276.395 284.975 233.778 1.00 94.57 335 LYS A C 1
ATOM 7981 O O . LYS D 3 335 ? 276.733 286.082 233.345 1.00 94.57 335 LYS A O 1
ATOM 7987 N N . LEU D 3 336 ? 276.599 284.618 235.048 1.00 91.31 336 LEU A N 1
ATOM 7988 C CA . LEU D 3 336 ? 277.186 285.584 235.974 1.00 91.31 336 LEU A CA 1
ATOM 7989 C C . LEU D 3 336 ? 278.654 285.847 235.648 1.00 91.31 336 LEU A C 1
ATOM 7990 O O . LEU D 3 336 ? 279.132 286.979 235.795 1.00 91.31 336 LEU A O 1
ATOM 7995 N N . VAL D 3 337 ? 279.389 284.827 235.194 1.00 89.43 337 VAL A N 1
ATOM 7996 C CA . VAL D 3 337 ? 280.794 285.063 234.868 1.00 89.43 337 VAL A CA 1
ATOM 7997 C C . VAL D 3 337 ? 280.921 285.899 233.597 1.00 89.43 337 VAL A C 1
ATOM 7998 O O . VAL D 3 337 ? 281.816 286.742 233.496 1.00 89.43 337 VAL A O 1
ATOM 8002 N N . ASP D 3 338 ? 280.032 285.705 232.616 1.00 89.92 338 ASP A N 1
ATOM 8003 C CA . ASP D 3 338 ? 280.017 286.586 231.450 1.00 89.92 338 ASP A CA 1
ATOM 8004 C C . ASP D 3 338 ? 279.636 288.007 231.847 1.00 89.92 338 ASP A C 1
ATOM 8005 O O . ASP D 3 338 ? 280.180 288.983 231.311 1.00 89.92 338 ASP A O 1
ATOM 8010 N N . ARG D 3 339 ? 278.692 288.134 232.779 1.00 84.80 339 ARG A N 1
ATOM 8011 C CA . ARG D 3 339 ? 278.300 289.440 233.292 1.00 84.80 339 ARG A CA 1
ATOM 8012 C C . ARG D 3 339 ? 279.481 290.158 233.930 1.00 84.80 339 ARG A C 1
ATOM 8013 O O . ARG D 3 339 ? 279.680 291.359 233.715 1.00 84.80 339 ARG A O 1
ATOM 8021 N N . LYS D 3 340 ? 280.274 289.435 234.722 1.00 86.22 340 LYS A N 1
ATOM 8022 C CA . LYS D 3 340 ? 281.478 290.019 235.304 1.00 86.22 340 LYS A CA 1
ATOM 8023 C C . LYS D 3 340 ? 282.533 290.306 234.242 1.00 86.22 340 LYS A C 1
ATOM 8024 O O . LYS D 3 340 ? 283.283 291.281 234.361 1.00 86.22 340 LYS A O 1
ATOM 8030 N N . ARG D 3 341 ? 282.611 289.465 233.209 1.00 89.72 341 ARG A N 1
ATOM 8031 C CA . ARG D 3 341 ? 283.604 289.651 232.157 1.00 89.72 341 ARG A CA 1
ATOM 8032 C C . ARG D 3 341 ? 283.360 290.934 231.380 1.00 89.72 341 ARG A C 1
ATOM 8033 O O . ARG D 3 341 ? 284.304 291.684 231.106 1.00 89.72 341 ARG A O 1
ATOM 8041 N N . GLU D 3 342 ? 282.095 291.214 231.052 1.00 94.64 342 GLU A N 1
ATOM 8042 C CA . GLU D 3 342 ? 281.775 292.325 230.159 1.00 94.64 342 GLU A CA 1
ATOM 8043 C C . GLU D 3 342 ? 282.254 293.666 230.704 1.00 94.64 342 GLU A C 1
ATOM 8044 O O . GLU D 3 342 ? 282.423 294.619 229.936 1.00 94.64 342 GLU A O 1
ATOM 8050 N N . GLU D 3 343 ? 282.478 293.766 232.014 1.00 90.96 343 GLU A N 1
ATOM 8051 C CA . GLU D 3 343 ? 282.879 295.030 232.617 1.00 90.96 343 GLU A CA 1
ATOM 8052 C C . GLU D 3 343 ? 284.353 295.092 232.996 1.00 90.96 343 GLU A C 1
ATOM 8053 O O . GLU D 3 343 ? 284.854 296.187 233.270 1.00 90.96 343 GLU A O 1
ATOM 8059 N N . ASP D 3 344 ? 285.056 293.964 233.021 1.00 92.17 344 ASP A N 1
ATOM 8060 C CA . ASP D 3 344 ? 286.446 293.947 233.465 1.00 92.17 344 ASP A CA 1
ATOM 8061 C C . ASP D 3 344 ? 287.421 293.431 232.420 1.00 92.17 344 ASP A C 1
ATOM 8062 O O . ASP D 3 344 ? 288.510 293.992 232.277 1.00 92.17 344 ASP A O 1
ATOM 8067 N N . TYR D 3 345 ? 287.070 292.373 231.686 1.00 91.49 345 TYR A N 1
ATOM 8068 C CA . TYR D 3 345 ? 288.016 291.799 230.734 1.00 91.49 345 TYR A CA 1
ATOM 8069 C C . TYR D 3 345 ? 288.143 292.663 229.487 1.00 91.49 345 TYR A C 1
ATOM 8070 O O . TYR D 3 345 ? 289.243 292.822 228.945 1.00 91.49 345 TYR A O 1
ATOM 8079 N N . ARG D 3 346 ? 287.031 293.231 229.023 1.00 96.69 346 ARG A N 1
ATOM 8080 C CA . ARG D 3 346 ? 287.037 293.989 227.773 1.00 96.69 346 ARG A CA 1
ATOM 8081 C C . ARG D 3 346 ? 288.005 295.169 227.784 1.00 96.69 346 ARG A C 1
ATOM 8082 O O . ARG D 3 346 ? 288.779 295.308 226.819 1.00 96.69 346 ARG A O 1
ATOM 8090 N N . PRO D 3 347 ? 288.049 296.026 228.818 1.00 97.71 347 PRO A N 1
ATOM 8091 C CA . PRO D 3 347 ? 288.981 297.168 228.766 1.00 97.71 347 PRO A CA 1
ATOM 8092 C C . PRO D 3 347 ? 290.420 296.768 228.485 1.00 97.71 347 PRO A C 1
ATOM 8093 O O . PRO D 3 347 ? 291.114 297.468 227.738 1.00 97.71 347 PRO A O 1
ATOM 8097 N N . LEU D 3 348 ? 290.881 295.644 229.036 1.00 98.32 348 LEU A N 1
ATOM 8098 C CA . LEU D 3 348 ? 292.199 295.140 228.665 1.00 98.32 348 LEU A CA 1
ATOM 8099 C C . LEU D 3 348 ? 292.255 294.793 227.182 1.00 98.32 348 LEU A C 1
ATOM 8100 O O . LEU D 3 348 ? 293.296 294.960 226.537 1.00 98.32 348 LEU A O 1
ATOM 8105 N N . LEU D 3 349 ? 291.141 294.319 226.620 1.00 104.77 349 LEU A N 1
ATOM 8106 C CA . LEU D 3 349 ? 291.124 293.975 225.201 1.00 104.77 349 LEU A CA 1
ATOM 8107 C C . LEU D 3 349 ? 291.301 295.217 224.333 1.00 104.77 349 LEU A C 1
ATOM 8108 O O . LEU D 3 349 ? 292.158 295.245 223.440 1.00 104.77 349 LEU A O 1
ATOM 8113 N N . GLU D 3 350 ? 290.510 296.266 224.576 1.00 106.51 350 GLU A N 1
ATOM 8114 C CA . GLU D 3 350 ? 290.745 297.481 223.794 1.00 106.51 350 GLU A CA 1
ATOM 8115 C C . GLU D 3 350 ? 291.996 298.243 224.213 1.00 106.51 350 GLU A C 1
ATOM 8116 O O . GLU D 3 350 ? 292.366 299.202 223.528 1.00 106.51 350 GLU A O 1
ATOM 8122 N N . PHE D 3 351 ? 292.649 297.867 225.310 1.00 103.50 351 PHE A N 1
ATOM 8123 C CA . PHE D 3 351 ? 293.939 298.470 225.621 1.00 103.50 351 PHE A CA 1
ATOM 8124 C C . PHE D 3 351 ? 295.103 297.742 224.962 1.00 103.50 351 PHE A C 1
ATOM 8125 O O . PHE D 3 351 ? 296.138 298.362 224.694 1.00 103.50 351 PHE A O 1
ATOM 8133 N N . LEU D 3 352 ? 294.959 296.445 224.692 1.00 109.45 352 LEU A N 1
ATOM 8134 C CA . LEU D 3 352 ? 296.046 295.651 224.128 1.00 109.45 352 LEU A CA 1
ATOM 8135 C C . LEU D 3 352 ? 295.955 295.474 222.618 1.00 109.45 352 LEU A C 1
ATOM 8136 O O . LEU D 3 352 ? 296.985 295.535 221.940 1.00 109.45 352 LEU A O 1
ATOM 8141 N N . LEU D 3 353 ? 294.759 295.251 222.068 1.00 115.86 353 LEU A N 1
ATOM 8142 C CA . LEU D 3 353 ? 294.639 295.046 220.624 1.00 115.86 353 LEU A CA 1
ATOM 8143 C C . LEU D 3 353 ? 295.193 296.179 219.765 1.00 115.86 353 LEU A C 1
ATOM 8144 O O . LEU D 3 353 ? 295.866 295.872 218.765 1.00 115.86 353 LEU A O 1
ATOM 8149 N N . PRO D 3 354 ? 294.966 297.465 220.059 1.00 116.55 354 PRO A N 1
ATOM 8150 C CA . PRO D 3 354 ? 295.509 298.510 219.173 1.00 116.55 354 PRO A CA 1
ATOM 8151 C C . PRO D 3 354 ? 297.024 298.494 219.063 1.00 116.55 354 PRO A C 1
ATOM 8152 O O . PRO D 3 354 ? 297.565 299.044 218.095 1.00 116.55 354 PRO A O 1
ATOM 8156 N N . PHE D 3 355 ? 297.725 297.886 220.016 1.00 119.01 355 PHE A N 1
ATOM 8157 C CA . PHE D 3 355 ? 299.178 297.799 219.982 1.00 119.01 355 PHE A CA 1
ATOM 8158 C C . PHE D 3 355 ? 299.687 296.529 219.311 1.00 119.01 355 PHE A C 1
ATOM 8159 O O . PHE D 3 355 ? 300.904 296.333 219.240 1.00 119.01 355 PHE A O 1
ATOM 8167 N N . ILE D 3 356 ? 298.798 295.665 218.821 1.00 121.60 356 ILE A N 1
ATOM 8168 C CA . ILE D 3 356 ? 299.213 294.351 218.340 1.00 121.60 356 ILE A CA 1
ATOM 8169 C C . ILE D 3 356 ? 298.860 294.179 216.867 1.00 121.60 356 ILE A C 1
ATOM 8170 O O . ILE D 3 356 ? 299.557 293.472 216.130 1.00 121.60 356 ILE A O 1
ATOM 8175 N N . VAL D 3 357 ? 297.798 294.842 216.417 1.00 124.99 357 VAL A N 1
ATOM 8176 C CA . VAL D 3 357 ? 297.312 294.706 215.049 1.00 124.99 357 VAL A CA 1
ATOM 8177 C C . VAL D 3 357 ? 297.282 296.078 214.391 1.00 124.99 357 VAL A C 1
ATOM 8178 O O . VAL D 3 357 ? 296.884 297.071 215.011 1.00 124.99 357 VAL A O 1
ATOM 8182 N N . ASP D 3 358 ? 297.719 296.131 213.135 1.00 132.53 358 ASP A N 1
ATOM 8183 C CA . ASP D 3 358 ? 297.708 297.357 212.350 1.00 132.53 358 ASP A CA 1
ATOM 8184 C C . ASP D 3 358 ? 296.427 297.531 211.546 1.00 132.53 358 ASP A C 1
ATOM 8185 O O . ASP D 3 358 ? 296.302 298.518 210.813 1.00 132.53 358 ASP A O 1
ATOM 8190 N N . GLU D 3 359 ? 295.482 296.601 211.658 1.00 133.22 359 GLU A N 1
ATOM 8191 C CA . GLU D 3 359 ? 294.214 296.725 210.956 1.00 133.22 359 GLU A CA 1
ATOM 8192 C C . GLU D 3 359 ? 293.416 297.902 211.510 1.00 133.22 359 GLU A C 1
ATOM 8193 O O . GLU D 3 359 ? 293.524 298.256 212.688 1.00 133.22 359 GLU A O 1
ATOM 8199 N N . GLN D 3 360 ? 292.610 298.517 210.642 1.00 132.70 360 GLN A N 1
ATOM 8200 C CA . GLN D 3 360 ? 292.001 299.800 210.979 1.00 132.70 360 GLN A CA 1
ATOM 8201 C C . GLN D 3 360 ? 290.878 299.641 211.999 1.00 132.70 360 GLN A C 1
ATOM 8202 O O . GLN D 3 360 ? 290.988 300.108 213.138 1.00 132.70 360 GLN A O 1
ATOM 8208 N N . GLU D 3 361 ? 289.800 298.959 211.617 1.00 132.35 361 GLU A N 1
ATOM 8209 C CA . GLU D 3 361 ? 288.603 298.857 212.442 1.00 132.35 361 GLU A CA 1
ATOM 8210 C C . GLU D 3 361 ? 288.321 297.401 212.776 1.00 132.35 361 GLU A C 1
ATOM 8211 O O . GLU D 3 361 ? 288.213 296.558 211.881 1.00 132.35 361 GLU A O 1
ATOM 8217 N N . TRP D 3 362 ? 288.167 297.119 214.068 1.00 121.24 362 TRP A N 1
ATOM 8218 C CA . TRP D 3 362 ? 287.970 295.757 214.540 1.00 121.24 362 TRP A CA 1
ATOM 8219 C C . TRP D 3 362 ? 286.951 295.755 215.669 1.00 121.24 362 TRP A C 1
ATOM 8220 O O . TRP D 3 362 ? 286.713 296.775 216.320 1.00 121.24 362 TRP A O 1
ATOM 8231 N N . SER D 3 363 ? 286.350 294.588 215.892 1.00 117.38 363 SER A N 1
ATOM 8232 C CA . SER D 3 363 ? 285.363 294.397 216.943 1.00 117.38 363 SER A CA 1
ATOM 8233 C C . SER D 3 363 ? 285.687 293.129 217.719 1.00 117.38 363 SER A C 1
ATOM 8234 O O . SER D 3 363 ? 286.337 292.215 217.203 1.00 117.38 363 SER A O 1
ATOM 8237 N N . ILE D 3 364 ? 285.224 293.080 218.965 1.00 112.80 364 ILE A N 1
ATOM 8238 C CA . ILE D 3 364 ? 285.515 291.984 219.883 1.00 112.80 364 ILE A CA 1
ATOM 8239 C C . ILE D 3 364 ? 284.229 291.214 220.147 1.00 112.80 364 ILE A C 1
ATOM 8240 O O . ILE D 3 364 ? 283.200 291.809 220.489 1.00 112.80 364 ILE A O 1
ATOM 8245 N N . GLU D 3 365 ? 284.289 289.894 219.987 1.00 112.98 365 GLU A N 1
ATOM 8246 C CA . GLU D 3 365 ? 283.158 289.013 220.237 1.00 112.98 365 GLU A CA 1
ATOM 8247 C C . GLU D 3 365 ? 283.556 287.944 221.244 1.00 112.98 365 GLU A C 1
ATOM 8248 O O . GLU D 3 365 ? 284.609 287.314 221.112 1.00 112.98 365 GLU A O 1
ATOM 8254 N N . PHE D 3 366 ? 282.709 287.746 222.251 1.00 103.45 366 PHE A N 1
ATOM 8255 C CA . PHE D 3 366 ? 282.961 286.782 223.315 1.00 103.45 366 PHE A CA 1
ATOM 8256 C C . PHE D 3 366 ? 282.290 285.458 222.967 1.00 103.45 366 PHE A C 1
ATOM 8257 O O . PHE D 3 366 ? 281.064 285.397 222.822 1.00 103.45 366 PHE A O 1
ATOM 8265 N N . GLU D 3 367 ? 283.094 284.408 222.841 1.00 110.01 367 GLU A N 1
ATOM 8266 C CA . GLU D 3 367 ? 282.570 283.102 222.473 1.00 110.01 367 GLU A CA 1
ATOM 8267 C C . GLU D 3 367 ? 281.780 282.513 223.641 1.00 110.01 367 GLU A C 1
ATOM 8268 O O . GLU D 3 367 ? 282.209 282.619 224.795 1.00 110.01 367 GLU A O 1
ATOM 8274 N N . PRO D 3 368 ? 280.626 281.898 223.381 1.00 109.27 368 PRO A N 1
ATOM 8275 C CA . PRO D 3 368 ? 279.844 281.303 224.480 1.00 109.27 368 PRO A CA 1
ATOM 8276 C C . PRO D 3 368 ? 280.609 280.167 225.141 1.00 109.27 368 PRO A C 1
ATOM 8277 O O . PRO D 3 368 ? 280.878 279.133 224.527 1.00 109.27 368 PRO A O 1
ATOM 8281 N N . LEU D 3 369 ? 280.935 280.359 226.419 1.00 104.85 369 LEU A N 1
ATOM 8282 C CA . LEU D 3 369 ? 281.845 279.466 227.126 1.00 104.85 369 LEU A CA 1
ATOM 8283 C C . LEU D 3 369 ? 281.263 278.081 227.377 1.00 104.85 369 LEU A C 1
ATOM 8284 O O . LEU D 3 369 ? 282.006 277.189 227.800 1.00 104.85 369 LEU A O 1
ATOM 8289 N N . SER D 3 370 ? 279.971 277.874 227.136 1.00 109.52 370 SER A N 1
ATOM 8290 C CA . SER D 3 370 ? 279.374 276.545 227.256 1.00 109.52 370 SER A CA 1
ATOM 8291 C C . SER D 3 370 ? 279.782 275.731 226.034 1.00 109.52 370 SER A C 1
ATOM 8292 O O . SER D 3 370 ? 279.106 275.751 225.004 1.00 109.52 370 SER A O 1
ATOM 8295 N N . VAL D 3 371 ? 280.892 275.008 226.123 1.00 113.22 371 VAL A N 1
ATOM 8296 C CA . VAL D 3 371 ? 281.381 274.255 224.964 1.00 113.22 371 VAL A CA 1
ATOM 8297 C C . VAL D 3 371 ? 280.620 272.949 224.748 1.00 113.22 371 VAL A C 1
ATOM 8298 O O . VAL D 3 371 ? 280.482 272.146 225.671 1.00 113.22 371 VAL A O 1
ATOM 8302 N N . PRO D 3 372 ? 280.090 272.687 223.500 1.00 116.10 372 PRO A N 1
ATOM 8303 C CA . PRO D 3 372 ? 279.320 271.427 223.410 1.00 116.10 372 PRO A CA 1
ATOM 8304 C C . PRO D 3 372 ? 280.138 270.143 223.302 1.00 116.10 372 PRO A C 1
ATOM 8305 O O . PRO D 3 372 ? 281.350 270.190 223.090 1.00 116.10 372 PRO A O 1
ATOM 8309 N N . SER D 3 373 ? 279.470 268.999 223.430 1.00 30.00 373 SER A N 1
ATOM 8310 C CA . SER D 3 373 ? 280.159 267.711 223.358 1.00 30.00 373 SER A CA 1
ATOM 8311 C C . SER D 3 373 ? 280.325 267.240 221.928 1.00 30.00 373 SER A C 1
ATOM 8312 O O . SER D 3 373 ? 279.547 267.623 221.066 1.00 30.00 373 SER A O 1
ATOM 8315 N N . LYS D 3 374 ? 281.307 266.378 221.680 1.00 122.22 374 LYS A N 1
ATOM 8316 C CA . LYS D 3 374 ? 281.591 265.890 220.324 1.00 122.22 374 LYS A CA 1
ATOM 8317 C C . LYS D 3 374 ? 280.394 265.384 219.515 1.00 122.22 374 LYS A C 1
ATOM 8318 O O . LYS D 3 374 ? 280.307 265.642 218.316 1.00 122.22 374 LYS A O 1
ATOM 8324 N N . LYS D 3 375 ? 279.488 264.652 220.154 1.00 124.67 375 LYS A N 1
ATOM 8325 C CA . LYS D 3 375 ? 278.314 264.145 219.455 1.00 124.67 375 LYS A CA 1
ATOM 8326 C C . LYS D 3 375 ? 277.472 265.293 218.927 1.00 124.67 375 LYS A C 1
ATOM 8327 O O . LYS D 3 375 ? 277.149 265.345 217.741 1.00 124.67 375 LYS A O 1
ATOM 8333 N N . GLU D 3 376 ? 277.123 266.221 219.808 1.00 125.94 376 GLU A N 1
ATOM 8334 C CA . GLU D 3 376 ? 276.328 267.358 219.386 1.00 125.94 376 GLU A CA 1
ATOM 8335 C C . GLU D 3 376 ? 277.093 268.226 218.403 1.00 125.94 376 GLU A C 1
ATOM 8336 O O . GLU D 3 376 ? 276.506 268.746 217.473 1.00 125.94 376 GLU A O 1
ATOM 8342 N N . GLU D 3 377 ? 278.398 268.373 218.604 1.00 125.98 377 GLU A N 1
ATOM 8343 C CA . GLU D 3 377 ? 279.220 269.186 217.712 1.00 125.98 377 GLU A CA 1
ATOM 8344 C C . GLU D 3 377 ? 279.068 268.729 216.266 1.00 125.98 377 GLU A C 1
ATOM 8345 O O . GLU D 3 377 ? 278.817 269.540 215.365 1.00 125.98 377 GLU A O 1
ATOM 8351 N N . SER D 3 378 ? 279.205 267.422 216.032 1.00 126.94 378 SER A N 1
ATOM 8352 C CA . SER D 3 378 ? 279.046 266.886 214.685 1.00 126.94 378 SER A CA 1
ATOM 8353 C C . SER D 3 378 ? 277.634 267.114 214.166 1.00 126.94 378 SER A C 1
ATOM 8354 O O . SER D 3 378 ? 277.441 267.417 212.983 1.00 126.94 378 SER A O 1
ATOM 8357 N N . GLU D 3 379 ? 276.631 266.969 215.034 1.00 127.49 379 GLU A N 1
ATOM 8358 C CA . GLU D 3 379 ? 275.253 267.150 214.587 1.00 127.49 379 GLU A CA 1
ATOM 8359 C C . GLU D 3 379 ? 274.983 268.606 214.219 1.00 127.49 379 GLU A C 1
ATOM 8360 O O . GLU D 3 379 ? 274.266 268.884 213.251 1.00 127.49 379 GLU A O 1
ATOM 8366 N N . ILE D 3 380 ? 275.565 269.550 214.962 1.00 126.66 380 ILE A N 1
ATOM 8367 C CA . ILE D 3 380 ? 275.405 270.964 214.636 1.00 126.66 380 ILE A CA 1
ATOM 8368 C C . ILE D 3 380 ? 276.135 271.304 213.342 1.00 126.66 380 ILE A C 1
ATOM 8369 O O . ILE D 3 380 ? 275.653 272.113 212.539 1.00 126.66 380 ILE A O 1
ATOM 8374 N N . THR D 3 381 ? 277.309 270.706 213.117 1.00 129.22 381 THR A N 1
ATOM 8375 C CA . THR D 3 381 ? 277.979 270.894 211.832 1.00 129.22 381 THR A CA 1
ATOM 8376 C C . THR D 3 381 ? 277.126 270.358 210.688 1.00 129.22 381 THR A C 1
ATOM 8377 O O . THR D 3 381 ? 277.018 270.994 209.632 1.00 129.22 381 THR A O 1
ATOM 8381 N N . LYS D 3 382 ? 276.519 269.185 210.882 1.00 129.07 382 LYS A N 1
ATOM 8382 C CA . LYS D 3 382 ? 275.571 268.650 209.909 1.00 129.07 382 LYS A CA 1
ATOM 8383 C C . LYS D 3 382 ? 274.438 269.632 209.645 1.00 129.07 382 LYS A C 1
ATOM 8384 O O . LYS D 3 382 ? 274.081 269.893 208.488 1.00 129.07 382 LYS A O 1
ATOM 8390 N N . ASN D 3 383 ? 273.862 270.186 210.711 1.00 127.70 383 ASN A N 1
ATOM 8391 C CA . ASN D 3 383 ? 272.732 271.094 210.562 1.00 127.70 383 ASN A CA 1
ATOM 8392 C C . ASN D 3 383 ? 273.136 272.339 209.784 1.00 127.70 383 ASN A C 1
ATOM 8393 O O . ASN D 3 383 ? 272.417 272.784 208.883 1.00 127.70 383 ASN A O 1
ATOM 8398 N N . ASN D 3 384 ? 274.298 272.906 210.112 1.00 130.06 384 ASN A N 1
ATOM 8399 C CA . ASN D 3 384 ? 274.758 274.105 209.420 1.00 130.06 384 ASN A CA 1
ATOM 8400 C C . ASN D 3 384 ? 275.059 273.826 207.954 1.00 130.06 384 ASN A C 1
ATOM 8401 O O . ASN D 3 384 ? 274.684 274.616 207.080 1.00 130.06 384 ASN A O 1
ATOM 8406 N N . VAL D 3 385 ? 275.735 272.712 207.657 1.00 129.60 385 VAL A N 1
ATOM 8407 C CA . VAL D 3 385 ? 276.088 272.444 206.267 1.00 129.60 385 VAL A CA 1
ATOM 8408 C C . VAL D 3 385 ? 274.840 272.136 205.451 1.00 129.60 385 VAL A C 1
ATOM 8409 O O . VAL D 3 385 ? 274.789 272.428 204.250 1.00 129.60 385 VAL A O 1
ATOM 8413 N N . GLU D 3 386 ? 273.809 271.559 206.075 1.00 133.72 386 GLU A N 1
ATOM 8414 C CA . GLU D 3 386 ? 272.562 271.340 205.349 1.00 133.72 386 GLU A CA 1
ATOM 8415 C C . GLU D 3 386 ? 271.798 272.647 205.162 1.00 133.72 386 GLU A C 1
ATOM 8416 O O . GLU D 3 386 ? 271.153 272.852 204.127 1.00 133.72 386 GLU A O 1
ATOM 8422 N N . SER D 3 387 ? 271.861 273.543 206.149 1.00 132.66 387 SER A N 1
ATOM 8423 C CA . SER D 3 387 ? 271.112 274.792 206.075 1.00 132.66 387 SER A CA 1
ATOM 8424 C C . SER D 3 387 ? 271.722 275.780 205.091 1.00 132.66 387 SER A C 1
ATOM 8425 O O . SER D 3 387 ? 270.982 276.487 204.397 1.00 132.66 387 SER A O 1
ATOM 8428 N N . VAL D 3 388 ? 273.054 275.856 205.020 1.00 132.86 388 VAL A N 1
ATOM 8429 C CA . VAL D 3 388 ? 273.689 276.822 204.127 1.00 132.86 388 VAL A CA 1
ATOM 8430 C C . VAL D 3 388 ? 273.380 276.507 202.671 1.00 132.86 388 VAL A C 1
ATOM 8431 O O . VAL D 3 388 ? 273.351 277.411 201.829 1.00 132.86 388 VAL A O 1
ATOM 8435 N N . THR D 3 389 ? 273.148 275.236 202.345 1.00 134.76 389 THR A N 1
ATOM 8436 C CA . THR D 3 389 ? 272.812 274.820 200.982 1.00 134.76 389 THR A CA 1
ATOM 8437 C C . THR D 3 389 ? 271.578 273.914 201.009 1.00 134.76 389 THR A C 1
ATOM 8438 O O . THR D 3 389 ? 271.667 272.684 201.031 1.00 134.76 389 THR A O 1
ATOM 8442 N N . LYS D 3 390 ? 270.401 274.539 201.003 1.00 135.94 390 LYS A N 1
ATOM 8443 C CA . LYS D 3 390 ? 269.149 273.802 200.888 1.00 135.94 390 LYS A CA 1
ATOM 8444 C C . LYS D 3 390 ? 268.295 274.398 199.777 1.00 135.94 390 LYS A C 1
ATOM 8445 O O . LYS D 3 390 ? 267.519 273.688 199.128 1.00 135.94 390 LYS A O 1
ATOM 8451 N N . ALA D 3 391 ? 268.433 275.705 199.555 1.00 141.30 391 ALA A N 1
ATOM 8452 C CA . ALA D 3 391 ? 267.750 276.386 198.467 1.00 141.30 391 ALA A CA 1
ATOM 8453 C C . ALA D 3 391 ? 268.645 277.376 197.736 1.00 141.30 391 ALA A C 1
ATOM 8454 O O . ALA D 3 391 ? 268.192 277.994 196.766 1.00 141.30 391 ALA A O 1
ATOM 8456 N N . ILE D 3 392 ? 269.898 277.540 198.165 1.00 141.47 392 ILE A N 1
ATOM 8457 C CA . ILE D 3 392 ? 270.800 278.495 197.534 1.00 141.47 392 ILE A CA 1
ATOM 8458 C C . ILE D 3 392 ? 271.258 278.058 196.153 1.00 141.47 392 ILE A C 1
ATOM 8459 O O . ILE D 3 392 ? 271.984 278.806 195.489 1.00 141.47 392 ILE A O 1
ATOM 8464 N N . THR D 3 393 ? 270.866 276.861 195.710 1.00 145.11 393 THR A N 1
ATOM 8465 C CA . THR D 3 393 ? 271.208 276.413 194.366 1.00 145.11 393 THR A CA 1
ATOM 8466 C C . THR D 3 393 ? 270.664 277.348 193.295 1.00 145.11 393 THR A C 1
ATOM 8467 O O . THR D 3 393 ? 271.275 277.476 192.228 1.00 145.11 393 THR A O 1
ATOM 8471 N N . GLU D 3 394 ? 269.533 278.003 193.556 1.00 146.68 394 GLU A N 1
ATOM 8472 C CA . GLU D 3 394 ? 268.968 278.998 192.652 1.00 146.68 394 GLU A CA 1
ATOM 8473 C C . GLU D 3 394 ? 268.741 280.335 193.346 1.00 146.68 394 GLU A C 1
ATOM 8474 O O . GLU D 3 394 ? 267.986 281.171 192.834 1.00 146.68 394 GLU A O 1
ATOM 8480 N N . GLN D 3 395 ? 269.387 280.566 194.483 1.00 145.96 395 GLN A N 1
ATOM 8481 C CA . GLN D 3 395 ? 269.126 281.715 195.336 1.00 145.96 395 GLN A CA 1
ATOM 8482 C C . GLN D 3 395 ? 270.375 282.589 195.454 1.00 145.96 395 GLN A C 1
ATOM 8483 O O . GLN D 3 395 ? 271.351 282.428 194.717 1.00 145.96 395 GLN A O 1
ATOM 8489 N N . ILE D 3 396 ? 270.314 283.534 196.397 1.00 143.19 396 ILE A N 1
ATOM 8490 C CA . ILE D 3 396 ? 271.329 284.577 196.524 1.00 143.19 396 ILE A CA 1
ATOM 8491 C C . ILE D 3 396 ? 272.718 283.982 196.738 1.00 143.19 396 ILE A C 1
ATOM 8492 O O . ILE D 3 396 ? 273.693 284.409 196.109 1.00 143.19 396 ILE A O 1
ATOM 8497 N N . ILE D 3 397 ? 272.830 282.991 197.620 1.00 144.53 397 ILE A N 1
ATOM 8498 C CA . ILE D 3 397 ? 274.123 282.477 198.071 1.00 144.53 397 ILE A CA 1
ATOM 8499 C C . ILE D 3 397 ? 274.661 281.552 196.983 1.00 144.53 397 ILE A C 1
ATOM 8500 O O . ILE D 3 397 ? 274.266 280.389 196.903 1.00 144.53 397 ILE A O 1
ATOM 8505 N N . ASP D 3 398 ? 275.562 282.053 196.133 1.00 149.01 398 ASP A N 1
ATOM 8506 C CA . ASP D 3 398 ? 276.028 281.193 195.051 1.00 149.01 398 ASP A CA 1
ATOM 8507 C C . ASP D 3 398 ? 277.340 280.472 195.354 1.00 149.01 398 ASP A C 1
ATOM 8508 O O . ASP D 3 398 ? 277.336 279.252 195.547 1.00 149.01 398 ASP A O 1
ATOM 8513 N N . LEU D 3 399 ? 278.467 281.189 195.402 1.00 144.78 399 LEU A N 1
ATOM 8514 C CA . LEU D 3 399 ? 279.725 280.530 195.743 1.00 144.78 399 LEU A CA 1
ATOM 8515 C C . LEU D 3 399 ? 280.534 281.240 196.825 1.00 144.78 399 LEU A C 1
ATOM 8516 O O . LEU D 3 399 ? 280.895 280.640 197.846 1.00 144.78 399 LEU A O 1
ATOM 8521 N N . GLU D 3 400 ? 280.811 282.529 196.605 1.00 145.03 400 GLU A N 1
ATOM 8522 C CA . GLU D 3 400 ? 281.848 283.206 197.377 1.00 145.03 400 GLU A CA 1
ATOM 8523 C C . GLU D 3 400 ? 281.384 283.572 198.778 1.00 145.03 400 GLU A C 1
ATOM 8524 O O . GLU D 3 400 ? 282.170 283.477 199.727 1.00 145.03 400 GLU A O 1
ATOM 8530 N N . GLU D 3 401 ? 280.129 283.988 198.936 1.00 144.16 401 GLU A N 1
ATOM 8531 C CA . GLU D 3 401 ? 279.587 284.146 200.275 1.00 144.16 401 GLU A CA 1
ATOM 8532 C C . GLU D 3 401 ? 279.248 282.806 200.912 1.00 144.16 401 GLU A C 1
ATOM 8533 O O . GLU D 3 401 ? 279.285 282.697 202.140 1.00 144.16 401 GLU A O 1
ATOM 8539 N N . ALA D 3 402 ? 278.948 281.784 200.107 1.00 142.49 402 ALA A N 1
ATOM 8540 C CA . ALA D 3 402 ? 278.683 280.457 200.656 1.00 142.49 402 ALA A CA 1
ATOM 8541 C C . ALA D 3 402 ? 279.909 279.902 201.367 1.00 142.49 402 ALA A C 1
ATOM 8542 O O . ALA D 3 402 ? 279.814 279.385 202.489 1.00 142.49 402 ALA A O 1
ATOM 8544 N N . ARG D 3 403 ? 281.075 279.995 200.723 1.00 139.11 403 ARG A N 1
ATOM 8545 C CA . ARG D 3 403 ? 282.289 279.483 201.351 1.00 139.11 403 ARG A CA 1
ATOM 8546 C C . ARG D 3 403 ? 282.621 280.263 202.617 1.00 139.11 403 ARG A C 1
ATOM 8547 O O . ARG D 3 403 ? 283.028 279.677 203.627 1.00 139.11 403 ARG A O 1
ATOM 8555 N N . ASP D 3 404 ? 282.451 281.586 202.582 1.00 140.63 404 ASP A N 1
ATOM 8556 C CA . ASP D 3 404 ? 282.728 282.400 203.761 1.00 140.63 404 ASP A CA 1
ATOM 8557 C C . ASP D 3 404 ? 281.781 282.058 204.904 1.00 140.63 404 ASP A C 1
ATOM 8558 O O . ASP D 3 404 ? 282.192 282.021 206.070 1.00 140.63 404 ASP A O 1
ATOM 8563 N N . THR D 3 405 ? 280.504 281.815 204.592 1.00 139.53 405 THR A N 1
ATOM 8564 C CA . THR D 3 405 ? 279.555 281.411 205.623 1.00 139.53 405 THR A CA 1
ATOM 8565 C C . THR D 3 405 ? 279.938 280.070 206.231 1.00 139.53 405 THR A C 1
ATOM 8566 O O . THR D 3 405 ? 279.929 279.915 207.457 1.00 139.53 405 THR A O 1
ATOM 8570 N N . LEU D 3 406 ? 280.283 279.088 205.393 1.00 136.91 406 LEU A N 1
ATOM 8571 C CA . LEU D 3 406 ? 280.606 277.770 205.931 1.00 136.91 406 LEU A CA 1
ATOM 8572 C C . LEU D 3 406 ? 281.939 277.773 206.669 1.00 136.91 406 LEU A C 1
ATOM 8573 O O . LEU D 3 406 ? 282.177 276.907 207.518 1.00 136.91 406 LEU A O 1
ATOM 8578 N N . ARG D 3 407 ? 282.820 278.727 206.359 1.00 135.79 407 ARG A N 1
ATOM 8579 C CA . ARG D 3 407 ? 284.086 278.820 207.080 1.00 135.79 407 ARG A CA 1
ATOM 8580 C C . ARG D 3 407 ? 283.871 279.218 208.535 1.00 135.79 407 ARG A C 1
ATOM 8581 O O . ARG D 3 407 ? 284.533 278.689 209.436 1.00 135.79 407 ARG A O 1
ATOM 8589 N N . SER D 3 408 ? 282.950 280.149 208.786 1.00 134.25 408 SER A N 1
ATOM 8590 C CA . SER D 3 408 ? 282.779 280.685 210.133 1.00 134.25 408 SER A CA 1
ATOM 8591 C C . SER D 3 408 ? 281.998 279.721 211.019 1.00 134.25 408 SER A C 1
ATOM 8592 O O . SER D 3 408 ? 282.505 279.244 212.041 1.00 134.25 408 SER A O 1
ATOM 8595 N N . ILE D 3 409 ? 280.752 279.421 210.640 1.00 134.74 409 ILE A N 1
ATOM 8596 C CA . ILE D 3 409 ? 279.885 278.603 211.487 1.00 134.74 409 ILE A CA 1
ATOM 8597 C C . ILE D 3 409 ? 280.290 277.140 211.523 1.00 134.74 409 ILE A C 1
ATOM 8598 O O . ILE D 3 409 ? 279.782 276.390 212.365 1.00 134.74 409 ILE A O 1
ATOM 8603 N N . ALA D 3 410 ? 281.187 276.709 210.639 1.00 137.95 410 ALA A N 1
ATOM 8604 C CA . ALA D 3 410 ? 281.680 275.333 210.612 1.00 137.95 410 ALA A CA 1
ATOM 8605 C C . ALA D 3 410 ? 283.202 275.364 210.574 1.00 137.95 410 ALA A C 1
ATOM 8606 O O . ALA D 3 410 ? 283.816 275.115 209.527 1.00 137.95 410 ALA A O 1
ATOM 8608 N N . PRO D 3 411 ? 283.848 275.672 211.704 1.00 136.36 411 PRO A N 1
ATOM 8609 C CA . PRO D 3 411 ? 285.318 275.652 211.735 1.00 136.36 411 PRO A CA 1
ATOM 8610 C C . PRO D 3 411 ? 285.910 274.268 211.554 1.00 136.36 411 PRO A C 1
ATOM 8611 O O . PRO D 3 411 ? 287.107 274.160 211.257 1.00 136.36 411 PRO A O 1
ATOM 8615 N N . GLU D 3 412 ? 285.113 273.212 211.734 1.00 139.11 412 GLU A N 1
ATOM 8616 C CA . GLU D 3 412 ? 285.613 271.855 211.541 1.00 139.11 412 GLU A CA 1
ATOM 8617 C C . GLU D 3 412 ? 286.069 271.629 210.104 1.00 139.11 412 GLU A C 1
ATOM 8618 O O . GLU D 3 412 ? 287.115 271.014 209.867 1.00 139.11 412 GLU A O 1
ATOM 8624 N N . PHE D 3 413 ? 285.302 272.120 209.135 1.00 136.31 413 PHE A N 1
ATOM 8625 C CA . PHE D 3 413 ? 285.623 271.930 207.722 1.00 136.31 413 PHE A CA 1
ATOM 8626 C C . PHE D 3 413 ? 286.797 272.824 207.348 1.00 136.31 413 PHE A C 1
ATOM 8627 O O . PHE D 3 413 ? 286.619 273.998 207.015 1.00 136.31 413 PHE A O 1
ATOM 8635 N N . LYS D 3 414 ? 288.006 272.273 207.402 1.00 134.50 414 LYS A N 1
ATOM 8636 C CA . LYS D 3 414 ? 289.176 273.006 206.949 1.00 134.50 414 LYS A CA 1
ATOM 8637 C C . LYS D 3 414 ? 289.157 273.145 205.429 1.00 134.50 414 LYS A C 1
ATOM 8638 O O . LYS D 3 414 ? 288.773 272.228 204.698 1.00 134.50 414 LYS A O 1
ATOM 8644 N N . LEU D 3 415 ? 289.576 274.316 204.957 1.00 137.09 415 LEU A N 1
ATOM 8645 C CA . LEU D 3 415 ? 289.500 274.626 203.535 1.00 137.09 415 LEU A CA 1
ATOM 8646 C C . LEU D 3 415 ? 290.539 275.683 203.195 1.00 137.09 415 LEU A C 1
ATOM 8647 O O . LEU D 3 415 ? 290.684 276.669 203.925 1.00 137.09 415 LEU A O 1
ATOM 8652 N N . LYS D 3 416 ? 291.253 275.474 202.093 1.00 140.04 416 LYS A N 1
ATOM 8653 C CA . LYS D 3 416 ? 292.222 276.452 201.627 1.00 140.04 416 LYS A CA 1
ATOM 8654 C C . LYS D 3 416 ? 291.512 277.663 201.027 1.00 140.04 416 LYS A C 1
ATOM 8655 O O . LYS D 3 416 ? 290.372 277.583 200.559 1.00 140.04 416 LYS A O 1
ATOM 8661 N N . ASP D 3 417 ? 292.204 278.799 201.049 1.00 138.86 417 ASP A N 1
ATOM 8662 C CA . ASP D 3 417 ? 291.638 280.027 200.510 1.00 138.86 417 ASP A CA 1
ATOM 8663 C C . ASP D 3 417 ? 291.486 279.931 198.997 1.00 138.86 417 ASP A C 1
ATOM 8664 O O . ASP D 3 417 ? 292.400 279.502 198.287 1.00 138.86 417 ASP A O 1
ATOM 8669 N N . GLY D 3 418 ? 290.318 280.337 198.507 1.00 142.17 418 GLY A N 1
ATOM 8670 C CA . GLY D 3 418 ? 290.007 280.283 197.093 1.00 142.17 418 GLY A CA 1
ATOM 8671 C C . GLY D 3 418 ? 289.268 281.513 196.611 1.00 142.17 418 GLY A C 1
ATOM 8672 O O . GLY D 3 418 ? 289.722 282.642 196.822 1.00 142.17 418 GLY A O 1
ATOM 8673 N N . ASN D 3 419 ? 288.129 281.305 195.956 1.00 143.12 419 ASN A N 1
ATOM 8674 C CA . ASN D 3 419 ? 287.299 282.404 195.475 1.00 143.12 419 ASN A CA 1
ATOM 8675 C C . ASN D 3 419 ? 286.824 283.285 196.626 1.00 143.12 419 ASN A C 1
ATOM 8676 O O . ASN D 3 419 ? 286.234 282.798 197.591 1.00 143.12 419 ASN A O 1
ATOM 8681 N N . MET E 2 1 ? 255.669 291.040 453.512 1.00 150.67 1 MET F N 1
ATOM 8682 C CA . MET E 2 1 ? 255.902 290.285 452.287 1.00 150.67 1 MET F CA 1
ATOM 8683 C C . MET E 2 1 ? 257.330 290.507 451.795 1.00 150.67 1 MET F C 1
ATOM 8684 O O . MET E 2 1 ? 257.573 291.320 450.903 1.00 150.67 1 MET F O 1
ATOM 8689 N N . HIS E 2 2 ? 258.277 289.788 452.394 1.00 150.80 2 HIS F N 1
ATOM 8690 C CA . HIS E 2 2 ? 259.683 289.921 452.047 1.00 150.80 2 HIS F CA 1
ATOM 8691 C C . HIS E 2 2 ? 260.386 288.586 452.237 1.00 150.80 2 HIS F C 1
ATOM 8692 O O . HIS E 2 2 ? 260.178 287.892 453.235 1.00 150.80 2 HIS F O 1
ATOM 8699 N N . LEU E 2 3 ? 261.231 288.242 451.273 1.00 140.21 3 LEU F N 1
ATOM 8700 C CA . LEU E 2 3 ? 261.991 286.998 451.330 1.00 140.21 3 LEU F CA 1
ATOM 8701 C C . LEU E 2 3 ? 263.288 287.217 452.100 1.00 140.21 3 LEU F C 1
ATOM 8702 O O . LEU E 2 3 ? 264.032 288.154 451.789 1.00 140.21 3 LEU F O 1
ATOM 8707 N N . PRO E 2 4 ? 263.594 286.385 453.096 1.00 139.13 4 PRO F N 1
ATOM 8708 C CA . PRO E 2 4 ? 264.780 286.608 453.929 1.00 139.13 4 PRO F CA 1
ATOM 8709 C C . PRO E 2 4 ? 266.106 286.293 453.254 1.00 139.13 4 PRO F C 1
ATOM 8710 O O . PRO E 2 4 ? 267.135 286.292 453.935 1.00 139.13 4 PRO F O 1
ATOM 8714 N N . ASN E 2 5 ? 266.118 286.023 451.952 1.00 138.55 5 ASN F N 1
ATOM 8715 C CA . ASN E 2 5 ? 267.363 285.726 451.260 1.00 138.55 5 ASN F CA 1
ATOM 8716 C C . ASN E 2 5 ? 268.247 286.967 451.175 1.00 138.55 5 ASN F C 1
ATOM 8717 O O . ASN E 2 5 ? 267.765 288.096 451.048 1.00 138.55 5 ASN F O 1
ATOM 8722 N N . GLY E 2 6 ? 269.556 286.744 451.246 1.00 144.64 6 GLY F N 1
ATOM 8723 C CA . GLY E 2 6 ? 270.525 287.814 451.133 1.00 144.64 6 GLY F CA 1
ATOM 8724 C C . GLY E 2 6 ? 270.911 288.491 452.428 1.00 144.64 6 GLY F C 1
ATOM 8725 O O . GLY E 2 6 ? 271.739 289.410 452.401 1.00 144.64 6 GLY F O 1
ATOM 8726 N N . ALA E 2 7 ? 270.352 288.070 453.558 1.00 153.24 7 ALA F N 1
ATOM 8727 C CA . ALA E 2 7 ? 270.667 288.700 454.830 1.00 153.24 7 ALA F CA 1
ATOM 8728 C C . ALA E 2 7 ? 272.079 288.335 455.281 1.00 153.24 7 ALA F C 1
ATOM 8729 O O . ALA E 2 7 ? 272.650 287.318 454.878 1.00 153.24 7 ALA F O 1
ATOM 8731 N N . GLN E 2 8 ? 272.641 289.190 456.135 1.00 163.33 8 GLN F N 1
ATOM 8732 C CA . GLN E 2 8 ? 273.980 289.006 456.672 1.00 163.33 8 GLN F CA 1
ATOM 8733 C C . GLN E 2 8 ? 273.933 289.128 458.187 1.00 163.33 8 GLN F C 1
ATOM 8734 O O . GLN E 2 8 ? 273.110 289.863 458.739 1.00 163.33 8 GLN F O 1
ATOM 8740 N N . ILE E 2 9 ? 274.829 288.408 458.857 1.00 172.50 9 ILE F N 1
ATOM 8741 C CA . ILE E 2 9 ? 274.869 288.355 460.313 1.00 172.50 9 ILE F CA 1
ATOM 8742 C C . ILE E 2 9 ? 276.211 288.898 460.781 1.00 172.50 9 ILE F C 1
ATOM 8743 O O . ILE E 2 9 ? 277.262 288.487 460.277 1.00 172.50 9 ILE F O 1
ATOM 8748 N N . PHE E 2 10 ? 276.174 289.820 461.742 1.00 181.26 10 PHE F N 1
ATOM 8749 C CA . PHE E 2 10 ? 277.365 290.478 462.256 1.00 181.26 10 PHE F CA 1
ATOM 8750 C C . PHE E 2 10 ? 277.419 290.333 463.771 1.00 181.26 10 PHE F C 1
ATOM 8751 O O . PHE E 2 10 ? 276.386 290.248 464.440 1.00 181.26 10 PHE F O 1
ATOM 8759 N N . VAL E 2 11 ? 278.637 290.299 464.306 1.00 188.50 11 VAL F N 1
ATOM 8760 C CA . VAL E 2 11 ? 278.865 290.235 465.746 1.00 188.50 11 VAL F CA 1
ATOM 8761 C C . VAL E 2 11 ? 280.027 291.157 466.091 1.00 188.50 11 VAL F C 1
ATOM 8762 O O . VAL E 2 11 ? 281.012 291.238 465.349 1.00 188.50 11 VAL F O 1
ATOM 8766 N N . GLU E 2 12 ? 279.902 291.875 467.205 1.00 194.81 12 GLU F N 1
ATOM 8767 C CA . GLU E 2 12 ? 280.939 292.812 467.605 1.00 194.81 12 GLU F CA 1
ATOM 8768 C C . GLU E 2 12 ? 282.113 292.079 468.247 1.00 194.81 12 GLU F C 1
ATOM 8769 O O . GLU E 2 12 ? 281.991 290.951 468.732 1.00 194.81 12 GLU F O 1
ATOM 8775 N N . THR E 2 13 ? 283.269 292.745 468.244 1.00 202.46 13 THR F N 1
ATOM 8776 C CA . THR E 2 13 ? 284.484 292.194 468.823 1.00 202.46 13 THR F CA 1
ATOM 8777 C C . THR E 2 13 ? 285.081 293.040 469.936 1.00 202.46 13 THR F C 1
ATOM 8778 O O . THR E 2 13 ? 285.917 292.529 470.689 1.00 202.46 13 THR F O 1
ATOM 8782 N N . SER E 2 14 ? 284.684 294.304 470.066 1.00 210.24 14 SER F N 1
ATOM 8783 C CA . SER E 2 14 ? 285.234 295.169 471.100 1.00 210.24 14 SER F CA 1
ATOM 8784 C C . SER E 2 14 ? 284.225 296.259 471.427 1.00 210.24 14 SER F C 1
ATOM 8785 O O . SER E 2 14 ? 283.442 296.676 470.569 1.00 210.24 14 SER F O 1
ATOM 8788 N N . ARG E 2 15 ? 284.256 296.713 472.677 1.00 215.94 15 ARG F N 1
ATOM 8789 C CA . ARG E 2 15 ? 283.404 297.795 473.143 1.00 215.94 15 ARG F CA 1
ATOM 8790 C C . ARG E 2 15 ? 284.264 298.924 473.695 1.00 215.94 15 ARG F C 1
ATOM 8791 O O . ARG E 2 15 ? 285.370 298.697 474.196 1.00 215.94 15 ARG F O 1
ATOM 8799 N N . GLY E 2 16 ? 283.746 300.143 473.598 1.00 228.54 16 GLY F N 1
ATOM 8800 C CA . GLY E 2 16 ? 284.445 301.325 474.053 1.00 228.54 16 GLY F CA 1
ATOM 8801 C C . GLY E 2 16 ? 284.247 301.589 475.531 1.00 228.54 16 GLY F C 1
ATOM 8802 O O . GLY E 2 16 ? 283.773 300.738 476.288 1.00 228.54 16 GLY F O 1
ATOM 8803 N N . GLU E 2 17 ? 284.623 302.796 475.942 1.00 242.63 17 GLU F N 1
ATOM 8804 C CA . GLU E 2 17 ? 284.509 303.184 477.339 1.00 242.63 17 GLU F CA 1
ATOM 8805 C C . GLU E 2 17 ? 283.049 303.389 477.729 1.00 242.63 17 GLU F C 1
ATOM 8806 O O . GLU E 2 17 ? 282.188 303.667 476.889 1.00 242.63 17 GLU F O 1
ATOM 8812 N N . GLU E 2 18 ? 282.775 303.237 479.021 1.00 252.57 18 GLU F N 1
ATOM 8813 C CA . GLU E 2 18 ? 281.423 303.421 479.528 1.00 252.57 18 GLU F CA 1
ATOM 8814 C C . GLU E 2 18 ? 281.070 304.902 479.588 1.00 252.57 18 GLU F C 1
ATOM 8815 O O . GLU E 2 18 ? 281.908 305.746 479.916 1.00 252.57 18 GLU F O 1
ATOM 8821 N N . ILE E 2 19 ? 279.817 305.215 479.265 1.00 253.30 19 ILE F N 1
ATOM 8822 C CA . ILE E 2 19 ? 279.295 306.575 479.320 1.00 253.30 19 ILE F CA 1
ATOM 8823 C C . ILE E 2 19 ? 278.059 306.571 480.208 1.00 253.30 19 ILE F C 1
ATOM 8824 O O . ILE E 2 19 ? 277.166 305.733 480.034 1.00 253.30 19 ILE F O 1
ATOM 8829 N N . GLU E 2 20 ? 278.008 307.506 481.152 1.00 262.37 20 GLU F N 1
ATOM 8830 C CA . GLU E 2 20 ? 276.927 307.593 482.125 1.00 262.37 20 GLU F CA 1
ATOM 8831 C C . GLU E 2 20 ? 276.050 308.797 481.810 1.00 262.37 20 GLU F C 1
ATOM 8832 O O . GLU E 2 20 ? 276.560 309.902 481.595 1.00 262.37 20 GLU F O 1
ATOM 8838 N N . ALA E 2 21 ? 274.738 308.580 481.784 1.00 267.34 21 ALA F N 1
ATOM 8839 C CA . ALA E 2 21 ? 273.764 309.630 481.521 1.00 267.34 21 ALA F CA 1
ATOM 8840 C C . ALA E 2 21 ? 273.093 310.029 482.827 1.00 267.34 21 ALA F C 1
ATOM 8841 O O . ALA E 2 21 ? 272.630 309.166 483.581 1.00 267.34 21 ALA F O 1
ATOM 8843 N N . THR E 2 22 ? 273.042 311.337 483.089 1.00 270.37 22 THR F N 1
ATOM 8844 C CA . THR E 2 22 ? 272.498 311.822 484.354 1.00 270.37 22 THR F CA 1
ATOM 8845 C C . THR E 2 22 ? 271.005 311.532 484.465 1.00 270.37 22 THR F C 1
ATOM 8846 O O . THR E 2 22 ? 270.543 310.984 485.472 1.00 270.37 22 THR F O 1
ATOM 8850 N N . ALA E 2 23 ? 270.236 311.891 483.440 1.00 269.48 23 ALA F N 1
ATOM 8851 C CA . ALA E 2 23 ? 268.793 311.697 483.477 1.00 269.48 23 ALA F CA 1
ATOM 8852 C C . ALA E 2 23 ? 268.273 311.547 482.056 1.00 269.48 23 ALA F C 1
ATOM 8853 O O . ALA E 2 23 ? 268.924 311.952 481.089 1.00 269.48 23 ALA F O 1
ATOM 8855 N N . VAL E 2 24 ? 267.086 310.956 481.948 1.00 266.17 24 VAL F N 1
ATOM 8856 C CA . VAL E 2 24 ? 266.423 310.741 480.668 1.00 266.17 24 VAL F CA 1
ATOM 8857 C C . VAL E 2 24 ? 264.917 310.801 480.889 1.00 266.17 24 VAL F C 1
ATOM 8858 O O . VAL E 2 24 ? 264.405 310.305 481.899 1.00 266.17 24 VAL F O 1
ATOM 8862 N N . THR E 2 25 ? 264.210 311.427 479.954 1.00 266.69 25 THR F N 1
ATOM 8863 C CA . THR E 2 25 ? 262.761 311.521 480.020 1.00 266.69 25 THR F CA 1
ATOM 8864 C C . THR E 2 25 ? 262.117 310.423 479.177 1.00 266.69 25 THR F C 1
ATOM 8865 O O . THR E 2 25 ? 262.765 309.779 478.349 1.00 266.69 25 THR F O 1
ATOM 8869 N N . ASN E 2 26 ? 260.823 310.217 479.401 1.00 267.20 26 ASN F N 1
ATOM 8870 C CA . ASN E 2 26 ? 260.070 309.155 478.748 1.00 267.20 26 ASN F CA 1
ATOM 8871 C C . ASN E 2 26 ? 259.082 309.748 477.752 1.00 267.20 26 ASN F C 1
ATOM 8872 O O . ASN E 2 26 ? 258.218 310.549 478.126 1.00 267.20 26 ASN F O 1
ATOM 8877 N N . GLU E 2 27 ? 259.212 309.350 476.490 1.00 265.49 27 GLU F N 1
ATOM 8878 C CA . GLU E 2 27 ? 258.322 309.791 475.422 1.00 265.49 27 GLU F CA 1
ATOM 8879 C C . GLU E 2 27 ? 258.491 308.836 474.243 1.00 265.49 27 GLU F C 1
ATOM 8880 O O . GLU E 2 27 ? 259.105 307.771 474.370 1.00 265.49 27 GLU F O 1
ATOM 8886 N N . LYS E 2 28 ? 257.931 309.215 473.091 1.00 261.03 28 LYS F N 1
ATOM 8887 C CA . LYS E 2 28 ? 258.069 308.394 471.891 1.00 261.03 28 LYS F CA 1
ATOM 8888 C C . LYS E 2 28 ? 259.531 308.247 471.486 1.00 261.03 28 LYS F C 1
ATOM 8889 O O . LYS E 2 28 ? 259.980 307.148 471.139 1.00 261.03 28 LYS F O 1
ATOM 8895 N N . ASN E 2 29 ? 260.290 309.342 471.525 1.00 260.56 29 ASN F N 1
ATOM 8896 C CA . ASN E 2 29 ? 261.717 309.342 471.204 1.00 260.56 29 ASN F CA 1
ATOM 8897 C C . ASN E 2 29 ? 262.472 309.849 472.424 1.00 260.56 29 ASN F C 1
ATOM 8898 O O . ASN E 2 29 ? 262.645 311.066 472.597 1.00 260.56 29 ASN F O 1
ATOM 8903 N N . PRO E 2 30 ? 262.930 308.955 473.300 1.00 261.45 30 PRO F N 1
ATOM 8904 C CA . PRO E 2 30 ? 263.583 309.402 474.537 1.00 261.45 30 PRO F CA 1
ATOM 8905 C C . PRO E 2 30 ? 264.855 310.190 474.259 1.00 261.45 30 PRO F C 1
ATOM 8906 O O . PRO E 2 30 ? 265.613 309.884 473.336 1.00 261.45 30 PRO F O 1
ATOM 8910 N N . VAL E 2 31 ? 265.080 311.216 475.076 1.00 261.71 31 VAL F N 1
ATOM 8911 C CA . VAL E 2 31 ? 266.288 312.030 475.024 1.00 261.71 31 VAL F CA 1
ATOM 8912 C C . VAL E 2 31 ? 266.911 312.039 476.414 1.00 261.71 31 VAL F C 1
ATOM 8913 O O . VAL E 2 31 ? 266.204 312.193 477.417 1.00 261.71 31 VAL F O 1
ATOM 8917 N N . ALA E 2 32 ? 268.224 311.842 476.475 1.00 265.50 32 ALA F N 1
ATOM 8918 C CA . ALA E 2 32 ? 268.940 311.717 477.734 1.00 265.50 32 ALA F CA 1
ATOM 8919 C C . ALA E 2 32 ? 269.949 312.846 477.884 1.00 265.50 32 ALA F C 1
ATOM 8920 O O . ALA E 2 32 ? 270.474 313.369 476.896 1.00 265.50 32 ALA F O 1
ATOM 8922 N N . THR E 2 33 ? 270.213 313.218 479.133 1.00 266.70 33 THR F N 1
ATOM 8923 C CA . THR E 2 33 ? 271.200 314.242 479.448 1.00 266.70 33 THR F CA 1
ATOM 8924 C C . THR E 2 33 ? 272.516 313.564 479.813 1.00 266.70 33 THR F C 1
ATOM 8925 O O . THR E 2 33 ? 272.564 312.746 480.738 1.00 266.70 33 THR F O 1
ATOM 8929 N N . VAL E 2 34 ? 273.577 313.905 479.087 1.00 265.47 34 VAL F N 1
ATOM 8930 C CA . VAL E 2 34 ? 274.887 313.299 479.279 1.00 265.47 34 VAL F CA 1
ATOM 8931 C C . VAL E 2 34 ? 275.870 314.381 479.707 1.00 265.47 34 VAL F C 1
ATOM 8932 O O . VAL E 2 34 ? 275.758 315.545 479.308 1.00 265.47 34 VAL F O 1
ATOM 8936 N N . ALA E 2 35 ? 276.828 313.989 480.551 1.00 264.03 35 ALA F N 1
ATOM 8937 C CA . ALA E 2 35 ? 277.814 314.943 481.049 1.00 264.03 35 ALA F CA 1
ATOM 8938 C C . ALA E 2 35 ? 278.682 315.491 479.922 1.00 264.03 35 ALA F C 1
ATOM 8939 O O . ALA E 2 35 ? 278.955 316.696 479.869 1.00 264.03 35 ALA F O 1
ATOM 8941 N N . SER E 2 36 ? 279.125 314.625 479.013 1.00 261.82 36 SER F N 1
ATOM 8942 C CA . SER E 2 36 ? 279.999 315.030 477.923 1.00 261.82 36 SER F CA 1
ATOM 8943 C C . SER E 2 36 ? 279.523 314.399 476.623 1.00 261.82 36 SER F C 1
ATOM 8944 O O . SER E 2 36 ? 278.889 313.340 476.624 1.00 261.82 36 SER F O 1
ATOM 8947 N N . LYS E 2 37 ? 279.837 315.066 475.510 1.00 257.56 37 LYS F N 1
ATOM 8948 C CA . LYS E 2 37 ? 279.464 314.540 474.201 1.00 257.56 37 LYS F CA 1
ATOM 8949 C C . LYS E 2 37 ? 280.162 313.215 473.919 1.00 257.56 37 LYS F C 1
ATOM 8950 O O . LYS E 2 37 ? 279.549 312.281 473.390 1.00 257.56 37 LYS F O 1
ATOM 8956 N N . GLY E 2 38 ? 281.443 313.115 474.266 1.00 252.43 38 GLY F N 1
ATOM 8957 C CA . GLY E 2 38 ? 282.168 311.883 474.041 1.00 252.43 38 GLY F CA 1
ATOM 8958 C C . GLY E 2 38 ? 282.477 311.657 472.568 1.00 252.43 38 GLY F C 1
ATOM 8959 O O . GLY E 2 38 ? 282.468 312.574 471.742 1.00 252.43 38 GLY F O 1
ATOM 8960 N N . ASP E 2 39 ? 282.753 310.396 472.248 1.00 242.85 39 ASP F N 1
ATOM 8961 C CA . ASP E 2 39 ? 283.073 309.983 470.889 1.00 242.85 39 ASP F CA 1
ATOM 8962 C C . ASP E 2 39 ? 281.844 309.581 470.086 1.00 242.85 39 ASP F C 1
ATOM 8963 O O . ASP E 2 39 ? 281.991 309.092 468.961 1.00 242.85 39 ASP F O 1
ATOM 8968 N N . LEU E 2 40 ? 280.646 309.763 470.635 1.00 241.17 40 LEU F N 1
ATOM 8969 C CA . LEU E 2 40 ? 279.429 309.381 469.934 1.00 241.17 40 LEU F CA 1
ATOM 8970 C C . LEU E 2 40 ? 279.246 310.216 468.671 1.00 241.17 40 LEU F C 1
ATOM 8971 O O . LEU E 2 40 ? 279.542 311.413 468.638 1.00 241.17 40 LEU F O 1
ATOM 8976 N N . ALA E 2 41 ? 278.752 309.563 467.620 1.00 237.35 41 ALA F N 1
ATOM 8977 C CA . ALA E 2 41 ? 278.514 310.205 466.337 1.00 237.35 41 ALA F CA 1
ATOM 8978 C C . ALA E 2 41 ? 277.190 309.703 465.777 1.00 237.35 41 ALA F C 1
ATOM 8979 O O . ALA E 2 41 ? 276.527 308.845 466.367 1.00 237.35 41 ALA F O 1
ATOM 8981 N N . LYS E 2 42 ? 276.805 310.248 464.626 1.00 235.79 42 LYS F N 1
ATOM 8982 C CA . LYS E 2 42 ? 275.545 309.873 463.999 1.00 235.79 42 LYS F CA 1
ATOM 8983 C C . LYS E 2 42 ? 275.586 308.427 463.520 1.00 235.79 42 LYS F C 1
ATOM 8984 O O . LYS E 2 42 ? 276.613 307.944 463.034 1.00 235.79 42 LYS F O 1
ATOM 8990 N N . GLY E 2 43 ? 274.456 307.736 463.658 1.00 229.64 43 GLY F N 1
ATOM 8991 C CA . GLY E 2 43 ? 274.327 306.374 463.175 1.00 229.64 43 GLY F CA 1
ATOM 8992 C C . GLY E 2 43 ? 275.225 305.374 463.873 1.00 229.64 43 GLY F C 1
ATOM 8993 O O . GLY E 2 43 ? 275.879 304.556 463.219 1.00 229.64 43 GLY F O 1
ATOM 8994 N N . ASP E 2 44 ? 275.268 305.429 465.201 1.00 223.67 44 ASP F N 1
ATOM 8995 C CA . ASP E 2 44 ? 276.078 304.524 466.003 1.00 223.67 44 ASP F CA 1
ATOM 8996 C C . ASP E 2 44 ? 275.180 303.644 466.860 1.00 223.67 44 ASP F C 1
ATOM 8997 O O . ASP E 2 44 ? 274.187 304.115 467.425 1.00 223.67 44 ASP F O 1
ATOM 9002 N N . TYR E 2 45 ? 275.533 302.365 466.952 1.00 214.02 45 TYR F N 1
ATOM 9003 C CA . TYR E 2 45 ? 274.808 301.421 467.790 1.00 214.02 45 TYR F CA 1
ATOM 9004 C C . TYR E 2 45 ? 275.248 301.568 469.240 1.00 214.02 45 TYR F C 1
ATOM 9005 O O . TYR E 2 45 ? 276.426 301.801 469.524 1.00 214.02 45 TYR F O 1
ATOM 9014 N N . VAL E 2 46 ? 274.290 301.440 470.155 1.00 224.61 46 VAL F N 1
ATOM 9015 C CA . VAL E 2 46 ? 274.524 301.645 471.578 1.00 224.61 46 VAL F CA 1
ATOM 9016 C C . VAL E 2 46 ? 273.936 300.478 472.360 1.00 224.61 46 VAL F C 1
ATOM 9017 O O . VAL E 2 46 ? 272.809 300.042 472.107 1.00 224.61 46 VAL F O 1
ATOM 9021 N N . ILE E 2 47 ? 274.710 299.971 473.318 1.00 229.73 47 ILE F N 1
ATOM 9022 C CA . ILE E 2 47 ? 274.264 298.918 474.221 1.00 229.73 47 ILE F CA 1
ATOM 9023 C C . ILE E 2 47 ? 274.377 299.428 475.652 1.00 229.73 47 ILE F C 1
ATOM 9024 O O . ILE E 2 47 ? 275.370 300.065 476.019 1.00 229.73 47 ILE F O 1
ATOM 9029 N N . VAL E 2 48 ? 273.344 299.175 476.446 1.00 240.31 48 VAL F N 1
ATOM 9030 C CA . VAL E 2 48 ? 273.335 299.561 477.852 1.00 240.31 48 VAL F CA 1
ATOM 9031 C C . VAL E 2 48 ? 273.794 298.376 478.688 1.00 240.31 48 VAL F C 1
ATOM 9032 O O . VAL E 2 48 ? 273.672 297.215 478.284 1.00 240.31 48 VAL F O 1
ATOM 9036 N N . THR E 2 49 ? 274.336 298.670 479.870 1.00 251.36 49 THR F N 1
ATOM 9037 C CA . THR E 2 49 ? 274.814 297.636 480.778 1.00 251.36 49 THR F CA 1
ATOM 9038 C C . THR E 2 49 ? 274.004 297.520 482.060 1.00 251.36 49 THR F C 1
ATOM 9039 O O . THR E 2 49 ? 273.802 296.405 482.543 1.00 251.36 49 THR F O 1
ATOM 9043 N N . GLN E 2 50 ? 273.533 298.634 482.617 1.00 257.00 50 GLN F N 1
ATOM 9044 C CA . GLN E 2 50 ? 272.718 298.613 483.824 1.00 257.00 50 GLN F CA 1
ATOM 9045 C C . GLN E 2 50 ? 272.032 299.962 483.973 1.00 257.00 50 GLN F C 1
ATOM 9046 O O . GLN E 2 50 ? 272.600 301.002 483.628 1.00 257.00 50 GLN F O 1
ATOM 9052 N N . SER E 2 51 ? 270.805 299.929 484.486 1.00 260.39 51 SER F N 1
ATOM 9053 C CA . SER E 2 51 ? 270.023 301.141 484.686 1.00 260.39 51 SER F CA 1
ATOM 9054 C C . SER E 2 51 ? 268.945 300.857 485.722 1.00 260.39 51 SER F C 1
ATOM 9055 O O . SER E 2 51 ? 268.661 299.703 486.052 1.00 260.39 51 SER F O 1
ATOM 9058 N N . THR E 2 52 ? 268.350 301.935 486.236 1.00 261.00 52 THR F N 1
ATOM 9059 C CA . THR E 2 52 ? 267.267 301.790 487.204 1.00 261.00 52 THR F CA 1
ATOM 9060 C C . THR E 2 52 ? 266.057 301.110 486.577 1.00 261.00 52 THR F C 1
ATOM 9061 O O . THR E 2 52 ? 265.382 300.302 487.226 1.00 261.00 52 THR F O 1
ATOM 9065 N N . TRP E 2 53 ? 265.768 301.423 485.316 1.00 259.13 53 TRP F N 1
ATOM 9066 C CA . TRP E 2 53 ? 264.641 300.823 484.615 1.00 259.13 53 TRP F CA 1
ATOM 9067 C C . TRP E 2 53 ? 264.986 299.388 484.235 1.00 259.13 53 TRP F C 1
ATOM 9068 O O . TRP E 2 53 ? 265.973 299.145 483.531 1.00 259.13 53 TRP F O 1
ATOM 9079 N N . ALA E 2 54 ? 264.173 298.438 484.700 1.00 252.22 54 ALA F N 1
ATOM 9080 C CA . ALA E 2 54 ? 264.454 297.027 484.463 1.00 252.22 54 ALA F CA 1
ATOM 9081 C C . ALA E 2 54 ? 264.105 296.590 483.045 1.00 252.22 54 ALA F C 1
ATOM 9082 O O . ALA E 2 54 ? 264.728 295.660 482.521 1.00 252.22 54 ALA F O 1
ATOM 9084 N N . LYS E 2 55 ? 263.118 297.230 482.416 1.00 249.43 55 LYS F N 1
ATOM 9085 C CA . LYS E 2 55 ? 262.661 296.774 481.106 1.00 249.43 55 LYS F CA 1
ATOM 9086 C C . LYS E 2 55 ? 263.718 296.995 480.030 1.00 249.43 55 LYS F C 1
ATOM 9087 O O . LYS E 2 55 ? 263.936 296.123 479.181 1.00 249.43 55 LYS F O 1
ATOM 9093 N N . MET E 2 56 ? 264.386 298.148 480.044 1.00 247.15 56 MET F N 1
ATOM 9094 C CA . MET E 2 56 ? 265.396 298.465 479.042 1.00 247.15 56 MET F CA 1
ATOM 9095 C C . MET E 2 56 ? 266.817 298.141 479.489 1.00 247.15 56 MET F C 1
ATOM 9096 O O . MET E 2 56 ? 267.752 298.835 479.078 1.00 247.15 56 MET F O 1
ATOM 9101 N N . VAL E 2 57 ? 267.004 297.113 480.317 1.00 238.04 57 VAL F N 1
ATOM 9102 C CA . VAL E 2 57 ? 268.352 296.649 480.617 1.00 238.04 57 VAL F CA 1
ATOM 9103 C C . VAL E 2 57 ? 268.808 295.692 479.522 1.00 238.04 57 VAL F C 1
ATOM 9104 O O . VAL E 2 57 ? 268.014 294.904 478.987 1.00 238.04 57 VAL F O 1
ATOM 9108 N N . SER E 2 58 ? 270.088 295.779 479.163 1.00 228.01 58 SER F N 1
ATOM 9109 C CA . SER E 2 58 ? 270.682 294.969 478.098 1.00 228.01 58 SER F CA 1
ATOM 9110 C C . SER E 2 58 ? 269.898 295.123 476.793 1.00 228.01 58 SER F C 1
ATOM 9111 O O . SER E 2 58 ? 269.406 294.157 476.207 1.00 228.01 58 SER F O 1
ATOM 9114 N N . ARG E 2 59 ? 269.788 296.373 476.346 1.00 222.46 59 ARG F N 1
ATOM 9115 C CA . ARG E 2 59 ? 269.014 296.723 475.164 1.00 222.46 59 ARG F CA 1
ATOM 9116 C C . ARG E 2 59 ? 269.895 297.486 474.185 1.00 222.46 59 ARG F C 1
ATOM 9117 O O . ARG E 2 59 ? 270.696 298.335 474.589 1.00 222.46 59 ARG F O 1
ATOM 9125 N N . VAL E 2 60 ? 269.745 297.180 472.899 1.00 218.00 60 VAL F N 1
ATOM 9126 C CA . VAL E 2 60 ? 270.543 297.801 471.848 1.00 218.00 60 VAL F CA 1
ATOM 9127 C C . VAL E 2 60 ? 269.781 298.995 471.286 1.00 218.00 60 VAL F C 1
ATOM 9128 O O . VAL E 2 60 ? 268.589 298.892 470.975 1.00 218.00 60 VAL F O 1
ATOM 9132 N N . LEU E 2 61 ? 270.466 300.131 471.162 1.00 225.30 61 LEU F N 1
ATOM 9133 C CA . LEU E 2 61 ? 269.857 301.374 470.715 1.00 225.30 61 LEU F CA 1
ATOM 9134 C C . LEU E 2 61 ? 270.615 301.956 469.528 1.00 225.30 61 LEU F C 1
ATOM 9135 O O . LEU E 2 61 ? 271.778 301.627 469.276 1.00 225.30 61 LEU F O 1
ATOM 9140 N N . ILE E 2 62 ? 269.924 302.831 468.800 1.00 227.67 62 ILE F N 1
ATOM 9141 C CA . ILE E 2 62 ? 270.503 303.648 467.739 1.00 227.67 62 ILE F CA 1
ATOM 9142 C C . ILE E 2 62 ? 270.389 305.111 468.141 1.00 227.67 62 ILE F C 1
ATOM 9143 O O . ILE E 2 62 ? 269.370 305.529 468.703 1.00 227.67 62 ILE F O 1
ATOM 9148 N N . VAL E 2 63 ? 271.449 305.878 467.889 1.00 234.94 63 VAL F N 1
ATOM 9149 C CA . VAL E 2 63 ? 271.392 307.311 468.138 1.00 234.94 63 VAL F CA 1
ATOM 9150 C C . VAL E 2 63 ? 270.634 307.993 467.005 1.00 234.94 63 VAL F C 1
ATOM 9151 O O . VAL E 2 63 ? 270.622 307.525 465.858 1.00 234.94 63 VAL F O 1
ATOM 9155 N N . THR E 2 64 ? 269.977 309.103 467.333 1.00 244.52 64 THR F N 1
ATOM 9156 C CA . THR E 2 64 ? 269.233 309.884 466.353 1.00 244.52 64 THR F CA 1
ATOM 9157 C C . THR E 2 64 ? 269.787 311.291 466.200 1.00 244.52 64 THR F C 1
ATOM 9158 O O . THR E 2 64 ? 269.944 311.773 465.072 1.00 244.52 64 THR F O 1
ATOM 9162 N N . ASP E 2 65 ? 270.095 311.964 467.307 1.00 252.00 65 ASP F N 1
ATOM 9163 C CA . ASP E 2 65 ? 270.677 313.298 467.283 1.00 252.00 65 ASP F CA 1
ATOM 9164 C C . ASP E 2 65 ? 271.876 313.341 468.218 1.00 252.00 65 ASP F C 1
ATOM 9165 O O . ASP E 2 65 ? 271.883 312.686 469.264 1.00 252.00 65 ASP F O 1
ATOM 9170 N N . ALA E 2 66 ? 272.888 314.117 467.836 1.00 257.68 66 ALA F N 1
ATOM 9171 C CA . ALA E 2 66 ? 274.120 314.244 468.602 1.00 257.68 66 ALA F CA 1
ATOM 9172 C C . ALA E 2 66 ? 274.252 315.670 469.116 1.00 257.68 66 ALA F C 1
ATOM 9173 O O . ALA E 2 66 ? 274.068 316.628 468.358 1.00 257.68 66 ALA F O 1
ATOM 9175 N N . GLN E 2 67 ? 274.568 315.805 470.402 1.00 261.99 67 GLN F N 1
ATOM 9176 C CA . GLN E 2 67 ? 274.742 317.110 471.020 1.00 261.99 67 GLN F CA 1
ATOM 9177 C C . GLN E 2 67 ? 275.689 316.957 472.202 1.00 261.99 67 GLN F C 1
ATOM 9178 O O . GLN E 2 67 ? 275.944 315.847 472.676 1.00 261.99 67 GLN F O 1
ATOM 9184 N N . GLU E 2 68 ? 276.220 318.092 472.666 1.00 263.08 68 GLU F N 1
ATOM 9185 C CA . GLU E 2 68 ? 277.224 318.066 473.725 1.00 263.08 68 GLU F CA 1
ATOM 9186 C C . GLU E 2 68 ? 276.673 317.454 475.007 1.00 263.08 68 GLU F C 1
ATOM 9187 O O . GLU E 2 68 ? 277.351 316.652 475.661 1.00 263.08 68 GLU F O 1
ATOM 9193 N N . THR E 2 69 ? 275.447 317.816 475.385 1.00 264.19 69 THR F N 1
ATOM 9194 C CA . THR E 2 69 ? 274.861 317.346 476.631 1.00 264.19 69 THR F CA 1
ATOM 9195 C C . THR E 2 69 ? 273.614 316.493 476.452 1.00 264.19 69 THR F C 1
ATOM 9196 O O . THR E 2 69 ? 273.181 315.860 477.421 1.00 264.19 69 THR F O 1
ATOM 9200 N N . SER E 2 70 ? 273.027 316.451 475.260 1.00 262.06 70 SER F N 1
ATOM 9201 C CA . SER E 2 70 ? 271.807 315.696 475.015 1.00 262.06 70 SER F CA 1
ATOM 9202 C C . SER E 2 70 ? 272.034 314.687 473.899 1.00 262.06 70 SER F C 1
ATOM 9203 O O . SER E 2 70 ? 272.677 314.993 472.891 1.00 262.06 70 SER F O 1
ATOM 9206 N N . ILE E 2 71 ? 271.506 313.480 474.089 1.00 258.16 71 ILE F N 1
ATOM 9207 C CA . ILE E 2 71 ? 271.570 312.425 473.087 1.00 258.16 71 ILE F CA 1
ATOM 9208 C C . ILE E 2 71 ? 270.161 311.907 472.838 1.00 258.16 71 ILE F C 1
ATOM 9209 O O . ILE E 2 71 ? 269.332 311.836 473.751 1.00 258.16 71 ILE F O 1
ATOM 9214 N N . THR E 2 72 ? 269.886 311.562 471.584 1.00 252.25 72 THR F N 1
ATOM 9215 C CA . THR E 2 72 ? 268.582 311.064 471.169 1.00 252.25 72 THR F CA 1
ATOM 9216 C C . THR E 2 72 ? 268.727 309.627 470.694 1.00 252.25 72 THR F C 1
ATOM 9217 O O . THR E 2 72 ? 269.609 309.324 469.884 1.00 252.25 72 THR F O 1
ATOM 9221 N N . LEU E 2 73 ? 267.864 308.748 471.196 1.00 245.76 73 LEU F N 1
ATOM 9222 C CA . LEU E 2 73 ? 267.905 307.332 470.869 1.00 245.76 73 LEU F CA 1
ATOM 9223 C C . LEU E 2 73 ? 266.557 306.876 470.330 1.00 245.76 73 LEU F C 1
ATOM 9224 O O . LEU E 2 73 ? 265.508 307.423 470.684 1.00 245.76 73 LEU F O 1
ATOM 9229 N N . ALA E 2 74 ? 266.597 305.864 469.465 1.00 237.00 74 ALA F N 1
ATOM 9230 C CA . ALA E 2 74 ? 265.401 305.289 468.870 1.00 237.00 74 ALA F CA 1
ATOM 9231 C C . ALA E 2 74 ? 265.452 303.773 468.985 1.00 237.00 74 ALA F C 1
ATOM 9232 O O . ALA E 2 74 ? 266.527 303.167 468.960 1.00 237.00 74 ALA F O 1
ATOM 9234 N N . GLY E 2 75 ? 264.276 303.164 469.117 1.00 238.94 75 GLY F N 1
ATOM 9235 C CA . GLY E 2 75 ? 264.185 301.720 469.198 1.00 238.94 75 GLY F CA 1
ATOM 9236 C C . GLY E 2 75 ? 263.304 301.229 470.328 1.00 238.94 75 GLY F C 1
ATOM 9237 O O . GLY E 2 75 ? 262.809 300.098 470.290 1.00 238.94 75 GLY F O 1
ATOM 9238 N N . ILE E 2 76 ? 263.102 302.068 471.341 1.00 248.10 76 ILE F N 1
ATOM 9239 C CA . ILE E 2 76 ? 262.277 301.731 472.494 1.00 248.10 76 ILE F CA 1
ATOM 9240 C C . ILE E 2 76 ? 261.263 302.847 472.703 1.00 248.10 76 ILE F C 1
ATOM 9241 O O . ILE E 2 76 ? 261.615 304.031 472.647 1.00 248.10 76 ILE F O 1
ATOM 9246 N N . ASP E 2 77 ? 260.007 302.471 472.925 1.00 257.49 77 ASP F N 1
ATOM 9247 C CA . ASP E 2 77 ? 258.940 303.434 473.158 1.00 257.49 77 ASP F CA 1
ATOM 9248 C C . ASP E 2 77 ? 258.735 303.621 474.655 1.00 257.49 77 ASP F C 1
ATOM 9249 O O . ASP E 2 77 ? 258.542 302.647 475.389 1.00 257.49 77 ASP F O 1
ATOM 9254 N N . THR E 2 78 ? 258.776 304.876 475.102 1.00 265.87 78 THR F N 1
ATOM 9255 C CA . THR E 2 78 ? 258.598 305.217 476.508 1.00 265.87 78 THR F CA 1
ATOM 9256 C C . THR E 2 78 ? 257.387 306.123 476.710 1.00 265.87 78 THR F C 1
ATOM 9257 O O . THR E 2 78 ? 257.394 306.997 477.578 1.00 265.87 78 THR F O 1
ATOM 9261 N N . SER E 2 79 ? 256.342 305.926 475.904 1.00 270.78 79 SER F N 1
ATOM 9262 C CA . SER E 2 79 ? 255.128 306.723 476.057 1.00 270.78 79 SER F CA 1
ATOM 9263 C C . SER E 2 79 ? 254.450 306.449 477.393 1.00 270.78 79 SER F C 1
ATOM 9264 O O . SER E 2 79 ? 253.961 307.376 478.049 1.00 270.78 79 SER F O 1
ATOM 9267 N N . ASP E 2 80 ? 254.407 305.186 477.810 1.00 274.35 80 ASP F N 1
ATOM 9268 C CA . ASP E 2 80 ? 253.790 304.838 479.082 1.00 274.35 80 ASP F CA 1
ATOM 9269 C C . ASP E 2 80 ? 254.624 305.380 480.237 1.00 274.35 80 ASP F C 1
ATOM 9270 O O . ASP E 2 80 ? 255.856 305.414 480.173 1.00 274.35 80 ASP F O 1
ATOM 9275 N N . THR E 2 81 ? 253.943 305.806 481.300 1.00 275.72 81 THR F N 1
ATOM 9276 C CA . THR E 2 81 ? 254.604 306.387 482.462 1.00 275.72 81 THR F CA 1
ATOM 9277 C C . THR E 2 81 ? 254.433 305.583 483.741 1.00 275.72 81 THR F C 1
ATOM 9278 O O . THR E 2 81 ? 255.255 305.720 484.649 1.00 275.72 81 THR F O 1
ATOM 9282 N N . LEU E 2 82 ? 253.392 304.751 483.842 1.00 273.65 82 LEU F N 1
ATOM 9283 C CA . LEU E 2 82 ? 253.203 303.963 485.057 1.00 273.65 82 LEU F CA 1
ATOM 9284 C C . LEU E 2 82 ? 254.261 302.873 485.178 1.00 273.65 82 LEU F C 1
ATOM 9285 O O . LEU E 2 82 ? 254.725 302.571 486.283 1.00 273.65 82 LEU F O 1
ATOM 9290 N N . VAL E 2 83 ? 254.654 302.272 484.054 1.00 272.13 83 VAL F N 1
ATOM 9291 C CA . VAL E 2 83 ? 255.695 301.251 484.069 1.00 272.13 83 VAL F CA 1
ATOM 9292 C C . VAL E 2 83 ? 257.089 301.862 483.966 1.00 272.13 83 VAL F C 1
ATOM 9293 O O . VAL E 2 83 ? 258.081 301.182 484.266 1.00 272.13 83 VAL F O 1
ATOM 9297 N N . PHE E 2 84 ? 257.191 303.140 483.589 1.00 269.53 84 PHE F N 1
ATOM 9298 C CA . PHE E 2 84 ? 258.466 303.831 483.402 1.00 269.53 84 PHE F CA 1
ATOM 9299 C C . PHE E 2 84 ? 258.493 305.032 484.340 1.00 269.53 84 PHE F C 1
ATOM 9300 O O . PHE E 2 84 ? 258.236 306.169 483.916 1.00 269.53 84 PHE F O 1
ATOM 9308 N N . PRO E 2 85 ? 258.788 304.819 485.623 1.00 271.54 85 PRO F N 1
ATOM 9309 C CA . PRO E 2 85 ? 258.856 305.948 486.558 1.00 271.54 85 PRO F CA 1
ATOM 9310 C C . PRO E 2 85 ? 259.974 306.909 486.186 1.00 271.54 85 PRO F C 1
ATOM 9311 O O . PRO E 2 85 ? 261.023 306.511 485.674 1.00 271.54 85 PRO F O 1
ATOM 9315 N N . ALA E 2 86 ? 259.740 308.190 486.457 1.00 274.21 86 ALA F N 1
ATOM 9316 C CA . ALA E 2 86 ? 260.715 309.220 486.134 1.00 274.21 86 ALA F CA 1
ATOM 9317 C C . ALA E 2 86 ? 261.893 309.160 487.107 1.00 274.21 86 ALA F C 1
ATOM 9318 O O . ALA E 2 86 ? 261.950 308.326 488.016 1.00 274.21 86 ALA F O 1
ATOM 9320 N N . GLY E 2 87 ? 262.845 310.066 486.911 1.00 275.93 87 GLY F N 1
ATOM 9321 C CA . GLY E 2 87 ? 264.021 310.118 487.762 1.00 275.93 87 GLY F CA 1
ATOM 9322 C C . GLY E 2 87 ? 264.932 308.916 487.646 1.00 275.93 87 GLY F C 1
ATOM 9323 O O . GLY E 2 87 ? 265.410 308.404 488.667 1.00 275.93 87 GLY F O 1
ATOM 9324 N N . GLY E 2 88 ? 265.186 308.449 486.426 1.00 270.41 88 GLY F N 1
ATOM 9325 C CA . GLY E 2 88 ? 266.058 307.314 486.188 1.00 270.41 88 GLY F CA 1
ATOM 9326 C C . GLY E 2 88 ? 267.343 307.748 485.510 1.00 270.41 88 GLY F C 1
ATOM 9327 O O . GLY E 2 88 ? 267.374 308.749 484.790 1.00 270.41 88 GLY F O 1
ATOM 9328 N N . THR E 2 89 ? 268.409 306.986 485.742 1.00 268.13 89 THR F N 1
ATOM 9329 C CA . THR E 2 89 ? 269.719 307.262 485.171 1.00 268.13 89 THR F CA 1
ATOM 9330 C C . THR E 2 89 ? 270.125 306.120 484.250 1.00 268.13 89 THR F C 1
ATOM 9331 O O . THR E 2 89 ? 269.773 304.960 484.489 1.00 268.13 89 THR F O 1
ATOM 9335 N N . MET E 2 90 ? 270.856 306.454 483.191 1.00 265.28 90 MET F N 1
ATOM 9336 C CA . MET E 2 90 ? 271.271 305.486 482.189 1.00 265.28 90 MET F CA 1
ATOM 9337 C C . MET E 2 90 ? 272.781 305.287 482.226 1.00 265.28 90 MET F C 1
ATOM 9338 O O . MET E 2 90 ? 273.544 306.219 482.495 1.00 265.28 90 MET F O 1
ATOM 9343 N N . SER E 2 91 ? 273.201 304.054 481.951 1.00 256.72 91 SER F N 1
ATOM 9344 C CA . SER E 2 91 ? 274.616 303.703 481.858 1.00 256.72 91 SER F CA 1
ATOM 9345 C C . SER E 2 91 ? 274.781 302.786 480.655 1.00 256.72 91 SER F C 1
ATOM 9346 O O . SER E 2 91 ? 274.351 301.628 480.691 1.00 256.72 91 SER F O 1
ATOM 9349 N N . PHE E 2 92 ? 275.399 303.299 479.595 1.00 248.44 92 PHE F N 1
ATOM 9350 C CA . PHE E 2 92 ? 275.519 302.582 478.336 1.00 248.44 92 PHE F CA 1
ATOM 9351 C C . PHE E 2 92 ? 276.972 302.547 477.884 1.00 248.44 92 PHE F C 1
ATOM 9352 O O . PHE E 2 92 ? 277.796 303.369 478.294 1.00 248.44 92 PHE F O 1
ATOM 9360 N N . ALA E 2 93 ? 277.273 301.574 477.029 1.00 237.24 93 ALA F N 1
ATOM 9361 C CA . ALA E 2 93 ? 278.607 301.377 476.489 1.00 237.24 93 ALA F CA 1
ATOM 9362 C C . ALA E 2 93 ? 278.670 301.877 475.047 1.00 237.24 93 ALA F C 1
ATOM 9363 O O . ALA E 2 93 ? 277.716 302.446 474.512 1.00 237.24 93 ALA F O 1
ATOM 9365 N N . LYS E 2 94 ? 279.819 301.657 474.412 1.00 228.54 94 LYS F N 1
ATOM 9366 C CA . LYS E 2 94 ? 280.083 302.136 473.061 1.00 228.54 94 LYS F CA 1
ATOM 9367 C C . LYS E 2 94 ? 280.627 300.987 472.227 1.00 228.54 94 LYS F C 1
ATOM 9368 O O . LYS E 2 94 ? 281.680 300.430 472.552 1.00 228.54 94 LYS F O 1
ATOM 9374 N N . ILE E 2 95 ? 279.918 300.635 471.159 1.00 219.93 95 ILE F N 1
ATOM 9375 C CA . ILE E 2 95 ? 280.382 299.596 470.245 1.00 219.93 95 ILE F CA 1
ATOM 9376 C C . ILE E 2 95 ? 281.406 300.197 469.293 1.00 219.93 95 ILE F C 1
ATOM 9377 O O . ILE E 2 95 ? 281.152 301.225 468.654 1.00 219.93 95 ILE F O 1
ATOM 9382 N N . THR E 2 96 ? 282.569 299.556 469.197 1.00 214.64 96 THR F N 1
ATOM 9383 C CA . THR E 2 96 ? 283.672 300.046 468.379 1.00 214.64 96 THR F CA 1
ATOM 9384 C C . THR E 2 96 ? 283.949 299.196 467.151 1.00 214.64 96 THR F C 1
ATOM 9385 O O . THR E 2 96 ? 284.360 299.732 466.120 1.00 214.64 96 THR F O 1
ATOM 9389 N N . GLY E 2 97 ? 283.737 297.881 467.227 1.00 203.82 97 GLY F N 1
ATOM 9390 C CA . GLY E 2 97 ? 284.070 297.000 466.133 1.00 203.82 97 GLY F CA 1
ATOM 9391 C C . GLY E 2 97 ? 282.896 296.126 465.733 1.00 203.82 97 GLY F C 1
ATOM 9392 O O . GLY E 2 97 ? 281.980 295.870 466.515 1.00 203.82 97 GLY F O 1
ATOM 9393 N N . TRP E 2 98 ? 282.945 295.671 464.483 1.00 192.41 98 TRP F N 1
ATOM 9394 C CA . TRP E 2 98 ? 281.935 294.784 463.923 1.00 192.41 98 TRP F CA 1
ATOM 9395 C C . TRP E 2 98 ? 282.631 293.708 463.106 1.00 192.41 98 TRP F C 1
ATOM 9396 O O . TRP E 2 98 ? 283.537 294.011 462.324 1.00 192.41 98 TRP F O 1
ATOM 9407 N N . THR E 2 99 ? 282.210 292.458 463.285 1.00 187.12 99 THR F N 1
ATOM 9408 C CA . THR E 2 99 ? 282.770 291.329 462.555 1.00 187.12 99 THR F CA 1
ATOM 9409 C C . THR E 2 99 ? 281.640 290.528 461.926 1.00 187.12 99 THR F C 1
ATOM 9410 O O . THR E 2 99 ? 280.529 290.483 462.461 1.00 187.12 99 THR F O 1
ATOM 9414 N N . GLU E 2 100 ? 281.931 289.893 460.794 1.00 180.34 100 GLU F N 1
ATOM 9415 C CA . GLU E 2 100 ? 280.929 289.179 460.014 1.00 180.34 100 GLU F CA 1
ATOM 9416 C C . GLU E 2 100 ? 281.091 287.674 460.191 1.00 180.34 100 GLU F C 1
ATOM 9417 O O . GLU E 2 100 ? 282.209 287.150 460.133 1.00 180.34 100 GLU F O 1
ATOM 9423 N N . ILE E 2 101 ? 279.980 286.994 460.444 1.00 175.16 101 ILE F N 1
ATOM 9424 C CA . ILE E 2 101 ? 279.988 285.528 460.519 1.00 175.16 101 ILE F CA 1
ATOM 9425 C C . ILE E 2 101 ? 280.151 284.957 459.116 1.00 175.16 101 ILE F C 1
ATOM 9426 O O . ILE E 2 101 ? 279.535 285.475 458.167 1.00 175.16 101 ILE F O 1
ATOM 9431 N N . PRO E 2 102 ? 280.956 283.902 458.927 1.00 172.10 102 PRO F N 1
ATOM 9432 C CA . PRO E 2 102 ? 281.197 283.380 457.574 1.00 172.10 102 PRO F CA 1
ATOM 9433 C C . PRO E 2 102 ? 279.968 282.747 456.943 1.00 172.10 102 PRO F C 1
ATOM 9434 O O . PRO E 2 102 ? 278.866 282.816 457.497 1.00 172.10 102 PRO F O 1
ATOM 9438 N N . CYS E 2 103 ? 280.159 282.149 455.766 1.00 168.02 103 CYS F N 1
ATOM 9439 C CA . CYS E 2 103 ? 279.110 281.464 455.021 1.00 168.02 103 CYS F CA 1
ATOM 9440 C C . CYS E 2 103 ? 278.251 280.598 455.930 1.00 168.02 103 CYS F C 1
ATOM 9441 O O . CYS E 2 103 ? 278.739 279.649 456.551 1.00 168.02 103 CYS F O 1
ATOM 9444 N N . VAL E 2 104 ? 276.964 280.928 456.005 1.00 159.26 104 VAL F N 1
ATOM 9445 C CA . VAL E 2 104 ? 276.022 280.272 456.903 1.00 159.26 104 VAL F CA 1
ATOM 9446 C C . VAL E 2 104 ? 275.109 279.375 456.078 1.00 159.26 104 VAL F C 1
ATOM 9447 O O . VAL E 2 104 ? 274.599 279.788 455.029 1.00 159.26 104 VAL F O 1
ATOM 9451 N N . GLN E 2 105 ? 274.934 278.134 456.534 1.00 156.45 105 GLN F N 1
ATOM 9452 C CA . GLN E 2 105 ? 274.089 277.187 455.814 1.00 156.45 105 GLN F CA 1
ATOM 9453 C C . GLN E 2 105 ? 272.621 277.369 456.181 1.00 156.45 105 GLN F C 1
ATOM 9454 O O . GLN E 2 105 ? 271.785 277.665 455.320 1.00 156.45 105 GLN F O 1
ATOM 9460 N N . GLU E 2 106 ? 272.290 277.196 457.458 1.00 165.24 106 GLU F N 1
ATOM 9461 C CA . GLU E 2 106 ? 270.919 277.326 457.926 1.00 165.24 106 GLU F CA 1
ATOM 9462 C C . GLU E 2 106 ? 270.917 277.958 459.310 1.00 165.24 106 GLU F C 1
ATOM 9463 O O . GLU E 2 106 ? 271.906 277.902 460.045 1.00 165.24 106 GLU F O 1
ATOM 9469 N N . ILE E 2 107 ? 269.785 278.565 459.657 1.00 167.42 107 ILE F N 1
ATOM 9470 C CA . ILE E 2 107 ? 269.588 279.183 460.961 1.00 167.42 107 ILE F CA 1
ATOM 9471 C C . ILE E 2 107 ? 268.287 278.660 461.551 1.00 167.42 107 ILE F C 1
ATOM 9472 O O . ILE E 2 107 ? 267.390 278.212 460.830 1.00 167.42 107 ILE F O 1
ATOM 9477 N N . GLY E 2 108 ? 268.191 278.712 462.880 1.00 180.45 108 GLY F N 1
ATOM 9478 C CA . GLY E 2 108 ? 267.011 278.225 463.565 1.00 180.45 108 GLY F CA 1
ATOM 9479 C C . GLY E 2 108 ? 266.873 278.856 464.932 1.00 180.45 108 GLY F C 1
ATOM 9480 O O . GLY E 2 108 ? 267.821 279.424 465.481 1.00 180.45 108 GLY F O 1
ATOM 9481 N N . GLN E 2 109 ? 265.666 278.747 465.481 1.00 193.29 109 GLN F N 1
ATOM 9482 C CA . GLN E 2 109 ? 265.357 279.298 466.791 1.00 193.29 109 GLN F CA 1
ATOM 9483 C C . GLN E 2 109 ? 264.472 278.322 467.553 1.00 193.29 109 GLN F C 1
ATOM 9484 O O . GLN E 2 109 ? 263.725 277.538 466.964 1.00 193.29 109 GLN F O 1
ATOM 9490 N N . ASP E 2 110 ? 264.565 278.386 468.879 1.00 200.86 110 ASP F N 1
ATOM 9491 C CA . ASP E 2 110 ? 263.788 277.530 469.762 1.00 200.86 110 ASP F CA 1
ATOM 9492 C C . ASP E 2 110 ? 263.186 278.375 470.874 1.00 200.86 110 ASP F C 1
ATOM 9493 O O . ASP E 2 110 ? 263.710 279.436 471.222 1.00 200.86 110 ASP F O 1
ATOM 9498 N N . GLY E 2 111 ? 262.080 277.893 471.426 1.00 208.95 111 GLY F N 1
ATOM 9499 C CA . GLY E 2 111 ? 261.407 278.578 472.511 1.00 208.95 111 GLY F CA 1
ATOM 9500 C C . GLY E 2 111 ? 260.272 279.458 472.029 1.00 208.95 111 GLY F C 1
ATOM 9501 O O . GLY E 2 111 ? 259.857 279.433 470.867 1.00 208.95 111 GLY F O 1
ATOM 9502 N N . GLY E 2 112 ? 259.762 280.259 472.965 1.00 209.73 112 GLY F N 1
ATOM 9503 C CA . GLY E 2 112 ? 258.657 281.150 472.697 1.00 209.73 112 GLY F CA 1
ATOM 9504 C C . GLY E 2 112 ? 257.284 280.551 472.906 1.00 209.73 112 GLY F C 1
ATOM 9505 O O . GLY E 2 112 ? 256.285 281.265 472.749 1.00 209.73 112 GLY F O 1
ATOM 9506 N N . GLU E 2 113 ? 257.198 279.269 473.253 1.00 214.78 113 GLU F N 1
ATOM 9507 C CA . GLU E 2 113 ? 255.910 278.620 473.476 1.00 214.78 113 GLU F CA 1
ATOM 9508 C C . GLU E 2 113 ? 255.373 279.023 474.843 1.00 214.78 113 GLU F C 1
ATOM 9509 O O . GLU E 2 113 ? 255.919 278.624 475.877 1.00 214.78 113 GLU F O 1
ATOM 9515 N N . GLN E 2 114 ? 254.304 279.813 474.853 1.00 217.91 114 GLN F N 1
ATOM 9516 C CA . GLN E 2 114 ? 253.717 280.292 476.097 1.00 217.91 114 GLN F CA 1
ATOM 9517 C C . GLN E 2 114 ? 252.803 279.222 476.683 1.00 217.91 114 GLN F C 1
ATOM 9518 O O . GLN E 2 114 ? 251.789 278.863 476.075 1.00 217.91 114 GLN F O 1
ATOM 9524 N N . GLN E 2 115 ? 253.161 278.715 477.859 1.00 223.90 115 GLN F N 1
ATOM 9525 C CA . GLN E 2 115 ? 252.311 277.764 478.553 1.00 223.90 115 GLN F CA 1
ATOM 9526 C C . GLN E 2 115 ? 251.164 278.492 479.249 1.00 223.90 115 GLN F C 1
ATOM 9527 O O . GLN E 2 115 ? 251.214 279.701 479.492 1.00 223.90 115 GLN F O 1
ATOM 9533 N N . TYR E 2 116 ? 250.118 277.735 479.570 1.00 223.72 116 TYR F N 1
ATOM 9534 C CA . TYR E 2 116 ? 248.919 278.285 480.183 1.00 223.72 116 TYR F CA 1
ATOM 9535 C C . TYR E 2 116 ? 248.647 277.585 481.505 1.00 223.72 116 TYR F C 1
ATOM 9536 O O . TYR E 2 116 ? 248.782 276.362 481.610 1.00 223.72 116 TYR F O 1
ATOM 9545 N N . TYR E 2 117 ? 248.261 278.367 482.509 1.00 232.35 117 TYR F N 1
ATOM 9546 C CA . TYR E 2 117 ? 247.919 277.837 483.823 1.00 232.35 117 TYR F CA 1
ATOM 9547 C C . TYR E 2 117 ? 246.446 277.446 483.830 1.00 232.35 117 TYR F C 1
ATOM 9548 O O . TYR E 2 117 ? 245.574 278.290 483.596 1.00 232.35 117 TYR F O 1
ATOM 9557 N N . THR E 2 118 ? 246.173 276.174 484.102 1.00 238.30 118 THR F N 1
ATOM 9558 C CA . THR E 2 118 ? 244.821 275.636 484.063 1.00 238.30 118 THR F CA 1
ATOM 9559 C C . THR E 2 118 ? 244.269 275.521 485.478 1.00 238.30 118 THR F C 1
ATOM 9560 O O . THR E 2 118 ? 244.945 275.006 486.374 1.00 238.30 118 THR F O 1
ATOM 9564 N N . TYR E 2 119 ? 243.044 276.004 485.671 1.00 243.63 119 TYR F N 1
ATOM 9565 C CA . TYR E 2 119 ? 242.364 275.937 486.956 1.00 243.63 119 TYR F CA 1
ATOM 9566 C C . TYR E 2 119 ? 240.961 275.385 486.754 1.00 243.63 119 TYR F C 1
ATOM 9567 O O . TYR E 2 119 ? 240.279 275.737 485.787 1.00 243.63 119 TYR F O 1
ATOM 9576 N N . GLN E 2 120 ? 240.537 274.517 487.668 1.00 258.35 120 GLN F N 1
ATOM 9577 C CA . GLN E 2 120 ? 239.207 273.925 487.641 1.00 258.35 120 GLN F CA 1
ATOM 9578 C C . GLN E 2 120 ? 238.469 274.301 488.917 1.00 258.35 120 GLN F C 1
ATOM 9579 O O . GLN E 2 120 ? 239.009 274.149 490.018 1.00 258.35 120 GLN F O 1
ATOM 9585 N N . CYS E 2 121 ? 237.241 274.790 488.767 1.00 273.56 121 CYS F N 1
ATOM 9586 C CA . CYS E 2 121 ? 236.412 275.203 489.890 1.00 273.56 121 CYS F CA 1
ATOM 9587 C C . CYS E 2 121 ? 235.112 274.412 489.886 1.00 273.56 121 CYS F C 1
ATOM 9588 O O . CYS E 2 121 ? 234.562 274.108 488.823 1.00 273.56 121 CYS F O 1
ATOM 9591 N N . LEU E 2 122 ? 234.629 274.075 491.084 1.00 277.47 122 LEU F N 1
ATOM 9592 C CA . LEU E 2 122 ? 233.386 273.319 491.196 1.00 277.47 122 LEU F CA 1
ATOM 9593 C C . LEU E 2 122 ? 232.176 274.162 490.810 1.00 277.47 122 LEU F C 1
ATOM 9594 O O . LEU E 2 122 ? 231.140 273.612 490.417 1.00 277.47 122 LEU F O 1
ATOM 9599 N N . SER E 2 123 ? 232.286 275.490 490.914 1.00 278.86 123 SER F N 1
ATOM 9600 C CA . SER E 2 123 ? 231.147 276.357 490.625 1.00 278.86 123 SER F CA 1
ATOM 9601 C C . SER E 2 123 ? 230.713 276.246 489.168 1.00 278.86 123 SER F C 1
ATOM 9602 O O . SER E 2 123 ? 229.513 276.193 488.874 1.00 278.86 123 SER F O 1
ATOM 9605 N N . ASP E 2 124 ? 231.668 276.211 488.246 1.00 272.42 124 ASP F N 1
ATOM 9606 C CA . ASP E 2 124 ? 231.385 276.114 486.822 1.00 272.42 124 ASP F CA 1
ATOM 9607 C C . ASP E 2 124 ? 231.780 274.739 486.298 1.00 272.42 124 ASP F C 1
ATOM 9608 O O . ASP E 2 124 ? 232.518 273.987 486.938 1.00 272.42 124 ASP F O 1
ATOM 9613 N N . ASP E 2 125 ? 231.270 274.416 485.110 1.00 261.86 125 ASP F N 1
ATOM 9614 C CA . ASP E 2 125 ? 231.545 273.138 484.465 1.00 261.86 125 ASP F CA 1
ATOM 9615 C C . ASP E 2 125 ? 232.676 273.229 483.447 1.00 261.86 125 ASP F C 1
ATOM 9616 O O . ASP E 2 125 ? 233.568 272.376 483.435 1.00 261.86 125 ASP F O 1
ATOM 9621 N N . LYS E 2 126 ? 232.655 274.247 482.591 1.00 249.09 126 LYS F N 1
ATOM 9622 C CA . LYS E 2 126 ? 233.692 274.400 481.581 1.00 249.09 126 LYS F CA 1
ATOM 9623 C C . LYS E 2 126 ? 235.030 274.731 482.231 1.00 249.09 126 LYS F C 1
ATOM 9624 O O . LYS E 2 126 ? 235.114 275.577 483.126 1.00 249.09 126 LYS F O 1
ATOM 9630 N N . GLU E 2 127 ? 236.082 274.056 481.773 1.00 240.17 127 GLU F N 1
ATOM 9631 C CA . GLU E 2 127 ? 237.418 274.282 482.303 1.00 240.17 127 GLU F CA 1
ATOM 9632 C C . GLU E 2 127 ? 238.064 275.462 481.585 1.00 240.17 127 GLU F C 1
ATOM 9633 O O . GLU E 2 127 ? 238.007 275.559 480.355 1.00 240.17 127 GLU F O 1
ATOM 9639 N N . GLN E 2 128 ? 238.676 276.357 482.357 1.00 231.98 128 GLN F N 1
ATOM 9640 C CA . GLN E 2 128 ? 239.272 277.573 481.825 1.00 231.98 128 GLN F CA 1
ATOM 9641 C C . GLN E 2 128 ? 240.720 277.683 482.280 1.00 231.98 128 GLN F C 1
ATOM 9642 O O . GLN E 2 128 ? 241.074 277.270 483.388 1.00 231.98 128 GLN F O 1
ATOM 9648 N N . GLN E 2 129 ? 241.555 278.244 481.408 1.00 230.17 129 GLN F N 1
ATOM 9649 C CA . GLN E 2 129 ? 242.966 278.464 481.685 1.00 230.17 129 GLN F CA 1
ATOM 9650 C C . GLN E 2 129 ? 243.302 279.935 481.477 1.00 230.17 129 GLN F C 1
ATOM 9651 O O . GLN E 2 129 ? 242.531 280.697 480.889 1.00 230.17 129 GLN F O 1
ATOM 9657 N N . ILE E 2 130 ? 244.473 280.329 481.968 1.00 229.26 130 ILE F N 1
ATOM 9658 C CA . ILE E 2 130 ? 244.952 281.704 481.834 1.00 229.26 130 ILE F CA 1
ATOM 9659 C C . ILE E 2 130 ? 246.365 281.690 481.263 1.00 229.26 130 ILE F C 1
ATOM 9660 O O . ILE E 2 130 ? 247.110 280.722 481.477 1.00 229.26 130 ILE F O 1
ATOM 9665 N N . PRO E 2 131 ? 246.773 282.723 480.530 1.00 223.76 131 PRO F N 1
ATOM 9666 C CA . PRO E 2 131 ? 248.151 282.776 480.033 1.00 223.76 131 PRO F CA 1
ATOM 9667 C C . PRO E 2 131 ? 249.142 283.030 481.159 1.00 223.76 131 PRO F C 1
ATOM 9668 O O . PRO E 2 131 ? 248.806 283.562 482.219 1.00 223.76 131 PRO F O 1
ATOM 9672 N N . THR E 2 132 ? 250.387 282.634 480.910 1.00 224.83 132 THR F N 1
ATOM 9673 C CA . THR E 2 132 ? 251.466 282.788 481.878 1.00 224.83 132 THR F CA 1
ATOM 9674 C C . THR E 2 132 ? 252.696 283.312 481.146 1.00 224.83 132 THR F C 1
ATOM 9675 O O . THR E 2 132 ? 252.620 283.752 479.994 1.00 224.83 132 THR F O 1
ATOM 9679 N N . PHE E 2 133 ? 253.837 283.277 481.829 1.00 225.41 133 PHE F N 1
ATOM 9680 C CA . PHE E 2 133 ? 255.087 283.727 481.239 1.00 225.41 133 PHE F CA 1
ATOM 9681 C C . PHE E 2 133 ? 255.524 282.788 480.116 1.00 225.41 133 PHE F C 1
ATOM 9682 O O . PHE E 2 133 ? 255.231 281.589 480.119 1.00 225.41 133 PHE F O 1
ATOM 9690 N N . LYS E 2 134 ? 256.233 283.354 479.146 1.00 214.95 134 LYS F N 1
ATOM 9691 C CA . LYS E 2 134 ? 256.719 282.596 478.004 1.00 214.95 134 LYS F CA 1
ATOM 9692 C C . LYS E 2 134 ? 258.022 281.881 478.346 1.00 214.95 134 LYS F C 1
ATOM 9693 O O . LYS E 2 134 ? 258.719 282.223 479.304 1.00 214.95 134 LYS F O 1
ATOM 9699 N N . SER E 2 135 ? 258.342 280.872 477.541 1.00 214.96 135 SER F N 1
ATOM 9700 C CA . SER E 2 135 ? 259.566 280.110 477.725 1.00 214.96 135 SER F CA 1
ATOM 9701 C C . SER E 2 135 ? 260.768 280.897 477.208 1.00 214.96 135 SER F C 1
ATOM 9702 O O . SER E 2 135 ? 260.637 281.904 476.507 1.00 214.96 135 SER F O 1
ATOM 9705 N N . ALA E 2 136 ? 261.957 280.421 477.566 1.00 211.79 136 ALA F N 1
ATOM 9706 C CA . ALA E 2 136 ? 263.185 281.067 477.133 1.00 211.79 136 ALA F CA 1
ATOM 9707 C C . ALA E 2 136 ? 263.386 280.886 475.632 1.00 211.79 136 ALA F C 1
ATOM 9708 O O . ALA E 2 136 ? 262.813 279.993 475.001 1.00 211.79 136 ALA F O 1
ATOM 9710 N N . ILE E 2 137 ? 264.219 281.750 475.059 1.00 204.95 137 ILE F N 1
ATOM 9711 C CA . ILE E 2 137 ? 264.482 281.767 473.625 1.00 204.95 137 ILE F CA 1
ATOM 9712 C C . ILE E 2 137 ? 265.877 281.207 473.389 1.00 204.95 137 ILE F C 1
ATOM 9713 O O . ILE E 2 137 ? 266.862 281.719 473.936 1.00 204.95 137 ILE F O 1
ATOM 9718 N N . SER E 2 138 ? 265.960 280.158 472.575 1.00 199.99 138 SER F N 1
ATOM 9719 C CA . SER E 2 138 ? 267.224 279.542 472.196 1.00 199.99 138 SER F CA 1
ATOM 9720 C C . SER E 2 138 ? 267.410 279.685 470.693 1.00 199.99 138 SER F C 1
ATOM 9721 O O . SER E 2 138 ? 266.519 279.323 469.917 1.00 199.99 138 SER F O 1
ATOM 9724 N N . LEU E 2 139 ? 268.561 280.212 470.287 1.00 192.18 139 LEU F N 1
ATOM 9725 C CA . LEU E 2 139 ? 268.857 280.473 468.887 1.00 192.18 139 LEU F CA 1
ATOM 9726 C C . LEU E 2 139 ? 270.133 279.742 468.490 1.00 192.18 139 LEU F C 1
ATOM 9727 O O . LEU E 2 139 ? 271.118 279.747 469.234 1.00 192.18 139 LEU F O 1
ATOM 9732 N N . THR E 2 140 ? 270.109 279.116 467.315 1.00 185.89 140 THR F N 1
ATOM 9733 C CA . THR E 2 140 ? 271.211 278.294 466.835 1.00 185.89 140 THR F CA 1
ATOM 9734 C C . THR E 2 140 ? 271.664 278.761 465.458 1.00 185.89 140 THR F C 1
ATOM 9735 O O . THR E 2 140 ? 270.838 279.089 464.600 1.00 185.89 140 THR F O 1
ATOM 9739 N N . TYR E 2 141 ? 272.979 278.780 465.255 1.00 180.51 141 TYR F N 1
ATOM 9740 C CA . TYR E 2 141 ? 273.594 279.148 463.986 1.00 180.51 141 TYR F CA 1
ATOM 9741 C C . TYR E 2 141 ? 274.556 278.051 463.552 1.00 180.51 141 TYR F C 1
ATOM 9742 O O . TYR E 2 141 ? 275.290 277.502 464.380 1.00 180.51 141 TYR F O 1
ATOM 9751 N N . THR E 2 142 ? 274.550 277.735 462.258 1.00 170.86 142 THR F N 1
ATOM 9752 C CA . THR E 2 142 ? 275.467 276.764 461.667 1.00 170.86 142 THR F CA 1
ATOM 9753 C C . THR E 2 142 ? 276.080 277.394 460.423 1.00 170.86 142 THR F C 1
ATOM 9754 O O . THR E 2 142 ? 275.367 277.696 459.460 1.00 170.86 142 THR F O 1
ATOM 9758 N N . PHE E 2 143 ? 277.399 277.580 460.435 1.00 168.06 143 PHE F N 1
ATOM 9759 C CA . PHE E 2 143 ? 278.096 278.291 459.372 1.00 168.06 143 PHE F CA 1
ATOM 9760 C C . PHE E 2 143 ? 279.263 277.462 458.855 1.00 168.06 143 PHE F C 1
ATOM 9761 O O . PHE E 2 143 ? 279.621 276.439 459.446 1.00 168.06 143 PHE F O 1
ATOM 9769 N N . ALA E 2 144 ? 279.848 277.912 457.744 1.00 165.44 144 ALA F N 1
ATOM 9770 C CA . ALA E 2 144 ? 280.883 277.149 457.054 1.00 165.44 144 ALA F CA 1
ATOM 9771 C C . ALA E 2 144 ? 282.116 276.967 457.928 1.00 165.44 144 ALA F C 1
ATOM 9772 O O . ALA E 2 144 ? 282.462 277.835 458.732 1.00 165.44 144 ALA F O 1
ATOM 9774 N N . HIS E 2 145 ? 282.781 275.827 457.756 1.00 164.94 145 HIS F N 1
ATOM 9775 C CA . HIS E 2 145 ? 283.936 275.485 458.576 1.00 164.94 145 HIS F CA 1
ATOM 9776 C C . HIS E 2 145 ? 285.231 275.735 457.810 1.00 164.94 145 HIS F C 1
ATOM 9777 O O . HIS E 2 145 ? 285.502 275.075 456.801 1.00 164.94 145 HIS F O 1
ATOM 9784 N N . GLU E 2 146 ? 286.032 276.689 458.293 1.00 171.64 146 GLU F N 1
ATOM 9785 C CA . GLU E 2 146 ? 287.344 276.989 457.712 1.00 171.64 146 GLU F CA 1
ATOM 9786 C C . GLU E 2 146 ? 288.159 277.706 458.791 1.00 171.64 146 GLU F C 1
ATOM 9787 O O . GLU E 2 146 ? 287.863 278.848 459.148 1.00 171.64 146 GLU F O 1
ATOM 9793 N N . PHE E 2 147 ? 289.201 277.027 459.285 1.00 176.51 147 PHE F N 1
ATOM 9794 C CA . PHE E 2 147 ? 289.933 277.516 460.451 1.00 176.51 147 PHE F CA 1
ATOM 9795 C C . PHE E 2 147 ? 290.622 278.852 460.202 1.00 176.51 147 PHE F C 1
ATOM 9796 O O . PHE E 2 147 ? 290.853 279.615 461.148 1.00 176.51 147 PHE F O 1
ATOM 9804 N N . ASP E 2 148 ? 290.965 279.152 458.947 1.00 178.66 148 ASP F N 1
ATOM 9805 C CA . ASP E 2 148 ? 291.848 280.280 458.667 1.00 178.66 148 ASP F CA 1
ATOM 9806 C C . ASP E 2 148 ? 291.226 281.626 459.018 1.00 178.66 148 ASP F C 1
ATOM 9807 O O . ASP E 2 148 ? 291.947 282.628 459.080 1.00 178.66 148 ASP F O 1
ATOM 9812 N N . ASN E 2 149 ? 289.919 281.679 459.245 1.00 181.33 149 ASN F N 1
ATOM 9813 C CA . ASN E 2 149 ? 289.284 282.930 459.633 1.00 181.33 149 ASN F CA 1
ATOM 9814 C C . ASN E 2 149 ? 289.723 283.305 461.048 1.00 181.33 149 ASN F C 1
ATOM 9815 O O . ASN E 2 149 ? 289.606 282.482 461.966 1.00 181.33 149 ASN F O 1
ATOM 9820 N N . PRO E 2 150 ? 290.229 284.522 461.268 1.00 183.63 150 PRO F N 1
ATOM 9821 C CA . PRO E 2 150 ? 290.719 284.889 462.605 1.00 183.63 150 PRO F CA 1
ATOM 9822 C C . PRO E 2 150 ? 289.623 285.199 463.617 1.00 183.63 150 PRO F C 1
ATOM 9823 O O . PRO E 2 150 ? 289.894 285.832 464.641 1.00 183.63 150 PRO F O 1
ATOM 9827 N N . ILE E 2 151 ? 288.383 284.786 463.344 1.00 185.24 151 ILE F N 1
ATOM 9828 C CA . ILE E 2 151 ? 287.269 285.076 464.246 1.00 185.24 151 ILE F CA 1
ATOM 9829 C C . ILE E 2 151 ? 287.125 284.043 465.363 1.00 185.24 151 ILE F C 1
ATOM 9830 O O . ILE E 2 151 ? 286.459 284.329 466.372 1.00 185.24 151 ILE F O 1
ATOM 9835 N N . TYR E 2 152 ? 287.756 282.872 465.241 1.00 185.04 152 TYR F N 1
ATOM 9836 C CA . TYR E 2 152 ? 287.497 281.799 466.200 1.00 185.04 152 TYR F CA 1
ATOM 9837 C C . TYR E 2 152 ? 288.102 282.094 467.568 1.00 185.04 152 TYR F C 1
ATOM 9838 O O . TYR E 2 152 ? 287.533 281.703 468.592 1.00 185.04 152 TYR F O 1
ATOM 9847 N N . GLN E 2 153 ? 289.256 282.763 467.615 1.00 189.41 153 GLN F N 1
ATOM 9848 C CA . GLN E 2 153 ? 289.792 283.162 468.914 1.00 189.41 153 GLN F CA 1
ATOM 9849 C C . GLN E 2 153 ? 288.883 284.174 469.600 1.00 189.41 153 GLN F C 1
ATOM 9850 O O . GLN E 2 153 ? 288.759 284.161 470.831 1.00 189.41 153 GLN F O 1
ATOM 9856 N N . ILE E 2 154 ? 288.229 285.041 468.824 1.00 190.23 154 ILE F N 1
ATOM 9857 C CA . ILE E 2 154 ? 287.241 285.954 469.391 1.00 190.23 154 ILE F CA 1
ATOM 9858 C C . ILE E 2 154 ? 286.096 285.171 470.020 1.00 190.23 154 ILE F C 1
ATOM 9859 O O . ILE E 2 154 ? 285.637 285.491 471.122 1.00 190.23 154 ILE F O 1
ATOM 9864 N N . LEU E 2 155 ? 285.613 284.135 469.331 1.00 191.64 155 LEU F N 1
ATOM 9865 C CA . LEU E 2 155 ? 284.534 283.321 469.881 1.00 191.64 155 LEU F CA 1
ATOM 9866 C C . LEU E 2 155 ? 284.982 282.574 471.133 1.00 191.64 155 LEU F C 1
ATOM 9867 O O . LEU E 2 155 ? 284.224 282.464 472.103 1.00 191.64 155 LEU F O 1
ATOM 9872 N N . ARG E 2 156 ? 286.210 282.048 471.126 1.00 192.65 156 ARG F N 1
ATOM 9873 C CA . ARG E 2 156 ? 286.754 281.388 472.312 1.00 192.65 156 ARG F CA 1
ATOM 9874 C C . ARG E 2 156 ? 286.811 282.333 473.504 1.00 192.65 156 ARG F C 1
ATOM 9875 O O . ARG E 2 156 ? 286.394 281.975 474.612 1.00 192.65 156 ARG F O 1
ATOM 9883 N N . LYS E 2 157 ? 287.326 283.548 473.303 1.00 194.21 157 LYS F N 1
ATOM 9884 C CA . LYS E 2 157 ? 287.425 284.471 474.429 1.00 194.21 157 LYS F CA 1
ATOM 9885 C C . LYS E 2 157 ? 286.052 284.963 474.871 1.00 194.21 157 LYS F C 1
ATOM 9886 O O . LYS E 2 157 ? 285.838 285.198 476.065 1.00 194.21 157 LYS F O 1
ATOM 9892 N N . LEU E 2 158 ? 285.107 285.106 473.936 1.00 197.69 158 LEU F N 1
ATOM 9893 C CA . LEU E 2 158 ? 283.748 285.485 474.308 1.00 197.69 158 LEU F CA 1
ATOM 9894 C C . LEU E 2 158 ? 283.078 284.396 475.136 1.00 197.69 158 LEU F C 1
ATOM 9895 O O . LEU E 2 158 ? 282.394 284.687 476.124 1.00 197.69 158 LEU F O 1
ATOM 9900 N N . ASP E 2 159 ? 283.259 283.133 474.742 1.00 198.55 159 ASP F N 1
ATOM 9901 C CA . ASP E 2 159 ? 282.673 282.027 475.490 1.00 198.55 159 ASP F CA 1
ATOM 9902 C C . ASP E 2 159 ? 283.316 281.914 476.868 1.00 198.55 159 ASP F C 1
ATOM 9903 O O . ASP E 2 159 ? 282.615 281.776 477.878 1.00 198.55 159 ASP F O 1
ATOM 9908 N N . SER E 2 160 ? 284.648 281.995 476.931 1.00 201.43 160 SER F N 1
ATOM 9909 C CA . SER E 2 160 ? 285.338 281.877 478.211 1.00 201.43 160 SER F CA 1
ATOM 9910 C C . SER E 2 160 ? 284.965 283.014 479.154 1.00 201.43 160 SER F C 1
ATOM 9911 O O . SER E 2 160 ? 284.729 282.786 480.347 1.00 201.43 160 SER F O 1
ATOM 9914 N N . SER E 2 161 ? 284.908 284.246 478.642 1.00 203.64 161 SER F N 1
ATOM 9915 C CA . SER E 2 161 ? 284.550 285.378 479.489 1.00 203.64 161 SER F CA 1
ATOM 9916 C C . SER E 2 161 ? 283.101 285.291 479.953 1.00 203.64 161 SER F C 1
ATOM 9917 O O . SER E 2 161 ? 282.802 285.553 481.123 1.00 203.64 161 SER F O 1
ATOM 9920 N N . GLY E 2 162 ? 282.191 284.923 479.054 1.00 204.15 162 GLY F N 1
ATOM 9921 C CA . GLY E 2 162 ? 280.784 284.869 479.389 1.00 204.15 162 GLY F CA 1
ATOM 9922 C C . GLY E 2 162 ? 280.090 286.209 479.453 1.00 204.15 162 GLY F C 1
ATOM 9923 O O . GLY E 2 162 ? 278.938 286.272 479.899 1.00 204.15 162 GLY F O 1
ATOM 9924 N N . GLN E 2 163 ? 280.749 287.282 479.025 1.00 206.39 163 GLN F N 1
ATOM 9925 C CA . GLN E 2 163 ? 280.156 288.608 479.085 1.00 206.39 163 GLN F CA 1
ATOM 9926 C C . GLN E 2 163 ? 279.062 288.754 478.029 1.00 206.39 163 GLN F C 1
ATOM 9927 O O . GLN E 2 163 ? 279.010 288.018 477.039 1.00 206.39 163 GLN F O 1
ATOM 9933 N N . VAL E 2 164 ? 278.175 289.722 478.257 1.00 204.31 164 VAL F N 1
ATOM 9934 C CA . VAL E 2 164 ? 277.023 289.912 477.384 1.00 204.31 164 VAL F CA 1
ATOM 9935 C C . VAL E 2 164 ? 277.486 290.435 476.031 1.00 204.31 164 VAL F C 1
ATOM 9936 O O . VAL E 2 164 ? 278.210 291.436 475.948 1.00 204.31 164 VAL F O 1
ATOM 9940 N N . THR E 2 165 ? 277.059 289.767 474.962 1.00 200.66 165 THR F N 1
ATOM 9941 C CA . THR E 2 165 ? 277.454 290.117 473.607 1.00 200.66 165 THR F CA 1
ATOM 9942 C C . THR E 2 165 ? 276.216 290.267 472.735 1.00 200.66 165 THR F C 1
ATOM 9943 O O . THR E 2 165 ? 275.233 289.538 472.893 1.00 200.66 165 THR F O 1
ATOM 9947 N N . ALA E 2 166 ? 276.273 291.220 471.812 1.00 195.07 166 ALA F N 1
ATOM 9948 C CA . ALA E 2 166 ? 275.176 291.489 470.896 1.00 195.07 166 ALA F CA 1
ATOM 9949 C C . ALA E 2 166 ? 275.447 290.857 469.535 1.00 195.07 166 ALA F C 1
ATOM 9950 O O . ALA E 2 166 ? 276.580 290.504 469.199 1.00 195.07 166 ALA F O 1
ATOM 9952 N N . VAL E 2 167 ? 274.380 290.708 468.754 1.00 189.84 167 VAL F N 1
ATOM 9953 C CA . VAL E 2 167 ? 274.452 290.143 467.413 1.00 189.84 167 VAL F CA 1
ATOM 9954 C C . VAL E 2 167 ? 273.749 291.095 466.456 1.00 189.84 167 VAL F C 1
ATOM 9955 O O . VAL E 2 167 ? 272.628 291.539 466.727 1.00 189.84 167 VAL F O 1
ATOM 9959 N N . ARG E 2 168 ? 274.407 291.407 465.344 1.00 184.12 168 ARG F N 1
ATOM 9960 C CA . ARG E 2 168 ? 273.880 292.315 464.336 1.00 184.12 168 ARG F CA 1
ATOM 9961 C C . ARG E 2 168 ? 273.474 291.528 463.097 1.00 184.12 168 ARG F C 1
ATOM 9962 O O . ARG E 2 168 ? 274.217 290.656 462.638 1.00 184.12 168 ARG F O 1
ATOM 9970 N N . MET E 2 169 ? 272.292 291.825 462.561 1.00 172.46 169 MET F N 1
ATOM 9971 C CA . MET E 2 169 ? 271.829 291.159 461.353 1.00 172.46 169 MET F CA 1
ATOM 9972 C C . MET E 2 169 ? 270.965 292.126 460.556 1.00 172.46 169 MET F C 1
ATOM 9973 O O . MET E 2 169 ? 270.159 292.866 461.127 1.00 172.46 169 MET F O 1
ATOM 9978 N N . TYR E 2 170 ? 271.140 292.115 459.234 1.00 160.91 170 TYR F N 1
ATOM 9979 C CA . TYR E 2 170 ? 270.510 293.079 458.341 1.00 160.91 170 TYR F CA 1
ATOM 9980 C C . TYR E 2 170 ? 269.856 292.353 457.173 1.00 160.91 170 TYR F C 1
ATOM 9981 O O . TYR E 2 170 ? 270.429 291.411 456.619 1.00 160.91 170 TYR F O 1
ATOM 9990 N N . VAL E 2 171 ? 268.659 292.794 456.806 1.00 156.55 171 VAL F N 1
ATOM 9991 C CA . VAL E 2 171 ? 267.858 292.167 455.762 1.00 156.55 171 VAL F CA 1
ATOM 9992 C C . VAL E 2 171 ? 267.737 293.142 454.597 1.00 156.55 171 VAL F C 1
ATOM 9993 O O . VAL E 2 171 ? 266.990 294.118 454.666 1.00 156.55 171 VAL F O 1
ATOM 9997 N N . PRO E 2 172 ? 268.475 292.914 453.507 1.00 154.71 172 PRO F N 1
ATOM 9998 C CA . PRO E 2 172 ? 268.354 293.807 452.342 1.00 154.71 172 PRO F CA 1
ATOM 9999 C C . PRO E 2 172 ? 266.947 293.891 451.776 1.00 154.71 172 PRO F C 1
ATOM 10000 O O . PRO E 2 172 ? 266.538 294.965 451.317 1.00 154.71 172 PRO F O 1
ATOM 10004 N N . LYS E 2 173 ? 266.199 292.785 451.784 1.00 153.25 173 LYS F N 1
ATOM 10005 C CA . LYS E 2 173 ? 264.909 292.751 451.100 1.00 153.25 173 LYS F CA 1
ATOM 10006 C C . LYS E 2 173 ? 263.894 293.669 451.771 1.00 153.25 173 LYS F C 1
ATOM 10007 O O . LYS E 2 173 ? 263.250 294.488 451.107 1.00 153.25 173 LYS F O 1
ATOM 10013 N N . ALA E 2 174 ? 263.738 293.548 453.088 1.00 160.89 174 ALA F N 1
ATOM 10014 C CA . ALA E 2 174 ? 262.748 294.330 453.814 1.00 160.89 174 ALA F CA 1
ATOM 10015 C C . ALA E 2 174 ? 263.278 295.673 454.297 1.00 160.89 174 ALA F C 1
ATOM 10016 O O . ALA E 2 174 ? 262.492 296.484 454.798 1.00 160.89 174 ALA F O 1
ATOM 10018 N N . SER E 2 175 ? 264.581 295.924 454.152 1.00 167.65 175 SER F N 1
ATOM 10019 C CA . SER E 2 175 ? 265.208 297.171 454.594 1.00 167.65 175 SER F CA 1
ATOM 10020 C C . SER E 2 175 ? 264.930 297.437 456.073 1.00 167.65 175 SER F C 1
ATOM 10021 O O . SER E 2 175 ? 264.692 298.571 456.494 1.00 167.65 175 SER F O 1
ATOM 10024 N N . GLU E 2 176 ? 264.965 296.373 456.866 1.00 171.16 176 GLU F N 1
ATOM 10025 C CA . GLU E 2 176 ? 264.826 296.445 458.314 1.00 171.16 176 GLU F CA 1
ATOM 10026 C C . GLU E 2 176 ? 266.202 296.262 458.942 1.00 171.16 176 GLU F C 1
ATOM 10027 O O . GLU E 2 176 ? 267.213 296.145 458.246 1.00 171.16 176 GLU F O 1
ATOM 10033 N N . MET E 2 177 ? 266.247 296.234 460.273 1.00 179.39 177 MET F N 1
ATOM 10034 C CA . MET E 2 177 ? 267.536 296.121 460.948 1.00 179.39 177 MET F CA 1
ATOM 10035 C C . MET E 2 177 ? 267.258 295.533 462.327 1.00 179.39 177 MET F C 1
ATOM 10036 O O . MET E 2 177 ? 266.543 296.149 463.123 1.00 179.39 177 MET F O 1
ATOM 10041 N N . ARG E 2 178 ? 267.816 294.358 462.609 1.00 178.80 178 ARG F N 1
ATOM 10042 C CA . ARG E 2 178 ? 267.392 293.533 463.737 1.00 178.80 178 ARG F CA 1
ATOM 10043 C C . ARG E 2 178 ? 268.480 293.490 464.804 1.00 178.80 178 ARG F C 1
ATOM 10044 O O . ARG E 2 178 ? 269.573 292.968 464.559 1.00 178.80 178 ARG F O 1
ATOM 10052 N N . MET E 2 179 ? 268.165 294.004 465.991 1.00 188.70 179 MET F N 1
ATOM 10053 C CA . MET E 2 179 ? 269.082 294.043 467.123 1.00 188.70 179 MET F CA 1
ATOM 10054 C C . MET E 2 179 ? 268.615 293.113 468.238 1.00 188.70 179 MET F C 1
ATOM 10055 O O . MET E 2 179 ? 267.422 293.035 468.546 1.00 188.70 179 MET F O 1
ATOM 10060 N N . TRP E 2 180 ? 269.571 292.409 468.843 1.00 189.16 180 TRP F N 1
ATOM 10061 C CA . TRP E 2 180 ? 269.328 291.639 470.059 1.00 189.16 180 TRP F CA 1
ATOM 10062 C C . TRP E 2 180 ? 270.681 291.346 470.695 1.00 189.16 180 TRP F C 1
ATOM 10063 O O . TRP E 2 180 ? 271.731 291.534 470.077 1.00 189.16 180 TRP F O 1
ATOM 10074 N N . ALA E 2 181 ? 270.642 290.872 471.939 1.00 194.93 181 ALA F N 1
ATOM 10075 C CA . ALA E 2 181 ? 271.854 290.563 472.685 1.00 194.93 181 ALA F CA 1
ATOM 10076 C C . ALA E 2 181 ? 271.642 289.301 473.510 1.00 194.93 181 ALA F C 1
ATOM 10077 O O . ALA E 2 181 ? 270.511 288.919 473.821 1.00 194.93 181 ALA F O 1
ATOM 10079 N N . GLY E 2 182 ? 272.749 288.659 473.864 1.00 199.53 182 GLY F N 1
ATOM 10080 C CA . GLY E 2 182 ? 272.678 287.437 474.642 1.00 199.53 182 GLY F CA 1
ATOM 10081 C C . GLY E 2 182 ? 274.061 286.941 474.999 1.00 199.53 182 GLY F C 1
ATOM 10082 O O . GLY E 2 182 ? 275.045 287.681 474.935 1.00 199.53 182 GLY F O 1
ATOM 10083 N N . ILE E 2 183 ? 274.123 285.669 475.386 1.00 199.33 183 ILE F N 1
ATOM 10084 C CA . ILE E 2 183 ? 275.369 285.011 475.764 1.00 199.33 183 ILE F CA 1
ATOM 10085 C C . ILE E 2 183 ? 275.738 284.015 474.673 1.00 199.33 183 ILE F C 1
ATOM 10086 O O . ILE E 2 183 ? 274.919 283.170 474.291 1.00 199.33 183 ILE F O 1
ATOM 10091 N N . LEU E 2 184 ? 276.969 284.114 474.176 1.00 196.30 184 LEU F N 1
ATOM 10092 C CA . LEU E 2 184 ? 277.419 283.275 473.074 1.00 196.30 184 LEU F CA 1
ATOM 10093 C C . LEU E 2 184 ? 277.910 281.925 473.585 1.00 196.30 184 LEU F C 1
ATOM 10094 O O . LEU E 2 184 ? 278.569 281.846 474.627 1.00 196.30 184 LEU F O 1
ATOM 10099 N N . SER E 2 185 ? 277.585 280.866 472.847 1.00 198.57 185 SER F N 1
ATOM 10100 C CA . SER E 2 185 ? 278.067 279.515 473.121 1.00 198.57 185 SER F CA 1
ATOM 10101 C C . SER E 2 185 ? 278.510 278.900 471.799 1.00 198.57 185 SER F C 1
ATOM 10102 O O . SER E 2 185 ? 277.672 278.480 470.994 1.00 198.57 185 SER F O 1
ATOM 10105 N N . PHE E 2 186 ? 279.820 278.843 471.578 1.00 190.41 186 PHE F N 1
ATOM 10106 C CA . PHE E 2 186 ? 280.387 278.384 470.319 1.00 190.41 186 PHE F CA 1
ATOM 10107 C C . PHE E 2 186 ? 280.913 276.968 470.511 1.00 190.41 186 PHE F C 1
ATOM 10108 O O . PHE E 2 186 ? 281.621 276.690 471.485 1.00 190.41 186 PHE F O 1
ATOM 10116 N N . ASN E 2 187 ? 280.565 276.079 469.586 1.00 191.57 187 ASN F N 1
ATOM 10117 C CA . ASN E 2 187 ? 280.988 274.687 469.618 1.00 191.57 187 ASN F CA 1
ATOM 10118 C C . ASN E 2 187 ? 281.967 274.439 468.480 1.00 191.57 187 ASN F C 1
ATOM 10119 O O . ASN E 2 187 ? 281.671 274.752 467.322 1.00 191.57 187 ASN F O 1
ATOM 10124 N N . ASP E 2 188 ? 283.124 273.873 468.811 1.00 186.31 188 ASP F N 1
ATOM 10125 C CA . ASP E 2 188 ? 284.215 273.685 467.862 1.00 186.31 188 ASP F CA 1
ATOM 10126 C C . ASP E 2 188 ? 284.452 272.207 467.561 1.00 186.31 188 ASP F C 1
ATOM 10127 O O . ASP E 2 188 ? 285.592 271.750 467.463 1.00 186.31 188 ASP F O 1
ATOM 10132 N N . ILE E 2 189 ? 283.374 271.445 467.412 1.00 183.52 189 ILE F N 1
ATOM 10133 C CA . ILE E 2 189 ? 283.441 270.041 467.024 1.00 183.52 189 ILE F CA 1
ATOM 10134 C C . ILE E 2 189 ? 282.829 269.915 465.629 1.00 183.52 189 ILE F C 1
ATOM 10135 O O . ILE E 2 189 ? 281.597 269.920 465.487 1.00 183.52 189 ILE F O 1
ATOM 10140 N N . PRO E 2 190 ? 283.639 269.823 464.577 1.00 170.83 190 PRO F N 1
ATOM 10141 C CA . PRO E 2 190 ? 283.081 269.744 463.223 1.00 170.83 190 PRO F CA 1
ATOM 10142 C C . PRO E 2 190 ? 282.260 268.482 463.018 1.00 170.83 190 PRO F C 1
ATOM 10143 O O . PRO E 2 190 ? 282.568 267.413 463.550 1.00 170.83 190 PRO F O 1
ATOM 10147 N N . SER E 2 191 ? 281.197 268.621 462.228 1.00 163.91 191 SER F N 1
ATOM 10148 C CA . SER E 2 191 ? 280.336 267.502 461.852 1.00 163.91 191 SER F CA 1
ATOM 10149 C C . SER E 2 191 ? 280.827 266.986 460.504 1.00 163.91 191 SER F C 1
ATOM 10150 O O . SER E 2 191 ? 280.622 267.626 459.470 1.00 163.91 191 SER F O 1
ATOM 10153 N N . THR E 2 192 ? 281.476 265.827 460.519 1.00 158.56 192 THR F N 1
ATOM 10154 C CA . THR E 2 192 ? 282.107 265.269 459.332 1.00 158.56 192 THR F CA 1
ATOM 10155 C C . THR E 2 192 ? 281.282 264.107 458.794 1.00 158.56 192 THR F C 1
ATOM 10156 O O . THR E 2 192 ? 280.989 263.154 459.524 1.00 158.56 192 THR F O 1
ATOM 10160 N N . GLN E 2 193 ? 280.912 264.194 457.519 1.00 149.19 193 GLN F N 1
ATOM 10161 C CA . GLN E 2 193 ? 280.238 263.112 456.821 1.00 149.19 193 GLN F CA 1
ATOM 10162 C C . GLN E 2 193 ? 280.727 263.091 455.380 1.00 149.19 193 GLN F C 1
ATOM 10163 O O . GLN E 2 193 ? 281.228 264.090 454.859 1.00 149.19 193 GLN F O 1
ATOM 10169 N N . VAL E 2 194 ? 280.577 261.938 454.739 1.00 138.33 194 VAL F N 1
ATOM 10170 C CA . VAL E 2 194 ? 281.122 261.712 453.406 1.00 138.33 194 VAL F CA 1
ATOM 10171 C C . VAL E 2 194 ? 280.283 262.463 452.381 1.00 138.33 194 VAL F C 1
ATOM 10172 O O . VAL E 2 194 ? 279.047 262.433 452.432 1.00 138.33 194 VAL F O 1
ATOM 10176 N N . ASN E 2 195 ? 280.961 263.145 451.454 1.00 133.07 195 ASN F N 1
ATOM 10177 C CA . ASN E 2 195 ? 280.323 263.790 450.304 1.00 133.07 195 ASN F CA 1
ATOM 10178 C C . ASN E 2 195 ? 279.310 264.851 450.732 1.00 133.07 195 ASN F C 1
ATOM 10179 O O . ASN E 2 195 ? 278.187 264.899 450.226 1.00 133.07 195 ASN F O 1
ATOM 10184 N N . GLU E 2 196 ? 279.706 265.716 451.665 1.00 142.01 196 GLU F N 1
ATOM 10185 C CA . GLU E 2 196 ? 278.835 266.788 452.125 1.00 142.01 196 GLU F CA 1
ATOM 10186 C C . GLU E 2 196 ? 279.663 267.883 452.786 1.00 142.01 196 GLU F C 1
ATOM 10187 O O . GLU E 2 196 ? 280.827 267.678 453.137 1.00 142.01 196 GLU F O 1
ATOM 10193 N N . MET E 2 197 ? 279.043 269.051 452.947 1.00 145.16 197 MET F N 1
ATOM 10194 C CA . MET E 2 197 ? 279.741 270.225 453.458 1.00 145.16 197 MET F CA 1
ATOM 10195 C C . MET E 2 197 ? 279.979 270.110 454.959 1.00 145.16 197 MET F C 1
ATOM 10196 O O . MET E 2 197 ? 279.032 269.987 455.741 1.00 145.16 197 MET F O 1
ATOM 10201 N N . GLU E 2 198 ? 281.245 270.178 455.364 1.00 156.10 198 GLU F N 1
ATOM 10202 C CA . GLU E 2 198 ? 281.594 270.129 456.778 1.00 156.10 198 GLU F CA 1
ATOM 10203 C C . GLU E 2 198 ? 281.347 271.489 457.419 1.00 156.10 198 GLU F C 1
ATOM 10204 O O . GLU E 2 198 ? 281.758 272.522 456.881 1.00 156.10 198 GLU F O 1
ATOM 10210 N N . THR E 2 199 ? 280.678 271.488 458.571 1.00 165.00 199 THR F N 1
ATOM 10211 C CA . THR E 2 199 ? 280.267 272.721 459.226 1.00 165.00 199 THR F CA 1
ATOM 10212 C C . THR E 2 199 ? 280.274 272.531 460.737 1.00 165.00 199 THR F C 1
ATOM 10213 O O . THR E 2 199 ? 280.403 271.415 461.248 1.00 165.00 199 THR F O 1
ATOM 10217 N N . VAL E 2 200 ? 280.133 273.648 461.451 1.00 171.99 200 VAL F N 1
ATOM 10218 C CA . VAL E 2 200 ? 280.056 273.664 462.904 1.00 171.99 200 VAL F CA 1
ATOM 10219 C C . VAL E 2 200 ? 278.814 274.443 463.317 1.00 171.99 200 VAL F C 1
ATOM 10220 O O . VAL E 2 200 ? 278.237 275.203 462.536 1.00 171.99 200 VAL F O 1
ATOM 10224 N N . GLU E 2 201 ? 278.407 274.245 464.567 1.00 183.93 201 GLU F N 1
ATOM 10225 C CA . GLU E 2 201 ? 277.191 274.837 465.101 1.00 183.93 201 GLU F CA 1
ATOM 10226 C C . GLU E 2 201 ? 277.519 275.872 466.170 1.00 183.93 201 GLU F C 1
ATOM 10227 O O . GLU E 2 201 ? 278.501 275.744 466.906 1.00 183.93 201 GLU F O 1
ATOM 10233 N N . LEU E 2 202 ? 276.681 276.905 466.243 1.00 187.25 202 LEU F N 1
ATOM 10234 C CA . LEU E 2 202 ? 276.816 277.965 467.230 1.00 187.25 202 LEU F CA 1
ATOM 10235 C C . LEU E 2 202 ? 275.465 278.203 467.886 1.00 187.25 202 LEU F C 1
ATOM 10236 O O . LEU E 2 202 ? 274.428 278.152 467.220 1.00 187.25 202 LEU F O 1
ATOM 10241 N N . ALA E 2 203 ? 275.483 278.461 469.192 1.00 195.95 203 ALA F N 1
ATOM 10242 C CA . ALA E 2 203 ? 274.269 278.695 469.958 1.00 195.95 203 ALA F CA 1
ATOM 10243 C C . ALA E 2 203 ? 274.419 279.962 470.787 1.00 195.95 203 ALA F C 1
ATOM 10244 O O . ALA E 2 203 ? 275.504 280.276 471.282 1.00 195.95 203 ALA F O 1
ATOM 10246 N N . VAL E 2 204 ? 273.312 280.694 470.930 1.00 199.20 204 VAL F N 1
ATOM 10247 C CA . VAL E 2 204 ? 273.284 281.930 471.700 1.00 199.20 204 VAL F CA 1
ATOM 10248 C C . VAL E 2 204 ? 272.026 281.955 472.556 1.00 199.20 204 VAL F C 1
ATOM 10249 O O . VAL E 2 204 ? 271.052 281.245 472.297 1.00 199.20 204 VAL F O 1
ATOM 10253 N N . SER E 2 205 ? 272.059 282.790 473.588 1.00 201.25 205 SER F N 1
ATOM 10254 C CA . SER E 2 205 ? 270.924 283.020 474.468 1.00 201.25 205 SER F CA 1
ATOM 10255 C C . SER E 2 205 ? 270.381 284.427 474.238 1.00 201.25 205 SER F C 1
ATOM 10256 O O . SER E 2 205 ? 270.837 285.160 473.356 1.00 201.25 205 SER F O 1
ATOM 10259 N N . LEU E 2 206 ? 269.384 284.798 475.038 1.00 204.87 206 LEU F N 1
ATOM 10260 C CA . LEU E 2 206 ? 268.772 286.117 474.966 1.00 204.87 206 LEU F CA 1
ATOM 10261 C C . LEU E 2 206 ? 268.797 286.767 476.341 1.00 204.87 206 LEU F C 1
ATOM 10262 O O . LEU E 2 206 ? 268.511 286.116 477.350 1.00 204.87 206 LEU F O 1
ATOM 10267 N N . LYS E 2 207 ? 269.139 288.054 476.374 1.00 210.74 207 LYS F N 1
ATOM 10268 C CA . LYS E 2 207 ? 269.133 288.827 477.609 1.00 210.74 207 LYS F CA 1
ATOM 10269 C C . LYS E 2 207 ? 267.884 289.671 477.792 1.00 210.74 207 LYS F C 1
ATOM 10270 O O . LYS E 2 207 ? 267.416 289.818 478.923 1.00 210.74 207 LYS F O 1
ATOM 10276 N N . GLY E 2 208 ? 267.336 290.224 476.715 1.00 206.09 208 GLY F N 1
ATOM 10277 C CA . GLY E 2 208 ? 266.124 291.012 476.805 1.00 206.09 208 GLY F CA 1
ATOM 10278 C C . GLY E 2 208 ? 265.080 290.579 475.799 1.00 206.09 208 GLY F C 1
ATOM 10279 O O . GLY E 2 208 ? 264.768 289.390 475.691 1.00 206.09 208 GLY F O 1
ATOM 10280 N N . ASP E 2 209 ? 264.537 291.535 475.050 1.00 202.43 209 ASP F N 1
ATOM 10281 C CA . ASP E 2 209 ? 263.537 291.259 474.032 1.00 202.43 209 ASP F CA 1
ATOM 10282 C C . ASP E 2 209 ? 264.004 291.824 472.698 1.00 202.43 209 ASP F C 1
ATOM 10283 O O . ASP E 2 209 ? 264.886 292.684 472.637 1.00 202.43 209 ASP F O 1
ATOM 10288 N N . PHE E 2 210 ? 263.402 291.316 471.626 1.00 192.85 210 PHE F N 1
ATOM 10289 C CA . PHE E 2 210 ? 263.788 291.720 470.281 1.00 192.85 210 PHE F CA 1
ATOM 10290 C C . PHE E 2 210 ? 263.506 293.201 470.061 1.00 192.85 210 PHE F C 1
ATOM 10291 O O . PHE E 2 210 ? 262.429 293.700 470.401 1.00 192.85 210 PHE F O 1
ATOM 10299 N N . THR E 2 211 ? 264.482 293.903 469.492 1.00 191.81 211 THR F N 1
ATOM 10300 C CA . THR E 2 211 ? 264.368 295.321 469.180 1.00 191.81 211 THR F CA 1
ATOM 10301 C C . THR E 2 211 ? 264.538 295.512 467.681 1.00 191.81 211 THR F C 1
ATOM 10302 O O . THR E 2 211 ? 265.458 294.945 467.081 1.00 191.81 211 THR F O 1
ATOM 10306 N N . PHE E 2 212 ? 263.659 296.310 467.082 1.00 184.35 212 PHE F N 1
ATOM 10307 C CA . PHE E 2 212 ? 263.581 296.448 465.635 1.00 184.35 212 PHE F CA 1
ATOM 10308 C C . PHE E 2 212 ? 263.661 297.917 465.243 1.00 184.35 212 PHE F C 1
ATOM 10309 O O . PHE E 2 212 ? 262.926 298.749 465.786 1.00 184.35 212 PHE F O 1
ATOM 10317 N N . ILE E 2 213 ? 264.551 298.231 464.300 1.00 183.47 213 ILE F N 1
ATOM 10318 C CA . ILE E 2 213 ? 264.714 299.582 463.783 1.00 183.47 213 ILE F CA 1
ATOM 10319 C C . ILE E 2 213 ? 264.804 299.522 462.264 1.00 183.47 213 ILE F C 1
ATOM 10320 O O . ILE E 2 213 ? 265.030 298.465 461.671 1.00 183.47 213 ILE F O 1
ATOM 10325 N N . SER E 2 214 ? 264.622 300.681 461.637 1.00 182.27 214 SER F N 1
ATOM 10326 C CA . SER E 2 214 ? 264.699 300.780 460.186 1.00 182.27 214 SER F CA 1
ATOM 10327 C C . SER E 2 214 ? 266.148 300.907 459.733 1.00 182.27 214 SER F C 1
ATOM 10328 O O . SER E 2 214 ? 266.962 301.570 460.381 1.00 182.27 214 SER F O 1
ATOM 10331 N N . SER E 2 215 ? 266.464 300.259 458.609 1.00 182.92 215 SER F N 1
ATOM 10332 C CA . SER E 2 215 ? 267.828 300.295 458.088 1.00 182.92 215 SER F CA 1
ATOM 10333 C C . SER E 2 215 ? 268.206 301.691 457.609 1.00 182.92 215 SER F C 1
ATOM 10334 O O . SER E 2 215 ? 269.350 302.126 457.790 1.00 182.92 215 SER F O 1
ATOM 10337 N N . THR E 2 216 ? 267.264 302.404 456.986 1.00 187.44 216 THR F N 1
ATOM 10338 C CA . THR E 2 216 ? 267.563 303.733 456.460 1.00 187.44 216 THR F CA 1
ATOM 10339 C C . THR E 2 216 ? 267.930 304.703 457.576 1.00 187.44 216 THR F C 1
ATOM 10340 O O . THR E 2 216 ? 268.826 305.539 457.411 1.00 187.44 216 THR F O 1
ATOM 10344 N N . LEU E 2 217 ? 267.242 304.612 458.716 1.00 191.20 217 LEU F N 1
ATOM 10345 C CA . LEU E 2 217 ? 267.551 305.491 459.840 1.00 191.20 217 LEU F CA 1
ATOM 10346 C C . LEU E 2 217 ? 268.958 305.236 460.367 1.00 191.20 217 LEU F C 1
ATOM 10347 O O . LEU E 2 217 ? 269.668 306.177 460.741 1.00 191.20 217 LEU F O 1
ATOM 10352 N N . ALA E 2 218 ? 269.375 303.968 460.412 1.00 194.79 218 ALA F N 1
ATOM 10353 C CA . ALA E 2 218 ? 270.701 303.642 460.930 1.00 194.79 218 ALA F CA 1
ATOM 10354 C C . ALA E 2 218 ? 271.801 304.258 460.075 1.00 194.79 218 ALA F C 1
ATOM 10355 O O . ALA E 2 218 ? 272.778 304.800 460.603 1.00 194.79 218 ALA F O 1
ATOM 10357 N N . SER E 2 219 ? 271.661 304.187 458.755 1.00 192.51 219 SER F N 1
ATOM 10358 C CA . SER E 2 219 ? 272.658 304.747 457.850 1.00 192.51 219 SER F CA 1
ATOM 10359 C C . SER E 2 219 ? 272.011 305.267 456.571 1.00 192.51 219 SER F C 1
ATOM 10360 O O . SER E 2 219 ? 272.701 305.649 455.626 1.00 192.51 219 SER F O 1
ATOM 10363 N N . ILE F 4 4 ? 308.160 233.361 311.043 1.00 95.28 4 ILE b N 1
ATOM 10364 C CA . ILE F 4 4 ? 307.750 234.185 312.173 1.00 95.28 4 ILE b CA 1
ATOM 10365 C C . ILE F 4 4 ? 308.169 235.633 311.935 1.00 95.28 4 ILE b C 1
ATOM 10366 O O . ILE F 4 4 ? 309.243 235.899 311.393 1.00 95.28 4 ILE b O 1
ATOM 10371 N N . MET F 4 5 ? 307.306 236.566 312.326 1.00 87.33 5 MET b N 1
ATOM 10372 C CA . MET F 4 5 ? 307.616 237.981 312.192 1.00 87.33 5 MET b CA 1
ATOM 10373 C C . MET F 4 5 ? 308.787 238.353 313.097 1.00 87.33 5 MET b C 1
ATOM 10374 O O . MET F 4 5 ? 309.016 237.733 314.140 1.00 87.33 5 MET b O 1
ATOM 10379 N N . ASN F 4 6 ? 309.541 239.366 312.673 1.00 82.16 6 ASN b N 1
ATOM 10380 C CA . ASN F 4 6 ? 310.806 239.693 313.320 1.00 82.16 6 ASN b CA 1
ATOM 10381 C C . ASN F 4 6 ? 310.595 240.033 314.791 1.00 82.16 6 ASN b C 1
ATOM 10382 O O . ASN F 4 6 ? 309.656 240.745 315.157 1.00 82.16 6 ASN b O 1
ATOM 10387 N N . GLN F 4 7 ? 311.484 239.506 315.639 1.00 76.99 7 GLN b N 1
ATOM 10388 C CA . GLN F 4 7 ? 311.322 239.649 317.083 1.00 76.99 7 GLN b CA 1
ATOM 10389 C C . GLN F 4 7 ? 311.452 241.102 317.526 1.00 76.99 7 GLN b C 1
ATOM 10390 O O . GLN F 4 7 ? 310.673 241.570 318.365 1.00 76.99 7 GLN b O 1
ATOM 10396 N N . GLU F 4 8 ? 312.432 241.828 316.983 1.00 78.91 8 GLU b N 1
ATOM 10397 C CA . GLU F 4 8 ? 312.625 243.217 317.386 1.00 78.91 8 GLU b CA 1
ATOM 10398 C C . GLU F 4 8 ? 311.436 244.079 316.980 1.00 78.91 8 GLU b C 1
ATOM 10399 O O . GLU F 4 8 ? 311.043 244.993 317.713 1.00 78.91 8 GLU b O 1
ATOM 10405 N N . THR F 4 9 ? 310.850 243.802 315.813 1.00 74.81 9 THR b N 1
ATOM 10406 C CA . THR F 4 9 ? 309.658 244.534 315.398 1.00 74.81 9 THR b CA 1
ATOM 10407 C C . THR F 4 9 ? 308.492 244.264 316.340 1.00 74.81 9 THR b C 1
ATOM 10408 O O . THR F 4 9 ? 307.729 245.179 316.672 1.00 74.81 9 THR b O 1
ATOM 10412 N N . LEU F 4 10 ? 308.337 243.014 316.783 1.00 65.95 10 LEU b N 1
ATOM 10413 C CA . LEU F 4 10 ? 307.291 242.696 317.750 1.00 65.95 10 LEU b CA 1
ATOM 10414 C C . LEU F 4 10 ? 307.524 243.417 319.071 1.00 65.95 10 LEU b C 1
ATOM 10415 O O . LEU F 4 10 ? 306.580 243.934 319.683 1.00 65.95 10 LEU b O 1
ATOM 10420 N N . ILE F 4 11 ? 308.778 243.458 319.528 1.00 65.77 11 ILE b N 1
ATOM 10421 C CA . ILE F 4 11 ? 309.100 244.167 320.763 1.00 65.77 11 ILE b CA 1
ATOM 10422 C C . ILE F 4 11 ? 308.757 245.644 320.629 1.00 65.77 11 ILE b C 1
ATOM 10423 O O . ILE F 4 11 ? 308.150 246.242 321.527 1.00 65.77 11 ILE b O 1
ATOM 10428 N N . ALA F 4 12 ? 309.134 246.251 319.501 1.00 62.18 12 ALA b N 1
ATOM 10429 C CA . ALA F 4 12 ? 308.841 247.662 319.280 1.00 62.18 12 ALA b CA 1
ATOM 10430 C C . ALA F 4 12 ? 307.341 247.915 319.230 1.00 62.18 12 ALA b C 1
ATOM 10431 O O . ALA F 4 12 ? 306.855 248.909 319.780 1.00 62.18 12 ALA b O 1
ATOM 10433 N N . ALA F 4 13 ? 306.589 247.029 318.571 1.00 56.50 13 ALA b N 1
ATOM 10434 C CA . ALA F 4 13 ? 305.142 247.201 318.489 1.00 56.50 13 ALA b CA 1
ATOM 10435 C C . ALA F 4 13 ? 304.495 247.113 319.865 1.00 56.50 13 ALA b C 1
ATOM 10436 O O . ALA F 4 13 ? 303.630 247.929 320.204 1.00 56.50 13 ALA b O 1
ATOM 10438 N N . VAL F 4 14 ? 304.905 246.135 320.675 1.00 55.06 14 VAL b N 1
ATOM 10439 C CA . VAL F 4 14 ? 304.338 246.005 322.014 1.00 55.06 14 VAL b CA 1
ATOM 10440 C C . VAL F 4 14 ? 304.695 247.217 322.867 1.00 55.06 14 VAL b C 1
ATOM 10441 O O . VAL F 4 14 ? 303.858 247.734 323.617 1.00 55.06 14 VAL b O 1
ATOM 10445 N N . GLU F 4 15 ? 305.938 247.692 322.768 1.00 57.93 15 GLU b N 1
ATOM 10446 C CA . GLU F 4 15 ? 306.356 248.832 323.577 1.00 57.93 15 GLU b CA 1
ATOM 10447 C C . GLU F 4 15 ? 305.615 250.098 323.150 1.00 57.93 15 GLU b C 1
ATOM 10448 O O . GLU F 4 15 ? 305.239 250.924 323.992 1.00 57.93 15 GLU b O 1
ATOM 10454 N N . GLN F 4 16 ? 305.382 250.259 321.844 1.00 54.15 16 GLN b N 1
ATOM 10455 C CA . GLN F 4 16 ? 304.593 251.385 321.353 1.00 54.15 16 GLN b CA 1
ATOM 10456 C C . GLN F 4 16 ? 303.152 251.302 321.842 1.00 54.15 16 GLN b C 1
ATOM 10457 O O . GLN F 4 16 ? 302.559 252.318 322.227 1.00 54.15 16 GLN b O 1
ATOM 10463 N N . MET F 4 17 ? 302.573 250.099 321.835 1.00 51.37 17 MET b N 1
ATOM 10464 C CA . MET F 4 17 ? 301.239 249.918 322.398 1.00 51.37 17 MET b CA 1
ATOM 10465 C C . MET F 4 17 ? 301.215 250.318 323.866 1.00 51.37 17 MET b C 1
ATOM 10466 O O . MET F 4 17 ? 300.262 250.947 324.338 1.00 51.37 17 MET b O 1
ATOM 10471 N N . ARG F 4 18 ? 302.264 249.952 324.606 1.00 52.61 18 ARG b N 1
ATOM 10472 C CA . ARG F 4 18 ? 302.332 250.306 326.021 1.00 52.61 18 ARG b CA 1
ATOM 10473 C C . ARG F 4 18 ? 302.409 251.815 326.219 1.00 52.61 18 ARG b C 1
ATOM 10474 O O . ARG F 4 18 ? 301.733 252.363 327.097 1.00 52.61 18 ARG b O 1
ATOM 10482 N N . LYS F 4 19 ? 303.232 252.508 325.425 1.00 52.23 19 LYS b N 1
ATOM 10483 C CA . LYS F 4 19 ? 303.336 253.952 325.624 1.00 52.23 19 LYS b CA 1
ATOM 10484 C C . LYS F 4 19 ? 302.073 254.681 325.190 1.00 52.23 19 LYS b C 1
ATOM 10485 O O . LYS F 4 19 ? 301.724 255.700 325.796 1.00 52.23 19 LYS b O 1
ATOM 10491 N N . LEU F 4 20 ? 301.384 254.192 324.157 1.00 50.24 20 LEU b N 1
ATOM 10492 C CA . LEU F 4 20 ? 300.196 254.890 323.680 1.00 50.24 20 LEU b CA 1
ATOM 10493 C C . LEU F 4 20 ? 299.039 254.738 324.661 1.00 50.24 20 LEU b C 1
ATOM 10494 O O . LEU F 4 20 ? 298.268 255.681 324.871 1.00 50.24 20 LEU b O 1
ATOM 10499 N N . VAL F 4 21 ? 298.901 253.566 325.265 1.00 51.36 21 VAL b N 1
ATOM 10500 C CA . VAL F 4 21 ? 297.917 253.311 326.307 1.00 51.36 21 VAL b CA 1
ATOM 10501 C C . VAL F 4 21 ? 298.658 252.872 327.564 1.00 51.36 21 VAL b C 1
ATOM 10502 O O . VAL F 4 21 ? 299.036 251.708 327.699 1.00 51.36 21 VAL b O 1
ATOM 10506 N N . PRO F 4 22 ? 298.888 253.784 328.511 1.00 53.23 22 PRO b N 1
ATOM 10507 C CA . PRO F 4 22 ? 299.665 253.421 329.709 1.00 53.23 22 PRO b CA 1
ATOM 10508 C C . PRO F 4 22 ? 299.014 252.354 330.571 1.00 53.23 22 PRO b C 1
ATOM 10509 O O . PRO F 4 22 ? 299.719 251.697 331.346 1.00 53.23 22 PRO b O 1
ATOM 10513 N N . ALA F 4 23 ? 297.700 252.155 330.464 1.00 52.83 23 ALA b N 1
ATOM 10514 C CA . ALA F 4 23 ? 297.018 251.173 331.299 1.00 52.83 23 ALA b CA 1
ATOM 10515 C C . ALA F 4 23 ? 297.383 249.737 330.951 1.00 52.83 23 ALA b C 1
ATOM 10516 O O . ALA F 4 23 ? 297.042 248.829 331.716 1.00 52.83 23 ALA b O 1
ATOM 10518 N N . LEU F 4 24 ? 298.059 249.506 329.826 1.00 54.40 24 LEU b N 1
ATOM 10519 C CA . LEU F 4 24 ? 298.463 248.164 329.430 1.00 54.40 24 LEU b CA 1
ATOM 10520 C C . LEU F 4 24 ? 299.764 247.719 330.083 1.00 54.40 24 LEU b C 1
ATOM 10521 O O . LEU F 4 24 ? 300.203 246.590 329.843 1.00 54.40 24 LEU b O 1
ATOM 10526 N N . ARG F 4 25 ? 300.391 248.574 330.894 1.00 55.10 25 ARG b N 1
ATOM 10527 C CA . ARG F 4 25 ? 301.647 248.214 331.539 1.00 55.10 25 ARG b CA 1
ATOM 10528 C C . ARG F 4 25 ? 301.478 247.101 332.567 1.00 55.10 25 ARG b C 1
ATOM 10529 O O . ARG F 4 25 ? 302.465 246.448 332.920 1.00 55.10 25 ARG b O 1
ATOM 10537 N N . LYS F 4 26 ? 300.258 246.869 333.049 1.00 56.60 26 LYS b N 1
ATOM 10538 C CA . LYS F 4 26 ? 300.003 245.852 334.060 1.00 56.60 26 LYS b CA 1
ATOM 10539 C C . LYS F 4 26 ? 299.611 244.504 333.469 1.00 56.60 26 LYS b C 1
ATOM 10540 O O . LYS F 4 26 ? 299.328 243.572 334.229 1.00 56.60 26 LYS b O 1
ATOM 10546 N N . VAL F 4 27 ? 299.583 244.379 332.146 1.00 54.37 27 VAL b N 1
ATOM 10547 C CA . VAL F 4 27 ? 299.165 243.147 331.482 1.00 54.37 27 VAL b CA 1
ATOM 10548 C C . VAL F 4 27 ? 300.395 242.290 331.204 1.00 54.37 27 VAL b C 1
ATOM 10549 O O . VAL F 4 27 ? 301.425 242.818 330.760 1.00 54.37 27 VAL b O 1
ATOM 10553 N N . PRO F 4 28 ? 300.345 240.981 331.458 1.00 57.36 28 PRO b N 1
ATOM 10554 C CA . PRO F 4 28 ? 301.503 240.128 331.163 1.00 57.36 28 PRO b CA 1
ATOM 10555 C C . PRO F 4 28 ? 301.838 240.127 329.679 1.00 57.36 28 PRO b C 1
ATOM 10556 O O . PRO F 4 28 ? 300.969 240.294 328.820 1.00 57.36 28 PRO b O 1
ATOM 10560 N N . ASP F 4 29 ? 303.126 239.934 329.387 1.00 59.20 29 ASP b N 1
ATOM 10561 C CA . ASP F 4 29 ? 303.624 240.131 328.030 1.00 59.20 29 ASP b CA 1
ATOM 10562 C C . ASP F 4 29 ? 303.145 239.052 327.067 1.00 59.20 29 ASP b C 1
ATOM 10563 O O . ASP F 4 29 ? 303.045 239.310 325.863 1.00 59.20 29 ASP b O 1
ATOM 10568 N N . GLU F 4 30 ? 302.862 237.844 327.559 1.00 60.94 30 GLU b N 1
ATOM 10569 C CA . GLU F 4 30 ? 302.474 236.762 326.656 1.00 60.94 30 GLU b CA 1
ATOM 10570 C C . GLU F 4 30 ? 301.135 237.044 325.980 1.00 60.94 30 GLU b C 1
ATOM 10571 O O . GLU F 4 30 ? 300.966 236.763 324.787 1.00 60.94 30 GLU b O 1
ATOM 10577 N N . THR F 4 31 ? 300.172 237.600 326.719 1.00 56.25 31 THR b N 1
ATOM 10578 C CA . THR F 4 31 ? 298.881 237.925 326.118 1.00 56.25 31 THR b CA 1
ATOM 10579 C C . THR F 4 31 ? 299.022 239.009 325.055 1.00 56.25 31 THR b C 1
ATOM 10580 O O . THR F 4 31 ? 298.406 238.923 323.985 1.00 56.25 31 THR b O 1
ATOM 10584 N N . LEU F 4 32 ? 299.827 240.037 325.333 1.00 52.62 32 LEU b N 1
ATOM 10585 C CA . LEU F 4 32 ? 300.059 241.079 324.339 1.00 52.62 32 LEU b CA 1
ATOM 10586 C C . LEU F 4 32 ? 300.763 240.517 323.112 1.00 52.62 32 LEU b C 1
ATOM 10587 O O . LEU F 4 32 ? 300.456 240.905 321.979 1.00 52.62 32 LEU b O 1
ATOM 10592 N N . TYR F 4 33 ? 301.715 239.604 323.318 1.00 54.67 33 TYR b N 1
ATOM 10593 C CA . TYR F 4 33 ? 302.381 238.962 322.191 1.00 54.67 33 TYR b CA 1
ATOM 10594 C C . TYR F 4 33 ? 301.385 238.183 321.345 1.00 54.67 33 TYR b C 1
ATOM 10595 O O . TYR F 4 33 ? 301.431 238.235 320.111 1.00 54.67 33 TYR b O 1
ATOM 10604 N N . ALA F 4 34 ? 300.476 237.452 321.995 1.00 53.18 34 ALA b N 1
ATOM 10605 C CA . ALA F 4 34 ? 299.463 236.703 321.259 1.00 53.18 34 ALA b CA 1
ATOM 10606 C C . ALA F 4 34 ? 298.558 237.633 320.463 1.00 53.18 34 ALA b C 1
ATOM 10607 O O . ALA F 4 34 ? 298.231 237.353 319.303 1.00 53.18 34 ALA b O 1
ATOM 10609 N N . TRP F 4 35 ? 298.142 238.747 321.069 1.00 50.41 35 TRP b N 1
ATOM 10610 C CA . TRP F 4 35 ? 297.283 239.691 320.359 1.00 50.41 35 TRP b CA 1
ATOM 10611 C C . TRP F 4 35 ? 298.005 240.313 319.169 1.00 50.41 35 TRP b C 1
ATOM 10612 O O . TRP F 4 35 ? 297.414 240.483 318.096 1.00 50.41 35 TRP b O 1
ATOM 10623 N N . VAL F 4 36 ? 299.284 240.656 319.335 1.00 51.34 36 VAL b N 1
ATOM 10624 C CA . VAL F 4 36 ? 300.049 241.233 318.232 1.00 51.34 36 VAL b CA 1
ATOM 10625 C C . VAL F 4 36 ? 300.213 240.218 317.106 1.00 51.34 36 VAL b C 1
ATOM 10626 O O . VAL F 4 36 ? 300.078 240.550 315.922 1.00 51.34 36 VAL b O 1
ATOM 10630 N N . GLU F 4 37 ? 300.505 238.963 317.455 1.00 55.89 37 GLU b N 1
ATOM 10631 C CA . GLU F 4 37 ? 300.637 237.931 316.433 1.00 55.89 37 GLU b CA 1
ATOM 10632 C C . GLU F 4 37 ? 299.324 237.697 315.698 1.00 55.89 37 GLU b C 1
ATOM 10633 O O . GLU F 4 37 ? 299.329 237.475 314.483 1.00 55.89 37 GLU b O 1
ATOM 10639 N N . MET F 4 38 ? 298.196 237.735 316.411 1.00 55.82 38 MET b N 1
ATOM 10640 C CA . MET F 4 38 ? 296.904 237.608 315.744 1.00 55.82 38 MET b CA 1
ATOM 10641 C C . MET F 4 38 ? 296.637 238.793 314.822 1.00 55.82 38 MET b C 1
ATOM 10642 O O . MET F 4 38 ? 296.140 238.615 313.704 1.00 55.82 38 MET b O 1
ATOM 10647 N N . ALA F 4 39 ? 296.964 240.008 315.269 1.00 52.07 39 ALA b N 1
ATOM 10648 C CA . ALA F 4 39 ? 296.742 241.192 314.446 1.00 52.07 39 ALA b CA 1
ATOM 10649 C C . ALA F 4 39 ? 297.694 241.263 313.261 1.00 52.07 39 ALA b C 1
ATOM 10650 O O . ALA F 4 39 ? 297.425 242.003 312.309 1.00 52.07 39 ALA b O 1
ATOM 10652 N N . GLU F 4 40 ? 298.804 240.524 313.305 1.00 57.28 40 GLU b N 1
ATOM 10653 C CA . GLU F 4 40 ? 299.734 240.515 312.181 1.00 57.28 40 GLU b CA 1
ATOM 10654 C C . GLU F 4 40 ? 299.101 239.923 310.926 1.00 57.28 40 GLU b C 1
ATOM 10655 O O . GLU F 4 40 ? 299.507 240.261 309.809 1.00 57.28 40 GLU b O 1
ATOM 10661 N N . LEU F 4 41 ? 298.098 239.057 311.086 1.00 53.21 41 LEU b N 1
ATOM 10662 C CA . LEU F 4 41 ? 297.508 238.371 309.941 1.00 53.21 41 LEU b CA 1
ATOM 10663 C C . LEU F 4 41 ? 296.706 239.299 309.038 1.00 53.21 41 LEU b C 1
ATOM 10664 O O . LEU F 4 41 ? 296.450 238.945 307.884 1.00 53.21 41 LEU b O 1
ATOM 10669 N N . PHE F 4 42 ? 296.300 240.468 309.530 1.00 49.59 42 PHE b N 1
ATOM 10670 C CA . PHE F 4 42 ? 295.475 241.392 308.760 1.00 49.59 42 PHE b CA 1
ATOM 10671 C C . PHE F 4 42 ? 296.266 242.551 308.171 1.00 49.59 42 PHE b C 1
ATOM 10672 O O . PHE F 4 42 ? 295.940 243.025 307.079 1.00 49.59 42 PHE b O 1
ATOM 10680 N N . VAL F 4 43 ? 297.296 243.022 308.874 1.00 56.70 43 VAL b N 1
ATOM 10681 C CA . VAL F 4 43 ? 298.059 244.175 308.417 1.00 56.70 43 VAL b CA 1
ATOM 10682 C C . VAL F 4 43 ? 298.961 243.778 307.256 1.00 56.70 43 VAL b C 1
ATOM 10683 O O . VAL F 4 43 ? 299.695 242.783 307.324 1.00 56.70 43 VAL b O 1
ATOM 10687 N N . CYS F 4 44 ? 298.910 244.560 306.182 1.00 67.12 44 CYS b N 1
ATOM 10688 C CA . CYS F 4 44 ? 299.714 244.303 304.997 1.00 67.12 44 CYS b CA 1
ATOM 10689 C C . CYS F 4 44 ? 301.045 245.041 305.099 1.00 67.12 44 CYS b C 1
ATOM 10690 O O . CYS F 4 44 ? 301.120 246.157 305.617 1.00 67.12 44 CYS b O 1
ATOM 10693 N N . GLN F 4 45 ? 302.100 244.403 304.594 1.00 68.32 45 GLN b N 1
ATOM 10694 C CA . GLN F 4 45 ? 303.461 244.869 304.834 1.00 68.32 45 GLN b CA 1
ATOM 10695 C C . GLN F 4 45 ? 303.914 245.935 303.839 1.00 68.32 45 GLN b C 1
ATOM 10696 O O . GLN F 4 45 ? 304.343 247.019 304.244 1.00 68.32 45 GLN b O 1
ATOM 10702 N N . LYS F 4 46 ? 303.830 245.646 302.540 1.00 70.72 46 LYS b N 1
ATOM 10703 C CA . LYS F 4 46 ? 304.411 246.524 301.530 1.00 70.72 46 LYS b CA 1
ATOM 10704 C C . LYS F 4 46 ? 303.614 247.801 301.302 1.00 70.72 46 LYS b C 1
ATOM 10705 O O . LYS F 4 46 ? 304.106 248.699 300.611 1.00 70.72 46 LYS b O 1
ATOM 10711 N N . THR F 4 47 ? 302.404 247.903 301.853 1.00 66.84 47 THR b N 1
ATOM 10712 C CA . THR F 4 47 ? 301.594 249.101 301.656 1.00 66.84 47 THR b CA 1
ATOM 10713 C C . THR F 4 47 ? 302.244 250.324 302.292 1.00 66.84 47 THR b C 1
ATOM 10714 O O . THR F 4 47 ? 302.367 251.379 301.658 1.00 66.84 47 THR b O 1
ATOM 10718 N N . PHE F 4 48 ? 302.668 250.195 303.543 1.00 66.63 48 PHE b N 1
ATOM 10719 C CA . PHE F 4 48 ? 303.150 251.302 304.364 1.00 66.63 48 PHE b CA 1
ATOM 10720 C C . PHE F 4 48 ? 304.421 250.902 305.114 1.00 66.63 48 PHE b C 1
ATOM 10721 O O . PHE F 4 48 ? 304.564 251.116 306.317 1.00 66.63 48 PHE b O 1
ATOM 10729 N N . LYS F 4 49 ? 305.386 250.355 304.369 1.00 73.75 49 LYS b N 1
ATOM 10730 C CA . LYS F 4 49 ? 306.581 249.762 304.965 1.00 73.75 49 LYS b CA 1
ATOM 10731 C C . LYS F 4 49 ? 307.326 250.721 305.888 1.00 73.75 49 LYS b C 1
ATOM 10732 O O . LYS F 4 49 ? 307.989 250.279 306.833 1.00 73.75 49 LYS b O 1
ATOM 10738 N N . ASP F 4 50 ? 307.242 252.028 305.633 1.00 68.81 50 ASP b N 1
ATOM 10739 C CA . ASP F 4 50 ? 307.952 252.987 306.475 1.00 68.81 50 ASP b CA 1
ATOM 10740 C C . ASP F 4 50 ? 307.387 253.004 307.893 1.00 68.81 50 ASP b C 1
ATOM 10741 O O . ASP F 4 50 ? 308.147 253.028 308.869 1.00 68.81 50 ASP b O 1
ATOM 10746 N N . ALA F 4 51 ? 306.063 252.972 308.029 1.00 61.38 51 ALA b N 1
ATOM 10747 C CA . ALA F 4 51 ? 305.388 253.106 309.316 1.00 61.38 51 ALA b CA 1
ATOM 10748 C C . ALA F 4 51 ? 304.644 251.829 309.699 1.00 61.38 51 ALA b C 1
ATOM 10749 O O . ALA F 4 51 ? 303.495 251.868 310.141 1.00 61.38 51 ALA b O 1
ATOM 10751 N N . TYR F 4 52 ? 305.299 250.680 309.521 1.00 57.79 52 TYR b N 1
ATOM 10752 C CA . TYR F 4 52 ? 304.656 249.400 309.800 1.00 57.79 52 TYR b CA 1
ATOM 10753 C C . TYR F 4 52 ? 304.301 249.258 311.277 1.00 57.79 52 TYR b C 1
ATOM 10754 O O . TYR F 4 52 ? 303.199 248.807 311.619 1.00 57.79 52 TYR b O 1
ATOM 10763 N N . VAL F 4 53 ? 305.219 249.648 312.165 1.00 54.91 53 VAL b N 1
ATOM 10764 C CA . VAL F 4 53 ? 305.036 249.409 313.595 1.00 54.91 53 VAL b CA 1
ATOM 10765 C C . VAL F 4 53 ? 303.851 250.200 314.134 1.00 54.91 53 VAL b C 1
ATOM 10766 O O . VAL F 4 53 ? 303.026 249.672 314.891 1.00 54.91 53 VAL b O 1
ATOM 10770 N N . LYS F 4 54 ? 303.746 251.477 313.758 1.00 53.61 54 LYS b N 1
ATOM 10771 C CA . LYS F 4 54 ? 302.675 252.318 314.282 1.00 53.61 54 LYS b CA 1
ATOM 10772 C C . LYS F 4 54 ? 301.307 251.753 313.924 1.00 53.61 54 LYS b C 1
ATOM 10773 O O . LYS F 4 54 ? 300.428 251.622 314.785 1.00 53.61 54 LYS b O 1
ATOM 10779 N N . ALA F 4 55 ? 301.115 251.386 312.658 1.00 51.99 55 ALA b N 1
ATOM 10780 C CA . ALA F 4 55 ? 299.807 250.906 312.235 1.00 51.99 55 ALA b CA 1
ATOM 10781 C C . ALA F 4 55 ? 299.515 249.496 312.728 1.00 51.99 55 ALA b C 1
ATOM 10782 O O . ALA F 4 55 ? 298.355 249.182 313.011 1.00 51.99 55 ALA b O 1
ATOM 10784 N N . ILE F 4 56 ? 300.526 248.630 312.846 1.00 49.68 56 ILE b N 1
ATOM 10785 C CA . ILE F 4 56 ? 300.252 247.310 313.408 1.00 49.68 56 ILE b CA 1
ATOM 10786 C C . ILE F 4 56 ? 299.865 247.434 314.878 1.00 49.68 56 ILE b C 1
ATOM 10787 O O . ILE F 4 56 ? 298.966 246.730 315.358 1.00 49.68 56 ILE b O 1
ATOM 10792 N N . ALA F 4 57 ? 300.499 248.360 315.607 1.00 46.90 57 ALA b N 1
ATOM 10793 C CA . ALA F 4 57 ? 300.094 248.615 316.985 1.00 46.90 57 ALA b CA 1
ATOM 10794 C C . ALA F 4 57 ? 298.678 249.173 317.047 1.00 46.90 57 ALA b C 1
ATOM 10795 O O . ALA F 4 57 ? 297.886 248.782 317.913 1.00 46.90 57 ALA b O 1
ATOM 10797 N N . LEU F 4 58 ? 298.342 250.088 316.134 1.00 46.04 58 LEU b N 1
ATOM 10798 C CA . LEU F 4 58 ? 296.992 250.643 316.101 1.00 46.04 58 LEU b CA 1
ATOM 10799 C C . LEU F 4 58 ? 295.954 249.559 315.842 1.00 46.04 58 LEU b C 1
ATOM 10800 O O . LEU F 4 58 ? 294.899 249.530 316.487 1.00 46.04 58 LEU b O 1
ATOM 10805 N N . TYR F 4 59 ? 296.235 248.657 314.902 1.00 46.13 59 TYR b N 1
ATOM 10806 C CA . TYR F 4 59 ? 295.270 247.614 314.577 1.00 46.13 59 TYR b CA 1
ATOM 10807 C C . TYR F 4 59 ? 295.133 246.618 315.723 1.00 46.13 59 TYR b C 1
ATOM 10808 O O . TYR F 4 59 ? 294.029 246.140 316.011 1.00 46.13 59 TYR b O 1
ATOM 10817 N N . ALA F 4 60 ? 296.244 246.292 316.392 1.00 42.72 60 ALA b N 1
ATOM 10818 C CA . ALA F 4 60 ? 296.163 245.424 317.562 1.00 42.72 60 ALA b CA 1
ATOM 10819 C C . ALA F 4 60 ? 295.342 246.070 318.671 1.00 42.72 60 ALA b C 1
ATOM 10820 O O . ALA F 4 60 ? 294.540 245.397 319.331 1.00 42.72 60 ALA b O 1
ATOM 10822 N N . LEU F 4 61 ? 295.526 247.374 318.887 1.00 43.22 61 LEU b N 1
ATOM 10823 C CA . LEU F 4 61 ? 294.732 248.078 319.889 1.00 43.22 61 LEU b CA 1
ATOM 10824 C C . LEU F 4 61 ? 293.254 248.075 319.522 1.00 43.22 61 LEU b C 1
ATOM 10825 O O . LEU F 4 61 ? 292.391 247.913 320.392 1.00 43.22 61 LEU b O 1
ATOM 10830 N N . HIS F 4 62 ? 292.942 248.259 318.237 1.00 45.40 62 HIS b N 1
ATOM 10831 C CA . HIS F 4 62 ? 291.550 248.195 317.800 1.00 45.40 62 HIS b CA 1
ATOM 10832 C C . HIS F 4 62 ? 290.958 246.813 318.043 1.00 45.40 62 HIS b C 1
ATOM 10833 O O . HIS F 4 62 ? 289.809 246.689 318.483 1.00 45.40 62 HIS b O 1
ATOM 10840 N N . LEU F 4 63 ? 291.724 245.760 317.751 1.00 44.18 63 LEU b N 1
ATOM 10841 C CA . LEU F 4 63 ? 291.247 244.405 318.006 1.00 44.18 63 LEU b CA 1
ATOM 10842 C C . LEU F 4 63 ? 291.013 244.157 319.490 1.00 44.18 63 LEU b C 1
ATOM 10843 O O . LEU F 4 63 ? 290.032 243.504 319.860 1.00 44.18 63 LEU b O 1
ATOM 10848 N N . ALA F 4 64 ? 291.900 244.663 320.349 1.00 46.05 64 ALA b N 1
ATOM 10849 C CA . ALA F 4 64 ? 291.783 244.395 321.779 1.00 46.05 64 ALA b CA 1
ATOM 10850 C C . ALA F 4 64 ? 290.545 245.042 322.388 1.00 46.05 64 ALA b C 1
ATOM 10851 O O . ALA F 4 64 ? 289.952 244.482 323.315 1.00 46.05 64 ALA b O 1
ATOM 10853 N N . PHE F 4 65 ? 290.141 246.212 321.892 1.00 46.72 65 PHE b N 1
ATOM 10854 C CA . PHE F 4 65 ? 289.049 246.979 322.479 1.00 46.72 65 PHE b CA 1
ATOM 10855 C C . PHE F 4 65 ? 287.825 247.042 321.569 1.00 46.72 65 PHE b C 1
ATOM 10856 O O . PHE F 4 65 ? 287.057 248.005 321.626 1.00 46.72 65 PHE b O 1
ATOM 10864 N N . LEU F 4 66 ? 287.631 246.028 320.726 1.00 51.63 66 LEU b N 1
ATOM 10865 C CA . LEU F 4 66 ? 286.507 246.020 319.796 1.00 51.63 66 LEU b CA 1
ATOM 10866 C C . LEU F 4 66 ? 285.177 246.028 320.539 1.00 51.63 66 LEU b C 1
ATOM 10867 O O . LEU F 4 66 ? 284.412 246.992 320.443 1.00 51.63 66 LEU b O 1
ATOM 10872 N N . ASP F 4 67 ? 284.897 244.964 321.284 1.00 55.07 67 ASP b N 1
ATOM 10873 C CA . ASP F 4 67 ? 283.692 244.850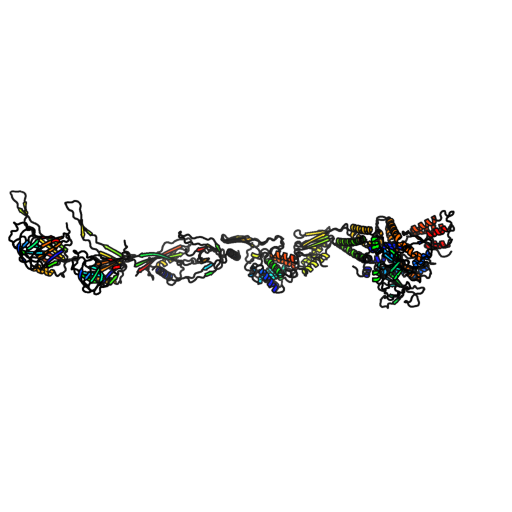 322.097 1.00 55.07 67 ASP b CA 1
ATOM 10874 C C . ASP F 4 67 ? 284.024 244.239 323.448 1.00 55.07 67 ASP b C 1
ATOM 10875 O O . ASP F 4 67 ? 283.310 243.366 323.950 1.00 55.07 67 ASP b O 1
ATOM 10880 N N . GLY F 4 68 ? 285.112 244.694 324.058 1.00 53.39 68 GLY b N 1
ATOM 10881 C CA . GLY F 4 68 ? 285.592 244.074 325.277 1.00 53.39 68 GLY b CA 1
ATOM 10882 C C . GLY F 4 68 ? 286.090 242.660 325.069 1.00 53.39 68 GLY b C 1
ATOM 10883 O O . GLY F 4 68 ? 285.794 241.777 325.882 1.00 53.39 68 GLY b O 1
ATOM 10884 N N . ALA F 4 69 ? 286.830 242.420 323.986 1.00 50.65 69 ALA b N 1
ATOM 10885 C CA . ALA F 4 69 ? 287.363 241.085 323.740 1.00 50.65 69 ALA b CA 1
ATOM 10886 C C . ALA F 4 69 ? 288.409 240.708 324.781 1.00 50.65 69 ALA b C 1
ATOM 10887 O O . ALA F 4 69 ? 288.497 239.543 325.187 1.00 50.65 69 ALA b O 1
ATOM 10889 N N . LEU F 4 70 ? 289.210 241.674 325.223 1.00 51.84 70 LEU b N 1
ATOM 10890 C CA . LEU F 4 70 ? 290.271 241.427 326.194 1.00 51.84 70 LEU b CA 1
ATOM 10891 C C . LEU F 4 70 ? 289.731 241.686 327.596 1.00 51.84 70 LEU b C 1
ATOM 10892 O O . LEU F 4 70 ? 289.434 242.830 327.954 1.00 51.84 70 LEU b O 1
ATOM 10897 N N . LYS F 4 71 ? 289.606 240.624 328.389 1.00 56.58 71 LYS b N 1
ATOM 10898 C CA . LYS F 4 71 ? 289.164 240.674 329.771 1.00 56.58 71 LYS b CA 1
ATOM 10899 C C . LYS F 4 71 ? 290.331 240.286 330.683 1.00 56.58 71 LYS b C 1
ATOM 10900 O O . LYS F 4 71 ? 291.439 240.011 330.190 1.00 56.58 71 LYS b O 1
ATOM 10906 N N . GLY F 4 72 ? 290.089 240.259 331.995 1.00 70.80 72 GLY b N 1
ATOM 10907 C CA . GLY F 4 72 ? 291.112 239.866 332.939 1.00 70.80 72 GLY b CA 1
ATOM 10908 C C . GLY F 4 72 ? 291.332 238.364 332.971 1.00 70.80 72 GLY b C 1
ATOM 10909 O O . GLY F 4 72 ? 290.575 237.584 332.396 1.00 70.80 72 GLY b O 1
ATOM 10910 N N . GLU F 4 73 ? 292.403 237.966 333.660 1.00 77.47 73 GLU b N 1
ATOM 10911 C CA . GLU F 4 73 ? 292.738 236.549 333.747 1.00 77.47 73 GLU b CA 1
ATOM 10912 C C . GLU F 4 73 ? 291.693 235.781 334.547 1.00 77.47 73 GLU b C 1
ATOM 10913 O O . GLU F 4 73 ? 291.341 234.650 334.194 1.00 77.47 73 GLU b O 1
ATOM 10919 N N . ASP F 4 74 ? 291.185 236.377 335.625 1.00 80.70 74 ASP b N 1
ATOM 10920 C CA . ASP F 4 74 ? 290.236 235.718 336.511 1.00 80.70 74 ASP b CA 1
ATOM 10921 C C . ASP F 4 74 ? 288.796 236.158 336.268 1.00 80.70 74 ASP b C 1
ATOM 10922 O O . ASP F 4 74 ? 287.922 235.878 337.095 1.00 80.70 74 ASP b O 1
ATOM 10927 N N . GLU F 4 75 ? 288.535 236.849 335.160 1.00 80.91 75 GLU b N 1
ATOM 10928 C CA . GLU F 4 75 ? 287.175 237.258 334.839 1.00 80.91 75 GLU b CA 1
ATOM 10929 C C . GLU F 4 75 ? 286.289 236.035 334.640 1.00 80.91 75 GLU b C 1
ATOM 10930 O O . GLU F 4 75 ? 286.659 235.094 333.933 1.00 80.91 75 GLU b O 1
ATOM 10936 N N . ASP F 4 76 ? 285.118 236.053 335.268 1.00 75.30 76 ASP b N 1
ATOM 10937 C CA . ASP F 4 76 ? 284.215 234.918 335.195 1.00 75.30 76 ASP b CA 1
ATOM 10938 C C . ASP F 4 76 ? 283.598 234.806 333.805 1.00 75.30 76 ASP b C 1
ATOM 10939 O O . ASP F 4 76 ? 283.447 235.791 333.077 1.00 75.30 76 ASP b O 1
ATOM 10944 N N . LEU F 4 77 ? 283.237 233.579 333.440 1.00 67.32 77 LEU b N 1
ATOM 10945 C CA . LEU F 4 77 ? 282.537 233.335 332.191 1.00 67.32 77 LEU b CA 1
ATOM 10946 C C . LEU F 4 77 ? 281.119 233.896 332.289 1.00 67.32 77 LEU b C 1
ATOM 10947 O O . LEU F 4 77 ? 280.698 234.412 333.329 1.00 67.32 77 LEU b O 1
ATOM 10952 N N . GLU F 4 78 ? 280.381 233.821 331.181 1.00 69.76 78 GLU b N 1
ATOM 10953 C CA . GLU F 4 78 ? 279.012 234.306 331.018 1.00 69.76 78 GLU b CA 1
ATOM 10954 C C . GLU F 4 78 ? 278.970 235.830 330.951 1.00 69.76 78 GLU b C 1
ATOM 10955 O O . GLU F 4 78 ? 277.934 236.396 330.591 1.00 69.76 78 GLU b O 1
ATOM 10961 N N . SER F 4 79 ? 280.087 236.511 331.208 1.00 63.88 79 SER b N 1
ATOM 10962 C CA . SER F 4 79 ? 280.193 237.943 330.977 1.00 63.88 79 SER b CA 1
ATOM 10963 C C . SER F 4 79 ? 280.662 238.273 329.568 1.00 63.88 79 SER b C 1
ATOM 10964 O O . SER F 4 79 ? 280.702 239.453 329.205 1.00 63.88 79 SER b O 1
ATOM 10967 N N . TYR F 4 80 ? 281.019 237.263 328.773 1.00 56.87 80 TYR b N 1
ATOM 10968 C CA . TYR F 4 80 ? 281.405 237.484 327.387 1.00 56.87 80 TYR b CA 1
ATOM 10969 C C . TYR F 4 80 ? 280.203 237.603 326.462 1.00 56.87 80 TYR b C 1
ATOM 10970 O O . TYR F 4 80 ? 280.360 238.033 325.315 1.00 56.87 80 TYR b O 1
ATOM 10979 N N . SER F 4 81 ? 279.015 237.232 326.934 1.00 60.05 81 SER b N 1
ATOM 10980 C CA . SER F 4 81 ? 277.791 237.334 326.152 1.00 60.05 81 SER b CA 1
ATOM 10981 C C . SER F 4 81 ? 276.765 238.280 326.752 1.00 60.05 81 SER b C 1
ATOM 10982 O O . SER F 4 81 ? 275.840 238.692 326.050 1.00 60.05 81 SER b O 1
ATOM 10985 N N . ARG F 4 82 ? 276.904 238.630 328.027 1.00 63.35 82 ARG b N 1
ATOM 10986 C CA . ARG F 4 82 ? 275.969 239.506 328.719 1.00 63.35 82 ARG b CA 1
ATOM 10987 C C . ARG F 4 82 ? 276.743 240.613 329.417 1.00 63.35 82 ARG b C 1
ATOM 10988 O O . ARG F 4 82 ? 277.768 240.351 330.054 1.00 63.35 82 ARG b O 1
ATOM 10996 N N . ARG F 4 83 ? 276.256 241.843 329.296 1.00 64.24 83 ARG b N 1
ATOM 10997 C CA . ARG F 4 83 ? 276.870 242.993 329.940 1.00 64.24 83 ARG b CA 1
ATOM 10998 C C . ARG F 4 83 ? 276.026 243.454 331.124 1.00 64.24 83 ARG b C 1
ATOM 10999 O O . ARG F 4 83 ? 274.824 243.192 331.202 1.00 64.24 83 ARG b O 1
ATOM 11007 N N . VAL F 4 84 ? 276.678 244.146 332.052 1.00 55.04 84 VAL b N 1
ATOM 11008 C CA . VAL F 4 84 ? 276.035 244.640 333.264 1.00 55.04 84 VAL b CA 1
ATOM 11009 C C . VAL F 4 84 ? 275.729 246.116 333.058 1.00 55.04 84 VAL b C 1
ATOM 11010 O O . VAL F 4 84 ? 276.641 246.943 332.956 1.00 55.04 84 VAL b O 1
ATOM 11014 N N . THR F 4 85 ? 274.439 246.452 332.996 1.00 54.17 85 THR b N 1
ATOM 11015 C CA . THR F 4 85 ? 274.043 247.840 332.795 1.00 54.17 85 THR b CA 1
ATOM 11016 C C . THR F 4 85 ? 274.260 248.676 334.050 1.00 54.17 85 THR b C 1
ATOM 11017 O O . THR F 4 85 ? 274.778 249.795 333.970 1.00 54.17 85 THR b O 1
ATOM 11021 N N . SER F 4 86 ? 273.881 248.152 335.213 1.00 51.33 86 SER b N 1
ATOM 11022 C CA . SER F 4 86 ? 273.992 248.911 336.450 1.00 51.33 86 SER b CA 1
ATOM 11023 C C . SER F 4 86 ? 273.995 247.953 337.631 1.00 51.33 86 SER b C 1
ATOM 11024 O O . SER F 4 86 ? 273.599 246.791 337.515 1.00 51.33 86 SER b O 1
ATOM 11027 N N . PHE F 4 87 ? 274.446 248.465 338.772 1.00 48.39 87 PHE b N 1
ATOM 11028 C CA . PHE F 4 87 ? 274.402 247.727 340.026 1.00 48.39 87 PHE b CA 1
ATOM 11029 C C . PHE F 4 87 ? 274.353 248.739 341.161 1.00 48.39 87 PHE b C 1
ATOM 11030 O O . PHE F 4 87 ? 274.665 249.917 340.980 1.00 48.39 87 PHE b O 1
ATOM 11038 N N . SER F 4 88 ? 273.960 248.263 342.339 1.00 49.25 88 SER b N 1
ATOM 11039 C CA . SER F 4 88 ? 273.858 249.143 343.493 1.00 49.25 88 SER b CA 1
ATOM 11040 C C . SER F 4 88 ? 273.807 248.309 344.760 1.00 49.25 88 SER b C 1
ATOM 11041 O O . SER F 4 88 ? 273.106 247.296 344.812 1.00 49.25 88 SER b O 1
ATOM 11044 N N . LEU F 4 89 ? 274.553 248.739 345.773 1.00 49.31 89 LEU b N 1
ATOM 11045 C CA . LEU F 4 89 ? 274.409 248.177 347.104 1.00 49.31 89 LEU b CA 1
ATOM 11046 C C . LEU F 4 89 ? 273.325 248.960 347.846 1.00 49.31 89 LEU b C 1
ATOM 11047 O O . LEU F 4 89 ? 272.847 249.997 347.376 1.00 49.31 89 LEU b O 1
ATOM 11052 N N . SER F 4 90 ? 272.917 248.457 349.011 1.00 53.45 90 SER b N 1
ATOM 11053 C CA . SER F 4 90 ? 271.735 248.965 349.701 1.00 53.45 90 SER b CA 1
ATOM 11054 C C . SER F 4 90 ? 271.803 250.462 349.971 1.00 53.45 90 SER b C 1
ATOM 11055 O O . SER F 4 90 ? 271.010 251.234 349.424 1.00 53.45 90 SER b O 1
ATOM 11058 N N . GLY F 4 91 ? 272.745 250.880 350.808 1.00 51.82 91 GLY b N 1
ATOM 11059 C CA . GLY F 4 91 ? 272.876 252.281 351.147 1.00 51.82 91 GLY b CA 1
ATOM 11060 C C . GLY F 4 91 ? 274.312 252.754 351.104 1.00 51.82 91 GLY b C 1
ATOM 11061 O O . GLY F 4 91 ? 274.713 253.615 351.891 1.00 51.82 91 GLY b O 1
ATOM 11062 N N . GLU F 4 92 ? 275.099 252.193 350.190 1.00 54.31 92 GLU b N 1
ATOM 11063 C CA . GLU F 4 92 ? 276.516 252.510 350.087 1.00 54.31 92 GLU b CA 1
ATOM 11064 C C . GLU F 4 92 ? 276.871 253.233 348.796 1.00 54.31 92 GLU b C 1
ATOM 11065 O O . GLU F 4 92 ? 277.454 254.320 348.843 1.00 54.31 92 GLU b O 1
ATOM 11071 N N . PHE F 4 93 ? 276.530 252.668 347.640 1.00 47.65 93 PHE b N 1
ATOM 11072 C CA . PHE F 4 93 ? 276.844 253.309 346.370 1.00 47.65 93 PHE b CA 1
ATOM 11073 C C . PHE F 4 93 ? 275.962 252.722 345.278 1.00 47.65 93 PHE b C 1
ATOM 11074 O O . PHE F 4 93 ? 275.312 251.691 345.459 1.00 47.65 93 PHE b O 1
ATOM 11082 N N . SER F 4 94 ? 275.951 253.405 344.135 1.00 46.35 94 SER b N 1
ATOM 11083 C CA . SER F 4 94 ? 275.246 252.942 342.950 1.00 46.35 94 SER b CA 1
ATOM 11084 C C . SER F 4 94 ? 275.973 253.468 341.722 1.00 46.35 94 SER b C 1
ATOM 11085 O O . SER F 4 94 ? 276.690 254.469 341.785 1.00 46.35 94 SER b O 1
ATOM 11088 N N . GLN F 4 95 ? 275.781 252.784 340.597 1.00 47.13 95 GLN b N 1
ATOM 11089 C CA . GLN F 4 95 ? 276.459 253.174 339.369 1.00 47.13 95 GLN b CA 1
ATOM 11090 C C . GLN F 4 95 ? 275.651 252.698 338.172 1.00 47.13 95 GLN b C 1
ATOM 11091 O O . GLN F 4 95 ? 274.949 251.687 338.243 1.00 47.13 95 GLN b O 1
ATOM 11097 N N . THR F 4 96 ? 275.761 253.442 337.073 1.00 50.57 96 THR b N 1
ATOM 11098 C CA . THR F 4 96 ? 275.088 253.115 335.825 1.00 50.57 96 THR b CA 1
ATOM 11099 C C . THR F 4 96 ? 276.060 253.319 334.673 1.00 50.57 96 THR b C 1
ATOM 11100 O O . THR F 4 96 ? 276.747 254.342 334.610 1.00 50.57 96 THR b O 1
ATOM 11104 N N . PHE F 4 97 ? 276.114 252.348 333.767 1.00 52.49 97 PHE b N 1
ATOM 11105 C CA . PHE F 4 97 ? 277.030 252.370 332.636 1.00 52.49 97 PHE b CA 1
ATOM 11106 C C . PHE F 4 97 ? 276.265 252.606 331.337 1.00 52.49 97 PHE b C 1
ATOM 11107 O O . PHE F 4 97 ? 275.041 252.762 331.320 1.00 52.49 97 PHE b O 1
ATOM 11115 N N . GLY F 4 98 ? 277.010 252.626 330.238 1.00 61.26 98 GLY b N 1
ATOM 11116 C CA . GLY F 4 98 ? 276.425 252.817 328.924 1.00 61.26 98 GLY b CA 1
ATOM 11117 C C . GLY F 4 98 ? 277.485 252.670 327.857 1.00 61.26 98 GLY b C 1
ATOM 11118 O O . GLY F 4 98 ? 278.683 252.590 328.144 1.00 61.26 98 GLY b O 1
ATOM 11119 N N . GLU F 4 99 ? 277.024 252.637 326.612 1.00 69.71 99 GLU b N 1
ATOM 11120 C CA . GLU F 4 99 ? 277.909 252.484 325.468 1.00 69.71 99 GLU b CA 1
ATOM 11121 C C . GLU F 4 99 ? 278.504 253.832 325.079 1.00 69.71 99 GLU b C 1
ATOM 11122 O O . GLU F 4 99 ? 277.850 254.874 325.179 1.00 69.71 99 GLU b O 1
ATOM 11128 N N . VAL F 4 100 ? 279.762 253.803 324.635 1.00 71.91 100 VAL b N 1
ATOM 11129 C CA . VAL F 4 100 ? 280.473 255.038 324.313 1.00 71.91 100 VAL b CA 1
ATOM 11130 C C . VAL F 4 100 ? 279.840 255.720 323.106 1.00 71.91 100 VAL b C 1
ATOM 11131 O O . VAL F 4 100 ? 279.339 256.846 323.199 1.00 71.91 100 VAL b O 1
ATOM 11135 N N . THR F 4 101 ? 279.855 255.049 321.956 1.00 76.42 101 THR b N 1
ATOM 11136 C CA . THR F 4 101 ? 279.289 255.616 320.738 1.00 76.42 101 THR b CA 1
ATOM 11137 C C . THR F 4 101 ? 278.401 254.600 320.033 1.00 76.42 101 THR b C 1
ATOM 11138 O O . THR F 4 101 ? 278.319 253.441 320.452 1.00 76.42 101 THR b O 1
ATOM 11142 N N . LYS F 4 102 ? 277.738 255.019 318.958 1.00 80.54 102 LYS b N 1
ATOM 11143 C CA . LYS F 4 102 ? 276.822 254.153 318.226 1.00 80.54 102 LYS b CA 1
ATOM 11144 C C . LYS F 4 102 ? 277.195 254.178 316.753 1.00 80.54 102 LYS b C 1
ATOM 11145 O O . LYS F 4 102 ? 277.315 255.254 316.160 1.00 80.54 102 LYS b O 1
ATOM 11151 N N . ASN F 4 103 ? 277.379 252.997 316.170 1.00 79.93 103 ASN b N 1
ATOM 11152 C CA . ASN F 4 103 ? 277.774 252.891 314.775 1.00 79.93 103 ASN b CA 1
ATOM 11153 C C . ASN F 4 103 ? 276.598 253.198 313.850 1.00 79.93 103 ASN b C 1
ATOM 11154 O O . ASN F 4 103 ? 275.428 253.081 314.222 1.00 79.93 103 ASN b O 1
ATOM 11159 N N . GLN F 4 104 ? 276.930 253.597 312.620 1.00 83.43 104 GLN b N 1
ATOM 11160 C CA . GLN F 4 104 ? 275.930 253.929 311.616 1.00 83.43 104 GLN b CA 1
ATOM 11161 C C . GLN F 4 104 ? 276.216 253.336 310.244 1.00 83.43 104 GLN b C 1
ATOM 11162 O O . GLN F 4 104 ? 275.462 253.612 309.304 1.00 83.43 104 GLN b O 1
ATOM 11168 N N . SER F 4 105 ? 277.273 252.539 310.094 1.00 82.09 105 SER b N 1
ATOM 11169 C CA . SER F 4 105 ? 277.631 251.978 308.798 1.00 82.09 105 SER b CA 1
ATOM 11170 C C . SER F 4 105 ? 277.801 250.467 308.791 1.00 82.09 105 SER b C 1
ATOM 11171 O O . SER F 4 105 ? 277.776 249.874 307.705 1.00 82.09 105 SER b O 1
ATOM 11174 N N . GLY F 4 106 ? 277.966 249.825 309.942 1.00 79.17 106 GLY b N 1
ATOM 11175 C CA . GLY F 4 106 ? 278.179 248.389 309.975 1.00 79.17 106 GLY b CA 1
ATOM 11176 C C . GLY F 4 106 ? 279.473 247.945 309.327 1.00 79.17 106 GLY b C 1
ATOM 11177 O O . GLY F 4 106 ? 279.508 246.892 308.679 1.00 79.17 106 GLY b O 1
ATOM 11178 N N . ASN F 4 107 ? 280.541 248.725 309.487 1.00 72.13 107 ASN b N 1
ATOM 11179 C CA . ASN F 4 107 ? 281.841 248.373 308.934 1.00 72.13 107 ASN b CA 1
ATOM 11180 C C . ASN F 4 107 ? 282.733 247.661 309.942 1.00 72.13 107 ASN b C 1
ATOM 11181 O O . ASN F 4 107 ? 283.722 247.037 309.539 1.00 72.13 107 ASN b O 1
ATOM 11186 N N . MET F 4 108 ? 282.421 247.778 311.237 1.00 65.67 108 MET b N 1
ATOM 11187 C CA . MET F 4 108 ? 283.152 247.164 312.344 1.00 65.67 108 MET b CA 1
ATOM 11188 C C . MET F 4 108 ? 284.486 247.877 312.540 1.00 65.67 108 MET b C 1
ATOM 11189 O O . MET F 4 108 ? 285.144 247.717 313.572 1.00 65.67 108 MET b O 1
ATOM 11194 N N . MET F 4 109 ? 284.848 248.739 311.594 1.00 59.79 109 MET b N 1
ATOM 11195 C CA . MET F 4 109 ? 286.093 249.489 311.664 1.00 59.79 109 MET b CA 1
ATOM 11196 C C . MET F 4 109 ? 285.899 250.900 312.188 1.00 59.79 109 MET b C 1
ATOM 11197 O O . MET F 4 109 ? 286.787 251.424 312.868 1.00 59.79 109 MET b O 1
ATOM 11202 N N . LEU F 4 110 ? 284.764 251.522 311.892 1.00 58.47 110 LEU b N 1
ATOM 11203 C CA . LEU F 4 110 ? 284.403 252.801 312.496 1.00 58.47 110 LEU b CA 1
ATOM 11204 C C . LEU F 4 110 ? 283.604 252.583 313.776 1.00 58.47 110 LEU b C 1
ATOM 11205 O O . LEU F 4 110 ? 282.545 253.169 313.991 1.00 58.47 110 LEU b O 1
ATOM 11210 N N . SER F 4 111 ? 284.133 251.723 314.646 1.00 54.59 111 SER b N 1
ATOM 11211 C CA . SER F 4 111 ? 283.508 251.406 315.919 1.00 54.59 111 SER b CA 1
ATOM 11212 C C . SER F 4 111 ? 284.351 251.793 317.120 1.00 54.59 111 SER b C 1
ATOM 11213 O O . SER F 4 111 ? 283.793 251.991 318.204 1.00 54.59 111 SER b O 1
ATOM 11216 N N . THR F 4 112 ? 285.665 251.901 316.963 1.00 49.50 112 THR b N 1
ATOM 11217 C CA . THR F 4 112 ? 286.580 252.355 317.994 1.00 49.50 112 THR b CA 1
ATOM 11218 C C . THR F 4 112 ? 287.467 253.450 317.422 1.00 49.50 112 THR b C 1
ATOM 11219 O O . THR F 4 112 ? 287.713 253.483 316.213 1.00 49.50 112 THR b O 1
ATOM 11223 N N . PRO F 4 113 ? 287.946 254.371 318.264 1.00 46.32 113 PRO b N 1
ATOM 11224 C CA . PRO F 4 113 ? 288.817 255.440 317.747 1.00 46.32 113 PRO b CA 1
ATOM 11225 C C . PRO F 4 113 ? 290.071 254.923 317.062 1.00 46.32 113 PRO b C 1
ATOM 11226 O O . PRO F 4 113 ? 290.522 255.513 316.071 1.00 46.32 113 PRO b O 1
ATOM 11230 N N . TRP F 4 114 ? 290.650 253.834 317.569 1.00 45.70 114 TRP b N 1
ATOM 11231 C CA . TRP F 4 114 ? 291.862 253.292 316.965 1.00 45.70 114 TRP b CA 1
ATOM 11232 C C . TRP F 4 114 ? 291.594 252.775 315.557 1.00 45.70 114 TRP b C 1
ATOM 11233 O O . TRP F 4 114 ? 292.417 252.960 314.652 1.00 45.70 114 TRP b O 1
ATOM 11244 N N . GLY F 4 115 ? 290.445 252.129 315.350 1.00 46.71 115 GLY b N 1
ATOM 11245 C CA . GLY F 4 115 ? 290.089 251.690 314.010 1.00 46.71 115 GLY b CA 1
ATOM 11246 C C . GLY F 4 115 ? 289.901 252.848 313.049 1.00 46.71 115 GLY b C 1
ATOM 11247 O O . GLY F 4 115 ? 290.283 252.765 311.879 1.00 46.71 115 GLY b O 1
ATOM 11248 N N . LYS F 4 116 ? 289.306 253.942 313.527 1.00 48.05 116 LYS b N 1
ATOM 11249 C CA . LYS F 4 116 ? 289.142 255.121 312.684 1.00 48.05 116 LYS b CA 1
ATOM 11250 C C . LYS F 4 116 ? 290.491 255.743 312.338 1.00 48.05 116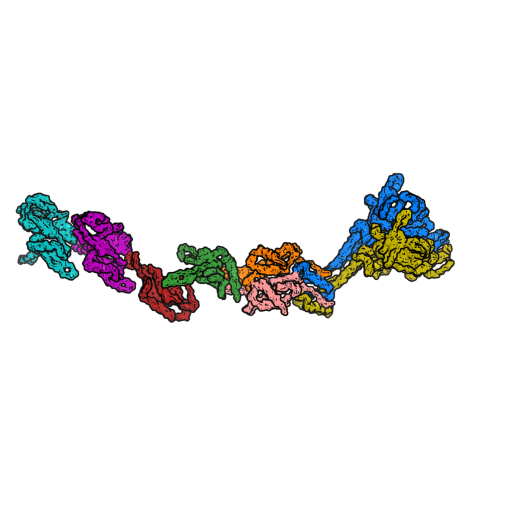 LYS b C 1
ATOM 11251 O O . LYS F 4 116 ? 290.711 256.176 311.199 1.00 48.05 116 LYS b O 1
ATOM 11257 N N . MET F 4 117 ? 291.415 255.780 313.303 1.00 49.13 117 MET b N 1
ATOM 11258 C CA . MET F 4 117 ? 292.770 256.234 313.004 1.00 49.13 117 MET b CA 1
ATOM 11259 C C . MET F 4 117 ? 293.420 255.348 311.948 1.00 49.13 117 MET b C 1
ATOM 11260 O O . MET F 4 117 ? 294.088 255.844 311.032 1.00 49.13 117 MET b O 1
ATOM 11265 N N . PHE F 4 118 ? 293.243 254.031 312.071 1.00 46.49 118 PHE b N 1
ATOM 11266 C CA . PHE F 4 118 ? 293.846 253.108 311.116 1.00 46.49 118 PHE b CA 1
ATOM 11267 C C . PHE F 4 118 ? 293.269 253.302 309.720 1.00 46.49 118 PHE b C 1
ATOM 11268 O O . PHE F 4 118 ? 294.005 253.263 308.729 1.00 46.49 118 PHE b O 1
ATOM 11276 N N . GLU F 4 119 ? 291.952 253.498 309.619 1.00 51.30 119 GLU b N 1
ATOM 11277 C CA . GLU F 4 119 ? 291.348 253.768 308.315 1.00 51.30 119 GLU b CA 1
ATOM 11278 C C . GLU F 4 119 ? 291.844 255.078 307.722 1.00 51.30 119 GLU b C 1
ATOM 11279 O O . GLU F 4 119 ? 292.088 255.160 306.513 1.00 51.30 119 GLU b O 1
ATOM 11285 N N . GLN F 4 120 ? 291.988 256.119 308.544 1.00 50.52 120 GLN b N 1
ATOM 11286 C CA . GLN F 4 120 ? 292.528 257.373 308.026 1.00 50.52 120 GLN b CA 1
ATOM 11287 C C . GLN F 4 120 ? 293.949 257.186 307.507 1.00 50.52 120 GLN b C 1
ATOM 11288 O O . GLN F 4 120 ? 294.297 257.680 306.425 1.00 50.52 120 GLN b O 1
ATOM 11294 N N . LEU F 4 121 ? 294.778 256.458 308.259 1.00 47.03 121 LEU b N 1
ATOM 11295 C CA . LEU F 4 121 ? 296.150 256.211 307.825 1.00 47.03 121 LEU b CA 1
ATOM 11296 C C . LEU F 4 121 ? 296.188 255.395 306.539 1.00 47.03 121 LEU b C 1
ATOM 11297 O O . LEU F 4 121 ? 296.989 255.678 305.641 1.00 47.03 121 LEU b O 1
ATOM 11302 N N . LYS F 4 122 ? 295.337 254.373 306.436 1.00 48.70 122 LYS b N 1
ATOM 11303 C CA . LYS F 4 122 ? 295.294 253.556 305.227 1.00 48.70 122 LYS b CA 1
ATOM 11304 C C . LYS F 4 122 ? 294.832 254.369 304.026 1.00 48.70 122 LYS b C 1
ATOM 11305 O O . LYS F 4 122 ? 295.370 254.216 302.923 1.00 48.70 122 LYS b O 1
ATOM 11311 N N . ALA F 4 123 ? 293.832 255.232 304.218 1.00 52.07 123 ALA b N 1
ATOM 11312 C CA . ALA F 4 123 ? 293.355 256.068 303.124 1.00 52.07 123 ALA b CA 1
ATOM 11313 C C . ALA F 4 123 ? 294.431 257.039 302.663 1.00 52.07 123 ALA b C 1
ATOM 11314 O O . ALA F 4 123 ? 294.590 257.274 301.460 1.00 52.07 123 ALA b O 1
ATOM 11316 N N . ARG F 4 124 ? 295.179 257.619 303.603 1.00 53.40 124 ARG b N 1
ATOM 11317 C CA . ARG F 4 124 ? 296.226 258.559 303.218 1.00 53.40 124 ARG b CA 1
ATOM 11318 C C . ARG F 4 124 ? 297.383 257.851 302.521 1.00 53.40 124 ARG b C 1
ATOM 11319 O O . ARG F 4 124 ? 297.842 258.289 301.460 1.00 53.40 124 ARG b O 1
ATOM 11327 N N . ARG F 4 125 ? 297.868 256.753 303.103 1.00 54.61 125 ARG b N 1
ATOM 11328 C CA . ARG F 4 125 ? 299.096 256.136 302.610 1.00 54.61 125 ARG b CA 1
ATOM 11329 C C . ARG F 4 125 ? 298.885 255.456 301.262 1.00 54.61 125 ARG b C 1
ATOM 11330 O O . ARG F 4 125 ? 299.663 255.663 300.325 1.00 54.61 125 ARG b O 1
ATOM 11338 N N . ARG F 4 126 ? 297.848 254.629 301.147 1.00 56.95 126 ARG b N 1
ATOM 11339 C CA . ARG F 4 126 ? 297.562 253.926 299.901 1.00 56.95 126 ARG b CA 1
ATOM 11340 C C . ARG F 4 126 ? 296.197 254.271 299.332 1.00 56.95 126 ARG b C 1
ATOM 11341 O O . ARG F 4 126 ? 296.095 254.639 298.156 1.00 56.95 126 ARG b O 1
ATOM 11349 N N . GLY F 4 127 ? 295.142 254.158 300.132 1.00 53.02 127 GLY b N 1
ATOM 11350 C CA . GLY F 4 127 ? 293.798 254.404 299.654 1.00 53.02 127 GLY b CA 1
ATOM 11351 C C . GLY F 4 127 ? 292.847 253.275 299.992 1.00 53.02 127 GLY b C 1
ATOM 11352 O O . GLY F 4 127 ? 293.279 252.157 300.288 1.00 53.02 127 GLY b O 1
ATOM 11353 N N . ARG F 4 128 ? 291.547 253.556 299.949 1.00 49.02 128 ARG b N 1
ATOM 11354 C CA . ARG F 4 128 ? 290.517 252.578 300.268 1.00 49.02 128 ARG b CA 1
ATOM 11355 C C . ARG F 4 128 ? 289.880 251.984 299.017 1.00 49.02 128 ARG b C 1
ATOM 11356 O O . ARG F 4 128 ? 288.797 251.394 299.097 1.00 49.02 128 ARG b O 1
ATOM 11364 N N . PHE F 4 129 ? 290.532 252.125 297.868 1.00 51.54 129 PHE b N 1
ATOM 11365 C CA . PHE F 4 129 ? 289.975 251.740 296.581 1.00 51.54 129 PHE b CA 1
ATOM 11366 C C . PHE F 4 129 ? 290.447 250.350 296.165 1.00 51.54 129 PHE b C 1
ATOM 11367 O O . PHE F 4 129 ? 291.422 249.812 296.694 1.00 51.54 129 PHE b O 1
ATOM 11375 N N . ALA F 4 130 ? 289.732 249.773 295.195 1.00 50.97 130 ALA b N 1
ATOM 11376 C CA . ALA F 4 130 ? 290.082 248.459 294.654 1.00 50.97 130 ALA b CA 1
ATOM 11377 C C . ALA F 4 130 ? 289.501 248.356 293.245 1.00 50.97 130 ALA b C 1
ATOM 11378 O O . ALA F 4 130 ? 288.289 248.184 293.084 1.00 50.97 130 ALA b O 1
ATOM 11380 N N . LEU F 4 131 ? 290.364 248.459 292.238 1.00 50.23 131 LEU b N 1
ATOM 11381 C CA . LEU F 4 131 ? 289.980 248.304 290.840 1.00 50.23 131 LEU b CA 1
ATOM 11382 C C . LEU F 4 131 ? 290.695 247.093 290.257 1.00 50.23 131 LEU b C 1
ATOM 11383 O O . LEU F 4 131 ? 291.917 246.970 290.388 1.00 50.23 131 LEU b O 1
ATOM 11388 N N . MET F 4 132 ? 289.939 246.204 289.613 1.00 56.55 132 MET b N 1
ATOM 11389 C CA . MET F 4 132 ? 290.481 244.954 289.100 1.00 56.55 132 MET b CA 1
ATOM 11390 C C . MET F 4 132 ? 289.992 244.692 287.683 1.00 56.55 132 MET b C 1
ATOM 11391 O O . MET F 4 132 ? 288.928 245.164 287.275 1.00 56.55 132 MET b O 1
ATOM 11396 N N . THR F 4 133 ? 290.789 243.922 286.942 1.00 58.29 133 THR b N 1
ATOM 11397 C CA . THR F 4 133 ? 290.446 243.456 285.606 1.00 58.29 133 THR b CA 1
ATOM 11398 C C . THR F 4 133 ? 290.984 242.042 285.429 1.00 58.29 133 THR b C 1
ATOM 11399 O O . THR F 4 133 ? 291.877 241.602 286.156 1.00 58.29 133 THR b O 1
ATOM 11403 N N . GLY F 4 134 ? 290.429 241.329 284.451 1.00 62.94 134 GLY b N 1
ATOM 11404 C CA . GLY F 4 134 ? 290.830 239.957 284.219 1.00 62.94 134 GLY b CA 1
ATOM 11405 C C . GLY F 4 134 ? 292.222 239.841 283.627 1.00 62.94 134 GLY b C 1
ATOM 11406 O O . GLY F 4 134 ? 292.813 240.807 283.145 1.00 62.94 134 GLY b O 1
ATOM 11407 N N . LEU F 4 135 ? 292.755 238.620 283.668 1.00 66.62 135 LEU b N 1
ATOM 11408 C CA . LEU F 4 135 ? 294.096 238.326 283.175 1.00 66.62 135 LEU b CA 1
ATOM 11409 C C . LEU F 4 135 ? 294.007 237.577 281.851 1.00 66.62 135 LEU b C 1
ATOM 11410 O O . LEU F 4 135 ? 293.648 236.395 281.823 1.00 66.62 135 LEU b O 1
ATOM 11415 N N . ARG F 4 136 ? 294.353 238.262 280.766 1.00 75.40 136 ARG b N 1
ATOM 11416 C CA . ARG F 4 136 ? 294.307 237.715 279.411 1.00 75.40 136 ARG b CA 1
ATOM 11417 C C . ARG F 4 136 ? 295.523 238.145 278.601 1.00 75.40 136 ARG b C 1
ATOM 11418 O O . ARG F 4 136 ? 295.425 238.392 277.399 1.00 75.40 136 ARG b O 1
ATOM 11426 N N . ILE G 4 4 ? 308.340 263.993 311.390 1.00 99.06 4 ILE B N 1
ATOM 11427 C CA . ILE G 4 4 ? 309.242 264.923 312.057 1.00 99.06 4 ILE B CA 1
ATOM 11428 C C . ILE G 4 4 ? 310.587 264.930 311.349 1.00 99.06 4 ILE B C 1
ATOM 11429 O O . ILE G 4 4 ? 311.015 263.913 310.803 1.00 99.06 4 ILE B O 1
ATOM 11434 N N . MET G 4 5 ? 311.247 266.087 311.347 1.00 103.41 5 MET B N 1
ATOM 11435 C CA . MET G 4 5 ? 312.579 266.216 310.770 1.00 103.41 5 MET B CA 1
ATOM 11436 C C . MET G 4 5 ? 313.631 266.719 311.742 1.00 103.41 5 MET B C 1
ATOM 11437 O O . MET G 4 5 ? 314.814 266.413 311.546 1.00 103.41 5 MET B O 1
ATOM 11442 N N . ASN G 4 6 ? 313.251 267.461 312.775 1.00 90.95 6 ASN B N 1
ATOM 11443 C CA . ASN G 4 6 ? 314.185 268.025 313.738 1.00 90.95 6 ASN B CA 1
ATOM 11444 C C . ASN G 4 6 ? 313.394 268.405 314.988 1.00 90.95 6 ASN B C 1
ATOM 11445 O O . ASN G 4 6 ? 312.193 268.132 315.084 1.00 90.95 6 ASN B O 1
ATOM 11450 N N . GLN G 4 7 ? 314.066 269.034 315.952 1.00 83.08 7 GLN B N 1
ATOM 11451 C CA . GLN G 4 7 ? 313.517 269.116 317.300 1.00 83.08 7 GLN B CA 1
ATOM 11452 C C . GLN G 4 7 ? 312.711 270.378 317.583 1.00 83.08 7 GLN B C 1
ATOM 11453 O O . GLN G 4 7 ? 311.676 270.288 318.252 1.00 83.08 7 GLN B O 1
ATOM 11459 N N . GLU G 4 8 ? 313.143 271.550 317.108 1.00 81.18 8 GLU B N 1
ATOM 11460 C CA . GLU G 4 8 ? 312.484 272.784 317.534 1.00 81.18 8 GLU B CA 1
ATOM 11461 C C . GLU G 4 8 ? 311.033 272.837 317.065 1.00 81.18 8 GLU B C 1
ATOM 11462 O O . GLU G 4 8 ? 310.189 273.466 317.713 1.00 81.18 8 GLU B O 1
ATOM 11468 N N . THR G 4 9 ? 310.719 272.179 315.948 1.00 73.67 9 THR B N 1
ATOM 11469 C CA . THR G 4 9 ? 309.323 272.086 315.537 1.00 73.67 9 THR B CA 1
ATOM 11470 C C . THR G 4 9 ? 308.498 271.283 316.539 1.00 73.67 9 THR B C 1
ATOM 11471 O O . THR G 4 9 ? 307.345 271.636 316.813 1.00 73.67 9 THR B O 1
ATOM 11475 N N . LEU G 4 10 ? 309.072 270.220 317.107 1.00 67.73 10 LEU B N 1
ATOM 11476 C CA . LEU G 4 10 ? 308.377 269.456 318.137 1.00 67.73 10 LEU B CA 1
ATOM 11477 C C . LEU G 4 10 ? 308.128 270.314 319.371 1.00 67.73 10 LEU B C 1
ATOM 11478 O O . LEU G 4 10 ? 307.036 270.288 319.955 1.00 67.73 10 LEU B O 1
ATOM 11483 N N . ILE G 4 11 ? 309.139 271.086 319.778 1.00 65.20 11 ILE B N 1
ATOM 11484 C CA . ILE G 4 11 ? 308.999 271.967 320.932 1.00 65.20 11 ILE B CA 1
ATOM 11485 C C . ILE G 4 11 ? 307.905 272.993 320.681 1.00 65.20 11 ILE B C 1
ATOM 11486 O O . ILE G 4 11 ? 307.061 273.251 321.548 1.00 65.20 11 ILE B O 1
ATOM 11491 N N . ALA G 4 12 ? 307.904 273.595 319.489 1.00 61.52 12 ALA B N 1
ATOM 11492 C CA . ALA G 4 12 ? 306.894 274.594 319.159 1.00 61.52 12 ALA B CA 1
ATOM 11493 C C . ALA G 4 12 ? 305.499 273.986 319.148 1.00 61.52 12 ALA B C 1
ATOM 11494 O O . ALA G 4 12 ? 304.545 274.598 319.640 1.00 61.52 12 ALA B O 1
ATOM 11496 N N . ALA G 4 13 ? 305.357 272.782 318.589 1.00 56.29 13 ALA B N 1
ATOM 11497 C CA . ALA G 4 13 ? 304.051 272.135 318.559 1.00 56.29 13 ALA B CA 1
ATOM 11498 C C . ALA G 4 13 ? 303.543 271.846 319.965 1.00 56.29 13 ALA B C 1
ATOM 11499 O O . ALA G 4 13 ? 302.379 272.125 320.281 1.00 56.29 13 ALA B O 1
ATOM 11501 N N . VAL G 4 14 ? 304.403 271.301 320.829 1.00 55.90 14 VAL B N 1
ATOM 11502 C CA . VAL G 4 14 ? 303.979 270.994 322.193 1.00 55.90 14 VAL B CA 1
ATOM 11503 C C . VAL G 4 14 ? 303.631 272.273 322.946 1.00 55.90 14 VAL B C 1
ATOM 11504 O O . VAL G 4 14 ? 302.647 272.321 323.697 1.00 55.90 14 VAL B O 1
ATOM 11508 N N . GLU G 4 15 ? 304.427 273.328 322.758 1.00 56.93 15 GLU B N 1
ATOM 11509 C CA . GLU G 4 15 ? 304.135 274.599 323.409 1.00 56.93 15 GLU B CA 1
ATOM 11510 C C . GLU G 4 15 ? 302.804 275.167 322.938 1.00 56.93 15 GLU B C 1
ATOM 11511 O O . GLU G 4 15 ? 302.042 275.717 323.737 1.00 56.93 15 GLU B O 1
ATOM 11517 N N . GLN G 4 16 ? 302.508 275.050 321.641 1.00 52.84 16 GLN B N 1
ATOM 11518 C CA . GLN G 4 16 ? 301.231 275.542 321.133 1.00 52.84 16 GLN B CA 1
ATOM 11519 C C . GLN G 4 16 ? 300.063 274.747 321.705 1.00 52.84 16 GLN B C 1
ATOM 11520 O O . GLN G 4 16 ? 299.030 275.325 322.071 1.00 52.84 16 GLN B O 1
ATOM 11526 N N . MET G 4 17 ? 300.203 273.420 321.789 1.00 50.43 17 MET B N 1
ATOM 11527 C CA . MET G 4 17 ? 299.146 272.616 322.400 1.00 50.43 17 MET B CA 1
ATOM 11528 C C . MET G 4 17 ? 298.918 273.018 323.851 1.00 50.43 17 MET B C 1
ATOM 11529 O O . MET G 4 17 ? 297.771 273.142 324.294 1.00 50.43 17 MET B O 1
ATOM 11534 N N . ARG G 4 18 ? 299.997 273.227 324.608 1.00 53.18 18 ARG B N 1
ATOM 11535 C CA . ARG G 4 18 ? 299.836 273.656 325.995 1.00 53.18 18 ARG B CA 1
ATOM 11536 C C . ARG G 4 18 ? 299.251 275.060 326.090 1.00 53.18 18 ARG B C 1
ATOM 11537 O O . ARG G 4 18 ? 298.531 275.366 327.046 1.00 53.18 18 ARG B O 1
ATOM 11545 N N . LYS G 4 19 ? 299.553 275.923 325.119 1.00 51.54 19 LYS B N 1
ATOM 11546 C CA . LYS G 4 19 ? 299.009 277.276 325.125 1.00 51.54 19 LYS B CA 1
ATOM 11547 C C . LYS G 4 19 ? 297.510 277.269 324.859 1.00 51.54 19 LYS B C 1
ATOM 11548 O O . LYS G 4 19 ? 296.762 278.043 325.470 1.00 51.54 19 LYS B O 1
ATOM 11554 N N . LEU G 4 20 ? 297.052 276.411 323.946 1.00 49.33 20 LEU B N 1
ATOM 11555 C CA . LEU G 4 20 ? 295.621 276.331 323.673 1.00 49.33 20 LEU B CA 1
ATOM 11556 C C . LEU G 4 20 ? 294.859 275.765 324.864 1.00 49.33 20 LEU B C 1
ATOM 11557 O O . LEU G 4 20 ? 293.832 276.319 325.271 1.00 49.33 20 LEU B O 1
ATOM 11562 N N . VAL G 4 21 ? 295.343 274.669 325.432 1.00 51.02 21 VAL B N 1
ATOM 11563 C CA . VAL G 4 21 ? 294.698 273.998 326.551 1.00 51.02 21 VAL B CA 1
ATOM 11564 C C . VAL G 4 21 ? 295.660 274.005 327.732 1.00 51.02 21 VAL B C 1
ATOM 11565 O O . VAL G 4 21 ? 296.606 273.218 327.781 1.00 51.02 21 VAL B O 1
ATOM 11569 N N . PRO G 4 22 ? 295.449 274.889 328.711 1.00 54.62 22 PRO B N 1
ATOM 11570 C CA . PRO G 4 22 ? 296.363 274.940 329.864 1.00 54.62 22 PRO B CA 1
ATOM 11571 C C . PRO G 4 22 ? 296.350 273.681 330.714 1.00 54.62 22 PRO B C 1
ATOM 11572 O O . PRO G 4 22 ? 297.276 273.489 331.511 1.00 54.62 22 PRO B O 1
ATOM 11576 N N . ALA G 4 23 ? 295.336 272.825 330.583 1.00 53.76 23 ALA B N 1
ATOM 11577 C CA . ALA G 4 23 ? 295.266 271.611 331.387 1.00 53.76 23 ALA B CA 1
ATOM 11578 C C . ALA G 4 23 ? 296.368 270.613 331.058 1.00 53.76 23 ALA B C 1
ATOM 11579 O O . ALA G 4 23 ? 296.596 269.691 331.848 1.00 53.76 23 ALA B O 1
ATOM 11581 N N . LEU G 4 24 ? 297.052 270.768 329.926 1.00 52.22 24 LEU B N 1
ATOM 11582 C CA . LEU G 4 24 ? 298.139 269.870 329.555 1.00 52.22 24 LEU B CA 1
ATOM 11583 C C . LEU G 4 24 ? 299.476 270.270 330.162 1.00 52.22 24 LEU B C 1
ATOM 11584 O O . LEU G 4 24 ? 300.471 269.574 329.933 1.00 52.22 24 LEU B O 1
ATOM 11589 N N . ARG G 4 25 ? 299.529 271.366 330.922 1.00 55.37 25 ARG B N 1
ATOM 11590 C CA . ARG G 4 25 ? 300.761 271.734 331.608 1.00 55.37 25 ARG B CA 1
ATOM 11591 C C . ARG G 4 25 ? 301.151 270.721 332.675 1.00 55.37 25 ARG B C 1
ATOM 11592 O O . ARG G 4 25 ? 302.309 270.706 333.104 1.00 55.37 25 ARG B O 1
ATOM 11600 N N . LYS G 4 26 ? 300.214 269.878 333.111 1.00 57.28 26 LYS B N 1
ATOM 11601 C CA . LYS G 4 26 ? 300.488 268.857 334.112 1.00 57.28 26 LYS B CA 1
ATOM 11602 C C . LYS G 4 26 ? 300.736 267.479 333.517 1.00 57.28 26 LYS B C 1
ATOM 11603 O O . LYS G 4 26 ? 301.255 266.604 334.219 1.00 57.28 26 LYS B O 1
ATOM 11609 N N . VAL G 4 27 ? 300.376 267.264 332.258 1.00 57.94 27 VAL B N 1
ATOM 11610 C CA . VAL G 4 27 ? 300.567 265.954 331.624 1.00 57.94 27 VAL B CA 1
ATOM 11611 C C . VAL G 4 27 ? 302.057 265.692 331.451 1.00 57.94 27 VAL B C 1
ATOM 11612 O O . VAL G 4 27 ? 302.811 266.629 331.130 1.00 57.94 27 VAL B O 1
ATOM 11616 N N . PRO G 4 28 ? 302.532 264.466 331.669 1.00 61.79 28 PRO B N 1
ATOM 11617 C CA . PRO G 4 28 ? 303.945 264.164 331.413 1.00 61.79 28 PRO B CA 1
ATOM 11618 C C . PRO G 4 28 ? 304.327 264.483 329.974 1.00 61.79 28 PRO B C 1
ATOM 11619 O O . PRO G 4 28 ? 303.537 264.306 329.045 1.00 61.79 28 PRO B O 1
ATOM 11623 N N . ASP G 4 29 ? 305.560 264.961 329.803 1.00 62.72 29 ASP B N 1
ATOM 11624 C CA . ASP G 4 29 ? 306.006 265.472 328.512 1.00 62.72 29 ASP B CA 1
ATOM 11625 C C . ASP G 4 29 ? 306.125 264.361 327.471 1.00 62.72 29 ASP B C 1
ATOM 11626 O O . ASP G 4 29 ? 305.795 264.574 326.296 1.00 62.72 29 ASP B O 1
ATOM 11631 N N . GLU G 4 30 ? 306.572 263.171 327.882 1.00 64.25 30 GLU B N 1
ATOM 11632 C CA . GLU G 4 30 ? 306.822 262.096 326.925 1.00 64.25 30 GLU B CA 1
ATOM 11633 C C . GLU G 4 30 ? 305.540 261.647 326.235 1.00 64.25 30 GLU B C 1
ATOM 11634 O O . GLU G 4 30 ? 305.552 261.312 325.044 1.00 64.25 30 GLU B O 1
ATOM 11640 N N . THR G 4 31 ? 304.426 261.612 326.970 1.00 59.11 31 THR B N 1
ATOM 11641 C CA . THR G 4 31 ? 303.156 261.232 326.359 1.00 59.11 31 THR B CA 1
ATOM 11642 C C . THR G 4 31 ? 302.749 262.221 325.275 1.00 59.11 31 THR B C 1
ATOM 11643 O O . THR G 4 31 ? 302.286 261.821 324.199 1.00 59.11 31 THR B O 1
ATOM 11647 N N . LEU G 4 32 ? 302.913 263.520 325.539 1.00 55.02 32 LEU B N 1
ATOM 11648 C CA . LEU G 4 32 ? 302.608 264.522 324.524 1.00 55.02 32 LEU B CA 1
ATOM 11649 C C . LEU G 4 32 ? 303.528 264.381 323.319 1.00 55.02 32 LEU B C 1
ATOM 11650 O O . LEU G 4 32 ? 303.085 264.527 322.173 1.00 55.02 32 LEU B O 1
ATOM 11655 N N . TYR G 4 33 ? 304.813 264.107 323.558 1.00 58.03 33 TYR B N 1
ATOM 11656 C CA . TYR G 4 33 ? 305.737 263.854 322.455 1.00 58.03 33 TYR B CA 1
ATOM 11657 C C . TYR G 4 33 ? 305.263 262.697 321.587 1.00 58.03 33 TYR B C 1
ATOM 11658 O O . TYR G 4 33 ? 305.235 262.798 320.356 1.00 58.03 33 TYR B O 1
ATOM 11667 N N . ALA G 4 34 ? 304.893 261.582 322.218 1.00 55.99 34 ALA B N 1
ATOM 11668 C CA . ALA G 4 34 ? 304.429 260.425 321.459 1.00 55.99 34 ALA B CA 1
ATOM 11669 C C . ALA G 4 34 ? 303.172 260.757 320.667 1.00 55.99 34 ALA B C 1
ATOM 11670 O O . ALA G 4 34 ? 303.062 260.410 319.483 1.00 55.99 34 ALA B O 1
ATOM 11672 N N . TRP G 4 35 ? 302.219 261.447 321.299 1.00 49.90 35 TRP B N 1
ATOM 11673 C CA . TRP G 4 35 ? 300.974 261.779 320.616 1.00 49.90 35 TRP B CA 1
ATOM 11674 C C . TRP G 4 35 ? 301.222 262.680 319.413 1.00 49.90 35 TRP B C 1
ATOM 11675 O O . TRP G 4 35 ? 300.658 262.455 318.336 1.00 49.90 35 TRP B O 1
ATOM 11686 N N . VAL G 4 36 ? 302.071 263.698 319.567 1.00 51.88 36 VAL B N 1
ATOM 11687 C CA . VAL G 4 36 ? 302.294 264.626 318.462 1.00 51.88 36 VAL B CA 1
ATOM 11688 C C . VAL G 4 36 ? 303.084 263.955 317.342 1.00 51.88 36 VAL B C 1
ATOM 11689 O O . VAL G 4 36 ? 302.800 264.169 316.156 1.00 51.88 36 VAL B O 1
ATOM 11693 N N . GLU G 4 37 ? 304.070 263.117 317.682 1.00 56.98 37 GLU B N 1
ATOM 11694 C CA . GLU G 4 37 ? 304.836 262.467 316.625 1.00 56.98 37 GLU B CA 1
ATOM 11695 C C . GLU G 4 37 ? 304.045 261.360 315.945 1.00 56.98 37 GLU B C 1
ATOM 11696 O O . GLU G 4 37 ? 304.408 260.951 314.837 1.00 56.98 37 GLU B O 1
ATOM 11702 N N . MET G 4 38 ? 302.979 260.862 316.576 1.00 54.31 38 MET B N 1
ATOM 11703 C CA . MET G 4 38 ? 302.112 259.917 315.883 1.00 54.31 38 MET B CA 1
ATOM 11704 C C . MET G 4 38 ? 301.030 260.626 315.078 1.00 54.31 38 MET B C 1
ATOM 11705 O O . MET G 4 38 ? 300.574 260.095 314.060 1.00 54.31 38 MET B O 1
ATOM 11710 N N . ALA G 4 39 ? 300.615 261.820 315.507 1.00 52.53 39 ALA B N 1
ATOM 11711 C CA . ALA G 4 39 ? 299.655 262.602 314.739 1.00 52.53 39 ALA B CA 1
ATOM 11712 C C . ALA G 4 39 ? 300.301 263.347 313.580 1.00 52.53 39 ALA B C 1
ATOM 11713 O O . ALA G 4 39 ? 299.587 263.827 312.694 1.00 52.53 39 ALA B O 1
ATOM 11715 N N . GLU G 4 40 ? 301.630 263.465 313.575 1.00 56.74 40 GLU B N 1
ATOM 11716 C CA . GLU G 4 40 ? 302.318 264.088 312.451 1.00 56.74 40 GLU B CA 1
ATOM 11717 C C . GLU G 4 40 ? 302.170 263.282 311.166 1.00 56.74 40 GLU B C 1
ATOM 11718 O O . GLU G 4 40 ? 302.333 263.838 310.074 1.00 56.74 40 GLU B O 1
ATOM 11724 N N . LEU G 4 41 ? 301.833 261.994 311.267 1.00 52.00 41 LEU B N 1
ATOM 11725 C CA . LEU G 4 41 ? 301.760 261.137 310.089 1.00 52.00 41 LEU B CA 1
ATOM 11726 C C . LEU G 4 41 ? 300.619 261.509 309.150 1.00 52.00 41 LEU B C 1
ATOM 11727 O O . LEU G 4 41 ? 300.673 261.162 307.966 1.00 52.00 41 LEU B O 1
ATOM 11732 N N . PHE G 4 42 ? 299.593 262.200 309.642 1.00 49.13 42 PHE B N 1
ATOM 11733 C CA . PHE G 4 42 ? 298.407 262.485 308.843 1.00 49.13 42 PHE B CA 1
ATOM 11734 C C . PHE G 4 42 ? 298.420 263.862 308.197 1.00 49.13 42 PHE B C 1
ATOM 11735 O O . PHE G 4 42 ? 297.635 264.105 307.275 1.00 49.13 42 PHE B O 1
ATOM 11743 N N . VAL G 4 43 ? 299.277 264.765 308.651 1.00 52.71 43 VAL B N 1
ATOM 11744 C CA . VAL G 4 43 ? 299.281 266.145 308.181 1.00 52.71 43 VAL B CA 1
ATOM 11745 C C . VAL G 4 43 ? 300.330 266.301 307.089 1.00 52.71 43 VAL B C 1
ATOM 11746 O O . VAL G 4 43 ? 301.363 265.622 307.096 1.00 52.71 43 VAL B O 1
ATOM 11750 N N . CYS G 4 44 ? 300.063 267.200 306.144 1.00 62.57 44 CYS B N 1
ATOM 11751 C CA . CYS G 4 44 ? 300.959 267.471 305.026 1.00 62.57 44 CYS B CA 1
ATOM 11752 C C . CYS G 4 44 ? 301.719 268.767 305.280 1.00 62.57 44 CYS B C 1
ATOM 11753 O O . CYS G 4 44 ? 301.110 269.804 305.560 1.00 62.57 44 CYS B O 1
ATOM 11756 N N . GLN G 4 45 ? 303.048 268.705 305.178 1.00 61.49 45 GLN B N 1
ATOM 11757 C CA . GLN G 4 45 ? 303.863 269.901 305.351 1.00 61.49 45 GLN B CA 1
ATOM 11758 C C . GLN G 4 45 ? 303.814 270.808 304.127 1.00 61.49 45 GLN B C 1
ATOM 11759 O O . GLN G 4 45 ? 303.795 272.035 304.273 1.00 61.49 45 GLN B O 1
ATOM 11765 N N . LYS G 4 46 ? 303.797 270.231 302.924 1.00 62.95 46 LYS B N 1
ATOM 11766 C CA . LYS G 4 46 ? 303.790 271.034 301.707 1.00 62.95 46 LYS B CA 1
ATOM 11767 C C . LYS G 4 46 ? 302.490 271.805 301.522 1.00 62.95 46 LYS B C 1
ATOM 11768 O O . LYS G 4 46 ? 302.483 272.822 300.821 1.00 62.95 46 LYS B O 1
ATOM 11774 N N . THR G 4 47 ? 301.395 271.345 302.127 1.00 58.22 47 THR B N 1
ATOM 11775 C CA . THR G 4 47 ? 300.108 272.008 301.946 1.00 58.22 47 THR B CA 1
ATOM 11776 C C . THR G 4 47 ? 300.056 273.336 302.691 1.00 58.22 47 THR B C 1
ATOM 11777 O O . THR G 4 47 ? 299.744 274.376 302.101 1.00 58.22 47 THR B O 1
ATOM 11781 N N . PHE G 4 48 ? 300.364 273.320 303.987 1.00 55.55 48 PHE B N 1
ATOM 11782 C CA . PHE G 4 48 ? 300.276 274.533 304.791 1.00 55.55 48 PHE B CA 1
ATOM 11783 C C . PHE G 4 48 ? 301.514 275.406 304.612 1.00 55.55 48 PHE B C 1
ATOM 11784 O O . PHE G 4 48 ? 301.407 276.589 304.275 1.00 55.55 48 PHE B O 1
ATOM 11792 N N . LYS G 4 49 ? 302.690 274.851 304.921 1.00 63.88 49 LYS B N 1
ATOM 11793 C CA . LYS G 4 49 ? 304.027 275.394 304.662 1.00 63.88 49 LYS B CA 1
ATOM 11794 C C . LYS G 4 49 ? 304.245 276.769 305.289 1.00 63.88 49 LYS B C 1
ATOM 11795 O O . LYS G 4 49 ? 305.323 277.352 305.142 1.00 63.88 49 LYS B O 1
ATOM 11801 N N . ASP G 4 50 ? 303.250 277.290 305.984 1.00 62.88 50 ASP B N 1
ATOM 11802 C CA . ASP G 4 50 ? 303.401 278.525 306.746 1.00 62.88 50 ASP B CA 1
ATOM 11803 C C . ASP G 4 50 ? 302.878 278.397 308.167 1.00 62.88 50 ASP B C 1
ATOM 11804 O O . ASP G 4 50 ? 303.469 278.963 309.089 1.00 62.88 50 ASP B O 1
ATOM 11809 N N . ALA G 4 51 ? 301.785 277.667 308.363 1.00 56.05 51 ALA B N 1
ATOM 11810 C CA . ALA G 4 51 ? 301.205 277.408 309.673 1.00 56.05 51 ALA B CA 1
ATOM 11811 C C . ALA G 4 51 ? 301.259 275.919 309.987 1.00 56.05 51 ALA B C 1
ATOM 11812 O O . ALA G 4 51 ? 300.298 275.332 310.487 1.00 56.05 51 ALA B O 1
ATOM 11814 N N . TYR G 4 52 ? 302.398 275.294 309.681 1.00 51.44 52 TYR B N 1
ATOM 11815 C CA . TYR G 4 52 ? 302.535 273.855 309.874 1.00 51.44 52 TYR B CA 1
ATOM 11816 C C . TYR G 4 52 ? 302.395 273.474 311.343 1.00 51.44 52 TYR B C 1
ATOM 11817 O O . TYR G 4 52 ? 301.721 272.492 311.673 1.00 51.44 52 TYR B O 1
ATOM 11826 N N . VAL G 4 53 ? 303.012 274.248 312.239 1.00 48.68 53 VAL B N 1
ATOM 11827 C CA . VAL G 4 53 ? 302.951 273.928 313.664 1.00 48.68 53 VAL B CA 1
ATOM 11828 C C . VAL G 4 53 ? 301.520 274.033 314.177 1.00 48.68 53 VAL B C 1
ATOM 11829 O O . VAL G 4 53 ? 301.077 273.214 314.992 1.00 48.68 53 VAL B O 1
ATOM 11833 N N . LYS G 4 54 ? 300.775 275.037 313.709 1.00 48.86 54 LYS B N 1
ATOM 11834 C CA . LYS G 4 54 ? 299.381 275.174 314.117 1.00 48.86 54 LYS B CA 1
ATOM 11835 C C . LYS G 4 54 ? 298.554 273.979 313.660 1.00 48.86 54 LYS B C 1
ATOM 11836 O O . LYS G 4 54 ? 297.720 273.465 314.415 1.00 48.86 54 LYS B O 1
ATOM 11842 N N . ALA G 4 55 ? 298.771 273.525 312.423 1.00 45.42 55 ALA B N 1
ATOM 11843 C CA . ALA G 4 55 ? 298.043 272.364 311.922 1.00 45.42 55 ALA B CA 1
ATOM 11844 C C . ALA G 4 55 ? 298.389 271.112 312.717 1.00 45.42 55 ALA B C 1
ATOM 11845 O O . ALA G 4 55 ? 297.502 270.317 313.049 1.00 45.42 55 ALA B O 1
ATOM 11847 N N . ILE G 4 56 ? 299.673 270.920 313.029 1.00 43.73 56 ILE B N 1
ATOM 11848 C CA . ILE G 4 56 ? 300.079 269.762 313.824 1.00 43.73 56 ILE B CA 1
ATOM 11849 C C . ILE G 4 56 ? 299.421 269.802 315.196 1.00 43.73 56 ILE B C 1
ATOM 11850 O O . ILE G 4 56 ? 298.914 268.789 315.690 1.00 43.73 56 ILE B O 1
ATOM 11855 N N . ALA G 4 57 ? 299.422 270.975 315.834 1.00 43.27 57 ALA B N 1
ATOM 11856 C CA . ALA G 4 57 ? 298.814 271.094 317.156 1.00 43.27 57 ALA B CA 1
ATOM 11857 C C . ALA G 4 57 ? 297.320 270.806 317.107 1.00 43.27 57 ALA B C 1
ATOM 11858 O O . ALA G 4 57 ? 296.793 270.074 317.954 1.00 43.27 57 ALA B O 1
ATOM 11860 N N . LEU G 4 58 ? 296.619 271.367 316.117 1.00 43.04 58 LEU B N 1
ATOM 11861 C CA . LEU G 4 58 ? 295.183 271.135 316.009 1.00 43.04 58 LEU B CA 1
ATOM 11862 C C . LEU G 4 58 ? 294.878 269.664 315.764 1.00 43.04 58 LEU B C 1
ATOM 11863 O O . LEU G 4 58 ? 293.971 269.099 316.388 1.00 43.04 58 LEU B O 1
ATOM 11868 N N . TYR G 4 59 ? 295.627 269.023 314.865 1.00 44.18 59 TYR B N 1
ATOM 11869 C CA . TYR G 4 59 ? 295.362 267.620 314.572 1.00 44.18 59 TYR B CA 1
ATOM 11870 C C . TYR G 4 59 ? 295.677 266.734 315.770 1.00 44.18 59 TYR B C 1
ATOM 11871 O O . TYR G 4 59 ? 294.947 265.777 316.042 1.00 44.18 59 TYR B O 1
ATOM 11880 N N . ALA G 4 60 ? 296.757 267.030 316.498 1.00 42.29 60 ALA B N 1
ATOM 11881 C CA . ALA G 4 60 ? 297.073 266.247 317.689 1.00 42.29 60 ALA B CA 1
ATOM 11882 C C . ALA G 4 60 ? 295.997 266.405 318.754 1.00 42.29 60 ALA B C 1
ATOM 11883 O O . ALA G 4 60 ? 295.587 265.422 319.385 1.00 42.29 60 ALA B O 1
ATOM 11885 N N . LEU G 4 61 ? 295.520 267.635 318.963 1.00 43.24 61 LEU B N 1
ATOM 11886 C CA . LEU G 4 61 ? 294.463 267.859 319.942 1.00 43.24 61 LEU B CA 1
ATOM 11887 C C . LEU G 4 61 ? 293.186 267.128 319.548 1.00 43.24 61 LEU B C 1
ATOM 11888 O O . LEU G 4 61 ? 292.509 266.544 320.402 1.00 43.24 61 LEU B O 1
ATOM 11893 N N . HIS G 4 62 ? 292.839 267.153 318.260 1.00 45.33 62 HIS B N 1
ATOM 11894 C CA . HIS G 4 62 ? 291.653 266.437 317.801 1.00 45.33 62 HIS B CA 1
ATOM 11895 C C . HIS G 4 62 ? 291.822 264.930 317.949 1.00 45.33 62 HIS B C 1
ATOM 11896 O O . HIS G 4 62 ? 290.880 264.225 318.327 1.00 45.33 62 HIS B O 1
ATOM 11903 N N . LEU G 4 63 ? 293.020 264.420 317.658 1.00 45.07 63 LEU B N 1
ATOM 11904 C CA . LEU G 4 63 ? 293.258 262.983 317.701 1.00 45.07 63 LEU B CA 1
ATOM 11905 C C . LEU G 4 63 ? 293.307 262.461 319.128 1.00 45.07 63 LEU B C 1
ATOM 11906 O O . LEU G 4 63 ? 293.015 261.284 319.365 1.00 45.07 63 LEU B O 1
ATOM 11911 N N . ALA G 4 64 ? 293.672 263.307 320.086 1.00 45.06 64 ALA B N 1
ATOM 11912 C CA . ALA G 4 64 ? 293.752 262.900 321.481 1.00 45.06 64 ALA B CA 1
ATOM 11913 C C . ALA G 4 64 ? 292.417 262.983 322.207 1.00 45.06 64 ALA B C 1
ATOM 11914 O O . ALA G 4 64 ? 292.364 262.688 323.404 1.00 45.06 64 ALA B O 1
ATOM 11916 N N . PHE G 4 65 ? 291.338 263.372 321.519 1.00 46.88 65 PHE B N 1
ATOM 11917 C CA . PHE G 4 65 ? 290.067 263.645 322.179 1.00 46.88 65 PHE B CA 1
ATOM 11918 C C . PHE G 4 65 ? 288.866 263.082 321.422 1.00 46.88 65 PHE B C 1
ATOM 11919 O O . PHE G 4 65 ? 287.752 263.584 321.597 1.00 46.88 65 PHE B O 1
ATOM 11927 N N . LEU G 4 66 ? 289.055 262.059 320.586 1.00 49.42 66 LEU B N 1
ATOM 11928 C CA . LEU G 4 66 ? 287.933 261.514 319.827 1.00 49.42 66 LEU B CA 1
ATOM 11929 C C . LEU G 4 66 ? 286.856 260.939 320.738 1.00 49.42 66 LEU B C 1
ATOM 11930 O O . LEU G 4 66 ? 285.747 261.478 320.817 1.00 49.42 66 LEU B O 1
ATOM 11935 N N . ASP G 4 67 ? 287.179 259.855 321.438 1.00 56.92 67 ASP B N 1
ATOM 11936 C CA . ASP G 4 67 ? 286.266 259.224 322.379 1.00 56.92 67 ASP B CA 1
ATOM 11937 C C . ASP G 4 67 ? 286.873 259.094 323.765 1.00 56.92 67 ASP B C 1
ATOM 11938 O O . ASP G 4 67 ? 286.271 258.456 324.636 1.00 56.92 67 ASP B O 1
ATOM 11943 N N . GLY G 4 68 ? 288.043 259.680 323.990 1.00 56.43 68 GLY B N 1
ATOM 11944 C CA . GLY G 4 68 ? 288.784 259.481 325.215 1.00 56.43 68 GLY B CA 1
ATOM 11945 C C . GLY G 4 68 ? 289.912 258.496 324.996 1.00 56.43 68 GLY B C 1
ATOM 11946 O O . GLY G 4 68 ? 289.693 257.281 324.993 1.00 56.43 68 GLY B O 1
ATOM 11947 N N . ALA G 4 69 ? 291.125 259.008 324.808 1.00 55.47 69 ALA B N 1
ATOM 11948 C CA . ALA G 4 69 ? 292.280 258.153 324.575 1.00 55.47 69 ALA B CA 1
ATOM 11949 C C . ALA G 4 69 ? 293.408 258.518 325.529 1.00 55.47 69 ALA B C 1
ATOM 11950 O O . ALA G 4 69 ? 294.141 257.643 326.002 1.00 55.47 69 ALA B O 1
ATOM 11952 N N . LEU G 4 70 ? 293.554 259.810 325.815 1.00 56.74 70 LEU B N 1
ATOM 11953 C CA . LEU G 4 70 ? 294.566 260.285 326.756 1.00 56.74 70 LEU B CA 1
ATOM 11954 C C . LEU G 4 70 ? 293.974 260.276 328.166 1.00 56.74 70 LEU B C 1
ATOM 11955 O O . LEU G 4 70 ? 293.615 261.302 328.745 1.00 56.74 70 LEU B O 1
ATOM 11960 N N . LYS G 4 71 ? 293.868 259.066 328.713 1.00 58.14 71 LYS B N 1
ATOM 11961 C CA . LYS G 4 71 ? 293.262 258.855 330.020 1.00 58.14 71 LYS B CA 1
ATOM 11962 C C . LYS G 4 71 ? 294.277 258.765 331.151 1.00 58.14 71 LYS B C 1
ATOM 11963 O O . LYS G 4 71 ? 293.873 258.691 332.316 1.00 58.14 71 LYS B O 1
ATOM 11969 N N . GLY G 4 72 ? 295.571 258.771 330.846 1.00 67.28 72 GLY B N 1
ATOM 11970 C CA . GLY G 4 72 ? 296.573 258.673 331.890 1.00 67.28 72 GLY B CA 1
ATOM 11971 C C . GLY G 4 72 ? 296.719 257.253 332.415 1.00 67.28 72 GLY B C 1
ATOM 11972 O O . GLY G 4 72 ? 296.246 256.287 331.815 1.00 67.28 72 GLY B O 1
ATOM 11973 N N . GLU G 4 73 ? 297.384 257.136 333.558 1.00 76.56 73 GLU B N 1
ATOM 11974 C CA . GLU G 4 73 ? 297.667 255.857 334.191 1.00 76.56 73 GLU B CA 1
ATOM 11975 C C . GLU G 4 73 ? 296.629 255.580 335.276 1.00 76.56 73 GLU B C 1
ATOM 11976 O O . GLU G 4 73 ? 295.936 256.484 335.751 1.00 76.56 73 GLU B O 1
ATOM 11982 N N . ASP G 4 74 ? 296.526 254.306 335.659 1.00 80.26 74 ASP B N 1
ATOM 11983 C CA . ASP G 4 74 ? 295.585 253.852 336.683 1.00 80.26 74 ASP B CA 1
ATOM 11984 C C . ASP G 4 74 ? 294.147 254.186 336.292 1.00 80.26 74 ASP B C 1
ATOM 11985 O O . ASP G 4 74 ? 293.451 254.948 336.966 1.00 80.26 74 ASP B O 1
ATOM 11990 N N . GLU G 4 75 ? 293.702 253.603 335.177 1.00 74.38 75 GLU B N 1
ATOM 11991 C CA . GLU G 4 75 ? 292.347 253.817 334.684 1.00 74.38 75 GLU B CA 1
ATOM 11992 C C . GLU G 4 75 ? 291.681 252.531 334.209 1.00 74.38 75 GLU B C 1
ATOM 11993 O O . GLU G 4 75 ? 290.642 252.602 333.541 1.00 74.38 75 GLU B O 1
ATOM 11999 N N . ASP G 4 76 ? 292.252 251.367 334.525 1.00 74.87 76 ASP B N 1
ATOM 12000 C CA . ASP G 4 76 ? 291.694 250.069 334.152 1.00 74.87 76 ASP B CA 1
ATOM 12001 C C . ASP G 4 76 ? 291.581 249.908 332.640 1.00 74.87 76 ASP B C 1
ATOM 12002 O O . ASP G 4 76 ? 292.009 250.780 331.877 1.00 74.87 76 ASP B O 1
ATOM 12007 N N . LEU G 4 77 ? 291.013 248.784 332.200 1.00 65.33 77 LEU B N 1
ATOM 12008 C CA . LEU G 4 77 ? 290.799 248.529 330.784 1.00 65.33 77 LEU B CA 1
ATOM 12009 C C . LEU G 4 77 ? 289.340 248.607 330.367 1.00 65.33 77 LEU B C 1
ATOM 12010 O O . LEU G 4 77 ? 289.064 248.741 329.171 1.00 65.33 77 LEU B O 1
ATOM 12015 N N . GLU G 4 78 ? 288.404 248.525 331.314 1.00 66.30 78 GLU B N 1
ATOM 12016 C CA . GLU G 4 78 ? 286.990 248.630 330.977 1.00 66.30 78 GLU B CA 1
ATOM 12017 C C . GLU G 4 78 ? 286.594 250.046 330.588 1.00 66.30 78 GLU B C 1
ATOM 12018 O O . GLU G 4 78 ? 285.562 250.229 329.934 1.00 66.30 78 GLU B O 1
ATOM 12024 N N . SER G 4 79 ? 287.387 251.049 330.971 1.00 60.89 79 SER B N 1
ATOM 12025 C CA . SER G 4 79 ? 287.056 252.426 330.623 1.00 60.89 79 SER B CA 1
ATOM 12026 C C . SER G 4 79 ? 287.212 252.685 329.131 1.00 60.89 79 SER B C 1
ATOM 12027 O O . SER G 4 79 ? 286.697 253.687 328.621 1.00 60.89 79 SER B O 1
ATOM 12030 N N . TYR G 4 80 ? 287.912 251.806 328.419 1.00 56.93 80 TYR B N 1
ATOM 12031 C CA . TYR G 4 80 ? 288.132 251.975 326.989 1.00 56.93 80 TYR B CA 1
ATOM 12032 C C . TYR G 4 80 ? 287.044 251.334 326.137 1.00 56.93 80 TYR B C 1
ATOM 12033 O O . TYR G 4 80 ? 287.094 251.456 324.908 1.00 56.93 80 TYR B O 1
ATOM 12042 N N . SER G 4 81 ? 286.072 250.663 326.748 1.00 57.26 81 SER B N 1
ATOM 12043 C CA . SER G 4 81 ? 284.997 250.011 326.013 1.00 57.26 81 SER B CA 1
ATOM 12044 C C . SER G 4 81 ? 283.607 250.478 326.413 1.00 57.26 81 SER B C 1
ATOM 12045 O O . SER G 4 81 ? 282.682 250.363 325.607 1.00 57.26 81 SER B O 1
ATOM 12048 N N . ARG G 4 82 ? 283.431 250.992 327.627 1.00 60.57 82 ARG B N 1
ATOM 12049 C CA . ARG G 4 82 ? 282.146 251.485 328.095 1.00 60.57 82 ARG B CA 1
ATOM 12050 C C . ARG G 4 82 ? 282.350 252.796 328.841 1.00 60.57 82 ARG B C 1
ATOM 12051 O O . ARG G 4 82 ? 283.436 253.087 329.348 1.00 60.57 82 ARG B O 1
ATOM 12059 N N . ARG G 4 83 ? 281.287 253.591 328.905 1.00 60.47 83 ARG B N 1
ATOM 12060 C CA . ARG G 4 83 ? 281.305 254.871 329.594 1.00 60.47 83 ARG B CA 1
ATOM 12061 C C . ARG G 4 83 ? 280.324 254.846 330.757 1.00 60.47 83 ARG B C 1
ATOM 12062 O O . ARG G 4 83 ? 279.299 254.160 330.713 1.00 60.47 83 ARG B O 1
ATOM 12070 N N . VAL G 4 84 ? 280.654 255.595 331.805 1.00 50.83 84 VAL B N 1
ATOM 12071 C CA . VAL G 4 84 ? 279.817 255.704 332.994 1.00 50.83 84 VAL B CA 1
ATOM 12072 C C . VAL G 4 84 ? 278.921 256.925 332.846 1.00 50.83 84 VAL B C 1
ATOM 12073 O O . VAL G 4 84 ? 279.385 258.008 332.468 1.00 50.83 84 VAL B O 1
ATOM 12077 N N . THR G 4 85 ? 277.625 256.744 333.109 1.00 49.57 85 THR B N 1
ATOM 12078 C CA . THR G 4 85 ? 276.656 257.820 332.963 1.00 49.57 85 THR B CA 1
ATOM 12079 C C . THR G 4 85 ? 276.140 258.368 334.283 1.00 49.57 85 THR B C 1
ATOM 12080 O O . THR G 4 85 ? 275.587 259.471 334.296 1.00 49.57 85 THR B O 1
ATOM 12084 N N . SER G 4 86 ? 276.302 257.639 335.385 1.00 48.60 86 SER B N 1
ATOM 12085 C CA . SER G 4 86 ? 275.808 258.096 336.674 1.00 48.60 86 SER B CA 1
ATOM 12086 C C . SER G 4 86 ? 276.620 257.452 337.786 1.00 48.60 86 SER B C 1
ATOM 12087 O O . SER G 4 86 ? 277.143 256.346 337.634 1.00 48.60 86 SER B O 1
ATOM 12090 N N . PHE G 4 87 ? 276.715 258.160 338.910 1.00 49.00 87 PHE B N 1
ATOM 12091 C CA . PHE G 4 87 ? 277.392 257.641 340.091 1.00 49.00 87 PHE B CA 1
ATOM 12092 C C . PHE G 4 87 ? 276.904 258.408 341.308 1.00 49.00 87 PHE B C 1
ATOM 12093 O O . PHE G 4 87 ? 276.891 259.642 341.299 1.00 49.00 87 PHE B O 1
ATOM 12101 N N . SER G 4 88 ? 276.508 257.679 342.347 1.00 48.98 88 SER B N 1
ATOM 12102 C CA . SER G 4 88 ? 276.056 258.280 343.591 1.00 48.98 88 SER B CA 1
ATOM 12103 C C . SER G 4 88 ? 276.695 257.543 344.758 1.00 48.98 88 SER B C 1
ATOM 12104 O O . SER G 4 88 ? 277.033 256.362 344.654 1.00 48.98 88 SER B O 1
ATOM 12107 N N . LEU G 4 89 ? 276.857 258.252 345.871 1.00 49.75 89 LEU B N 1
ATOM 12108 C CA . LEU G 4 89 ? 277.486 257.708 347.072 1.00 49.75 89 LEU B CA 1
ATOM 12109 C C . LEU G 4 89 ? 276.494 257.808 348.225 1.00 49.75 89 LEU B C 1
ATOM 12110 O O . LEU G 4 89 ? 276.374 258.864 348.854 1.00 49.75 89 LEU B O 1
ATOM 12115 N N . SER G 4 90 ? 275.791 256.710 348.496 1.00 54.65 90 SER B N 1
ATOM 12116 C CA . SER G 4 90 ? 274.843 256.601 349.614 1.00 54.65 90 SER B CA 1
ATOM 12117 C C . SER G 4 90 ? 273.812 257.716 349.459 1.00 54.65 90 SER B C 1
ATOM 12118 O O . SER G 4 90 ? 273.244 257.868 348.365 1.00 54.65 90 SER B O 1
ATOM 12121 N N . GLY G 4 91 ? 273.539 258.502 350.495 1.00 53.95 91 GLY B N 1
ATOM 12122 C CA . GLY G 4 91 ? 272.695 259.670 350.375 1.00 53.95 91 GLY B CA 1
ATOM 12123 C C . GLY G 4 91 ? 273.483 260.937 350.620 1.00 53.95 91 GLY B C 1
ATOM 12124 O O . GLY G 4 91 ? 272.990 261.869 351.261 1.00 53.95 91 GLY B O 1
ATOM 12125 N N . GLU G 4 92 ? 274.719 260.976 350.123 1.00 56.34 92 GLU B N 1
ATOM 12126 C CA . GLU G 4 92 ? 275.607 262.120 350.295 1.00 56.34 92 GLU B CA 1
ATOM 12127 C C . GLU G 4 92 ? 275.635 263.026 349.070 1.00 56.34 92 GLU B C 1
ATOM 12128 O O . GLU G 4 92 ? 275.470 264.242 349.197 1.00 56.34 92 GLU B O 1
ATOM 12134 N N . PHE G 4 93 ? 275.847 262.460 347.885 1.00 49.38 93 PHE B N 1
ATOM 12135 C CA . PHE G 4 93 ? 275.847 263.241 346.656 1.00 49.38 93 PHE B CA 1
ATOM 12136 C C . PHE G 4 93 ? 275.566 262.311 345.486 1.00 49.38 93 PHE B C 1
ATOM 12137 O O . PHE G 4 93 ? 275.577 261.086 345.620 1.00 49.38 93 PHE B O 1
ATOM 12145 N N . SER G 4 94 ? 275.315 262.917 344.328 1.00 47.91 94 SER B N 1
ATOM 12146 C CA . SER G 4 94 ? 275.071 262.172 343.103 1.00 47.91 94 SER B CA 1
ATOM 12147 C C . SER G 4 94 ? 275.549 263.005 341.925 1.00 47.91 94 SER B C 1
ATOM 12148 O O . SER G 4 94 ? 275.730 264.220 342.032 1.00 47.91 94 SER B O 1
ATOM 12151 N N . GLN G 4 95 ? 275.752 262.336 340.794 1.00 47.95 95 GLN B N 1
ATOM 12152 C CA . GLN G 4 95 ? 276.283 263.002 339.615 1.00 47.95 95 GLN B CA 1
ATOM 12153 C C . GLN G 4 95 ? 275.889 262.208 338.379 1.00 47.95 95 GLN B C 1
ATOM 12154 O O . GLN G 4 95 ? 275.762 260.983 338.428 1.00 47.95 95 GLN B O 1
ATOM 12160 N N . THR G 4 96 ? 275.698 262.922 337.271 1.00 50.06 96 THR B N 1
ATOM 12161 C CA . THR G 4 96 ? 275.278 262.313 336.016 1.00 50.06 96 THR B CA 1
ATOM 12162 C C . THR G 4 96 ? 276.065 262.938 334.874 1.00 50.06 96 THR B C 1
ATOM 12163 O O . THR G 4 96 ? 276.233 264.159 334.832 1.00 50.06 96 THR B O 1
ATOM 12167 N N . PHE G 4 97 ? 276.539 262.103 333.955 1.00 50.85 97 PHE B N 1
ATOM 12168 C CA . PHE G 4 97 ? 277.358 262.530 332.831 1.00 50.85 97 PHE B CA 1
ATOM 12169 C C . PHE G 4 97 ? 276.620 262.270 331.521 1.00 50.85 97 PHE B C 1
ATOM 12170 O O . PHE G 4 97 ? 275.533 261.687 331.494 1.00 50.85 97 PHE B O 1
ATOM 12178 N N . GLY G 4 98 ? 277.225 262.710 330.424 1.00 60.84 98 GLY B N 1
ATOM 12179 C CA . GLY G 4 98 ? 276.623 262.518 329.117 1.00 60.84 98 GLY B CA 1
ATOM 12180 C C . GLY G 4 98 ? 277.585 262.920 328.021 1.00 60.84 98 GLY B C 1
ATOM 12181 O O . GLY G 4 98 ? 278.628 263.534 328.267 1.00 60.84 98 GLY B O 1
ATOM 12182 N N . GLU G 4 99 ? 277.210 262.559 326.797 1.00 73.39 99 GLU B N 1
ATOM 12183 C CA . GLU G 4 99 ? 278.017 262.868 325.624 1.00 73.39 99 GLU B CA 1
ATOM 12184 C C . GLU G 4 99 ? 277.930 264.354 325.300 1.00 73.39 99 GLU B C 1
ATOM 12185 O O . GLU G 4 99 ? 276.896 264.992 325.515 1.00 73.39 99 GLU B O 1
ATOM 12191 N N . VAL G 4 100 ? 279.026 264.904 324.782 1.00 73.55 100 VAL B N 1
ATOM 12192 C CA . VAL G 4 100 ? 279.090 266.339 324.527 1.00 73.55 100 VAL B CA 1
ATOM 12193 C C . VAL G 4 100 ? 278.681 266.701 323.098 1.00 73.55 100 VAL B C 1
ATOM 12194 O O . VAL G 4 100 ? 278.091 267.764 322.878 1.00 73.55 100 VAL B O 1
ATOM 12198 N N . THR G 4 101 ? 278.963 265.842 322.119 1.00 79.94 101 THR B N 1
ATOM 12199 C CA . THR G 4 101 ? 278.729 266.174 320.721 1.00 79.94 101 THR B CA 1
ATOM 12200 C C . THR G 4 101 ? 278.102 264.993 319.996 1.00 79.94 101 THR B C 1
ATOM 12201 O O . THR G 4 101 ? 278.464 263.839 320.243 1.00 79.94 101 THR B O 1
ATOM 12205 N N . LYS G 4 102 ? 277.166 265.291 319.100 1.00 82.24 102 LYS B N 1
ATOM 12206 C CA . LYS G 4 102 ? 276.565 264.297 318.223 1.00 82.24 102 LYS B CA 1
ATOM 12207 C C . LYS G 4 102 ? 277.177 264.414 316.833 1.00 82.24 102 LYS B C 1
ATOM 12208 O O . LYS G 4 102 ? 277.329 265.518 316.301 1.00 82.24 102 LYS B O 1
ATOM 12214 N N . ASN G 4 103 ? 277.524 263.271 316.248 1.00 79.35 103 ASN B N 1
ATOM 12215 C CA . ASN G 4 103 ? 278.284 263.207 315.003 1.00 79.35 103 ASN B CA 1
ATOM 12216 C C . ASN G 4 103 ? 277.604 262.272 314.011 1.00 79.35 103 ASN B C 1
ATOM 12217 O O . ASN G 4 103 ? 278.209 261.346 313.469 1.00 79.35 103 ASN B O 1
ATOM 12222 N N . GLN G 4 104 ? 276.308 262.497 313.782 1.00 87.02 104 GLN B N 1
ATOM 12223 C CA . GLN G 4 104 ? 275.551 261.664 312.853 1.00 87.02 104 GLN B CA 1
ATOM 12224 C C . GLN G 4 104 ? 276.118 261.697 311.439 1.00 87.02 104 GLN B C 1
ATOM 12225 O O . GLN G 4 104 ? 275.835 260.787 310.651 1.00 87.02 104 GLN B O 1
ATOM 12231 N N . SER G 4 105 ? 276.902 262.723 311.095 1.00 81.34 105 SER B N 1
ATOM 12232 C CA . SER G 4 105 ? 277.494 262.789 309.761 1.00 81.34 105 SER B CA 1
ATOM 12233 C C . SER G 4 105 ? 278.439 261.620 309.512 1.00 81.34 105 SER B C 1
ATOM 12234 O O . SER G 4 105 ? 278.432 261.026 308.428 1.00 81.34 105 SER B O 1
ATOM 12237 N N . GLY G 4 106 ? 279.260 261.275 310.502 1.00 74.82 106 GLY B N 1
ATOM 12238 C CA . GLY G 4 106 ? 280.174 260.158 310.362 1.00 74.82 106 GLY B CA 1
ATOM 12239 C C . GLY G 4 106 ? 281.453 260.454 309.615 1.00 74.82 106 GLY B C 1
ATOM 12240 O O . GLY G 4 106 ? 282.066 259.531 309.071 1.00 74.82 106 GLY B O 1
ATOM 12241 N N . ASN G 4 107 ? 281.880 261.717 309.570 1.00 67.82 107 ASN B N 1
ATOM 12242 C CA . ASN G 4 107 ? 283.117 262.080 308.891 1.00 67.82 107 ASN B CA 1
ATOM 12243 C C . ASN G 4 107 ? 284.335 261.684 309.723 1.00 67.82 107 ASN B C 1
ATOM 12244 O O . ASN G 4 107 ? 285.389 261.388 309.151 1.00 67.82 107 ASN B O 1
ATOM 12249 N N . MET G 4 108 ? 284.176 261.604 311.051 1.00 58.14 108 MET B N 1
ATOM 12250 C CA . MET G 4 108 ? 285.217 261.320 312.040 1.00 58.14 108 MET B CA 1
ATOM 12251 C C . MET G 4 108 ? 286.077 262.554 312.287 1.00 58.14 108 MET B C 1
ATOM 12252 O O . MET G 4 108 ? 286.865 262.589 313.237 1.00 58.14 108 MET B O 1
ATOM 12257 N N . MET G 4 109 ? 285.883 263.602 311.494 1.00 57.74 109 MET B N 1
ATOM 12258 C CA . MET G 4 109 ? 286.557 264.867 311.745 1.00 57.74 109 MET B CA 1
ATOM 12259 C C . MET G 4 109 ? 285.642 265.928 312.331 1.00 57.74 109 MET B C 1
ATOM 12260 O O . MET G 4 109 ? 286.132 266.859 312.971 1.00 57.74 109 MET B O 1
ATOM 12265 N N . LEU G 4 110 ? 284.334 265.812 312.128 1.00 61.92 110 LEU B N 1
ATOM 12266 C CA . LEU G 4 110 ? 283.366 266.672 312.806 1.00 61.92 110 LEU B CA 1
ATOM 12267 C C . LEU G 4 110 ? 282.856 266.025 314.090 1.00 61.92 110 LEU B C 1
ATOM 12268 O O . LEU G 4 110 ? 281.654 265.918 314.326 1.00 61.92 110 LEU B O 1
ATOM 12273 N N . SER G 4 111 ? 283.789 265.584 314.936 1.00 59.45 111 SER B N 1
ATOM 12274 C CA . SER G 4 111 ? 283.457 265.026 316.238 1.00 59.45 111 SER B CA 1
ATOM 12275 C C . SER G 4 111 ? 283.945 265.878 317.398 1.00 59.45 111 SER B C 1
ATOM 12276 O O . SER G 4 111 ? 283.376 265.789 318.490 1.00 59.45 111 SER B O 1
ATOM 12279 N N . THR G 4 112 ? 284.974 266.690 317.189 1.00 52.07 112 THR B N 1
ATOM 12280 C CA . THR G 4 112 ? 285.515 267.605 318.177 1.00 52.07 112 THR B CA 1
ATOM 12281 C C . THR G 4 112 ? 285.701 268.972 317.538 1.00 52.07 112 THR B C 1
ATOM 12282 O O . THR G 4 112 ? 285.867 269.069 316.318 1.00 52.07 112 THR B O 1
ATOM 12286 N N . PRO G 4 113 ? 285.661 270.047 318.330 1.00 47.42 113 PRO B N 1
ATOM 12287 C CA . PRO G 4 113 ? 285.887 271.381 317.750 1.00 47.42 113 PRO B CA 1
ATOM 12288 C C . PRO G 4 113 ? 287.228 271.510 317.052 1.00 47.42 113 PRO B C 1
ATOM 12289 O O . PRO G 4 113 ? 287.324 272.209 316.034 1.00 47.42 113 PRO B O 1
ATOM 12293 N N . TRP G 4 114 ? 288.264 270.844 317.564 1.00 47.00 114 TRP B N 1
ATOM 12294 C CA . TRP G 4 114 ? 289.577 270.913 316.932 1.00 47.00 114 TRP B CA 1
ATOM 12295 C C . TRP G 4 114 ? 289.540 270.329 315.526 1.00 47.00 114 TRP B C 1
ATOM 12296 O O . TRP G 4 114 ? 290.160 270.872 314.605 1.00 47.00 114 TRP B O 1
ATOM 12307 N N . GLY G 4 115 ? 288.816 269.224 315.342 1.00 48.18 115 GLY B N 1
ATOM 12308 C CA . GLY G 4 115 ? 288.684 268.654 314.011 1.00 48.18 115 GLY B CA 1
ATOM 12309 C C . GLY G 4 115 ? 287.982 269.587 313.042 1.00 48.18 115 GLY B C 1
ATOM 12310 O O . GLY G 4 115 ? 288.382 269.706 311.882 1.00 48.18 115 GLY B O 1
ATOM 12311 N N . LYS G 4 116 ? 286.924 270.258 313.504 1.00 50.01 116 LYS B N 1
ATOM 12312 C CA . LYS G 4 116 ? 286.222 271.209 312.648 1.00 50.01 116 LYS B CA 1
ATOM 12313 C C . LYS G 4 116 ? 287.119 272.383 312.274 1.00 50.01 116 LYS B C 1
ATOM 12314 O O . LYS G 4 116 ? 287.125 272.827 311.118 1.00 50.01 116 LYS B O 1
ATOM 12320 N N . MET G 4 117 ? 287.882 272.903 313.238 1.00 49.74 117 MET B N 1
ATOM 12321 C CA . MET G 4 117 ? 288.806 273.990 312.929 1.00 49.74 117 MET B CA 1
ATOM 12322 C C . MET G 4 117 ? 289.876 273.540 311.943 1.00 49.74 117 MET B C 1
ATOM 12323 O O . MET G 4 117 ? 290.255 274.295 311.040 1.00 49.74 117 MET B O 1
ATOM 12328 N N . PHE G 4 118 ? 290.377 272.312 312.098 1.00 46.77 118 PHE B N 1
ATOM 12329 C CA . PHE G 4 118 ? 291.368 271.799 311.158 1.00 46.77 118 PHE B CA 1
ATOM 12330 C C . PHE G 4 118 ? 290.782 271.653 309.760 1.00 46.77 118 PHE B C 1
ATOM 12331 O O . PHE G 4 118 ? 291.448 271.969 308.768 1.00 46.77 118 PHE B O 1
ATOM 12339 N N . GLU G 4 119 ? 289.542 271.168 309.659 1.00 53.16 119 GLU B N 1
ATOM 12340 C CA . GLU G 4 119 ? 288.891 271.073 308.356 1.00 53.16 119 GLU B CA 1
ATOM 12341 C C . GLU G 4 119 ? 288.724 272.444 307.717 1.00 53.16 119 GLU B C 1
ATOM 12342 O O . GLU G 4 119 ? 288.958 272.607 306.514 1.00 53.16 119 GLU B O 1
ATOM 12348 N N . GLN G 4 120 ? 288.316 273.443 308.503 1.00 52.08 120 GLN B N 1
ATOM 12349 C CA . GLN G 4 120 ? 288.165 274.787 307.953 1.00 52.08 120 GLN B CA 1
ATOM 12350 C C . GLN G 4 120 ? 289.504 275.350 307.492 1.00 52.08 120 GLN B C 1
ATOM 12351 O O . GLN G 4 120 ? 289.590 275.981 306.431 1.00 52.08 120 GLN B O 1
ATOM 12357 N N . LEU G 4 121 ? 290.561 275.129 308.276 1.00 46.66 121 LEU B N 1
ATOM 12358 C CA . LEU G 4 121 ? 291.882 275.614 307.888 1.00 46.66 121 LEU B CA 1
ATOM 12359 C C . LEU G 4 121 ? 292.368 274.931 306.616 1.00 46.66 121 LEU B C 1
ATOM 12360 O O . LEU G 4 121 ? 292.953 275.578 305.741 1.00 46.66 121 LEU B O 1
ATOM 12365 N N . LYS G 4 122 ? 292.136 273.621 306.496 1.00 48.06 122 LYS B N 1
ATOM 12366 C CA . LYS G 4 122 ? 292.525 272.908 305.284 1.00 48.06 122 LYS B CA 1
ATOM 12367 C C . LYS G 4 122 ? 291.740 273.402 304.077 1.00 48.06 122 LYS B C 1
ATOM 12368 O O . LYS G 4 122 ? 292.298 273.553 302.984 1.00 48.06 122 LYS B O 1
ATOM 12374 N N . ALA G 4 123 ? 290.441 273.653 304.253 1.00 50.08 123 ALA B N 1
ATOM 12375 C CA . ALA G 4 123 ? 289.631 274.166 303.154 1.00 50.08 123 ALA B CA 1
ATOM 12376 C C . ALA G 4 123 ? 290.110 275.542 302.713 1.00 50.08 123 ALA B C 1
ATOM 12377 O O . ALA G 4 123 ? 290.159 275.835 301.513 1.00 50.08 123 ALA B O 1
ATOM 12379 N N . ARG G 4 124 ? 290.458 276.404 303.670 1.00 50.86 124 ARG B N 1
ATOM 12380 C CA . ARG G 4 124 ? 290.972 277.725 303.320 1.00 50.86 124 ARG B CA 1
ATOM 12381 C C . ARG G 4 124 ? 292.327 277.629 302.628 1.00 50.86 124 ARG B C 1
ATOM 12382 O O . ARG G 4 124 ? 292.589 278.354 301.661 1.00 50.86 124 ARG B O 1
ATOM 12390 N N . ARG G 4 125 ? 293.197 276.735 303.101 1.00 53.61 125 ARG B N 1
ATOM 12391 C CA . ARG G 4 125 ? 294.555 276.660 302.571 1.00 53.61 125 ARG B CA 1
ATOM 12392 C C . ARG G 4 125 ? 294.584 275.986 301.204 1.00 53.61 125 ARG B C 1
ATOM 12393 O O . ARG G 4 125 ? 295.031 276.579 300.217 1.00 53.61 125 ARG B O 1
ATOM 12401 N N . ARG G 4 126 ? 294.124 274.738 301.128 1.00 52.79 126 ARG B N 1
ATOM 12402 C CA . ARG G 4 126 ? 294.153 273.978 299.885 1.00 52.79 126 ARG B CA 1
ATOM 12403 C C . ARG G 4 126 ? 292.756 273.655 299.370 1.00 52.79 126 ARG B C 1
ATOM 12404 O O . ARG G 4 126 ? 292.433 273.964 298.220 1.00 52.79 126 ARG B O 1
ATOM 12412 N N . GLY G 4 127 ? 291.918 273.031 300.193 1.00 51.48 127 GLY B N 1
ATOM 12413 C CA . GLY G 4 127 ? 290.593 272.634 299.762 1.00 51.48 127 GLY B CA 1
ATOM 12414 C C . GLY G 4 127 ? 290.256 271.205 300.135 1.00 51.48 127 GLY B C 1
ATOM 12415 O O . GLY G 4 127 ? 291.150 270.406 300.429 1.00 51.48 127 GLY B O 1
ATOM 12416 N N . ARG G 4 128 ? 288.968 270.869 300.123 1.00 48.04 128 ARG B N 1
ATOM 12417 C CA . ARG G 4 128 ? 288.497 269.544 300.502 1.00 48.04 128 ARG B CA 1
ATOM 12418 C C . ARG G 4 128 ? 288.218 268.653 299.298 1.00 48.04 128 ARG B C 1
ATOM 12419 O O . ARG G 4 128 ? 287.575 267.609 299.448 1.00 48.04 128 ARG B O 1
ATOM 12427 N N . PHE G 4 129 ? 288.680 269.036 298.115 1.00 47.65 129 PHE B N 1
ATOM 12428 C CA . PHE G 4 129 ? 288.407 268.302 296.890 1.00 47.65 129 PHE B CA 1
ATOM 12429 C C . PHE G 4 129 ? 289.595 267.433 296.497 1.00 47.65 129 PHE B C 1
ATOM 12430 O O . PHE G 4 129 ? 290.720 267.623 296.964 1.00 47.65 129 PHE B O 1
ATOM 12438 N N . ALA G 4 130 ? 289.323 266.467 295.619 1.00 50.13 130 ALA B N 1
ATOM 12439 C CA . ALA G 4 130 ? 290.371 265.629 295.034 1.00 50.13 130 ALA B CA 1
ATOM 12440 C C . ALA G 4 130 ? 289.919 265.272 293.617 1.00 50.13 130 ALA B C 1
ATOM 12441 O O . ALA G 4 130 ? 289.208 264.287 293.410 1.00 50.13 130 ALA B O 1
ATOM 12443 N N . LEU G 4 131 ? 290.344 266.082 292.653 1.00 50.76 131 LEU B N 1
ATOM 12444 C CA . LEU G 4 131 ? 290.009 265.890 291.249 1.00 50.76 131 LEU B CA 1
ATOM 12445 C C . LEU G 4 131 ? 291.263 265.444 290.511 1.00 50.76 131 LEU B C 1
ATOM 12446 O O . LEU G 4 131 ? 292.263 266.168 290.489 1.00 50.76 131 LEU B O 1
ATOM 12451 N N . MET G 4 132 ? 291.206 264.259 289.908 1.00 54.92 132 MET B N 1
ATOM 12452 C CA . MET G 4 132 ? 292.364 263.680 289.247 1.00 54.92 132 MET B CA 1
ATOM 12453 C C . MET G 4 132 ? 291.928 262.987 287.966 1.00 54.92 132 MET B C 1
ATOM 12454 O O . MET G 4 132 ? 290.748 262.697 287.759 1.00 54.92 132 MET B O 1
ATOM 12459 N N . THR G 4 133 ? 292.907 262.729 287.103 1.00 57.85 133 THR B N 1
ATOM 12460 C CA . THR G 4 133 ? 292.688 262.006 285.861 1.00 57.85 133 THR B CA 1
ATOM 12461 C C . THR G 4 133 ? 293.836 261.028 285.655 1.00 57.85 133 THR B C 1
ATOM 12462 O O . THR G 4 133 ? 294.918 261.182 286.226 1.00 57.85 133 THR B O 1
ATOM 12466 N N . GLY G 4 134 ? 293.584 260.013 284.834 1.00 60.77 134 GLY B N 1
ATOM 12467 C CA . GLY G 4 134 ? 294.577 258.973 284.630 1.00 60.77 134 GLY B CA 1
ATOM 12468 C C . GLY G 4 134 ? 295.809 259.495 283.912 1.00 60.77 134 GLY B C 1
ATOM 12469 O O . GLY G 4 134 ? 295.745 260.437 283.120 1.00 60.77 134 GLY B O 1
ATOM 12470 N N . LEU G 4 135 ? 296.947 258.870 284.201 1.00 67.60 135 LEU B N 1
ATOM 12471 C CA . LEU G 4 135 ? 298.197 259.249 283.560 1.00 67.60 135 LEU B CA 1
ATOM 12472 C C . LEU G 4 135 ? 298.273 258.664 282.156 1.00 67.60 135 LEU B C 1
ATOM 12473 O O . LEU G 4 135 ? 297.872 257.520 281.923 1.00 67.60 135 LEU B O 1
ATOM 12478 N N . ARG G 4 136 ? 298.797 259.463 281.225 1.00 77.30 136 ARG B N 1
ATOM 12479 C CA . ARG G 4 136 ? 298.925 259.122 279.801 1.00 77.30 136 ARG B CA 1
ATOM 12480 C C . ARG G 4 136 ? 297.741 258.324 279.259 1.00 77.30 136 ARG B C 1
ATOM 12481 O O . ARG G 4 136 ? 296.598 258.778 279.313 1.00 77.30 136 ARG B O 1
ATOM 12489 N N . MET H 5 1 ? 283.548 242.289 341.283 1.00 63.23 1 MET C N 1
ATOM 12490 C CA . MET H 5 1 ? 283.543 243.681 340.849 1.00 63.23 1 MET C CA 1
ATOM 12491 C C . MET H 5 1 ? 284.809 244.402 341.310 1.00 63.23 1 MET C C 1
ATOM 12492 O O . MET H 5 1 ? 285.388 244.065 342.344 1.00 63.23 1 MET C O 1
ATOM 12497 N N . ASN H 5 2 ? 285.237 245.390 340.529 1.00 63.88 2 ASN C N 1
ATOM 12498 C CA . ASN H 5 2 ? 286.473 246.105 340.812 1.00 63.88 2 ASN C CA 1
ATOM 12499 C C . ASN H 5 2 ? 286.214 247.250 341.782 1.00 63.88 2 ASN C C 1
ATOM 12500 O O . ASN H 5 2 ? 285.307 248.060 341.572 1.00 63.88 2 ASN C O 1
ATOM 12505 N N . TYR H 5 3 ? 287.016 247.315 342.845 1.00 60.79 3 TYR C N 1
ATOM 12506 C CA . TYR H 5 3 ? 286.888 248.374 343.836 1.00 60.79 3 TYR C CA 1
ATOM 12507 C C . TYR H 5 3 ? 287.819 249.551 343.586 1.00 60.79 3 TYR C C 1
ATOM 12508 O O . TYR H 5 3 ? 287.584 250.631 344.138 1.00 60.79 3 TYR C O 1
ATOM 12517 N N . SER H 5 4 ? 288.865 249.372 342.776 1.00 62.78 4 SER C N 1
ATOM 12518 C CA . SER H 5 4 ? 289.732 250.495 342.436 1.00 62.78 4 SER C CA 1
ATOM 12519 C C . SER H 5 4 ? 288.978 251.551 341.638 1.00 62.78 4 SER C C 1
ATOM 12520 O O . SER H 5 4 ? 289.161 252.754 341.858 1.00 62.78 4 SER C O 1
ATOM 12523 N N . GLN H 5 5 ? 288.128 251.119 340.703 1.00 61.25 5 GLN C N 1
ATOM 12524 C CA . GLN H 5 5 ? 287.321 252.063 339.938 1.00 61.25 5 GLN C CA 1
ATOM 12525 C C . GLN H 5 5 ? 286.365 252.826 340.847 1.00 61.25 5 GLN C C 1
ATOM 12526 O O . GLN H 5 5 ? 286.170 254.037 340.685 1.00 61.25 5 GLN C O 1
ATOM 12532 N N . ILE H 5 6 ? 285.763 252.130 341.815 1.00 58.90 6 ILE C N 1
ATOM 12533 C CA . ILE H 5 6 ? 284.900 252.794 342.788 1.00 58.90 6 ILE C CA 1
ATOM 12534 C C . ILE H 5 6 ? 285.699 253.796 343.609 1.00 58.90 6 ILE C C 1
ATOM 12535 O O . ILE H 5 6 ? 285.209 254.881 343.939 1.00 58.90 6 ILE C O 1
ATOM 12540 N N . GLU H 5 7 ? 286.938 253.444 343.960 1.00 61.04 7 GLU C N 1
ATOM 12541 C CA . GLU H 5 7 ? 287.795 254.367 344.698 1.00 61.04 7 GLU C CA 1
ATOM 12542 C C . GLU H 5 7 ? 288.067 255.633 343.894 1.00 61.04 7 GLU C C 1
ATOM 12543 O O . GLU H 5 7 ? 287.990 256.747 344.425 1.00 61.04 7 GLU C O 1
ATOM 12549 N N . ARG H 5 8 ? 288.394 255.479 342.610 1.00 61.85 8 ARG C N 1
ATOM 12550 C CA . ARG H 5 8 ? 288.636 256.650 341.769 1.00 61.85 8 ARG C CA 1
ATOM 12551 C C . ARG H 5 8 ? 287.381 257.506 341.647 1.00 61.85 8 ARG C C 1
ATOM 12552 O O . ARG H 5 8 ? 287.444 258.740 341.736 1.00 61.85 8 ARG C O 1
ATOM 12560 N N . MET H 5 9 ? 286.227 256.866 341.444 1.00 58.37 9 MET C N 1
ATOM 12561 C CA . MET H 5 9 ? 284.980 257.616 341.331 1.00 58.37 9 MET C CA 1
ATOM 12562 C C . MET H 5 9 ? 284.678 258.381 342.613 1.00 58.37 9 MET C C 1
ATOM 12563 O O . MET H 5 9 ? 284.288 259.553 342.567 1.00 58.37 9 MET C O 1
ATOM 12568 N N . ALA H 5 10 ? 284.856 257.734 343.767 1.00 58.00 10 ALA C N 1
ATOM 12569 C CA . ALA H 5 10 ? 284.609 258.399 345.041 1.00 58.00 10 ALA C CA 1
ATOM 12570 C C . ALA H 5 10 ? 285.572 259.558 345.257 1.00 58.00 10 ALA C C 1
ATOM 12571 O O . ALA H 5 10 ? 285.172 260.619 345.748 1.00 58.00 10 ALA C O 1
ATOM 12573 N N . ARG H 5 11 ? 286.846 259.373 344.902 1.00 58.84 11 ARG C N 1
ATOM 12574 C CA . ARG H 5 11 ? 287.817 260.449 345.063 1.00 58.84 11 ARG C CA 1
ATOM 12575 C C . ARG H 5 11 ? 287.457 261.652 344.201 1.00 58.84 11 ARG C C 1
ATOM 12576 O O . ARG H 5 11 ? 287.492 262.795 344.672 1.00 58.84 11 ARG C O 1
ATOM 12584 N N . LYS H 5 12 ? 287.094 261.415 342.936 1.00 56.67 12 LYS C N 1
ATOM 12585 C CA . LYS H 5 12 ? 286.707 262.528 342.072 1.00 56.67 12 LYS C CA 1
ATOM 12586 C C . LYS H 5 12 ? 285.429 263.198 342.566 1.00 56.67 12 LYS C C 1
ATOM 12587 O O . LYS H 5 12 ? 285.310 264.428 342.525 1.00 56.67 12 LYS C O 1
ATOM 12593 N N . GLY H 5 13 ? 284.462 262.408 343.037 1.00 55.69 13 GLY C N 1
ATOM 12594 C CA . GLY H 5 13 ? 283.238 262.991 343.560 1.00 55.69 13 GLY C CA 1
ATOM 12595 C C . GLY H 5 13 ? 283.478 263.857 344.782 1.00 55.69 13 GLY C C 1
ATOM 12596 O O . GLY H 5 13 ? 282.886 264.930 344.920 1.00 55.69 13 GLY C O 1
ATOM 12597 N N . VAL H 5 14 ? 284.345 263.400 345.687 1.00 55.11 14 VAL C N 1
ATOM 12598 C CA . VAL H 5 14 ? 284.689 264.203 346.857 1.00 55.11 14 VAL C CA 1
ATOM 12599 C C . VAL H 5 14 ? 285.420 265.471 346.434 1.00 55.11 14 VAL C C 1
ATOM 12600 O O . VAL H 5 14 ? 285.157 266.561 346.957 1.00 55.11 14 VAL C O 1
ATOM 12604 N N . ALA H 5 15 ? 286.342 265.354 345.475 1.00 54.27 15 ALA C N 1
ATOM 12605 C CA . ALA H 5 15 ? 287.061 266.524 344.989 1.00 54.27 15 ALA C CA 1
ATOM 12606 C C . ALA H 5 15 ? 286.159 267.494 344.237 1.00 54.27 15 ALA C C 1
ATOM 12607 O O . ALA H 5 15 ? 286.531 268.659 344.066 1.00 54.27 15 ALA C O 1
ATOM 12609 N N . PHE H 5 16 ? 284.993 267.041 343.775 1.00 53.19 16 PHE C N 1
ATOM 12610 C CA . PHE H 5 16 ? 284.075 267.939 343.080 1.00 53.19 16 PHE C CA 1
ATOM 12611 C C . PHE H 5 16 ? 283.437 268.930 344.046 1.00 53.19 16 PHE C C 1
ATOM 12612 O O . PHE H 5 16 ? 283.580 270.148 343.891 1.00 53.19 16 PHE C O 1
ATOM 12620 N N . PHE H 5 17 ? 282.728 268.427 345.052 1.00 53.48 17 PHE C N 1
ATOM 12621 C CA . PHE H 5 17 ? 282.013 269.279 346.004 1.00 53.48 17 PHE C CA 1
ATOM 12622 C C . PHE H 5 17 ? 282.906 269.707 347.165 1.00 53.48 17 PHE C C 1
ATOM 12623 O O . PHE H 5 17 ? 282.554 269.537 348.329 1.00 53.48 17 PHE C O 1
ATOM 12631 N N . THR H 5 18 ? 284.068 270.280 346.863 1.00 59.74 18 THR C N 1
ATOM 12632 C CA . THR H 5 18 ? 284.985 270.722 347.903 1.00 59.74 18 THR C CA 1
ATOM 12633 C C . THR H 5 18 ? 285.509 272.109 347.565 1.00 59.74 18 THR C C 1
ATOM 12634 O O . THR H 5 18 ? 285.523 272.520 346.402 1.00 59.74 18 THR C O 1
ATOM 12638 N N . ASP H 5 19 ? 285.923 272.832 348.603 1.00 66.55 19 ASP C N 1
ATOM 12639 C CA . ASP H 5 19 ? 286.468 274.172 348.454 1.00 66.55 19 ASP C CA 1
ATOM 12640 C C . ASP H 5 19 ? 287.901 274.153 348.958 1.00 66.55 19 ASP C C 1
ATOM 12641 O O . ASP H 5 19 ? 288.124 273.874 350.145 1.00 66.55 19 ASP C O 1
ATOM 12646 N N . PRO H 5 20 ? 288.897 274.442 348.117 1.00 67.51 20 PRO C N 1
ATOM 12647 C CA . PRO H 5 20 ? 290.304 274.376 348.532 1.00 67.51 20 PRO C CA 1
ATOM 12648 C C . PRO H 5 20 ? 290.788 275.628 349.263 1.00 67.51 20 PRO C C 1
ATOM 12649 O O . PRO H 5 20 ? 291.901 276.108 349.044 1.00 67.51 20 PRO C O 1
ATOM 12653 N N . SER H 5 21 ? 289.942 276.160 350.145 1.00 68.85 21 SER C N 1
ATOM 12654 C CA . SER H 5 21 ? 290.324 277.291 350.977 1.00 68.85 21 SER C CA 1
ATOM 12655 C C . SER H 5 21 ? 289.892 277.145 352.429 1.00 68.85 21 SER C C 1
ATOM 12656 O O . SER H 5 21 ? 290.188 278.036 353.231 1.00 68.85 21 SER C O 1
ATOM 12659 N N . ARG H 5 22 ? 289.203 276.065 352.793 1.00 68.16 22 ARG C N 1
ATOM 12660 C CA . ARG H 5 22 ? 288.817 275.838 354.178 1.00 68.16 22 ARG C CA 1
ATOM 12661 C C . ARG H 5 22 ? 289.930 275.091 354.897 1.00 68.16 22 ARG C C 1
ATOM 12662 O O . ARG H 5 22 ? 290.236 273.951 354.521 1.00 68.16 22 ARG C O 1
ATOM 12670 N N . PRO H 5 23 ? 290.556 275.675 355.918 1.00 68.87 23 PRO C N 1
ATOM 12671 C CA . PRO H 5 23 ? 291.619 274.963 356.643 1.00 68.87 23 PRO C CA 1
ATOM 12672 C C . PRO H 5 23 ? 291.033 273.840 357.487 1.00 68.87 23 PRO C C 1
ATOM 12673 O O . PRO H 5 23 ? 290.208 274.077 358.372 1.00 68.87 23 PRO C O 1
ATOM 12677 N N . MET H 5 24 ? 291.460 272.612 357.205 1.00 67.23 24 MET C N 1
ATOM 12678 C CA . MET H 5 24 ? 291.013 271.439 357.942 1.00 67.23 24 MET C CA 1
ATOM 12679 C C . MET H 5 24 ? 292.225 270.625 358.365 1.00 67.23 24 MET C C 1
ATOM 12680 O O . MET H 5 24 ? 293.062 270.274 357.528 1.00 67.23 24 MET C O 1
ATOM 12685 N N . ASN H 5 25 ? 292.314 270.327 359.655 1.00 65.04 25 ASN C N 1
ATOM 12686 C CA . ASN H 5 25 ? 293.394 269.532 360.220 1.00 65.04 25 ASN C CA 1
ATOM 12687 C C . ASN H 5 25 ? 292.816 268.273 360.858 1.00 65.04 25 ASN C C 1
ATOM 12688 O O . ASN H 5 25 ? 291.603 268.052 360.864 1.00 65.04 25 ASN C O 1
ATOM 12693 N N . LEU H 5 26 ? 293.702 267.441 361.401 1.00 64.88 26 LEU C N 1
ATOM 12694 C CA . LEU H 5 26 ? 293.289 266.189 362.018 1.00 64.88 26 LEU C CA 1
ATOM 12695 C C . LEU H 5 26 ? 294.261 265.858 363.140 1.00 64.88 26 LEU C C 1
ATOM 12696 O O . LEU H 5 26 ? 295.475 265.996 362.968 1.00 64.88 26 LEU C O 1
ATOM 12701 N N . ILE H 5 27 ? 293.727 265.420 364.277 1.00 63.69 27 ILE C N 1
ATOM 12702 C CA . ILE H 5 27 ? 294.512 265.157 365.479 1.00 63.69 27 ILE C CA 1
ATOM 12703 C C . ILE H 5 27 ? 294.382 263.682 365.834 1.00 63.69 27 ILE C C 1
ATOM 12704 O O . ILE H 5 27 ? 293.270 263.142 365.877 1.00 63.69 27 ILE C O 1
ATOM 12709 N N . LYS H 5 28 ? 295.517 263.034 366.089 1.00 73.33 28 LYS C N 1
ATOM 12710 C CA . LYS H 5 28 ? 295.584 261.615 366.432 1.00 73.33 28 LYS C CA 1
ATOM 12711 C C . LYS H 5 28 ? 296.336 261.412 367.739 1.00 73.33 28 LYS C C 1
ATOM 12712 O O . LYS H 5 28 ? 297.257 260.598 367.834 1.00 73.33 28 LYS C O 1
ATOM 12718 N N . GLN H 5 29 ? 295.962 262.170 368.768 1.00 78.75 29 GLN C N 1
ATOM 12719 C CA . GLN H 5 29 ? 296.577 261.995 370.077 1.00 78.75 29 GLN C CA 1
ATOM 12720 C C . GLN H 5 29 ? 296.366 260.570 370.576 1.00 78.75 29 GLN C C 1
ATOM 12721 O O . GLN H 5 29 ? 295.280 260.000 370.444 1.00 78.75 29 GLN C O 1
ATOM 12727 N N . GLY H 5 30 ? 297.419 259.989 371.136 1.00 86.25 30 GLY C N 1
ATOM 12728 C CA . GLY H 5 30 ? 297.344 258.608 371.569 1.00 86.25 30 GLY C CA 1
ATOM 12729 C C . GLY H 5 30 ? 298.568 258.217 372.366 1.00 86.25 30 GLY C C 1
ATOM 12730 O O . GLY H 5 30 ? 299.434 259.043 372.663 1.00 86.25 30 GLY C O 1
ATOM 12731 N N . GLU H 5 31 ? 298.619 256.927 372.708 1.00 89.34 31 GLU C N 1
ATOM 12732 C CA . GLU H 5 31 ? 299.691 256.338 373.511 1.00 89.34 31 GLU C CA 1
ATOM 12733 C C . GLU H 5 31 ? 299.792 257.043 374.869 1.00 89.34 31 GLU C C 1
ATOM 12734 O O . GLU H 5 31 ? 300.764 257.728 375.196 1.00 89.34 31 GLU C O 1
ATOM 12740 N N . TYR H 5 32 ? 298.722 256.881 375.640 1.00 78.02 32 TYR C N 1
ATOM 12741 C CA . TYR H 5 32 ? 298.676 257.377 377.005 1.00 78.02 32 TYR C CA 1
ATOM 12742 C C . TYR H 5 32 ? 299.236 256.311 377.946 1.00 78.02 32 TYR C C 1
ATOM 12743 O O . TYR H 5 32 ? 299.823 255.315 377.516 1.00 78.02 32 TYR C O 1
ATOM 12752 N N . GLY H 5 33 ? 299.059 256.514 379.246 1.00 78.24 33 GLY C N 1
ATOM 12753 C CA . GLY H 5 33 ? 299.560 255.587 380.239 1.00 78.24 33 GLY C CA 1
ATOM 12754 C C . GLY H 5 33 ? 299.755 256.274 381.571 1.00 78.24 33 GLY C C 1
ATOM 12755 O O . GLY H 5 33 ? 300.183 257.429 381.614 1.00 78.24 33 GLY C O 1
ATOM 12756 N N . TYR H 5 34 ? 299.439 255.591 382.663 1.00 76.23 34 TYR C N 1
ATOM 12757 C CA . TYR H 5 34 ? 299.498 256.218 383.973 1.00 76.23 34 TYR C CA 1
ATOM 12758 C C . TYR H 5 34 ? 300.839 255.945 384.644 1.00 76.23 34 TYR C C 1
ATOM 12759 O O . TYR H 5 34 ? 301.522 254.958 384.358 1.00 76.23 34 TYR C O 1
ATOM 12768 N N . ASP H 5 35 ? 301.208 256.842 385.553 1.00 86.26 35 ASP C N 1
ATOM 12769 C CA . ASP H 5 35 ? 302.464 256.741 386.282 1.00 86.26 35 ASP C CA 1
ATOM 12770 C C . ASP H 5 35 ? 302.329 255.681 387.375 1.00 86.26 35 ASP C C 1
ATOM 12771 O O . ASP H 5 35 ? 301.312 254.990 387.484 1.00 86.26 35 ASP C O 1
ATOM 12776 N N . GLU H 5 36 ? 303.363 255.542 388.206 1.00 87.60 36 GLU C N 1
ATOM 12777 C CA . GLU H 5 36 ? 303.293 254.633 389.342 1.00 87.60 36 GLU C CA 1
ATOM 12778 C C . GLU H 5 36 ? 302.327 255.119 390.414 1.00 87.60 36 GLU C C 1
ATOM 12779 O O . GLU H 5 36 ? 301.979 254.343 391.310 1.00 87.60 36 GLU C O 1
ATOM 12785 N N . ASN H 5 37 ? 301.867 256.368 390.328 1.00 82.10 37 ASN C N 1
ATOM 12786 C CA . ASN H 5 37 ? 300.809 256.876 391.193 1.00 82.10 37 ASN C CA 1
ATOM 12787 C C . ASN H 5 37 ? 299.572 257.350 390.445 1.00 82.10 37 ASN C C 1
ATOM 12788 O O . ASN H 5 37 ? 298.502 257.426 391.059 1.00 82.10 37 ASN C O 1
ATOM 12793 N N . GLY H 5 38 ? 299.672 257.668 389.155 1.00 81.43 38 GLY C N 1
ATOM 12794 C CA . GLY H 5 38 ? 298.507 258.056 388.385 1.00 81.43 38 GLY C CA 1
ATOM 12795 C C . GLY H 5 38 ? 298.552 259.458 387.813 1.00 81.43 38 GLY C C 1
ATOM 12796 O O . GLY H 5 38 ? 297.505 260.086 387.629 1.00 81.43 38 GLY C O 1
ATOM 12797 N N . PHE H 5 39 ? 299.750 259.965 387.524 1.00 83.38 39 PHE C N 1
ATOM 12798 C CA . PHE H 5 39 ? 299.924 261.320 387.006 1.00 83.38 39 PHE C CA 1
ATOM 12799 C C . PHE H 5 39 ? 300.728 261.255 385.713 1.00 83.38 39 PHE C C 1
ATOM 12800 O O . PHE H 5 39 ? 301.946 261.054 385.752 1.00 83.38 39 PHE C O 1
ATOM 12808 N N . GLU H 5 40 ? 300.058 261.443 384.576 1.00 88.28 40 GLU C N 1
ATOM 12809 C CA . GLU H 5 40 ? 300.737 261.475 383.285 1.00 88.28 40 GLU C CA 1
ATOM 12810 C C . GLU H 5 40 ? 299.744 261.944 382.229 1.00 88.28 40 GLU C C 1
ATOM 12811 O O . GLU H 5 40 ? 298.532 261.761 382.371 1.00 88.28 40 GLU C O 1
ATOM 12817 N N . ILE H 5 41 ? 300.274 262.549 381.169 1.00 87.51 41 ILE C N 1
ATOM 12818 C CA . ILE H 5 41 ? 299.460 263.063 380.068 1.00 87.51 41 ILE C CA 1
ATOM 12819 C C . ILE H 5 41 ? 299.960 262.445 378.769 1.00 87.51 41 ILE C C 1
ATOM 12820 O O . ILE H 5 41 ? 301.129 262.044 378.664 1.00 87.51 41 ILE C O 1
ATOM 12825 N N . PRO H 5 42 ? 299.095 262.343 377.762 1.00 88.68 42 PRO C N 1
ATOM 12826 C CA . PRO H 5 42 ? 299.524 261.801 376.465 1.00 88.68 42 PRO C CA 1
ATOM 12827 C C . PRO H 5 42 ? 300.334 262.823 375.689 1.00 88.68 42 PRO C C 1
ATOM 12828 O O . PRO H 5 42 ? 299.813 263.880 375.304 1.00 88.68 42 PRO C O 1
ATOM 12832 N N . PRO H 5 43 ? 301.613 262.544 375.435 1.00 96.39 43 PRO C N 1
ATOM 12833 C CA . PRO H 5 43 ? 302.457 263.520 374.735 1.00 96.39 43 PRO C CA 1
ATOM 12834 C C . PRO H 5 43 ? 302.429 263.363 373.222 1.00 96.39 43 PRO C C 1
ATOM 12835 O O . PRO H 5 43 ? 303.482 263.214 372.595 1.00 96.39 43 PRO C O 1
ATOM 12839 N N . MET H 5 44 ? 301.241 263.392 372.624 1.00 93.97 44 MET C N 1
ATOM 12840 C CA . MET H 5 44 ? 301.101 263.283 371.180 1.00 93.97 44 MET C CA 1
ATOM 12841 C C . MET H 5 44 ? 299.997 264.209 370.690 1.00 93.97 44 MET C C 1
ATOM 12842 O O . MET H 5 44 ? 298.925 264.297 371.294 1.00 93.97 44 MET C O 1
ATOM 12847 N N . GLU H 5 45 ? 300.275 264.908 369.590 1.00 86.76 45 GLU C N 1
ATOM 12848 C CA . GLU H 5 45 ? 299.257 265.716 368.931 1.00 86.76 45 GLU C CA 1
ATOM 12849 C C . GLU H 5 45 ? 299.002 265.206 367.519 1.00 86.76 45 GLU C C 1
ATOM 12850 O O . GLU H 5 45 ? 297.861 264.898 367.162 1.00 86.76 45 GLU C O 1
ATOM 12856 N N . GLN H 5 46 ? 300.064 265.106 366.716 1.00 81.59 46 GLN C N 1
ATOM 12857 C CA . GLN H 5 46 ? 300.015 264.532 365.370 1.00 81.59 46 GLN C CA 1
ATOM 12858 C C . GLN H 5 46 ? 298.978 265.256 364.502 1.00 81.59 46 GLN C C 1
ATOM 12859 O O . GLN H 5 46 ? 297.969 264.694 364.072 1.00 81.59 46 GLN C O 1
ATOM 12865 N N . VAL H 5 47 ? 299.255 266.534 364.265 1.00 73.65 47 VAL C N 1
ATOM 12866 C CA . VAL H 5 47 ? 298.384 267.365 363.439 1.00 73.65 47 VAL C CA 1
ATOM 12867 C C . VAL H 5 47 ? 298.770 267.182 361.976 1.00 73.65 47 VAL C C 1
ATOM 12868 O O . VAL H 5 47 ? 299.928 267.393 361.598 1.00 73.65 47 VAL C O 1
ATOM 12872 N N . ILE H 5 48 ? 297.803 266.794 361.150 1.00 69.83 48 ILE C N 1
ATOM 12873 C CA . ILE H 5 48 ? 298.032 266.609 359.719 1.00 69.83 48 ILE C CA 1
ATOM 12874 C C . ILE H 5 48 ? 296.908 267.279 358.936 1.00 69.83 48 ILE C C 1
ATOM 12875 O O . ILE H 5 48 ? 295.756 267.285 359.391 1.00 69.83 48 ILE C O 1
ATOM 12880 N N . PRO H 5 49 ? 297.188 267.848 357.768 1.00 68.68 49 PRO C N 1
ATOM 12881 C CA . PRO H 5 49 ? 296.133 268.492 356.981 1.00 68.68 49 PRO C CA 1
ATOM 12882 C C . PRO H 5 49 ? 295.220 267.474 356.312 1.00 68.68 49 PRO C C 1
ATOM 12883 O O . PRO H 5 49 ? 295.563 266.304 356.134 1.00 68.68 49 PRO C O 1
ATOM 12887 N N . ILE H 5 50 ? 294.035 267.952 355.935 1.00 66.59 50 ILE C N 1
ATOM 12888 C CA . ILE H 5 50 ? 293.021 267.113 355.306 1.00 66.59 50 ILE C CA 1
ATOM 12889 C C . ILE H 5 50 ? 292.029 268.035 354.611 1.00 66.59 50 ILE C C 1
ATOM 12890 O O . ILE H 5 50 ? 291.927 269.219 354.936 1.00 66.59 50 ILE C O 1
ATOM 12895 N N . SER H 5 51 ? 291.306 267.497 353.631 1.00 64.03 51 SER C N 1
ATOM 12896 C CA . SER H 5 51 ? 290.284 268.247 352.916 1.00 64.03 51 SER C CA 1
ATOM 12897 C C . SER H 5 51 ? 289.076 267.352 352.679 1.00 64.03 51 SER C C 1
ATOM 12898 O O . SER H 5 51 ? 289.193 266.125 352.640 1.00 64.03 51 SER C O 1
ATOM 12901 N N . GLY H 5 52 ? 287.916 267.977 352.519 1.00 59.57 52 GLY C N 1
ATOM 12902 C CA . GLY H 5 52 ? 286.697 267.220 352.312 1.00 59.57 52 GLY C CA 1
ATOM 12903 C C . GLY H 5 52 ? 285.505 268.138 352.162 1.00 59.57 52 GLY C C 1
ATOM 12904 O O . GLY H 5 52 ? 285.645 269.342 351.938 1.00 59.57 52 GLY C O 1
ATOM 12905 N N . ALA H 5 53 ? 284.320 267.545 352.289 1.00 59.35 53 ALA C N 1
ATOM 12906 C CA . ALA H 5 53 ? 283.058 268.254 352.153 1.00 59.35 53 ALA C CA 1
ATOM 12907 C C . ALA H 5 53 ? 282.218 268.073 353.409 1.00 59.35 53 ALA C C 1
ATOM 12908 O O . ALA H 5 53 ? 282.344 267.072 354.119 1.00 59.35 53 ALA C O 1
ATOM 12910 N N . THR H 5 54 ? 281.356 269.052 353.675 1.00 61.92 54 THR C N 1
ATOM 12911 C CA . THR H 5 54 ? 280.487 269.038 354.842 1.00 61.92 54 THR C CA 1
ATOM 12912 C C . THR H 5 54 ? 279.050 269.300 354.412 1.00 61.92 54 THR C C 1
ATOM 12913 O O . THR H 5 54 ? 278.793 269.900 353.366 1.00 61.92 54 THR C O 1
ATOM 12917 N N . ARG H 5 55 ? 278.109 268.840 355.234 1.00 59.36 55 ARG C N 1
ATOM 12918 C CA . ARG H 5 55 ? 276.694 268.974 354.917 1.00 59.36 55 ARG C CA 1
ATOM 12919 C C . ARG H 5 55 ? 275.877 268.850 356.196 1.00 59.36 55 ARG C C 1
ATOM 12920 O O . ARG H 5 55 ? 276.370 268.402 357.234 1.00 59.36 55 ARG C O 1
ATOM 12928 N N . ARG H 5 56 ? 274.607 269.251 356.097 1.00 63.84 56 ARG C N 1
ATOM 12929 C CA . ARG H 5 56 ? 273.604 269.148 357.152 1.00 63.84 56 ARG C CA 1
ATOM 12930 C C . ARG H 5 56 ? 274.067 269.781 358.460 1.00 63.84 56 ARG C C 1
ATOM 12931 O O . ARG H 5 56 ? 274.414 269.065 359.408 1.00 63.84 56 ARG C O 1
ATOM 12939 N N . PRO H 5 57 ? 274.109 271.108 358.550 1.00 60.85 57 PRO C N 1
ATOM 12940 C CA . PRO H 5 57 ? 274.366 271.744 359.845 1.00 60.85 57 PRO C CA 1
ATOM 12941 C C . PRO H 5 57 ? 273.208 271.516 360.804 1.00 60.85 57 PRO C C 1
ATOM 12942 O O . PRO H 5 57 ? 272.058 271.338 360.396 1.00 60.85 57 PRO C O 1
ATOM 12946 N N . ASN H 5 58 ? 273.526 271.520 362.096 1.00 64.58 58 ASN C N 1
ATOM 12947 C CA . ASN H 5 58 ? 272.529 271.276 363.127 1.00 64.58 58 ASN C CA 1
ATOM 12948 C C . ASN H 5 58 ? 272.928 272.049 364.376 1.00 64.58 58 ASN C C 1
ATOM 12949 O O . ASN H 5 58 ? 274.117 272.267 364.622 1.00 64.58 58 ASN C O 1
ATOM 12954 N N . ALA H 5 59 ? 271.933 272.456 365.157 1.00 63.44 59 ALA C N 1
ATOM 12955 C CA . ALA H 5 59 ? 272.150 273.254 366.354 1.00 63.44 59 ALA C CA 1
ATOM 12956 C C . ALA H 5 59 ? 271.949 272.416 367.611 1.00 63.44 59 ALA C C 1
ATOM 12957 O O . ALA H 5 59 ? 271.202 271.435 367.624 1.00 63.44 59 ALA C O 1
ATOM 12959 N N . ARG H 5 60 ? 272.627 272.825 368.679 1.00 62.97 60 ARG C N 1
ATOM 12960 C CA . ARG H 5 60 ? 272.591 272.126 369.956 1.00 62.97 60 ARG C CA 1
ATOM 12961 C C . ARG H 5 60 ? 271.746 272.913 370.947 1.00 62.97 60 ARG C C 1
ATOM 12962 O O . ARG H 5 60 ? 271.969 274.111 3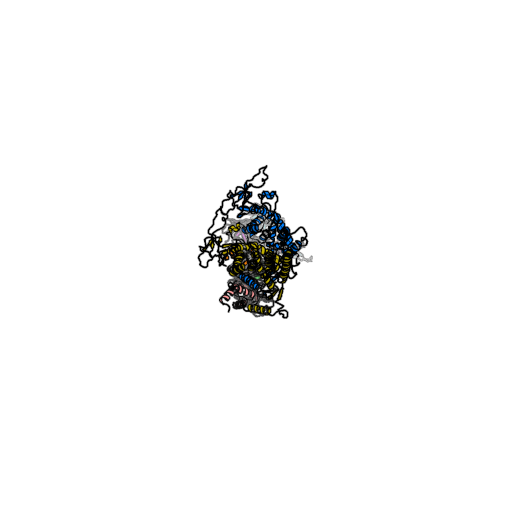71.146 1.00 62.97 60 ARG C O 1
ATOM 12970 N N . GLU H 5 61 ? 270.781 272.235 371.563 1.00 68.63 61 GLU C N 1
ATOM 12971 C CA . GLU H 5 61 ? 269.928 272.823 372.589 1.00 68.63 61 GLU C CA 1
ATOM 12972 C C . GLU H 5 61 ? 269.947 271.906 373.800 1.00 68.63 61 GLU C C 1
ATOM 12973 O O . GLU H 5 61 ? 269.626 270.720 373.684 1.00 68.63 61 GLU C O 1
ATOM 12979 N N . ILE H 5 62 ? 270.320 272.448 374.958 1.00 66.54 62 ILE C N 1
ATOM 12980 C CA . ILE H 5 62 ? 270.479 271.660 376.179 1.00 66.54 62 ILE C CA 1
ATOM 12981 C C . ILE H 5 62 ? 269.447 272.044 377.244 1.00 66.54 62 ILE C C 1
ATOM 12982 O O . ILE H 5 62 ? 268.598 271.231 377.615 1.00 66.54 62 ILE C O 1
ATOM 12987 N N . ASP H 5 63 ? 269.483 273.289 377.723 1.00 67.32 63 ASP C N 1
ATOM 12988 C CA . ASP H 5 63 ? 268.610 273.719 378.807 1.00 67.32 63 ASP C CA 1
ATOM 12989 C C . ASP H 5 63 ? 267.986 275.088 378.582 1.00 67.32 63 ASP C C 1
ATOM 12990 O O . ASP H 5 63 ? 267.312 275.588 379.487 1.00 67.32 63 ASP C O 1
ATOM 12995 N N . GLY H 5 64 ? 268.180 275.707 377.423 1.00 62.88 64 GLY C N 1
ATOM 12996 C CA . GLY H 5 64 ? 267.784 277.086 377.238 1.00 62.88 64 GLY C CA 1
ATOM 12997 C C . GLY H 5 64 ? 268.773 278.094 377.767 1.00 62.88 64 GLY C C 1
ATOM 12998 O O . GLY H 5 64 ? 268.405 279.256 377.970 1.00 62.88 64 GLY C O 1
ATOM 12999 N N . GLU H 5 65 ? 270.019 277.688 377.997 1.00 59.19 65 GLU C N 1
ATOM 13000 C CA . GLU H 5 65 ? 271.032 278.536 378.607 1.00 59.19 65 GLU C CA 1
ATOM 13001 C C . GLU H 5 65 ? 271.812 279.359 377.589 1.00 59.19 65 GLU C C 1
ATOM 13002 O O . GLU H 5 65 ? 272.756 280.056 377.972 1.00 59.19 65 GLU C O 1
ATOM 13008 N N . THR H 5 66 ? 271.440 279.294 376.309 1.00 55.73 66 THR C N 1
ATOM 13009 C CA . THR H 5 66 ? 272.068 280.083 375.248 1.00 55.73 66 THR C CA 1
ATOM 13010 C C . THR H 5 66 ? 273.571 279.804 375.161 1.00 55.73 66 THR C C 1
ATOM 13011 O O . THR H 5 66 ? 274.410 280.678 375.385 1.00 55.73 66 THR C O 1
ATOM 13015 N N . ILE H 5 67 ? 273.897 278.558 374.829 1.00 57.12 67 ILE C N 1
ATOM 13016 C CA . ILE H 5 67 ? 275.292 278.175 374.642 1.00 57.12 67 ILE C CA 1
ATOM 13017 C C . ILE H 5 67 ? 275.728 278.335 373.185 1.00 57.12 67 ILE C C 1
ATOM 13018 O O . ILE H 5 67 ? 276.913 278.556 372.917 1.00 57.12 67 ILE C O 1
ATOM 13023 N N . ARG H 5 68 ? 274.792 278.237 372.240 1.00 57.15 68 ARG C N 1
ATOM 13024 C CA . ARG H 5 68 ? 275.045 278.517 370.825 1.00 57.15 68 ARG C CA 1
ATOM 13025 C C . ARG H 5 68 ? 276.161 277.630 370.267 1.00 57.15 68 ARG C C 1
ATOM 13026 O O . ARG H 5 68 ? 277.229 278.097 369.867 1.00 57.15 68 ARG C O 1
ATOM 13034 N N . ALA H 5 69 ? 275.893 276.329 370.251 1.00 57.96 69 ALA C N 1
ATOM 13035 C CA . ALA H 5 69 ? 276.789 275.344 369.667 1.00 57.96 69 ALA C CA 1
ATOM 13036 C C . ALA H 5 69 ? 276.155 274.745 368.419 1.00 57.96 69 ALA C C 1
ATOM 13037 O O . ALA H 5 69 ? 274.957 274.891 368.168 1.00 57.96 69 ALA C O 1
ATOM 13039 N N . SER H 5 70 ? 276.979 274.062 367.628 1.00 60.53 70 SER C N 1
ATOM 13040 C CA . SER H 5 70 ? 276.509 273.471 366.384 1.00 60.53 70 SER C CA 1
ATOM 13041 C C . SER H 5 70 ? 277.378 272.276 366.026 1.00 60.53 70 SER C C 1
ATOM 13042 O O . SER H 5 70 ? 278.511 272.143 366.493 1.00 60.53 70 SER C O 1
ATOM 13045 N N . ASP H 5 71 ? 276.829 271.407 365.180 1.00 60.84 71 ASP C N 1
ATOM 13046 C CA . ASP H 5 71 ? 277.536 270.220 364.720 1.00 60.84 71 ASP C CA 1
ATOM 13047 C C . ASP H 5 71 ? 277.068 269.865 363.315 1.00 60.84 71 ASP C C 1
ATOM 13048 O O . ASP H 5 71 ? 275.946 270.191 362.918 1.00 60.84 71 ASP C O 1
ATOM 13053 N N . ILE H 5 72 ? 277.948 269.212 362.557 1.00 56.66 72 ILE C N 1
ATOM 13054 C CA . ILE H 5 72 ? 277.728 268.943 361.144 1.00 56.66 72 ILE C CA 1
ATOM 13055 C C . ILE H 5 72 ? 278.147 267.510 360.830 1.00 56.66 72 ILE C C 1
ATOM 13056 O O . ILE H 5 72 ? 278.601 266.764 361.696 1.00 56.66 72 ILE C O 1
ATOM 13061 N N . LEU H 5 73 ? 277.982 267.137 359.562 1.00 55.36 73 LEU C N 1
ATOM 13062 C CA . LEU H 5 73 ? 278.441 265.870 359.017 1.00 55.36 73 LEU C CA 1
ATOM 13063 C C . LEU H 5 73 ? 279.404 266.147 357.870 1.00 55.36 73 LEU C C 1
ATOM 13064 O O . LEU H 5 73 ? 279.376 267.218 357.259 1.00 55.36 73 LEU C O 1
ATOM 13069 N N . GLY H 5 74 ? 280.264 265.172 357.576 1.00 54.78 74 GLY C N 1
ATOM 13070 C CA . GLY H 5 74 ? 281.298 265.368 356.582 1.00 54.78 74 GLY C CA 1
ATOM 13071 C C . GLY H 5 74 ? 281.511 264.136 355.726 1.00 54.78 74 GLY C C 1
ATOM 13072 O O . GLY H 5 74 ? 281.120 263.022 356.082 1.00 54.78 74 GLY C O 1
ATOM 13073 N N . ILE H 5 75 ? 282.141 264.365 354.574 1.00 55.13 75 ILE C N 1
ATOM 13074 C CA . ILE H 5 75 ? 282.558 263.312 353.656 1.00 55.13 75 ILE C CA 1
ATOM 13075 C C . ILE H 5 75 ? 284.036 263.519 353.355 1.00 55.13 75 ILE C C 1
ATOM 13076 O O . ILE H 5 75 ? 284.453 264.635 353.029 1.00 55.13 75 ILE C O 1
ATOM 13081 N N . PHE H 5 76 ? 284.824 262.450 353.460 1.00 55.73 76 PHE C N 1
ATOM 13082 C CA . PHE H 5 76 ? 286.269 262.578 353.313 1.00 55.73 76 PHE C CA 1
ATOM 13083 C C . PHE H 5 76 ? 286.849 261.520 352.382 1.00 55.73 76 PHE C C 1
ATOM 13084 O O . PHE H 5 76 ? 286.107 260.761 351.751 1.00 55.73 76 PHE C O 1
ATOM 13092 N N . ASN H 5 77 ? 288.175 261.466 352.294 1.00 62.58 77 ASN C N 1
ATOM 13093 C CA . ASN H 5 77 ? 288.879 260.567 351.395 1.00 62.58 77 ASN C CA 1
ATOM 13094 C C . ASN H 5 77 ? 289.392 259.348 352.161 1.00 62.58 77 ASN C C 1
ATOM 13095 O O . ASN H 5 77 ? 289.236 259.233 353.379 1.00 62.58 77 ASN C O 1
ATOM 13100 N N . ASN H 5 78 ? 290.021 258.425 351.431 1.00 65.64 78 ASN C N 1
ATOM 13101 C CA . ASN H 5 78 ? 290.467 257.168 352.021 1.00 65.64 78 ASN C CA 1
ATOM 13102 C C . ASN H 5 78 ? 291.785 257.284 352.778 1.00 65.64 78 ASN C C 1
ATOM 13103 O O . ASN H 5 78 ? 291.979 256.553 353.755 1.00 65.64 78 ASN C O 1
ATOM 13108 N N . ASP H 5 79 ? 292.689 258.166 352.361 1.00 67.80 79 ASP C N 1
ATOM 13109 C CA . ASP H 5 79 ? 293.962 258.330 353.045 1.00 67.80 79 ASP C CA 1
ATOM 13110 C C . ASP H 5 79 ? 293.753 259.023 354.385 1.00 67.80 79 ASP C C 1
ATOM 13111 O O . ASP H 5 79 ? 292.763 259.732 354.588 1.00 67.80 79 ASP C O 1
ATOM 13116 N N . HIS H 5 80 ? 294.696 258.805 355.304 1.00 69.58 80 HIS C N 1
ATOM 13117 C CA . HIS H 5 80 ? 294.606 259.317 356.672 1.00 69.58 80 HIS C CA 1
ATOM 13118 C C . HIS H 5 80 ? 293.321 258.820 357.341 1.00 69.58 80 HIS C C 1
ATOM 13119 O O . HIS H 5 80 ? 292.392 259.578 357.626 1.00 69.58 80 HIS C O 1
ATOM 13126 N N . GLU H 5 81 ? 293.295 257.504 357.557 1.00 66.92 81 GLU C N 1
ATOM 13127 C CA . GLU H 5 81 ? 292.094 256.827 358.028 1.00 66.92 81 GLU C CA 1
ATOM 13128 C C . GLU H 5 81 ? 291.571 257.461 359.311 1.00 66.92 81 GLU C C 1
ATOM 13129 O O . GLU H 5 81 ? 292.333 257.836 360.207 1.00 66.92 81 GLU C O 1
ATOM 13135 N N . ILE H 5 82 ? 290.254 257.597 359.380 1.00 61.15 82 ILE C N 1
ATOM 13136 C CA . ILE H 5 82 ? 289.577 258.201 360.519 1.00 61.15 82 ILE C CA 1
ATOM 13137 C C . ILE H 5 82 ? 289.288 257.116 361.544 1.00 61.15 82 ILE C C 1
ATOM 13138 O O . ILE H 5 82 ? 289.043 255.955 361.199 1.00 61.15 82 ILE C O 1
ATOM 13143 N N . ASN H 5 83 ? 289.314 257.493 362.820 1.00 63.82 83 ASN C N 1
ATOM 13144 C CA . ASN H 5 83 ? 288.999 256.551 363.886 1.00 63.82 83 ASN C CA 1
ATOM 13145 C C . ASN H 5 83 ? 287.814 257.046 364.703 1.00 63.82 83 ASN C C 1
ATOM 13146 O O . ASN H 5 83 ? 287.200 258.063 364.366 1.00 63.82 83 ASN C O 1
ATOM 13151 N N . GLU H 5 84 ? 287.488 256.336 365.780 1.00 62.70 84 GLU C N 1
ATOM 13152 C CA . GLU H 5 84 ? 286.281 256.619 366.543 1.00 62.70 84 GLU C CA 1
ATOM 13153 C C . GLU H 5 84 ? 286.495 257.682 367.617 1.00 62.70 84 GLU C C 1
ATOM 13154 O O . GLU H 5 84 ? 285.527 258.089 368.268 1.00 62.70 84 GLU C O 1
ATOM 13160 N N . GLY H 5 85 ? 287.724 258.153 367.811 1.00 60.43 85 GLY C N 1
ATOM 13161 C CA . GLY H 5 85 ? 287.983 259.147 368.834 1.00 60.43 85 GLY C CA 1
ATOM 13162 C C . GLY H 5 85 ? 288.921 260.258 368.409 1.00 60.43 85 GLY C C 1
ATOM 13163 O O . GLY H 5 85 ? 289.651 260.809 369.237 1.00 60.43 85 GLY C O 1
ATOM 13164 N N . ASP H 5 86 ? 288.912 260.599 367.125 1.00 60.64 86 ASP C N 1
ATOM 13165 C CA . ASP H 5 86 ? 289.794 261.629 366.599 1.00 60.64 86 ASP C CA 1
ATOM 13166 C C . ASP H 5 86 ? 289.118 262.996 366.637 1.00 60.64 86 ASP C C 1
ATOM 13167 O O . ASP H 5 86 ? 287.910 263.117 366.853 1.00 60.64 86 ASP C O 1
ATOM 13172 N N . TYR H 5 87 ? 289.922 264.033 366.423 1.00 55.44 87 TYR C N 1
ATOM 13173 C CA . TYR H 5 87 ? 289.447 265.408 366.370 1.00 55.44 87 TYR C CA 1
ATOM 13174 C C . TYR H 5 87 ? 289.616 265.961 364.962 1.00 55.44 87 TYR C C 1
ATOM 13175 O O . TYR H 5 87 ? 290.574 265.620 364.262 1.00 55.44 87 TYR C O 1
ATOM 13184 N N . ILE H 5 88 ? 288.680 266.812 364.551 1.00 54.93 88 ILE C N 1
ATOM 13185 C CA . ILE H 5 88 ? 288.712 267.465 363.248 1.00 54.93 88 ILE C CA 1
ATOM 13186 C C . ILE H 5 88 ? 288.724 268.970 363.472 1.00 54.93 88 ILE C C 1
ATOM 13187 O O . ILE H 5 88 ? 287.892 269.498 364.217 1.00 54.93 88 ILE C O 1
ATOM 13192 N N . GLU H 5 89 ? 289.665 269.656 362.827 1.00 65.32 89 GLU C N 1
ATOM 13193 C CA . GLU H 5 89 ? 289.854 271.097 362.991 1.00 65.32 89 GLU C CA 1
ATOM 13194 C C . GLU H 5 89 ? 289.228 271.797 361.789 1.00 65.32 89 GLU C C 1
ATOM 13195 O O . GLU H 5 89 ? 289.905 272.112 360.811 1.00 65.32 89 GLU C O 1
ATOM 13201 N N . ILE H 5 90 ? 287.927 272.056 361.866 1.00 63.14 90 ILE C N 1
ATOM 13202 C CA . ILE H 5 90 ? 287.189 272.680 360.774 1.00 63.14 90 ILE C CA 1
ATOM 13203 C C . ILE H 5 90 ? 287.108 274.175 361.051 1.00 63.14 90 ILE C C 1
ATOM 13204 O O . ILE H 5 90 ? 286.411 274.609 361.975 1.00 63.14 90 ILE C O 1
ATOM 13209 N N . ASP H 5 91 ? 287.823 274.958 360.245 1.00 69.66 91 ASP C N 1
ATOM 13210 C CA . ASP H 5 91 ? 287.787 276.419 360.291 1.00 69.66 91 ASP C CA 1
ATOM 13211 C C . ASP H 5 91 ? 288.084 276.919 361.708 1.00 69.66 91 ASP C C 1
ATOM 13212 O O . ASP H 5 91 ? 287.398 277.779 362.261 1.00 69.66 91 ASP C O 1
ATOM 13217 N N . GLY H 5 92 ? 289.121 276.334 362.303 1.00 65.57 92 GLY C N 1
ATOM 13218 C CA . GLY H 5 92 ? 289.536 276.727 363.634 1.00 65.57 92 GLY C CA 1
ATOM 13219 C C . GLY H 5 92 ? 288.651 276.244 364.760 1.00 65.57 92 GLY C C 1
ATOM 13220 O O . GLY H 5 92 ? 288.818 276.700 365.894 1.00 65.57 92 GLY C O 1
ATOM 13221 N N . ILE H 5 93 ? 287.718 275.335 364.488 1.00 58.82 93 ILE C N 1
ATOM 13222 C CA . ILE H 5 93 ? 286.792 274.818 365.488 1.00 58.82 93 ILE C CA 1
ATOM 13223 C C . ILE H 5 93 ? 286.978 273.310 365.574 1.00 58.82 93 ILE C C 1
ATOM 13224 O O . ILE H 5 93 ? 287.021 272.627 364.545 1.00 58.82 93 ILE C O 1
ATOM 13229 N N . ARG H 5 94 ? 287.088 272.795 366.797 1.00 55.62 94 ARG C N 1
ATOM 13230 C CA . ARG H 5 94 ? 287.317 271.374 367.014 1.00 55.62 94 ARG C CA 1
ATOM 13231 C C . ARG H 5 94 ? 286.001 270.611 367.057 1.00 55.62 94 ARG C C 1
ATOM 13232 O O . ARG H 5 94 ? 285.023 271.063 367.658 1.00 55.62 94 ARG C O 1
ATOM 13240 N N . HIS H 5 95 ? 285.987 269.449 366.412 1.00 51.14 95 HIS C N 1
ATOM 13241 C CA . HIS H 5 95 ? 284.870 268.521 366.470 1.00 51.14 95 HIS C CA 1
ATOM 13242 C C . HIS H 5 95 ? 285.404 267.126 366.754 1.00 51.14 95 HIS C C 1
ATOM 13243 O O . HIS H 5 95 ? 286.516 266.778 366.349 1.00 51.14 95 HIS C O 1
ATOM 13250 N N . VAL H 5 96 ? 284.605 266.328 367.452 1.00 49.49 96 VAL C N 1
ATOM 13251 C CA . VAL H 5 96 ? 284.978 264.966 367.814 1.00 49.49 96 VAL C CA 1
ATOM 13252 C C . VAL H 5 96 ? 284.224 263.995 366.918 1.00 49.49 96 VAL C C 1
ATOM 13253 O O . VAL H 5 96 ? 283.018 264.146 366.688 1.00 49.49 96 VAL C O 1
ATOM 13257 N N . VAL H 5 97 ? 284.941 263.005 366.390 1.00 52.91 97 VAL C N 1
ATOM 13258 C CA . VAL H 5 97 ? 284.353 262.022 365.488 1.00 52.91 97 VAL C CA 1
ATOM 13259 C C . VAL H 5 97 ? 283.639 260.957 366.306 1.00 52.91 97 VAL C C 1
ATOM 13260 O O . VAL H 5 97 ? 284.247 259.963 366.718 1.00 52.91 97 VAL C O 1
ATOM 13264 N N . VAL H 5 98 ? 282.344 261.159 366.553 1.00 54.21 98 VAL C N 1
ATOM 13265 C CA . VAL H 5 98 ? 281.577 260.190 367.329 1.00 54.21 98 VAL C CA 1
ATOM 13266 C C . VAL H 5 98 ? 281.418 258.887 366.555 1.00 54.21 98 VAL C C 1
ATOM 13267 O O . VAL H 5 98 ? 281.588 257.795 367.110 1.00 54.21 98 VAL C O 1
ATOM 13271 N N . ASP H 5 99 ? 281.100 258.978 365.268 1.00 59.08 99 ASP C N 1
ATOM 13272 C CA . ASP H 5 99 ? 280.892 257.812 364.423 1.00 59.08 99 ASP C CA 1
ATOM 13273 C C . ASP H 5 99 ? 281.807 257.895 363.210 1.00 59.08 99 ASP C C 1
ATOM 13274 O O . ASP H 5 99 ? 281.956 258.961 362.606 1.00 59.08 99 ASP C O 1
ATOM 13279 N N . ALA H 5 100 ? 282.420 256.765 362.857 1.00 53.74 100 ALA C N 1
ATOM 13280 C CA . ALA H 5 100 ? 283.281 256.728 361.682 1.00 53.74 100 ALA C CA 1
ATOM 13281 C C . ALA H 5 100 ? 282.466 256.546 360.408 1.00 53.74 100 ALA C C 1
ATOM 13282 O O . ALA H 5 100 ? 282.598 257.328 359.461 1.00 53.74 100 ALA C O 1
ATOM 13284 N N . ARG H 5 101 ? 281.613 255.520 360.375 1.00 51.89 101 ARG C N 1
ATOM 13285 C CA . ARG H 5 101 ? 280.723 255.219 359.259 1.00 51.89 101 ARG C CA 1
ATOM 13286 C C . ARG H 5 101 ? 281.458 255.166 357.925 1.00 51.89 101 ARG C C 1
ATOM 13287 O O . ARG H 5 101 ? 281.198 256.000 357.048 1.00 51.89 101 ARG C O 1
ATOM 13295 N N . PRO H 5 102 ? 282.378 254.223 357.727 1.00 52.54 102 PRO C N 1
ATOM 13296 C CA . PRO H 5 102 ? 283.001 254.089 356.407 1.00 52.54 102 PRO C CA 1
ATOM 13297 C C . PRO H 5 102 ? 281.997 253.578 355.388 1.00 52.54 102 PRO C C 1
ATOM 13298 O O . PRO H 5 102 ? 281.118 252.775 355.707 1.00 52.54 102 PRO C O 1
ATOM 13302 N N . VAL H 5 103 ? 282.133 254.049 354.151 1.00 54.97 103 VAL C N 1
ATOM 13303 C CA . VAL H 5 103 ? 281.339 253.505 353.056 1.00 54.97 103 VAL C CA 1
ATOM 13304 C C . VAL H 5 103 ? 282.056 252.262 352.540 1.00 54.97 103 VAL C C 1
ATOM 13305 O O . VAL H 5 103 ? 282.849 252.309 351.593 1.00 54.97 103 VAL C O 1
ATOM 13309 N N . GLN H 5 104 ? 281.776 251.129 353.175 1.00 60.90 104 GLN C N 1
ATOM 13310 C CA . GLN H 5 104 ? 282.604 249.941 353.049 1.00 60.90 104 GLN C CA 1
ATOM 13311 C C . GLN H 5 104 ? 281.780 248.751 352.584 1.00 60.90 104 GLN C C 1
ATOM 13312 O O . GLN H 5 104 ? 280.698 248.485 353.117 1.00 60.90 104 GLN C O 1
ATOM 13318 N N . ALA H 5 105 ? 282.298 248.055 351.576 1.00 63.59 105 ALA C N 1
ATOM 13319 C CA . ALA H 5 105 ? 281.901 246.692 351.259 1.00 63.59 105 ALA C CA 1
ATOM 13320 C C . ALA H 5 105 ? 283.130 245.810 351.095 1.00 63.59 105 ALA C C 1
ATOM 13321 O O . ALA H 5 105 ? 283.005 244.658 350.666 1.00 63.59 105 ALA C O 1
ATOM 13323 N N . SER H 5 106 ? 284.309 246.329 351.432 1.00 64.82 106 SER C N 1
ATOM 13324 C CA . SER H 5 106 ? 285.574 245.640 351.229 1.00 64.82 106 SER C CA 1
ATOM 13325 C C . SER H 5 106 ? 286.598 246.234 352.184 1.00 64.82 106 SER C C 1
ATOM 13326 O O . SER H 5 106 ? 286.343 247.237 352.854 1.00 64.82 106 SER C O 1
ATOM 13329 N N . LEU H 5 107 ? 287.766 245.602 352.235 1.00 67.64 107 LEU C N 1
ATOM 13330 C CA . LEU H 5 107 ? 288.864 246.121 353.034 1.00 67.64 107 LEU C CA 1
ATOM 13331 C C . LEU H 5 107 ? 289.392 247.417 352.420 1.00 67.64 107 LEU C C 1
ATOM 13332 O O . LEU H 5 107 ? 289.198 247.693 351.232 1.00 67.64 107 LEU C O 1
ATOM 13337 N N . GLU H 5 108 ? 290.074 248.216 353.250 1.00 69.00 108 GLU C N 1
ATOM 13338 C CA . GLU H 5 108 ? 290.592 249.520 352.848 1.00 69.00 108 GLU C CA 1
ATOM 13339 C C . GLU H 5 108 ? 289.468 250.381 352.281 1.00 69.00 108 GLU C C 1
ATOM 13340 O O . GLU H 5 108 ? 289.374 250.553 351.059 1.00 69.00 108 GLU C O 1
ATOM 13346 N N . PRO H 5 109 ? 288.597 250.919 353.136 1.00 60.89 109 PRO C N 1
ATOM 13347 C CA . PRO H 5 109 ? 287.381 251.581 352.646 1.00 60.89 109 PRO C CA 1
ATOM 13348 C C . PRO H 5 109 ? 287.685 252.732 351.700 1.00 60.89 109 PRO C C 1
ATOM 13349 O O . PRO H 5 109 ? 288.676 253.450 351.850 1.00 60.89 109 PRO C O 1
ATOM 13353 N N . VAL H 5 110 ? 286.808 252.893 350.707 1.00 57.81 110 VAL C N 1
ATOM 13354 C CA . VAL H 5 110 ? 287.021 253.895 349.668 1.00 57.81 110 VAL C CA 1
ATOM 13355 C C . VAL H 5 110 ? 286.886 255.305 350.232 1.00 57.81 110 VAL C C 1
ATOM 13356 O O . VAL H 5 110 ? 287.591 256.226 349.803 1.00 57.81 110 VAL C O 1
ATOM 13360 N N . ALA H 5 111 ? 285.981 255.503 351.187 1.00 55.78 111 ALA C N 1
ATOM 13361 C CA . ALA H 5 111 ? 285.754 256.828 351.749 1.00 55.78 111 ALA C CA 1
ATOM 13362 C C . ALA H 5 111 ? 285.123 256.683 353.126 1.00 55.78 111 ALA C C 1
ATOM 13363 O O . ALA H 5 111 ? 284.703 255.597 353.530 1.00 55.78 111 ALA C O 1
ATOM 13365 N N . TYR H 5 112 ? 285.069 257.802 353.844 1.00 53.60 112 TYR C N 1
ATOM 13366 C CA . TYR H 5 112 ? 284.488 257.865 355.177 1.00 53.60 112 TYR C CA 1
ATOM 13367 C C . TYR H 5 112 ? 283.410 258.938 355.216 1.00 53.60 112 TYR C C 1
ATOM 13368 O O . TYR H 5 112 ? 283.495 259.943 354.503 1.00 53.60 112 TYR C O 1
ATOM 13377 N N . ARG H 5 113 ? 282.396 258.718 356.050 1.00 52.60 113 ARG C N 1
ATOM 13378 C CA . ARG H 5 113 ? 281.315 259.679 356.271 1.00 52.60 113 ARG C CA 1
ATOM 13379 C C . ARG H 5 113 ? 281.141 259.877 357.771 1.00 52.60 113 ARG C C 1
ATOM 13380 O O . ARG H 5 113 ? 280.161 259.412 358.365 1.00 52.60 113 ARG C O 1
ATOM 13388 N N . PRO H 5 114 ? 282.077 260.569 358.416 1.00 50.78 114 PRO C N 1
ATOM 13389 C CA . PRO H 5 114 ? 282.026 260.698 359.875 1.00 50.78 114 PRO C CA 1
ATOM 13390 C C . PRO H 5 114 ? 280.901 261.614 360.332 1.00 50.78 114 PRO C C 1
ATOM 13391 O O . PRO H 5 114 ? 280.372 262.432 359.577 1.00 50.78 114 PRO C O 1
ATOM 13395 N N . VAL H 5 115 ? 280.537 261.453 361.601 1.00 51.63 115 VAL C N 1
ATOM 13396 C CA . VAL H 5 115 ? 279.564 262.308 362.271 1.00 51.63 115 VAL C CA 1
ATOM 13397 C C . VAL H 5 115 ? 280.311 263.102 363.333 1.00 51.63 115 VAL C C 1
ATOM 13398 O O . VAL H 5 115 ? 280.936 262.520 364.227 1.00 51.63 115 VAL C O 1
ATOM 13402 N N . LEU H 5 116 ? 280.246 264.426 363.238 1.00 52.83 116 LEU C N 1
ATOM 13403 C CA . LEU H 5 116 ? 281.035 265.314 364.078 1.00 52.83 116 LEU C CA 1
ATOM 13404 C C . LEU H 5 116 ? 280.126 266.091 365.018 1.00 52.83 116 LEU C C 1
ATOM 13405 O O . LEU H 5 116 ? 279.082 266.601 364.600 1.00 52.83 116 LEU C O 1
ATOM 13410 N N . ARG H 5 117 ? 280.527 266.173 366.283 1.00 54.17 117 ARG C N 1
ATOM 13411 C CA . ARG H 5 117 ? 279.869 267.001 367.282 1.00 54.17 117 ARG C CA 1
ATOM 13412 C C . ARG H 5 117 ? 280.892 267.963 367.865 1.00 54.17 117 ARG C C 1
ATOM 13413 O O . ARG H 5 117 ? 282.054 267.596 368.063 1.00 54.17 117 ARG C O 1
ATOM 13421 N N . ARG H 5 118 ? 280.464 269.195 368.129 1.00 53.08 118 ARG C N 1
ATOM 13422 C CA . ARG H 5 118 ? 281.391 270.199 368.629 1.00 53.08 118 ARG C CA 1
ATOM 13423 C C . ARG H 5 118 ? 281.922 269.801 369.999 1.00 53.08 118 ARG C C 1
ATOM 13424 O O . ARG H 5 118 ? 281.190 269.272 370.840 1.00 53.08 118 ARG C O 1
ATOM 13432 N N . VAL H 5 119 ? 283.208 270.061 370.217 1.00 52.49 119 VAL C N 1
ATOM 13433 C CA . VAL H 5 119 ? 283.888 269.673 371.446 1.00 52.49 119 VAL C CA 1
ATOM 13434 C C . VAL H 5 119 ? 283.385 270.561 372.577 1.00 52.49 119 VAL C C 1
ATOM 13435 O O . VAL H 5 119 ? 282.750 271.593 372.328 1.00 52.49 119 VAL C O 1
ATOM 13439 N N . SER H 5 120 ? 283.660 270.165 373.819 1.00 51.57 120 SER C N 1
ATOM 13440 C CA . SER H 5 120 ? 283.125 270.813 375.025 1.00 51.57 120 SER C CA 1
ATOM 13441 C C . SER H 5 120 ? 281.607 270.648 374.964 1.00 51.57 120 SER C C 1
ATOM 13442 O O . SER H 5 120 ? 281.131 269.529 374.718 1.00 51.57 120 SER C O 1
ATOM 13445 N N . VAL H 5 121 ? 280.819 271.695 375.175 1.00 49.34 121 VAL C N 1
ATOM 13446 C CA . VAL H 5 121 ? 279.370 271.568 375.067 1.00 49.34 121 VAL C CA 1
ATOM 13447 C C . VAL H 5 121 ? 278.811 272.676 374.186 1.00 49.34 121 VAL C C 1
ATOM 13448 O O . VAL H 5 121 ? 278.380 272.425 373.062 1.00 49.34 121 VAL C O 1
#

Organism: NCBI:txid3136680

B-factor: mean 98.03, std 53.5, range [30.0, 278.86]

Foldseek 3Di:
DPVVVVVQVVVVVCVVPVPFAEDDPPDDDDDDPVQAKGKYKDKAFDDKDQDDDVSFKIKGKIKIKMKIKHFPPPDCVVVVVVLQVVQVVQDAQDATPQWTWPFTRDWDDKDDDPGIIMTMGMGMIMHIDGHD/DWDQPPKFKKWFQDWADKFWFQFWDAAQKIKTFTPAQPPDDAQFKKFWDDKPLPQRHRFIWTWQDGDGGMTITHFDHRHDDPSPPGRIITMIITGDDIDTDPDWDDKDKDWFDWDWDKDDDPVDDDTDIDTDDTTWIKIKTKHADDDPDVCPVSLVVQQVVQDKIKMWMAGVRVQKIKIFIFRKDWFRDWDDDPPDGTITMIMTTGDHDITIDGNVSSD/DDDDLVCVCVPDDLNVLLLQVQLVLLPVLDWDWPPDPDCPVVVVLCVVQVCVVQVSVQSSLQQAVFKWKKFFAFPDDDDQADDDDADLRDDHIHIDHPVFKDADDADAPPVDPPHPDGFKIWGPPDPPDDIDIHGPLRMDMAGHDDDDVVVCVVVVNGGDHLCDPVLVVLVVCLVVLVVVVVVCVVPQKDKDKFFPPPPPDDPPDPVVVVVVVVVVVVVVPDDDPDDDDDDPPTMDIDMGGHDDDCSVVVSVVSVVVSCVSSVQDCCSSVVDDPPPDDPPCVVVVVVNLVVSVVVCVVGVCVVVVSPVVSNDVDPDMDIDRDRSDDDDDPVLVVVLVVQVVVLVVVPPVVPDHVVVSVVVNCVSPVVPDDDDDD/DCVVVPCVCVPDVLNVLLLQVQLVLLPVLDWDKPPDPDCPVVVVVVVVLVACVQVSVQSSLQQAVFKWKKFFDWPDPDDQQDDDDAPTAGRHMHIGHPVQKDADAADDDPVDPPHDDGQKIWGHRDPPDDIDIGGPLGMDMFGHDDDDVVVCVVVVNGGDHLCDVVLVVLVVVLVVLVVVLVVCVVPFKDKDKFFPPPVVDDPPDPVVVVVVVVVVVVVVPDDDPDDDDDDDPTIDIDMDGDDDDDSVVVSVVSVVVSCVSSVADCCSSVVDDPPPDDPPCVVVVVVNLVVSVVVCVVGVVVVVVSRVSNHDPRDDMDIDRDRSPDDDPVVLVVQLVVQVCVLPVPCVVNDCPPDVSVVSNVPSPVVDDDDDDD/DWDQPPKFKKWAQDWADKFKFQFWDAAQKIKTFGPFQPPDDALFKKFFDDKPQPQCHGHIWHWQDGDGTMTITHFDHRHDDVSPPGRMMTMIIGGDGMGTDAAWDDWDKDWFDWDWAWDDDPVDDDTDIGTDDTTWMKIKTKGADDPPPPCVVSLVVQQVVQDKIKMWMAGPGVQKTKIFIFRWDFDDDWDDDPPDGIIGMIMTGGDHDITIGGNVSSD/DPDPVLLVLLLVVLCVVPVVCPPPDVVVVSVLLVVLVVPDDCPLCVPCRSVLSSLSSVCVCVLPPPDDDPPDDPPCVPDPDQWDDDDPDDIDGDDDDDDDDPPPSQVRDPSSVVSQVVSCVRPRPDDDDDDDD/DPDPVLLVLLLVVLCVVPVVCVPPDPVVSSVLLVVQLVPDDCVQQVPCRSVLSNLSSVLVCVLPHDPPDPDDDDVVVPDPDAWDDDDPPDIDGDDQDDDDVVPPSQPRDVSSVVSQVVSCVRPRDDDDDDDDD/DDCVVVLVVLVVVFVVQWDVPKWKKKFDFDDWDADPVGDTDGPGTPIGTFTGAWDDKDWDDDPPPPPTFIWTKTKGALPPQDDCFMWMQTNNFIWGFNDFAAPDPDPSGSITITTTGGPDD

Radius of gyration: 93.08 Å; Cα contacts (8 Å, |Δi|>4): 2779; chains: 8; bounding box: 99×93×299 Å

Sequence (1705 aa):
MHYELSAAARAAFLSKYRDFPHYMENRNFTPPKDGGMWLRFNYIEGDTLYLSIDRKCKSYIAIVQIGVVFPPGSGVDEARLKAKEIADFFKDGKMLNVGYIFEGAIVHQIVKHESGWMIPVRFTVRVDTKETMHLPNGAQIFVETSRGEEIEATAVTNEKNPVATVASKGDLAKGDYVIVTQSTWAKMVSRVLIVTDAQETSITLAGIDTSDTLVFPAGGTMSFAKITGWTEIPCVQEIGQDGGEQQYYTYQCLSDDKEQQIPTFKSAISLTYTFAHEFDNPIYQILRKLDSSGQVTAVRMYVPKASEMRMWAGILSFNDIPSTQVNEMETVELAVSLKGDFTFISSTLASASYHVGSFYNDNATAKRIVDVIPEEMVTAGFKISGVKDEKEFKSLWDSYKIDPSLVDALCWARLYGGAAIVAIINDNRMLTSPVKPGAKLEGVRVYDRFAITIEKRVTNARSPRYGEPEIYKVSPGDNIQPYLIHHTRIFIADGERVTPQMRKQNQGWGASVLNKSLIDAICDYDYCESLATQILRRKQQAVWKVKGLAEMCDDDDAQYAARLRLAQVDDNSGVGRAIGIDAETEEYDVLNSDISGVPEFLSSKMDRIVSLSGIHEIIIKNKNVGGVSASQNTALETFYKLVDRKREEDYRPLLEFLLPFIVDEQEWSIEFEPLSVPSKKEESEITKNNVESVTKAITEQIIDLEEARDTLRSIAPEFKLKDGNASYHVGSFYNDNATAKRIVDVIPEEMVTAGFKISGVKDEKEFKSLWDSYKIDPSLVDALCWARLYGGAAIVAIINDNRMLTSPVKPGAKLEGVRVYDRFAITIEKRVTNARSPRYGEPEIYKVSPGDNIQPYLIHHTRIFIADGERVTPQMRKQNQGWGASVLNKSLIDAICDYDYCESLATQILRRKQQAVWKVKGLAEMCDDDDAQYAARLRLAQVDDNSGVGRAIGIDAETEEYDVLNSDISGVPEFLSSKMDRIVSLSGIHEIIIKNKNVGGVSASQNTALETFYKLVDRKREEDYRPLLEFLLPFIVDEQEWSIEFEPLSVPSKKEESEITKNNVESVTKAITEQIIDLEEARDTLRSIAPEFKLKDGNMHLPNGAQIFVETSRGEEIEATAVTNEKNPVATVASKGDLAKGDYVIVTQSTWAKMVSRVLIVTDAQETSITLAGIDTSDTLVFPAGGTMSFAKITGWTEIPCVQEIGQDGGEQQYYTYQCLSDDKEQQIPTFKSAISLTYTFAHEFDNPIYQILRKLDSSGQVTAVRMYVPKASEMRMWAGILSFNDIPSTQVNEMETVELAVSLKGDFTFISSTLASIMNQETLIAAVEQMRKLVPALRKVPDETLYAWVEMAELFVCQKTFKDAYVKAIALYALHLAFLDGALKGEDEDLESYSRRVTSFSLSGEFSQTFGEVTKNQSGNMMLSTPWGKMFEQLKARRRGRFALMTGLRIMNQETLIAAVEQMRKLVPALRKVPDETLYAWVEMAELFVCQKTFKDAYVKAIALYALHLAFLDGALKGEDEDLESYSRRVTSFSLSGEFSQTFGEVTKNQSGNMMLSTPWGKMFEQLKARRRGRFALMTGLRMNYSQIERMARKGVAFFTDPSRPMNLIKQGEYGYDENGFEIPPMEQVIPISGATRRPNAREIDGETIRASDILGIFNNDHEINEGDYIEIDGIRHVVVDARPVQASLEPVAYRPVLRRVSV

InterPro domains:
  IPR024459 Anti-CBASS protein Acb1-like, N-terminal domain [PF06381] (51-390)

Secondary structure (DSSP, 8-state):
--TTTSHHHHH-HHHHHHHHHHHHHHHTT-EEEESSS-SHHHHHHHHHH--HHHHHHHHHHHHHHSEEEEEEE---SS-TTSPP-TT----EEEEE-GGGEEEEEE---SSSTT-SSEEEEEE---TT---EEEETTT-EEEE-B---HHHHHHTTT--B-S--HHHHHHHHHHHHHHHHHHHHHHTSEEEEEEETT-TTSPTTSHHHHHHHHHHHHHHHT-BTTBEEEEESSSEEEEEEE----SHHHHHHHHHHHHHHHHTS-HHHHT-----S-SSSHHHHHHHHHHHHHHHHHHHHHHHHHHHGGGT---S--EEEEPPS-PPPHHHHHHHHHHHHHHHTSSTTSSS--SHHHHHHHHHH-TTS------/--SHHHHHHHHHHHHHH-GGGGSS-HHHHHHHHHHHGGGS-HHHHSSSHHHHHHHHHHHHTTTTT----SS-TTGGGTEEEEEEEETTTEEEE---S---TT--SSTTSHHHHHHHHHHHHHT-S--------/--HHHHHHHHHHHHHHT--TTS-EEEE--------SSS--------EEE---EEEEEEEE-SSSS---EEEEEEEB-SSS---TT-EEEETTEEEEEEE--B--SSSS-S-B--EEEES--/--HHHHHHHHHHHHHHHSSS-EE-TT------TT---EEEEEEEEEEEEE-SSSS-EEEEEEEEEEEEEE-TTS-SHHHHHHHHHHHHHS-TT-B-SS-EEEEEEEE-PPB--SS-EEEEEEEEEEEEEE--/----TT-EEEEEEEE---EEEEEE--SSS-EEEES--TT--TT-EEEEEEES-SSSSS-EEEEEEE-SSEEEEES-----SSSS-TT--EEEEEEEEEEE---EEEEEEE--PEEEEEE--SS-SS-EEEEEEE---EEEEEEE--TT-THHHHHHHHHHH--EEEEEEEETTTTEEEEEEEEEEEE------SSS--EEEEEEE-SS--EEEEHHHH-/----TT-EEEE---B---EEEEEE--SSS-EEEES--TT--TT-EEEEEEES-STTTT-EEEEEEE-SSEEEEES-----SSSS-SSEEEEE--B---EE---EEEEEEEE----EEEE--SS-SS-EEEE-PPPPEEEEEEEE--TTSTTHHHHHHHHHH---EEEEEEETTTTEEEEEEE-EEE----B--TTS--EEEEEE--SS--EEEEHHHH-/----HHHHHHH-SHHHHHHHHHHHHHHTT--EEES-S-SHHHHHHHHHH--HHHHHHHHHHHHHHSEEEEEEE---SS-TTS---SS---SEEEEEEGGGEEEEE----SSSTTTTS-SEEEE---TT---EEEEGGG-EEEE-B---HHHHHHTTS--B-SS-HHHHHHHHHHHHHHHHHHHHHHTSEEEEEEETT-TTSPTTSHHHHHHHHHHHHHHHT-BTTB-----TTT-EEEEEE----SHHHHHHHHHHHHHHHH-S-HHHHT-----S-SS-HHHHHHHHHHHHHHHIIIIIHHHHHHHHHHH---S--EEEPPP--PPPHHHHHHHHHHHHHHHHHTTSSSSS-HHHHHHHHHHH-TTS---S--/---HHHHHHHHHHHHHHSGGGGGS-HHHHHHHHHHHHTTS-STTSGGGHHHHHHHHHHHHHTSSS----TT--TTTTT----EEE-SSS-EEEEEES---SS--SSTTSHHHHHHHHHHHHHT-S---EE---

Nearest PDB structures (foldseek):
  9mfe-assembly1_A  TM=7.337E-01  e=5.045E-05  Escherichia phage YDC107_1
  8qhs-assembly1_A  TM=7.221E-01  e=2.344E-04  Listeria monocytogenes 10403S
  8k36-assembly1_B  TM=6.825E-01  e=1.923E-04  Escherichia phage Lambda
  8xpm-assembly1_r2  TM=7.083E-01  e=2.589E-04  Escherichia phage Lambda
  8fqc-assembly1_U1  TM=4.080E-01  e=1.268E-01  Agrobacterium phage Milano

Solvent-accessible surface area: 94640 Å² total; per-residue (Å²): 107,46,135,72,1,18,6,4,6,34,14,23,0,7,95,91,16,122,136,48,57,42,60,2,71,146,71,92,59,96,76,43,194,148,38,39,39,50,0,89,4,34,23,78,114,40,85,65,73,107,55,8,40,14,112,69,15,41,0,29,28,0,51,0,32,1,1,1,23,10,52,69,93,47,44,46,118,80,0,138,113,34,3,122,91,0,10,69,51,9,123,90,50,77,152,22,111,60,4,70,3,63,83,7,41,63,75,76,158,38,84,141,112,163,80,27,69,22,3,13,2,71,9,26,2,27,13,66,32,105,91,147,240,99,102,68,55,20,2,46,7,35,8,5,53,54,86,28,144,94,34,86,0,88,41,12,72,38,59,130,57,9,44,1,74,8,83,58,56,58,93,16,48,138,16,37,29,2,4,3,72,98,20,89,14,89,128,5,50,12,19,3,2,0,1,41,69,27,95,107,80,34,3,23,7,8,30,22,74,1,71,65,92,152,57,8,75,97,60,9,48,6,1,4,6,26,6,74,25,63,30,81,8,35,15,7,49,114,71,34,110,89,25,21,119,76,74,116,121,83,47,108,52,180,108,65,132,166,79,76,89,46,82,32,136,136,37,89,57,39,17,38,1,26,1,36,60,83,165,92,32,92,10,13,119,53,4,117,154,19,63,92,69,38,78,37,2,0,5,30,19,68,0,53,140,26,45,43,15,53,2,6,1,0,75,12,60,27,70,58,126,44,66,110,136,116,114,103,78,71,18,3,83,4,28,2,41,39,107,20,88,67,4,123,12,45,29,104,67,8,131,111,50,217,102,44,11,60,28,27,106,121,37,67,46,2,82,83,6,0,31,23,3,1,84,47,8,17,110,33,29,29,104,10,33,66,24,183,63,68,153,79,7,116,58,64,56,98,59,58,141,21,74,86,34,4,32,60,3,6,14,73,3,36,1,47,0,0,0,0,4,3,6,44,18,89,53,121,75,119,82,56,25,75,38,110,134,40,67,10,24,115,21,30,97,36,36,50,53,137,15,13,76,82,83,111,121,48,96,93,89,228,41,73,88,59,47,46,30,14,18,13,75,0,52,38,31,98,156,86,156,60,50,70,3,24,55,58,10,3,51,50,8,47,29,46,38,5,6,48,104,73,59,153,104,37,146,46,25,5,35,31,32,14,40,150,23,7,16,70,1,9,56,34,54,75,93,0,62,66,30,17,88,77,21,104,79,56,82,74,18,15,4,45,54,25,91,34,10,13,142,70,37,58,107,64,121,54,18,99,61,19,46,85,183,16,5,120,64,38,93,94,55,49,164,82,160,101,74,76,81,69,103,149,48,33,78,92,76,69,56,110,24,79,72,67,28,15,94,96,4,29,53,18,2,37,41,36,5,0,19,18,25,9,7,12,19,57,52,16,51,115,129,100,76,68,68,32,100,45,1,56,84,20,7,68,60,28,15,62,42,28,1,61,29,54,4,53,68,40,8,46,40,5,5,44,33,6,0,60,37,15,21,136,43,173,104,46,45,17,78,37,27,76,31,55,129,51,69,184,139,55,46,50,79,24,24,137,24,12,42,64,2,9,63,107,12,52,96,56,152,36,21,84,114,98,24,14,52,71,5,31,77,62,43,1,97,100,82,196,71,174,112,57,142,90,38,172,119,32,6,43,26,2,39,64,25,7,25,0,49,46,3,1,11,3,8,1,10,12,8,17,48,32,30,39,98,19,39,62,33,172,44,74,108,76,18,89,40,65,48,48,65,38,129,18,67,76,33,7,10,34,0,11,3,14,4,36,0,25,0,0,0,0,6,5,11,47,18,99,27,153,85,124,65,50,38,68,41,84,135,62,15,64,9,65,15,25,65,39,24,26,55,110,12,14,66,92,78,95,127,32,105,97,94,237,47,121,144,117,56,40,25,24,12,26,66,3,54,28,33,89,154,67,152,67,58,72,10,22,45,44,10,9,45,49,10,47,21,53,186,41,84,98,118,86,72,142,97,33,137,40,33,7,34,35,30,13,85,167,48,6,25,70,1,4,73,41,26,64,148,18,4,60,80,4,18,79,83,2,120,159,12,58,113,46,54,35,90,21,120,29,23,22,56,9,22,68,98,65,118,19,23,100,59,1,52,91,50,34,17,111,13,77,87,51,8,4,83,50,91,8,2,0,2,6,34,73,15,5,102,47,72,30,113,74,73,109,12,93,44,33,32,113,108,12,55,60,45,20,76,113,4,23,80,70,23,53,16,61,69,28,19,8,30,12,58,24,100,9,72,62,45,60,53,10,64,78,17,34,86,63,3,18,119,33,3,52,152,63,7,83,83,39,11,68,51,5,6,72,43,6,0,66,37,8,23,111,43,145,139,59,54,17,68,35,52,96,28,66,109,52,67,74,59,102,69,8,65,79,13,76,74,31,10,83,54,28,19,137,46,25,105,124,103,138,40,82,56,87,53,4,11,82,56,16,78,88,84,3,111,42,26,98,35,134,120,45,126,179,84,45,92,80,55,38,100,16,37,2,17,57,55,108,22,91,91,30,78,0,82,49,19,65,36,56,135,72,12,54,5,65,3,81,67,81,42,80,19,59,136,30,24,23,0,6,5,71,121,28,88,22,79,128,8,56,9,28,7,9,1,7,45,67,37,94,96,60,33,11,23,18,14,34,31,84,3,92,60,92,153,62,14,79,87,79,4,51,22,12,4,8,18,12,84,16,74,33,93,21,26,80,54,104,100,99,28,117,83,21,32,124,54,75,122,126,87,90,117,59,182,107,68,136,159,76,98,76,77,88,42,160,141,44,86,54,55,14,49,7,22,2,20,32,105,130,127,42,92,9,27,95,28,6,100,120,18,57,96,75,34,66,43,2,6,6,48,25,76,5,57,129,24,43,68,8,66,5,13,5,2,56,12,61,10,57,67,115,54,62,98,132,126,150,88,123,56,25,3,85,6,40,12,43,35,90,29,104,86,6,114,17,46,17,104,88,7,134,192,36,78,111,121,43,5,77,47,1,7,80,16,3,25,80,7,0,16,10,1,120,131,22,70,68,117,48,2,61,58,60,0,80,109,0,55,137,124,12,29,89,146,37,15,137,132,11,29,39,60,1,2,0,3,10,1,0,0,25,4,7,48,127,11,43,26,57,46,173,128,77,95,145,90,21,126,106,115,134,75,87,59,60,81,80,119,41,24,13,34,2,49,18,21,98,29,60,164,56,128,64,68,41,94,28,57,40,10,15,3,0,29,1,23,18,28,5,48,2,49,56,32,2,33,8,8,6,7,10,21,62,153,96,125,62,109,114,29,15,87,44,3,5,71,35,3,41,133,76,26,97,63,10,140,174,36,91,56,123,31,1,49,10,6,1,65,5,0,39,32,22,6,23,76,152,32,6,158,118,20,26,43,95,0,7,0,18,7,1,2,0,2,5,82,16,41,27,2,47,70,32,96,85,36,37,37,65,30,22,32,42,68,29,37,33,6,22,0,29,66,31,32,78,43,107,81,54,77,141,37,157,47,153,84,52,60,17,5,67,25,13,74,52,0,88,87,13,19,131,40,31,40,192,89,64,6,123,131,39,173,38,92,25,61,269,130,75,68,58,18,1,32,74,29,1,87,110,4,12,65,131,91,46,72,136,89,99,86,7,49,0,5,57,52,26,150,79,33,46,67,115,50,6,91,97,130,30,108,90,98,87,81,35,105,25,73,8,16,40,69,156,109,85,80,72,131,75,120,51,117,88,90,189,11,50,18,29,31,1,7,0,28,27,66,86,104,7,76,112,19,12,51,0,43,7,93,61,67,82,12,43,0,73,55,16,96,41,3,94,49,42,172,114,28,11,0,10,10,0,39,1,93,89,49,102,86